Protein 2EAP (pdb70)

Foldseek 3Di:
DDPDADEEAPDDAAALVVQLPWWLQGVLVVCVRNVNPQVSVLSNVVTQGSNNLLVCDPVNLVSHDPVCSVVSPVRSVVNVVRHDPPPPPD

InterPro domains:
  IPR000980 SH2 domain [PF00017] (422-505)
  IPR000980 SH2 domain [PS50001] (422-530)
  IPR000980 SH2 domain [SM00252] (420-511)
  IPR001660 Sterile alpha motif domain [PF07647] (13-75)
  IPR001660 Sterile alpha motif domain [SM00454] (12-78)
  IPR013761 Sterile alpha motif/pointed domain superfamily [G3DSA:1.10.150.50] (6-82)
  IPR013761 Sterile alpha motif/pointed domain superfamily [SSF47769] (9-73)
  IPR036860 SH2 domain superfamily [G3DSA:3.30.505.10] (422-530)
  IPR036860 SH2 domain superfamily [SSF55550] (403-513)
  IPR051751 Immunoreceptor signaling adapters [PTHR14098] (84-530)

CATH classification: 1.10.150.50

Structure (mmCIF, N/CA/C/O backbone):
data_2EAP
#
_entry.id   2EAP
#
_cell.length_a   1.000
_cell.length_b   1.000
_cell.length_c   1.000
_cell.angle_alpha   90.00
_cell.angle_beta   90.00
_cell.angle_gamma   90.00
#
_symmetry.space_group_name_H-M   'P 1'
#
loop_
_atom_site.group_PDB
_atom_site.id
_atom_site.type_symbol
_atom_site.label_atom_id
_atom_site.label_alt_id
_atom_site.label_comp_id
_atom_site.label_asym_id
_atom_site.label_entity_id
_atom_site.label_seq_id
_atom_site.pdbx_PDB_ins_code
_atom_site.Cartn_x
_atom_site.Cartn_y
_atom_site.Cartn_z
_atom_site.occupancy
_atom_site.B_iso_or_equiv
_atom_site.auth_seq_id
_atom_site.auth_comp_id
_atom_site.auth_asym_id
_atom_site.auth_atom_id
_atom_site.pdbx_PDB_model_num
ATOM 1 N N . GLY A 1 1 ? 1.330 0.000 0.000 1.00 0.00 1 GLY A N 1
ATOM 2 C CA . GLY A 1 1 ? 2.071 0.001 -1.247 1.00 0.00 1 GLY A CA 1
ATOM 3 C C . GLY A 1 1 ? 2.163 1.382 -1.867 1.00 0.00 1 GLY A C 1
ATOM 4 O O . GLY A 1 1 ? 1.478 2.309 -1.435 1.00 0.00 1 GLY A O 1
ATOM 8 N N . SER A 1 2 ? 3.012 1.519 -2.880 1.00 0.00 2 SER A N 1
ATOM 9 C CA . SER A 1 2 ? 3.195 2.798 -3.556 1.00 0.00 2 SER A CA 1
ATOM 10 C C . SER A 1 2 ? 3.162 2.622 -5.071 1.00 0.00 2 SER A C 1
ATOM 11 O O . SER A 1 2 ? 2.276 3.143 -5.748 1.00 0.00 2 SER A O 1
ATOM 19 N N . SER A 1 3 ? 4.134 1.882 -5.595 1.00 0.00 3 SER A N 1
ATOM 20 C CA . SER A 1 3 ? 4.220 1.639 -7.031 1.00 0.00 3 SER A CA 1
ATOM 21 C C . SER A 1 3 ? 2.914 1.057 -7.562 1.00 0.00 3 SER A C 1
ATOM 22 O O . SER A 1 3 ? 2.463 0.003 -7.115 1.00 0.00 3 SER A O 1
ATOM 30 N N . GLY A 1 4 ? 2.309 1.752 -8.521 1.00 0.00 4 GLY A N 1
ATOM 31 C CA . GLY A 1 4 ? 1.061 1.290 -9.098 1.00 0.00 4 GLY A CA 1
ATOM 32 C C . GLY A 1 4 ? 1.276 0.377 -10.289 1.00 0.00 4 GLY A C 1
ATOM 33 O O . GLY A 1 4 ? 2.337 0.399 -10.913 1.00 0.00 4 GLY A O 1
ATOM 37 N N . SER A 1 5 ? 0.266 -0.428 -10.606 1.00 0.00 5 SER A N 1
ATOM 38 C CA . SER A 1 5 ? 0.352 -1.356 -11.727 1.00 0.00 5 SER A CA 1
ATOM 39 C C . SER A 1 5 ? -0.777 -1.110 -12.724 1.00 0.00 5 SER A C 1
ATOM 40 O O . SER A 1 5 ? -1.747 -0.416 -12.420 1.00 0.00 5 SER A O 1
ATOM 48 N N . SER A 1 6 ? -0.642 -1.685 -13.915 1.00 0.00 6 SER A N 1
ATOM 49 C CA . SER A 1 6 ? -1.648 -1.525 -14.958 1.00 0.00 6 SER A CA 1
ATOM 50 C C . SER A 1 6 ? -1.902 -2.848 -15.675 1.00 0.00 6 SER A C 1
ATOM 51 O O . SER A 1 6 ? -2.931 -3.490 -15.470 1.00 0.00 6 SER A O 1
ATOM 59 N N . GLY A 1 7 ? -0.954 -3.250 -16.516 1.00 0.00 7 GLY A N 1
ATOM 60 C CA . GLY A 1 7 ? -1.093 -4.494 -17.251 1.00 0.00 7 GLY A CA 1
ATOM 61 C C . GLY A 1 7 ? -1.416 -4.269 -18.715 1.00 0.00 7 GLY A C 1
ATOM 62 O O . GLY A 1 7 ? -2.480 -4.665 -19.190 1.00 0.00 7 GLY A O 1
ATOM 66 N N . MET A 1 8 ? -0.497 -3.631 -19.431 1.00 0.00 8 MET A N 1
ATOM 67 C CA . MET A 1 8 ? -0.690 -3.354 -20.850 1.00 0.00 8 MET A CA 1
ATOM 68 C C . MET A 1 8 ? 0.617 -3.516 -21.619 1.00 0.00 8 MET A C 1
ATOM 69 O O . MET A 1 8 ? 0.855 -2.825 -22.609 1.00 0.00 8 MET A O 1
ATOM 83 N N . ALA A 1 9 ? 1.462 -4.431 -21.155 1.00 0.00 9 ALA A N 1
ATOM 84 C CA . ALA A 1 9 ? 2.745 -4.683 -21.800 1.00 0.00 9 ALA A CA 1
ATOM 85 C C . ALA A 1 9 ? 3.442 -5.890 -21.182 1.00 0.00 9 ALA A C 1
ATOM 86 O O . ALA A 1 9 ? 2.848 -6.627 -20.393 1.00 0.00 9 ALA A O 1
ATOM 93 N N . LEU A 1 10 ? 4.704 -6.088 -21.545 1.00 0.00 10 LEU A N 1
ATOM 94 C CA . LEU A 1 10 ? 5.483 -7.207 -21.027 1.00 0.00 10 LEU A CA 1
ATOM 95 C C . LEU A 1 10 ? 5.767 -7.030 -19.539 1.00 0.00 10 LEU A C 1
ATOM 96 O O . LEU A 1 10 ? 6.803 -6.489 -19.154 1.00 0.00 10 LEU A O 1
ATOM 112 N N . ARG A 1 11 ? 4.840 -7.492 -18.706 1.00 0.00 11 ARG A N 1
ATOM 113 C CA . ARG A 1 11 ? 4.990 -7.385 -17.260 1.00 0.00 11 ARG A CA 1
ATOM 114 C C . ARG A 1 11 ? 4.798 -8.743 -16.591 1.00 0.00 11 ARG A C 1
ATOM 115 O O . ARG A 1 11 ? 5.495 -9.080 -15.635 1.00 0.00 11 ARG A O 1
ATOM 136 N N . ASN A 1 12 ? 3.846 -9.518 -17.101 1.00 0.00 12 ASN A N 1
ATOM 137 C CA . ASN A 1 12 ? 3.560 -10.839 -16.553 1.00 0.00 12 ASN A CA 1
ATOM 138 C C . ASN A 1 12 ? 3.722 -11.917 -17.620 1.00 0.00 12 ASN A C 1
ATOM 139 O O . ASN A 1 12 ? 3.223 -11.780 -18.737 1.00 0.00 12 ASN A O 1
ATOM 150 N N . VAL A 1 13 ? 4.422 -12.991 -17.267 1.00 0.00 13 VAL A N 1
ATOM 151 C CA . VAL A 1 13 ? 4.648 -14.094 -18.193 1.00 0.00 13 VAL A CA 1
ATOM 152 C C . VAL A 1 13 ? 4.395 -15.438 -17.519 1.00 0.00 13 VAL A C 1
ATOM 153 O O . VAL A 1 13 ? 4.856 -15.700 -16.407 1.00 0.00 13 VAL A O 1
ATOM 166 N N . PRO A 1 14 ? 3.646 -16.313 -18.206 1.00 0.00 14 PRO A N 1
ATOM 167 C CA . PRO A 1 14 ? 3.315 -17.646 -17.693 1.00 0.00 14 PRO A CA 1
ATOM 168 C C . PRO A 1 14 ? 4.528 -18.568 -17.652 1.00 0.00 14 PRO A C 1
ATOM 169 O O . PRO A 1 14 ? 5.626 -18.185 -18.056 1.00 0.00 14 PRO A O 1
ATOM 180 N N . PHE A 1 15 ? 4.324 -19.786 -17.160 1.00 0.00 15 PHE A N 1
ATOM 181 C CA . PHE A 1 15 ? 5.402 -20.763 -17.065 1.00 0.00 15 PHE A CA 1
ATOM 182 C C . PHE A 1 15 ? 5.456 -21.636 -18.316 1.00 0.00 15 PHE A C 1
ATOM 183 O O . PHE A 1 15 ? 4.446 -21.836 -18.991 1.00 0.00 15 PHE A O 1
ATOM 200 N N . ARG A 1 16 ? 6.643 -22.152 -18.618 1.00 0.00 16 ARG A N 1
ATOM 201 C CA . ARG A 1 16 ? 6.831 -23.002 -19.788 1.00 0.00 16 ARG A CA 1
ATOM 202 C C . ARG A 1 16 ? 5.961 -24.252 -19.697 1.00 0.00 16 ARG A C 1
ATOM 203 O O . ARG A 1 16 ? 5.140 -24.515 -20.575 1.00 0.00 16 ARG A O 1
ATOM 224 N N . SER A 1 17 ? 6.149 -25.021 -18.629 1.00 0.00 17 SER A N 1
ATOM 225 C CA . SER A 1 17 ? 5.385 -26.246 -18.425 1.00 0.00 17 SER A CA 1
ATOM 226 C C . SER A 1 17 ? 3.889 -25.983 -18.566 1.00 0.00 17 SER A C 1
ATOM 227 O O . SER A 1 17 ? 3.132 -26.858 -18.984 1.00 0.00 17 SER A O 1
ATOM 235 N N . GLU A 1 18 ? 3.471 -24.772 -18.213 1.00 0.00 18 GLU A N 1
ATOM 236 C CA . GLU A 1 18 ? 2.066 -24.394 -18.300 1.00 0.00 18 GLU A CA 1
ATOM 237 C C . GLU A 1 18 ? 1.639 -24.216 -19.754 1.00 0.00 18 GLU A C 1
ATOM 238 O O . GLU A 1 18 ? 0.546 -24.625 -20.146 1.00 0.00 18 GLU A O 1
ATOM 250 N N . VAL A 1 19 ? 2.509 -23.602 -20.549 1.00 0.00 19 VAL A N 1
ATOM 251 C CA . VAL A 1 19 ? 2.223 -23.370 -21.960 1.00 0.00 19 VAL A CA 1
ATOM 252 C C . VAL A 1 19 ? 2.302 -24.667 -22.757 1.00 0.00 19 VAL A C 1
ATOM 253 O O . VAL A 1 19 ? 1.552 -24.867 -23.714 1.00 0.00 19 VAL A O 1
ATOM 266 N N . LEU A 1 20 ? 3.213 -25.546 -22.357 1.00 0.00 20 LEU A N 1
ATOM 267 C CA . LEU A 1 20 ? 3.390 -26.826 -23.034 1.00 0.00 20 LEU A CA 1
ATOM 268 C C . LEU A 1 20 ? 2.115 -27.660 -22.963 1.00 0.00 20 LEU A C 1
ATOM 269 O O . LEU A 1 20 ? 1.911 -28.570 -23.766 1.00 0.00 20 LEU A O 1
ATOM 285 N N . GLY A 1 21 ? 1.258 -27.342 -21.998 1.00 0.00 21 GLY A N 1
ATOM 286 C CA . GLY A 1 21 ? 0.012 -28.069 -21.842 1.00 0.00 21 GLY A CA 1
ATOM 287 C C . GLY A 1 21 ? -1.199 -27.228 -22.194 1.00 0.00 21 GLY A C 1
ATOM 288 O O . GLY A 1 21 ? -2.323 -27.557 -21.815 1.00 0.00 21 GLY A O 1
ATOM 292 N N . TRP A 1 22 ? -0.970 -26.139 -22.919 1.00 0.00 22 TRP A N 1
ATOM 293 C CA . TRP A 1 22 ? -2.052 -25.247 -23.321 1.00 0.00 22 TRP A CA 1
ATOM 294 C C . TRP A 1 22 ? -2.697 -25.723 -24.618 1.00 0.00 22 TRP A C 1
ATOM 295 O O . TRP A 1 22 ? -2.314 -26.755 -25.170 1.00 0.00 22 TRP A O 1
ATOM 316 N N . ASP A 1 23 ? -3.675 -24.965 -25.100 1.00 0.00 23 ASP A N 1
ATOM 317 C CA . ASP A 1 23 ? -4.372 -25.309 -26.334 1.00 0.00 23 ASP A CA 1
ATOM 318 C C . ASP A 1 23 ? -4.500 -24.091 -27.243 1.00 0.00 23 ASP A C 1
ATOM 319 O O . ASP A 1 23 ? -4.332 -22.947 -26.818 1.00 0.00 23 ASP A O 1
ATOM 328 N N . PRO A 1 24 ? -4.802 -24.339 -28.526 1.00 0.00 24 PRO A N 1
ATOM 329 C CA . PRO A 1 24 ? -4.958 -23.275 -29.523 1.00 0.00 24 PRO A CA 1
ATOM 330 C C . PRO A 1 24 ? -6.211 -22.439 -29.287 1.00 0.00 24 PRO A C 1
ATOM 331 O O . PRO A 1 24 ? -6.424 -21.423 -29.948 1.00 0.00 24 PRO A O 1
ATOM 342 N N . ASP A 1 25 ? -7.037 -22.873 -28.341 1.00 0.00 25 ASP A N 1
ATOM 343 C CA . ASP A 1 25 ? -8.269 -22.163 -28.017 1.00 0.00 25 ASP A CA 1
ATOM 344 C C . ASP A 1 25 ? -8.165 -21.491 -26.651 1.00 0.00 25 ASP A C 1
ATOM 345 O O . ASP A 1 25 ? -8.892 -20.542 -26.358 1.00 0.00 25 ASP A O 1
ATOM 354 N N . SER A 1 26 ? -7.258 -21.991 -25.818 1.00 0.00 26 SER A N 1
ATOM 355 C CA . SER A 1 26 ? -7.063 -21.443 -24.481 1.00 0.00 26 SER A CA 1
ATOM 356 C C . SER A 1 26 ? -5.966 -20.383 -24.484 1.00 0.00 26 SER A C 1
ATOM 357 O O . SER A 1 26 ? -6.108 -19.324 -23.869 1.00 0.00 26 SER A O 1
ATOM 365 N N . LEU A 1 27 ? -4.873 -20.674 -25.179 1.00 0.00 27 LEU A N 1
ATOM 366 C CA . LEU A 1 27 ? -3.750 -19.746 -25.263 1.00 0.00 27 LEU A CA 1
ATOM 367 C C . LEU A 1 27 ? -4.221 -18.358 -25.685 1.00 0.00 27 LEU A C 1
ATOM 368 O O . LEU A 1 27 ? -3.634 -17.348 -25.297 1.00 0.00 27 LEU A O 1
ATOM 384 N N . ALA A 1 28 ? -5.285 -18.316 -26.479 1.00 0.00 28 ALA A N 1
ATOM 385 C CA . ALA A 1 28 ? -5.838 -17.052 -26.950 1.00 0.00 28 ALA A CA 1
ATOM 386 C C . ALA A 1 28 ? -6.208 -16.145 -25.781 1.00 0.00 28 ALA A C 1
ATOM 387 O O . ALA A 1 28 ? -6.121 -14.921 -25.881 1.00 0.00 28 ALA A O 1
ATOM 394 N N . ASP A 1 29 ? -6.620 -16.753 -24.674 1.00 0.00 29 ASP A N 1
ATOM 395 C CA . ASP A 1 29 ? -7.003 -16.000 -23.485 1.00 0.00 29 ASP A CA 1
ATOM 396 C C . ASP A 1 29 ? -5.810 -15.239 -22.916 1.00 0.00 29 ASP A C 1
ATOM 397 O O . ASP A 1 29 ? -5.929 -14.076 -22.531 1.00 0.00 29 ASP A O 1
ATOM 406 N N . TYR A 1 30 ? -4.661 -15.904 -22.865 1.00 0.00 30 TYR A N 1
ATOM 407 C CA . TYR A 1 30 ? -3.446 -15.292 -22.340 1.00 0.00 30 TYR A CA 1
ATOM 408 C C . TYR A 1 30 ? -3.179 -13.949 -23.012 1.00 0.00 30 TYR A C 1
ATOM 409 O O . TYR A 1 30 ? -2.855 -12.963 -22.349 1.00 0.00 30 TYR A O 1
ATOM 427 N N . PHE A 1 31 ? -3.317 -13.918 -24.333 1.00 0.00 31 PHE A N 1
ATOM 428 C CA . PHE A 1 31 ? -3.090 -12.696 -25.097 1.00 0.00 31 PHE A CA 1
ATOM 429 C C . PHE A 1 31 ? -4.143 -11.643 -24.764 1.00 0.00 31 PHE A C 1
ATOM 430 O O . PHE A 1 31 ? -3.834 -10.458 -24.637 1.00 0.00 31 PHE A O 1
ATOM 447 N N . LYS A 1 32 ? -5.388 -12.084 -24.623 1.00 0.00 32 LYS A N 1
ATOM 448 C CA . LYS A 1 32 ? -6.488 -11.181 -24.304 1.00 0.00 32 LYS A CA 1
ATOM 449 C C . LYS A 1 32 ? -6.190 -10.388 -23.036 1.00 0.00 32 LYS A C 1
ATOM 450 O O . LYS A 1 32 ? -6.695 -9.280 -22.851 1.00 0.00 32 LYS A O 1
ATOM 469 N N . LYS A 1 33 ? -5.367 -10.961 -22.165 1.00 0.00 33 LYS A N 1
ATOM 470 C CA . LYS A 1 33 ? -4.999 -10.307 -20.915 1.00 0.00 33 LYS A CA 1
ATOM 471 C C . LYS A 1 33 ? -3.863 -9.313 -21.134 1.00 0.00 33 LYS A C 1
ATOM 472 O O . LYS A 1 33 ? -3.713 -8.349 -20.382 1.00 0.00 33 LYS A O 1
ATOM 491 N N . LEU A 1 34 ? -3.065 -9.553 -22.169 1.00 0.00 34 LEU A N 1
ATOM 492 C CA . LEU A 1 34 ? -1.943 -8.678 -22.489 1.00 0.00 34 LEU A CA 1
ATOM 493 C C . LEU A 1 34 ? -2.353 -7.616 -23.504 1.00 0.00 34 LEU A C 1
ATOM 494 O O . LEU A 1 34 ? -1.505 -6.978 -24.127 1.00 0.00 34 LEU A O 1
ATOM 510 N N . ASN A 1 35 ? -3.659 -7.429 -23.663 1.00 0.00 35 ASN A N 1
ATOM 511 C CA . ASN A 1 35 ? -4.182 -6.442 -24.601 1.00 0.00 35 ASN A CA 1
ATOM 512 C C . ASN A 1 35 ? -3.793 -6.794 -26.033 1.00 0.00 35 ASN A C 1
ATOM 513 O O . ASN A 1 35 ? -3.786 -5.934 -26.915 1.00 0.00 35 ASN A O 1
ATOM 524 N N . TYR A 1 36 ? -3.469 -8.062 -26.258 1.00 0.00 36 TYR A N 1
ATOM 525 C CA . TYR A 1 36 ? -3.077 -8.527 -27.583 1.00 0.00 36 TYR A CA 1
ATOM 526 C C . TYR A 1 36 ? -4.234 -9.241 -28.275 1.00 0.00 36 TYR A C 1
ATOM 527 O O . TYR A 1 36 ? -4.185 -10.449 -28.507 1.00 0.00 36 TYR A O 1
ATOM 545 N N . LYS A 1 37 ? -5.275 -8.484 -28.604 1.00 0.00 37 LYS A N 1
ATOM 546 C CA . LYS A 1 37 ? -6.446 -9.040 -29.271 1.00 0.00 37 LYS A CA 1
ATOM 547 C C . LYS A 1 37 ? -6.127 -9.405 -30.717 1.00 0.00 37 LYS A C 1
ATOM 548 O O . LYS A 1 37 ? -6.813 -10.225 -31.327 1.00 0.00 37 LYS A O 1
ATOM 567 N N . ASP A 1 38 ? -5.081 -8.791 -31.259 1.00 0.00 38 ASP A N 1
ATOM 568 C CA . ASP A 1 38 ? -4.668 -9.053 -32.634 1.00 0.00 38 ASP A CA 1
ATOM 569 C C . ASP A 1 38 ? -3.951 -10.395 -32.739 1.00 0.00 38 ASP A C 1
ATOM 570 O O . ASP A 1 38 ? -3.906 -11.004 -33.809 1.00 0.00 38 ASP A O 1
ATOM 579 N N . CYS A 1 39 ? -3.390 -10.850 -31.624 1.00 0.00 39 CYS A N 1
ATOM 580 C CA . CYS A 1 39 ? -2.673 -12.119 -31.592 1.00 0.00 39 CYS A CA 1
ATOM 581 C C . CYS A 1 39 ? -3.618 -13.270 -31.262 1.00 0.00 39 CYS A C 1
ATOM 582 O O . CYS A 1 39 ? -3.626 -14.294 -31.944 1.00 0.00 39 CYS A O 1
ATOM 590 N N . GLU A 1 40 ? -4.413 -13.094 -30.211 1.00 0.00 40 GLU A N 1
ATOM 591 C CA . GLU A 1 40 ? -5.360 -14.119 -29.790 1.00 0.00 40 GLU A CA 1
ATOM 592 C C . GLU A 1 40 ? -6.230 -14.570 -30.960 1.00 0.00 40 GLU A C 1
ATOM 593 O O . GLU A 1 40 ? -6.679 -15.715 -31.010 1.00 0.00 40 GLU A O 1
ATOM 605 N N . LYS A 1 41 ? -6.464 -13.661 -31.900 1.00 0.00 41 LYS A N 1
ATOM 606 C CA . LYS A 1 41 ? -7.278 -13.962 -33.071 1.00 0.00 41 LYS A CA 1
ATOM 607 C C . LYS A 1 41 ? -6.645 -15.073 -33.903 1.00 0.00 41 LYS A C 1
ATOM 608 O O . LYS A 1 41 ? -7.272 -16.099 -34.167 1.00 0.00 41 LYS A O 1
ATOM 627 N N . ALA A 1 42 ? -5.398 -14.862 -34.313 1.00 0.00 42 ALA A N 1
ATOM 628 C CA . ALA A 1 42 ? -4.680 -15.847 -35.112 1.00 0.00 42 ALA A CA 1
ATOM 629 C C . ALA A 1 42 ? -4.442 -17.128 -34.320 1.00 0.00 42 ALA A C 1
ATOM 630 O O . ALA A 1 42 ? -4.377 -18.218 -34.888 1.00 0.00 42 ALA A O 1
ATOM 637 N N . VAL A 1 43 ? -4.311 -16.989 -33.004 1.00 0.00 43 VAL A N 1
ATOM 638 C CA . VAL A 1 43 ? -4.080 -18.136 -32.134 1.00 0.00 43 VAL A CA 1
ATOM 639 C C . VAL A 1 43 ? -5.240 -19.123 -32.205 1.00 0.00 43 VAL A C 1
ATOM 640 O O . VAL A 1 43 ? -5.047 -20.334 -32.099 1.00 0.00 43 VAL A O 1
ATOM 653 N N . LYS A 1 44 ? -6.447 -18.597 -32.387 1.00 0.00 44 LYS A N 1
ATOM 654 C CA . LYS A 1 44 ? -7.640 -19.430 -32.476 1.00 0.00 44 LYS A CA 1
ATOM 655 C C . LYS A 1 44 ? -7.979 -19.742 -33.930 1.00 0.00 44 LYS A C 1
ATOM 656 O O . LYS A 1 44 ? -8.425 -20.843 -34.252 1.00 0.00 44 LYS A O 1
ATOM 675 N N . LYS A 1 45 ? -7.763 -18.766 -34.806 1.00 0.00 45 LYS A N 1
ATOM 676 C CA . LYS A 1 45 ? -8.043 -18.937 -36.226 1.00 0.00 45 LYS A CA 1
ATOM 677 C C . LYS A 1 45 ? -7.099 -19.961 -36.848 1.00 0.00 45 LYS A C 1
ATOM 678 O O . LYS A 1 45 ? -7.538 -20.910 -37.498 1.00 0.00 45 LYS A O 1
ATOM 697 N N . TYR A 1 46 ? -5.802 -19.764 -36.642 1.00 0.00 46 TYR A N 1
ATOM 698 C CA . TYR A 1 46 ? -4.796 -20.671 -37.183 1.00 0.00 46 TYR A CA 1
ATOM 699 C C . TYR A 1 46 ? -4.627 -21.894 -36.287 1.00 0.00 46 TYR A C 1
ATOM 700 O O . TYR A 1 46 ? -3.945 -22.854 -36.649 1.00 0.00 46 TYR A O 1
ATOM 718 N N . HIS A 1 47 ? -5.253 -21.852 -35.115 1.00 0.00 47 HIS A N 1
ATOM 719 C CA . HIS A 1 47 ? -5.175 -22.958 -34.167 1.00 0.00 47 HIS A CA 1
ATOM 720 C C . HIS A 1 47 ? -3.742 -23.154 -33.679 1.00 0.00 47 HIS A C 1
ATOM 721 O O . HIS A 1 47 ? -3.128 -24.191 -33.930 1.00 0.00 47 HIS A O 1
ATOM 735 N N . ILE A 1 48 ? -3.217 -22.151 -32.983 1.00 0.00 48 ILE A N 1
ATOM 736 C CA . ILE A 1 48 ? -1.857 -22.215 -32.461 1.00 0.00 48 ILE A CA 1
ATOM 737 C C . ILE A 1 48 ? -1.858 -22.450 -30.954 1.00 0.00 48 ILE A C 1
ATOM 738 O O . ILE A 1 48 ? -2.152 -21.544 -30.174 1.00 0.00 48 ILE A O 1
ATOM 754 N N . ASP A 1 49 ? -1.525 -23.671 -30.551 1.00 0.00 49 ASP A N 1
ATOM 755 C CA . ASP A 1 49 ? -1.484 -24.026 -29.137 1.00 0.00 49 ASP A CA 1
ATOM 756 C C . ASP A 1 49 ? -0.240 -23.449 -28.468 1.00 0.00 49 ASP A C 1
ATOM 757 O O . ASP A 1 49 ? 0.698 -23.024 -29.141 1.00 0.00 49 ASP A O 1
ATOM 766 N N . GLY A 1 50 ? -0.241 -23.436 -27.139 1.00 0.00 50 GLY A N 1
ATOM 767 C CA . GLY A 1 50 ? 0.891 -22.908 -26.401 1.00 0.00 50 GLY A CA 1
ATOM 768 C C . GLY A 1 50 ? 2.208 -23.504 -26.855 1.00 0.00 50 GLY A C 1
ATOM 769 O O . GLY A 1 50 ? 3.182 -22.784 -27.073 1.00 0.00 50 GLY A O 1
ATOM 773 N N . ALA A 1 51 ? 2.240 -24.826 -26.996 1.00 0.00 51 ALA A N 1
ATOM 774 C CA . ALA A 1 51 ? 3.448 -25.519 -27.428 1.00 0.00 51 ALA A CA 1
ATOM 775 C C . ALA A 1 51 ? 3.971 -24.945 -28.741 1.00 0.00 51 ALA A C 1
ATOM 776 O O . ALA A 1 51 ? 5.171 -24.984 -29.011 1.00 0.00 51 ALA A O 1
ATOM 783 N N . ARG A 1 52 ? 3.062 -24.415 -29.553 1.00 0.00 52 ARG A N 1
ATOM 784 C CA . ARG A 1 52 ? 3.432 -23.835 -30.838 1.00 0.00 52 ARG A CA 1
ATOM 785 C C . ARG A 1 52 ? 3.934 -22.404 -30.665 1.00 0.00 52 ARG A C 1
ATOM 786 O O . ARG A 1 52 ? 4.710 -21.905 -31.480 1.00 0.00 52 ARG A O 1
ATOM 807 N N . PHE A 1 53 ? 3.485 -21.750 -29.599 1.00 0.00 53 PHE A N 1
ATOM 808 C CA . PHE A 1 53 ? 3.886 -20.377 -29.320 1.00 0.00 53 PHE A CA 1
ATOM 809 C C . PHE A 1 53 ? 5.361 -20.309 -28.933 1.00 0.00 53 PHE A C 1
ATOM 810 O O . PHE A 1 53 ? 6.138 -19.564 -29.531 1.00 0.00 53 PHE A O 1
ATOM 827 N N . LEU A 1 54 ? 5.739 -21.091 -27.928 1.00 0.00 54 LEU A N 1
ATOM 828 C CA . LEU A 1 54 ? 7.120 -21.121 -27.459 1.00 0.00 54 LEU A CA 1
ATOM 829 C C . LEU A 1 54 ? 8.074 -21.470 -28.596 1.00 0.00 54 LEU A C 1
ATOM 830 O O . LEU A 1 54 ? 9.229 -21.048 -28.602 1.00 0.00 54 LEU A O 1
ATOM 846 N N . ASN A 1 55 ? 7.580 -22.242 -29.559 1.00 0.00 55 ASN A N 1
ATOM 847 C CA . ASN A 1 55 ? 8.389 -22.647 -30.704 1.00 0.00 55 ASN A CA 1
ATOM 848 C C . ASN A 1 55 ? 8.155 -21.718 -31.891 1.00 0.00 55 ASN A C 1
ATOM 849 O O . ASN A 1 55 ? 8.256 -22.132 -33.047 1.00 0.00 55 ASN A O 1
ATOM 860 N N . LEU A 1 56 ? 7.842 -20.460 -31.598 1.00 0.00 56 LEU A N 1
ATOM 861 C CA . LEU A 1 56 ? 7.594 -19.471 -32.641 1.00 0.00 56 LEU A CA 1
ATOM 862 C C . LEU A 1 56 ? 8.732 -19.453 -33.657 1.00 0.00 56 LEU A C 1
ATOM 863 O O . LEU A 1 56 ? 9.826 -18.966 -33.371 1.00 0.00 56 LEU A O 1
ATOM 879 N N . THR A 1 57 ? 8.466 -19.986 -34.846 1.00 0.00 57 THR A N 1
ATOM 880 C CA . THR A 1 57 ? 9.467 -20.030 -35.904 1.00 0.00 57 THR A CA 1
ATOM 881 C C . THR A 1 57 ? 9.072 -19.134 -37.072 1.00 0.00 57 THR A C 1
ATOM 882 O O . THR A 1 57 ? 7.969 -18.589 -37.103 1.00 0.00 57 THR A O 1
ATOM 893 N N . GLU A 1 58 ? 9.980 -18.986 -38.032 1.00 0.00 58 GLU A N 1
ATOM 894 C CA . GLU A 1 58 ? 9.725 -18.154 -39.202 1.00 0.00 58 GLU A CA 1
ATOM 895 C C . GLU A 1 58 ? 8.461 -18.608 -39.927 1.00 0.00 58 GLU A C 1
ATOM 896 O O . GLU A 1 58 ? 7.824 -17.829 -40.634 1.00 0.00 58 GLU A O 1
ATOM 908 N N . ASN A 1 59 ? 8.105 -19.876 -39.745 1.00 0.00 59 ASN A N 1
ATOM 909 C CA . ASN A 1 59 ? 6.918 -20.435 -40.383 1.00 0.00 59 ASN A CA 1
ATOM 910 C C . ASN A 1 59 ? 5.653 -20.019 -39.638 1.00 0.00 59 ASN A C 1
ATOM 911 O O . ASN A 1 59 ? 4.570 -19.959 -40.219 1.00 0.00 59 ASN A O 1
ATOM 922 N N . ASP A 1 60 ? 5.800 -19.732 -38.349 1.00 0.00 60 ASP A N 1
ATOM 923 C CA . ASP A 1 60 ? 4.670 -19.320 -37.525 1.00 0.00 60 ASP A CA 1
ATOM 924 C C . ASP A 1 60 ? 4.524 -17.801 -37.523 1.00 0.00 60 ASP A C 1
ATOM 925 O O . ASP A 1 60 ? 3.419 -17.274 -37.654 1.00 0.00 60 ASP A O 1
ATOM 934 N N . ILE A 1 61 ? 5.646 -17.105 -37.372 1.00 0.00 61 ILE A N 1
ATOM 935 C CA . ILE A 1 61 ? 5.642 -15.647 -37.354 1.00 0.00 61 ILE A CA 1
ATOM 936 C C . ILE A 1 61 ? 4.947 -15.083 -38.588 1.00 0.00 61 ILE A C 1
ATOM 937 O O . ILE A 1 61 ? 4.262 -14.063 -38.514 1.00 0.00 61 ILE A O 1
ATOM 953 N N . GLN A 1 62 ? 5.127 -15.755 -39.721 1.00 0.00 62 GLN A N 1
ATOM 954 C CA . GLN A 1 62 ? 4.516 -15.320 -40.971 1.00 0.00 62 GLN A CA 1
ATOM 955 C C . GLN A 1 62 ? 2.997 -15.262 -40.843 1.00 0.00 62 GLN A C 1
ATOM 956 O O . GLN A 1 62 ? 2.330 -14.528 -41.572 1.00 0.00 62 GLN A O 1
ATOM 970 N N . LYS A 1 63 ? 2.457 -16.041 -39.913 1.00 0.00 63 LYS A N 1
ATOM 971 C CA . LYS A 1 63 ? 1.017 -16.078 -39.687 1.00 0.00 63 LYS A CA 1
ATOM 972 C C . LYS A 1 63 ? 0.601 -15.042 -38.648 1.00 0.00 63 LYS A C 1
ATOM 973 O O . LYS A 1 63 ? -0.527 -15.058 -38.157 1.00 0.00 63 LYS A O 1
ATOM 992 N N . PHE A 1 64 ? 1.520 -14.140 -38.319 1.00 0.00 64 PHE A N 1
ATOM 993 C CA . PHE A 1 64 ? 1.249 -13.096 -37.338 1.00 0.00 64 PHE A CA 1
ATOM 994 C C . PHE A 1 64 ? 1.470 -11.712 -37.942 1.00 0.00 64 PHE A C 1
ATOM 995 O O . PHE A 1 64 ? 2.149 -11.551 -38.956 1.00 0.00 64 PHE A O 1
ATOM 1012 N N . PRO A 1 65 ? 0.883 -10.688 -37.305 1.00 0.00 65 PRO A N 1
ATOM 1013 C CA . PRO A 1 65 ? 1.001 -9.300 -37.760 1.00 0.00 65 PRO A CA 1
ATOM 1014 C C . PRO A 1 65 ? 2.407 -8.743 -37.566 1.00 0.00 65 PRO A C 1
ATOM 1015 O O . PRO A 1 65 ? 3.125 -9.147 -36.651 1.00 0.00 65 PRO A O 1
ATOM 1026 N N . LYS A 1 66 ? 2.795 -7.812 -38.431 1.00 0.00 66 LYS A N 1
ATOM 1027 C CA . LYS A 1 66 ? 4.115 -7.198 -38.354 1.00 0.00 66 LYS A CA 1
ATOM 1028 C C . LYS A 1 66 ? 4.215 -6.274 -37.144 1.00 0.00 66 LYS A C 1
ATOM 1029 O O . LYS A 1 66 ? 5.284 -5.740 -36.845 1.00 0.00 66 LYS A O 1
ATOM 1048 N N . LEU A 1 67 ? 3.097 -6.091 -36.451 1.00 0.00 67 LEU A N 1
ATOM 1049 C CA . LEU A 1 67 ? 3.059 -5.233 -35.272 1.00 0.00 67 LEU A CA 1
ATOM 1050 C C . LEU A 1 67 ? 3.234 -6.051 -33.997 1.00 0.00 67 LEU A C 1
ATOM 1051 O O . LEU A 1 67 ? 3.543 -5.507 -32.936 1.00 0.00 67 LEU A O 1
ATOM 1067 N N . ARG A 1 68 ? 3.037 -7.361 -34.109 1.00 0.00 68 ARG A N 1
ATOM 1068 C CA . ARG A 1 68 ? 3.175 -8.254 -32.965 1.00 0.00 68 ARG A CA 1
ATOM 1069 C C . ARG A 1 68 ? 4.210 -9.340 -33.244 1.00 0.00 68 ARG A C 1
ATOM 1070 O O . ARG A 1 68 ? 4.553 -10.127 -32.362 1.00 0.00 68 ARG A O 1
ATOM 1091 N N . VAL A 1 69 ? 4.705 -9.375 -34.478 1.00 0.00 69 VAL A N 1
ATOM 1092 C CA . VAL A 1 69 ? 5.701 -10.363 -34.874 1.00 0.00 69 VAL A CA 1
ATOM 1093 C C . VAL A 1 69 ? 6.854 -10.410 -33.878 1.00 0.00 69 VAL A C 1
ATOM 1094 O O . VAL A 1 69 ? 7.173 -11.454 -33.307 1.00 0.00 69 VAL A O 1
ATOM 1107 N N . PRO A 1 70 ? 7.497 -9.253 -33.662 1.00 0.00 70 PRO A N 1
ATOM 1108 C CA . PRO A 1 70 ? 8.625 -9.135 -32.733 1.00 0.00 70 PRO A CA 1
ATOM 1109 C C . PRO A 1 70 ? 8.195 -9.281 -31.277 1.00 0.00 70 PRO A C 1
ATOM 1110 O O . PRO A 1 70 ? 8.970 -9.735 -30.434 1.00 0.00 70 PRO A O 1
ATOM 1121 N N . ILE A 1 71 ? 6.957 -8.895 -30.989 1.00 0.00 71 ILE A N 1
ATOM 1122 C CA . ILE A 1 71 ? 6.424 -8.986 -29.635 1.00 0.00 71 ILE A CA 1
ATOM 1123 C C . ILE A 1 71 ? 6.231 -10.439 -29.216 1.00 0.00 71 ILE A C 1
ATOM 1124 O O . ILE A 1 71 ? 6.538 -10.817 -28.085 1.00 0.00 71 ILE A O 1
ATOM 1140 N N . LEU A 1 72 ? 5.723 -11.252 -30.136 1.00 0.00 72 LEU A N 1
ATOM 1141 C CA . LEU A 1 72 ? 5.491 -12.666 -29.864 1.00 0.00 72 LEU A CA 1
ATOM 1142 C C . LEU A 1 72 ? 6.810 -13.427 -29.773 1.00 0.00 72 LEU A C 1
ATOM 1143 O O . LEU A 1 72 ? 6.970 -14.315 -28.936 1.00 0.00 72 LEU A O 1
ATOM 1159 N N . SER A 1 73 ? 7.754 -13.071 -30.639 1.00 0.00 73 SER A N 1
ATOM 1160 C CA . SER A 1 73 ? 9.059 -13.721 -30.658 1.00 0.00 73 SER A CA 1
ATOM 1161 C C . SER A 1 73 ? 9.819 -13.451 -29.363 1.00 0.00 73 SER A C 1
ATOM 1162 O O . SER A 1 73 ? 10.576 -14.297 -28.886 1.00 0.00 73 SER A O 1
ATOM 1170 N N . LYS A 1 74 ? 9.611 -12.267 -28.798 1.00 0.00 74 LYS A N 1
ATOM 1171 C CA . LYS A 1 74 ? 10.274 -11.883 -27.558 1.00 0.00 74 LYS A CA 1
ATOM 1172 C C . LYS A 1 74 ? 9.544 -12.461 -26.349 1.00 0.00 74 LYS A C 1
ATOM 1173 O O . LYS A 1 74 ? 10.163 -12.789 -25.336 1.00 0.00 74 LYS A O 1
ATOM 1192 N N . LEU A 1 75 ? 8.227 -12.586 -26.464 1.00 0.00 75 LEU A N 1
ATOM 1193 C CA . LEU A 1 75 ? 7.412 -13.126 -25.381 1.00 0.00 75 LEU A CA 1
ATOM 1194 C C . LEU A 1 75 ? 7.567 -14.641 -25.287 1.00 0.00 75 LEU A C 1
ATOM 1195 O O . LEU A 1 75 ? 7.755 -15.190 -24.201 1.00 0.00 75 LEU A O 1
ATOM 1211 N N . SER A 1 76 ? 7.489 -15.311 -26.433 1.00 0.00 76 SER A N 1
ATOM 1212 C CA . SER A 1 76 ? 7.618 -16.762 -26.480 1.00 0.00 76 SER A CA 1
ATOM 1213 C C . SER A 1 76 ? 8.883 -17.219 -25.759 1.00 0.00 76 SER A C 1
ATOM 1214 O O . SER A 1 76 ? 8.903 -18.275 -25.129 1.00 0.00 76 SER A O 1
ATOM 1222 N N . GLN A 1 77 ? 9.936 -16.413 -25.857 1.00 0.00 77 GLN A N 1
ATOM 1223 C CA . GLN A 1 77 ? 11.205 -16.734 -25.214 1.00 0.00 77 GLN A CA 1
ATOM 1224 C C . GLN A 1 77 ? 11.136 -16.476 -23.713 1.00 0.00 77 GLN A C 1
ATOM 1225 O O . GLN A 1 77 ? 11.722 -17.212 -22.920 1.00 0.00 77 GLN A O 1
ATOM 1239 N N . GLU A 1 78 ? 10.416 -15.426 -23.330 1.00 0.00 78 GLU A N 1
ATOM 1240 C CA . GLU A 1 78 ? 10.272 -15.071 -21.923 1.00 0.00 78 GLU A CA 1
ATOM 1241 C C . GLU A 1 78 ? 9.673 -16.228 -21.129 1.00 0.00 78 GLU A C 1
ATOM 1242 O O . GLU A 1 78 ? 10.041 -16.459 -19.977 1.00 0.00 78 GLU A O 1
ATOM 1254 N N . ILE A 1 79 ? 8.748 -16.950 -21.753 1.00 0.00 79 ILE A N 1
ATOM 1255 C CA . ILE A 1 79 ? 8.099 -18.083 -21.105 1.00 0.00 79 ILE A CA 1
ATOM 1256 C C . ILE A 1 79 ? 9.058 -19.259 -20.962 1.00 0.00 79 ILE A C 1
ATOM 1257 O O . ILE A 1 79 ? 9.124 -19.896 -19.912 1.00 0.00 79 ILE A O 1
ATOM 1273 N N . ASN A 1 80 ? 9.802 -19.541 -22.027 1.00 0.00 80 ASN A N 1
ATOM 1274 C CA . ASN A 1 80 ? 10.760 -20.640 -22.021 1.00 0.00 80 ASN A CA 1
ATOM 1275 C C . ASN A 1 80 ? 11.756 -20.488 -20.875 1.00 0.00 80 ASN A C 1
ATOM 1276 O O . ASN A 1 80 ? 12.245 -21.477 -20.328 1.00 0.00 80 ASN A O 1
ATOM 1287 N N . LYS A 1 81 ? 12.050 -19.244 -20.515 1.00 0.00 81 LYS A N 1
ATOM 1288 C CA . LYS A 1 81 ? 12.985 -18.960 -19.433 1.00 0.00 81 LYS A CA 1
ATOM 1289 C C . LYS A 1 81 ? 12.268 -18.934 -18.087 1.00 0.00 81 LYS A C 1
ATOM 1290 O O . LYS A 1 81 ? 12.902 -18.975 -17.034 1.00 0.00 81 LYS A O 1
ATOM 1309 N N . ASN A 1 82 ? 10.941 -18.866 -18.130 1.00 0.00 82 ASN A N 1
ATOM 1310 C CA . ASN A 1 82 ? 10.137 -18.836 -16.913 1.00 0.00 82 ASN A CA 1
ATOM 1311 C C . ASN A 1 82 ? 9.992 -20.235 -16.322 1.00 0.00 82 ASN A C 1
ATOM 1312 O O . ASN A 1 82 ? 9.504 -20.399 -15.204 1.00 0.00 82 ASN A O 1
ATOM 1323 N N . GLU 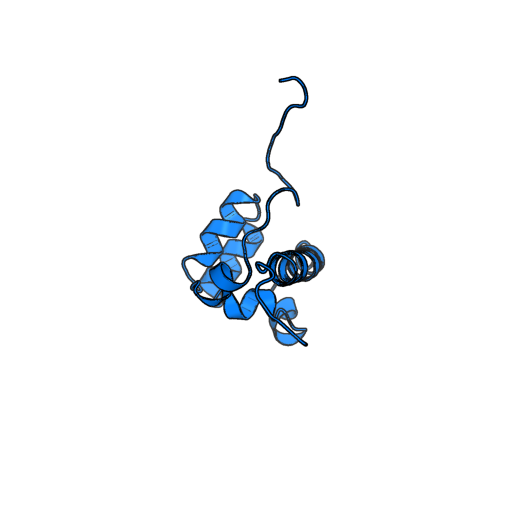A 1 83 ? 10.418 -21.239 -17.081 1.00 0.00 83 GLU A N 1
ATOM 1324 C CA . GLU A 1 83 ? 10.335 -22.624 -16.632 1.00 0.00 83 GLU A CA 1
ATOM 1325 C C . GLU A 1 83 ? 10.955 -22.785 -15.247 1.00 0.00 83 GLU A C 1
ATOM 1326 O O . GLU A 1 83 ? 12.068 -22.325 -14.997 1.00 0.00 83 GLU A O 1
ATOM 1338 N N . GLU A 1 84 ? 10.224 -23.441 -14.351 1.00 0.00 84 GLU A N 1
ATOM 1339 C CA . GLU A 1 84 ? 10.701 -23.661 -12.990 1.00 0.00 84 GLU A CA 1
ATOM 1340 C C . GLU A 1 84 ? 11.940 -24.552 -12.986 1.00 0.00 84 GLU A C 1
ATOM 1341 O O . GLU A 1 84 ? 11.872 -25.730 -13.337 1.00 0.00 84 GLU A O 1
ATOM 1353 N N . ARG A 1 85 ? 13.071 -23.979 -12.587 1.00 0.00 85 ARG A N 1
ATOM 1354 C CA . ARG A 1 85 ? 14.326 -24.720 -12.538 1.00 0.00 85 ARG A CA 1
ATOM 1355 C C . ARG A 1 85 ? 14.210 -25.926 -11.611 1.00 0.00 85 ARG A C 1
ATOM 1356 O O . ARG A 1 85 ? 14.144 -25.780 -10.391 1.00 0.00 85 ARG A O 1
ATOM 1377 N N . ARG A 1 86 ? 14.185 -27.118 -12.200 1.00 0.00 86 ARG A N 1
ATOM 1378 C CA . ARG A 1 86 ? 14.076 -28.349 -11.427 1.00 0.00 86 ARG A CA 1
ATOM 1379 C C . ARG A 1 86 ? 15.382 -29.137 -11.471 1.00 0.00 86 ARG A C 1
ATOM 1380 O O . ARG A 1 86 ? 16.006 -29.381 -10.438 1.00 0.00 86 ARG A O 1
ATOM 1401 N N . SER A 1 87 ? 15.789 -29.531 -12.673 1.00 0.00 87 SER A N 1
ATOM 1402 C CA . SER A 1 87 ? 17.019 -30.295 -12.851 1.00 0.00 87 SER A CA 1
ATOM 1403 C C . SER A 1 87 ? 17.355 -30.446 -14.331 1.00 0.00 87 SER A C 1
ATOM 1404 O O . SER A 1 87 ? 17.611 -31.551 -14.811 1.00 0.00 87 SER A O 1
ATOM 1412 N N . ILE A 1 88 ? 17.352 -29.328 -15.049 1.00 0.00 88 ILE A N 1
ATOM 1413 C CA . ILE A 1 88 ? 17.658 -29.335 -16.474 1.00 0.00 88 ILE A CA 1
ATOM 1414 C C . ILE A 1 88 ? 19.153 -29.163 -16.717 1.00 0.00 88 ILE A C 1
ATOM 1415 O O . ILE A 1 88 ? 19.774 -28.234 -16.200 1.00 0.00 88 ILE A O 1
ATOM 1431 N N . PHE A 1 89 ? 19.727 -30.064 -17.508 1.00 0.00 89 PHE A N 1
ATOM 1432 C CA . PHE A 1 89 ? 21.150 -30.012 -17.820 1.00 0.00 89 PHE A CA 1
ATOM 1433 C C . PHE A 1 89 ? 21.371 -29.708 -19.299 1.00 0.00 89 PHE A C 1
ATOM 1434 O O . PHE A 1 89 ? 22.374 -30.117 -19.886 1.00 0.00 89 PHE A O 1
ATOM 1451 N N . THR A 1 90 ? 20.427 -28.988 -19.897 1.00 0.00 90 THR A N 1
ATOM 1452 C CA . THR A 1 90 ? 20.517 -28.630 -21.307 1.00 0.00 90 THR A CA 1
ATOM 1453 C C . THR A 1 90 ? 19.857 -27.283 -21.575 1.00 0.00 90 THR A C 1
ATOM 1454 O O . THR A 1 90 ? 20.409 -26.440 -22.283 1.00 0.00 90 THR A O 1
ATOM 1465 N N . GLY A 1 1 ? -5.848 7.585 -18.890 1.00 0.00 1 GLY A N 2
ATOM 1466 C CA . GLY A 1 1 ? -6.404 6.430 -19.570 1.00 0.00 1 GLY A CA 2
ATOM 1467 C C . GLY A 1 1 ? -7.560 5.810 -18.810 1.00 0.00 1 GLY A C 2
ATOM 1468 O O . GLY A 1 1 ? -7.835 6.186 -17.671 1.00 0.00 1 GLY A O 2
ATOM 1472 N N . SER A 1 2 ? -8.240 4.859 -19.443 1.00 0.00 2 SER A N 2
ATOM 1473 C CA . SER A 1 2 ? -9.377 4.190 -18.821 1.00 0.00 2 SER A CA 2
ATOM 1474 C C . SER A 1 2 ? -8.957 2.853 -18.218 1.00 0.00 2 SER A C 2
ATOM 1475 O O . SER A 1 2 ? -9.646 1.845 -18.376 1.00 0.00 2 SER A O 2
ATOM 1483 N N . SER A 1 3 ? -7.822 2.853 -17.527 1.00 0.00 3 SER A N 2
ATOM 1484 C CA . SER A 1 3 ? -7.306 1.640 -16.904 1.00 0.00 3 SER A CA 2
ATOM 1485 C C . SER A 1 3 ? -7.017 0.570 -17.953 1.00 0.00 3 SER A C 2
ATOM 1486 O O . SER A 1 3 ? -7.714 -0.441 -18.033 1.00 0.00 3 SER A O 2
ATOM 1494 N N . GLY A 1 4 ? -5.983 0.802 -18.755 1.00 0.00 4 GLY A N 2
ATOM 1495 C CA . GLY A 1 4 ? -5.618 -0.149 -19.789 1.00 0.00 4 GLY A CA 2
ATOM 1496 C C . GLY A 1 4 ? -4.118 -0.256 -19.976 1.00 0.00 4 GLY A C 2
ATOM 1497 O O . GLY A 1 4 ? -3.415 -0.788 -19.117 1.00 0.00 4 GLY A O 2
ATOM 1501 N N . SER A 1 5 ? -3.626 0.250 -21.102 1.00 0.00 5 SER A N 2
ATOM 1502 C CA . SER A 1 5 ? -2.199 0.204 -21.402 1.00 0.00 5 SER A CA 2
ATOM 1503 C C . SER A 1 5 ? -1.812 1.313 -22.375 1.00 0.00 5 SER A C 2
ATOM 1504 O O . SER A 1 5 ? -2.654 2.108 -22.793 1.00 0.00 5 SER A O 2
ATOM 1512 N N . SER A 1 6 ? -0.533 1.360 -22.731 1.00 0.00 6 SER A N 2
ATOM 1513 C CA . SER A 1 6 ? -0.032 2.373 -23.652 1.00 0.00 6 SER A CA 2
ATOM 1514 C C . SER A 1 6 ? 1.342 1.986 -24.191 1.00 0.00 6 SER A C 2
ATOM 1515 O O . SER A 1 6 ? 2.370 2.349 -23.620 1.00 0.00 6 SER A O 2
ATOM 1523 N N . GLY A 1 7 ? 1.351 1.247 -25.296 1.00 0.00 7 GLY A N 2
ATOM 1524 C CA . GLY A 1 7 ? 2.603 0.822 -25.894 1.00 0.00 7 GLY A CA 2
ATOM 1525 C C . GLY A 1 7 ? 2.834 -0.670 -25.758 1.00 0.00 7 GLY A C 2
ATOM 1526 O O . GLY A 1 7 ? 2.329 -1.458 -26.558 1.00 0.00 7 GLY A O 2
ATOM 1530 N N . MET A 1 8 ? 3.600 -1.059 -24.744 1.00 0.00 8 MET A N 2
ATOM 1531 C CA . MET A 1 8 ? 3.896 -2.467 -24.508 1.00 0.00 8 MET A CA 2
ATOM 1532 C C . MET A 1 8 ? 2.930 -3.062 -23.489 1.00 0.00 8 MET A C 2
ATOM 1533 O O . MET A 1 8 ? 2.132 -2.347 -22.885 1.00 0.00 8 MET A O 2
ATOM 1547 N N . ALA A 1 9 ? 3.008 -4.376 -23.303 1.00 0.00 9 ALA A N 2
ATOM 1548 C CA . ALA A 1 9 ? 2.142 -5.067 -22.356 1.00 0.00 9 ALA A CA 2
ATOM 1549 C C . ALA A 1 9 ? 2.828 -6.303 -21.785 1.00 0.00 9 ALA A C 2
ATOM 1550 O O . ALA A 1 9 ? 2.190 -7.333 -21.564 1.00 0.00 9 ALA A O 2
ATOM 1557 N N . LEU A 1 10 ? 4.131 -6.194 -21.547 1.00 0.00 10 LEU A N 2
ATOM 1558 C CA . LEU A 1 10 ? 4.904 -7.304 -21.002 1.00 0.00 10 LEU A CA 2
ATOM 1559 C C . LEU A 1 10 ? 5.214 -7.078 -19.525 1.00 0.00 10 LEU A C 2
ATOM 1560 O O . LEU A 1 10 ? 6.326 -6.693 -19.166 1.00 0.00 10 LEU A O 2
ATOM 1576 N N . ARG A 1 11 ? 4.223 -7.324 -18.674 1.00 0.00 11 ARG A N 2
ATOM 1577 C CA . ARG A 1 11 ? 4.389 -7.148 -17.236 1.00 0.00 11 ARG A CA 2
ATOM 1578 C C . ARG A 1 11 ? 4.391 -8.496 -16.521 1.00 0.00 11 ARG A C 2
ATOM 1579 O O . ARG A 1 11 ? 4.976 -8.639 -15.448 1.00 0.00 11 ARG A O 2
ATOM 1600 N N . ASN A 1 12 ? 3.733 -9.481 -17.123 1.00 0.00 12 ASN A N 2
ATOM 1601 C CA . ASN A 1 12 ? 3.658 -10.817 -16.543 1.00 0.00 12 ASN A CA 2
ATOM 1602 C C . ASN A 1 12 ? 3.821 -11.887 -17.618 1.00 0.00 12 ASN A C 2
ATOM 1603 O O . ASN A 1 12 ? 3.381 -11.713 -18.755 1.00 0.00 12 ASN A O 2
ATOM 1614 N N . VAL A 1 13 ? 4.457 -12.995 -17.251 1.00 0.00 13 VAL A N 2
ATOM 1615 C CA . VAL A 1 13 ? 4.677 -14.095 -18.182 1.00 0.00 13 VAL A CA 2
ATOM 1616 C C . VAL A 1 13 ? 4.424 -15.441 -17.514 1.00 0.00 13 VAL A C 2
ATOM 1617 O O . VAL A 1 13 ? 4.888 -15.709 -16.405 1.00 0.00 13 VAL A O 2
ATOM 1630 N N . PRO A 1 14 ? 3.670 -16.311 -18.202 1.00 0.00 14 PRO A N 2
ATOM 1631 C CA . PRO A 1 14 ? 3.338 -17.646 -17.694 1.00 0.00 14 PRO A CA 2
ATOM 1632 C C . PRO A 1 14 ? 4.550 -18.571 -17.661 1.00 0.00 14 PRO A C 2
ATOM 1633 O O . PRO A 1 14 ? 5.642 -18.195 -18.086 1.00 0.00 14 PRO A O 2
ATOM 1644 N N . PHE A 1 15 ? 4.349 -19.783 -17.155 1.00 0.00 15 PHE A N 2
ATOM 1645 C CA . PHE A 1 15 ? 5.426 -20.763 -17.066 1.00 0.00 15 PHE A CA 2
ATOM 1646 C C . PHE A 1 15 ? 5.473 -21.634 -18.318 1.00 0.00 15 PHE A C 2
ATOM 1647 O O . PHE A 1 15 ? 4.460 -21.830 -18.989 1.00 0.00 15 PHE A O 2
ATOM 1664 N N . ARG A 1 16 ? 6.657 -22.152 -18.627 1.00 0.00 16 ARG A N 2
ATOM 1665 C CA . ARG A 1 16 ? 6.837 -23.001 -19.798 1.00 0.00 16 ARG A CA 2
ATOM 1666 C C . ARG A 1 16 ? 5.967 -24.251 -19.704 1.00 0.00 16 ARG A C 2
ATOM 1667 O O . ARG A 1 16 ? 5.143 -24.513 -20.580 1.00 0.00 16 ARG A O 2
ATOM 1688 N N . SER A 1 17 ? 6.156 -25.018 -18.636 1.00 0.00 17 SER A N 2
ATOM 1689 C CA . SER A 1 17 ? 5.392 -26.243 -18.429 1.00 0.00 17 SER A CA 2
ATOM 1690 C C . SER A 1 17 ? 3.896 -25.979 -18.568 1.00 0.00 17 SER A C 2
ATOM 1691 O O . SER A 1 17 ? 3.137 -26.853 -18.985 1.00 0.00 17 SER A O 2
ATOM 1699 N N . GLU A 1 18 ? 3.479 -24.767 -18.215 1.00 0.00 18 GLU A N 2
ATOM 1700 C CA . GLU A 1 18 ? 2.074 -24.388 -18.300 1.00 0.00 18 GLU A CA 2
ATOM 1701 C C . GLU A 1 18 ? 1.645 -24.210 -19.754 1.00 0.00 18 GLU A C 2
ATOM 1702 O O . GLU A 1 18 ? 0.550 -24.617 -20.144 1.00 0.00 18 GLU A O 2
ATOM 1714 N N . VAL A 1 19 ? 2.515 -23.599 -20.551 1.00 0.00 19 VAL A N 2
ATOM 1715 C CA . VAL A 1 19 ? 2.228 -23.368 -21.962 1.00 0.00 19 VAL A CA 2
ATOM 1716 C C . VAL A 1 19 ? 2.306 -24.665 -22.758 1.00 0.00 19 VAL A C 2
ATOM 1717 O O . VAL A 1 19 ? 1.553 -24.868 -23.711 1.00 0.00 19 VAL A O 2
ATOM 1730 N N . LEU A 1 20 ? 3.223 -25.541 -22.362 1.00 0.00 20 LEU A N 2
ATOM 1731 C CA . LEU A 1 20 ? 3.400 -26.822 -23.039 1.00 0.00 20 LEU A CA 2
ATOM 1732 C C . LEU A 1 20 ? 2.126 -27.657 -22.966 1.00 0.00 20 LEU A C 2
ATOM 1733 O O . LEU A 1 20 ? 1.924 -28.570 -23.765 1.00 0.00 20 LEU A O 2
ATOM 1749 N N . GLY A 1 21 ? 1.268 -27.336 -22.002 1.00 0.00 21 GLY A N 2
ATOM 1750 C CA . GLY A 1 21 ? 0.023 -28.065 -21.844 1.00 0.00 21 GLY A CA 2
ATOM 1751 C C . GLY A 1 21 ? -1.189 -27.226 -22.194 1.00 0.00 21 GLY A C 2
ATOM 1752 O O . GLY A 1 21 ? -2.311 -27.553 -21.808 1.00 0.00 21 GLY A O 2
ATOM 1756 N N . TRP A 1 22 ? -0.963 -26.140 -22.924 1.00 0.00 22 TRP A N 2
ATOM 1757 C CA . TRP A 1 22 ? -2.047 -25.249 -23.324 1.00 0.00 22 TRP A CA 2
ATOM 1758 C C . TRP A 1 22 ? -2.691 -25.724 -24.622 1.00 0.00 22 TRP A C 2
ATOM 1759 O O . TRP A 1 22 ? -2.307 -26.755 -25.175 1.00 0.00 22 TRP A O 2
ATOM 1780 N N . ASP A 1 23 ? -3.672 -24.967 -25.102 1.00 0.00 23 ASP A N 2
ATOM 1781 C CA . ASP A 1 23 ? -4.368 -25.311 -26.336 1.00 0.00 23 ASP A CA 2
ATOM 1782 C C . ASP A 1 23 ? -4.495 -24.093 -27.246 1.00 0.00 23 ASP A C 2
ATOM 1783 O O . ASP A 1 23 ? -4.328 -22.950 -26.821 1.00 0.00 23 ASP A O 2
ATOM 1792 N N . PRO A 1 24 ? -4.798 -24.342 -28.529 1.00 0.00 24 PRO A N 2
ATOM 1793 C CA . PRO A 1 24 ? -4.953 -23.278 -29.526 1.00 0.00 24 PRO A CA 2
ATOM 1794 C C . PRO A 1 24 ? -6.206 -22.442 -29.290 1.00 0.00 24 PRO A C 2
ATOM 1795 O O . PRO A 1 24 ? -6.419 -21.425 -29.951 1.00 0.00 24 PRO A O 2
ATOM 1806 N N . ASP A 1 25 ? -7.033 -22.876 -28.345 1.00 0.00 25 ASP A N 2
ATOM 1807 C CA . ASP A 1 25 ? -8.265 -22.166 -28.021 1.00 0.00 25 ASP A CA 2
ATOM 1808 C C . ASP A 1 25 ? -8.162 -21.495 -26.655 1.00 0.00 25 ASP A C 2
ATOM 1809 O O . ASP A 1 25 ? -8.890 -20.546 -26.362 1.00 0.00 25 ASP A O 2
ATOM 1818 N N . SER A 1 26 ? -7.255 -21.995 -25.822 1.00 0.00 26 SER A N 2
ATOM 1819 C CA . SER A 1 26 ? -7.061 -21.448 -24.485 1.00 0.00 26 SER A CA 2
ATOM 1820 C C . SER A 1 26 ? -5.965 -20.387 -24.486 1.00 0.00 26 SER A C 2
ATOM 1821 O O . SER A 1 26 ? -6.107 -19.329 -23.871 1.00 0.00 26 SER A O 2
ATOM 1829 N N . LEU A 1 27 ? -4.870 -20.677 -25.180 1.00 0.00 27 LEU A N 2
ATOM 1830 C CA . LEU A 1 27 ? -3.748 -19.749 -25.263 1.00 0.00 27 LEU A CA 2
ATOM 1831 C C . LEU A 1 27 ? -4.219 -18.361 -25.684 1.00 0.00 27 LEU A C 2
ATOM 1832 O O . LEU A 1 27 ? -3.633 -17.351 -25.295 1.00 0.00 27 LEU A O 2
ATOM 1848 N N . ALA A 1 28 ? -5.283 -18.318 -26.479 1.00 0.00 28 ALA A N 2
ATOM 1849 C CA . ALA A 1 28 ? -5.836 -17.054 -26.949 1.00 0.00 28 ALA A CA 2
ATOM 1850 C C . ALA A 1 28 ? -6.205 -16.148 -25.779 1.00 0.00 28 ALA A C 2
ATOM 1851 O O . ALA A 1 28 ? -6.112 -14.924 -25.876 1.00 0.00 28 ALA A O 2
ATOM 1858 N N . ASP A 1 29 ? -6.625 -16.756 -24.676 1.00 0.00 29 ASP A N 2
ATOM 1859 C CA . ASP A 1 29 ? -7.009 -16.004 -23.487 1.00 0.00 29 ASP A CA 2
ATOM 1860 C C . ASP A 1 29 ? -5.816 -15.243 -22.917 1.00 0.00 29 ASP A C 2
ATOM 1861 O O . ASP A 1 29 ? -5.936 -14.080 -22.530 1.00 0.00 29 ASP A O 2
ATOM 1870 N N . TYR A 1 30 ? -4.666 -15.906 -22.869 1.00 0.00 30 TYR A N 2
ATOM 1871 C CA . TYR A 1 30 ? -3.452 -15.293 -22.343 1.00 0.00 30 TYR A CA 2
ATOM 1872 C C . TYR A 1 30 ? -3.185 -13.949 -23.014 1.00 0.00 30 TYR A C 2
ATOM 1873 O O . TYR A 1 30 ? -2.864 -12.963 -22.351 1.00 0.00 30 TYR A O 2
ATOM 1891 N N . PHE A 1 31 ? -3.322 -13.918 -24.336 1.00 0.00 31 PHE A N 2
ATOM 1892 C CA . PHE A 1 31 ? -3.097 -12.696 -25.099 1.00 0.00 31 PHE A CA 2
ATOM 1893 C C . PHE A 1 31 ? -4.150 -11.643 -24.764 1.00 0.00 31 PHE A C 2
ATOM 1894 O O . PHE A 1 31 ? -3.841 -10.458 -24.635 1.00 0.00 31 PHE A O 2
ATOM 1911 N N . LYS A 1 32 ? -5.395 -12.084 -24.624 1.00 0.00 32 LYS A N 2
ATOM 1912 C CA . LYS A 1 32 ? -6.495 -11.183 -24.303 1.00 0.00 32 LYS A CA 2
ATOM 1913 C C . LYS A 1 32 ? -6.197 -10.390 -23.035 1.00 0.00 32 LYS A C 2
ATOM 1914 O O . LYS A 1 32 ? -6.703 -9.284 -22.848 1.00 0.00 32 LYS A O 2
ATOM 1933 N N . LYS A 1 33 ? -5.371 -10.963 -22.165 1.00 0.00 33 LYS A N 2
ATOM 1934 C CA . LYS A 1 33 ? -5.002 -10.310 -20.915 1.00 0.00 33 LYS A CA 2
ATOM 1935 C C . LYS A 1 33 ? -3.866 -9.316 -21.135 1.00 0.00 33 LYS A C 2
ATOM 1936 O O . LYS A 1 33 ? -3.717 -8.351 -20.384 1.00 0.00 33 LYS A O 2
ATOM 1955 N N . LEU A 1 34 ? -3.067 -9.557 -22.169 1.00 0.00 34 LEU A N 2
ATOM 1956 C CA . LEU A 1 34 ? -1.944 -8.683 -22.488 1.00 0.00 34 LEU A CA 2
ATOM 1957 C C . LEU A 1 34 ? -2.353 -7.620 -23.503 1.00 0.00 34 LEU A C 2
ATOM 1958 O O . LEU A 1 34 ? -1.505 -6.982 -24.124 1.00 0.00 34 LEU A O 2
ATOM 1974 N N . ASN A 1 35 ? -3.660 -7.434 -23.663 1.00 0.00 35 ASN A N 2
ATOM 1975 C CA . ASN A 1 35 ? -4.182 -6.447 -24.601 1.00 0.00 35 ASN A CA 2
ATOM 1976 C C . ASN A 1 35 ? -3.791 -6.797 -26.034 1.00 0.00 35 ASN A C 2
ATOM 1977 O O . ASN A 1 35 ? -3.785 -5.937 -26.915 1.00 0.00 35 ASN A O 2
ATOM 1988 N N . TYR A 1 36 ? -3.465 -8.065 -26.258 1.00 0.00 36 TYR A N 2
ATOM 1989 C CA . TYR A 1 36 ? -3.070 -8.530 -27.583 1.00 0.00 36 TYR A CA 2
ATOM 1990 C C . TYR A 1 36 ? -4.227 -9.241 -28.277 1.00 0.00 36 TYR A C 2
ATOM 1991 O O . TYR A 1 36 ? -4.178 -10.449 -28.513 1.00 0.00 36 TYR A O 2
ATOM 2009 N N . LYS A 1 37 ? -5.269 -8.484 -28.603 1.00 0.00 37 LYS A N 2
ATOM 2010 C CA . LYS A 1 37 ? -6.440 -9.039 -29.272 1.00 0.00 37 LYS A CA 2
ATOM 2011 C C . LYS A 1 37 ? -6.119 -9.401 -30.719 1.00 0.00 37 LYS A C 2
ATOM 2012 O O . LYS A 1 37 ? -6.804 -10.221 -31.330 1.00 0.00 37 LYS A O 2
ATOM 2031 N N . ASP A 1 38 ? -5.073 -8.785 -31.260 1.00 0.00 38 ASP A N 2
ATOM 2032 C CA . ASP A 1 38 ? -4.660 -9.045 -32.634 1.00 0.00 38 ASP A CA 2
ATOM 2033 C C . ASP A 1 38 ? -3.943 -10.387 -32.742 1.00 0.00 38 ASP A C 2
ATOM 2034 O O . ASP A 1 38 ? -3.888 -10.988 -33.815 1.00 0.00 38 ASP A O 2
ATOM 2043 N N . CYS A 1 39 ? -3.393 -10.849 -31.624 1.00 0.00 39 CYS A N 2
ATOM 2044 C CA . CYS A 1 39 ? -2.677 -12.120 -31.593 1.00 0.00 39 CYS A CA 2
ATOM 2045 C C . CYS A 1 39 ? -3.624 -13.269 -31.264 1.00 0.00 39 CYS A C 2
ATOM 2046 O O . CYS A 1 39 ? -3.632 -14.293 -31.946 1.00 0.00 39 CYS A O 2
ATOM 2054 N N . GLU A 1 40 ? -4.418 -13.092 -30.212 1.00 0.00 40 GLU A N 2
ATOM 2055 C CA . GLU A 1 40 ? -5.366 -14.117 -29.791 1.00 0.00 40 GLU A CA 2
ATOM 2056 C C . GLU A 1 40 ? -6.236 -14.567 -30.961 1.00 0.00 40 GLU A C 2
ATOM 2057 O O . GLU A 1 40 ? -6.686 -15.712 -31.011 1.00 0.00 40 GLU A O 2
ATOM 2069 N N . LYS A 1 41 ? -6.470 -13.658 -31.901 1.00 0.00 41 LYS A N 2
ATOM 2070 C CA . LYS A 1 41 ? -7.285 -13.959 -33.072 1.00 0.00 41 LYS A CA 2
ATOM 2071 C C . LYS A 1 41 ? -6.652 -15.069 -33.905 1.00 0.00 41 LYS A C 2
ATOM 2072 O O . LYS A 1 41 ? -7.281 -16.091 -34.174 1.00 0.00 41 LYS A O 2
ATOM 2091 N N . ALA A 1 42 ? -5.403 -14.861 -34.308 1.00 0.00 42 ALA A N 2
ATOM 2092 C CA . ALA A 1 42 ? -4.683 -15.845 -35.107 1.00 0.00 42 ALA A CA 2
ATOM 2093 C C . ALA A 1 42 ? -4.445 -17.126 -34.315 1.00 0.00 42 ALA A C 2
ATOM 2094 O O . ALA A 1 42 ? -4.383 -18.217 -34.883 1.00 0.00 42 ALA A O 2
ATOM 2101 N N . VAL A 1 43 ? -4.312 -16.987 -32.999 1.00 0.00 43 VAL A N 2
ATOM 2102 C CA . VAL A 1 43 ? -4.081 -18.134 -32.129 1.00 0.00 43 VAL A CA 2
ATOM 2103 C C . VAL A 1 43 ? -5.241 -19.121 -32.201 1.00 0.00 43 VAL A C 2
ATOM 2104 O O . VAL A 1 43 ? -5.048 -20.332 -32.094 1.00 0.00 43 VAL A O 2
ATOM 2117 N N . LYS A 1 44 ? -6.447 -18.595 -32.383 1.00 0.00 44 LYS A N 2
ATOM 2118 C CA . LYS A 1 44 ? -7.640 -19.429 -32.472 1.00 0.00 44 LYS A CA 2
ATOM 2119 C C . LYS A 1 44 ? -7.979 -19.742 -33.926 1.00 0.00 44 LYS A C 2
ATOM 2120 O O . LYS A 1 44 ? -8.420 -20.845 -34.248 1.00 0.00 44 LYS A O 2
ATOM 2139 N N . LYS A 1 45 ? -7.769 -18.764 -34.801 1.00 0.00 45 LYS A N 2
ATOM 2140 C CA . LYS A 1 45 ? -8.049 -18.936 -36.222 1.00 0.00 45 LYS A CA 2
ATOM 2141 C C . LYS A 1 45 ? -7.105 -19.961 -36.842 1.00 0.00 45 LYS A C 2
ATOM 2142 O O . LYS A 1 45 ? -7.545 -20.910 -37.491 1.00 0.00 45 LYS A O 2
ATOM 2161 N N . TYR A 1 46 ? -5.808 -19.764 -36.638 1.00 0.00 46 TYR A N 2
ATOM 2162 C CA . TYR A 1 46 ? -4.802 -20.671 -37.178 1.00 0.00 46 TYR A CA 2
ATOM 2163 C C . TYR A 1 46 ? -4.635 -21.895 -36.282 1.00 0.00 46 TYR A C 2
ATOM 2164 O O . TYR A 1 46 ? -3.954 -22.855 -36.644 1.00 0.00 46 TYR A O 2
ATOM 2182 N N . HIS A 1 47 ? -5.261 -21.853 -35.111 1.00 0.00 47 HIS A N 2
ATOM 2183 C CA . HIS A 1 47 ? -5.184 -22.958 -34.162 1.00 0.00 47 HIS A CA 2
ATOM 2184 C C . HIS A 1 47 ? -3.752 -23.157 -33.675 1.00 0.00 47 HIS A C 2
ATOM 2185 O O . HIS A 1 47 ? -3.140 -24.196 -33.924 1.00 0.00 47 HIS A O 2
ATOM 2199 N N . ILE A 1 48 ? -3.223 -22.154 -32.981 1.00 0.00 48 ILE A N 2
ATOM 2200 C CA . ILE A 1 48 ? -1.863 -22.220 -32.460 1.00 0.00 48 ILE A CA 2
ATOM 2201 C C . ILE A 1 48 ? -1.863 -22.456 -30.954 1.00 0.00 48 ILE A C 2
ATOM 2202 O O . ILE A 1 48 ? -2.157 -21.551 -30.173 1.00 0.00 48 ILE A O 2
ATOM 2218 N N . ASP A 1 49 ? -1.529 -23.678 -30.552 1.00 0.00 49 ASP A N 2
ATOM 2219 C CA . ASP A 1 49 ? -1.487 -24.033 -29.139 1.00 0.00 49 ASP A CA 2
ATOM 2220 C C . ASP A 1 49 ? -0.246 -23.453 -28.469 1.00 0.00 49 ASP A C 2
ATOM 2221 O O . ASP A 1 49 ? 0.693 -23.028 -29.141 1.00 0.00 49 ASP A O 2
ATOM 2230 N N . GLY A 1 50 ? -0.249 -23.437 -27.139 1.00 0.00 50 GLY A N 2
ATOM 2231 C CA . GLY A 1 50 ? 0.882 -22.906 -26.401 1.00 0.00 50 GLY A CA 2
ATOM 2232 C C . GLY A 1 50 ? 2.201 -23.502 -26.852 1.00 0.00 50 GLY A C 2
ATOM 2233 O O . GLY A 1 50 ? 3.175 -22.780 -27.065 1.00 0.00 50 GLY A O 2
ATOM 2237 N N . ALA A 1 51 ? 2.233 -24.823 -26.997 1.00 0.00 51 ALA A N 2
ATOM 2238 C 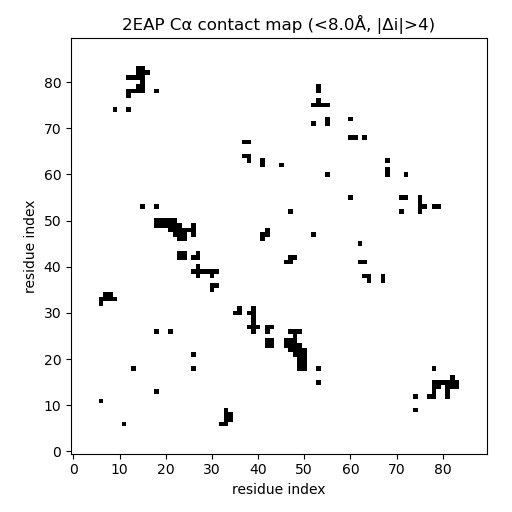CA . ALA A 1 51 ? 3.442 -25.515 -27.425 1.00 0.00 51 ALA A CA 2
ATOM 2239 C C . ALA A 1 51 ? 3.965 -24.944 -28.739 1.00 0.00 51 ALA A C 2
ATOM 2240 O O . ALA A 1 51 ? 5.164 -24.991 -29.014 1.00 0.00 51 ALA A O 2
ATOM 2247 N N . ARG A 1 52 ? 3.058 -24.405 -29.547 1.00 0.00 52 ARG A N 2
ATOM 2248 C CA . ARG A 1 52 ? 3.428 -23.826 -30.833 1.00 0.00 52 ARG A CA 2
ATOM 2249 C C . ARG A 1 52 ? 3.925 -22.394 -30.662 1.00 0.00 52 ARG A C 2
ATOM 2250 O O . ARG A 1 52 ? 4.687 -21.887 -31.486 1.00 0.00 52 ARG A O 2
ATOM 2271 N N . PHE A 1 53 ? 3.487 -21.746 -29.588 1.00 0.00 53 PHE A N 2
ATOM 2272 C CA . PHE A 1 53 ? 3.885 -20.371 -29.309 1.00 0.00 53 PHE A CA 2
ATOM 2273 C C . PHE A 1 53 ? 5.359 -20.300 -28.921 1.00 0.00 53 PHE A C 2
ATOM 2274 O O . PHE A 1 53 ? 6.135 -19.554 -29.520 1.00 0.00 53 PHE A O 2
ATOM 2291 N N . LEU A 1 54 ? 5.738 -21.080 -27.915 1.00 0.00 54 LEU A N 2
ATOM 2292 C CA . LEU A 1 54 ? 7.119 -21.106 -27.445 1.00 0.00 54 LEU A CA 2
ATOM 2293 C C . LEU A 1 54 ? 8.074 -21.459 -28.581 1.00 0.00 54 LEU A C 2
ATOM 2294 O O . LEU A 1 54 ? 9.230 -21.040 -28.585 1.00 0.00 54 LEU A O 2
ATOM 2310 N N . ASN A 1 55 ? 7.580 -22.231 -29.544 1.00 0.00 55 ASN A N 2
ATOM 2311 C CA . ASN A 1 55 ? 8.389 -22.639 -30.687 1.00 0.00 55 ASN A CA 2
ATOM 2312 C C . ASN A 1 55 ? 8.158 -21.712 -31.876 1.00 0.00 55 ASN A C 2
ATOM 2313 O O . ASN A 1 55 ? 8.263 -22.127 -33.031 1.00 0.00 55 ASN A O 2
ATOM 2324 N N . LEU A 1 56 ? 7.842 -20.455 -31.587 1.00 0.00 56 LEU A N 2
ATOM 2325 C CA . LEU A 1 56 ? 7.596 -19.467 -32.632 1.00 0.00 56 LEU A CA 2
ATOM 2326 C C . LEU A 1 56 ? 8.736 -19.450 -33.644 1.00 0.00 56 LEU A C 2
ATOM 2327 O O . LEU A 1 56 ? 9.832 -18.968 -33.354 1.00 0.00 56 LEU A O 2
ATOM 2343 N N . THR A 1 57 ? 8.472 -19.977 -34.836 1.00 0.00 57 THR A N 2
ATOM 2344 C CA . THR A 1 57 ? 9.476 -20.021 -35.892 1.00 0.00 57 THR A CA 2
ATOM 2345 C C . THR A 1 57 ? 9.081 -19.129 -37.063 1.00 0.00 57 THR A C 2
ATOM 2346 O O . THR A 1 57 ? 7.978 -18.585 -37.096 1.00 0.00 57 THR A O 2
ATOM 2357 N N . GLU A 1 58 ? 9.990 -18.983 -38.022 1.00 0.00 58 GLU A N 2
ATOM 2358 C CA . GLU A 1 58 ? 9.735 -18.155 -39.195 1.00 0.00 58 GLU A CA 2
ATOM 2359 C C . GLU A 1 58 ? 8.474 -18.615 -39.922 1.00 0.00 58 GLU A C 2
ATOM 2360 O O . GLU A 1 58 ? 7.840 -17.840 -40.637 1.00 0.00 58 GLU A O 2
ATOM 2372 N N . ASN A 1 59 ? 8.119 -19.882 -39.734 1.00 0.00 59 ASN A N 2
ATOM 2373 C CA . ASN A 1 59 ? 6.935 -20.446 -40.372 1.00 0.00 59 ASN A CA 2
ATOM 2374 C C . ASN A 1 59 ? 5.668 -20.034 -39.630 1.00 0.00 59 ASN A C 2
ATOM 2375 O O . ASN A 1 59 ? 4.583 -19.991 -40.210 1.00 0.00 59 ASN A O 2
ATOM 2386 N N . ASP A 1 60 ? 5.814 -19.733 -38.344 1.00 0.00 60 ASP A N 2
ATOM 2387 C CA . ASP A 1 60 ? 4.681 -19.323 -37.522 1.00 0.00 60 ASP A CA 2
ATOM 2388 C C . ASP A 1 60 ? 4.533 -17.804 -37.521 1.00 0.00 60 ASP A C 2
ATOM 2389 O O . ASP A 1 60 ? 3.427 -17.279 -37.653 1.00 0.00 60 ASP A O 2
ATOM 2398 N N . ILE A 1 61 ? 5.652 -17.105 -37.369 1.00 0.00 61 ILE A N 2
ATOM 2399 C CA . ILE A 1 61 ? 5.646 -15.648 -37.350 1.00 0.00 61 ILE A CA 2
ATOM 2400 C C . ILE A 1 61 ? 4.951 -15.085 -38.585 1.00 0.00 61 ILE A C 2
ATOM 2401 O O . ILE A 1 61 ? 4.266 -14.066 -38.513 1.00 0.00 61 ILE A O 2
ATOM 2417 N N . GLN A 1 62 ? 5.132 -15.758 -39.717 1.00 0.00 62 GLN A N 2
ATOM 2418 C CA . GLN A 1 62 ? 4.521 -15.326 -40.969 1.00 0.00 62 GLN A CA 2
ATOM 2419 C C . GLN A 1 62 ? 3.003 -15.268 -40.842 1.00 0.00 62 GLN A C 2
ATOM 2420 O O . GLN A 1 62 ? 2.335 -14.536 -41.572 1.00 0.00 62 GLN A O 2
ATOM 2434 N N . LYS A 1 63 ? 2.462 -16.046 -39.910 1.00 0.00 63 LYS A N 2
ATOM 2435 C CA . LYS A 1 63 ? 1.022 -16.083 -39.685 1.00 0.00 63 LYS A CA 2
ATOM 2436 C C . LYS A 1 63 ? 0.606 -15.047 -38.646 1.00 0.00 63 LYS A C 2
ATOM 2437 O O . LYS A 1 63 ? -0.522 -15.067 -38.152 1.00 0.00 63 LYS A O 2
ATOM 2456 N N . PHE A 1 64 ? 1.523 -14.142 -38.319 1.00 0.00 64 PHE A N 2
ATOM 2457 C CA . PHE A 1 64 ? 1.251 -13.098 -37.339 1.00 0.00 64 PHE A CA 2
ATOM 2458 C C . PHE A 1 64 ? 1.472 -11.714 -37.943 1.00 0.00 64 PHE A C 2
ATOM 2459 O O . PHE A 1 64 ? 2.150 -11.553 -38.957 1.00 0.00 64 PHE A O 2
ATOM 2476 N N . PRO A 1 65 ? 0.884 -10.690 -37.305 1.00 0.00 65 PRO A N 2
ATOM 2477 C CA . PRO A 1 65 ? 1.002 -9.302 -37.761 1.00 0.00 65 PRO A CA 2
ATOM 2478 C C . PRO A 1 65 ? 2.408 -8.745 -37.566 1.00 0.00 65 PRO A C 2
ATOM 2479 O O . PRO A 1 65 ? 3.126 -9.149 -36.651 1.00 0.00 65 PRO A O 2
ATOM 2490 N N . LYS A 1 66 ? 2.796 -7.815 -38.432 1.00 0.00 66 LYS A N 2
ATOM 2491 C CA . LYS A 1 66 ? 4.116 -7.200 -38.354 1.00 0.00 66 LYS A CA 2
ATOM 2492 C C . LYS A 1 66 ? 4.216 -6.276 -37.144 1.00 0.00 66 LYS A C 2
ATOM 2493 O O . LYS A 1 66 ? 5.284 -5.741 -36.845 1.00 0.00 66 LYS A O 2
ATOM 2512 N N . LEU A 1 67 ? 3.097 -6.093 -36.452 1.00 0.00 67 LEU A N 2
ATOM 2513 C CA . LEU A 1 67 ? 3.059 -5.235 -35.273 1.00 0.00 67 LEU A CA 2
ATOM 2514 C C . LEU A 1 67 ? 3.234 -6.053 -33.997 1.00 0.00 67 LEU A C 2
ATOM 2515 O O . LEU A 1 67 ? 3.542 -5.509 -32.937 1.00 0.00 67 LEU A O 2
ATOM 2531 N N . ARG A 1 68 ? 3.038 -7.363 -34.109 1.00 0.00 68 ARG A N 2
ATOM 2532 C CA . ARG A 1 68 ? 3.175 -8.256 -32.965 1.00 0.00 68 ARG A CA 2
ATOM 2533 C C . ARG A 1 68 ? 4.211 -9.341 -33.245 1.00 0.00 68 ARG A C 2
ATOM 2534 O O . ARG A 1 68 ? 4.554 -10.128 -32.362 1.00 0.00 68 ARG A O 2
ATOM 2555 N N . VAL A 1 69 ? 4.705 -9.377 -34.478 1.00 0.00 69 VAL A N 2
ATOM 2556 C CA . VAL A 1 69 ? 5.702 -10.365 -34.874 1.00 0.00 69 VAL A CA 2
ATOM 2557 C C . VAL A 1 69 ? 6.855 -10.412 -33.878 1.00 0.00 69 VAL A C 2
ATOM 2558 O O . VAL A 1 69 ? 7.172 -11.456 -33.307 1.00 0.00 69 VAL A O 2
ATOM 2571 N N . PRO A 1 70 ? 7.498 -9.255 -33.662 1.00 0.00 70 PRO A N 2
ATOM 2572 C CA . PRO A 1 70 ? 8.625 -9.137 -32.733 1.00 0.00 70 PRO A CA 2
ATOM 2573 C C . PRO A 1 70 ? 8.195 -9.283 -31.277 1.00 0.00 70 PRO A C 2
ATOM 2574 O O . PRO A 1 70 ? 8.970 -9.735 -30.434 1.00 0.00 70 PRO A O 2
ATOM 2585 N N . ILE A 1 71 ? 6.956 -8.898 -30.990 1.00 0.00 71 ILE A N 2
ATOM 2586 C CA . ILE A 1 71 ? 6.424 -8.987 -29.636 1.00 0.00 71 ILE A CA 2
ATOM 2587 C C . ILE A 1 71 ? 6.230 -10.441 -29.217 1.00 0.00 71 ILE A C 2
ATOM 2588 O O . ILE A 1 71 ? 6.536 -10.818 -28.085 1.00 0.00 71 ILE A O 2
ATOM 2604 N N . LEU A 1 72 ? 5.722 -11.253 -30.137 1.00 0.00 72 LEU A N 2
ATOM 2605 C CA . LEU A 1 72 ? 5.489 -12.667 -29.864 1.00 0.00 72 LEU A CA 2
ATOM 2606 C C . LEU A 1 72 ? 6.808 -13.429 -29.773 1.00 0.00 72 LEU A C 2
ATOM 2607 O O . LEU A 1 72 ? 6.965 -14.320 -28.938 1.00 0.00 72 LEU A O 2
ATOM 2623 N N . SER A 1 73 ? 7.753 -13.070 -30.636 1.00 0.00 73 SER A N 2
ATOM 2624 C CA . SER A 1 73 ? 9.058 -13.721 -30.654 1.00 0.00 73 SER A CA 2
ATOM 2625 C C . SER A 1 73 ? 9.818 -13.450 -29.359 1.00 0.00 73 SER A C 2
ATOM 2626 O O . SER A 1 73 ? 10.575 -14.295 -28.882 1.00 0.00 73 SER A O 2
ATOM 2634 N N . LYS A 1 74 ? 9.610 -12.265 -28.795 1.00 0.00 74 LYS A N 2
ATOM 2635 C CA . LYS A 1 74 ? 10.273 -11.881 -27.555 1.00 0.00 74 LYS A CA 2
ATOM 2636 C C . LYS A 1 74 ? 9.544 -12.459 -26.346 1.00 0.00 74 LYS A C 2
ATOM 2637 O O . LYS A 1 74 ? 10.163 -12.786 -25.333 1.00 0.00 74 LYS A O 2
ATOM 2656 N N . LEU A 1 75 ? 8.226 -12.585 -26.461 1.00 0.00 75 LEU A N 2
ATOM 2657 C CA . LEU A 1 75 ? 7.413 -13.126 -25.378 1.00 0.00 75 LEU A CA 2
ATOM 2658 C C . LEU A 1 75 ? 7.564 -14.641 -25.287 1.00 0.00 75 LEU A C 2
ATOM 2659 O O . LEU A 1 75 ? 7.751 -15.192 -24.202 1.00 0.00 75 LEU A O 2
ATOM 2675 N N . SER A 1 76 ? 7.485 -15.308 -26.434 1.00 0.00 76 SER A N 2
ATOM 2676 C CA . SER A 1 76 ? 7.612 -16.760 -26.484 1.00 0.00 76 SER A CA 2
ATOM 2677 C C . SER A 1 76 ? 8.876 -17.220 -25.763 1.00 0.00 76 SER A C 2
ATOM 2678 O O . SER A 1 76 ? 8.892 -18.275 -25.130 1.00 0.00 76 SER A O 2
ATOM 2686 N N . GLN A 1 77 ? 9.932 -16.420 -25.865 1.00 0.00 77 GLN A N 2
ATOM 2687 C CA . GLN A 1 77 ? 11.200 -16.745 -25.224 1.00 0.00 77 GLN A CA 2
ATOM 2688 C C . GLN A 1 77 ? 11.135 -16.482 -23.723 1.00 0.00 77 GLN A C 2
ATOM 2689 O O . GLN A 1 77 ? 11.727 -17.212 -22.929 1.00 0.00 77 GLN A O 2
ATOM 2703 N N . GLU A 1 78 ? 10.411 -15.434 -23.341 1.00 0.00 78 GLU A N 2
ATOM 2704 C CA . GLU A 1 78 ? 10.269 -15.075 -21.935 1.00 0.00 78 GLU A CA 2
ATOM 2705 C C . GLU A 1 78 ? 9.665 -16.227 -21.138 1.00 0.00 78 GLU A C 2
ATOM 2706 O O . GLU A 1 78 ? 10.017 -16.445 -19.978 1.00 0.00 78 GLU A O 2
ATOM 2718 N N . ILE A 1 79 ? 8.753 -16.961 -21.767 1.00 0.00 79 ILE A N 2
ATOM 2719 C CA . ILE A 1 79 ? 8.100 -18.090 -21.117 1.00 0.00 79 ILE A CA 2
ATOM 2720 C C . ILE A 1 79 ? 9.054 -19.271 -20.979 1.00 0.00 79 ILE A C 2
ATOM 2721 O O . ILE A 1 79 ? 9.111 -19.917 -19.933 1.00 0.00 79 ILE A O 2
ATOM 2737 N N . ASN A 1 80 ? 9.803 -19.548 -22.041 1.00 0.00 80 ASN A N 2
ATOM 2738 C CA . ASN A 1 80 ? 10.757 -20.651 -22.038 1.00 0.00 80 ASN A CA 2
ATOM 2739 C C . ASN A 1 80 ? 11.747 -20.511 -20.885 1.00 0.00 80 ASN A C 2
ATOM 2740 O O . ASN A 1 80 ? 12.232 -21.505 -20.344 1.00 0.00 80 ASN A O 2
ATOM 2751 N N . LYS A 1 81 ? 12.043 -19.270 -20.514 1.00 0.00 81 LYS A N 2
ATOM 2752 C CA . LYS A 1 81 ? 12.973 -18.997 -19.426 1.00 0.00 81 LYS A CA 2
ATOM 2753 C C . LYS A 1 81 ? 12.250 -18.980 -18.083 1.00 0.00 81 LYS A C 2
ATOM 2754 O O . LYS A 1 81 ? 12.879 -19.031 -17.027 1.00 0.00 81 LYS A O 2
ATOM 2773 N N . ASN A 1 82 ? 10.923 -18.908 -18.132 1.00 0.00 82 ASN A N 2
ATOM 2774 C CA . ASN A 1 82 ? 10.114 -18.885 -16.918 1.00 0.00 82 ASN A CA 2
ATOM 2775 C C . ASN A 1 82 ? 9.937 -20.292 -16.356 1.00 0.00 82 ASN A C 2
ATOM 2776 O O . ASN A 1 82 ? 9.401 -20.470 -15.263 1.00 0.00 82 ASN A O 2
ATOM 2787 N N . GLU A 1 83 ? 10.392 -21.287 -17.111 1.00 0.00 83 GLU A N 2
ATOM 2788 C CA . GLU A 1 83 ? 10.284 -22.678 -16.687 1.00 0.00 83 GLU A CA 2
ATOM 2789 C C . GLU A 1 83 ? 10.843 -22.863 -15.279 1.00 0.00 83 GLU A C 2
ATOM 2790 O O . GLU A 1 83 ? 11.946 -22.409 -14.975 1.00 0.00 83 GLU A O 2
ATOM 2802 N N . GLU A 1 84 ? 10.074 -23.532 -14.426 1.00 0.00 84 GLU A N 2
ATOM 2803 C CA . GLU A 1 84 ? 10.493 -23.776 -13.051 1.00 0.00 84 GLU A CA 2
ATOM 2804 C C . GLU A 1 84 ? 11.775 -24.602 -13.010 1.00 0.00 84 GLU A C 2
ATOM 2805 O O . GLU A 1 84 ? 11.758 -25.806 -13.266 1.00 0.00 84 GLU A O 2
ATOM 2817 N N . ARG A 1 85 ? 12.885 -23.947 -12.688 1.00 0.00 85 ARG A N 2
ATOM 2818 C CA . ARG A 1 85 ? 14.176 -24.620 -12.615 1.00 0.00 85 ARG A CA 2
ATOM 2819 C C . ARG A 1 85 ? 14.110 -25.823 -11.680 1.00 0.00 85 ARG A C 2
ATOM 2820 O O . ARG A 1 85 ? 13.373 -25.816 -10.694 1.00 0.00 85 ARG A O 2
ATOM 2841 N N . ARG A 1 86 ? 14.885 -26.855 -11.997 1.00 0.00 86 ARG A N 2
ATOM 2842 C CA . ARG A 1 86 ? 14.913 -28.067 -11.186 1.00 0.00 86 ARG A CA 2
ATOM 2843 C C . ARG A 1 86 ? 15.702 -27.841 -9.899 1.00 0.00 86 ARG A C 2
ATOM 2844 O O . ARG A 1 86 ? 15.187 -28.047 -8.800 1.00 0.00 86 ARG A O 2
ATOM 2865 N N . SER A 1 87 ? 16.953 -27.419 -10.044 1.00 0.00 87 SER A N 2
ATOM 2866 C CA . SER A 1 87 ? 17.814 -27.169 -8.894 1.00 0.00 87 SER A CA 2
ATOM 2867 C C . SER A 1 87 ? 18.030 -28.448 -8.090 1.00 0.00 87 SER A C 2
ATOM 2868 O O . SER A 1 87 ? 17.529 -29.513 -8.451 1.00 0.00 87 SER A O 2
ATOM 2876 N N . ILE A 1 88 ? 18.780 -28.333 -6.999 1.00 0.00 88 ILE A N 2
ATOM 2877 C CA . ILE A 1 88 ? 19.062 -29.479 -6.143 1.00 0.00 88 ILE A CA 2
ATOM 2878 C C . ILE A 1 88 ? 19.773 -30.583 -6.919 1.00 0.00 88 ILE A C 2
ATOM 2879 O O . ILE A 1 88 ? 19.198 -31.639 -7.184 1.00 0.00 88 ILE A O 2
ATOM 2895 N N . PHE A 1 89 ? 21.027 -30.332 -7.279 1.00 0.00 89 PHE A N 2
ATOM 2896 C CA . PHE A 1 89 ? 21.818 -31.306 -8.023 1.00 0.00 89 PHE A CA 2
ATOM 2897 C C . PHE A 1 89 ? 21.130 -31.676 -9.334 1.00 0.00 89 PHE A C 2
ATOM 2898 O O . PHE A 1 89 ? 21.266 -32.798 -9.825 1.00 0.00 89 PHE A O 2
ATOM 2915 N N . THR A 1 90 ? 20.391 -30.726 -9.897 1.00 0.00 90 THR A N 2
ATOM 2916 C CA . THR A 1 90 ? 19.680 -30.951 -11.149 1.00 0.00 90 THR A CA 2
ATOM 2917 C C . THR A 1 90 ? 19.182 -29.638 -11.743 1.00 0.00 90 THR A C 2
ATOM 2918 O O . THR A 1 90 ? 19.016 -29.518 -12.957 1.00 0.00 90 THR A O 2
ATOM 2929 N N . GLY A 1 1 ? -13.372 -2.588 -10.395 1.00 0.00 1 GLY A N 3
ATOM 2930 C CA . GLY A 1 1 ? -13.839 -1.686 -9.359 1.00 0.00 1 GLY A CA 3
ATOM 2931 C C . GLY A 1 1 ? -14.213 -0.322 -9.904 1.00 0.00 1 GLY A C 3
ATOM 2932 O O . GLY A 1 1 ? -15.068 -0.209 -10.782 1.00 0.00 1 GLY A O 3
ATOM 2936 N N . SER A 1 2 ? -13.571 0.719 -9.382 1.00 0.00 2 SER A N 3
ATOM 2937 C CA . SER A 1 2 ? -13.844 2.083 -9.818 1.00 0.00 2 SER A CA 3
ATOM 2938 C C . SER A 1 2 ? -13.034 2.428 -11.065 1.00 0.00 2 SER A C 3
ATOM 2939 O O . SER A 1 2 ? -13.594 2.685 -12.130 1.00 0.00 2 SER A O 3
ATOM 2947 N N . SER A 1 3 ? -11.713 2.430 -10.922 1.00 0.00 3 SER A N 3
ATOM 2948 C CA . SER A 1 3 ? -10.825 2.747 -12.034 1.00 0.00 3 SER A CA 3
ATOM 2949 C C . SER A 1 3 ? -10.554 1.508 -12.883 1.00 0.00 3 SER A C 3
ATOM 2950 O O . SER A 1 3 ? -10.409 1.596 -14.101 1.00 0.00 3 SER A O 3
ATOM 2958 N N . GLY A 1 4 ? -10.488 0.353 -12.228 1.00 0.00 4 GLY A N 3
ATOM 2959 C CA . GLY A 1 4 ? -10.235 -0.888 -12.937 1.00 0.00 4 GLY A CA 3
ATOM 2960 C C . GLY A 1 4 ? -8.767 -1.267 -12.937 1.00 0.00 4 GLY A C 3
ATOM 2961 O O . GLY A 1 4 ? -8.036 -0.947 -11.999 1.00 0.00 4 GLY A O 3
ATOM 2965 N N . SER A 1 5 ? -8.334 -1.951 -13.991 1.00 0.00 5 SER A N 3
ATOM 2966 C CA . SER A 1 5 ? -6.944 -2.379 -14.106 1.00 0.00 5 SER A CA 3
ATOM 2967 C C . SER A 1 5 ? -6.373 -2.007 -15.471 1.00 0.00 5 SER A C 3
ATOM 2968 O O . SER A 1 5 ? -7.105 -1.600 -16.373 1.00 0.00 5 SER A O 3
ATOM 2976 N N . SER A 1 6 ? -5.059 -2.150 -15.614 1.00 0.00 6 SER A N 3
ATOM 2977 C CA . SER A 1 6 ? -4.387 -1.825 -16.866 1.00 0.00 6 SER A CA 3
ATOM 2978 C C . SER A 1 6 ? -3.150 -2.698 -17.062 1.00 0.00 6 SER A C 3
ATOM 2979 O O . SER A 1 6 ? -2.716 -3.392 -16.144 1.00 0.00 6 SER A O 3
ATOM 2987 N N . GLY A 1 7 ? -2.588 -2.656 -18.266 1.00 0.00 7 GLY A N 3
ATOM 2988 C CA . GLY A 1 7 ? -1.408 -3.447 -18.561 1.00 0.00 7 GLY A CA 3
ATOM 2989 C C . GLY A 1 7 ? -0.758 -3.052 -19.873 1.00 0.00 7 GLY A C 3
ATOM 2990 O O . GLY A 1 7 ? 0.170 -2.245 -19.895 1.00 0.00 7 GLY A O 3
ATOM 2994 N N . MET A 1 8 ? -1.247 -3.623 -20.969 1.00 0.00 8 MET A N 3
ATOM 2995 C CA . MET A 1 8 ? -0.707 -3.326 -22.290 1.00 0.00 8 MET A CA 3
ATOM 2996 C C . MET A 1 8 ? 0.774 -3.683 -22.366 1.00 0.00 8 MET A C 3
ATOM 2997 O O . MET A 1 8 ? 1.557 -2.988 -23.011 1.00 0.00 8 MET A O 3
ATOM 3011 N N . ALA A 1 9 ? 1.150 -4.771 -21.701 1.00 0.00 9 ALA A N 3
ATOM 3012 C CA . ALA A 1 9 ? 2.537 -5.221 -21.695 1.00 0.00 9 ALA A CA 3
ATOM 3013 C C . ALA A 1 9 ? 2.675 -6.564 -20.986 1.00 0.00 9 ALA A C 3
ATOM 3014 O O . ALA A 1 9 ? 1.696 -7.114 -20.481 1.00 0.00 9 ALA A O 3
ATOM 3021 N N . LEU A 1 10 ? 3.896 -7.086 -20.952 1.00 0.00 10 LEU A N 3
ATOM 3022 C CA . LEU A 1 10 ? 4.162 -8.366 -20.304 1.00 0.00 10 LEU A CA 3
ATOM 3023 C C . LEU A 1 10 ? 4.058 -8.241 -18.788 1.00 0.00 10 LEU A C 3
ATOM 3024 O O . LEU A 1 10 ? 5.065 -8.078 -18.098 1.00 0.00 10 LEU A O 3
ATOM 3040 N N . ARG A 1 11 ? 2.835 -8.322 -18.275 1.00 0.00 11 ARG A N 3
ATOM 3041 C CA . ARG A 1 11 ? 2.600 -8.219 -16.840 1.00 0.00 11 ARG A CA 3
ATOM 3042 C C . ARG A 1 11 ? 3.300 -9.349 -16.092 1.00 0.00 11 ARG A C 3
ATOM 3043 O O . ARG A 1 11 ? 4.321 -9.135 -15.439 1.00 0.00 11 ARG A O 3
ATOM 3064 N N . ASN A 1 12 ? 2.744 -10.552 -16.192 1.00 0.00 12 ASN A N 3
ATOM 3065 C CA . ASN A 1 12 ? 3.315 -11.716 -15.524 1.00 0.00 12 ASN A CA 3
ATOM 3066 C C . ASN A 1 12 ? 3.402 -12.903 -16.478 1.00 0.00 12 ASN A C 3
ATOM 3067 O O . ASN A 1 12 ? 2.471 -13.703 -16.578 1.00 0.00 12 ASN A O 3
ATOM 3078 N N . VAL A 1 13 ? 4.527 -13.012 -17.178 1.00 0.00 13 VAL A N 3
ATOM 3079 C CA . VAL A 1 13 ? 4.736 -14.102 -18.124 1.00 0.00 13 VAL A CA 3
ATOM 3080 C C . VAL A 1 13 ? 4.463 -15.454 -17.474 1.00 0.00 13 VAL A C 3
ATOM 3081 O O . VAL A 1 13 ? 4.920 -15.742 -16.367 1.00 0.00 13 VAL A O 3
ATOM 3094 N N . PRO A 1 14 ? 3.701 -16.305 -18.176 1.00 0.00 14 PRO A N 3
ATOM 3095 C CA . PRO A 1 14 ? 3.350 -17.641 -17.688 1.00 0.00 14 PRO A CA 3
ATOM 3096 C C . PRO A 1 14 ? 4.550 -18.583 -17.663 1.00 0.00 14 PRO A C 3
ATOM 3097 O O . PRO A 1 14 ? 5.642 -18.225 -18.105 1.00 0.00 14 PRO A O 3
ATOM 3108 N N . PHE A 1 15 ? 4.340 -19.787 -17.143 1.00 0.00 15 PHE A N 3
ATOM 3109 C CA . PHE A 1 15 ? 5.405 -20.780 -17.060 1.00 0.00 15 PHE A CA 3
ATOM 3110 C C . PHE A 1 15 ? 5.460 -21.626 -18.329 1.00 0.00 15 PHE A C 3
ATOM 3111 O O . PHE A 1 15 ? 4.437 -21.877 -18.965 1.00 0.00 15 PHE A O 3
ATOM 3128 N N . ARG A 1 16 ? 6.663 -22.061 -18.691 1.00 0.00 16 ARG A N 3
ATOM 3129 C CA . ARG A 1 16 ? 6.853 -22.877 -19.884 1.00 0.00 16 ARG A CA 3
ATOM 3130 C C . ARG A 1 16 ? 5.996 -24.138 -19.823 1.00 0.00 16 ARG A C 3
ATOM 3131 O O . ARG A 1 16 ? 5.182 -24.392 -20.711 1.00 0.00 16 ARG A O 3
ATOM 3152 N N . SER A 1 17 ? 6.185 -24.925 -18.769 1.00 0.00 17 SER A N 3
ATOM 3153 C CA . SER A 1 17 ? 5.432 -26.162 -18.593 1.00 0.00 17 SER A CA 3
ATOM 3154 C C . SER A 1 17 ? 3.935 -25.914 -18.751 1.00 0.00 17 SER A C 3
ATOM 3155 O O . SER A 1 17 ? 3.214 -26.743 -19.306 1.00 0.00 17 SER A O 3
ATOM 3163 N N . GLU A 1 18 ? 3.477 -24.768 -18.258 1.00 0.00 18 GLU A N 3
ATOM 3164 C CA . GLU A 1 18 ? 2.065 -24.411 -18.344 1.00 0.00 18 GLU A CA 3
ATOM 3165 C C . GLU A 1 18 ? 1.639 -24.219 -19.796 1.00 0.00 18 GLU A C 3
ATOM 3166 O O . GLU A 1 18 ? 0.545 -24.621 -20.193 1.00 0.00 18 GLU A O 3
ATOM 3178 N N . VAL A 1 19 ? 2.512 -23.601 -20.586 1.00 0.00 19 VAL A N 3
ATOM 3179 C CA . VAL A 1 19 ? 2.228 -23.356 -21.995 1.00 0.00 19 VAL A CA 3
ATOM 3180 C C . VAL A 1 19 ? 2.295 -24.647 -22.802 1.00 0.00 19 VAL A C 3
ATOM 3181 O O . VAL A 1 19 ? 1.574 -24.815 -23.787 1.00 0.00 19 VAL A O 3
ATOM 3194 N N . LEU A 1 20 ? 3.163 -25.559 -22.379 1.00 0.00 20 LEU A N 3
ATOM 3195 C CA . LEU A 1 20 ? 3.324 -26.838 -23.062 1.00 0.00 20 LEU A CA 3
ATOM 3196 C C . LEU A 1 20 ? 2.040 -27.659 -22.990 1.00 0.00 20 LEU A C 3
ATOM 3197 O O . LEU A 1 20 ? 1.799 -28.526 -23.828 1.00 0.00 20 LEU A O 3
ATOM 3213 N N . GLY A 1 21 ? 1.218 -27.376 -21.984 1.00 0.00 21 GLY A N 3
ATOM 3214 C CA . GLY A 1 21 ? -0.032 -28.095 -21.823 1.00 0.00 21 GLY A CA 3
ATOM 3215 C C . GLY A 1 21 ? -1.238 -27.248 -22.176 1.00 0.00 21 GLY A C 3
ATOM 3216 O O . GLY A 1 21 ? -2.362 -27.564 -21.787 1.00 0.00 21 GLY A O 3
ATOM 3220 N N . TRP A 1 22 ? -1.005 -26.168 -22.913 1.00 0.00 22 TRP A N 3
ATOM 3221 C CA . TRP A 1 22 ? -2.082 -25.271 -23.317 1.00 0.00 22 TRP A CA 3
ATOM 3222 C C . TRP A 1 22 ? -2.726 -25.745 -24.615 1.00 0.00 22 TRP A C 3
ATOM 3223 O O . TRP A 1 22 ? -2.349 -26.780 -25.165 1.00 0.00 22 TRP A O 3
ATOM 3244 N N . ASP A 1 23 ? -3.700 -24.982 -25.100 1.00 0.00 23 ASP A N 3
ATOM 3245 C CA . ASP A 1 23 ? -4.396 -25.324 -26.334 1.00 0.00 23 ASP A CA 3
ATOM 3246 C C . ASP A 1 23 ? -4.522 -24.105 -27.243 1.00 0.00 23 ASP A C 3
ATOM 3247 O O . ASP A 1 23 ? -4.353 -22.962 -26.816 1.00 0.00 23 ASP A O 3
ATOM 3256 N N . PRO A 1 24 ? -4.824 -24.351 -28.526 1.00 0.00 24 PRO A N 3
ATOM 3257 C CA . PRO A 1 24 ? -4.978 -23.286 -29.522 1.00 0.00 24 PRO A CA 3
ATOM 3258 C C . PRO A 1 24 ? -6.230 -22.449 -29.286 1.00 0.00 24 PRO A C 3
ATOM 3259 O O . PRO A 1 24 ? -6.440 -21.430 -29.944 1.00 0.00 24 PRO A O 3
ATOM 3270 N N . ASP A 1 25 ? -7.058 -22.884 -28.343 1.00 0.00 25 ASP A N 3
ATOM 3271 C CA . ASP A 1 25 ? -8.289 -22.173 -28.019 1.00 0.00 25 ASP A CA 3
ATOM 3272 C C . ASP A 1 25 ? -8.186 -21.501 -26.653 1.00 0.00 25 ASP A C 3
ATOM 3273 O O . ASP A 1 25 ? -8.912 -20.552 -26.360 1.00 0.00 25 ASP A O 3
ATOM 3282 N N . SER A 1 26 ? -7.278 -22.002 -25.820 1.00 0.00 26 SER A N 3
ATOM 3283 C CA . SER A 1 26 ? -7.083 -21.454 -24.483 1.00 0.00 26 SER A CA 3
ATOM 3284 C C . SER A 1 26 ? -5.987 -20.393 -24.486 1.00 0.00 26 SER A C 3
ATOM 3285 O O . SER A 1 26 ? -6.128 -19.335 -23.872 1.00 0.00 26 SER A O 3
ATOM 3293 N N . LEU A 1 27 ? -4.893 -20.683 -25.182 1.00 0.00 27 LEU A N 3
ATOM 3294 C CA . LEU A 1 27 ? -3.770 -19.755 -25.266 1.00 0.00 27 LEU A CA 3
ATOM 3295 C C . LEU A 1 27 ? -4.242 -18.367 -25.688 1.00 0.00 27 LEU A C 3
ATOM 3296 O O . LEU A 1 27 ? -3.654 -17.358 -25.303 1.00 0.00 27 LEU A O 3
ATOM 3312 N N . ALA A 1 28 ? -5.308 -18.326 -26.481 1.00 0.00 28 ALA A N 3
ATOM 3313 C CA . ALA A 1 28 ? -5.861 -17.062 -26.952 1.00 0.00 28 ALA A CA 3
ATOM 3314 C C . ALA A 1 28 ? -6.229 -16.155 -25.784 1.00 0.00 28 ALA A C 3
ATOM 3315 O O . ALA A 1 28 ? -6.143 -14.931 -25.884 1.00 0.00 28 ALA A O 3
ATOM 3322 N N . ASP A 1 29 ? -6.641 -16.762 -24.676 1.00 0.00 29 ASP A N 3
ATOM 3323 C CA . ASP A 1 29 ? -7.023 -16.008 -23.488 1.00 0.00 29 ASP A CA 3
ATOM 3324 C C . ASP A 1 29 ? -5.828 -15.251 -22.917 1.00 0.00 29 ASP A C 3
ATOM 3325 O O . ASP A 1 29 ? -5.944 -14.087 -22.532 1.00 0.00 29 ASP A O 3
ATOM 3334 N N . TYR A 1 30 ? -4.681 -15.919 -22.866 1.00 0.00 30 TYR A N 3
ATOM 3335 C CA . TYR A 1 30 ? -3.465 -15.310 -22.339 1.00 0.00 30 TYR A CA 3
ATOM 3336 C C . TYR A 1 30 ? -3.192 -13.968 -23.011 1.00 0.00 30 TYR A C 3
ATOM 3337 O O . TYR A 1 30 ? -2.866 -12.983 -22.349 1.00 0.00 30 TYR A O 3
ATOM 3355 N N . PHE A 1 31 ? -3.329 -13.937 -24.333 1.00 0.00 31 PHE A N 3
ATOM 3356 C CA . PHE A 1 31 ? -3.098 -12.717 -25.097 1.00 0.00 31 PHE A CA 3
ATOM 3357 C C . PHE A 1 31 ? -4.144 -11.658 -24.762 1.00 0.00 31 PHE A C 3
ATOM 3358 O O . PHE A 1 31 ? -3.829 -10.475 -24.636 1.00 0.00 31 PHE A O 3
ATOM 3375 N N . LYS A 1 32 ? -5.391 -12.093 -24.618 1.00 0.00 32 LYS A N 3
ATOM 3376 C CA . LYS A 1 32 ? -6.486 -11.185 -24.296 1.00 0.00 32 LYS A CA 3
ATOM 3377 C C . LYS A 1 32 ? -6.181 -10.392 -23.029 1.00 0.00 32 LYS A C 3
ATOM 3378 O O . LYS A 1 32 ? -6.686 -9.286 -22.839 1.00 0.00 32 LYS A O 3
ATOM 3397 N N . LYS A 1 33 ? -5.351 -10.965 -22.164 1.00 0.00 33 LYS A N 3
ATOM 3398 C CA . LYS A 1 33 ? -4.976 -10.312 -20.915 1.00 0.00 33 LYS A CA 3
ATOM 3399 C C . LYS A 1 33 ? -3.828 -9.332 -21.137 1.00 0.00 33 LYS A C 3
ATOM 3400 O O . LYS A 1 33 ? -3.666 -8.369 -20.387 1.00 0.00 33 LYS A O 3
ATOM 3419 N N . LEU A 1 34 ? -3.034 -9.584 -22.172 1.00 0.00 34 LEU A N 3
ATOM 3420 C CA . LEU A 1 34 ? -1.901 -8.722 -22.494 1.00 0.00 34 LEU A CA 3
ATOM 3421 C C . LEU A 1 34 ? -2.301 -7.652 -23.505 1.00 0.00 34 LEU A C 3
ATOM 3422 O O . LEU A 1 34 ? -1.446 -7.019 -24.124 1.00 0.00 34 LEU A O 3
ATOM 3438 N N . ASN A 1 35 ? -3.605 -7.455 -23.666 1.00 0.00 35 ASN A N 3
ATOM 3439 C CA . ASN A 1 35 ? -4.118 -6.459 -24.600 1.00 0.00 35 ASN A CA 3
ATOM 3440 C C . ASN A 1 35 ? -3.733 -6.810 -26.034 1.00 0.00 35 ASN A C 3
ATOM 3441 O O . ASN A 1 35 ? -3.732 -5.950 -26.915 1.00 0.00 35 ASN A O 3
ATOM 3452 N N . TYR A 1 36 ? -3.406 -8.077 -26.260 1.00 0.00 36 TYR A N 3
ATOM 3453 C CA . TYR A 1 36 ? -3.017 -8.542 -27.586 1.00 0.00 36 TYR A CA 3
ATOM 3454 C C . TYR A 1 36 ? -4.179 -9.246 -28.279 1.00 0.00 36 TYR A C 3
ATOM 3455 O O . TYR A 1 36 ? -4.137 -10.453 -28.517 1.00 0.00 36 TYR A O 3
ATOM 3473 N N . LYS A 1 37 ? -5.217 -8.482 -28.603 1.00 0.00 37 LYS A N 3
ATOM 3474 C CA . LYS A 1 37 ? -6.392 -9.029 -29.271 1.00 0.00 37 LYS A CA 3
ATOM 3475 C C . LYS A 1 37 ? -6.073 -9.397 -30.716 1.00 0.00 37 LYS A C 3
ATOM 3476 O O . LYS A 1 37 ? -6.760 -10.220 -31.323 1.00 0.00 37 LYS A O 3
ATOM 3495 N N . ASP A 1 38 ? -5.028 -8.785 -31.261 1.00 0.00 38 ASP A N 3
ATOM 3496 C CA . ASP A 1 38 ? -4.617 -9.051 -32.635 1.00 0.00 38 ASP A CA 3
ATOM 3497 C C . ASP A 1 38 ? -3.909 -10.398 -32.740 1.00 0.00 38 ASP A C 3
ATOM 3498 O O . ASP A 1 38 ? -3.840 -10.992 -33.816 1.00 0.00 38 ASP A O 3
ATOM 3507 N N . CYS A 1 39 ? -3.384 -10.874 -31.616 1.00 0.00 39 CYS A N 3
ATOM 3508 C CA . CYS A 1 39 ? -2.679 -12.150 -31.581 1.00 0.00 39 CYS A CA 3
ATOM 3509 C C . CYS A 1 39 ? -3.637 -13.291 -31.256 1.00 0.00 39 CYS A C 3
ATOM 3510 O O . CYS A 1 39 ? -3.654 -14.314 -31.941 1.00 0.00 39 CYS A O 3
ATOM 3518 N N . GLU A 1 40 ? -4.431 -13.109 -30.205 1.00 0.00 40 GLU A N 3
ATOM 3519 C CA . GLU A 1 40 ? -5.390 -14.126 -29.788 1.00 0.00 40 GLU A CA 3
ATOM 3520 C C . GLU A 1 40 ? -6.261 -14.566 -30.961 1.00 0.00 40 GLU A C 3
ATOM 3521 O O . GLU A 1 40 ? -6.721 -15.707 -31.014 1.00 0.00 40 GLU A O 3
ATOM 3533 N N . LYS A 1 41 ? -6.484 -13.653 -31.900 1.00 0.00 41 LYS A N 3
ATOM 3534 C CA . LYS A 1 41 ? -7.299 -13.945 -33.073 1.00 0.00 41 LYS A CA 3
ATOM 3535 C C . LYS A 1 41 ? -6.672 -15.056 -33.909 1.00 0.00 41 LYS A C 3
ATOM 3536 O O . LYS A 1 41 ? -7.310 -16.069 -34.191 1.00 0.00 41 LYS A O 3
ATOM 3555 N N . ALA A 1 42 ? -5.417 -14.858 -34.301 1.00 0.00 42 ALA A N 3
ATOM 3556 C CA . ALA A 1 42 ? -4.703 -15.845 -35.101 1.00 0.00 42 ALA A CA 3
ATOM 3557 C C . ALA A 1 42 ? -4.465 -17.126 -34.309 1.00 0.00 42 ALA A C 3
ATOM 3558 O O . ALA A 1 42 ? -4.405 -18.217 -34.877 1.00 0.00 42 ALA A O 3
ATOM 3565 N N . VAL A 1 43 ? -4.329 -16.987 -32.994 1.00 0.00 43 VAL A N 3
ATOM 3566 C CA . VAL A 1 43 ? -4.098 -18.134 -32.124 1.00 0.00 43 VAL A CA 3
ATOM 3567 C C . VAL A 1 43 ? -5.257 -19.121 -32.196 1.00 0.00 43 VAL A C 3
ATOM 3568 O O . VAL A 1 43 ? -5.064 -20.332 -32.087 1.00 0.00 43 VAL A O 3
ATOM 3581 N N . LYS A 1 44 ? -6.464 -18.596 -32.382 1.00 0.00 44 LYS A N 3
ATOM 3582 C CA . LYS A 1 44 ? -7.656 -19.430 -32.472 1.00 0.00 44 LYS A CA 3
ATOM 3583 C C . LYS A 1 44 ? -7.993 -19.744 -33.926 1.00 0.00 44 LYS A C 3
ATOM 3584 O O . LYS A 1 44 ? -8.428 -20.850 -34.249 1.00 0.00 44 LYS A O 3
ATOM 3603 N N . LYS A 1 45 ? -7.787 -18.765 -34.801 1.00 0.00 45 LYS A N 3
ATOM 3604 C CA . LYS A 1 45 ? -8.065 -18.938 -36.222 1.00 0.00 45 LYS A CA 3
ATOM 3605 C C . LYS A 1 45 ? -7.120 -19.962 -36.841 1.00 0.00 45 LYS A C 3
ATOM 3606 O O . LYS A 1 45 ? -7.558 -20.914 -37.488 1.00 0.00 45 LYS A O 3
ATOM 3625 N N . TYR A 1 46 ? -5.823 -19.761 -36.639 1.00 0.00 46 TYR A N 3
ATOM 3626 C CA . TYR A 1 46 ? -4.816 -20.667 -37.178 1.00 0.00 46 TYR A CA 3
ATOM 3627 C C . TYR A 1 46 ? -4.647 -21.890 -36.283 1.00 0.00 46 TYR A C 3
ATOM 3628 O O . TYR A 1 46 ? -3.965 -22.850 -36.644 1.00 0.00 46 TYR A O 3
ATOM 3646 N N . HIS A 1 47 ? -5.275 -21.849 -35.111 1.00 0.00 47 HIS A N 3
ATOM 3647 C CA . HIS A 1 47 ? -5.197 -22.954 -34.163 1.00 0.00 47 HIS A CA 3
ATOM 3648 C C . HIS A 1 47 ? -3.765 -23.152 -33.676 1.00 0.00 47 HIS A C 3
ATOM 3649 O O . HIS A 1 47 ? -3.151 -24.189 -33.929 1.00 0.00 47 HIS A O 3
ATOM 3663 N N . ILE A 1 48 ? -3.239 -22.152 -32.977 1.00 0.00 48 ILE A N 3
ATOM 3664 C CA . ILE A 1 48 ? -1.880 -22.217 -32.455 1.00 0.00 48 ILE A CA 3
ATOM 3665 C C . ILE A 1 48 ? -1.880 -22.455 -30.949 1.00 0.00 48 ILE A C 3
ATOM 3666 O O . ILE A 1 48 ? -2.174 -21.550 -30.167 1.00 0.00 48 ILE A O 3
ATOM 3682 N N . ASP A 1 49 ? -1.547 -23.677 -30.548 1.00 0.00 49 ASP A N 3
ATOM 3683 C CA . ASP A 1 49 ? -1.506 -24.034 -29.135 1.00 0.00 49 ASP A CA 3
ATOM 3684 C C . ASP A 1 49 ? -0.260 -23.462 -28.466 1.00 0.00 49 ASP A C 3
ATOM 3685 O O . ASP A 1 49 ? 0.680 -23.042 -29.139 1.00 0.00 49 ASP A O 3
ATOM 3694 N N . GLY A 1 50 ? -0.262 -23.448 -27.136 1.00 0.00 50 GLY A N 3
ATOM 3695 C CA . GLY A 1 50 ? 0.873 -22.924 -26.399 1.00 0.00 50 GLY A CA 3
ATOM 3696 C C . GLY A 1 50 ? 2.188 -23.525 -26.854 1.00 0.00 50 GLY A C 3
ATOM 3697 O O . GLY A 1 50 ? 3.166 -22.809 -27.063 1.00 0.00 50 GLY A O 3
ATOM 3701 N N . ALA A 1 51 ? 2.212 -24.845 -27.007 1.00 0.00 51 ALA A N 3
ATOM 3702 C CA . ALA A 1 51 ? 3.416 -25.542 -27.441 1.00 0.00 51 ALA A CA 3
ATOM 3703 C C . ALA A 1 51 ? 3.941 -24.968 -28.752 1.00 0.00 51 ALA A C 3
ATOM 3704 O O . ALA A 1 51 ? 5.140 -25.022 -29.029 1.00 0.00 51 ALA A O 3
ATOM 3711 N N . ARG A 1 52 ? 3.037 -24.418 -29.556 1.00 0.00 52 ARG A N 3
ATOM 3712 C CA . ARG A 1 52 ? 3.409 -23.835 -30.839 1.00 0.00 52 ARG A CA 3
ATOM 3713 C C . ARG A 1 52 ? 3.913 -22.406 -30.661 1.00 0.00 52 ARG A C 3
ATOM 3714 O O . ARG A 1 52 ? 4.677 -21.898 -31.483 1.00 0.00 52 ARG A O 3
ATOM 3735 N N . PHE A 1 53 ? 3.479 -21.761 -29.583 1.00 0.00 53 PHE A N 3
ATOM 3736 C CA . PHE A 1 53 ? 3.884 -20.390 -29.298 1.00 0.00 53 PHE A CA 3
ATOM 3737 C C . PHE A 1 53 ? 5.357 -20.328 -28.904 1.00 0.00 53 PHE A C 3
ATOM 3738 O O . PHE A 1 53 ? 6.140 -19.585 -29.497 1.00 0.00 53 PHE A O 3
ATOM 3755 N N . LEU A 1 54 ? 5.728 -21.115 -27.900 1.00 0.00 54 LEU A N 3
ATOM 3756 C CA . LEU A 1 54 ? 7.107 -21.151 -27.425 1.00 0.00 54 LEU A CA 3
ATOM 3757 C C . LEU A 1 54 ? 8.064 -21.503 -28.560 1.00 0.00 54 LEU A C 3
ATOM 3758 O O . LEU A 1 54 ? 9.222 -21.088 -28.559 1.00 0.00 54 LEU A O 3
ATOM 3774 N N . ASN A 1 55 ? 7.571 -22.268 -29.527 1.00 0.00 55 ASN A N 3
ATOM 3775 C CA . ASN A 1 55 ? 8.382 -22.675 -30.669 1.00 0.00 55 ASN A CA 3
ATOM 3776 C C . ASN A 1 55 ? 8.152 -21.747 -31.858 1.00 0.00 55 ASN A C 3
ATOM 3777 O O . ASN A 1 55 ? 8.250 -22.163 -33.013 1.00 0.00 55 ASN A O 3
ATOM 3788 N N . LEU A 1 56 ? 7.846 -20.487 -31.567 1.00 0.00 56 LEU A N 3
ATOM 3789 C CA . LEU A 1 56 ? 7.602 -19.498 -32.611 1.00 0.00 56 LEU A CA 3
ATOM 3790 C C . LEU A 1 56 ? 8.739 -19.489 -33.628 1.00 0.00 56 LEU A C 3
ATOM 3791 O O . LEU A 1 56 ? 9.838 -19.013 -33.343 1.00 0.00 56 LEU A O 3
ATOM 3807 N N . THR A 1 57 ? 8.467 -20.016 -34.818 1.00 0.00 57 THR A N 3
ATOM 3808 C CA . THR A 1 57 ? 9.466 -20.067 -35.878 1.00 0.00 57 THR A CA 3
ATOM 3809 C C . THR A 1 57 ? 9.075 -19.169 -37.046 1.00 0.00 57 THR A C 3
ATOM 3810 O O . THR A 1 57 ? 7.973 -18.622 -37.078 1.00 0.00 57 THR A O 3
ATOM 3821 N N . GLU A 1 58 ? 9.985 -19.021 -38.003 1.00 0.00 58 GLU A N 3
ATOM 3822 C CA . GLU A 1 58 ? 9.734 -18.188 -39.173 1.00 0.00 58 GLU A CA 3
ATOM 3823 C C . GLU A 1 58 ? 8.470 -18.638 -39.901 1.00 0.00 58 GLU A C 3
ATOM 3824 O O . GLU A 1 58 ? 7.833 -17.854 -40.603 1.00 0.00 58 GLU A O 3
ATOM 3836 N N . ASN A 1 59 ? 8.114 -19.906 -39.726 1.00 0.00 59 ASN A N 3
ATOM 3837 C CA . ASN A 1 59 ? 6.928 -20.462 -40.367 1.00 0.00 59 ASN A CA 3
ATOM 3838 C C . ASN A 1 59 ? 5.663 -20.046 -39.622 1.00 0.00 59 ASN A C 3
ATOM 3839 O O . ASN A 1 59 ? 4.578 -19.991 -40.203 1.00 0.00 59 ASN A O 3
ATOM 3850 N N . ASP A 1 60 ? 5.809 -19.754 -38.335 1.00 0.00 60 ASP A N 3
ATOM 3851 C CA . ASP A 1 60 ? 4.679 -19.342 -37.511 1.00 0.00 60 ASP A CA 3
ATOM 3852 C C . ASP A 1 60 ? 4.535 -17.823 -37.508 1.00 0.00 60 ASP A C 3
ATOM 3853 O O . ASP A 1 60 ? 3.431 -17.295 -37.640 1.00 0.00 60 ASP A O 3
ATOM 3862 N N . ILE A 1 61 ? 5.657 -17.127 -37.355 1.00 0.00 61 ILE A N 3
ATOM 3863 C CA . ILE A 1 61 ? 5.655 -15.670 -37.335 1.00 0.00 61 ILE A CA 3
ATOM 3864 C C . ILE A 1 61 ? 4.963 -15.104 -38.570 1.00 0.00 61 ILE A C 3
ATOM 3865 O O . ILE A 1 61 ? 4.284 -14.080 -38.499 1.00 0.00 61 ILE A O 3
ATOM 3881 N N . GLN A 1 62 ? 5.139 -15.779 -39.702 1.00 0.00 62 GLN A N 3
ATOM 3882 C CA . GLN A 1 62 ? 4.530 -15.344 -40.953 1.00 0.00 62 GLN A CA 3
ATOM 3883 C C . GLN A 1 62 ? 3.012 -15.286 -40.829 1.00 0.00 62 GLN A C 3
ATOM 3884 O O . GLN A 1 62 ? 2.346 -14.548 -41.555 1.00 0.00 62 GLN A O 3
ATOM 3898 N N . LYS A 1 63 ? 2.468 -16.071 -39.904 1.00 0.00 63 LYS A N 3
ATOM 3899 C CA . LYS A 1 63 ? 1.028 -16.109 -39.683 1.00 0.00 63 LYS A CA 3
ATOM 3900 C C . LYS A 1 63 ? 0.607 -15.064 -38.654 1.00 0.00 63 LYS A C 3
ATOM 3901 O O . LYS A 1 63 ? -0.531 -15.063 -38.185 1.00 0.00 63 LYS A O 3
ATOM 3920 N N . PHE A 1 64 ? 1.533 -14.175 -38.308 1.00 0.00 64 PHE A N 3
ATOM 3921 C CA . PHE A 1 64 ? 1.257 -13.125 -37.334 1.00 0.00 64 PHE A CA 3
ATOM 3922 C C . PHE A 1 64 ? 1.483 -11.745 -37.945 1.00 0.00 64 PHE A C 3
ATOM 3923 O O . PHE A 1 64 ? 2.169 -11.590 -38.956 1.00 0.00 64 PHE A O 3
ATOM 3940 N N . PRO A 1 65 ? 0.893 -10.717 -37.318 1.00 0.00 65 PRO A N 3
ATOM 3941 C CA . PRO A 1 65 ? 1.014 -9.332 -37.781 1.00 0.00 65 PRO A CA 3
ATOM 3942 C C . PRO A 1 65 ? 2.419 -8.774 -37.580 1.00 0.00 65 PRO A C 3
ATOM 3943 O O . PRO A 1 65 ? 3.133 -9.178 -36.662 1.00 0.00 65 PRO A O 3
ATOM 3954 N N . LYS A 1 66 ? 2.811 -7.844 -38.444 1.00 0.00 66 LYS A N 3
ATOM 3955 C CA . LYS A 1 66 ? 4.131 -7.229 -38.362 1.00 0.00 66 LYS A CA 3
ATOM 3956 C C . LYS A 1 66 ? 4.225 -6.305 -37.152 1.00 0.00 66 LYS A C 3
ATOM 3957 O O . LYS A 1 66 ? 5.292 -5.768 -36.850 1.00 0.00 66 LYS A O 3
ATOM 3976 N N . LEU A 1 67 ? 3.104 -6.124 -36.463 1.00 0.00 67 LEU A N 3
ATOM 3977 C CA . LEU A 1 67 ? 3.061 -5.265 -35.284 1.00 0.00 67 LEU A CA 3
ATOM 3978 C C . LEU A 1 67 ? 3.235 -6.082 -34.008 1.00 0.00 67 LEU A C 3
ATOM 3979 O O . LEU A 1 67 ? 3.546 -5.538 -32.948 1.00 0.00 67 LEU A O 3
ATOM 3995 N N . ARG A 1 68 ? 3.035 -7.392 -34.118 1.00 0.00 68 ARG A N 3
ATOM 3996 C CA . ARG A 1 68 ? 3.171 -8.284 -32.973 1.00 0.00 68 ARG A CA 3
ATOM 3997 C C . ARG A 1 68 ? 4.215 -9.363 -33.246 1.00 0.00 68 ARG A C 3
ATOM 3998 O O . ARG A 1 68 ? 4.564 -10.143 -32.359 1.00 0.00 68 ARG A O 3
ATOM 4019 N N . VAL A 1 69 ? 4.709 -9.403 -34.480 1.00 0.00 69 VAL A N 3
ATOM 4020 C CA . VAL A 1 69 ? 5.713 -10.386 -34.869 1.00 0.00 69 VAL A CA 3
ATOM 4021 C C . VAL A 1 69 ? 6.862 -10.424 -33.869 1.00 0.00 69 VAL A C 3
ATOM 4022 O O . VAL A 1 69 ? 7.181 -11.464 -33.291 1.00 0.00 69 VAL A O 3
ATOM 4035 N N . PRO A 1 70 ? 7.500 -9.264 -33.656 1.00 0.00 70 PRO A N 3
ATOM 4036 C CA . PRO A 1 70 ? 8.625 -9.138 -32.724 1.00 0.00 70 PRO A CA 3
ATOM 4037 C C . PRO A 1 70 ? 8.189 -9.277 -31.269 1.00 0.00 70 PRO A C 3
ATOM 4038 O O . PRO A 1 70 ? 8.965 -9.716 -30.419 1.00 0.00 70 PRO A O 3
ATOM 4049 N N . ILE A 1 71 ? 6.946 -8.903 -30.990 1.00 0.00 71 ILE A N 3
ATOM 4050 C CA . ILE A 1 71 ? 6.408 -8.988 -29.638 1.00 0.00 71 ILE A CA 3
ATOM 4051 C C . ILE A 1 71 ? 6.220 -10.440 -29.212 1.00 0.00 71 ILE A C 3
ATOM 4052 O O . ILE A 1 71 ? 6.525 -10.811 -28.077 1.00 0.00 71 ILE A O 3
ATOM 4068 N N . LEU A 1 72 ? 5.718 -11.260 -30.129 1.00 0.00 72 LEU A N 3
ATOM 4069 C CA . LEU A 1 72 ? 5.491 -12.674 -29.850 1.00 0.00 72 LEU A CA 3
ATOM 4070 C C . LEU A 1 72 ? 6.813 -13.429 -29.754 1.00 0.00 72 LEU A C 3
ATOM 4071 O O . LEU A 1 72 ? 6.973 -14.316 -28.915 1.00 0.00 72 LEU A O 3
ATOM 4087 N N . SER A 1 73 ? 7.758 -13.070 -30.617 1.00 0.00 73 SER A N 3
ATOM 4088 C CA . SER A 1 73 ? 9.066 -13.714 -30.630 1.00 0.00 73 SER A CA 3
ATOM 4089 C C . SER A 1 73 ? 9.822 -13.436 -29.335 1.00 0.00 73 SER A C 3
ATOM 4090 O O . SER A 1 73 ? 10.584 -14.276 -28.854 1.00 0.00 73 SER A O 3
ATOM 4098 N N . LYS A 1 74 ? 9.607 -12.251 -28.774 1.00 0.00 74 LYS A N 3
ATOM 4099 C CA . LYS A 1 74 ? 10.265 -11.860 -27.534 1.00 0.00 74 LYS A CA 3
ATOM 4100 C C . LYS A 1 74 ? 9.542 -12.446 -26.325 1.00 0.00 74 LYS A C 3
ATOM 4101 O O . LYS A 1 74 ? 10.165 -12.772 -25.314 1.00 0.00 74 LYS A O 3
ATOM 4120 N N . LEU A 1 75 ? 8.225 -12.578 -26.437 1.00 0.00 75 LEU A N 3
ATOM 4121 C CA . LEU A 1 75 ? 7.416 -13.126 -25.353 1.00 0.00 75 LEU A CA 3
ATOM 4122 C C . LEU A 1 75 ? 7.579 -14.640 -25.265 1.00 0.00 75 LEU A C 3
ATOM 4123 O O . LEU A 1 75 ? 7.770 -15.192 -24.181 1.00 0.00 75 LEU A O 3
ATOM 4139 N N . SER A 1 76 ? 7.504 -15.306 -26.413 1.00 0.00 76 SER A N 3
ATOM 4140 C CA . SER A 1 76 ? 7.641 -16.757 -26.465 1.00 0.00 76 SER A CA 3
ATOM 4141 C C . SER A 1 76 ? 8.908 -17.209 -25.745 1.00 0.00 76 SER A C 3
ATOM 4142 O O . SER A 1 76 ? 8.935 -18.271 -25.123 1.00 0.00 76 SER A O 3
ATOM 4150 N N . GLN A 1 77 ? 9.954 -16.395 -25.836 1.00 0.00 77 GLN A N 3
ATOM 4151 C CA . GLN A 1 77 ? 11.225 -16.712 -25.194 1.00 0.00 77 GLN A CA 3
ATOM 4152 C C . GLN A 1 77 ? 11.153 -16.461 -23.692 1.00 0.00 77 GLN A C 3
ATOM 4153 O O . GLN A 1 77 ? 11.735 -17.203 -22.901 1.00 0.00 77 GLN A O 3
ATOM 4167 N N . GLU A 1 78 ? 10.437 -15.410 -23.306 1.00 0.00 78 GLU A N 3
ATOM 4168 C CA . GLU A 1 78 ? 10.291 -15.061 -21.897 1.00 0.00 78 GLU A CA 3
ATOM 4169 C C . GLU A 1 78 ? 9.694 -16.223 -21.108 1.00 0.00 78 GLU A C 3
ATOM 4170 O O . GLU A 1 78 ? 10.069 -16.465 -19.960 1.00 0.00 78 GLU A O 3
ATOM 4182 N N . ILE A 1 79 ? 8.764 -16.938 -21.732 1.00 0.00 79 ILE A N 3
ATOM 4183 C CA . ILE A 1 79 ? 8.116 -18.075 -21.089 1.00 0.00 79 ILE A CA 3
ATOM 4184 C C . ILE A 1 79 ? 9.077 -19.251 -20.953 1.00 0.00 79 ILE A C 3
ATOM 4185 O O . ILE A 1 79 ? 9.110 -19.924 -19.924 1.00 0.00 79 ILE A O 3
ATOM 4201 N N . ASN A 1 80 ? 9.860 -19.492 -22.000 1.00 0.00 80 ASN A N 3
ATOM 4202 C CA . ASN A 1 80 ? 10.823 -20.587 -21.998 1.00 0.00 80 ASN A CA 3
ATOM 4203 C C . ASN A 1 80 ? 11.793 -20.456 -20.827 1.00 0.00 80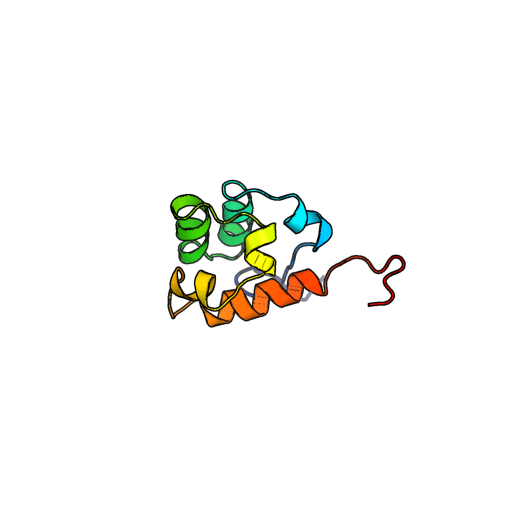 ASN A C 3
ATOM 4204 O O . ASN A 1 80 ? 12.238 -21.454 -20.260 1.00 0.00 80 ASN A O 3
ATOM 4215 N N . LYS A 1 81 ? 12.116 -19.218 -20.470 1.00 0.00 81 LYS A N 3
ATOM 4216 C CA . LYS A 1 81 ? 13.032 -18.954 -19.366 1.00 0.00 81 LYS A CA 3
ATOM 4217 C C . LYS A 1 81 ? 12.272 -18.817 -18.050 1.00 0.00 81 LYS A C 3
ATOM 4218 O O . LYS A 1 81 ? 12.832 -18.391 -17.041 1.00 0.00 81 LYS A O 3
ATOM 4237 N N . ASN A 1 82 ? 10.994 -19.181 -18.069 1.00 0.00 82 ASN A N 3
ATOM 4238 C CA . ASN A 1 82 ? 10.158 -19.099 -16.877 1.00 0.00 82 ASN A CA 3
ATOM 4239 C C . ASN A 1 82 ? 9.949 -20.480 -16.263 1.00 0.00 82 ASN A C 3
ATOM 4240 O O . ASN A 1 82 ? 9.384 -20.608 -15.178 1.00 0.00 82 ASN A O 3
ATOM 4251 N N . GLU A 1 83 ? 10.410 -21.510 -16.966 1.00 0.00 83 GLU A N 3
ATOM 4252 C CA . GLU A 1 83 ? 10.273 -22.881 -16.489 1.00 0.00 83 GLU A CA 3
ATOM 4253 C C . GLU A 1 83 ? 10.795 -23.016 -15.062 1.00 0.00 83 GLU A C 3
ATOM 4254 O O . GLU A 1 83 ? 11.878 -22.529 -14.738 1.00 0.00 83 GLU A O 3
ATOM 4266 N N . GLU A 1 84 ? 10.017 -23.680 -14.213 1.00 0.00 84 GLU A N 3
ATOM 4267 C CA . GLU A 1 84 ? 10.401 -23.877 -12.820 1.00 0.00 84 GLU A CA 3
ATOM 4268 C C . GLU A 1 84 ? 11.612 -24.799 -12.715 1.00 0.00 84 GLU A C 3
ATOM 4269 O O . GLU A 1 84 ? 11.573 -25.946 -13.160 1.00 0.00 84 GLU A O 3
ATOM 4281 N N . ARG A 1 85 ? 12.687 -24.288 -12.124 1.00 0.00 85 ARG A N 3
ATOM 4282 C CA . ARG A 1 85 ? 13.911 -25.064 -11.961 1.00 0.00 85 ARG A CA 3
ATOM 4283 C C . ARG A 1 85 ? 14.363 -25.652 -13.295 1.00 0.00 85 ARG A C 3
ATOM 4284 O O . ARG A 1 85 ? 13.834 -25.302 -14.350 1.00 0.00 85 ARG A O 3
ATOM 4305 N N . ARG A 1 86 ? 15.344 -26.546 -13.239 1.00 0.00 86 ARG A N 3
ATOM 4306 C CA . ARG A 1 86 ? 15.868 -27.181 -14.442 1.00 0.00 86 ARG A CA 3
ATOM 4307 C C . ARG A 1 86 ? 16.454 -26.143 -15.394 1.00 0.00 86 ARG A C 3
ATOM 4308 O O . ARG A 1 86 ? 16.057 -26.057 -16.556 1.00 0.00 86 ARG A O 3
ATOM 4329 N N . SER A 1 87 ? 17.401 -25.355 -14.893 1.00 0.00 87 SER A N 3
ATOM 4330 C CA . SER A 1 87 ? 18.038 -24.319 -15.697 1.00 0.00 87 SER A CA 3
ATOM 4331 C C . SER A 1 87 ? 19.555 -24.480 -15.686 1.00 0.00 87 SER A C 3
ATOM 4332 O O . SER A 1 87 ? 20.084 -25.441 -15.127 1.00 0.00 87 SER A O 3
ATOM 4340 N N . ILE A 1 88 ? 20.249 -23.532 -16.308 1.00 0.00 88 ILE A N 3
ATOM 4341 C CA . ILE A 1 88 ? 21.705 -23.567 -16.369 1.00 0.00 88 ILE A CA 3
ATOM 4342 C C . ILE A 1 88 ? 22.316 -23.472 -14.975 1.00 0.00 88 ILE A C 3
ATOM 4343 O O . ILE A 1 88 ? 21.620 -23.195 -13.998 1.00 0.00 88 ILE A O 3
ATOM 4359 N N . PHE A 1 89 ? 23.622 -23.702 -14.891 1.00 0.00 89 PHE A N 3
ATOM 4360 C CA . PHE A 1 89 ? 24.329 -23.641 -13.617 1.00 0.00 89 PHE A CA 3
ATOM 4361 C C . PHE A 1 89 ? 25.802 -23.306 -13.828 1.00 0.00 89 PHE A C 3
ATOM 4362 O O . PHE A 1 89 ? 26.657 -23.678 -13.023 1.00 0.00 89 PHE A O 3
ATOM 4379 N N . THR A 1 90 ? 26.093 -22.601 -14.916 1.00 0.00 90 THR A N 3
ATOM 4380 C CA . THR A 1 90 ? 27.462 -22.216 -15.235 1.00 0.00 90 THR A CA 3
ATOM 4381 C C . THR A 1 90 ? 28.393 -23.423 -15.206 1.00 0.00 90 THR A C 3
ATOM 4382 O O . THR A 1 90 ? 28.106 -24.456 -15.812 1.00 0.00 90 THR A O 3
ATOM 4393 N N . GLY A 1 1 ? -14.005 -16.972 -10.138 1.00 0.00 1 GLY A N 4
ATOM 4394 C CA . GLY A 1 1 ? -12.953 -15.991 -9.950 1.00 0.00 1 GLY A CA 4
ATOM 4395 C C . GLY A 1 1 ? -13.010 -14.876 -10.975 1.00 0.00 1 GLY A C 4
ATOM 4396 O O . GLY A 1 1 ? -14.053 -14.251 -11.166 1.00 0.00 1 GLY A O 4
ATOM 4400 N N . SER A 1 2 ? -11.885 -14.624 -11.636 1.00 0.00 2 SER A N 4
ATOM 4401 C CA . SER A 1 2 ? -11.810 -13.572 -12.644 1.00 0.00 2 SER A CA 4
ATOM 4402 C C . SER A 1 2 ? -12.196 -12.222 -12.050 1.00 0.00 2 SER A C 4
ATOM 4403 O O . SER A 1 2 ? -13.327 -11.763 -12.207 1.00 0.00 2 SER A O 4
ATOM 4411 N N . SER A 1 3 ? -11.248 -11.590 -11.366 1.00 0.00 3 SER A N 4
ATOM 4412 C CA . SER A 1 3 ? -11.489 -10.293 -10.744 1.00 0.00 3 SER A CA 4
ATOM 4413 C C . SER A 1 3 ? -10.196 -9.488 -10.649 1.00 0.00 3 SER A C 4
ATOM 4414 O O . SER A 1 3 ? -9.134 -10.030 -10.346 1.00 0.00 3 SER A O 4
ATOM 4422 N N . GLY A 1 4 ? -10.296 -8.188 -10.910 1.00 0.00 4 GLY A N 4
ATOM 4423 C CA . GLY A 1 4 ? -9.129 -7.327 -10.849 1.00 0.00 4 GLY A CA 4
ATOM 4424 C C . GLY A 1 4 ? -9.025 -6.406 -12.048 1.00 0.00 4 GLY A C 4
ATOM 4425 O O . GLY A 1 4 ? -9.843 -6.475 -12.966 1.00 0.00 4 GLY A O 4
ATOM 4429 N N . SER A 1 5 ? -8.017 -5.539 -12.041 1.00 0.00 5 SER A N 4
ATOM 4430 C CA . SER A 1 5 ? -7.813 -4.596 -13.134 1.00 0.00 5 SER A CA 4
ATOM 4431 C C . SER A 1 5 ? -6.326 -4.409 -13.420 1.00 0.00 5 SER A C 4
ATOM 4432 O O . SER A 1 5 ? -5.626 -3.706 -12.691 1.00 0.00 5 SER A O 4
ATOM 4440 N N . SER A 1 6 ? -5.850 -5.044 -14.486 1.00 0.00 6 SER A N 4
ATOM 4441 C CA . SER A 1 6 ? -4.445 -4.952 -14.867 1.00 0.00 6 SER A CA 4
ATOM 4442 C C . SER A 1 6 ? -4.207 -5.604 -16.226 1.00 0.00 6 SER A C 4
ATOM 4443 O O . SER A 1 6 ? -4.358 -6.815 -16.381 1.00 0.00 6 SER A O 4
ATOM 4451 N N . GLY A 1 7 ? -3.835 -4.790 -17.209 1.00 0.00 7 GLY A N 4
ATOM 4452 C CA . GLY A 1 7 ? -3.582 -5.304 -18.542 1.00 0.00 7 GLY A CA 4
ATOM 4453 C C . GLY A 1 7 ? -2.778 -4.340 -19.392 1.00 0.00 7 GLY A C 4
ATOM 4454 O O . GLY A 1 7 ? -3.335 -3.619 -20.219 1.00 0.00 7 GLY A O 4
ATOM 4458 N N . MET A 1 8 ? -1.465 -4.325 -19.187 1.00 0.00 8 MET A N 4
ATOM 4459 C CA . MET A 1 8 ? -0.584 -3.442 -19.942 1.00 0.00 8 MET A CA 4
ATOM 4460 C C . MET A 1 8 ? 0.770 -4.101 -20.183 1.00 0.00 8 MET A C 4
ATOM 4461 O O . MET A 1 8 ? 1.557 -4.282 -19.254 1.00 0.00 8 MET A O 4
ATOM 4475 N N . ALA A 1 9 ? 1.035 -4.458 -21.435 1.00 0.00 9 ALA A N 4
ATOM 4476 C CA . ALA A 1 9 ? 2.295 -5.095 -21.798 1.00 0.00 9 ALA A CA 4
ATOM 4477 C C . ALA A 1 9 ? 2.493 -6.397 -21.029 1.00 0.00 9 ALA A C 4
ATOM 4478 O O . ALA A 1 9 ? 1.576 -6.884 -20.365 1.00 0.00 9 ALA A O 4
ATOM 4485 N N . LEU A 1 10 ? 3.693 -6.958 -21.123 1.00 0.00 10 LEU A N 4
ATOM 4486 C CA . LEU A 1 10 ? 4.011 -8.205 -20.436 1.00 0.00 10 LEU A CA 4
ATOM 4487 C C . LEU A 1 10 ? 3.951 -8.024 -18.923 1.00 0.00 10 LEU A C 4
ATOM 4488 O O . LEU A 1 10 ? 4.928 -7.611 -18.298 1.00 0.00 10 LEU A O 4
ATOM 4504 N N . ARG A 1 11 ? 2.799 -8.338 -18.340 1.00 0.00 11 ARG A N 4
ATOM 4505 C CA . ARG A 1 11 ? 2.611 -8.211 -16.900 1.00 0.00 11 ARG A CA 4
ATOM 4506 C C . ARG A 1 11 ? 3.323 -9.338 -16.158 1.00 0.00 11 ARG A C 4
ATOM 4507 O O . ARG A 1 11 ? 4.367 -9.128 -15.543 1.00 0.00 11 ARG A O 4
ATOM 4528 N N . ASN A 1 12 ? 2.748 -10.535 -16.220 1.00 0.00 12 ASN A N 4
ATOM 4529 C CA . ASN A 1 12 ? 3.327 -11.696 -15.553 1.00 0.00 12 ASN A CA 4
ATOM 4530 C C . ASN A 1 12 ? 3.412 -12.885 -16.505 1.00 0.00 12 ASN A C 4
ATOM 4531 O O . ASN A 1 12 ? 2.482 -13.686 -16.600 1.00 0.00 12 ASN A O 4
ATOM 4542 N N . VAL A 1 13 ? 4.534 -12.993 -17.209 1.00 0.00 13 VAL A N 4
ATOM 4543 C CA . VAL A 1 13 ? 4.742 -14.084 -18.154 1.00 0.00 13 VAL A CA 4
ATOM 4544 C C . VAL A 1 13 ? 4.472 -15.435 -17.501 1.00 0.00 13 VAL A C 4
ATOM 4545 O O . VAL A 1 13 ? 4.931 -15.721 -16.395 1.00 0.00 13 VAL A O 4
ATOM 4558 N N . PRO A 1 14 ? 3.708 -16.288 -18.200 1.00 0.00 14 PRO A N 4
ATOM 4559 C CA . PRO A 1 14 ? 3.359 -17.624 -17.708 1.00 0.00 14 PRO A CA 4
ATOM 4560 C C . PRO A 1 14 ? 4.559 -18.565 -17.684 1.00 0.00 14 PRO A C 4
ATOM 4561 O O . PRO A 1 14 ? 5.647 -18.210 -18.139 1.00 0.00 14 PRO A O 4
ATOM 4572 N N . PHE A 1 15 ? 4.354 -19.765 -17.152 1.00 0.00 15 PHE A N 4
ATOM 4573 C CA . PHE A 1 15 ? 5.419 -20.757 -17.069 1.00 0.00 15 PHE A CA 4
ATOM 4574 C C . PHE A 1 15 ? 5.470 -21.608 -18.334 1.00 0.00 15 PHE A C 4
ATOM 4575 O O . PHE A 1 15 ? 4.445 -21.855 -18.970 1.00 0.00 15 PHE A O 4
ATOM 4592 N N . ARG A 1 16 ? 6.670 -22.052 -18.694 1.00 0.00 16 ARG A N 4
ATOM 4593 C CA . ARG A 1 16 ? 6.856 -22.874 -19.883 1.00 0.00 16 ARG A CA 4
ATOM 4594 C C . ARG A 1 16 ? 5.999 -24.135 -19.812 1.00 0.00 16 ARG A C 4
ATOM 4595 O O . ARG A 1 16 ? 5.182 -24.393 -20.696 1.00 0.00 16 ARG A O 4
ATOM 4616 N N . SER A 1 17 ? 6.192 -24.916 -18.754 1.00 0.00 17 SER A N 4
ATOM 4617 C CA . SER A 1 17 ? 5.440 -26.152 -18.570 1.00 0.00 17 SER A CA 4
ATOM 4618 C C . SER A 1 17 ? 3.942 -25.906 -18.727 1.00 0.00 17 SER A C 4
ATOM 4619 O O . SER A 1 17 ? 3.219 -26.741 -19.268 1.00 0.00 17 SER A O 4
ATOM 4627 N N . GLU A 1 18 ? 3.486 -24.753 -18.249 1.00 0.00 18 GLU A N 4
ATOM 4628 C CA . GLU A 1 18 ? 2.074 -24.396 -18.335 1.00 0.00 18 GLU A CA 4
ATOM 4629 C C . GLU A 1 18 ? 1.648 -24.212 -19.788 1.00 0.00 18 GLU A C 4
ATOM 4630 O O . GLU A 1 18 ? 0.555 -24.619 -20.183 1.00 0.00 18 GLU A O 4
ATOM 4642 N N . VAL A 1 19 ? 2.518 -23.594 -20.581 1.00 0.00 19 VAL A N 4
ATOM 4643 C CA . VAL A 1 19 ? 2.233 -23.356 -21.991 1.00 0.00 19 VAL A CA 4
ATOM 4644 C C . VAL A 1 19 ? 2.305 -24.651 -22.793 1.00 0.00 19 VAL A C 4
ATOM 4645 O O . VAL A 1 19 ? 1.580 -24.828 -23.772 1.00 0.00 19 VAL A O 4
ATOM 4658 N N . LEU A 1 20 ? 3.184 -25.553 -22.371 1.00 0.00 20 LEU A N 4
ATOM 4659 C CA . LEU A 1 20 ? 3.351 -26.834 -23.049 1.00 0.00 20 LEU A CA 4
ATOM 4660 C C . LEU A 1 20 ? 2.070 -27.658 -22.979 1.00 0.00 20 LEU A C 4
ATOM 4661 O O . LEU A 1 20 ? 1.839 -28.537 -23.809 1.00 0.00 20 LEU A O 4
ATOM 4677 N N . GLY A 1 21 ? 1.237 -27.366 -21.985 1.00 0.00 21 GLY A N 4
ATOM 4678 C CA . GLY A 1 21 ? -0.012 -28.087 -21.827 1.00 0.00 21 GLY A CA 4
ATOM 4679 C C . GLY A 1 21 ? -1.219 -27.240 -22.177 1.00 0.00 21 GLY A C 4
ATOM 4680 O O . GLY A 1 21 ? -2.342 -27.556 -21.784 1.00 0.00 21 GLY A O 4
ATOM 4684 N N . TRP A 1 22 ? -0.989 -26.162 -22.916 1.00 0.00 22 TRP A N 4
ATOM 4685 C CA . TRP A 1 22 ? -2.067 -25.265 -23.318 1.00 0.00 22 TRP A CA 4
ATOM 4686 C C . TRP A 1 22 ? -2.715 -25.740 -24.614 1.00 0.00 22 TRP A C 4
ATOM 4687 O O . TRP A 1 22 ? -2.338 -26.774 -25.165 1.00 0.00 22 TRP A O 4
ATOM 4708 N N . ASP A 1 23 ? -3.690 -24.978 -25.096 1.00 0.00 23 ASP A N 4
ATOM 4709 C CA . ASP A 1 23 ? -4.390 -25.320 -26.329 1.00 0.00 23 ASP A CA 4
ATOM 4710 C C . ASP A 1 23 ? -4.516 -24.102 -27.238 1.00 0.00 23 ASP A C 4
ATOM 4711 O O . ASP A 1 23 ? -4.346 -22.959 -26.813 1.00 0.00 23 ASP A O 4
ATOM 4720 N N . PRO A 1 24 ? -4.821 -24.349 -28.521 1.00 0.00 24 PRO A N 4
ATOM 4721 C CA . PRO A 1 24 ? -4.976 -23.285 -29.517 1.00 0.00 24 PRO A CA 4
ATOM 4722 C C . PRO A 1 24 ? -6.227 -22.447 -29.280 1.00 0.00 24 PRO A C 4
ATOM 4723 O O . PRO A 1 24 ? -6.438 -21.428 -29.939 1.00 0.00 24 PRO A O 4
ATOM 4734 N N . ASP A 1 25 ? -7.054 -22.880 -28.335 1.00 0.00 25 ASP A N 4
ATOM 4735 C CA . ASP A 1 25 ? -8.284 -22.169 -28.009 1.00 0.00 25 ASP A CA 4
ATOM 4736 C C . ASP A 1 25 ? -8.177 -21.494 -26.645 1.00 0.00 25 ASP A C 4
ATOM 4737 O O . ASP A 1 25 ? -8.902 -20.543 -26.353 1.00 0.00 25 ASP A O 4
ATOM 4746 N N . SER A 1 26 ? -7.268 -21.993 -25.813 1.00 0.00 26 SER A N 4
ATOM 4747 C CA . SER A 1 26 ? -7.070 -21.442 -24.478 1.00 0.00 26 SER A CA 4
ATOM 4748 C C . SER A 1 26 ? -5.973 -20.382 -24.485 1.00 0.00 26 SER A C 4
ATOM 4749 O O . SER A 1 26 ? -6.112 -19.323 -23.871 1.00 0.00 26 SER A O 4
ATOM 4757 N N . LEU A 1 27 ? -4.881 -20.674 -25.184 1.00 0.00 27 LEU A N 4
ATOM 4758 C CA . LEU A 1 27 ? -3.759 -19.747 -25.273 1.00 0.00 27 LEU A CA 4
ATOM 4759 C C . LEU A 1 27 ? -4.230 -18.361 -25.698 1.00 0.00 27 LEU A C 4
ATOM 4760 O O . LEU A 1 27 ? -3.638 -17.350 -25.321 1.00 0.00 27 LEU A O 4
ATOM 4776 N N . ALA A 1 28 ? -5.300 -18.320 -26.485 1.00 0.00 28 ALA A N 4
ATOM 4777 C CA . ALA A 1 28 ? -5.854 -17.058 -26.958 1.00 0.00 28 ALA A CA 4
ATOM 4778 C C . ALA A 1 28 ? -6.223 -16.148 -25.791 1.00 0.00 28 ALA A C 4
ATOM 4779 O O . ALA A 1 28 ? -6.140 -14.924 -25.895 1.00 0.00 28 ALA A O 4
ATOM 4786 N N . ASP A 1 29 ? -6.630 -16.754 -24.681 1.00 0.00 29 ASP A N 4
ATOM 4787 C CA . ASP A 1 29 ? -7.011 -15.998 -23.494 1.00 0.00 29 ASP A CA 4
ATOM 4788 C C . ASP A 1 29 ? -5.816 -15.239 -22.926 1.00 0.00 29 ASP A C 4
ATOM 4789 O O . ASP A 1 29 ? -5.932 -14.073 -22.546 1.00 0.00 29 ASP A O 4
ATOM 4798 N N . TYR A 1 30 ? -4.670 -15.907 -22.869 1.00 0.00 30 TYR A N 4
ATOM 4799 C CA . TYR A 1 30 ? -3.454 -15.296 -22.344 1.00 0.00 30 TYR A CA 4
ATOM 4800 C C . TYR A 1 30 ? -3.182 -13.956 -23.021 1.00 0.00 30 TYR A C 4
ATOM 4801 O O . TYR A 1 30 ? -2.857 -12.969 -22.360 1.00 0.00 30 TYR A O 4
ATOM 4819 N N . PHE A 1 31 ? -3.317 -13.930 -24.342 1.00 0.00 31 PHE A N 4
ATOM 4820 C CA . PHE A 1 31 ? -3.086 -12.712 -25.110 1.00 0.00 31 PHE A CA 4
ATOM 4821 C C . PHE A 1 31 ? -4.134 -11.654 -24.781 1.00 0.00 31 PHE A C 4
ATOM 4822 O O . PHE A 1 31 ? -3.822 -10.468 -24.665 1.00 0.00 31 PHE A O 4
ATOM 4839 N N . LYS A 1 32 ? -5.380 -12.091 -24.631 1.00 0.00 32 LYS A N 4
ATOM 4840 C CA . LYS A 1 32 ? -6.477 -11.184 -24.314 1.00 0.00 32 LYS A CA 4
ATOM 4841 C C . LYS A 1 32 ? -6.177 -10.389 -23.047 1.00 0.00 32 LYS A C 4
ATOM 4842 O O . LYS A 1 32 ? -6.690 -9.286 -22.858 1.00 0.00 32 LYS A O 4
ATOM 4861 N N . LYS A 1 33 ? -5.342 -10.955 -22.183 1.00 0.00 33 LYS A N 4
ATOM 4862 C CA . LYS A 1 33 ? -4.971 -10.299 -20.935 1.00 0.00 33 LYS A CA 4
ATOM 4863 C C . LYS A 1 33 ? -3.828 -9.314 -21.157 1.00 0.00 33 LYS A C 4
ATOM 4864 O O . LYS A 1 33 ? -3.660 -8.360 -20.396 1.00 0.00 33 LYS A O 4
ATOM 4883 N N . LEU A 1 34 ? -3.046 -9.548 -22.205 1.00 0.00 34 LEU A N 4
ATOM 4884 C CA . LEU A 1 34 ? -1.919 -8.680 -22.529 1.00 0.00 34 LEU A CA 4
ATOM 4885 C C . LEU A 1 34 ? -2.324 -7.620 -23.549 1.00 0.00 34 LEU A C 4
ATOM 4886 O O . LEU A 1 34 ? -1.477 -7.044 -24.230 1.00 0.00 34 LEU A O 4
ATOM 4902 N N . ASN A 1 35 ? -3.626 -7.367 -23.647 1.00 0.00 35 ASN A N 4
ATOM 4903 C CA . ASN A 1 35 ? -4.143 -6.375 -24.582 1.00 0.00 35 ASN A CA 4
ATOM 4904 C C . ASN A 1 35 ? -3.740 -6.715 -26.014 1.00 0.00 35 ASN A C 4
ATOM 4905 O O . ASN A 1 35 ? -3.700 -5.843 -26.882 1.00 0.00 35 ASN A O 4
ATOM 4916 N N . TYR A 1 36 ? -3.443 -7.988 -26.252 1.00 0.00 36 TYR A N 4
ATOM 4917 C CA . TYR A 1 36 ? -3.041 -8.443 -27.578 1.00 0.00 36 TYR A CA 4
ATOM 4918 C C . TYR A 1 36 ? -4.180 -9.190 -28.266 1.00 0.00 36 TYR A C 4
ATOM 4919 O O . TYR A 1 36 ? -4.107 -10.400 -28.478 1.00 0.00 36 TYR A O 4
ATOM 4937 N N . LYS A 1 37 ? -5.234 -8.458 -28.613 1.00 0.00 37 LYS A N 4
ATOM 4938 C CA . LYS A 1 37 ? -6.389 -9.047 -29.279 1.00 0.00 37 LYS A CA 4
ATOM 4939 C C . LYS A 1 37 ? -6.059 -9.410 -30.723 1.00 0.00 37 LYS A C 4
ATOM 4940 O O . LYS A 1 37 ? -6.720 -10.254 -31.328 1.00 0.00 37 LYS A O 4
ATOM 4959 N N . ASP A 1 38 ? -5.032 -8.768 -31.269 1.00 0.00 38 ASP A N 4
ATOM 4960 C CA . ASP A 1 38 ? -4.612 -9.025 -32.642 1.00 0.00 38 ASP A CA 4
ATOM 4961 C C . ASP A 1 38 ? -3.890 -10.364 -32.748 1.00 0.00 38 ASP A C 4
ATOM 4962 O O . ASP A 1 38 ? -3.764 -10.928 -33.836 1.00 0.00 38 ASP A O 4
ATOM 4971 N N . CYS A 1 39 ? -3.419 -10.867 -31.613 1.00 0.00 39 CYS A N 4
ATOM 4972 C CA . CYS A 1 39 ? -2.707 -12.140 -31.578 1.00 0.00 39 CYS A CA 4
ATOM 4973 C C . CYS A 1 39 ? -3.660 -13.287 -31.254 1.00 0.00 39 CYS A C 4
ATOM 4974 O O . CYS A 1 39 ? -3.673 -14.308 -31.940 1.00 0.00 39 CYS A O 4
ATOM 4982 N N . GLU A 1 40 ? -4.454 -13.110 -30.202 1.00 0.00 40 GLU A N 4
ATOM 4983 C CA . GLU A 1 40 ? -5.408 -14.131 -29.786 1.00 0.00 40 GLU A CA 4
ATOM 4984 C C . GLU A 1 40 ? -6.275 -14.577 -30.960 1.00 0.00 40 GLU A C 4
ATOM 4985 O O . GLU A 1 40 ? -6.725 -15.722 -31.015 1.00 0.00 40 GLU A O 4
ATOM 4997 N N . LYS A 1 41 ? -6.506 -13.664 -31.897 1.00 0.00 41 LYS A N 4
ATOM 4998 C CA . LYS A 1 41 ? -7.318 -13.961 -33.072 1.00 0.00 41 LYS A CA 4
ATOM 4999 C C . LYS A 1 41 ? -6.681 -15.065 -33.909 1.00 0.00 41 LYS A C 4
ATOM 5000 O O . LYS A 1 41 ? -7.314 -16.079 -34.201 1.00 0.00 41 LYS A O 4
ATOM 5019 N N . ALA A 1 42 ? -5.424 -14.862 -34.290 1.00 0.00 42 ALA A N 4
ATOM 5020 C CA . ALA A 1 42 ? -4.701 -15.843 -35.091 1.00 0.00 42 ALA A CA 4
ATOM 5021 C C . ALA A 1 42 ? -4.463 -17.127 -34.303 1.00 0.00 42 ALA A C 4
ATOM 5022 O O . ALA A 1 42 ? -4.404 -18.216 -34.874 1.00 0.00 42 ALA A O 4
ATOM 5029 N N . VAL A 1 43 ? -4.326 -16.992 -32.987 1.00 0.00 43 VAL A N 4
ATOM 5030 C CA . VAL A 1 43 ? -4.095 -18.141 -32.121 1.00 0.00 43 VAL A CA 4
ATOM 5031 C C . VAL A 1 43 ? -5.255 -19.127 -32.195 1.00 0.00 43 VAL A C 4
ATOM 5032 O O . VAL A 1 43 ? -5.063 -20.339 -32.089 1.00 0.00 43 VAL A O 4
ATOM 5045 N N . LYS A 1 44 ? -6.461 -18.601 -32.378 1.00 0.00 44 LYS A N 4
ATOM 5046 C CA . LYS A 1 44 ? -7.655 -19.433 -32.469 1.00 0.00 44 LYS A CA 4
ATOM 5047 C C . LYS A 1 44 ? -7.991 -19.746 -33.924 1.00 0.00 44 LYS A C 4
ATOM 5048 O O . LYS A 1 44 ? -8.425 -20.851 -34.248 1.00 0.00 44 LYS A O 4
ATOM 5067 N N . LYS A 1 45 ? -7.787 -18.765 -34.797 1.00 0.00 45 LYS A N 4
ATOM 5068 C CA . LYS A 1 45 ? -8.065 -18.936 -36.218 1.00 0.00 45 LYS A CA 4
ATOM 5069 C C . LYS A 1 45 ? -7.120 -19.960 -36.839 1.00 0.00 45 LYS A C 4
ATOM 5070 O O . LYS A 1 45 ? -7.559 -20.909 -37.489 1.00 0.00 45 LYS A O 4
ATOM 5089 N N . TYR A 1 46 ? -5.823 -19.762 -36.633 1.00 0.00 46 TYR A N 4
ATOM 5090 C CA . TYR A 1 46 ? -4.817 -20.668 -37.174 1.00 0.00 46 TYR A CA 4
ATOM 5091 C C . TYR A 1 46 ? -4.650 -21.893 -36.280 1.00 0.00 46 TYR A C 4
ATOM 5092 O O . TYR A 1 46 ? -3.971 -22.854 -36.643 1.00 0.00 46 TYR A O 4
ATOM 5110 N N . HIS A 1 47 ? -5.275 -21.851 -35.107 1.00 0.00 47 HIS A N 4
ATOM 5111 C CA . HIS A 1 47 ? -5.198 -22.958 -34.160 1.00 0.00 47 HIS A CA 4
ATOM 5112 C C . HIS A 1 47 ? -3.765 -23.159 -33.675 1.00 0.00 47 HIS A C 4
ATOM 5113 O O . HIS A 1 47 ? -3.153 -24.196 -33.931 1.00 0.00 47 HIS A O 4
ATOM 5127 N N . ILE A 1 48 ? -3.237 -22.160 -32.976 1.00 0.00 48 ILE A N 4
ATOM 5128 C CA . ILE A 1 48 ? -1.877 -22.229 -32.455 1.00 0.00 48 ILE A CA 4
ATOM 5129 C C . ILE A 1 48 ? -1.876 -22.465 -30.949 1.00 0.00 48 ILE A C 4
ATOM 5130 O O . ILE A 1 48 ? -2.166 -21.559 -30.168 1.00 0.00 48 ILE A O 4
ATOM 5146 N N . ASP A 1 49 ? -1.546 -23.688 -30.548 1.00 0.00 49 ASP A N 4
ATOM 5147 C CA . ASP A 1 49 ? -1.504 -24.044 -29.134 1.00 0.00 49 ASP A CA 4
ATOM 5148 C C . ASP A 1 49 ? -0.258 -23.471 -28.467 1.00 0.00 49 ASP A C 4
ATOM 5149 O O . ASP A 1 49 ? 0.683 -23.053 -29.140 1.00 0.00 49 ASP A O 4
ATOM 5158 N N . GLY A 1 50 ? -0.260 -23.454 -27.137 1.00 0.00 50 GLY A N 4
ATOM 5159 C CA . GLY A 1 50 ? 0.875 -22.929 -26.400 1.00 0.00 50 GLY A CA 4
ATOM 5160 C C . GLY A 1 50 ? 2.190 -23.532 -26.854 1.00 0.00 50 GLY A C 4
ATOM 5161 O O . GLY A 1 50 ? 3.167 -22.816 -27.068 1.00 0.00 50 GLY A O 4
ATOM 5165 N N . ALA A 1 51 ? 2.214 -24.852 -26.999 1.00 0.00 51 ALA A N 4
ATOM 5166 C CA . ALA A 1 51 ? 3.419 -25.551 -27.430 1.00 0.00 51 ALA A CA 4
ATOM 5167 C C . ALA A 1 51 ? 3.944 -24.981 -28.743 1.00 0.00 51 ALA A C 4
ATOM 5168 O O . ALA A 1 51 ? 5.143 -25.033 -29.018 1.00 0.00 51 ALA A O 4
ATOM 5175 N N . ARG A 1 52 ? 3.039 -24.438 -29.551 1.00 0.00 52 ARG A N 4
ATOM 5176 C CA . ARG A 1 52 ? 3.412 -23.859 -30.836 1.00 0.00 52 ARG A CA 4
ATOM 5177 C C . ARG A 1 52 ? 3.919 -22.430 -30.663 1.00 0.00 52 ARG A C 4
ATOM 5178 O O . ARG A 1 52 ? 4.690 -21.930 -31.483 1.00 0.00 52 ARG A O 4
ATOM 5199 N N . PHE A 1 53 ? 3.481 -21.779 -29.591 1.00 0.00 53 PHE A N 4
ATOM 5200 C CA . PHE A 1 53 ? 3.889 -20.407 -29.311 1.00 0.00 53 PHE A CA 4
ATOM 5201 C C . PHE A 1 53 ? 5.361 -20.347 -28.915 1.00 0.00 53 PHE A C 4
ATOM 5202 O O . PHE A 1 53 ? 6.147 -19.610 -29.513 1.00 0.00 53 PHE A O 4
ATOM 5219 N N . LEU A 1 54 ? 5.728 -21.128 -27.905 1.00 0.00 54 LEU A N 4
ATOM 5220 C CA . LEU A 1 54 ? 7.106 -21.164 -27.428 1.00 0.00 54 LEU A CA 4
ATOM 5221 C C . LEU A 1 54 ? 8.065 -21.523 -28.559 1.00 0.00 54 LEU A C 4
ATOM 5222 O O . LEU A 1 54 ? 9.227 -21.121 -28.552 1.00 0.00 54 LEU A O 4
ATOM 5238 N N . ASN A 1 55 ? 7.567 -22.280 -29.531 1.00 0.00 55 ASN A N 4
ATOM 5239 C CA . ASN A 1 55 ? 8.379 -22.692 -30.671 1.00 0.00 55 ASN A CA 4
ATOM 5240 C C . ASN A 1 55 ? 8.152 -21.767 -31.863 1.00 0.00 55 ASN A C 4
ATOM 5241 O O . ASN A 1 55 ? 8.253 -22.187 -33.016 1.00 0.00 55 ASN A O 4
ATOM 5252 N N . LEU A 1 56 ? 7.847 -20.506 -31.576 1.00 0.00 56 LEU A N 4
ATOM 5253 C CA . LEU A 1 56 ? 7.606 -19.520 -32.624 1.00 0.00 56 LEU A CA 4
ATOM 5254 C C . LEU A 1 56 ? 8.745 -19.515 -33.638 1.00 0.00 56 LEU A C 4
ATOM 5255 O O . LEU A 1 56 ? 9.853 -19.064 -33.343 1.00 0.00 56 LEU A O 4
ATOM 5271 N N . THR A 1 57 ? 8.466 -20.017 -34.837 1.00 0.00 57 THR A N 4
ATOM 5272 C CA . THR A 1 57 ? 9.467 -20.069 -35.896 1.00 0.00 57 THR A CA 4
ATOM 5273 C C . THR A 1 57 ? 9.081 -19.166 -37.062 1.00 0.00 57 THR A C 4
ATOM 5274 O O . THR A 1 57 ? 7.983 -18.611 -37.091 1.00 0.00 57 THR A O 4
ATOM 5285 N N . GLU A 1 58 ? 9.991 -19.024 -38.021 1.00 0.00 58 GLU A N 4
ATOM 5286 C CA . GLU A 1 58 ? 9.744 -18.187 -39.189 1.00 0.00 58 GLU A CA 4
ATOM 5287 C C . GLU A 1 58 ? 8.476 -18.628 -39.916 1.00 0.00 58 GLU A C 4
ATOM 5288 O O . GLU A 1 58 ? 7.848 -17.841 -40.622 1.00 0.00 58 GLU A O 4
ATOM 5300 N N . ASN A 1 59 ? 8.108 -19.892 -39.737 1.00 0.00 59 ASN A N 4
ATOM 5301 C CA . ASN A 1 59 ? 6.916 -20.439 -40.377 1.00 0.00 59 ASN A CA 4
ATOM 5302 C C . ASN A 1 59 ? 5.656 -20.017 -39.628 1.00 0.00 59 ASN A C 4
ATOM 5303 O O . ASN A 1 59 ? 4.571 -19.949 -40.207 1.00 0.00 59 ASN A O 4
ATOM 5314 N N . ASP A 1 60 ? 5.806 -19.735 -38.339 1.00 0.00 60 ASP A N 4
ATOM 5315 C CA . ASP A 1 60 ? 4.681 -19.318 -37.511 1.00 0.00 60 ASP A CA 4
ATOM 5316 C C . ASP A 1 60 ? 4.544 -17.798 -37.504 1.00 0.00 60 ASP A C 4
ATOM 5317 O O . ASP A 1 60 ? 3.442 -17.264 -37.629 1.00 0.00 60 ASP A O 4
ATOM 5326 N N . ILE A 1 61 ? 5.671 -17.109 -37.356 1.00 0.00 61 ILE A N 4
ATOM 5327 C CA . ILE A 1 61 ? 5.676 -15.652 -37.333 1.00 0.00 61 ILE A CA 4
ATOM 5328 C C . ILE A 1 61 ? 4.989 -15.080 -38.568 1.00 0.00 61 ILE A C 4
ATOM 5329 O O . ILE A 1 61 ? 4.334 -14.040 -38.500 1.00 0.00 61 ILE A O 4
ATOM 5345 N N . GLN A 1 62 ? 5.143 -15.767 -39.695 1.00 0.00 62 GLN A N 4
ATOM 5346 C CA . GLN A 1 62 ? 4.536 -15.327 -40.946 1.00 0.00 62 GLN A CA 4
ATOM 5347 C C . GLN A 1 62 ? 3.017 -15.273 -40.825 1.00 0.00 62 GLN A C 4
ATOM 5348 O O . GLN A 1 62 ? 2.351 -14.535 -41.551 1.00 0.00 62 GLN A O 4
ATOM 5362 N N . LYS A 1 63 ? 2.474 -16.060 -39.902 1.00 0.00 63 LYS A N 4
ATOM 5363 C CA . LYS A 1 63 ? 1.033 -16.102 -39.683 1.00 0.00 63 LYS A CA 4
ATOM 5364 C C . LYS A 1 63 ? 0.607 -15.054 -38.660 1.00 0.00 63 LYS A C 4
ATOM 5365 O O . LYS A 1 63 ? -0.538 -15.044 -38.206 1.00 0.00 63 LYS A O 4
ATOM 5384 N N . PHE A 1 64 ? 1.534 -14.172 -38.302 1.00 0.00 64 PHE A N 4
ATOM 5385 C CA . PHE A 1 64 ? 1.255 -13.119 -37.332 1.00 0.00 64 PHE A CA 4
ATOM 5386 C C . PHE A 1 64 ? 1.483 -11.741 -37.945 1.00 0.00 64 PHE A C 4
ATOM 5387 O O . PHE A 1 64 ? 2.171 -11.589 -38.955 1.00 0.00 64 PHE A O 4
ATOM 5404 N N . PRO A 1 65 ? 0.892 -10.711 -37.321 1.00 0.00 65 PRO A N 4
ATOM 5405 C CA . PRO A 1 65 ? 1.016 -9.327 -37.787 1.00 0.00 65 PRO A CA 4
ATOM 5406 C C . PRO A 1 65 ? 2.421 -8.770 -37.584 1.00 0.00 65 PRO A C 4
ATOM 5407 O O . PRO A 1 65 ? 3.130 -9.169 -36.660 1.00 0.00 65 PRO A O 4
ATOM 5418 N N . LYS A 1 66 ? 2.818 -7.846 -38.453 1.00 0.00 66 LYS A N 4
ATOM 5419 C CA . LYS A 1 66 ? 4.138 -7.233 -38.369 1.00 0.00 66 LYS A CA 4
ATOM 5420 C C . LYS A 1 66 ? 4.228 -6.300 -37.165 1.00 0.00 66 LYS A C 4
ATOM 5421 O O . LYS A 1 66 ? 5.296 -5.769 -36.857 1.00 0.00 66 LYS A O 4
ATOM 5440 N N . LEU A 1 67 ? 3.103 -6.106 -36.487 1.00 0.00 67 LEU A N 4
ATOM 5441 C CA . LEU A 1 67 ? 3.056 -5.238 -35.315 1.00 0.00 67 LEU A CA 4
ATOM 5442 C C . LEU A 1 67 ? 3.215 -6.047 -34.032 1.00 0.00 67 LEU A C 4
ATOM 5443 O O . LEU A 1 67 ? 3.501 -5.494 -32.970 1.00 0.00 67 LEU A O 4
ATOM 5459 N N . ARG A 1 68 ? 3.029 -7.359 -34.138 1.00 0.00 68 ARG A N 4
ATOM 5460 C CA . ARG A 1 68 ? 3.153 -8.244 -32.986 1.00 0.00 68 ARG A CA 4
ATOM 5461 C C . ARG A 1 68 ? 4.181 -9.339 -33.251 1.00 0.00 68 ARG A C 4
ATOM 5462 O O . ARG A 1 68 ? 4.497 -10.136 -32.367 1.00 0.00 68 ARG A O 4
ATOM 5483 N N . VAL A 1 69 ? 4.701 -9.374 -34.474 1.00 0.00 69 VAL A N 4
ATOM 5484 C CA . VAL A 1 69 ? 5.694 -10.371 -34.855 1.00 0.00 69 VAL A CA 4
ATOM 5485 C C . VAL A 1 69 ? 6.838 -10.419 -33.849 1.00 0.00 69 VAL A C 4
ATOM 5486 O O . VAL A 1 69 ? 7.147 -11.462 -33.272 1.00 0.00 69 VAL A O 4
ATOM 5499 N N . PRO A 1 70 ? 7.484 -9.264 -33.632 1.00 0.00 70 PRO A N 4
ATOM 5500 C CA . PRO A 1 70 ? 8.605 -9.148 -32.694 1.00 0.00 70 PRO A CA 4
ATOM 5501 C C . PRO A 1 70 ? 8.162 -9.286 -31.242 1.00 0.00 70 PRO A C 4
ATOM 5502 O O . PRO A 1 70 ? 8.929 -9.735 -30.389 1.00 0.00 70 PRO A O 4
ATOM 5513 N N . ILE A 1 71 ? 6.921 -8.899 -30.967 1.00 0.00 71 ILE A N 4
ATOM 5514 C CA . ILE A 1 71 ? 6.377 -8.982 -29.617 1.00 0.00 71 ILE A CA 4
ATOM 5515 C C . ILE A 1 71 ? 6.178 -10.433 -29.193 1.00 0.00 71 ILE A C 4
ATOM 5516 O O . ILE A 1 71 ? 6.428 -10.795 -28.043 1.00 0.00 71 ILE A O 4
ATOM 5532 N N . LEU A 1 72 ? 5.728 -11.261 -30.130 1.00 0.00 72 LEU A N 4
ATOM 5533 C CA . LEU A 1 72 ? 5.497 -12.675 -29.854 1.00 0.00 72 LEU A CA 4
ATOM 5534 C C . LEU A 1 72 ? 6.817 -13.433 -29.758 1.00 0.00 72 LEU A C 4
ATOM 5535 O O . LEU A 1 72 ? 6.975 -14.320 -28.919 1.00 0.00 72 LEU A O 4
ATOM 5551 N N . SER A 1 73 ? 7.763 -13.078 -30.622 1.00 0.00 73 SER A N 4
ATOM 5552 C CA . SER A 1 73 ? 9.069 -13.726 -30.635 1.00 0.00 73 SER A CA 4
ATOM 5553 C C . SER A 1 73 ? 9.824 -13.453 -29.338 1.00 0.00 73 SER A C 4
ATOM 5554 O O . SER A 1 73 ? 10.577 -14.299 -28.855 1.00 0.00 73 SER A O 4
ATOM 5562 N N . LYS A 1 74 ? 9.616 -12.266 -28.778 1.00 0.00 74 LYS A N 4
ATOM 5563 C CA . LYS A 1 74 ? 10.275 -11.880 -27.536 1.00 0.00 74 LYS A CA 4
ATOM 5564 C C . LYS A 1 74 ? 9.547 -12.464 -26.330 1.00 0.00 74 LYS A C 4
ATOM 5565 O O . LYS A 1 74 ? 10.166 -12.795 -25.317 1.00 0.00 74 LYS A O 4
ATOM 5584 N N . LEU A 1 75 ? 8.229 -12.591 -26.444 1.00 0.00 75 LEU A N 4
ATOM 5585 C CA . LEU A 1 75 ? 7.416 -13.138 -25.363 1.00 0.00 75 LEU A CA 4
ATOM 5586 C C . LEU A 1 75 ? 7.577 -14.652 -25.272 1.00 0.00 75 LEU A C 4
ATOM 5587 O O . LEU A 1 75 ? 7.778 -15.201 -24.189 1.00 0.00 75 LEU A O 4
ATOM 5603 N N . SER A 1 76 ? 7.490 -15.320 -26.418 1.00 0.00 76 SER A N 4
ATOM 5604 C CA . SER A 1 76 ? 7.625 -16.772 -26.468 1.00 0.00 76 SER A CA 4
ATOM 5605 C C . SER A 1 76 ? 8.896 -17.224 -25.755 1.00 0.00 76 SER A C 4
ATOM 5606 O O . SER A 1 76 ? 8.928 -18.289 -25.140 1.00 0.00 76 SER A O 4
ATOM 5614 N N . GLN A 1 77 ? 9.940 -16.407 -25.845 1.00 0.00 77 GLN A N 4
ATOM 5615 C CA . GLN A 1 77 ? 11.214 -16.723 -25.209 1.00 0.00 77 GLN A CA 4
ATOM 5616 C C . GLN A 1 77 ? 11.145 -16.486 -23.704 1.00 0.00 77 GLN A C 4
ATOM 5617 O O . GLN A 1 77 ? 11.714 -17.245 -22.921 1.00 0.00 77 GLN A O 4
ATOM 5631 N N . GLU A 1 78 ? 10.444 -15.429 -23.308 1.00 0.00 78 GLU A N 4
ATOM 5632 C CA . GLU A 1 78 ? 10.303 -15.092 -21.896 1.00 0.00 78 GLU A CA 4
ATOM 5633 C C . GLU A 1 78 ? 9.712 -16.263 -21.115 1.00 0.00 78 GLU A C 4
ATOM 5634 O O . GLU A 1 78 ? 10.127 -16.543 -19.989 1.00 0.00 78 GLU A O 4
ATOM 5646 N N . ILE A 1 79 ? 8.743 -16.941 -21.719 1.00 0.00 79 ILE A N 4
ATOM 5647 C CA . ILE A 1 79 ? 8.096 -18.080 -21.081 1.00 0.00 79 ILE A CA 4
ATOM 5648 C C . ILE A 1 79 ? 9.059 -19.254 -20.945 1.00 0.00 79 ILE A C 4
ATOM 5649 O O . ILE A 1 79 ? 9.090 -19.929 -19.916 1.00 0.00 79 ILE A O 4
ATOM 5665 N N . ASN A 1 80 ? 9.846 -19.491 -21.989 1.00 0.00 80 ASN A N 4
ATOM 5666 C CA . ASN A 1 80 ? 10.812 -20.584 -21.986 1.00 0.00 80 ASN A CA 4
ATOM 5667 C C . ASN A 1 80 ? 11.775 -20.455 -20.810 1.00 0.00 80 ASN A C 4
ATOM 5668 O O . ASN A 1 80 ? 12.212 -21.454 -20.238 1.00 0.00 80 ASN A O 4
ATOM 5679 N N . LYS A 1 81 ? 12.102 -19.217 -20.453 1.00 0.00 81 LYS A N 4
ATOM 5680 C CA . LYS A 1 81 ? 13.011 -18.955 -19.343 1.00 0.00 81 LYS A CA 4
ATOM 5681 C C . LYS A 1 81 ? 12.244 -18.811 -18.033 1.00 0.00 81 LYS A C 4
ATOM 5682 O O . LYS A 1 81 ? 12.800 -18.386 -17.021 1.00 0.00 81 LYS A O 4
ATOM 5701 N N . ASN A 1 82 ? 10.965 -19.170 -18.059 1.00 0.00 82 ASN A N 4
ATOM 5702 C CA . ASN A 1 82 ? 10.121 -19.081 -16.873 1.00 0.00 82 ASN A CA 4
ATOM 5703 C C . ASN A 1 82 ? 9.882 -20.463 -16.271 1.00 0.00 82 ASN A C 4
ATOM 5704 O O . ASN A 1 82 ? 9.274 -20.590 -15.209 1.00 0.00 82 ASN A O 4
ATOM 5715 N N . GLU A 1 83 ? 10.366 -21.493 -16.957 1.00 0.00 83 GLU A N 4
ATOM 5716 C CA . GLU A 1 83 ? 10.205 -22.865 -16.490 1.00 0.00 83 GLU A CA 4
ATOM 5717 C C . GLU A 1 83 ? 10.674 -23.006 -15.044 1.00 0.00 83 GLU A C 4
ATOM 5718 O O . GLU A 1 83 ? 11.759 -22.550 -14.687 1.00 0.00 83 GLU A O 4
ATOM 5730 N N . GLU A 1 84 ? 9.847 -23.641 -14.219 1.00 0.00 84 GLU A N 4
ATOM 5731 C CA . GLU A 1 84 ? 10.177 -23.841 -12.813 1.00 0.00 84 GLU A CA 4
ATOM 5732 C C . GLU A 1 84 ? 11.438 -24.687 -12.665 1.00 0.00 84 GLU A C 4
ATOM 5733 O O . GLU A 1 84 ? 11.383 -25.916 -12.710 1.00 0.00 84 GLU A O 4
ATOM 5745 N N . ARG A 1 85 ? 12.574 -24.020 -12.488 1.00 0.00 85 ARG A N 4
ATOM 5746 C CA . ARG A 1 85 ? 13.849 -24.710 -12.335 1.00 0.00 85 ARG A CA 4
ATOM 5747 C C . ARG A 1 85 ? 13.799 -25.695 -11.171 1.00 0.00 85 ARG A C 4
ATOM 5748 O O . ARG A 1 85 ? 13.322 -25.364 -10.085 1.00 0.00 85 ARG A O 4
ATOM 5769 N N . ARG A 1 86 ? 14.293 -26.906 -11.405 1.00 0.00 86 ARG A N 4
ATOM 5770 C CA . ARG A 1 86 ? 14.302 -27.939 -10.377 1.00 0.00 86 ARG A CA 4
ATOM 5771 C C . ARG A 1 86 ? 15.726 -28.404 -10.085 1.00 0.00 86 ARG A C 4
ATOM 5772 O O . ARG A 1 86 ? 16.078 -28.677 -8.938 1.00 0.00 86 ARG A O 4
ATOM 5793 N N . SER A 1 87 ? 16.541 -28.490 -11.132 1.00 0.00 87 SER A N 4
ATOM 5794 C CA . SER A 1 87 ? 17.925 -28.925 -10.989 1.00 0.00 87 SER A CA 4
ATOM 5795 C C . SER A 1 87 ? 18.820 -28.236 -12.015 1.00 0.00 87 SER A C 4
ATOM 5796 O O . SER A 1 87 ? 19.581 -28.888 -12.729 1.00 0.00 87 SER A O 4
ATOM 5804 N N . ILE A 1 88 ? 18.722 -26.912 -12.080 1.00 0.00 88 ILE A N 4
ATOM 5805 C CA . ILE A 1 88 ? 19.522 -26.133 -13.017 1.00 0.00 88 ILE A CA 4
ATOM 5806 C C . ILE A 1 88 ? 20.833 -25.685 -12.379 1.00 0.00 88 ILE A C 4
ATOM 5807 O O . ILE A 1 88 ? 20.837 -24.927 -11.409 1.00 0.00 88 ILE A O 4
ATOM 5823 N N . PHE A 1 89 ? 21.946 -26.157 -12.932 1.00 0.00 89 PHE A N 4
ATOM 5824 C CA . PHE A 1 89 ? 23.264 -25.804 -12.418 1.00 0.00 89 PHE A CA 4
ATOM 5825 C C . PHE A 1 89 ? 24.019 -24.928 -13.413 1.00 0.00 89 PHE A C 4
ATOM 5826 O O . PHE A 1 89 ? 24.868 -24.122 -13.030 1.00 0.00 89 PHE A O 4
ATOM 5843 N N . THR A 1 90 ? 23.704 -25.091 -14.694 1.00 0.00 90 THR A N 4
ATOM 5844 C CA . THR A 1 90 ? 24.353 -24.317 -15.745 1.00 0.00 90 THR A CA 4
ATOM 5845 C C . THR A 1 90 ? 23.331 -23.530 -16.559 1.00 0.00 90 THR A C 4
ATOM 5846 O O . THR A 1 90 ? 22.675 -22.626 -16.042 1.00 0.00 90 THR A O 4
ATOM 5857 N N . GLY A 1 1 ? -9.274 -16.461 -9.259 1.00 0.00 1 GLY A N 5
ATOM 5858 C CA . GLY A 1 1 ? -9.186 -15.544 -8.138 1.00 0.00 1 GLY A CA 5
ATOM 5859 C C . GLY A 1 1 ? -9.041 -14.101 -8.580 1.00 0.00 1 GLY A C 5
ATOM 5860 O O . GLY A 1 1 ? -8.389 -13.302 -7.908 1.00 0.00 1 GLY A O 5
ATOM 5864 N N . SER A 1 2 ? -9.649 -13.767 -9.713 1.00 0.00 2 SER A N 5
ATOM 5865 C CA . SER A 1 2 ? -9.581 -12.411 -10.247 1.00 0.00 2 SER A CA 5
ATOM 5866 C C . SER A 1 2 ? -10.787 -12.115 -11.133 1.00 0.00 2 SER A C 5
ATOM 5867 O O . SER A 1 2 ? -11.495 -13.026 -11.562 1.00 0.00 2 SER A O 5
ATOM 5875 N N . SER A 1 3 ? -11.013 -10.833 -11.404 1.00 0.00 3 SER A N 5
ATOM 5876 C CA . SER A 1 3 ? -12.135 -10.414 -12.235 1.00 0.00 3 SER A CA 5
ATOM 5877 C C . SER A 1 3 ? -11.858 -9.059 -12.879 1.00 0.00 3 SER A C 5
ATOM 5878 O O . SER A 1 3 ? -12.194 -8.015 -12.323 1.00 0.00 3 SER A O 5
ATOM 5886 N N . GLY A 1 4 ? -11.242 -9.086 -14.057 1.00 0.00 4 GLY A N 5
ATOM 5887 C CA . GLY A 1 4 ? -10.930 -7.854 -14.758 1.00 0.00 4 GLY A CA 5
ATOM 5888 C C . GLY A 1 4 ? -9.677 -7.971 -15.605 1.00 0.00 4 GLY A C 5
ATOM 5889 O O . GLY A 1 4 ? -9.131 -9.061 -15.770 1.00 0.00 4 GLY A O 5
ATOM 5893 N N . SER A 1 5 ? -9.222 -6.844 -16.143 1.00 0.00 5 SER A N 5
ATOM 5894 C CA . SER A 1 5 ? -8.030 -6.825 -16.982 1.00 0.00 5 SER A CA 5
ATOM 5895 C C . SER A 1 5 ? -7.471 -5.410 -17.101 1.00 0.00 5 SER A C 5
ATOM 5896 O O . SER A 1 5 ? -8.090 -4.536 -17.707 1.00 0.00 5 SER A O 5
ATOM 5904 N N . SER A 1 6 ? -6.297 -5.194 -16.517 1.00 0.00 6 SER A N 5
ATOM 5905 C CA . SER A 1 6 ? -5.655 -3.885 -16.553 1.00 0.00 6 SER A CA 5
ATOM 5906 C C . SER A 1 6 ? -4.170 -4.016 -16.875 1.00 0.00 6 SER A C 5
ATOM 5907 O O . SER A 1 6 ? -3.317 -3.841 -16.007 1.00 0.00 6 SER A O 5
ATOM 5915 N N . GLY A 1 7 ? -3.869 -4.327 -18.133 1.00 0.00 7 GLY A N 5
ATOM 5916 C CA . GLY A 1 7 ? -2.487 -4.478 -18.549 1.00 0.00 7 GLY A CA 5
ATOM 5917 C C . GLY A 1 7 ? -2.276 -4.111 -20.004 1.00 0.00 7 GLY A C 5
ATOM 5918 O O . GLY A 1 7 ? -3.144 -4.351 -20.843 1.00 0.00 7 GLY A O 5
ATOM 5922 N N . MET A 1 8 ? -1.122 -3.525 -20.304 1.00 0.00 8 MET A N 5
ATOM 5923 C CA . MET A 1 8 ? -0.801 -3.123 -21.669 1.00 0.00 8 MET A CA 5
ATOM 5924 C C . MET A 1 8 ? 0.383 -3.921 -22.206 1.00 0.00 8 MET A C 5
ATOM 5925 O O . MET A 1 8 ? 0.374 -4.368 -23.353 1.00 0.00 8 MET A O 5
ATOM 5939 N N . ALA A 1 9 ? 1.401 -4.096 -21.370 1.00 0.00 9 ALA A N 5
ATOM 5940 C CA . ALA A 1 9 ? 2.592 -4.841 -21.761 1.00 0.00 9 ALA A CA 5
ATOM 5941 C C . ALA A 1 9 ? 2.715 -6.136 -20.965 1.00 0.00 9 ALA A C 5
ATOM 5942 O O . ALA A 1 9 ? 1.826 -6.485 -20.186 1.00 0.00 9 ALA A O 5
ATOM 5949 N N . LEU A 1 10 ? 3.820 -6.846 -21.165 1.00 0.00 10 LEU A N 5
ATOM 5950 C CA . LEU A 1 10 ? 4.059 -8.103 -20.466 1.00 0.00 10 LEU A CA 5
ATOM 5951 C C . LEU A 1 10 ? 3.970 -7.912 -18.956 1.00 0.00 10 LEU A C 5
ATOM 5952 O O . LEU A 1 10 ? 4.904 -7.412 -18.328 1.00 0.00 10 LEU A O 5
ATOM 5968 N N . ARG A 1 11 ? 2.844 -8.316 -18.378 1.00 0.00 11 ARG A N 5
ATOM 5969 C CA . ARG A 1 11 ? 2.634 -8.190 -16.941 1.00 0.00 11 ARG A CA 5
ATOM 5970 C C . ARG A 1 11 ? 3.348 -9.309 -16.187 1.00 0.00 11 ARG A C 5
ATOM 5971 O O . ARG A 1 11 ? 4.380 -9.085 -15.557 1.00 0.00 11 ARG A O 5
ATOM 5992 N N . ASN A 1 12 ? 2.789 -10.513 -16.257 1.00 0.00 12 ASN A N 5
ATOM 5993 C CA . ASN A 1 12 ? 3.371 -11.666 -15.581 1.00 0.00 12 ASN A CA 5
ATOM 5994 C C . ASN A 1 12 ? 3.444 -12.867 -16.519 1.00 0.00 12 ASN A C 5
ATOM 5995 O O . ASN A 1 12 ? 2.507 -13.661 -16.602 1.00 0.00 12 ASN A O 5
ATOM 6006 N N . VAL A 1 13 ? 4.565 -12.994 -17.223 1.00 0.00 13 VAL A N 5
ATOM 6007 C CA . VAL A 1 13 ? 4.762 -14.099 -18.154 1.00 0.00 13 VAL A CA 5
ATOM 6008 C C . VAL A 1 13 ? 4.480 -15.439 -17.484 1.00 0.00 13 VAL A C 5
ATOM 6009 O O . VAL A 1 13 ? 4.939 -15.715 -16.375 1.00 0.00 13 VAL A O 5
ATOM 6022 N N . PRO A 1 14 ? 3.707 -16.293 -18.171 1.00 0.00 14 PRO A N 5
ATOM 6023 C CA . PRO A 1 14 ? 3.348 -17.620 -17.661 1.00 0.00 14 PRO A CA 5
ATOM 6024 C C . PRO A 1 14 ? 4.539 -18.571 -17.629 1.00 0.00 14 PRO A C 5
ATOM 6025 O O . PRO A 1 14 ? 5.632 -18.229 -18.082 1.00 0.00 14 PRO A O 5
ATOM 6036 N N . PHE A 1 15 ? 4.322 -19.766 -17.089 1.00 0.00 15 PHE A N 5
ATOM 6037 C CA . PHE A 1 15 ? 5.379 -20.766 -16.997 1.00 0.00 15 PHE A CA 5
ATOM 6038 C C . PHE A 1 15 ? 5.431 -21.621 -18.260 1.00 0.00 15 PHE A C 5
ATOM 6039 O O . PHE A 1 15 ? 4.408 -21.860 -18.903 1.00 0.00 15 PHE A O 5
ATOM 6056 N N . ARG A 1 16 ? 6.629 -22.079 -18.609 1.00 0.00 16 ARG A N 5
ATOM 6057 C CA . ARG A 1 16 ? 6.815 -22.905 -19.795 1.00 0.00 16 ARG A CA 5
ATOM 6058 C C . ARG A 1 16 ? 5.962 -24.168 -19.718 1.00 0.00 16 ARG A C 5
ATOM 6059 O O . ARG A 1 16 ? 5.153 -24.438 -20.605 1.00 0.00 16 ARG A O 5
ATOM 6080 N N . SER A 1 17 ? 6.149 -24.938 -18.650 1.00 0.00 17 SER A N 5
ATOM 6081 C CA . SER A 1 17 ? 5.400 -26.174 -18.459 1.00 0.00 17 SER A CA 5
ATOM 6082 C C . SER A 1 17 ? 3.902 -25.933 -18.624 1.00 0.00 17 SER A C 5
ATOM 6083 O O . SER A 1 17 ? 3.179 -26.785 -19.138 1.00 0.00 17 SER A O 5
ATOM 6091 N N . GLU A 1 18 ? 3.445 -24.764 -18.184 1.00 0.00 18 GLU A N 5
ATOM 6092 C CA . GLU A 1 18 ? 2.034 -24.411 -18.283 1.00 0.00 18 GLU A CA 5
ATOM 6093 C C . GLU A 1 18 ? 1.618 -24.234 -19.740 1.00 0.00 18 GLU A C 5
ATOM 6094 O O . GLU A 1 18 ? 0.536 -24.660 -20.145 1.00 0.00 18 GLU A O 5
ATOM 6106 N N . VAL A 1 19 ? 2.485 -23.601 -20.524 1.00 0.00 19 VAL A N 5
ATOM 6107 C CA . VAL A 1 19 ? 2.209 -23.367 -21.937 1.00 0.00 19 VAL A CA 5
ATOM 6108 C C . VAL A 1 19 ? 2.303 -24.661 -22.737 1.00 0.00 19 VAL A C 5
ATOM 6109 O O . VAL A 1 19 ? 1.551 -24.872 -23.689 1.00 0.00 19 VAL A O 5
ATOM 6122 N N . LEU A 1 20 ? 3.231 -25.527 -22.344 1.00 0.00 20 LEU A N 5
ATOM 6123 C CA . LEU A 1 20 ? 3.425 -26.803 -23.024 1.00 0.00 20 LEU A CA 5
ATOM 6124 C C . LEU A 1 20 ? 2.157 -27.648 -22.966 1.00 0.00 20 LEU A C 5
ATOM 6125 O O . LEU A 1 20 ? 1.970 -28.562 -23.768 1.00 0.00 20 LEU A O 5
ATOM 6141 N N . GLY A 1 21 ? 1.286 -27.335 -22.011 1.00 0.00 21 GLY A N 5
ATOM 6142 C CA . GLY A 1 21 ? 0.046 -28.075 -21.866 1.00 0.00 21 GLY A CA 5
ATOM 6143 C C . GLY A 1 21 ? -1.171 -27.237 -22.206 1.00 0.00 21 GLY A C 5
ATOM 6144 O O . GLY A 1 21 ? -2.290 -27.567 -21.811 1.00 0.00 21 GLY A O 5
ATOM 6148 N N . TRP A 1 22 ? -0.954 -26.151 -22.939 1.00 0.00 22 TRP A N 5
ATOM 6149 C CA . TRP A 1 22 ? -2.043 -25.263 -23.330 1.00 0.00 22 TRP A CA 5
ATOM 6150 C C . TRP A 1 22 ? -2.688 -25.733 -24.629 1.00 0.00 22 TRP A C 5
ATOM 6151 O O . TRP A 1 22 ? -2.298 -26.755 -25.193 1.00 0.00 22 TRP A O 5
ATOM 6172 N N . ASP A 1 23 ? -3.677 -24.981 -25.099 1.00 0.00 23 ASP A N 5
ATOM 6173 C CA . ASP A 1 23 ? -4.376 -25.320 -26.333 1.00 0.00 23 ASP A CA 5
ATOM 6174 C C . ASP A 1 23 ? -4.502 -24.100 -27.240 1.00 0.00 23 ASP A C 5
ATOM 6175 O O . ASP A 1 23 ? -4.332 -22.958 -26.812 1.00 0.00 23 ASP A O 5
ATOM 6184 N N . PRO A 1 24 ? -4.805 -24.344 -28.523 1.00 0.00 24 PRO A N 5
ATOM 6185 C CA . PRO A 1 24 ? -4.959 -23.278 -29.517 1.00 0.00 24 PRO A CA 5
ATOM 6186 C C . PRO A 1 24 ? -6.211 -22.441 -29.279 1.00 0.00 24 PRO A C 5
ATOM 6187 O O . PRO A 1 24 ? -6.422 -21.421 -29.936 1.00 0.00 24 PRO A O 5
ATOM 6198 N N . ASP A 1 25 ? -7.038 -22.877 -28.336 1.00 0.00 25 ASP A N 5
ATOM 6199 C CA . ASP A 1 25 ? -8.270 -22.166 -28.011 1.00 0.00 25 ASP A CA 5
ATOM 6200 C C . ASP A 1 25 ? -8.165 -21.495 -26.645 1.00 0.00 25 ASP A C 5
ATOM 6201 O O . ASP A 1 25 ? -8.890 -20.545 -26.352 1.00 0.00 25 ASP A O 5
ATOM 6210 N N . SER A 1 26 ? -7.258 -21.997 -25.812 1.00 0.00 26 SER A N 5
ATOM 6211 C CA . SER A 1 26 ? -7.061 -21.449 -24.475 1.00 0.00 26 SER A CA 5
ATOM 6212 C C . SER A 1 26 ? -5.964 -20.388 -24.479 1.00 0.00 26 SER A C 5
ATOM 6213 O O . SER A 1 26 ? -6.105 -19.331 -23.863 1.00 0.00 26 SER A O 5
ATOM 6221 N N . LEU A 1 27 ? -4.872 -20.679 -25.177 1.00 0.00 27 LEU A N 5
ATOM 6222 C CA . LEU A 1 27 ? -3.749 -19.751 -25.262 1.00 0.00 27 LEU A CA 5
ATOM 6223 C C . LEU A 1 27 ? -4.221 -18.362 -25.681 1.00 0.00 27 LEU A C 5
ATOM 6224 O O . LEU A 1 27 ? -3.633 -17.353 -25.294 1.00 0.00 27 LEU A O 5
ATOM 6240 N N . ALA A 1 28 ? -5.287 -18.320 -26.473 1.00 0.00 28 ALA A N 5
ATOM 6241 C CA . ALA A 1 28 ? -5.840 -17.055 -26.942 1.00 0.00 28 ALA A CA 5
ATOM 6242 C C . ALA A 1 28 ? -6.209 -16.150 -25.771 1.00 0.00 28 ALA A C 5
ATOM 6243 O O . ALA A 1 28 ? -6.120 -14.926 -25.869 1.00 0.00 28 ALA A O 5
ATOM 6250 N N . ASP A 1 29 ? -6.623 -16.759 -24.666 1.00 0.00 29 ASP A N 5
ATOM 6251 C CA . ASP A 1 29 ? -7.005 -16.007 -23.476 1.00 0.00 29 ASP A CA 5
ATOM 6252 C C . ASP A 1 29 ? -5.811 -15.248 -22.907 1.00 0.00 29 ASP A C 5
ATOM 6253 O O . ASP A 1 29 ? -5.929 -14.085 -22.519 1.00 0.00 29 ASP A O 5
ATOM 6262 N N . TYR A 1 30 ? -4.662 -15.912 -22.859 1.00 0.00 30 TYR A N 5
ATOM 6263 C CA . TYR A 1 30 ? -3.447 -15.301 -22.334 1.00 0.00 30 TYR A CA 5
ATOM 6264 C C . TYR A 1 30 ? -3.178 -13.958 -23.005 1.00 0.00 30 TYR A C 5
ATOM 6265 O O . TYR A 1 30 ? -2.858 -12.972 -22.341 1.00 0.00 30 TYR A O 5
ATOM 6283 N N . PHE A 1 31 ? -3.312 -13.927 -24.327 1.00 0.00 31 PHE A N 5
ATOM 6284 C CA . PHE A 1 31 ? -3.085 -12.705 -25.090 1.00 0.00 31 PHE A CA 5
ATOM 6285 C C . PHE A 1 31 ? -4.137 -11.652 -24.756 1.00 0.00 31 PHE A C 5
ATOM 6286 O O . PHE A 1 31 ? -3.828 -10.467 -24.627 1.00 0.00 31 PHE A O 5
ATOM 6303 N N . LYS A 1 32 ? -5.383 -12.092 -24.618 1.00 0.00 32 LYS A N 5
ATOM 6304 C CA . LYS A 1 32 ? -6.483 -11.189 -24.299 1.00 0.00 32 LYS A CA 5
ATOM 6305 C C . LYS A 1 32 ? -6.187 -10.398 -23.029 1.00 0.00 32 LYS A C 5
ATOM 6306 O O . LYS A 1 32 ? -6.696 -9.293 -22.840 1.00 0.00 32 LYS A O 5
ATOM 6325 N N . LYS A 1 33 ? -5.359 -10.971 -22.161 1.00 0.00 33 LYS A N 5
ATOM 6326 C CA . LYS A 1 33 ? -4.992 -10.319 -20.909 1.00 0.00 33 LYS A CA 5
ATOM 6327 C C . LYS A 1 33 ? -3.854 -9.327 -21.126 1.00 0.00 33 LYS A C 5
ATOM 6328 O O . LYS A 1 33 ? -3.705 -8.363 -20.373 1.00 0.00 33 LYS A O 5
ATOM 6347 N N . LEU A 1 34 ? -3.055 -9.567 -22.159 1.00 0.00 34 LEU A N 5
ATOM 6348 C CA . LEU A 1 34 ? -1.930 -8.693 -22.476 1.00 0.00 34 LEU A CA 5
ATOM 6349 C C . LEU A 1 34 ? -2.338 -7.627 -23.488 1.00 0.00 34 LEU A C 5
ATOM 6350 O O . LEU A 1 34 ? -1.488 -6.989 -24.107 1.00 0.00 34 LEU A O 5
ATOM 6366 N N . ASN A 1 35 ? -3.644 -7.439 -23.648 1.00 0.00 35 ASN A N 5
ATOM 6367 C CA . ASN A 1 35 ? -4.164 -6.448 -24.583 1.00 0.00 35 ASN A CA 5
ATOM 6368 C C . ASN A 1 35 ? -3.773 -6.796 -26.017 1.00 0.00 35 ASN A C 5
ATOM 6369 O O . ASN A 1 35 ? -3.748 -5.930 -26.892 1.00 0.00 35 ASN A O 5
ATOM 6380 N N . TYR A 1 36 ? -3.470 -8.068 -26.249 1.00 0.00 36 TYR A N 5
ATOM 6381 C CA . TYR A 1 36 ? -3.079 -8.530 -27.576 1.00 0.00 36 TYR A CA 5
ATOM 6382 C C . TYR A 1 36 ? -4.237 -9.244 -28.267 1.00 0.00 36 TYR A C 5
ATOM 6383 O O . TYR A 1 36 ? -4.190 -10.453 -28.495 1.00 0.00 36 TYR A O 5
ATOM 6401 N N . LYS A 1 37 ? -5.277 -8.486 -28.600 1.00 0.00 37 LYS A N 5
ATOM 6402 C CA . LYS A 1 37 ? -6.448 -9.043 -29.267 1.00 0.00 37 LYS A CA 5
ATOM 6403 C C . LYS A 1 37 ? -6.128 -9.407 -30.713 1.00 0.00 37 LYS A C 5
ATOM 6404 O O . LYS A 1 37 ? -6.815 -10.227 -31.323 1.00 0.00 37 LYS A O 5
ATOM 6423 N N . ASP A 1 38 ? -5.081 -8.794 -31.255 1.00 0.00 38 ASP A N 5
ATOM 6424 C CA . ASP A 1 38 ? -4.669 -9.056 -32.629 1.00 0.00 38 ASP A CA 5
ATOM 6425 C C . ASP A 1 38 ? -3.950 -10.398 -32.734 1.00 0.00 38 ASP A C 5
ATOM 6426 O O . ASP A 1 38 ? -3.907 -11.008 -33.803 1.00 0.00 38 ASP A O 5
ATOM 6435 N N . CYS A 1 39 ? -3.386 -10.850 -31.620 1.00 0.00 39 CYS A N 5
ATOM 6436 C CA . CYS A 1 39 ? -2.667 -12.119 -31.587 1.00 0.00 39 CYS A CA 5
ATOM 6437 C C . CYS A 1 39 ? -3.611 -13.270 -31.257 1.00 0.00 39 CYS A C 5
ATOM 6438 O O . CYS A 1 39 ? -3.618 -14.294 -31.940 1.00 0.00 39 CYS A O 5
ATOM 6446 N N . GLU A 1 40 ? -4.405 -13.095 -30.206 1.00 0.00 40 GLU A N 5
ATOM 6447 C CA . GLU A 1 40 ? -5.351 -14.122 -29.784 1.00 0.00 40 GLU A CA 5
ATOM 6448 C C . GLU A 1 40 ? -6.221 -14.574 -30.954 1.00 0.00 40 GLU A C 5
ATOM 6449 O O . GLU A 1 40 ? -6.669 -15.719 -31.004 1.00 0.00 40 GLU A O 5
ATOM 6461 N N . LYS A 1 41 ? -6.455 -13.665 -31.895 1.00 0.00 41 LYS A N 5
ATOM 6462 C CA . LYS A 1 41 ? -7.270 -13.968 -33.066 1.00 0.00 41 LYS A CA 5
ATOM 6463 C C . LYS A 1 41 ? -6.635 -15.078 -33.898 1.00 0.00 41 LYS A C 5
ATOM 6464 O O . LYS A 1 41 ? -7.260 -16.107 -34.156 1.00 0.00 41 LYS A O 5
ATOM 6483 N N . ALA A 1 42 ? -5.391 -14.864 -34.312 1.00 0.00 42 ALA A N 5
ATOM 6484 C CA . ALA A 1 42 ? -4.671 -15.848 -35.111 1.00 0.00 42 ALA A CA 5
ATOM 6485 C C . ALA A 1 42 ? -4.435 -17.130 -34.320 1.00 0.00 42 ALA A C 5
ATOM 6486 O O . ALA A 1 42 ? -4.370 -18.219 -34.890 1.00 0.00 42 ALA A O 5
ATOM 6493 N N . VAL A 1 43 ? -4.305 -16.993 -33.004 1.00 0.00 43 VAL A N 5
ATOM 6494 C CA . VAL A 1 43 ? -4.076 -18.140 -32.135 1.00 0.00 43 VAL A CA 5
ATOM 6495 C C . VAL A 1 43 ? -5.236 -19.126 -32.208 1.00 0.00 43 VAL A C 5
ATOM 6496 O O . VAL A 1 43 ? -5.045 -20.337 -32.100 1.00 0.00 43 VAL A O 5
ATOM 6509 N N . LYS A 1 44 ? -6.442 -18.599 -32.392 1.00 0.00 44 LYS A N 5
ATOM 6510 C CA . LYS A 1 44 ? -7.636 -19.431 -32.482 1.00 0.00 44 LYS A CA 5
ATOM 6511 C C . LYS A 1 44 ? -7.972 -19.745 -33.937 1.00 0.00 44 LYS A C 5
ATOM 6512 O O . LYS A 1 44 ? -8.418 -20.846 -34.258 1.00 0.00 44 LYS A O 5
ATOM 6531 N N . LYS A 1 45 ? -7.755 -18.770 -34.813 1.00 0.00 45 LYS A N 5
ATOM 6532 C CA . LYS A 1 45 ? -8.032 -18.942 -36.234 1.00 0.00 45 LYS A CA 5
ATOM 6533 C C . LYS A 1 45 ? -7.086 -19.966 -36.853 1.00 0.00 45 LYS A C 5
ATOM 6534 O O . LYS A 1 45 ? -7.523 -20.916 -37.502 1.00 0.00 45 LYS A O 5
ATOM 6553 N N . TYR A 1 46 ? -5.789 -19.767 -36.646 1.00 0.00 46 TYR A N 5
ATOM 6554 C CA . TYR A 1 46 ? -4.781 -20.672 -37.185 1.00 0.00 46 TYR A CA 5
ATOM 6555 C C . TYR A 1 46 ? -4.611 -21.894 -36.286 1.00 0.00 46 TYR A C 5
ATOM 6556 O O . TYR A 1 46 ? -3.932 -22.855 -36.648 1.00 0.00 46 TYR A O 5
ATOM 6574 N N . HIS A 1 47 ? -5.233 -21.848 -35.113 1.00 0.00 47 HIS A N 5
ATOM 6575 C CA . HIS A 1 47 ? -5.152 -22.951 -34.162 1.00 0.00 47 HIS A CA 5
ATOM 6576 C C . HIS A 1 47 ? -3.719 -23.146 -33.676 1.00 0.00 47 HIS A C 5
ATOM 6577 O O . HIS A 1 47 ? -3.101 -24.179 -33.936 1.00 0.00 47 HIS A O 5
ATOM 6591 N N . ILE A 1 48 ? -3.198 -22.148 -32.971 1.00 0.00 48 ILE A N 5
ATOM 6592 C CA . ILE A 1 48 ? -1.838 -22.211 -32.449 1.00 0.00 48 ILE A CA 5
ATOM 6593 C C . ILE A 1 48 ? -1.838 -22.443 -30.942 1.00 0.00 48 ILE A C 5
ATOM 6594 O O . ILE A 1 48 ? -2.124 -21.533 -30.164 1.00 0.00 48 ILE A O 5
ATOM 6610 N N . ASP A 1 49 ? -1.512 -23.665 -30.537 1.00 0.00 49 ASP A N 5
ATOM 6611 C CA . ASP A 1 49 ? -1.471 -24.017 -29.122 1.00 0.00 49 ASP A CA 5
ATOM 6612 C C . ASP A 1 49 ? -0.227 -23.438 -28.455 1.00 0.00 49 ASP A C 5
ATOM 6613 O O . ASP A 1 49 ? 0.708 -23.008 -29.128 1.00 0.00 49 ASP A O 5
ATOM 6622 N N . GLY A 1 50 ? -0.225 -23.430 -27.125 1.00 0.00 50 GLY A N 5
ATOM 6623 C CA . GLY A 1 50 ? 0.908 -22.901 -26.388 1.00 0.00 50 GLY A CA 5
ATOM 6624 C C . GLY A 1 50 ? 2.225 -23.496 -26.844 1.00 0.00 50 GLY A C 5
ATOM 6625 O O . GLY A 1 50 ? 3.196 -22.774 -27.066 1.00 0.00 50 GLY A O 5
ATOM 6629 N N . ALA A 1 51 ? 2.259 -24.817 -26.983 1.00 0.00 51 ALA A N 5
ATOM 6630 C CA . ALA A 1 51 ? 3.467 -25.509 -27.416 1.00 0.00 51 ALA A CA 5
ATOM 6631 C C . ALA A 1 51 ? 3.985 -24.939 -28.731 1.00 0.00 51 ALA A C 5
ATOM 6632 O O . ALA A 1 51 ? 5.184 -24.979 -29.007 1.00 0.00 51 ALA A O 5
ATOM 6639 N N . ARG A 1 52 ? 3.074 -24.408 -29.541 1.00 0.00 52 ARG A N 5
ATOM 6640 C CA . ARG A 1 52 ? 3.439 -23.831 -30.829 1.00 0.00 52 ARG A CA 5
ATOM 6641 C C . ARG A 1 52 ? 3.938 -22.399 -30.661 1.00 0.00 52 ARG A C 5
ATOM 6642 O O . ARG A 1 52 ? 4.706 -21.897 -31.482 1.00 0.00 52 ARG A O 5
ATOM 6663 N N . PHE A 1 53 ? 3.495 -21.745 -29.592 1.00 0.00 53 PHE A N 5
ATOM 6664 C CA . PHE A 1 53 ? 3.894 -20.370 -29.317 1.00 0.00 53 PHE A CA 5
ATOM 6665 C C . PHE A 1 53 ? 5.369 -20.298 -28.934 1.00 0.00 53 PHE A C 5
ATOM 6666 O O . PHE A 1 53 ? 6.144 -19.555 -29.538 1.00 0.00 53 PHE A O 5
ATOM 6683 N N . LEU A 1 54 ? 5.751 -21.075 -27.927 1.00 0.00 54 LEU A N 5
ATOM 6684 C CA . LEU A 1 54 ? 7.134 -21.101 -27.462 1.00 0.00 54 LEU A CA 5
ATOM 6685 C C . LEU A 1 54 ? 8.085 -21.459 -28.599 1.00 0.00 54 LEU A C 5
ATOM 6686 O O . LEU A 1 54 ? 9.243 -21.044 -28.607 1.00 0.00 54 LEU A O 5
ATOM 6702 N N . ASN A 1 55 ? 7.586 -22.231 -29.559 1.00 0.00 55 ASN A N 5
ATOM 6703 C CA . ASN A 1 55 ? 8.391 -22.644 -30.703 1.00 0.00 55 ASN A CA 5
ATOM 6704 C C . ASN A 1 55 ? 8.161 -21.717 -31.893 1.00 0.00 55 ASN A C 5
ATOM 6705 O O . ASN A 1 55 ? 8.268 -22.132 -33.048 1.00 0.00 55 ASN A O 5
ATOM 6716 N N . LEU A 1 56 ? 7.844 -20.460 -31.604 1.00 0.00 56 LEU A N 5
ATOM 6717 C CA . LEU A 1 56 ? 7.599 -19.473 -32.650 1.00 0.00 56 LEU A CA 5
ATOM 6718 C C . LEU A 1 56 ? 8.740 -19.456 -33.662 1.00 0.00 56 LEU A C 5
ATOM 6719 O O . LEU A 1 56 ? 9.840 -18.987 -33.367 1.00 0.00 56 LEU A O 5
ATOM 6735 N N . THR A 1 57 ? 8.471 -19.970 -34.858 1.00 0.00 57 THR A N 5
ATOM 6736 C CA . THR A 1 57 ? 9.475 -20.014 -35.914 1.00 0.00 57 THR A CA 5
ATOM 6737 C C . THR A 1 57 ? 9.080 -19.121 -37.085 1.00 0.00 57 THR A C 5
ATOM 6738 O O . THR A 1 57 ? 7.982 -18.566 -37.111 1.00 0.00 57 THR A O 5
ATOM 6749 N N . GLU A 1 58 ? 9.983 -18.987 -38.052 1.00 0.00 58 GLU A N 5
ATOM 6750 C CA . GLU A 1 58 ? 9.727 -18.160 -39.225 1.00 0.00 58 GLU A CA 5
ATOM 6751 C C . GLU A 1 58 ? 8.460 -18.614 -39.945 1.00 0.00 58 GLU A C 5
ATOM 6752 O O . GLU A 1 58 ? 7.829 -17.838 -40.661 1.00 0.00 58 GLU A O 5
ATOM 6764 N N . ASN A 1 59 ? 8.095 -19.876 -39.748 1.00 0.00 59 ASN A N 5
ATOM 6765 C CA . ASN A 1 59 ? 6.904 -20.434 -40.379 1.00 0.00 59 ASN A CA 5
ATOM 6766 C C . ASN A 1 59 ? 5.644 -20.016 -39.628 1.00 0.00 59 ASN A C 5
ATOM 6767 O O . ASN A 1 59 ? 4.556 -19.961 -40.202 1.00 0.00 59 ASN A O 5
ATOM 6778 N N . ASP A 1 60 ? 5.799 -19.720 -38.342 1.00 0.00 60 ASP A N 5
ATOM 6779 C CA . ASP A 1 60 ? 4.674 -19.305 -37.512 1.00 0.00 60 ASP A CA 5
ATOM 6780 C C . ASP A 1 60 ? 4.530 -17.786 -37.513 1.00 0.00 60 ASP A C 5
ATOM 6781 O O . ASP A 1 60 ? 3.426 -17.257 -37.645 1.00 0.00 60 ASP A O 5
ATOM 6790 N N . ILE A 1 61 ? 5.653 -17.090 -37.364 1.00 0.00 61 ILE A N 5
ATOM 6791 C CA . ILE A 1 61 ? 5.651 -15.633 -37.347 1.00 0.00 61 ILE A CA 5
ATOM 6792 C C . ILE A 1 61 ? 4.956 -15.070 -38.583 1.00 0.00 61 ILE A C 5
ATOM 6793 O O . ILE A 1 61 ? 4.271 -14.050 -38.511 1.00 0.00 61 ILE A O 5
ATOM 6809 N N . GLN A 1 62 ? 5.137 -15.743 -39.715 1.00 0.00 62 GLN A N 5
ATOM 6810 C CA . GLN A 1 62 ? 4.527 -15.310 -40.966 1.00 0.00 62 GLN A CA 5
ATOM 6811 C C . GLN A 1 62 ? 3.008 -15.252 -40.839 1.00 0.00 62 GLN A C 5
ATOM 6812 O O . GLN A 1 62 ? 2.341 -14.516 -41.567 1.00 0.00 62 GLN A O 5
ATOM 6826 N N . LYS A 1 63 ? 2.467 -16.032 -39.910 1.00 0.00 63 LYS A N 5
ATOM 6827 C CA . LYS A 1 63 ? 1.026 -16.069 -39.685 1.00 0.00 63 LYS A CA 5
ATOM 6828 C C . LYS A 1 63 ? 0.611 -15.033 -38.645 1.00 0.00 63 LYS A C 5
ATOM 6829 O O . LYS A 1 63 ? -0.518 -15.051 -38.154 1.00 0.00 63 LYS A O 5
ATOM 6848 N N . PHE A 1 64 ? 1.529 -14.132 -38.315 1.00 0.00 64 PHE A N 5
ATOM 6849 C CA . PHE A 1 64 ? 1.258 -13.088 -37.334 1.00 0.00 64 PHE A CA 5
ATOM 6850 C C . PHE A 1 64 ? 1.479 -11.704 -37.936 1.00 0.00 64 PHE A C 5
ATOM 6851 O O . PHE A 1 64 ? 2.158 -11.542 -38.951 1.00 0.00 64 PHE A O 5
ATOM 6868 N N . PRO A 1 65 ? 0.892 -10.680 -37.298 1.00 0.00 65 PRO A N 5
ATOM 6869 C CA . PRO A 1 65 ? 1.010 -9.292 -37.753 1.00 0.00 65 PRO A CA 5
ATOM 6870 C C . PRO A 1 65 ? 2.416 -8.735 -37.558 1.00 0.00 65 PRO A C 5
ATOM 6871 O O . PRO A 1 65 ? 3.133 -9.139 -36.642 1.00 0.00 65 PRO A O 5
ATOM 6882 N N . LYS A 1 66 ? 2.804 -7.805 -38.423 1.00 0.00 66 LYS A N 5
ATOM 6883 C CA . LYS A 1 66 ? 4.124 -7.190 -38.345 1.00 0.00 66 LYS A CA 5
ATOM 6884 C C . LYS A 1 66 ? 4.224 -6.267 -37.135 1.00 0.00 66 LYS A C 5
ATOM 6885 O O . LYS A 1 66 ? 5.293 -5.733 -36.835 1.00 0.00 66 LYS A O 5
ATOM 6904 N N . LEU A 1 67 ? 3.105 -6.084 -36.443 1.00 0.00 67 LEU A N 5
ATOM 6905 C CA . LEU A 1 67 ? 3.067 -5.226 -35.263 1.00 0.00 67 LEU A CA 5
ATOM 6906 C C . LEU A 1 67 ? 3.242 -6.045 -33.988 1.00 0.00 67 LEU A C 5
ATOM 6907 O O . LEU A 1 67 ? 3.548 -5.502 -32.927 1.00 0.00 67 LEU A O 5
ATOM 6923 N N . ARG A 1 68 ? 3.048 -7.355 -34.101 1.00 0.00 68 ARG A N 5
ATOM 6924 C CA . ARG A 1 68 ? 3.185 -8.249 -32.958 1.00 0.00 68 ARG A CA 5
ATOM 6925 C C . ARG A 1 68 ? 4.219 -9.335 -33.238 1.00 0.00 68 ARG A C 5
ATOM 6926 O O . ARG A 1 68 ? 4.560 -10.125 -32.357 1.00 0.00 68 ARG A O 5
ATOM 6947 N N . VAL A 1 69 ? 4.714 -9.370 -34.472 1.00 0.00 69 VAL A N 5
ATOM 6948 C CA . VAL A 1 69 ? 5.709 -10.359 -34.869 1.00 0.00 69 VAL A CA 5
ATOM 6949 C C . VAL A 1 69 ? 6.862 -10.408 -33.872 1.00 0.00 69 VAL A C 5
ATOM 6950 O O . VAL A 1 69 ? 7.179 -11.453 -33.303 1.00 0.00 69 VAL A O 5
ATOM 6963 N N . PRO A 1 70 ? 7.506 -9.252 -33.655 1.00 0.00 70 PRO A N 5
ATOM 6964 C CA . PRO A 1 70 ? 8.634 -9.137 -32.725 1.00 0.00 70 PRO A CA 5
ATOM 6965 C C . PRO A 1 70 ? 8.203 -9.284 -31.270 1.00 0.00 70 PRO A C 5
ATOM 6966 O O . PRO A 1 70 ? 8.976 -9.744 -30.428 1.00 0.00 70 PRO A O 5
ATOM 6977 N N . ILE A 1 71 ? 6.967 -8.892 -30.981 1.00 0.00 71 ILE A N 5
ATOM 6978 C CA . ILE A 1 71 ? 6.434 -8.983 -29.628 1.00 0.00 71 ILE A CA 5
ATOM 6979 C C . ILE A 1 71 ? 6.235 -10.436 -29.211 1.00 0.00 71 ILE A C 5
ATOM 6980 O O . ILE A 1 71 ? 6.530 -10.814 -28.076 1.00 0.00 71 ILE A O 5
ATOM 6996 N N . LEU A 1 72 ? 5.736 -11.248 -30.136 1.00 0.00 72 LEU A N 5
ATOM 6997 C CA . LEU A 1 72 ? 5.499 -12.662 -29.867 1.00 0.00 72 LEU A CA 5
ATOM 6998 C C . LEU A 1 72 ? 6.816 -13.428 -29.780 1.00 0.00 72 LEU A C 5
ATOM 6999 O O . LEU A 1 72 ? 6.971 -14.323 -28.950 1.00 0.00 72 LEU A O 5
ATOM 7015 N N . SER A 1 73 ? 7.762 -13.067 -30.641 1.00 0.00 73 SER A N 5
ATOM 7016 C CA . SER A 1 73 ? 9.065 -13.721 -30.663 1.00 0.00 73 SER A CA 5
ATOM 7017 C C . SER A 1 73 ? 9.827 -13.458 -29.367 1.00 0.00 73 SER A C 5
ATOM 7018 O O . SER A 1 73 ? 10.587 -14.304 -28.897 1.00 0.00 73 SER A O 5
ATOM 7026 N N . LYS A 1 74 ? 9.617 -12.277 -28.794 1.00 0.00 74 LYS A N 5
ATOM 7027 C CA . LYS A 1 74 ? 10.281 -11.900 -27.552 1.00 0.00 74 LYS A CA 5
ATOM 7028 C C . LYS A 1 74 ? 9.546 -12.477 -26.346 1.00 0.00 74 LYS A C 5
ATOM 7029 O O . LYS A 1 74 ? 10.162 -12.808 -25.331 1.00 0.00 74 LYS A O 5
ATOM 7048 N N . LEU A 1 75 ? 8.228 -12.595 -26.463 1.00 0.00 75 LEU A N 5
ATOM 7049 C CA . LEU A 1 75 ? 7.410 -13.133 -25.382 1.00 0.00 75 LEU A CA 5
ATOM 7050 C C . LEU A 1 75 ? 7.553 -14.649 -25.294 1.00 0.00 75 LEU A C 5
ATOM 7051 O O . LEU A 1 75 ? 7.745 -15.203 -24.211 1.00 0.00 75 LEU A O 5
ATOM 7067 N N . SER A 1 76 ? 7.460 -15.315 -26.440 1.00 0.00 76 SER A N 5
ATOM 7068 C CA . SER A 1 76 ? 7.577 -16.768 -26.492 1.00 0.00 76 SER A CA 5
ATOM 7069 C C . SER A 1 76 ? 8.841 -17.237 -25.778 1.00 0.00 76 SER A C 5
ATOM 7070 O O . SER A 1 76 ? 8.855 -18.295 -25.151 1.00 0.00 76 SER A O 5
ATOM 7078 N N . GLN A 1 77 ? 9.900 -16.440 -25.879 1.00 0.00 77 GLN A N 5
ATOM 7079 C CA . GLN A 1 77 ? 11.170 -16.773 -25.244 1.00 0.00 77 GLN A CA 5
ATOM 7080 C C . GLN A 1 77 ? 11.110 -16.516 -23.741 1.00 0.00 77 GLN A C 5
ATOM 7081 O O . GLN A 1 77 ? 11.704 -17.252 -22.953 1.00 0.00 77 GLN A O 5
ATOM 7095 N N . GLU A 1 78 ? 10.391 -15.468 -23.353 1.00 0.00 78 GLU A N 5
ATOM 7096 C CA . GLU A 1 78 ? 10.257 -15.114 -21.945 1.00 0.00 78 GLU A CA 5
ATOM 7097 C C . GLU A 1 78 ? 9.644 -16.264 -21.151 1.00 0.00 78 GLU A C 5
ATOM 7098 O O . GLU A 1 78 ? 10.000 -16.493 -19.995 1.00 0.00 78 GLU A O 5
ATOM 7110 N N . ILE A 1 79 ? 8.721 -16.984 -21.780 1.00 0.00 79 ILE A N 5
ATOM 7111 C CA . ILE A 1 79 ? 8.059 -18.110 -21.134 1.00 0.00 79 ILE A CA 5
ATOM 7112 C C . ILE A 1 79 ? 9.001 -19.302 -21.007 1.00 0.00 79 ILE A C 5
ATOM 7113 O O . ILE A 1 79 ? 9.010 -19.994 -19.990 1.00 0.00 79 ILE A O 5
ATOM 7129 N N . ASN A 1 80 ? 9.795 -19.535 -22.047 1.00 0.00 80 ASN A N 5
ATOM 7130 C CA . ASN A 1 80 ? 10.743 -20.644 -22.052 1.00 0.00 80 ASN A CA 5
ATOM 7131 C C . ASN A 1 80 ? 11.696 -20.550 -20.864 1.00 0.00 80 ASN A C 5
ATOM 7132 O O . ASN A 1 80 ? 12.112 -21.566 -20.306 1.00 0.00 80 ASN A O 5
ATOM 7143 N N . LYS A 1 81 ? 12.037 -19.324 -20.481 1.00 0.00 81 LYS A N 5
ATOM 7144 C CA . LYS A 1 81 ? 12.938 -19.096 -19.358 1.00 0.00 81 LYS A CA 5
ATOM 7145 C C . LYS A 1 81 ? 12.159 -18.967 -18.053 1.00 0.00 81 LYS A C 5
ATOM 7146 O O . LYS A 1 81 ? 12.711 -18.570 -17.027 1.00 0.00 81 LYS A O 5
ATOM 7165 N N . ASN A 1 82 ? 10.875 -19.305 -18.099 1.00 0.00 82 ASN A N 5
ATOM 7166 C CA . ASN A 1 82 ? 10.021 -19.228 -16.919 1.00 0.00 82 ASN A CA 5
ATOM 7167 C C . ASN A 1 82 ? 9.658 -20.622 -16.418 1.00 0.00 82 ASN A C 5
ATOM 7168 O O . ASN A 1 82 ? 8.670 -20.798 -15.705 1.00 0.00 82 ASN A O 5
ATOM 7179 N N . GLU A 1 83 ? 10.465 -21.609 -16.794 1.00 0.00 83 GLU A N 5
ATOM 7180 C CA . GLU A 1 83 ? 10.229 -22.988 -16.382 1.00 0.00 83 GLU A CA 5
ATOM 7181 C C . GLU A 1 83 ? 10.684 -23.211 -14.943 1.00 0.00 83 GLU A C 5
ATOM 7182 O O . GLU A 1 83 ? 11.791 -22.829 -14.566 1.00 0.00 83 GLU A O 5
ATOM 7194 N N . GLU A 1 84 ? 9.822 -23.833 -14.145 1.00 0.00 84 GLU A N 5
ATOM 7195 C CA . GLU A 1 84 ? 10.135 -24.106 -12.747 1.00 0.00 84 GLU A CA 5
ATOM 7196 C C . GLU A 1 84 ? 11.368 -24.998 -12.630 1.00 0.00 84 GLU A C 5
ATOM 7197 O O . GLU A 1 84 ? 11.291 -26.210 -12.832 1.00 0.00 84 GLU A O 5
ATOM 7209 N N . ARG A 1 85 ? 12.503 -24.388 -12.304 1.00 0.00 85 ARG A N 5
ATOM 7210 C CA . ARG A 1 85 ? 13.752 -25.126 -12.162 1.00 0.00 85 ARG A CA 5
ATOM 7211 C C . ARG A 1 85 ? 13.877 -25.719 -10.761 1.00 0.00 85 ARG A C 5
ATOM 7212 O O . ARG A 1 85 ? 13.691 -25.023 -9.763 1.00 0.00 85 ARG A O 5
ATOM 7233 N N . ARG A 1 86 ? 14.193 -27.008 -10.696 1.00 0.00 86 ARG A N 5
ATOM 7234 C CA . ARG A 1 86 ? 14.341 -27.695 -9.419 1.00 0.00 86 ARG A CA 5
ATOM 7235 C C . ARG A 1 86 ? 15.782 -27.615 -8.922 1.00 0.00 86 ARG A C 5
ATOM 7236 O O . ARG A 1 86 ? 16.029 -27.345 -7.747 1.00 0.00 86 ARG A O 5
ATOM 7257 N N . SER A 1 87 ? 16.728 -27.852 -9.825 1.00 0.00 87 SER A N 5
ATOM 7258 C CA . SER A 1 87 ? 18.143 -27.811 -9.478 1.00 0.00 87 SER A CA 5
ATOM 7259 C C . SER A 1 87 ? 18.440 -28.730 -8.297 1.00 0.00 87 SER A C 5
ATOM 7260 O O . SER A 1 87 ? 18.511 -28.284 -7.152 1.00 0.00 87 SER A O 5
ATOM 7268 N N . ILE A 1 88 ? 18.613 -30.016 -8.585 1.00 0.00 88 ILE A N 5
ATOM 7269 C CA . ILE A 1 88 ? 18.903 -30.998 -7.548 1.00 0.00 88 ILE A CA 5
ATOM 7270 C C . ILE A 1 88 ? 20.078 -30.554 -6.684 1.00 0.00 88 ILE A C 5
ATOM 7271 O O . ILE A 1 88 ? 20.924 -29.773 -7.120 1.00 0.00 88 ILE A O 5
ATOM 7287 N N . PHE A 1 89 ? 20.126 -31.059 -5.456 1.00 0.00 89 PHE A N 5
ATOM 7288 C CA . PHE A 1 89 ? 21.198 -30.716 -4.529 1.00 0.00 89 PHE A CA 5
ATOM 7289 C C . PHE A 1 89 ? 21.166 -29.229 -4.186 1.00 0.00 89 PHE A C 5
ATOM 7290 O O . PHE A 1 89 ? 22.143 -28.675 -3.682 1.00 0.00 89 PHE A O 5
ATOM 7307 N N . THR A 1 90 ? 20.035 -28.588 -4.465 1.00 0.00 90 THR A N 5
ATOM 7308 C CA . THR A 1 90 ? 19.875 -27.167 -4.189 1.00 0.00 90 THR A CA 5
ATOM 7309 C C . THR A 1 90 ? 20.229 -26.844 -2.742 1.00 0.00 90 THR A C 5
ATOM 7310 O O . THR A 1 90 ? 20.634 -25.725 -2.425 1.00 0.00 90 THR A O 5
ATOM 7321 N N . GLY A 1 1 ? -12.052 0.957 -2.267 1.00 0.00 1 GLY A N 6
ATOM 7322 C CA . GLY A 1 1 ? -11.055 1.899 -2.741 1.00 0.00 1 GLY A CA 6
ATOM 7323 C C . GLY A 1 1 ? -11.598 2.833 -3.804 1.00 0.00 1 GLY A C 6
ATOM 7324 O O . GLY A 1 1 ? -12.566 2.507 -4.491 1.00 0.00 1 GLY A O 6
ATOM 7328 N N . SER A 1 2 ? -10.975 3.999 -3.940 1.00 0.00 2 SER A N 6
ATOM 7329 C CA . SER A 1 2 ? -11.405 4.986 -4.923 1.00 0.00 2 SER A CA 6
ATOM 7330 C C . SER A 1 2 ? -10.546 4.910 -6.181 1.00 0.00 2 SER A C 6
ATOM 7331 O O . SER A 1 2 ? -11.004 5.225 -7.279 1.00 0.00 2 SER A O 6
ATOM 7339 N N . SER A 1 3 ? -9.296 4.489 -6.012 1.00 0.00 3 SER A N 6
ATOM 7340 C CA . SER A 1 3 ? -8.370 4.375 -7.132 1.00 0.00 3 SER A CA 6
ATOM 7341 C C . SER A 1 3 ? -8.166 2.914 -7.522 1.00 0.00 3 SER A C 6
ATOM 7342 O O . SER A 1 3 ? -8.720 2.010 -6.897 1.00 0.00 3 SER A O 6
ATOM 7350 N N . GLY A 1 4 ? -7.367 2.691 -8.561 1.00 0.00 4 GLY A N 6
ATOM 7351 C CA . GLY A 1 4 ? -7.104 1.339 -9.018 1.00 0.00 4 GLY A CA 6
ATOM 7352 C C . GLY A 1 4 ? -6.186 1.302 -10.223 1.00 0.00 4 GLY A C 6
ATOM 7353 O O . GLY A 1 4 ? -5.533 2.295 -10.545 1.00 0.00 4 GLY A O 6
ATOM 7357 N N . SER A 1 5 ? -6.134 0.154 -10.891 1.00 0.00 5 SER A N 6
ATOM 7358 C CA . SER A 1 5 ? -5.285 -0.010 -12.065 1.00 0.00 5 SER A CA 6
ATOM 7359 C C . SER A 1 5 ? -5.632 -1.294 -12.812 1.00 0.00 5 SER A C 6
ATOM 7360 O O . SER A 1 5 ? -5.905 -2.327 -12.200 1.00 0.00 5 SER A O 6
ATOM 7368 N N . SER A 1 6 ? -5.619 -1.221 -14.139 1.00 0.00 6 SER A N 6
ATOM 7369 C CA . SER A 1 6 ? -5.936 -2.376 -14.971 1.00 0.00 6 SER A CA 6
ATOM 7370 C C . SER A 1 6 ? -4.665 -3.100 -15.403 1.00 0.00 6 SER A C 6
ATOM 7371 O O . SER A 1 6 ? -4.497 -4.291 -15.144 1.00 0.00 6 SER A O 6
ATOM 7379 N N . GLY A 1 7 ? -3.771 -2.370 -16.063 1.00 0.00 7 GLY A N 6
ATOM 7380 C CA . GLY A 1 7 ? -2.526 -2.959 -16.521 1.00 0.00 7 GLY A CA 6
ATOM 7381 C C . GLY A 1 7 ? -2.534 -3.248 -18.009 1.00 0.00 7 GLY A C 6
ATOM 7382 O O . GLY A 1 7 ? -3.596 -3.364 -18.620 1.00 0.00 7 GLY A O 6
ATOM 7386 N N . MET A 1 8 ? -1.346 -3.363 -18.595 1.00 0.00 8 MET A N 6
ATOM 7387 C CA . MET A 1 8 ? -1.221 -3.639 -20.021 1.00 0.00 8 MET A CA 6
ATOM 7388 C C . MET A 1 8 ? 0.229 -3.932 -20.393 1.00 0.00 8 MET A C 6
ATOM 7389 O O . MET A 1 8 ? 1.122 -3.859 -19.550 1.00 0.00 8 MET A O 6
ATOM 7403 N N . ALA A 1 9 ? 0.454 -4.266 -21.660 1.00 0.00 9 ALA A N 6
ATOM 7404 C CA . ALA A 1 9 ? 1.796 -4.568 -22.143 1.00 0.00 9 ALA A CA 6
ATOM 7405 C C . ALA A 1 9 ? 2.417 -5.717 -21.356 1.00 0.00 9 ALA A C 6
ATOM 7406 O O . ALA A 1 9 ? 1.759 -6.335 -20.516 1.00 0.00 9 ALA A O 6
ATOM 7413 N N . LEU A 1 10 ? 3.685 -6.000 -21.631 1.00 0.00 10 LEU A N 6
ATOM 7414 C CA . LEU A 1 10 ? 4.395 -7.076 -20.949 1.00 0.00 10 LEU A CA 6
ATOM 7415 C C . LEU A 1 10 ? 4.535 -6.777 -19.459 1.00 0.00 10 LEU A C 6
ATOM 7416 O O . LEU A 1 10 ? 5.463 -6.086 -19.040 1.00 0.00 10 LEU A O 6
ATOM 7432 N N . ARG A 1 11 ? 3.608 -7.304 -18.666 1.00 0.00 11 ARG A N 6
ATOM 7433 C CA . ARG A 1 11 ? 3.629 -7.095 -17.223 1.00 0.00 11 ARG A CA 6
ATOM 7434 C C . ARG A 1 11 ? 3.866 -8.410 -16.486 1.00 0.00 11 ARG A C 6
ATOM 7435 O O . ARG A 1 11 ? 4.400 -8.424 -15.378 1.00 0.00 11 ARG A O 6
ATOM 7456 N N . ASN A 1 12 ? 3.464 -9.512 -17.110 1.00 0.00 12 ASN A N 6
ATOM 7457 C CA . ASN A 1 12 ? 3.632 -10.832 -16.513 1.00 0.00 12 ASN A CA 6
ATOM 7458 C C . ASN A 1 12 ? 3.803 -11.899 -17.590 1.00 0.00 12 ASN A C 6
ATOM 7459 O O . ASN A 1 12 ? 3.370 -11.721 -18.729 1.00 0.00 12 ASN A O 6
ATOM 7470 N N . VAL A 1 13 ? 4.436 -13.008 -17.222 1.00 0.00 13 VAL A N 6
ATOM 7471 C CA . VAL A 1 13 ? 4.663 -14.105 -18.156 1.00 0.00 13 VAL A CA 6
ATOM 7472 C C . VAL A 1 13 ? 4.404 -15.453 -17.493 1.00 0.00 13 VAL A C 6
ATOM 7473 O O . VAL A 1 13 ? 4.860 -15.724 -16.382 1.00 0.00 13 VAL A O 6
ATOM 7486 N N . PRO A 1 14 ? 3.655 -16.321 -18.190 1.00 0.00 14 PRO A N 6
ATOM 7487 C CA . PRO A 1 14 ? 3.319 -17.657 -17.689 1.00 0.00 14 PRO A CA 6
ATOM 7488 C C . PRO A 1 14 ? 4.530 -18.583 -17.650 1.00 0.00 14 PRO A C 6
ATOM 7489 O O . PRO A 1 14 ? 5.621 -18.213 -18.084 1.00 0.00 14 PRO A O 6
ATOM 7500 N N . PHE A 1 15 ? 4.331 -19.788 -17.127 1.00 0.00 15 PHE A N 6
ATOM 7501 C CA . PHE A 1 15 ? 5.407 -20.767 -17.031 1.00 0.00 15 PHE A CA 6
ATOM 7502 C C . PHE A 1 15 ? 5.464 -21.638 -18.283 1.00 0.00 15 PHE A C 6
ATOM 7503 O O . PHE A 1 15 ? 4.455 -21.837 -18.960 1.00 0.00 15 PHE A O 6
ATOM 7520 N N . ARG A 1 16 ? 6.652 -22.153 -18.585 1.00 0.00 16 ARG A N 6
ATOM 7521 C CA . ARG A 1 16 ? 6.842 -23.000 -19.755 1.00 0.00 16 ARG A CA 6
ATOM 7522 C C . ARG A 1 16 ? 5.970 -24.250 -19.669 1.00 0.00 16 ARG A C 6
ATOM 7523 O O . ARG A 1 16 ? 5.150 -24.509 -20.550 1.00 0.00 16 ARG A O 6
ATOM 7544 N N . SER A 1 17 ? 6.154 -25.021 -18.602 1.00 0.00 17 SER A N 6
ATOM 7545 C CA . SER A 1 17 ? 5.388 -26.246 -18.403 1.00 0.00 17 SER A CA 6
ATOM 7546 C C . SER A 1 17 ? 3.893 -25.982 -18.553 1.00 0.00 17 SER A C 6
ATOM 7547 O O . SER A 1 17 ? 3.139 -26.853 -18.986 1.00 0.00 17 SER A O 6
ATOM 7555 N N . GLU A 1 18 ? 3.473 -24.774 -18.193 1.00 0.00 18 GLU A N 6
ATOM 7556 C CA . GLU A 1 18 ? 2.068 -24.395 -18.287 1.00 0.00 18 GLU A CA 6
ATOM 7557 C C . GLU A 1 18 ? 1.648 -24.220 -19.743 1.00 0.00 18 GLU A C 6
ATOM 7558 O O . GLU A 1 18 ? 0.556 -24.628 -20.140 1.00 0.00 18 GLU A O 6
ATOM 7570 N N . VAL A 1 19 ? 2.522 -23.609 -20.536 1.00 0.00 19 VAL A N 6
ATOM 7571 C CA . VAL A 1 19 ? 2.244 -23.379 -21.949 1.00 0.00 19 VAL A CA 6
ATOM 7572 C C . VAL A 1 19 ? 2.313 -24.680 -22.741 1.00 0.00 19 VAL A C 6
ATOM 7573 O O . VAL A 1 19 ? 1.568 -24.875 -23.702 1.00 0.00 19 VAL A O 6
ATOM 7586 N N . LEU A 1 20 ? 3.213 -25.568 -22.332 1.00 0.00 20 LEU A N 6
ATOM 7587 C CA . LEU A 1 20 ? 3.380 -26.852 -23.003 1.00 0.00 20 LEU A CA 6
ATOM 7588 C C . LEU A 1 20 ? 2.098 -27.675 -22.931 1.00 0.00 20 LEU A C 6
ATOM 7589 O O . LEU A 1 20 ? 1.881 -28.577 -23.739 1.00 0.00 20 LEU A O 6
ATOM 7605 N N . GLY A 1 21 ? 1.249 -27.356 -21.958 1.00 0.00 21 GLY A N 6
ATOM 7606 C CA . GLY A 1 21 ? -0.002 -28.074 -21.800 1.00 0.00 21 GLY A CA 6
ATOM 7607 C C . GLY A 1 21 ? -1.207 -27.224 -22.151 1.00 0.00 21 GLY A C 6
ATOM 7608 O O . GLY A 1 21 ? -2.328 -27.526 -21.743 1.00 0.00 21 GLY A O 6
ATOM 7612 N N . TRP A 1 22 ? -0.975 -26.157 -22.907 1.00 0.00 22 TRP A N 6
ATOM 7613 C CA . TRP A 1 22 ? -2.051 -25.258 -23.310 1.00 0.00 22 TRP A CA 6
ATOM 7614 C C . TRP A 1 22 ? -2.699 -25.732 -24.606 1.00 0.00 22 TRP A C 6
ATOM 7615 O O . TRP A 1 22 ? -2.321 -26.766 -25.158 1.00 0.00 22 TRP A O 6
ATOM 7636 N N . ASP A 1 23 ? -3.675 -24.970 -25.088 1.00 0.00 23 ASP A N 6
ATOM 7637 C CA . ASP A 1 23 ? -4.374 -25.312 -26.321 1.00 0.00 23 ASP A CA 6
ATOM 7638 C C . ASP A 1 23 ? -4.497 -24.095 -27.232 1.00 0.00 23 ASP A C 6
ATOM 7639 O O . ASP A 1 23 ? -4.324 -22.952 -26.808 1.00 0.00 23 ASP A O 6
ATOM 7648 N N . PRO A 1 24 ? -4.801 -24.343 -28.514 1.00 0.00 24 PRO A N 6
ATOM 7649 C CA . PRO A 1 24 ? -4.953 -23.280 -29.512 1.00 0.00 24 PRO A CA 6
ATOM 7650 C C . PRO A 1 24 ? -6.202 -22.438 -29.276 1.00 0.00 24 PRO A C 6
ATOM 7651 O O . PRO A 1 24 ? -6.411 -21.421 -29.938 1.00 0.00 24 PRO A O 6
ATOM 7662 N N . ASP A 1 25 ? -7.029 -22.867 -28.330 1.00 0.00 25 ASP A N 6
ATOM 7663 C CA . ASP A 1 25 ? -8.258 -22.151 -28.005 1.00 0.00 25 ASP A CA 6
ATOM 7664 C C . ASP A 1 25 ? -8.152 -21.481 -26.639 1.00 0.00 25 ASP A C 6
ATOM 7665 O O . ASP A 1 25 ? -8.878 -20.532 -26.344 1.00 0.00 25 ASP A O 6
ATOM 7674 N N . SER A 1 26 ? -7.244 -21.984 -25.808 1.00 0.00 26 SER A N 6
ATOM 7675 C CA . SER A 1 26 ? -7.047 -21.437 -24.470 1.00 0.00 26 SER A CA 6
ATOM 7676 C C . SER A 1 26 ? -5.950 -20.377 -24.473 1.00 0.00 26 SER A C 6
ATOM 7677 O O . SER A 1 26 ? -6.095 -19.315 -23.865 1.00 0.00 26 SER A O 6
ATOM 7685 N N . LEU A 1 27 ? -4.853 -20.671 -25.161 1.00 0.00 27 LEU A N 6
ATOM 7686 C CA . LEU A 1 27 ? -3.730 -19.744 -25.245 1.00 0.00 27 LEU A CA 6
ATOM 7687 C C . LEU A 1 27 ? -4.200 -18.357 -25.671 1.00 0.00 27 LEU A C 6
ATOM 7688 O O . LEU A 1 27 ? -3.614 -17.346 -25.285 1.00 0.00 27 LEU A O 6
ATOM 7704 N N . ALA A 1 28 ? -5.263 -18.317 -26.468 1.00 0.00 28 ALA A N 6
ATOM 7705 C CA . ALA A 1 28 ? -5.814 -17.054 -26.943 1.00 0.00 28 ALA A CA 6
ATOM 7706 C C . ALA A 1 28 ? -6.183 -16.143 -25.778 1.00 0.00 28 ALA A C 6
ATOM 7707 O O . ALA A 1 28 ? -6.077 -14.920 -25.875 1.00 0.00 28 ALA A O 6
ATOM 7714 N N . ASP A 1 29 ? -6.618 -16.745 -24.677 1.00 0.00 29 ASP A N 6
ATOM 7715 C CA . ASP A 1 29 ? -7.004 -15.988 -23.492 1.00 0.00 29 ASP A CA 6
ATOM 7716 C C . ASP A 1 29 ? -5.810 -15.230 -22.920 1.00 0.00 29 ASP A C 6
ATOM 7717 O O . ASP A 1 29 ? -5.927 -14.065 -22.537 1.00 0.00 29 ASP A O 6
ATOM 7726 N N . TYR A 1 30 ? -4.663 -15.897 -22.864 1.00 0.00 30 TYR A N 6
ATOM 7727 C CA . TYR A 1 30 ? -3.449 -15.288 -22.336 1.00 0.00 30 TYR A CA 6
ATOM 7728 C C . TYR A 1 30 ? -3.174 -13.947 -23.009 1.00 0.00 30 TYR A C 6
ATOM 7729 O O . TYR A 1 30 ? -2.846 -12.962 -22.348 1.00 0.00 30 TYR A O 6
ATOM 7747 N N . PHE A 1 31 ? -3.312 -13.917 -24.331 1.00 0.00 31 PHE A N 6
ATOM 7748 C CA . PHE A 1 31 ? -3.080 -12.698 -25.096 1.00 0.00 31 PHE A CA 6
ATOM 7749 C C . PHE A 1 31 ? -4.132 -11.642 -24.770 1.00 0.00 31 PHE A C 6
ATOM 7750 O O . PHE A 1 31 ? -3.821 -10.457 -24.642 1.00 0.00 31 PHE A O 6
ATOM 7767 N N . LYS A 1 32 ? -5.379 -12.079 -24.637 1.00 0.00 32 LYS A N 6
ATOM 7768 C CA . LYS A 1 32 ? -6.479 -11.174 -24.325 1.00 0.00 32 LYS A CA 6
ATOM 7769 C C . LYS A 1 32 ? -6.186 -10.379 -23.057 1.00 0.00 32 LYS A C 6
ATOM 7770 O O . LYS A 1 32 ? -6.687 -9.268 -22.878 1.00 0.00 32 LYS A O 6
ATOM 7789 N N . LYS A 1 33 ? -5.371 -10.953 -22.179 1.00 0.00 33 LYS A N 6
ATOM 7790 C CA . LYS A 1 33 ? -5.009 -10.298 -20.928 1.00 0.00 33 LYS A CA 6
ATOM 7791 C C . LYS A 1 33 ? -3.870 -9.306 -21.143 1.00 0.00 33 LYS A C 6
ATOM 7792 O O . LYS A 1 33 ? -3.725 -8.340 -20.394 1.00 0.00 33 LYS A O 6
ATOM 7811 N N . LEU A 1 34 ? -3.066 -9.551 -22.172 1.00 0.00 34 LEU A N 6
ATOM 7812 C CA . LEU A 1 34 ? -1.940 -8.678 -22.487 1.00 0.00 34 LEU A CA 6
ATOM 7813 C C . LEU A 1 34 ? -2.342 -7.618 -23.508 1.00 0.00 34 LEU A C 6
ATOM 7814 O O . LEU A 1 34 ? -1.489 -6.983 -24.127 1.00 0.00 34 LEU A O 6
ATOM 7830 N N . ASN A 1 35 ? -3.647 -7.431 -23.676 1.00 0.00 35 ASN A N 6
ATOM 7831 C CA . ASN A 1 35 ? -4.163 -6.446 -24.620 1.00 0.00 35 ASN A CA 6
ATOM 7832 C C . ASN A 1 35 ? -3.764 -6.802 -26.049 1.00 0.00 35 ASN A C 6
ATOM 7833 O O . ASN A 1 35 ? -3.737 -5.942 -26.930 1.00 0.00 35 ASN A O 6
ATOM 7844 N N . TYR A 1 36 ? -3.455 -8.074 -26.272 1.00 0.00 36 TYR A N 6
ATOM 7845 C CA . TYR A 1 36 ? -3.056 -8.544 -27.593 1.00 0.00 36 TYR A CA 6
ATOM 7846 C C . TYR A 1 36 ? -4.211 -9.258 -28.290 1.00 0.00 36 TYR A C 6
ATOM 7847 O O . TYR A 1 36 ? -4.163 -10.467 -28.517 1.00 0.00 36 TYR A O 6
ATOM 7865 N N . LYS A 1 37 ? -5.248 -8.499 -28.628 1.00 0.00 37 LYS A N 6
ATOM 7866 C CA . LYS A 1 37 ? -6.416 -9.055 -29.300 1.00 0.00 37 LYS A CA 6
ATOM 7867 C C . LYS A 1 37 ? -6.090 -9.420 -30.745 1.00 0.00 37 LYS A C 6
ATOM 7868 O O . LYS A 1 37 ? -6.771 -10.244 -31.356 1.00 0.00 37 LYS A O 6
ATOM 7887 N N . ASP A 1 38 ? -5.044 -8.803 -31.284 1.00 0.00 38 ASP A N 6
ATOM 7888 C CA . ASP A 1 38 ? -4.626 -9.065 -32.656 1.00 0.00 38 ASP A CA 6
ATOM 7889 C C . ASP A 1 38 ? -3.905 -10.405 -32.759 1.00 0.00 38 ASP A C 6
ATOM 7890 O O . ASP A 1 38 ? -3.837 -11.004 -33.833 1.00 0.00 38 ASP A O 6
ATOM 7899 N N . CYS A 1 39 ? -3.368 -10.869 -31.636 1.00 0.00 39 CYS A N 6
ATOM 7900 C CA . CYS A 1 39 ? -2.650 -12.138 -31.599 1.00 0.00 39 CYS A CA 6
ATOM 7901 C C . CYS A 1 39 ? -3.594 -13.288 -31.264 1.00 0.00 39 CYS A C 6
ATOM 7902 O O . CYS A 1 39 ? -3.598 -14.317 -31.939 1.00 0.00 39 CYS A O 6
ATOM 7910 N N . GLU A 1 40 ? -4.393 -13.106 -30.217 1.00 0.00 40 GLU A N 6
ATOM 7911 C CA . GLU A 1 40 ? -5.340 -14.129 -29.792 1.00 0.00 40 GLU A CA 6
ATOM 7912 C C . GLU A 1 40 ? -6.206 -14.589 -30.961 1.00 0.00 40 GLU A C 6
ATOM 7913 O O . GLU A 1 40 ? -6.654 -15.735 -31.004 1.00 0.00 40 GLU A O 6
ATOM 7925 N N . LYS A 1 41 ? -6.437 -13.687 -31.909 1.00 0.00 41 LYS A N 6
ATOM 7926 C CA . LYS A 1 41 ? -7.248 -13.998 -33.080 1.00 0.00 41 LYS A CA 6
ATOM 7927 C C . LYS A 1 41 ? -6.608 -15.108 -33.906 1.00 0.00 41 LYS A C 6
ATOM 7928 O O . LYS A 1 41 ? -7.219 -16.150 -34.142 1.00 0.00 41 LYS A O 6
ATOM 7947 N N . ALA A 1 42 ? -5.373 -14.879 -34.341 1.00 0.00 42 ALA A N 6
ATOM 7948 C CA . ALA A 1 42 ? -4.649 -15.862 -35.138 1.00 0.00 42 ALA A CA 6
ATOM 7949 C C . ALA A 1 42 ? -4.414 -17.145 -34.347 1.00 0.00 42 ALA A C 6
ATOM 7950 O O . ALA A 1 42 ? -4.343 -18.233 -34.917 1.00 0.00 42 ALA A O 6
ATOM 7957 N N . VAL A 1 43 ? -4.294 -17.008 -33.030 1.00 0.00 43 VAL A N 6
ATOM 7958 C CA . VAL A 1 43 ? -4.068 -18.156 -32.160 1.00 0.00 43 VAL A CA 6
ATOM 7959 C C . VAL A 1 43 ? -5.232 -19.138 -32.231 1.00 0.00 43 VAL A C 6
ATOM 7960 O O . VAL A 1 43 ? -5.044 -20.350 -32.128 1.00 0.00 43 VAL A O 6
ATOM 7973 N N . LYS A 1 44 ? -6.437 -18.606 -32.408 1.00 0.00 44 LYS A N 6
ATOM 7974 C CA . LYS A 1 44 ? -7.634 -19.434 -32.495 1.00 0.00 44 LYS A CA 6
ATOM 7975 C C . LYS A 1 44 ? -7.977 -19.744 -33.949 1.00 0.00 44 LYS A C 6
ATOM 7976 O O . LYS A 1 44 ? -8.449 -20.835 -34.268 1.00 0.00 44 LYS A O 6
ATOM 7995 N N . LYS A 1 45 ? -7.736 -18.776 -34.828 1.00 0.00 45 LYS A N 6
ATOM 7996 C CA . LYS A 1 45 ? -8.016 -18.945 -36.248 1.00 0.00 45 LYS A CA 6
ATOM 7997 C C . LYS A 1 45 ? -7.074 -19.971 -36.870 1.00 0.00 45 LYS A C 6
ATOM 7998 O O . LYS A 1 45 ? -7.515 -20.913 -37.530 1.00 0.00 45 LYS A O 6
ATOM 8017 N N . TYR A 1 46 ? -5.777 -19.784 -36.655 1.00 0.00 46 TYR A N 6
ATOM 8018 C CA . TYR A 1 46 ? -4.773 -20.693 -37.195 1.00 0.00 46 TYR A CA 6
ATOM 8019 C C . TYR A 1 46 ? -4.604 -21.914 -36.297 1.00 0.00 46 TYR A C 6
ATOM 8020 O O . TYR A 1 46 ? -3.925 -22.876 -36.658 1.00 0.00 46 TYR A O 6
ATOM 8038 N N . HIS A 1 47 ? -5.228 -21.869 -35.124 1.00 0.00 47 HIS A N 6
ATOM 8039 C CA . HIS A 1 47 ? -5.149 -22.972 -34.173 1.00 0.00 47 HIS A CA 6
ATOM 8040 C C . HIS A 1 47 ? -3.716 -23.167 -33.686 1.00 0.00 47 HIS A C 6
ATOM 8041 O O . HIS A 1 47 ? -3.098 -24.201 -33.944 1.00 0.00 47 HIS A O 6
ATOM 8055 N N . ILE A 1 48 ? -3.194 -22.168 -32.982 1.00 0.00 48 ILE A N 6
ATOM 8056 C CA . ILE A 1 48 ? -1.835 -22.232 -32.459 1.00 0.00 48 ILE A CA 6
ATOM 8057 C C . ILE A 1 48 ? -1.836 -22.455 -30.951 1.00 0.00 48 ILE A C 6
ATOM 8058 O O . ILE A 1 48 ? -2.117 -21.539 -30.177 1.00 0.00 48 ILE A O 6
ATOM 8074 N N . ASP A 1 49 ? -1.519 -23.677 -30.539 1.00 0.00 49 ASP A N 6
ATOM 8075 C CA . ASP A 1 49 ? -1.480 -24.021 -29.122 1.00 0.00 49 ASP A CA 6
ATOM 8076 C C . ASP A 1 49 ? -0.234 -23.444 -28.457 1.00 0.00 49 ASP A C 6
ATOM 8077 O O . ASP A 1 49 ? 0.704 -23.023 -29.132 1.00 0.00 49 ASP A O 6
ATOM 8086 N N . GLY A 1 50 ? -0.232 -23.428 -27.127 1.00 0.00 50 GLY A N 6
ATOM 8087 C CA . GLY A 1 50 ? 0.903 -22.900 -26.393 1.00 0.00 50 GLY A CA 6
ATOM 8088 C C . GLY A 1 50 ? 2.217 -23.505 -26.845 1.00 0.00 50 GLY A C 6
ATOM 8089 O O . GLY A 1 50 ? 3.192 -22.789 -27.071 1.00 0.00 50 GLY A O 6
ATOM 8093 N N . ALA A 1 51 ? 2.245 -24.827 -26.975 1.00 0.00 51 ALA A N 6
ATOM 8094 C CA . ALA A 1 51 ? 3.449 -25.528 -27.403 1.00 0.00 51 ALA A CA 6
ATOM 8095 C C . ALA A 1 51 ? 3.968 -24.971 -28.724 1.00 0.00 51 ALA A C 6
ATOM 8096 O O . ALA A 1 51 ? 5.163 -25.042 -29.012 1.00 0.00 51 ALA A O 6
ATOM 8103 N N . ARG A 1 52 ? 3.063 -24.419 -29.525 1.00 0.00 52 ARG A N 6
ATOM 8104 C CA . ARG A 1 52 ? 3.429 -23.852 -30.817 1.00 0.00 52 ARG A CA 6
ATOM 8105 C C . ARG A 1 52 ? 3.925 -22.417 -30.660 1.00 0.00 52 ARG A C 6
ATOM 8106 O O . ARG A 1 52 ? 4.693 -21.921 -31.484 1.00 0.00 52 ARG A O 6
ATOM 8127 N N . PHE A 1 53 ? 3.480 -21.756 -29.597 1.00 0.00 53 PHE A N 6
ATOM 8128 C CA . PHE A 1 53 ? 3.877 -20.377 -29.333 1.00 0.00 53 PHE A CA 6
ATOM 8129 C C . PHE A 1 53 ? 5.340 -20.305 -28.906 1.00 0.00 53 PHE A C 6
ATOM 8130 O O . PHE A 1 53 ? 6.098 -19.462 -29.386 1.00 0.00 53 PHE A O 6
ATOM 8147 N N . LEU A 1 54 ? 5.730 -21.195 -28.000 1.00 0.00 54 LEU A N 6
ATOM 8148 C CA . LEU A 1 54 ? 7.102 -21.233 -27.506 1.00 0.00 54 LEU A CA 6
ATOM 8149 C C . LEU A 1 54 ? 8.077 -21.564 -28.632 1.00 0.00 54 LEU A C 6
ATOM 8150 O O . LEU A 1 54 ? 9.257 -21.224 -28.564 1.00 0.00 54 LEU A O 6
ATOM 8166 N N . ASN A 1 55 ? 7.573 -22.227 -29.668 1.00 0.00 55 ASN A N 6
ATOM 8167 C CA . ASN A 1 55 ? 8.399 -22.602 -30.810 1.00 0.00 55 ASN A CA 6
ATOM 8168 C C . ASN A 1 55 ? 8.154 -21.665 -31.989 1.00 0.00 55 ASN A C 6
ATOM 8169 O O . ASN A 1 55 ? 8.245 -22.072 -33.148 1.00 0.00 55 ASN A O 6
ATOM 8180 N N . LEU A 1 56 ? 7.844 -20.410 -31.686 1.00 0.00 56 LEU A N 6
ATOM 8181 C CA . LEU A 1 56 ? 7.586 -19.414 -32.721 1.00 0.00 56 LEU A CA 6
ATOM 8182 C C . LEU A 1 56 ? 8.708 -19.400 -33.754 1.00 0.00 56 LEU A C 6
ATOM 8183 O O . LEU A 1 56 ? 9.791 -18.871 -33.504 1.00 0.00 56 LEU A O 6
ATOM 8199 N N . THR A 1 57 ? 8.440 -19.984 -34.919 1.00 0.00 57 THR A N 6
ATOM 8200 C CA . THR A 1 57 ? 9.426 -20.038 -35.991 1.00 0.00 57 THR A CA 6
ATOM 8201 C C . THR A 1 57 ? 9.023 -19.139 -37.154 1.00 0.00 57 THR A C 6
ATOM 8202 O O . THR A 1 57 ? 7.923 -18.587 -37.171 1.00 0.00 57 THR A O 6
ATOM 8213 N N . GLU A 1 58 ? 9.919 -18.998 -38.126 1.00 0.00 58 GLU A N 6
ATOM 8214 C CA . GLU A 1 58 ? 9.655 -18.165 -39.293 1.00 0.00 58 GLU A CA 6
ATOM 8215 C C . GLU A 1 58 ? 8.361 -18.590 -39.983 1.00 0.00 58 GLU A C 6
ATOM 8216 O O . GLU A 1 58 ? 7.712 -17.790 -40.655 1.00 0.00 58 GLU A O 6
ATOM 8228 N N . ASN A 1 59 ? 7.994 -19.856 -39.811 1.00 0.00 59 ASN A N 6
ATOM 8229 C CA . ASN A 1 59 ? 6.780 -20.388 -40.418 1.00 0.00 59 ASN A CA 6
ATOM 8230 C C . ASN A 1 59 ? 5.542 -19.920 -39.658 1.00 0.00 59 ASN A C 6
ATOM 8231 O O . ASN A 1 59 ? 4.465 -19.774 -40.236 1.00 0.00 59 ASN A O 6
ATOM 8242 N N . ASP A 1 60 ? 5.704 -19.687 -38.361 1.00 0.00 60 ASP A N 6
ATOM 8243 C CA . ASP A 1 60 ? 4.601 -19.234 -37.521 1.00 0.00 60 ASP A CA 6
ATOM 8244 C C . ASP A 1 60 ? 4.496 -17.712 -37.537 1.00 0.00 60 ASP A C 6
ATOM 8245 O O . ASP A 1 60 ? 3.402 -17.157 -37.646 1.00 0.00 60 ASP A O 6
ATOM 8254 N N . ILE A 1 61 ? 5.639 -17.044 -37.427 1.00 0.00 61 ILE A N 6
ATOM 8255 C CA . ILE A 1 61 ? 5.675 -15.587 -37.428 1.00 0.00 61 ILE A CA 6
ATOM 8256 C C . ILE A 1 61 ? 4.957 -15.021 -38.649 1.00 0.00 61 ILE A C 6
ATOM 8257 O O . ILE A 1 61 ? 4.267 -14.006 -38.559 1.00 0.00 61 ILE A O 6
ATOM 8273 N N . GLN A 1 62 ? 5.124 -15.686 -39.788 1.00 0.00 62 GLN A N 6
ATOM 8274 C CA . GLN A 1 62 ? 4.491 -15.249 -41.026 1.00 0.00 62 GLN A CA 6
ATOM 8275 C C . GLN A 1 62 ? 2.974 -15.204 -40.876 1.00 0.00 62 GLN A C 6
ATOM 8276 O O . GLN A 1 62 ? 2.290 -14.463 -41.583 1.00 0.00 62 GLN A O 6
ATOM 8290 N N . LYS A 1 63 ? 2.452 -16.002 -39.950 1.00 0.00 63 LYS A N 6
ATOM 8291 C CA . LYS A 1 63 ? 1.016 -16.053 -39.705 1.00 0.00 63 LYS A CA 6
ATOM 8292 C C . LYS A 1 63 ? 0.604 -15.018 -38.663 1.00 0.00 63 LYS A C 6
ATOM 8293 O O . LYS A 1 63 ? -0.530 -15.021 -38.185 1.00 0.00 63 LYS A O 6
ATOM 8312 N N . PHE A 1 64 ? 1.532 -14.132 -38.317 1.00 0.00 64 PHE A N 6
ATOM 8313 C CA . PHE A 1 64 ? 1.265 -13.090 -37.333 1.00 0.00 64 PHE A CA 6
ATOM 8314 C C . PHE A 1 64 ? 1.487 -11.705 -37.933 1.00 0.00 64 PHE A C 6
ATOM 8315 O O . PHE A 1 64 ? 2.167 -11.541 -38.947 1.00 0.00 64 PHE A O 6
ATOM 8332 N N . PRO A 1 65 ? 0.899 -10.682 -37.295 1.00 0.00 65 PRO A N 6
ATOM 8333 C CA . PRO A 1 65 ? 1.017 -9.293 -37.747 1.00 0.00 65 PRO A CA 6
ATOM 8334 C C . PRO A 1 65 ? 2.422 -8.736 -37.549 1.00 0.00 65 PRO A C 6
ATOM 8335 O O . PRO A 1 65 ? 3.136 -9.135 -36.629 1.00 0.00 65 PRO A O 6
ATOM 8346 N N . LYS A 1 66 ? 2.815 -7.811 -38.419 1.00 0.00 66 LYS A N 6
ATOM 8347 C CA . LYS A 1 66 ? 4.135 -7.197 -38.339 1.00 0.00 66 LYS A CA 6
ATOM 8348 C C . LYS A 1 66 ? 4.234 -6.274 -37.129 1.00 0.00 66 LYS A C 6
ATOM 8349 O O . LYS A 1 66 ? 5.303 -5.742 -36.826 1.00 0.00 66 LYS A O 6
ATOM 8368 N N . LEU A 1 67 ? 3.114 -6.088 -36.440 1.00 0.00 67 LEU A N 6
ATOM 8369 C CA . LEU A 1 67 ? 3.074 -5.230 -35.260 1.00 0.00 67 LEU A CA 6
ATOM 8370 C C . LEU A 1 67 ? 3.248 -6.049 -33.985 1.00 0.00 67 LEU A C 6
ATOM 8371 O O . LEU A 1 67 ? 3.550 -5.505 -32.923 1.00 0.00 67 LEU A O 6
ATOM 8387 N N . ARG A 1 68 ? 3.056 -7.359 -34.098 1.00 0.00 68 ARG A N 6
ATOM 8388 C CA . ARG A 1 68 ? 3.193 -8.253 -32.955 1.00 0.00 68 ARG A CA 6
ATOM 8389 C C . ARG A 1 68 ? 4.225 -9.341 -33.235 1.00 0.00 68 ARG A C 6
ATOM 8390 O O . ARG A 1 68 ? 4.565 -10.130 -32.354 1.00 0.00 68 ARG A O 6
ATOM 8411 N N . VAL A 1 69 ? 4.720 -9.376 -34.468 1.00 0.00 69 VAL A N 6
ATOM 8412 C CA . VAL A 1 69 ? 5.714 -10.366 -34.865 1.00 0.00 69 VAL A CA 6
ATOM 8413 C C . VAL A 1 69 ? 6.869 -10.415 -33.871 1.00 0.00 69 VAL A C 6
ATOM 8414 O O . VAL A 1 69 ? 7.186 -11.458 -33.300 1.00 0.00 69 VAL A O 6
ATOM 8427 N N . PRO A 1 70 ? 7.515 -9.258 -33.658 1.00 0.00 70 PRO A N 6
ATOM 8428 C CA . PRO A 1 70 ? 8.645 -9.142 -32.732 1.00 0.00 70 PRO A CA 6
ATOM 8429 C C . PRO A 1 70 ? 8.217 -9.285 -31.275 1.00 0.00 70 PRO A C 6
ATOM 8430 O O . PRO A 1 70 ? 8.994 -9.735 -30.432 1.00 0.00 70 PRO A O 6
ATOM 8441 N N . ILE A 1 71 ? 6.979 -8.900 -30.986 1.00 0.00 71 ILE A N 6
ATOM 8442 C CA . ILE A 1 71 ? 6.449 -8.988 -29.631 1.00 0.00 71 ILE A CA 6
ATOM 8443 C C . ILE A 1 71 ? 6.253 -10.440 -29.211 1.00 0.00 71 ILE A C 6
ATOM 8444 O O . ILE A 1 71 ? 6.593 -10.825 -28.091 1.00 0.00 71 ILE A O 6
ATOM 8460 N N . LEU A 1 72 ? 5.704 -11.243 -30.115 1.00 0.00 72 LEU A N 6
ATOM 8461 C CA . LEU A 1 72 ? 5.464 -12.656 -29.839 1.00 0.00 72 LEU A CA 6
ATOM 8462 C C . LEU A 1 72 ? 6.779 -13.423 -29.746 1.00 0.00 72 LEU A C 6
ATOM 8463 O O . LEU A 1 72 ? 6.940 -14.297 -28.894 1.00 0.00 72 LEU A O 6
ATOM 8479 N N . SER A 1 73 ? 7.717 -13.089 -30.626 1.00 0.00 73 SER A N 6
ATOM 8480 C CA . SER A 1 73 ? 9.018 -13.748 -30.645 1.00 0.00 73 SER A CA 6
ATOM 8481 C C . SER A 1 73 ? 9.782 -13.478 -29.352 1.00 0.00 73 SER A C 6
ATOM 8482 O O . SER A 1 73 ? 10.529 -14.329 -28.868 1.00 0.00 73 SER A O 6
ATOM 8490 N N . LYS A 1 74 ? 9.589 -12.286 -28.797 1.00 0.00 74 LYS A N 6
ATOM 8491 C CA . LYS A 1 74 ? 10.258 -11.901 -27.559 1.00 0.00 74 LYS A CA 6
ATOM 8492 C C . LYS A 1 74 ? 9.536 -12.483 -26.348 1.00 0.00 74 LYS A C 6
ATOM 8493 O O . LYS A 1 74 ? 10.167 -12.867 -25.362 1.00 0.00 74 LYS A O 6
ATOM 8512 N N . LEU A 1 75 ? 8.212 -12.545 -26.427 1.00 0.00 75 LEU A N 6
ATOM 8513 C CA . LEU A 1 75 ? 7.404 -13.082 -25.337 1.00 0.00 75 LEU A CA 6
ATOM 8514 C C . LEU A 1 75 ? 7.554 -14.597 -25.243 1.00 0.00 75 LEU A C 6
ATOM 8515 O O . LEU A 1 75 ? 7.721 -15.147 -24.155 1.00 0.00 75 LEU A O 6
ATOM 8531 N N . SER A 1 76 ? 7.496 -15.265 -26.391 1.00 0.00 76 SER A N 6
ATOM 8532 C CA . SER A 1 76 ? 7.624 -16.716 -26.437 1.00 0.00 76 SER A CA 6
ATOM 8533 C C . SER A 1 76 ? 8.877 -17.176 -25.697 1.00 0.00 76 SER A C 6
ATOM 8534 O O . SER A 1 76 ? 8.874 -18.214 -25.036 1.00 0.00 76 SER A O 6
ATOM 8542 N N . GLN A 1 77 ? 9.945 -16.394 -25.814 1.00 0.00 77 GLN A N 6
ATOM 8543 C CA . GLN A 1 77 ? 11.205 -16.720 -25.157 1.00 0.00 77 GLN A CA 6
ATOM 8544 C C . GLN A 1 77 ? 11.118 -16.466 -23.656 1.00 0.00 77 GLN A C 6
ATOM 8545 O O . GLN A 1 77 ? 11.677 -17.216 -22.856 1.00 0.00 77 GLN A O 6
ATOM 8559 N N . GLU A 1 78 ? 10.414 -15.402 -23.281 1.00 0.00 78 GLU A N 6
ATOM 8560 C CA . GLU A 1 78 ? 10.256 -15.049 -21.875 1.00 0.00 78 GLU A CA 6
ATOM 8561 C C . GLU A 1 78 ? 9.652 -16.208 -21.087 1.00 0.00 78 GLU A C 6
ATOM 8562 O O . GLU A 1 78 ? 9.992 -16.425 -19.923 1.00 0.00 78 GLU A O 6
ATOM 8574 N N . ILE A 1 79 ? 8.755 -16.948 -21.730 1.00 0.00 79 ILE A N 6
ATOM 8575 C CA . ILE A 1 79 ? 8.104 -18.085 -21.090 1.00 0.00 79 ILE A CA 6
ATOM 8576 C C . ILE A 1 79 ? 9.062 -19.264 -20.958 1.00 0.00 79 ILE A C 6
ATOM 8577 O O . ILE A 1 79 ? 9.126 -19.911 -19.913 1.00 0.00 79 ILE A O 6
ATOM 8593 N N . ASN A 1 80 ? 9.807 -19.537 -22.024 1.00 0.00 80 ASN A N 6
ATOM 8594 C CA . ASN A 1 80 ? 10.764 -20.638 -22.027 1.00 0.00 80 ASN A CA 6
ATOM 8595 C C . ASN A 1 80 ? 11.764 -20.492 -20.885 1.00 0.00 80 ASN A C 6
ATOM 8596 O O . ASN A 1 80 ? 12.279 -21.483 -20.365 1.00 0.00 80 ASN A O 6
ATOM 8607 N N . LYS A 1 81 ? 12.035 -19.250 -20.497 1.00 0.00 81 LYS A N 6
ATOM 8608 C CA . LYS A 1 81 ? 12.971 -18.973 -19.415 1.00 0.00 81 LYS A CA 6
ATOM 8609 C C . LYS A 1 81 ? 12.257 -18.959 -18.067 1.00 0.00 81 LYS A C 6
ATOM 8610 O O . LYS A 1 81 ? 12.894 -19.003 -17.016 1.00 0.00 81 LYS A O 6
ATOM 8629 N N . ASN A 1 82 ? 10.930 -18.898 -18.106 1.00 0.00 82 ASN A N 6
ATOM 8630 C CA . ASN A 1 82 ? 10.129 -18.880 -16.888 1.00 0.00 82 ASN A CA 6
ATOM 8631 C C . ASN A 1 82 ? 9.981 -20.285 -16.312 1.00 0.00 82 ASN A C 6
ATOM 8632 O O . ASN A 1 82 ? 9.479 -20.461 -15.203 1.00 0.00 82 ASN A O 6
ATOM 8643 N N . GLU A 1 83 ? 10.423 -21.280 -17.074 1.00 0.00 83 GLU A N 6
ATOM 8644 C CA . GLU A 1 83 ? 10.339 -22.669 -16.639 1.00 0.00 83 GLU A CA 6
ATOM 8645 C C . GLU A 1 83 ? 10.939 -22.841 -15.247 1.00 0.00 83 GLU A C 6
ATOM 8646 O O . GLU A 1 83 ? 12.046 -22.376 -14.976 1.00 0.00 83 GLU A O 6
ATOM 8658 N N . GLU A 1 84 ? 10.200 -23.510 -14.368 1.00 0.00 84 GLU A N 6
ATOM 8659 C CA . GLU A 1 84 ? 10.658 -23.741 -13.003 1.00 0.00 84 GLU A CA 6
ATOM 8660 C C . GLU A 1 84 ? 11.910 -24.614 -12.990 1.00 0.00 84 GLU A C 6
ATOM 8661 O O . GLU A 1 84 ? 11.886 -25.758 -13.445 1.00 0.00 84 GLU A O 6
ATOM 8673 N N . ARG A 1 85 ? 13.001 -24.065 -12.467 1.00 0.00 85 ARG A N 6
ATOM 8674 C CA . ARG A 1 85 ? 14.263 -24.792 -12.396 1.00 0.00 85 ARG A CA 6
ATOM 8675 C C . ARG A 1 85 ? 14.610 -25.138 -10.951 1.00 0.00 85 ARG A C 6
ATOM 8676 O O . ARG A 1 85 ? 15.783 -25.247 -10.593 1.00 0.00 85 ARG A O 6
ATOM 8697 N N . ARG A 1 86 ? 13.583 -25.309 -10.125 1.00 0.00 86 ARG A N 6
ATOM 8698 C CA . ARG A 1 86 ? 13.779 -25.641 -8.719 1.00 0.00 86 ARG A CA 6
ATOM 8699 C C . ARG A 1 86 ? 13.697 -27.149 -8.500 1.00 0.00 86 ARG A C 6
ATOM 8700 O O . ARG A 1 86 ? 12.619 -27.694 -8.262 1.00 0.00 86 ARG A O 6
ATOM 8721 N N . SER A 1 87 ? 14.843 -27.817 -8.583 1.00 0.00 87 SER A N 6
ATOM 8722 C CA . SER A 1 87 ? 14.901 -29.262 -8.398 1.00 0.00 87 SER A CA 6
ATOM 8723 C C . SER A 1 87 ? 14.098 -29.980 -9.479 1.00 0.00 87 SER A C 6
ATOM 8724 O O . SER A 1 87 ? 13.085 -30.620 -9.193 1.00 0.00 87 SER A O 6
ATOM 8732 N N . ILE A 1 88 ? 14.558 -29.870 -10.721 1.00 0.00 88 ILE A N 6
ATOM 8733 C CA . ILE A 1 88 ? 13.884 -30.509 -11.844 1.00 0.00 88 ILE A CA 6
ATOM 8734 C C . ILE A 1 88 ? 14.512 -31.861 -12.165 1.00 0.00 88 ILE A C 6
ATOM 8735 O O . ILE A 1 88 ? 15.471 -32.282 -11.517 1.00 0.00 88 ILE A O 6
ATOM 8751 N N . PHE A 1 89 ? 13.966 -32.537 -13.170 1.00 0.00 89 PHE A N 6
ATOM 8752 C CA . PHE A 1 89 ? 14.473 -33.842 -13.579 1.00 0.00 89 PHE A CA 6
ATOM 8753 C C . PHE A 1 89 ? 14.132 -34.126 -15.038 1.00 0.00 89 PHE A C 6
ATOM 8754 O O . PHE A 1 89 ? 13.968 -35.279 -15.438 1.00 0.00 89 PHE A O 6
ATOM 8771 N N . THR A 1 90 ? 14.025 -33.064 -15.832 1.00 0.00 90 THR A N 6
ATOM 8772 C CA . THR A 1 90 ? 13.702 -33.197 -17.247 1.00 0.00 90 THR A CA 6
ATOM 8773 C C . THR A 1 90 ? 14.750 -32.514 -18.117 1.00 0.00 90 THR A C 6
ATOM 8774 O O . THR A 1 90 ? 14.424 -31.901 -19.135 1.00 0.00 90 THR A O 6
ATOM 8785 N N . GLY A 1 1 ? -17.765 1.780 -13.382 1.00 0.00 1 GLY A N 7
ATOM 8786 C CA . GLY A 1 1 ? -17.120 0.486 -13.252 1.00 0.00 1 GLY A CA 7
ATOM 8787 C C . GLY A 1 1 ? -15.632 0.605 -12.991 1.00 0.00 1 GLY A C 7
ATOM 8788 O O . GLY A 1 1 ? -15.215 0.997 -11.902 1.00 0.00 1 GLY A O 7
ATOM 8792 N N . SER A 1 2 ? -14.828 0.263 -13.993 1.00 0.00 2 SER A N 7
ATOM 8793 C CA . SER A 1 2 ? -13.377 0.327 -13.865 1.00 0.00 2 SER A CA 7
ATOM 8794 C C . SER A 1 2 ? -12.855 1.700 -14.279 1.00 0.00 2 SER A C 7
ATOM 8795 O O . SER A 1 2 ? -13.628 2.584 -14.649 1.00 0.00 2 SER A O 7
ATOM 8803 N N . SER A 1 3 ? -11.539 1.870 -14.214 1.00 0.00 3 SER A N 7
ATOM 8804 C CA . SER A 1 3 ? -10.913 3.136 -14.579 1.00 0.00 3 SER A CA 7
ATOM 8805 C C . SER A 1 3 ? -9.896 2.937 -15.699 1.00 0.00 3 SER A C 7
ATOM 8806 O O . SER A 1 3 ? -9.913 3.650 -16.701 1.00 0.00 3 SER A O 7
ATOM 8814 N N . GLY A 1 4 ? -9.011 1.961 -15.520 1.00 0.00 4 GLY A N 7
ATOM 8815 C CA . GLY A 1 4 ? -7.999 1.684 -16.523 1.00 0.00 4 GLY A CA 7
ATOM 8816 C C . GLY A 1 4 ? -6.863 2.687 -16.492 1.00 0.00 4 GLY A C 7
ATOM 8817 O O . GLY A 1 4 ? -7.070 3.877 -16.729 1.00 0.00 4 GLY A O 7
ATOM 8821 N N . SER A 1 5 ? -5.659 2.207 -16.198 1.00 0.00 5 SER A N 7
ATOM 8822 C CA . SER A 1 5 ? -4.487 3.071 -16.131 1.00 0.00 5 SER A CA 7
ATOM 8823 C C . SER A 1 5 ? -3.438 2.643 -17.153 1.00 0.00 5 SER A C 7
ATOM 8824 O O . SER A 1 5 ? -2.722 1.662 -16.951 1.00 0.00 5 SER A O 7
ATOM 8832 N N . SER A 1 6 ? -3.353 3.388 -18.251 1.00 0.00 6 SER A N 7
ATOM 8833 C CA . SER A 1 6 ? -2.394 3.085 -19.307 1.00 0.00 6 SER A CA 7
ATOM 8834 C C . SER A 1 6 ? -2.655 1.702 -19.897 1.00 0.00 6 SER A C 7
ATOM 8835 O O . SER A 1 6 ? -3.577 1.001 -19.481 1.00 0.00 6 SER A O 7
ATOM 8843 N N . GLY A 1 7 ? -1.834 1.315 -20.868 1.00 0.00 7 GLY A N 7
ATOM 8844 C CA . GLY A 1 7 ? -1.991 0.018 -21.500 1.00 0.00 7 GLY A CA 7
ATOM 8845 C C . GLY A 1 7 ? -1.133 -1.050 -20.851 1.00 0.00 7 GLY A C 7
ATOM 8846 O O . GLY A 1 7 ? -0.221 -0.743 -20.084 1.00 0.00 7 GLY A O 7
ATOM 8850 N N . MET A 1 8 ? -1.427 -2.310 -21.159 1.00 0.00 8 MET A N 7
ATOM 8851 C CA . MET A 1 8 ? -0.675 -3.427 -20.599 1.00 0.00 8 MET A CA 7
ATOM 8852 C C . MET A 1 8 ? 0.450 -3.850 -21.538 1.00 0.00 8 MET A C 7
ATOM 8853 O O . MET A 1 8 ? 0.247 -3.987 -22.744 1.00 0.00 8 MET A O 7
ATOM 8867 N N . ALA A 1 9 ? 1.637 -4.056 -20.977 1.00 0.00 9 ALA A N 7
ATOM 8868 C CA . ALA A 1 9 ? 2.794 -4.465 -21.764 1.00 0.00 9 ALA A CA 7
ATOM 8869 C C . ALA A 1 9 ? 3.505 -5.650 -21.119 1.00 0.00 9 ALA A C 7
ATOM 8870 O O . ALA A 1 9 ? 2.994 -6.257 -20.178 1.00 0.00 9 ALA A O 7
ATOM 8877 N N . LEU A 1 10 ? 4.687 -5.974 -21.632 1.00 0.00 10 LEU A N 7
ATOM 8878 C CA . LEU A 1 10 ? 5.470 -7.087 -21.106 1.00 0.00 10 LEU A CA 7
ATOM 8879 C C . LEU A 1 10 ? 5.760 -6.896 -19.621 1.00 0.00 10 LEU A C 7
ATOM 8880 O O . LEU A 1 10 ? 6.678 -6.166 -19.247 1.00 0.00 10 LEU A O 7
ATOM 8896 N N . ARG A 1 11 ? 4.973 -7.558 -18.780 1.00 0.00 11 ARG A N 7
ATOM 8897 C CA . ARG A 1 11 ? 5.146 -7.462 -17.335 1.00 0.00 11 ARG A CA 7
ATOM 8898 C C . ARG A 1 11 ? 4.921 -8.817 -16.669 1.00 0.00 11 ARG A C 7
ATOM 8899 O O . ARG A 1 11 ? 5.661 -9.206 -15.767 1.00 0.00 11 ARG A O 7
ATOM 8920 N N . ASN A 1 12 ? 3.895 -9.529 -17.121 1.00 0.00 12 ASN A N 7
ATOM 8921 C CA . ASN A 1 12 ? 3.572 -10.840 -16.568 1.00 0.00 12 ASN A CA 7
ATOM 8922 C C . ASN A 1 12 ? 3.717 -11.928 -17.628 1.00 0.00 12 ASN A C 7
ATOM 8923 O O . ASN A 1 12 ? 3.190 -11.807 -18.734 1.00 0.00 12 ASN A O 7
ATOM 8934 N N . VAL A 1 13 ? 4.435 -12.992 -17.281 1.00 0.00 13 VAL A N 7
ATOM 8935 C CA . VAL A 1 13 ? 4.648 -14.103 -18.201 1.00 0.00 13 VAL A CA 7
ATOM 8936 C C . VAL A 1 13 ? 4.388 -15.440 -17.517 1.00 0.00 13 VAL A C 7
ATOM 8937 O O . VAL A 1 13 ? 4.853 -15.699 -16.407 1.00 0.00 13 VAL A O 7
ATOM 8950 N N . PRO A 1 14 ? 3.626 -16.312 -18.194 1.00 0.00 14 PRO A N 7
ATOM 8951 C CA . PRO A 1 14 ? 3.287 -17.639 -17.671 1.00 0.00 14 PRO A CA 7
ATOM 8952 C C . PRO A 1 14 ? 4.493 -18.572 -17.632 1.00 0.00 14 PRO A C 7
ATOM 8953 O O . PRO A 1 14 ? 5.585 -18.210 -18.068 1.00 0.00 14 PRO A O 7
ATOM 8964 N N . PHE A 1 15 ? 4.287 -19.775 -17.106 1.00 0.00 15 PHE A N 7
ATOM 8965 C CA . PHE A 1 15 ? 5.358 -20.760 -17.009 1.00 0.00 15 PHE A CA 7
ATOM 8966 C C . PHE A 1 15 ? 5.421 -21.621 -18.268 1.00 0.00 15 PHE A C 7
ATOM 8967 O O . PHE A 1 15 ? 4.406 -21.851 -18.927 1.00 0.00 15 PHE A O 7
ATOM 8984 N N . ARG A 1 16 ? 6.619 -22.092 -18.596 1.00 0.00 16 ARG A N 7
ATOM 8985 C CA . ARG A 1 16 ? 6.816 -22.925 -19.776 1.00 0.00 16 ARG A CA 7
ATOM 8986 C C . ARG A 1 16 ? 5.963 -24.188 -19.698 1.00 0.00 16 ARG A C 7
ATOM 8987 O O . ARG A 1 16 ? 5.153 -24.458 -20.585 1.00 0.00 16 ARG A O 7
ATOM 9008 N N . SER A 1 17 ? 6.153 -24.959 -18.632 1.00 0.00 17 SER A N 7
ATOM 9009 C CA . SER A 1 17 ? 5.404 -26.196 -18.440 1.00 0.00 17 SER A CA 7
ATOM 9010 C C . SER A 1 17 ? 3.907 -25.956 -18.604 1.00 0.00 17 SER A C 7
ATOM 9011 O O . SER A 1 17 ? 3.179 -26.822 -19.088 1.00 0.00 17 SER A O 7
ATOM 9019 N N . GLU A 1 18 ? 3.455 -24.774 -18.197 1.00 0.00 18 GLU A N 7
ATOM 9020 C CA . GLU A 1 18 ? 2.044 -24.420 -18.298 1.00 0.00 18 GLU A CA 7
ATOM 9021 C C . GLU A 1 18 ? 1.631 -24.243 -19.757 1.00 0.00 18 GLU A C 7
ATOM 9022 O O . GLU A 1 18 ? 0.554 -24.679 -20.165 1.00 0.00 18 GLU A O 7
ATOM 9034 N N . VAL A 1 19 ? 2.494 -23.601 -20.537 1.00 0.00 19 VAL A N 7
ATOM 9035 C CA . VAL A 1 19 ? 2.220 -23.366 -21.950 1.00 0.00 19 VAL A CA 7
ATOM 9036 C C . VAL A 1 19 ? 2.319 -24.660 -22.751 1.00 0.00 19 VAL A C 7
ATOM 9037 O O . VAL A 1 19 ? 1.576 -24.867 -23.711 1.00 0.00 19 VAL A O 7
ATOM 9050 N N . LEU A 1 20 ? 3.241 -25.528 -22.350 1.00 0.00 20 LEU A N 7
ATOM 9051 C CA . LEU A 1 20 ? 3.438 -26.804 -23.030 1.00 0.00 20 LEU A CA 7
ATOM 9052 C C . LEU A 1 20 ? 2.171 -27.650 -22.977 1.00 0.00 20 LEU A C 7
ATOM 9053 O O . LEU A 1 20 ? 1.984 -28.558 -23.786 1.00 0.00 20 LEU A O 7
ATOM 9069 N N . GLY A 1 21 ? 1.301 -27.345 -22.019 1.00 0.00 21 GLY A N 7
ATOM 9070 C CA . GLY A 1 21 ? 0.061 -28.086 -21.879 1.00 0.00 21 GLY A CA 7
ATOM 9071 C C . GLY A 1 21 ? -1.156 -27.249 -22.222 1.00 0.00 21 GLY A C 7
ATOM 9072 O O . GLY A 1 21 ? -2.278 -27.590 -21.845 1.00 0.00 21 GLY A O 7
ATOM 9076 N N . TRP A 1 22 ? -0.935 -26.152 -22.936 1.00 0.00 22 TRP A N 7
ATOM 9077 C CA . TRP A 1 22 ? -2.024 -25.263 -23.328 1.00 0.00 22 TRP A CA 7
ATOM 9078 C C . TRP A 1 22 ? -2.671 -25.734 -24.625 1.00 0.00 22 TRP A C 7
ATOM 9079 O O . TRP A 1 22 ? -2.282 -26.758 -25.188 1.00 0.00 22 TRP A O 7
ATOM 9100 N N . ASP A 1 23 ? -3.660 -24.982 -25.095 1.00 0.00 23 ASP A N 7
ATOM 9101 C CA . ASP A 1 23 ? -4.361 -25.322 -26.328 1.00 0.00 23 ASP A CA 7
ATOM 9102 C C . ASP A 1 23 ? -4.487 -24.103 -27.235 1.00 0.00 23 ASP A C 7
ATOM 9103 O O . ASP A 1 23 ? -4.317 -22.960 -26.809 1.00 0.00 23 ASP A O 7
ATOM 9112 N N . PRO A 1 24 ? -4.792 -24.348 -28.518 1.00 0.00 24 PRO A N 7
ATOM 9113 C CA . PRO A 1 24 ? -4.947 -23.283 -29.513 1.00 0.00 24 PRO A CA 7
ATOM 9114 C C . PRO A 1 24 ? -6.198 -22.445 -29.275 1.00 0.00 24 PRO A C 7
ATOM 9115 O O . PRO A 1 24 ? -6.410 -21.427 -29.933 1.00 0.00 24 PRO A O 7
ATOM 9126 N N . ASP A 1 25 ? -7.024 -22.880 -28.330 1.00 0.00 25 ASP A N 7
ATOM 9127 C CA . ASP A 1 25 ? -8.255 -22.168 -28.003 1.00 0.00 25 ASP A CA 7
ATOM 9128 C C . ASP A 1 25 ? -8.147 -21.495 -26.638 1.00 0.00 25 ASP A C 7
ATOM 9129 O O . ASP A 1 25 ? -8.873 -20.545 -26.345 1.00 0.00 25 ASP A O 7
ATOM 9138 N N . SER A 1 26 ? -7.238 -21.995 -25.807 1.00 0.00 26 SER A N 7
ATOM 9139 C CA . SER A 1 26 ? -7.039 -21.445 -24.472 1.00 0.00 26 SER A CA 7
ATOM 9140 C C . SER A 1 26 ? -5.942 -20.385 -24.478 1.00 0.00 26 SER A C 7
ATOM 9141 O O . SER A 1 26 ? -6.080 -19.327 -23.863 1.00 0.00 26 SER A O 7
ATOM 9149 N N . LEU A 1 27 ? -4.851 -20.677 -25.178 1.00 0.00 27 LEU A N 7
ATOM 9150 C CA . LEU A 1 27 ? -3.728 -19.750 -25.266 1.00 0.00 27 LEU A CA 7
ATOM 9151 C C . LEU A 1 27 ? -4.199 -18.363 -25.690 1.00 0.00 27 LEU A C 7
ATOM 9152 O O . LEU A 1 27 ? -3.607 -17.353 -25.310 1.00 0.00 27 LEU A O 7
ATOM 9168 N N . ALA A 1 28 ? -5.268 -18.321 -26.478 1.00 0.00 28 ALA A N 7
ATOM 9169 C CA . ALA A 1 28 ? -5.821 -17.058 -26.950 1.00 0.00 28 ALA A CA 7
ATOM 9170 C C . ALA A 1 28 ? -6.196 -16.152 -25.781 1.00 0.00 28 ALA A C 7
ATOM 9171 O O . ALA A 1 28 ? -6.110 -14.928 -25.880 1.00 0.00 28 ALA A O 7
ATOM 9178 N N . ASP A 1 29 ? -6.611 -16.761 -24.676 1.00 0.00 29 ASP A N 7
ATOM 9179 C CA . ASP A 1 29 ? -6.998 -16.009 -23.488 1.00 0.00 29 ASP A CA 7
ATOM 9180 C C . ASP A 1 29 ? -5.808 -15.245 -22.917 1.00 0.00 29 ASP A C 7
ATOM 9181 O O . ASP A 1 29 ? -5.931 -14.082 -22.531 1.00 0.00 29 ASP A O 7
ATOM 9190 N N . TYR A 1 30 ? -4.657 -15.906 -22.865 1.00 0.00 30 TYR A N 7
ATOM 9191 C CA . TYR A 1 30 ? -3.445 -15.290 -22.338 1.00 0.00 30 TYR A CA 7
ATOM 9192 C C . TYR A 1 30 ? -3.180 -13.946 -23.009 1.00 0.00 30 TYR A C 7
ATOM 9193 O O . TYR A 1 30 ? -2.863 -12.959 -22.345 1.00 0.00 30 TYR A O 7
ATOM 9211 N N . PHE A 1 31 ? -3.314 -13.916 -24.331 1.00 0.00 31 PHE A N 7
ATOM 9212 C CA . PHE A 1 31 ? -3.089 -12.694 -25.094 1.00 0.00 31 PHE A CA 7
ATOM 9213 C C . PHE A 1 31 ? -4.143 -11.642 -24.759 1.00 0.00 31 PHE A C 7
ATOM 9214 O O . PHE A 1 31 ? -3.836 -10.456 -24.634 1.00 0.00 31 PHE A O 7
ATOM 9231 N N . LYS A 1 32 ? -5.387 -12.085 -24.615 1.00 0.00 32 LYS A N 7
ATOM 9232 C CA . LYS A 1 32 ? -6.488 -11.184 -24.294 1.00 0.00 32 LYS A CA 7
ATOM 9233 C C . LYS A 1 32 ? -6.190 -10.391 -23.025 1.00 0.00 32 LYS A C 7
ATOM 9234 O O . LYS A 1 32 ? -6.705 -9.290 -22.833 1.00 0.00 32 LYS A O 7
ATOM 9253 N N . LYS A 1 33 ? -5.354 -10.958 -22.162 1.00 0.00 33 LYS A N 7
ATOM 9254 C CA . LYS A 1 33 ? -4.984 -10.304 -20.912 1.00 0.00 33 LYS A CA 7
ATOM 9255 C C . LYS A 1 33 ? -3.848 -9.310 -21.134 1.00 0.00 33 LYS A C 7
ATOM 9256 O O . LYS A 1 33 ? -3.696 -8.347 -20.381 1.00 0.00 33 LYS A O 7
ATOM 9275 N N . LEU A 1 34 ? -3.053 -9.549 -22.171 1.00 0.00 34 LEU A N 7
ATOM 9276 C CA . LEU A 1 34 ? -1.931 -8.674 -22.493 1.00 0.00 34 LEU A CA 7
ATOM 9277 C C . LEU A 1 34 ? -2.344 -7.609 -23.504 1.00 0.00 34 LEU A C 7
ATOM 9278 O O . LEU A 1 34 ? -1.498 -6.971 -24.128 1.00 0.00 34 LEU A O 7
ATOM 9294 N N . ASN A 1 35 ? -3.651 -7.421 -23.657 1.00 0.00 35 ASN A N 7
ATOM 9295 C CA . ASN A 1 35 ? -4.176 -6.432 -24.591 1.00 0.00 35 ASN A CA 7
ATOM 9296 C C . ASN A 1 35 ? -3.788 -6.778 -26.026 1.00 0.00 35 ASN A C 7
ATOM 9297 O O . ASN A 1 35 ? -3.772 -5.912 -26.901 1.00 0.00 35 ASN A O 7
ATOM 9308 N N . TYR A 1 36 ? -3.478 -8.048 -26.258 1.00 0.00 36 TYR A N 7
ATOM 9309 C CA . TYR A 1 36 ? -3.088 -8.509 -27.586 1.00 0.00 36 TYR A CA 7
ATOM 9310 C C . TYR A 1 36 ? -4.245 -9.227 -28.274 1.00 0.00 36 TYR A C 7
ATOM 9311 O O . TYR A 1 36 ? -4.193 -10.436 -28.504 1.00 0.00 36 TYR A O 7
ATOM 9329 N N . LYS A 1 37 ? -5.289 -8.474 -28.602 1.00 0.00 37 LYS A N 7
ATOM 9330 C CA . LYS A 1 37 ? -6.460 -9.035 -29.266 1.00 0.00 37 LYS A CA 7
ATOM 9331 C C . LYS A 1 37 ? -6.142 -9.400 -30.713 1.00 0.00 37 LYS A C 7
ATOM 9332 O O . LYS A 1 37 ? -6.823 -10.228 -31.318 1.00 0.00 37 LYS A O 7
ATOM 9351 N N . ASP A 1 38 ? -5.104 -8.778 -31.260 1.00 0.00 38 ASP A N 7
ATOM 9352 C CA . ASP A 1 38 ? -4.694 -9.039 -32.635 1.00 0.00 38 ASP A CA 7
ATOM 9353 C C . ASP A 1 38 ? -3.970 -10.377 -32.742 1.00 0.00 38 ASP A C 7
ATOM 9354 O O . ASP A 1 38 ? -3.918 -10.983 -33.813 1.00 0.00 38 ASP A O 7
ATOM 9363 N N . CYS A 1 39 ? -3.413 -10.833 -31.626 1.00 0.00 39 CYS A N 7
ATOM 9364 C CA . CYS A 1 39 ? -2.690 -12.100 -31.594 1.00 0.00 39 CYS A CA 7
ATOM 9365 C C . CYS A 1 39 ? -3.630 -13.254 -31.264 1.00 0.00 39 CYS A C 7
ATOM 9366 O O . CYS A 1 39 ? -3.635 -14.277 -31.948 1.00 0.00 39 CYS A O 7
ATOM 9374 N N . GLU A 1 40 ? -4.422 -13.083 -30.210 1.00 0.00 40 GLU A N 7
ATOM 9375 C CA . GLU A 1 40 ? -5.365 -14.112 -29.788 1.00 0.00 40 GLU A CA 7
ATOM 9376 C C . GLU A 1 40 ? -6.236 -14.564 -30.957 1.00 0.00 40 GLU A C 7
ATOM 9377 O O . GLU A 1 40 ? -6.681 -15.711 -31.008 1.00 0.00 40 GLU A O 7
ATOM 9389 N N . LYS A 1 41 ? -6.477 -13.653 -31.894 1.00 0.00 41 LYS A N 7
ATOM 9390 C CA . LYS A 1 41 ? -7.294 -13.956 -33.063 1.00 0.00 41 LYS A CA 7
ATOM 9391 C C . LYS A 1 41 ? -6.659 -15.062 -33.899 1.00 0.00 41 LYS A C 7
ATOM 9392 O O . LYS A 1 41 ? -7.292 -16.079 -34.182 1.00 0.00 41 LYS A O 7
ATOM 9411 N N . ALA A 1 42 ? -5.406 -14.857 -34.290 1.00 0.00 42 ALA A N 7
ATOM 9412 C CA . ALA A 1 42 ? -4.685 -15.839 -35.091 1.00 0.00 42 ALA A CA 7
ATOM 9413 C C . ALA A 1 42 ? -4.445 -17.121 -34.301 1.00 0.00 42 ALA A C 7
ATOM 9414 O O . ALA A 1 42 ? -4.386 -18.211 -34.870 1.00 0.00 42 ALA A O 7
ATOM 9421 N N . VAL A 1 43 ? -4.305 -16.984 -32.986 1.00 0.00 43 VAL A N 7
ATOM 9422 C CA . VAL A 1 43 ? -4.072 -18.131 -32.118 1.00 0.00 43 VAL A CA 7
ATOM 9423 C C . VAL A 1 43 ? -5.230 -19.119 -32.189 1.00 0.00 43 VAL A C 7
ATOM 9424 O O . VAL A 1 43 ? -5.036 -20.330 -32.079 1.00 0.00 43 VAL A O 7
ATOM 9437 N N . LYS A 1 44 ? -6.437 -18.595 -32.373 1.00 0.00 44 LYS A N 7
ATOM 9438 C CA . LYS A 1 44 ? -7.629 -19.430 -32.461 1.00 0.00 44 LYS A CA 7
ATOM 9439 C C . LYS A 1 44 ? -7.966 -19.747 -33.915 1.00 0.00 44 LYS A C 7
ATOM 9440 O O . LYS A 1 44 ? -8.393 -20.856 -34.236 1.00 0.00 44 LYS A O 7
ATOM 9459 N N . LYS A 1 45 ? -7.769 -18.768 -34.790 1.00 0.00 45 LYS A N 7
ATOM 9460 C CA . LYS A 1 45 ? -8.048 -18.943 -36.211 1.00 0.00 45 LYS A CA 7
ATOM 9461 C C . LYS A 1 45 ? -7.100 -19.965 -36.830 1.00 0.00 45 LYS A C 7
ATOM 9462 O O . LYS A 1 45 ? -7.536 -20.920 -37.474 1.00 0.00 45 LYS A O 7
ATOM 9481 N N . TYR A 1 46 ? -5.803 -19.759 -36.629 1.00 0.00 46 TYR A N 7
ATOM 9482 C CA . TYR A 1 46 ? -4.794 -20.663 -37.169 1.00 0.00 46 TYR A CA 7
ATOM 9483 C C . TYR A 1 46 ? -4.624 -21.887 -36.274 1.00 0.00 46 TYR A C 7
ATOM 9484 O O . TYR A 1 46 ? -3.946 -22.848 -36.639 1.00 0.00 46 TYR A O 7
ATOM 9502 N N . HIS A 1 47 ? -5.245 -21.844 -35.099 1.00 0.00 47 HIS A N 7
ATOM 9503 C CA . HIS A 1 47 ? -5.165 -22.949 -34.151 1.00 0.00 47 HIS A CA 7
ATOM 9504 C C . HIS A 1 47 ? -3.731 -23.148 -33.669 1.00 0.00 47 HIS A C 7
ATOM 9505 O O . HIS A 1 47 ? -3.117 -24.183 -33.930 1.00 0.00 47 HIS A O 7
ATOM 9519 N N . ILE A 1 48 ? -3.205 -22.151 -32.965 1.00 0.00 48 ILE A N 7
ATOM 9520 C CA . ILE A 1 48 ? -1.845 -22.218 -32.447 1.00 0.00 48 ILE A CA 7
ATOM 9521 C C . ILE A 1 48 ? -1.841 -22.451 -30.940 1.00 0.00 48 ILE A C 7
ATOM 9522 O O . ILE A 1 48 ? -2.129 -21.542 -30.160 1.00 0.00 48 ILE A O 7
ATOM 9538 N N . ASP A 1 49 ? -1.513 -23.673 -30.536 1.00 0.00 49 ASP A N 7
ATOM 9539 C CA . ASP A 1 49 ? -1.469 -24.025 -29.122 1.00 0.00 49 ASP A CA 7
ATOM 9540 C C . ASP A 1 49 ? -0.224 -23.447 -28.456 1.00 0.00 49 ASP A C 7
ATOM 9541 O O . ASP A 1 49 ? 0.711 -23.019 -29.131 1.00 0.00 49 ASP A O 7
ATOM 9550 N N . GLY A 1 50 ? -0.220 -23.438 -27.126 1.00 0.00 50 GLY A N 7
ATOM 9551 C CA . GLY A 1 50 ? 0.914 -22.909 -26.392 1.00 0.00 50 GLY A CA 7
ATOM 9552 C C . GLY A 1 50 ? 2.231 -23.505 -26.849 1.00 0.00 50 GLY A C 7
ATOM 9553 O O . GLY A 1 50 ? 3.202 -22.784 -27.071 1.00 0.00 50 GLY A O 7
ATOM 9557 N N . ALA A 1 51 ? 2.263 -24.826 -26.988 1.00 0.00 51 ALA A N 7
ATOM 9558 C CA . ALA A 1 51 ? 3.470 -25.519 -27.423 1.00 0.00 51 ALA A CA 7
ATOM 9559 C C . ALA A 1 51 ? 3.987 -24.949 -28.739 1.00 0.00 51 ALA A C 7
ATOM 9560 O O . ALA A 1 51 ? 5.186 -24.990 -29.016 1.00 0.00 51 ALA A O 7
ATOM 9567 N N . ARG A 1 52 ? 3.075 -24.418 -29.547 1.00 0.00 52 ARG A N 7
ATOM 9568 C CA . ARG A 1 52 ? 3.439 -23.841 -30.835 1.00 0.00 52 ARG A CA 7
ATOM 9569 C C . ARG A 1 52 ? 3.939 -22.408 -30.668 1.00 0.00 52 ARG A C 7
ATOM 9570 O O . ARG A 1 52 ? 4.703 -21.906 -31.492 1.00 0.00 52 ARG A O 7
ATOM 9591 N N . PHE A 1 53 ? 3.500 -21.756 -29.597 1.00 0.00 53 PHE A N 7
ATOM 9592 C CA . PHE A 1 53 ? 3.901 -20.381 -29.322 1.00 0.00 53 PHE A CA 7
ATOM 9593 C C . PHE A 1 53 ? 5.376 -20.311 -28.937 1.00 0.00 53 PHE A C 7
ATOM 9594 O O . PHE A 1 53 ? 6.153 -19.572 -29.543 1.00 0.00 53 PHE A O 7
ATOM 9611 N N . LEU A 1 54 ? 5.754 -21.084 -27.925 1.00 0.00 54 LEU A N 7
ATOM 9612 C CA . LEU A 1 54 ? 7.135 -21.110 -27.457 1.00 0.00 54 LEU A CA 7
ATOM 9613 C C . LEU A 1 54 ? 8.088 -21.473 -28.591 1.00 0.00 54 LEU A C 7
ATOM 9614 O O . LEU A 1 54 ? 9.247 -21.061 -28.598 1.00 0.00 54 LEU A O 7
ATOM 9630 N N . ASN A 1 55 ? 7.590 -22.246 -29.551 1.00 0.00 55 ASN A N 7
ATOM 9631 C CA . ASN A 1 55 ? 8.396 -22.663 -30.692 1.00 0.00 55 ASN A CA 7
ATOM 9632 C C . ASN A 1 55 ? 8.169 -21.740 -31.885 1.00 0.00 55 ASN A C 7
ATOM 9633 O O . ASN A 1 55 ? 8.278 -22.159 -33.038 1.00 0.00 55 ASN A O 7
ATOM 9644 N N . LEU A 1 56 ? 7.855 -20.481 -31.600 1.00 0.00 56 LEU A N 7
ATOM 9645 C CA . LEU A 1 56 ? 7.613 -19.496 -32.649 1.00 0.00 56 LEU A CA 7
ATOM 9646 C C . LEU A 1 56 ? 8.755 -19.486 -33.660 1.00 0.00 56 LEU A C 7
ATOM 9647 O O . LEU A 1 56 ? 9.862 -19.037 -33.360 1.00 0.00 56 LEU A O 7
ATOM 9663 N N . THR A 1 57 ? 8.479 -19.983 -34.863 1.00 0.00 57 THR A N 7
ATOM 9664 C CA . THR A 1 57 ? 9.482 -20.030 -35.919 1.00 0.00 57 THR A CA 7
ATOM 9665 C C . THR A 1 57 ? 9.092 -19.134 -37.088 1.00 0.00 57 THR A C 7
ATOM 9666 O O . THR A 1 57 ? 7.994 -18.580 -37.117 1.00 0.00 57 THR A O 7
ATOM 9677 N N . GLU A 1 58 ? 9.999 -18.996 -38.051 1.00 0.00 58 GLU A N 7
ATOM 9678 C CA . GLU A 1 58 ? 9.748 -18.166 -39.223 1.00 0.00 58 GLU A CA 7
ATOM 9679 C C . GLU A 1 58 ? 8.483 -18.617 -39.948 1.00 0.00 58 GLU A C 7
ATOM 9680 O O . GLU A 1 58 ? 7.856 -17.839 -40.666 1.00 0.00 58 GLU A O 7
ATOM 9692 N N . ASN A 1 59 ? 8.116 -19.880 -39.756 1.00 0.00 59 ASN A N 7
ATOM 9693 C CA . ASN A 1 59 ? 6.927 -20.436 -40.392 1.00 0.00 59 ASN A CA 7
ATOM 9694 C C . ASN A 1 59 ? 5.665 -20.024 -39.640 1.00 0.00 59 ASN A C 7
ATOM 9695 O O . ASN A 1 59 ? 4.576 -19.981 -40.213 1.00 0.00 59 ASN A O 7
ATOM 9706 N N . ASP A 1 60 ? 5.820 -19.722 -38.356 1.00 0.00 60 ASP A N 7
ATOM 9707 C CA . ASP A 1 60 ? 4.693 -19.312 -37.526 1.00 0.00 60 ASP A CA 7
ATOM 9708 C C . ASP A 1 60 ? 4.548 -17.793 -37.520 1.00 0.00 60 ASP A C 7
ATOM 9709 O O . ASP A 1 60 ? 3.442 -17.265 -37.647 1.00 0.00 60 ASP A O 7
ATOM 9718 N N . ILE A 1 61 ? 5.669 -17.097 -37.370 1.00 0.00 61 ILE A N 7
ATOM 9719 C CA . ILE A 1 61 ? 5.666 -15.640 -37.347 1.00 0.00 61 ILE A CA 7
ATOM 9720 C C . ILE A 1 61 ? 4.971 -15.072 -38.580 1.00 0.00 61 ILE A C 7
ATOM 9721 O O . ILE A 1 61 ? 4.294 -14.047 -38.506 1.00 0.00 61 ILE A O 7
ATOM 9737 N N . GLN A 1 62 ? 5.142 -15.747 -39.713 1.00 0.00 62 GLN A N 7
ATOM 9738 C CA . GLN A 1 62 ? 4.530 -15.310 -40.962 1.00 0.00 62 GLN A CA 7
ATOM 9739 C C . GLN A 1 62 ? 3.011 -15.258 -40.834 1.00 0.00 62 GLN A C 7
ATOM 9740 O O . GLN A 1 62 ? 2.341 -14.525 -41.562 1.00 0.00 62 GLN A O 7
ATOM 9754 N N . LYS A 1 63 ? 2.473 -16.042 -39.906 1.00 0.00 63 LYS A N 7
ATOM 9755 C CA . LYS A 1 63 ? 1.033 -16.086 -39.682 1.00 0.00 63 LYS A CA 7
ATOM 9756 C C . LYS A 1 63 ? 0.611 -15.044 -38.651 1.00 0.00 63 LYS A C 7
ATOM 9757 O O . LYS A 1 63 ? -0.525 -15.050 -38.177 1.00 0.00 63 LYS A O 7
ATOM 9776 N N . PHE A 1 64 ? 1.532 -14.149 -38.309 1.00 0.00 64 PHE A N 7
ATOM 9777 C CA . PHE A 1 64 ? 1.255 -13.101 -37.334 1.00 0.00 64 PHE A CA 7
ATOM 9778 C C . PHE A 1 64 ? 1.480 -11.719 -37.943 1.00 0.00 64 PHE A C 7
ATOM 9779 O O . PHE A 1 64 ? 2.163 -11.563 -38.955 1.00 0.00 64 PHE A O 7
ATOM 9796 N N . PRO A 1 65 ? 0.891 -10.693 -37.312 1.00 0.00 65 PRO A N 7
ATOM 9797 C CA . PRO A 1 65 ? 1.012 -9.306 -37.773 1.00 0.00 65 PRO A CA 7
ATOM 9798 C C . PRO A 1 65 ? 2.417 -8.750 -37.575 1.00 0.00 65 PRO A C 7
ATOM 9799 O O . PRO A 1 65 ? 3.131 -9.151 -36.655 1.00 0.00 65 PRO A O 7
ATOM 9810 N N . LYS A 1 66 ? 2.810 -7.823 -38.442 1.00 0.00 66 LYS A N 7
ATOM 9811 C CA . LYS A 1 66 ? 4.130 -7.209 -38.362 1.00 0.00 66 LYS A CA 7
ATOM 9812 C C . LYS A 1 66 ? 4.226 -6.281 -37.156 1.00 0.00 66 LYS A C 7
ATOM 9813 O O . LYS A 1 66 ? 5.295 -5.749 -36.852 1.00 0.00 66 LYS A O 7
ATOM 9832 N N . LEU A 1 67 ? 3.104 -6.090 -36.471 1.00 0.00 67 LEU A N 7
ATOM 9833 C CA . LEU A 1 67 ? 3.062 -5.227 -35.296 1.00 0.00 67 LEU A CA 7
ATOM 9834 C C . LEU A 1 67 ? 3.230 -6.040 -34.016 1.00 0.00 67 LEU A C 7
ATOM 9835 O O . LEU A 1 67 ? 3.526 -5.491 -32.955 1.00 0.00 67 LEU A O 7
ATOM 9851 N N . ARG A 1 68 ? 3.042 -7.351 -34.125 1.00 0.00 68 ARG A N 7
ATOM 9852 C CA . ARG A 1 68 ? 3.175 -8.240 -32.977 1.00 0.00 68 ARG A CA 7
ATOM 9853 C C . ARG A 1 68 ? 4.205 -9.332 -33.251 1.00 0.00 68 ARG A C 7
ATOM 9854 O O . ARG A 1 68 ? 4.534 -10.125 -32.369 1.00 0.00 68 ARG A O 7
ATOM 9875 N N . VAL A 1 69 ? 4.712 -9.365 -34.479 1.00 0.00 69 VAL A N 7
ATOM 9876 C CA . VAL A 1 69 ? 5.706 -10.358 -34.870 1.00 0.00 69 VAL A CA 7
ATOM 9877 C C . VAL A 1 69 ? 6.856 -10.407 -33.870 1.00 0.00 69 VAL A C 7
ATOM 9878 O O . VAL A 1 69 ? 7.169 -11.451 -33.297 1.00 0.00 69 VAL A O 7
ATOM 9891 N N . PRO A 1 70 ? 7.501 -9.251 -33.653 1.00 0.00 70 PRO A N 7
ATOM 9892 C CA . PRO A 1 70 ? 8.626 -9.136 -32.721 1.00 0.00 70 PRO A CA 7
ATOM 9893 C C . PRO A 1 70 ? 8.191 -9.279 -31.266 1.00 0.00 70 PRO A C 7
ATOM 9894 O O . PRO A 1 70 ? 8.963 -9.730 -30.420 1.00 0.00 70 PRO A O 7
ATOM 9905 N N . ILE A 1 71 ? 6.951 -8.894 -30.984 1.00 0.00 71 ILE A N 7
ATOM 9906 C CA . ILE A 1 71 ? 6.414 -8.982 -29.632 1.00 0.00 71 ILE A CA 7
ATOM 9907 C C . ILE A 1 71 ? 6.214 -10.435 -29.213 1.00 0.00 71 ILE A C 7
ATOM 9908 O O . ILE A 1 71 ? 6.481 -10.806 -28.069 1.00 0.00 71 ILE A O 7
ATOM 9924 N N . LEU A 1 72 ? 5.743 -11.254 -30.147 1.00 0.00 72 LEU A N 7
ATOM 9925 C CA . LEU A 1 72 ? 5.508 -12.668 -29.877 1.00 0.00 72 LEU A CA 7
ATOM 9926 C C . LEU A 1 72 ? 6.825 -13.432 -29.788 1.00 0.00 72 LEU A C 7
ATOM 9927 O O . LEU A 1 72 ? 6.980 -14.329 -28.960 1.00 0.00 72 LEU A O 7
ATOM 9943 N N . SER A 1 73 ? 7.772 -13.068 -30.647 1.00 0.00 73 SER A N 7
ATOM 9944 C CA . SER A 1 73 ? 9.076 -13.721 -30.667 1.00 0.00 73 SER A CA 7
ATOM 9945 C C . SER A 1 73 ? 9.835 -13.459 -29.370 1.00 0.00 73 SER A C 7
ATOM 9946 O O . SER A 1 73 ? 10.593 -14.307 -28.898 1.00 0.00 73 SER A O 7
ATOM 9954 N N . LYS A 1 74 ? 9.625 -12.279 -28.797 1.00 0.00 74 LYS A N 7
ATOM 9955 C CA . LYS A 1 74 ? 10.286 -11.903 -27.553 1.00 0.00 74 LYS A CA 7
ATOM 9956 C C . LYS A 1 74 ? 9.548 -12.479 -26.349 1.00 0.00 74 LYS A C 7
ATOM 9957 O O . LYS A 1 74 ? 10.159 -12.808 -25.332 1.00 0.00 74 LYS A O 7
ATOM 9976 N N . LEU A 1 75 ? 8.230 -12.598 -26.470 1.00 0.00 75 LEU A N 7
ATOM 9977 C CA . LEU A 1 75 ? 7.408 -13.135 -25.392 1.00 0.00 75 LEU A CA 7
ATOM 9978 C C . LEU A 1 75 ? 7.551 -14.651 -25.302 1.00 0.00 75 LEU A C 7
ATOM 9979 O O . LEU A 1 75 ? 7.742 -15.203 -24.218 1.00 0.00 75 LEU A O 7
ATOM 9995 N N . SER A 1 76 ? 7.459 -15.319 -26.448 1.00 0.00 76 SER A N 7
ATOM 9996 C CA . SER A 1 76 ? 7.577 -16.771 -26.498 1.00 0.00 76 SER A CA 7
ATOM 9997 C C . SER A 1 76 ? 8.837 -17.239 -25.778 1.00 0.00 76 SER A C 7
ATOM 9998 O O . SER A 1 76 ? 8.846 -18.293 -25.142 1.00 0.00 76 SER A O 7
ATOM 10006 N N . GLN A 1 77 ? 9.900 -16.448 -25.882 1.00 0.00 77 GLN A N 7
ATOM 10007 C CA . GLN A 1 77 ? 11.167 -16.781 -25.242 1.00 0.00 77 GLN A CA 7
ATOM 10008 C C . GLN A 1 77 ? 11.103 -16.519 -23.741 1.00 0.00 77 GLN A C 7
ATOM 10009 O O . GLN A 1 77 ? 11.699 -17.249 -22.949 1.00 0.00 77 GLN A O 7
ATOM 10023 N N . GLU A 1 78 ? 10.378 -15.473 -23.358 1.00 0.00 78 GLU A N 7
ATOM 10024 C CA . GLU A 1 78 ? 10.239 -15.115 -21.951 1.00 0.00 78 GLU A CA 7
ATOM 10025 C C . GLU A 1 78 ? 9.625 -16.264 -21.155 1.00 0.00 78 GLU A C 7
ATOM 10026 O O . GLU A 1 78 ? 9.983 -16.493 -20.000 1.00 0.00 78 GLU A O 7
ATOM 10038 N N . ILE A 1 79 ? 8.700 -16.982 -21.783 1.00 0.00 79 ILE A N 7
ATOM 10039 C CA . ILE A 1 79 ? 8.037 -18.107 -21.134 1.00 0.00 79 ILE A CA 7
ATOM 10040 C C . ILE A 1 79 ? 8.982 -19.294 -20.992 1.00 0.00 79 ILE A C 7
ATOM 10041 O O . ILE A 1 79 ? 8.987 -19.978 -19.969 1.00 0.00 79 ILE A O 7
ATOM 10057 N N . ASN A 1 80 ? 9.784 -19.533 -22.025 1.00 0.00 80 ASN A N 7
ATOM 10058 C CA . ASN A 1 80 ? 10.736 -20.638 -22.014 1.00 0.00 80 ASN A CA 7
ATOM 10059 C C . ASN A 1 80 ? 11.680 -20.532 -20.820 1.00 0.00 80 ASN A C 7
ATOM 10060 O O . ASN A 1 80 ? 12.095 -21.541 -20.251 1.00 0.00 80 ASN A O 7
ATOM 10071 N N . LYS A 1 81 ? 12.014 -19.302 -20.445 1.00 0.00 81 LYS A N 7
ATOM 10072 C CA . LYS A 1 81 ? 12.907 -19.061 -19.318 1.00 0.00 81 LYS A CA 7
ATOM 10073 C C . LYS A 1 81 ? 12.119 -18.921 -18.020 1.00 0.00 81 LYS A C 7
ATOM 10074 O O . LYS A 1 81 ? 12.662 -18.513 -16.994 1.00 0.00 81 LYS A O 7
ATOM 10093 N N . ASN A 1 82 ? 10.835 -19.262 -18.072 1.00 0.00 82 ASN A N 7
ATOM 10094 C CA . ASN A 1 82 ? 9.973 -19.174 -16.899 1.00 0.00 82 ASN A CA 7
ATOM 10095 C C . ASN A 1 82 ? 9.615 -20.564 -16.382 1.00 0.00 82 ASN A C 7
ATOM 10096 O O . ASN A 1 82 ? 8.626 -20.737 -15.671 1.00 0.00 82 ASN A O 7
ATOM 10107 N N . GLU A 1 83 ? 10.428 -21.552 -16.745 1.00 0.00 83 GLU A N 7
ATOM 10108 C CA . GLU A 1 83 ? 10.197 -22.927 -16.317 1.00 0.00 83 GLU A CA 7
ATOM 10109 C C . GLU A 1 83 ? 10.647 -23.131 -14.873 1.00 0.00 83 GLU A C 7
ATOM 10110 O O . GLU A 1 83 ? 11.738 -22.712 -14.489 1.00 0.00 83 GLU A O 7
ATOM 10122 N N . GLU A 1 84 ? 9.798 -23.776 -14.080 1.00 0.00 84 GLU A N 7
ATOM 10123 C CA . GLU A 1 84 ? 10.108 -24.034 -12.679 1.00 0.00 84 GLU A CA 7
ATOM 10124 C C . GLU A 1 84 ? 11.345 -24.918 -12.549 1.00 0.00 84 GLU A C 7
ATOM 10125 O O . GLU A 1 84 ? 11.306 -26.108 -12.863 1.00 0.00 84 GLU A O 7
ATOM 10137 N N . ARG A 1 85 ? 12.441 -24.328 -12.085 1.00 0.00 85 ARG A N 7
ATOM 10138 C CA . ARG A 1 85 ? 13.690 -25.060 -11.916 1.00 0.00 85 ARG A CA 7
ATOM 10139 C C . ARG A 1 85 ? 13.867 -25.506 -10.467 1.00 0.00 85 ARG A C 7
ATOM 10140 O O . ARG A 1 85 ? 14.990 -25.648 -9.984 1.00 0.00 85 ARG A O 7
ATOM 10161 N N . ARG A 1 86 ? 12.750 -25.723 -9.780 1.00 0.00 86 ARG A N 7
ATOM 10162 C CA . ARG A 1 86 ? 12.782 -26.151 -8.387 1.00 0.00 86 ARG A CA 7
ATOM 10163 C C . ARG A 1 86 ? 12.502 -27.646 -8.270 1.00 0.00 86 ARG A C 7
ATOM 10164 O O . ARG A 1 86 ? 12.991 -28.310 -7.356 1.00 0.00 86 ARG A O 7
ATOM 10185 N N . SER A 1 87 ? 11.711 -28.169 -9.202 1.00 0.00 87 SER A N 7
ATOM 10186 C CA . SER A 1 87 ? 11.362 -29.585 -9.201 1.00 0.00 87 SER A CA 7
ATOM 10187 C C . SER A 1 87 ? 11.829 -30.260 -10.487 1.00 0.00 87 SER A C 7
ATOM 10188 O O . SER A 1 87 ? 11.447 -29.858 -11.586 1.00 0.00 87 SER A O 7
ATOM 10196 N N . ILE A 1 88 ? 12.659 -31.288 -10.340 1.00 0.00 88 ILE A N 7
ATOM 10197 C CA . ILE A 1 88 ? 13.178 -32.020 -11.489 1.00 0.00 88 ILE A CA 7
ATOM 10198 C C . ILE A 1 88 ? 12.200 -33.100 -11.940 1.00 0.00 88 ILE A C 7
ATOM 10199 O O . ILE A 1 88 ? 11.570 -33.765 -11.117 1.00 0.00 88 ILE A O 7
ATOM 10215 N N . PHE A 1 89 ? 12.080 -33.271 -13.252 1.00 0.00 89 PHE A N 7
ATOM 10216 C CA . PHE A 1 89 ? 11.180 -34.272 -13.813 1.00 0.00 89 PHE A CA 7
ATOM 10217 C C . PHE A 1 89 ? 11.596 -34.642 -15.234 1.00 0.00 89 PHE A C 7
ATOM 10218 O O . PHE A 1 89 ? 10.759 -34.985 -16.070 1.00 0.00 89 PHE A O 7
ATOM 10235 N N . THR A 1 90 ? 12.896 -34.568 -15.502 1.00 0.00 90 THR A N 7
ATOM 10236 C CA . THR A 1 90 ? 13.424 -34.893 -16.821 1.00 0.00 90 THR A CA 7
ATOM 10237 C C . THR A 1 90 ? 12.859 -33.958 -17.885 1.00 0.00 90 THR A C 7
ATOM 10238 O O . THR A 1 90 ? 12.050 -33.079 -17.587 1.00 0.00 90 THR A O 7
ATOM 10249 N N . GLY A 1 1 ? -5.526 -9.668 -2.673 1.00 0.00 1 GLY A N 8
ATOM 10250 C CA . GLY A 1 1 ? -5.301 -10.274 -3.973 1.00 0.00 1 GLY A CA 8
ATOM 10251 C C . GLY A 1 1 ? -4.107 -9.678 -4.692 1.00 0.00 1 GLY A C 8
ATOM 10252 O O . GLY A 1 1 ? -3.091 -9.368 -4.069 1.00 0.00 1 GLY A O 8
ATOM 10256 N N . SER A 1 2 ? -4.228 -9.518 -6.006 1.00 0.00 2 SER A N 8
ATOM 10257 C CA . SER A 1 2 ? -3.147 -8.961 -6.810 1.00 0.00 2 SER A CA 8
ATOM 10258 C C . SER A 1 2 ? -3.700 -8.086 -7.932 1.00 0.00 2 SER A C 8
ATOM 10259 O O . SER A 1 2 ? -4.123 -8.588 -8.973 1.00 0.00 2 SER A O 8
ATOM 10267 N N . SER A 1 3 ? -3.693 -6.776 -7.710 1.00 0.00 3 SER A N 8
ATOM 10268 C CA . SER A 1 3 ? -4.198 -5.831 -8.699 1.00 0.00 3 SER A CA 8
ATOM 10269 C C . SER A 1 3 ? -3.594 -4.446 -8.484 1.00 0.00 3 SER A C 8
ATOM 10270 O O . SER A 1 3 ? -2.980 -4.177 -7.453 1.00 0.00 3 SER A O 8
ATOM 10278 N N . GLY A 1 4 ? -3.775 -3.569 -9.467 1.00 0.00 4 GLY A N 8
ATOM 10279 C CA . GLY A 1 4 ? -3.243 -2.223 -9.367 1.00 0.00 4 GLY A CA 8
ATOM 10280 C C . GLY A 1 4 ? -3.059 -1.570 -10.723 1.00 0.00 4 GLY A C 8
ATOM 10281 O O . GLY A 1 4 ? -3.785 -1.874 -11.670 1.00 0.00 4 GLY A O 8
ATOM 10285 N N . SER A 1 5 ? -2.086 -0.670 -10.818 1.00 0.00 5 SER A N 8
ATOM 10286 C CA . SER A 1 5 ? -1.812 0.032 -12.066 1.00 0.00 5 SER A CA 8
ATOM 10287 C C . SER A 1 5 ? -0.388 0.578 -12.081 1.00 0.00 5 SER A C 8
ATOM 10288 O O . SER A 1 5 ? -0.162 1.746 -12.399 1.00 0.00 5 SER A O 8
ATOM 10296 N N . SER A 1 6 ? 0.571 -0.276 -11.736 1.00 0.00 6 SER A N 8
ATOM 10297 C CA . SER A 1 6 ? 1.974 0.121 -11.705 1.00 0.00 6 SER A CA 8
ATOM 10298 C C . SER A 1 6 ? 2.812 -0.776 -12.611 1.00 0.00 6 SER A C 8
ATOM 10299 O O . SER A 1 6 ? 3.103 -1.922 -12.270 1.00 0.00 6 SER A O 8
ATOM 10307 N N . GLY A 1 7 ? 3.197 -0.245 -13.767 1.00 0.00 7 GLY A N 8
ATOM 10308 C CA . GLY A 1 7 ? 3.998 -1.011 -14.705 1.00 0.00 7 GLY A CA 8
ATOM 10309 C C . GLY A 1 7 ? 3.201 -1.467 -15.911 1.00 0.00 7 GLY A C 8
ATOM 10310 O O . GLY A 1 7 ? 3.120 -0.759 -16.914 1.00 0.00 7 GLY A O 8
ATOM 10314 N N . MET A 1 8 ? 2.611 -2.654 -15.813 1.00 0.00 8 MET A N 8
ATOM 10315 C CA . MET A 1 8 ? 1.816 -3.204 -16.906 1.00 0.00 8 MET A CA 8
ATOM 10316 C C . MET A 1 8 ? 2.663 -3.371 -18.163 1.00 0.00 8 MET A C 8
ATOM 10317 O O . MET A 1 8 ? 3.867 -3.118 -18.150 1.00 0.00 8 MET A O 8
ATOM 10331 N N . ALA A 1 9 ? 2.025 -3.798 -19.248 1.00 0.00 9 ALA A N 8
ATOM 10332 C CA . ALA A 1 9 ? 2.720 -3.996 -20.514 1.00 0.00 9 ALA A CA 8
ATOM 10333 C C . ALA A 1 9 ? 3.813 -5.050 -20.381 1.00 0.00 9 ALA A C 8
ATOM 10334 O O . ALA A 1 9 ? 4.914 -4.762 -19.909 1.00 0.00 9 ALA A O 8
ATOM 10341 N N . LEU A 1 10 ? 3.504 -6.273 -20.799 1.00 0.00 10 LEU A N 8
ATOM 10342 C CA . LEU A 1 10 ? 4.461 -7.371 -20.726 1.00 0.00 10 LEU A CA 8
ATOM 10343 C C . LEU A 1 10 ? 5.053 -7.485 -19.325 1.00 0.00 10 LEU A C 8
ATOM 10344 O O . LEU A 1 10 ? 6.200 -7.902 -19.157 1.00 0.00 10 LEU A O 8
ATOM 10360 N N . ARG A 1 11 ? 4.264 -7.113 -18.322 1.00 0.00 11 ARG A N 8
ATOM 10361 C CA . ARG A 1 11 ? 4.711 -7.175 -16.936 1.00 0.00 11 ARG A CA 8
ATOM 10362 C C . ARG A 1 11 ? 4.260 -8.475 -16.276 1.00 0.00 11 ARG A C 8
ATOM 10363 O O . ARG A 1 11 ? 4.105 -8.543 -15.058 1.00 0.00 11 ARG A O 8
ATOM 10384 N N . ASN A 1 12 ? 4.050 -9.504 -17.091 1.00 0.00 12 ASN A N 8
ATOM 10385 C CA . ASN A 1 12 ? 3.616 -10.802 -16.587 1.00 0.00 12 ASN A CA 8
ATOM 10386 C C . ASN A 1 12 ? 3.778 -11.881 -17.653 1.00 0.00 12 ASN A C 8
ATOM 10387 O O . ASN A 1 12 ? 3.312 -11.729 -18.782 1.00 0.00 12 ASN A O 8
ATOM 10398 N N . VAL A 1 13 ? 4.442 -12.973 -17.285 1.00 0.00 13 VAL A N 8
ATOM 10399 C CA . VAL A 1 13 ? 4.665 -14.079 -18.208 1.00 0.00 13 VAL A CA 8
ATOM 10400 C C . VAL A 1 13 ? 4.411 -15.420 -17.530 1.00 0.00 13 VAL A C 8
ATOM 10401 O O . VAL A 1 13 ? 4.873 -15.680 -16.419 1.00 0.00 13 VAL A O 8
ATOM 10414 N N . PRO A 1 14 ? 3.658 -16.296 -18.213 1.00 0.00 14 PRO A N 8
ATOM 10415 C CA . PRO A 1 14 ? 3.326 -17.627 -17.695 1.00 0.00 14 PRO A CA 8
ATOM 10416 C C . PRO A 1 14 ? 4.538 -18.551 -17.654 1.00 0.00 14 PRO A C 8
ATOM 10417 O O . PRO A 1 14 ? 5.637 -18.169 -18.056 1.00 0.00 14 PRO A O 8
ATOM 10428 N N . PHE A 1 15 ? 4.330 -19.770 -17.166 1.00 0.00 15 PHE A N 8
ATOM 10429 C CA . PHE A 1 15 ? 5.406 -20.749 -17.071 1.00 0.00 15 PHE A CA 8
ATOM 10430 C C . PHE A 1 15 ? 5.456 -21.624 -18.320 1.00 0.00 15 PHE A C 8
ATOM 10431 O O . PHE A 1 15 ? 4.443 -21.830 -18.988 1.00 0.00 15 PHE A O 8
ATOM 10448 N N . ARG A 1 16 ? 6.644 -22.135 -18.630 1.00 0.00 16 ARG A N 8
ATOM 10449 C CA . ARG A 1 16 ? 6.828 -22.986 -19.800 1.00 0.00 16 ARG A CA 8
ATOM 10450 C C . ARG A 1 16 ? 5.959 -24.237 -19.704 1.00 0.00 16 ARG A C 8
ATOM 10451 O O . ARG A 1 16 ? 5.134 -24.500 -20.578 1.00 0.00 16 ARG A O 8
ATOM 10472 N N . SER A 1 17 ? 6.152 -25.005 -18.636 1.00 0.00 17 SER A N 8
ATOM 10473 C CA . SER A 1 17 ? 5.390 -26.230 -18.428 1.00 0.00 17 SER A CA 8
ATOM 10474 C C . SER A 1 17 ? 3.893 -25.969 -18.568 1.00 0.00 17 SER A C 8
ATOM 10475 O O . SER A 1 17 ? 3.137 -26.844 -18.989 1.00 0.00 17 SER A O 8
ATOM 10483 N N . GLU A 1 18 ? 3.474 -24.759 -18.210 1.00 0.00 18 GLU A N 8
ATOM 10484 C CA . GLU A 1 18 ? 2.068 -24.383 -18.295 1.00 0.00 18 GLU A CA 8
ATOM 10485 C C . GLU A 1 18 ? 1.638 -24.207 -19.748 1.00 0.00 18 GLU A C 8
ATOM 10486 O O . GLU A 1 18 ? 0.544 -24.615 -20.138 1.00 0.00 18 GLU A O 8
ATOM 10498 N N . VAL A 1 19 ? 2.507 -23.594 -20.546 1.00 0.00 19 VAL A N 8
ATOM 10499 C CA . VAL A 1 19 ? 2.219 -23.362 -21.956 1.00 0.00 19 VAL A CA 8
ATOM 10500 C C . VAL A 1 19 ? 2.301 -24.659 -22.754 1.00 0.00 19 VAL A C 8
ATOM 10501 O O . VAL A 1 19 ? 1.551 -24.861 -23.710 1.00 0.00 19 VAL A O 8
ATOM 10514 N N . LEU A 1 20 ? 3.215 -25.536 -22.354 1.00 0.00 20 LEU A N 8
ATOM 10515 C CA . LEU A 1 20 ? 3.395 -26.816 -23.031 1.00 0.00 20 LEU A CA 8
ATOM 10516 C C . LEU A 1 20 ? 2.122 -27.652 -22.962 1.00 0.00 20 LEU A C 8
ATOM 10517 O O . LEU A 1 20 ? 1.919 -28.560 -23.767 1.00 0.00 20 LEU A O 8
ATOM 10533 N N . GLY A 1 21 ? 1.264 -27.337 -21.996 1.00 0.00 21 GLY A N 8
ATOM 10534 C CA . GLY A 1 21 ? 0.019 -28.067 -21.842 1.00 0.00 21 GLY A CA 8
ATOM 10535 C C . GLY A 1 21 ? -1.193 -27.227 -22.191 1.00 0.00 21 GLY A C 8
ATOM 10536 O O . GLY A 1 21 ? -2.314 -27.550 -21.797 1.00 0.00 21 GLY A O 8
ATOM 10540 N N . TRP A 1 22 ? -0.969 -26.146 -22.928 1.00 0.00 22 TRP A N 8
ATOM 10541 C CA . TRP A 1 22 ? -2.053 -25.255 -23.328 1.00 0.00 22 TRP A CA 8
ATOM 10542 C C . TRP A 1 22 ? -2.697 -25.729 -24.626 1.00 0.00 22 TRP A C 8
ATOM 10543 O O . TRP A 1 22 ? -2.311 -26.759 -25.181 1.00 0.00 22 TRP A O 8
ATOM 10564 N N . ASP A 1 23 ? -3.678 -24.973 -25.105 1.00 0.00 23 ASP A N 8
ATOM 10565 C CA . ASP A 1 23 ? -4.375 -25.316 -26.339 1.00 0.00 23 ASP A CA 8
ATOM 10566 C C . ASP A 1 23 ? -4.500 -24.098 -27.249 1.00 0.00 23 ASP A C 8
ATOM 10567 O O . ASP A 1 23 ? -4.332 -22.955 -26.824 1.00 0.00 23 ASP A O 8
ATOM 10576 N N . PRO A 1 24 ? -4.802 -24.346 -28.532 1.00 0.00 24 PRO A N 8
ATOM 10577 C CA . PRO A 1 24 ? -4.957 -23.282 -29.529 1.00 0.00 24 PRO A CA 8
ATOM 10578 C C . PRO A 1 24 ? -6.209 -22.445 -29.294 1.00 0.00 24 PRO A C 8
ATOM 10579 O O . PRO A 1 24 ? -6.421 -21.429 -29.956 1.00 0.00 24 PRO A O 8
ATOM 10590 N N . ASP A 1 25 ? -7.036 -22.878 -28.348 1.00 0.00 25 ASP A N 8
ATOM 10591 C CA . ASP A 1 25 ? -8.267 -22.167 -28.025 1.00 0.00 25 ASP A CA 8
ATOM 10592 C C . ASP A 1 25 ? -8.165 -21.497 -26.658 1.00 0.00 25 ASP A C 8
ATOM 10593 O O . ASP A 1 25 ? -8.891 -20.547 -26.366 1.00 0.00 25 ASP A O 8
ATOM 10602 N N . SER A 1 26 ? -7.259 -21.998 -25.825 1.00 0.00 26 SER A N 8
ATOM 10603 C CA . SER A 1 26 ? -7.065 -21.451 -24.487 1.00 0.00 26 SER A CA 8
ATOM 10604 C C . SER A 1 26 ? -5.967 -20.392 -24.488 1.00 0.00 26 SER A C 8
ATOM 10605 O O . SER A 1 26 ? -6.107 -19.335 -23.871 1.00 0.00 26 SER A O 8
ATOM 10613 N N . LEU A 1 27 ? -4.874 -20.682 -25.184 1.00 0.00 27 LEU A N 8
ATOM 10614 C CA . LEU A 1 27 ? -3.750 -19.755 -25.267 1.00 0.00 27 LEU A CA 8
ATOM 10615 C C . LEU A 1 27 ? -4.220 -18.365 -25.684 1.00 0.00 27 LEU A C 8
ATOM 10616 O O . LEU A 1 27 ? -3.635 -17.357 -25.289 1.00 0.00 27 LEU A O 8
ATOM 10632 N N . ALA A 1 28 ? -5.281 -18.320 -26.482 1.00 0.00 28 ALA A N 8
ATOM 10633 C CA . ALA A 1 28 ? -5.833 -17.054 -26.949 1.00 0.00 28 ALA A CA 8
ATOM 10634 C C . ALA A 1 28 ? -6.200 -16.150 -25.777 1.00 0.00 28 ALA A C 8
ATOM 10635 O O . ALA A 1 28 ? -6.108 -14.926 -25.872 1.00 0.00 28 ALA A O 8
ATOM 10642 N N . ASP A 1 29 ? -6.618 -16.760 -24.674 1.00 0.00 29 ASP A N 8
ATOM 10643 C CA . ASP A 1 29 ? -6.999 -16.010 -23.483 1.00 0.00 29 ASP A CA 8
ATOM 10644 C C . ASP A 1 29 ? -5.806 -15.248 -22.915 1.00 0.00 29 ASP A C 8
ATOM 10645 O O . ASP A 1 29 ? -5.926 -14.086 -22.525 1.00 0.00 29 ASP A O 8
ATOM 10654 N N . TYR A 1 30 ? -4.655 -15.910 -22.871 1.00 0.00 30 TYR A N 8
ATOM 10655 C CA . TYR A 1 30 ? -3.440 -15.296 -22.348 1.00 0.00 30 TYR A CA 8
ATOM 10656 C C . TYR A 1 30 ? -3.177 -13.951 -23.018 1.00 0.00 30 TYR A C 8
ATOM 10657 O O . TYR A 1 30 ? -2.857 -12.965 -22.354 1.00 0.00 30 TYR A O 8
ATOM 10675 N N . PHE A 1 31 ? -3.315 -13.919 -24.339 1.00 0.00 31 PHE A N 8
ATOM 10676 C CA . PHE A 1 31 ? -3.093 -12.695 -25.102 1.00 0.00 31 PHE A CA 8
ATOM 10677 C C . PHE A 1 31 ? -4.147 -11.645 -24.764 1.00 0.00 31 PHE A C 8
ATOM 10678 O O . PHE A 1 31 ? -3.839 -10.460 -24.634 1.00 0.00 31 PHE A O 8
ATOM 10695 N N . LYS A 1 32 ? -5.391 -12.088 -24.624 1.00 0.00 32 LYS A N 8
ATOM 10696 C CA . LYS A 1 32 ? -6.492 -11.189 -24.301 1.00 0.00 32 LYS A CA 8
ATOM 10697 C C . LYS A 1 32 ? -6.194 -10.396 -23.032 1.00 0.00 32 LYS A C 8
ATOM 10698 O O . LYS A 1 32 ? -6.700 -9.290 -22.845 1.00 0.00 32 LYS A O 8
ATOM 10717 N N . LYS A 1 33 ? -5.367 -10.968 -22.164 1.00 0.00 33 LYS A N 8
ATOM 10718 C CA . LYS A 1 33 ? -4.998 -10.315 -20.914 1.00 0.00 33 LYS A CA 8
ATOM 10719 C C . LYS A 1 33 ? -3.864 -9.319 -21.135 1.00 0.00 33 LYS A C 8
ATOM 10720 O O . LYS A 1 33 ? -3.717 -8.353 -20.384 1.00 0.00 33 LYS A O 8
ATOM 10739 N N . LEU A 1 34 ? -3.065 -9.558 -22.169 1.00 0.00 34 LEU A N 8
ATOM 10740 C CA . LEU A 1 34 ? -1.945 -8.681 -22.490 1.00 0.00 34 LEU A CA 8
ATOM 10741 C C . LEU A 1 34 ? -2.357 -7.619 -23.504 1.00 0.00 34 LEU A C 8
ATOM 10742 O O . LEU A 1 34 ? -1.511 -6.980 -24.127 1.00 0.00 34 LEU A O 8
ATOM 10758 N N . ASN A 1 35 ? -3.664 -7.436 -23.663 1.00 0.00 35 ASN A N 8
ATOM 10759 C CA . ASN A 1 35 ? -4.190 -6.451 -24.600 1.00 0.00 35 ASN A CA 8
ATOM 10760 C C . ASN A 1 35 ? -3.799 -6.800 -26.033 1.00 0.00 35 ASN A C 8
ATOM 10761 O O . ASN A 1 35 ? -3.800 -5.941 -26.915 1.00 0.00 35 ASN A O 8
ATOM 10772 N N . TYR A 1 36 ? -3.467 -8.067 -26.257 1.00 0.00 36 TYR A N 8
ATOM 10773 C CA . TYR A 1 36 ? -3.072 -8.530 -27.582 1.00 0.00 36 TYR A CA 8
ATOM 10774 C C . TYR A 1 36 ? -4.229 -9.243 -28.277 1.00 0.00 36 TYR A C 8
ATOM 10775 O O . TYR A 1 36 ? -4.176 -10.449 -28.518 1.00 0.00 36 TYR A O 8
ATOM 10793 N N . LYS A 1 37 ? -5.274 -8.487 -28.597 1.00 0.00 37 LYS A N 8
ATOM 10794 C CA . LYS A 1 37 ? -6.444 -9.042 -29.265 1.00 0.00 37 LYS A CA 8
ATOM 10795 C C . LYS A 1 37 ? -6.124 -9.404 -30.712 1.00 0.00 37 LYS A C 8
ATOM 10796 O O . LYS A 1 37 ? -6.811 -10.222 -31.324 1.00 0.00 37 LYS A O 8
ATOM 10815 N N . ASP A 1 38 ? -5.077 -8.790 -31.252 1.00 0.00 38 ASP A N 8
ATOM 10816 C CA . ASP A 1 38 ? -4.664 -9.050 -32.627 1.00 0.00 38 ASP A CA 8
ATOM 10817 C C . ASP A 1 38 ? -3.946 -10.392 -32.735 1.00 0.00 38 ASP A C 8
ATOM 10818 O O . ASP A 1 38 ? -3.897 -10.996 -33.807 1.00 0.00 38 ASP A O 8
ATOM 10827 N N . CYS A 1 39 ? -3.391 -10.851 -31.619 1.00 0.00 39 CYS A N 8
ATOM 10828 C CA . CYS A 1 39 ? -2.674 -12.121 -31.588 1.00 0.00 39 CYS A CA 8
ATOM 10829 C C . CYS A 1 39 ? -3.620 -13.271 -31.259 1.00 0.00 39 CYS A C 8
ATOM 10830 O O . CYS A 1 39 ? -3.627 -14.296 -31.941 1.00 0.00 39 CYS A O 8
ATOM 10838 N N . GLU A 1 40 ? -4.416 -13.095 -30.209 1.00 0.00 40 GLU A N 8
ATOM 10839 C CA . GLU A 1 40 ? -5.364 -14.120 -29.788 1.00 0.00 40 GLU A CA 8
ATOM 10840 C C . GLU A 1 40 ? -6.232 -14.571 -30.959 1.00 0.00 40 GLU A C 8
ATOM 10841 O O . GLU A 1 40 ? -6.680 -15.716 -31.009 1.00 0.00 40 GLU A O 8
ATOM 10853 N N . LYS A 1 41 ? -6.467 -13.661 -31.899 1.00 0.00 41 LYS A N 8
ATOM 10854 C CA . LYS A 1 41 ? -7.281 -13.963 -33.070 1.00 0.00 41 LYS A CA 8
ATOM 10855 C C . LYS A 1 41 ? -6.646 -15.072 -33.902 1.00 0.00 41 LYS A C 8
ATOM 10856 O O . LYS A 1 41 ? -7.273 -16.097 -34.171 1.00 0.00 41 LYS A O 8
ATOM 10875 N N . ALA A 1 42 ? -5.398 -14.862 -34.307 1.00 0.00 42 ALA A N 8
ATOM 10876 C CA . ALA A 1 42 ? -4.677 -15.845 -35.106 1.00 0.00 42 ALA A CA 8
ATOM 10877 C C . ALA A 1 42 ? -4.439 -17.127 -34.314 1.00 0.00 42 ALA A C 8
ATOM 10878 O O . ALA A 1 42 ? -4.376 -18.217 -34.883 1.00 0.00 42 ALA A O 8
ATOM 10885 N N . VAL A 1 43 ? -4.308 -16.989 -32.999 1.00 0.00 43 VAL A N 8
ATOM 10886 C CA . VAL A 1 43 ? -4.077 -18.137 -32.129 1.00 0.00 43 VAL A CA 8
ATOM 10887 C C . VAL A 1 43 ? -5.237 -19.123 -32.202 1.00 0.00 43 VAL A C 8
ATOM 10888 O O . VAL A 1 43 ? -5.044 -20.335 -32.097 1.00 0.00 43 VAL A O 8
ATOM 10901 N N . LYS A 1 44 ? -6.444 -18.597 -32.383 1.00 0.00 44 LYS A N 8
ATOM 10902 C CA . LYS A 1 44 ? -7.637 -19.430 -32.472 1.00 0.00 44 LYS A CA 8
ATOM 10903 C C . LYS A 1 44 ? -7.976 -19.741 -33.927 1.00 0.00 44 LYS A C 8
ATOM 10904 O O . LYS A 1 44 ? -8.422 -20.842 -34.250 1.00 0.00 44 LYS A O 8
ATOM 10923 N N . LYS A 1 45 ? -7.761 -18.764 -34.801 1.00 0.00 45 LYS A N 8
ATOM 10924 C CA . LYS A 1 45 ? -8.042 -18.932 -36.222 1.00 0.00 45 LYS A CA 8
ATOM 10925 C C . LYS A 1 45 ? -7.099 -19.957 -36.844 1.00 0.00 45 LYS A C 8
ATOM 10926 O O . LYS A 1 45 ? -7.539 -20.905 -37.496 1.00 0.00 45 LYS A O 8
ATOM 10945 N N . TYR A 1 46 ? -5.801 -19.762 -36.638 1.00 0.00 46 TYR A N 8
ATOM 10946 C CA . TYR A 1 46 ? -4.796 -20.669 -37.180 1.00 0.00 46 TYR A CA 8
ATOM 10947 C C . TYR A 1 46 ? -4.629 -21.894 -36.286 1.00 0.00 46 TYR A C 8
ATOM 10948 O O . TYR A 1 46 ? -3.948 -22.854 -36.648 1.00 0.00 46 TYR A O 8
ATOM 10966 N N . HIS A 1 47 ? -5.255 -21.853 -35.114 1.00 0.00 47 HIS A N 8
ATOM 10967 C CA . HIS A 1 47 ? -5.178 -22.959 -34.166 1.00 0.00 47 HIS A CA 8
ATOM 10968 C C . HIS A 1 47 ? -3.745 -23.157 -33.679 1.00 0.00 47 HIS A C 8
ATOM 10969 O O . HIS A 1 47 ? -3.133 -24.196 -33.930 1.00 0.00 47 HIS A O 8
ATOM 10983 N N . ILE A 1 48 ? -3.218 -22.156 -32.984 1.00 0.00 48 ILE A N 8
ATOM 10984 C CA . ILE A 1 48 ? -1.858 -22.221 -32.463 1.00 0.00 48 ILE A CA 8
ATOM 10985 C C . ILE A 1 48 ? -1.858 -22.456 -30.956 1.00 0.00 48 ILE A C 8
ATOM 10986 O O . ILE A 1 48 ? -2.151 -21.550 -30.176 1.00 0.00 48 ILE A O 8
ATOM 11002 N N . ASP A 1 49 ? -1.527 -23.678 -30.554 1.00 0.00 49 ASP A N 8
ATOM 11003 C CA . ASP A 1 49 ? -1.486 -24.033 -29.140 1.00 0.00 49 ASP A CA 8
ATOM 11004 C C . ASP A 1 49 ? -0.244 -23.452 -28.470 1.00 0.00 49 ASP A C 8
ATOM 11005 O O . ASP A 1 49 ? 0.694 -23.025 -29.141 1.00 0.00 49 ASP A O 8
ATOM 11014 N N . GLY A 1 50 ? -0.246 -23.439 -27.140 1.00 0.00 50 GLY A N 8
ATOM 11015 C CA . GLY A 1 50 ? 0.884 -22.908 -26.401 1.00 0.00 50 GLY A CA 8
ATOM 11016 C C . GLY A 1 50 ? 2.203 -23.503 -26.853 1.00 0.00 50 GLY A C 8
ATOM 11017 O O . GLY A 1 50 ? 3.176 -22.781 -27.067 1.00 0.00 50 GLY A O 8
ATOM 11021 N N . ALA A 1 51 ? 2.236 -24.824 -26.996 1.00 0.00 51 ALA A N 8
ATOM 11022 C CA . ALA A 1 51 ? 3.446 -25.515 -27.425 1.00 0.00 51 ALA A CA 8
ATOM 11023 C C . ALA A 1 51 ? 3.968 -24.944 -28.739 1.00 0.00 51 ALA A C 8
ATOM 11024 O O . ALA A 1 51 ? 5.167 -24.989 -29.013 1.00 0.00 51 ALA A O 8
ATOM 11031 N N . ARG A 1 52 ? 3.060 -24.409 -29.549 1.00 0.00 52 ARG A N 8
ATOM 11032 C CA . ARG A 1 52 ? 3.429 -23.831 -30.835 1.00 0.00 52 ARG A CA 8
ATOM 11033 C C . ARG A 1 52 ? 3.925 -22.398 -30.665 1.00 0.00 52 ARG A C 8
ATOM 11034 O O . ARG A 1 52 ? 4.688 -21.893 -31.489 1.00 0.00 52 ARG A O 8
ATOM 11055 N N . PHE A 1 53 ? 3.487 -21.749 -29.592 1.00 0.00 53 PHE A N 8
ATOM 11056 C CA . PHE A 1 53 ? 3.885 -20.374 -29.314 1.00 0.00 53 PHE A CA 8
ATOM 11057 C C . PHE A 1 53 ? 5.359 -20.302 -28.928 1.00 0.00 53 PHE A C 8
ATOM 11058 O O . PHE A 1 53 ? 6.135 -19.557 -29.528 1.00 0.00 53 PHE A O 8
ATOM 11075 N N . LEU A 1 54 ? 5.740 -21.082 -27.921 1.00 0.00 54 LEU A N 8
ATOM 11076 C CA . LEU A 1 54 ? 7.121 -21.108 -27.453 1.00 0.00 54 LEU A CA 8
ATOM 11077 C C . LEU A 1 54 ? 8.075 -21.460 -28.590 1.00 0.00 54 LEU A C 8
ATOM 11078 O O . LEU A 1 54 ? 9.232 -21.042 -28.594 1.00 0.00 54 LEU A O 8
ATOM 11094 N N . ASN A 1 55 ? 7.580 -22.230 -29.554 1.00 0.00 55 ASN A N 8
ATOM 11095 C CA . ASN A 1 55 ? 8.388 -22.637 -30.697 1.00 0.00 55 ASN A CA 8
ATOM 11096 C C . ASN A 1 55 ? 8.156 -21.709 -31.886 1.00 0.00 55 ASN A C 8
ATOM 11097 O O . ASN A 1 55 ? 8.263 -22.122 -33.041 1.00 0.00 55 ASN A O 8
ATOM 11108 N N . LEU A 1 56 ? 7.838 -20.452 -31.595 1.00 0.00 56 LEU A N 8
ATOM 11109 C CA . LEU A 1 56 ? 7.591 -19.464 -32.639 1.00 0.00 56 LEU A CA 8
ATOM 11110 C C . LEU A 1 56 ? 8.732 -19.444 -33.651 1.00 0.00 56 LEU A C 8
ATOM 11111 O O . LEU A 1 56 ? 9.826 -18.960 -33.360 1.00 0.00 56 LEU A O 8
ATOM 11127 N N . THR A 1 57 ? 8.469 -19.972 -34.842 1.00 0.00 57 THR A N 8
ATOM 11128 C CA . THR A 1 57 ? 9.473 -20.013 -35.898 1.00 0.00 57 THR A CA 8
ATOM 11129 C C . THR A 1 57 ? 9.078 -19.120 -37.068 1.00 0.00 57 THR A C 8
ATOM 11130 O O . THR A 1 57 ? 7.975 -18.576 -37.100 1.00 0.00 57 THR A O 8
ATOM 11141 N N . GLU A 1 58 ? 9.986 -18.974 -38.028 1.00 0.00 58 GLU A N 8
ATOM 11142 C CA . GLU A 1 58 ? 9.730 -18.146 -39.201 1.00 0.00 58 GLU A CA 8
ATOM 11143 C C . GLU A 1 58 ? 8.470 -18.606 -39.928 1.00 0.00 58 GLU A C 8
ATOM 11144 O O . GLU A 1 58 ? 7.835 -17.831 -40.642 1.00 0.00 58 GLU A O 8
ATOM 11156 N N . ASN A 1 59 ? 8.116 -19.873 -39.741 1.00 0.00 59 ASN A N 8
ATOM 11157 C CA . ASN A 1 59 ? 6.933 -20.438 -40.380 1.00 0.00 59 ASN A CA 8
ATOM 11158 C C . ASN A 1 59 ? 5.665 -20.028 -39.637 1.00 0.00 59 ASN A C 8
ATOM 11159 O O . ASN A 1 59 ? 4.579 -19.988 -40.216 1.00 0.00 59 ASN A O 8
ATOM 11170 N N . ASP A 1 60 ? 5.811 -19.724 -38.352 1.00 0.00 60 ASP A N 8
ATOM 11171 C CA . ASP A 1 60 ? 4.678 -19.315 -37.530 1.00 0.00 60 ASP A CA 8
ATOM 11172 C C . ASP A 1 60 ? 4.529 -17.797 -37.526 1.00 0.00 60 ASP A C 8
ATOM 11173 O O . ASP A 1 60 ? 3.423 -17.272 -37.658 1.00 0.00 60 ASP A O 8
ATOM 11182 N N . ILE A 1 61 ? 5.649 -17.098 -37.374 1.00 0.00 61 ILE A N 8
ATOM 11183 C CA . ILE A 1 61 ? 5.643 -15.641 -37.353 1.00 0.00 61 ILE A CA 8
ATOM 11184 C C . ILE A 1 61 ? 4.948 -15.077 -38.588 1.00 0.00 61 ILE A C 8
ATOM 11185 O O . ILE A 1 61 ? 4.263 -14.057 -38.515 1.00 0.00 61 ILE A O 8
ATOM 11201 N N . GLN A 1 62 ? 5.129 -15.748 -39.720 1.00 0.00 62 GLN A N 8
ATOM 11202 C CA . GLN A 1 62 ? 4.519 -15.314 -40.971 1.00 0.00 62 GLN A CA 8
ATOM 11203 C C . GLN A 1 62 ? 3.000 -15.257 -40.845 1.00 0.00 62 GLN A C 8
ATOM 11204 O O . GLN A 1 62 ? 2.332 -14.524 -41.576 1.00 0.00 62 GLN A O 8
ATOM 11218 N N . LYS A 1 63 ? 2.459 -16.034 -39.913 1.00 0.00 63 LYS A N 8
ATOM 11219 C CA . LYS A 1 63 ? 1.019 -16.071 -39.688 1.00 0.00 63 LYS A CA 8
ATOM 11220 C C . LYS A 1 63 ? 0.603 -15.036 -38.647 1.00 0.00 63 LYS A C 8
ATOM 11221 O O . LYS A 1 63 ? -0.524 -15.057 -38.153 1.00 0.00 63 LYS A O 8
ATOM 11240 N N . PHE A 1 64 ? 1.520 -14.132 -38.320 1.00 0.00 64 PHE A N 8
ATOM 11241 C CA . PHE A 1 64 ? 1.248 -13.089 -37.338 1.00 0.00 64 PHE A CA 8
ATOM 11242 C C . PHE A 1 64 ? 1.469 -11.704 -37.940 1.00 0.00 64 PHE A C 8
ATOM 11243 O O . PHE A 1 64 ? 2.147 -11.541 -38.955 1.00 0.00 64 PHE A O 8
ATOM 11260 N N . PRO A 1 65 ? 0.882 -10.681 -37.301 1.00 0.00 65 PRO A N 8
ATOM 11261 C CA . PRO A 1 65 ? 0.999 -9.292 -37.755 1.00 0.00 65 PRO A CA 8
ATOM 11262 C C . PRO A 1 65 ? 2.405 -8.735 -37.560 1.00 0.00 65 PRO A C 8
ATOM 11263 O O . PRO A 1 65 ? 3.123 -9.139 -36.645 1.00 0.00 65 PRO A O 8
ATOM 11274 N N . LYS A 1 66 ? 2.793 -7.805 -38.426 1.00 0.00 66 LYS A N 8
ATOM 11275 C CA . LYS A 1 66 ? 4.113 -7.190 -38.348 1.00 0.00 66 LYS A CA 8
ATOM 11276 C C . LYS A 1 66 ? 4.213 -6.268 -37.137 1.00 0.00 66 LYS A C 8
ATOM 11277 O O . LYS A 1 66 ? 5.282 -5.734 -36.838 1.00 0.00 66 LYS A O 8
ATOM 11296 N N . LEU A 1 67 ? 3.095 -6.086 -36.444 1.00 0.00 67 LEU A N 8
ATOM 11297 C CA . LEU A 1 67 ? 3.057 -5.229 -35.264 1.00 0.00 67 LEU A CA 8
ATOM 11298 C C . LEU A 1 67 ? 3.234 -6.049 -33.990 1.00 0.00 67 LEU A C 8
ATOM 11299 O O . LEU A 1 67 ? 3.543 -5.506 -32.929 1.00 0.00 67 LEU A O 8
ATOM 11315 N N . ARG A 1 68 ? 3.036 -7.358 -34.103 1.00 0.00 68 ARG A N 8
ATOM 11316 C CA . ARG A 1 68 ? 3.174 -8.253 -32.960 1.00 0.00 68 ARG A CA 8
ATOM 11317 C C . ARG A 1 68 ? 4.210 -9.338 -33.241 1.00 0.00 68 ARG A C 8
ATOM 11318 O O . ARG A 1 68 ? 4.553 -10.127 -32.360 1.00 0.00 68 ARG A O 8
ATOM 11339 N N . VAL A 1 69 ? 4.704 -9.372 -34.475 1.00 0.00 69 VAL A N 8
ATOM 11340 C CA . VAL A 1 69 ? 5.700 -10.360 -34.872 1.00 0.00 69 VAL A CA 8
ATOM 11341 C C . VAL A 1 69 ? 6.854 -10.408 -33.877 1.00 0.00 69 VAL A C 8
ATOM 11342 O O . VAL A 1 69 ? 7.172 -11.452 -33.307 1.00 0.00 69 VAL A O 8
ATOM 11355 N N . PRO A 1 70 ? 7.497 -9.251 -33.660 1.00 0.00 70 PRO A N 8
ATOM 11356 C CA . PRO A 1 70 ? 8.625 -9.134 -32.732 1.00 0.00 70 PRO A CA 8
ATOM 11357 C C . PRO A 1 70 ? 8.196 -9.281 -31.276 1.00 0.00 70 PRO A C 8
ATOM 11358 O O . PRO A 1 70 ? 8.972 -9.731 -30.433 1.00 0.00 70 PRO A O 8
ATOM 11369 N N . ILE A 1 71 ? 6.956 -8.900 -30.988 1.00 0.00 71 ILE A N 8
ATOM 11370 C CA . ILE A 1 71 ? 6.424 -8.992 -29.634 1.00 0.00 71 ILE A CA 8
ATOM 11371 C C . ILE A 1 71 ? 6.231 -10.445 -29.217 1.00 0.00 71 ILE A C 8
ATOM 11372 O O . ILE A 1 71 ? 6.534 -10.823 -28.084 1.00 0.00 71 ILE A O 8
ATOM 11388 N N . LEU A 1 72 ? 5.726 -11.258 -30.139 1.00 0.00 72 LEU A N 8
ATOM 11389 C CA . LEU A 1 72 ? 5.494 -12.672 -29.867 1.00 0.00 72 LEU A CA 8
ATOM 11390 C C . LEU A 1 72 ? 6.812 -13.434 -29.782 1.00 0.00 72 LEU A C 8
ATOM 11391 O O . LEU A 1 72 ? 6.973 -14.325 -28.948 1.00 0.00 72 LEU A O 8
ATOM 11407 N N . SER A 1 73 ? 7.754 -13.075 -30.649 1.00 0.00 73 SER A N 8
ATOM 11408 C CA . SER A 1 73 ? 9.059 -13.726 -30.672 1.00 0.00 73 SER A CA 8
ATOM 11409 C C . SER A 1 73 ? 9.822 -13.461 -29.377 1.00 0.00 73 SER A C 8
ATOM 11410 O O . SER A 1 73 ? 10.579 -14.309 -28.904 1.00 0.00 73 SER A O 8
ATOM 11418 N N . LYS A 1 74 ? 9.616 -12.278 -28.809 1.00 0.00 74 LYS A N 8
ATOM 11419 C CA . LYS A 1 74 ? 10.282 -11.899 -27.568 1.00 0.00 74 LYS A CA 8
ATOM 11420 C C . LYS A 1 74 ? 9.550 -12.476 -26.360 1.00 0.00 74 LYS A C 8
ATOM 11421 O O . LYS A 1 74 ? 10.168 -12.813 -25.350 1.00 0.00 74 LYS A O 8
ATOM 11440 N N . LEU A 1 75 ? 8.231 -12.587 -26.471 1.00 0.00 75 LEU A N 8
ATOM 11441 C CA . LEU A 1 75 ? 7.414 -13.124 -25.388 1.00 0.00 75 LEU A CA 8
ATOM 11442 C C . LEU A 1 75 ? 7.564 -14.639 -25.293 1.00 0.00 75 LEU A C 8
ATOM 11443 O O . LEU A 1 75 ? 7.756 -15.187 -24.208 1.00 0.00 75 LEU A O 8
ATOM 11459 N N . SER A 1 76 ? 7.478 -15.310 -26.437 1.00 0.00 76 SER A N 8
ATOM 11460 C CA . SER A 1 76 ? 7.602 -16.762 -26.483 1.00 0.00 76 SER A CA 8
ATOM 11461 C C . SER A 1 76 ? 8.868 -17.222 -25.766 1.00 0.00 76 SER A C 8
ATOM 11462 O O . SER A 1 76 ? 8.888 -18.281 -25.138 1.00 0.00 76 SER A O 8
ATOM 11470 N N . GLN A 1 77 ? 9.921 -16.418 -25.864 1.00 0.00 77 GLN A N 8
ATOM 11471 C CA . GLN A 1 77 ? 11.191 -16.742 -25.226 1.00 0.00 77 GLN A CA 8
ATOM 11472 C C . GLN A 1 77 ? 11.121 -16.501 -23.721 1.00 0.00 77 GLN A C 8
ATOM 11473 O O . GLN A 1 77 ? 11.684 -17.263 -22.935 1.00 0.00 77 GLN A O 8
ATOM 11487 N N . GLU A 1 78 ? 10.427 -15.438 -23.329 1.00 0.00 78 GLU A N 8
ATOM 11488 C CA . GLU A 1 78 ? 10.285 -15.097 -21.918 1.00 0.00 78 GLU A CA 8
ATOM 11489 C C . GLU A 1 78 ? 9.690 -16.263 -21.134 1.00 0.00 78 GLU A C 8
ATOM 11490 O O . GLU A 1 78 ? 10.092 -16.533 -20.002 1.00 0.00 78 GLU A O 8
ATOM 11502 N N . ILE A 1 79 ? 8.729 -16.948 -21.744 1.00 0.00 79 ILE A N 8
ATOM 11503 C CA . ILE A 1 79 ? 8.078 -18.085 -21.104 1.00 0.00 79 ILE A CA 8
ATOM 11504 C C . ILE A 1 79 ? 9.038 -19.261 -20.965 1.00 0.00 79 ILE A C 8
ATOM 11505 O O . ILE A 1 79 ? 9.098 -19.907 -19.919 1.00 0.00 79 ILE A O 8
ATOM 11521 N N . ASN A 1 80 ? 9.789 -19.534 -22.027 1.00 0.00 80 ASN A N 8
ATOM 11522 C CA . ASN A 1 80 ? 10.748 -20.633 -22.023 1.00 0.00 80 ASN A CA 8
ATOM 11523 C C . ASN A 1 80 ? 11.735 -20.490 -20.869 1.00 0.00 80 ASN A C 8
ATOM 11524 O O . ASN A 1 80 ? 12.220 -21.482 -20.325 1.00 0.00 80 ASN A O 8
ATOM 11535 N N . LYS A 1 81 ? 12.027 -19.247 -20.498 1.00 0.00 81 LYS A N 8
ATOM 11536 C CA . LYS A 1 81 ? 12.955 -18.972 -19.407 1.00 0.00 81 LYS A CA 8
ATOM 11537 C C . LYS A 1 81 ? 12.228 -18.957 -18.066 1.00 0.00 81 LYS A C 8
ATOM 11538 O O . LYS A 1 81 ? 12.855 -19.008 -17.009 1.00 0.00 81 LYS A O 8
ATOM 11557 N N . ASN A 1 82 ? 10.902 -18.889 -18.118 1.00 0.00 82 ASN A N 8
ATOM 11558 C CA . ASN A 1 82 ? 10.090 -18.868 -16.907 1.00 0.00 82 ASN A CA 8
ATOM 11559 C C . ASN A 1 82 ? 9.912 -20.276 -16.347 1.00 0.00 82 ASN A C 8
ATOM 11560 O O . ASN A 1 82 ? 9.372 -20.457 -15.256 1.00 0.00 82 ASN A O 8
ATOM 11571 N N . GLU A 1 83 ? 10.372 -21.270 -17.101 1.00 0.00 83 GLU A N 8
ATOM 11572 C CA . GLU A 1 83 ? 10.264 -22.661 -16.679 1.00 0.00 83 GLU A CA 8
ATOM 11573 C C . GLU A 1 83 ? 10.819 -22.848 -15.270 1.00 0.00 83 GLU A C 8
ATOM 11574 O O . GLU A 1 83 ? 11.919 -22.392 -14.961 1.00 0.00 83 GLU A O 8
ATOM 11586 N N . GLU A 1 84 ? 10.049 -23.521 -14.421 1.00 0.00 84 GLU A N 8
ATOM 11587 C CA . GLU A 1 84 ? 10.462 -23.766 -13.045 1.00 0.00 84 GLU A CA 8
ATOM 11588 C C . GLU A 1 84 ? 11.713 -24.639 -13.000 1.00 0.00 84 GLU A C 8
ATOM 11589 O O . GLU A 1 84 ? 11.672 -25.819 -13.349 1.00 0.00 84 GLU A O 8
ATOM 11601 N N . ARG A 1 85 ? 12.824 -24.050 -12.569 1.00 0.00 85 ARG A N 8
ATOM 11602 C CA . ARG A 1 85 ? 14.087 -24.773 -12.480 1.00 0.00 85 ARG A CA 8
ATOM 11603 C C . ARG A 1 85 ? 13.921 -26.060 -11.677 1.00 0.00 85 ARG A C 8
ATOM 11604 O O . ARG A 1 85 ? 14.517 -27.087 -12.001 1.00 0.00 85 ARG A O 8
ATOM 11625 N N . ARG A 1 86 ? 13.109 -25.995 -10.627 1.00 0.00 86 ARG A N 8
ATOM 11626 C CA . ARG A 1 86 ? 12.867 -27.154 -9.776 1.00 0.00 86 ARG A CA 8
ATOM 11627 C C . ARG A 1 86 ? 11.760 -26.866 -8.766 1.00 0.00 86 ARG A C 8
ATOM 11628 O O . ARG A 1 86 ? 11.646 -25.751 -8.256 1.00 0.00 86 ARG A O 8
ATOM 11649 N N . SER A 1 87 ? 10.945 -27.877 -8.484 1.00 0.00 87 SER A N 8
ATOM 11650 C CA . SER A 1 87 ? 9.844 -27.731 -7.539 1.00 0.00 87 SER A CA 8
ATOM 11651 C C . SER A 1 87 ? 9.460 -29.080 -6.940 1.00 0.00 87 SER A C 8
ATOM 11652 O O . SER A 1 87 ? 9.696 -30.129 -7.541 1.00 0.00 87 SER A O 8
ATOM 11660 N N . ILE A 1 88 ? 8.866 -29.045 -5.752 1.00 0.00 88 ILE A N 8
ATOM 11661 C CA . ILE A 1 88 ? 8.447 -30.265 -5.071 1.00 0.00 88 ILE A CA 8
ATOM 11662 C C . ILE A 1 88 ? 7.211 -30.866 -5.731 1.00 0.00 88 ILE A C 8
ATOM 11663 O O . ILE A 1 88 ? 6.279 -30.149 -6.096 1.00 0.00 88 ILE A O 8
ATOM 11679 N N . PHE A 1 89 ? 7.208 -32.186 -5.878 1.00 0.00 89 PHE A N 8
ATOM 11680 C CA . PHE A 1 89 ? 6.085 -32.885 -6.493 1.00 0.00 89 PHE A CA 8
ATOM 11681 C C . PHE A 1 89 ? 5.214 -33.552 -5.433 1.00 0.00 89 PHE A C 8
ATOM 11682 O O . PHE A 1 89 ? 3.986 -33.479 -5.485 1.00 0.00 89 PHE A O 8
ATOM 11699 N N . THR A 1 90 ? 5.858 -34.205 -4.470 1.00 0.00 90 THR A N 8
ATOM 11700 C CA . THR A 1 90 ? 5.144 -34.887 -3.399 1.00 0.00 90 THR A CA 8
ATOM 11701 C C . THR A 1 90 ? 5.580 -34.371 -2.032 1.00 0.00 90 THR A C 8
ATOM 11702 O O . THR A 1 90 ? 4.786 -34.325 -1.092 1.00 0.00 90 THR A O 8
ATOM 11713 N N . GLY A 1 1 ? 0.854 -4.184 -4.666 1.00 0.00 1 GLY A N 9
ATOM 11714 C CA . GLY A 1 1 ? 0.348 -3.153 -5.553 1.00 0.00 1 GLY A CA 9
ATOM 11715 C C . GLY A 1 1 ? -1.145 -3.270 -5.786 1.00 0.00 1 GLY A C 9
ATOM 11716 O O . GLY A 1 1 ? -1.598 -4.148 -6.522 1.00 0.00 1 GLY A O 9
ATOM 11720 N N . SER A 1 2 ? -1.912 -2.386 -5.158 1.00 0.00 2 SER A N 9
ATOM 11721 C CA . SER A 1 2 ? -3.364 -2.398 -5.296 1.00 0.00 2 SER A CA 9
ATOM 11722 C C . SER A 1 2 ? -3.774 -2.099 -6.735 1.00 0.00 2 SER A C 9
ATOM 11723 O O . SER A 1 2 ? -3.143 -1.293 -7.418 1.00 0.00 2 SER A O 9
ATOM 11731 N N . SER A 1 3 ? -4.837 -2.756 -7.189 1.00 0.00 3 SER A N 9
ATOM 11732 C CA . SER A 1 3 ? -5.331 -2.564 -8.548 1.00 0.00 3 SER A CA 9
ATOM 11733 C C . SER A 1 3 ? -4.276 -2.971 -9.571 1.00 0.00 3 SER A C 9
ATOM 11734 O O . SER A 1 3 ? -4.229 -2.436 -10.678 1.00 0.00 3 SER A O 9
ATOM 11742 N N . GLY A 1 4 ? -3.429 -3.924 -9.193 1.00 0.00 4 GLY A N 9
ATOM 11743 C CA . GLY A 1 4 ? -2.385 -4.387 -10.088 1.00 0.00 4 GLY A CA 9
ATOM 11744 C C . GLY A 1 4 ? -2.903 -5.361 -11.128 1.00 0.00 4 GLY A C 9
ATOM 11745 O O . GLY A 1 4 ? -4.108 -5.594 -11.224 1.00 0.00 4 GLY A O 9
ATOM 11749 N N . SER A 1 5 ? -1.991 -5.930 -11.910 1.00 0.00 5 SER A N 9
ATOM 11750 C CA . SER A 1 5 ? -2.363 -6.879 -12.952 1.00 0.00 5 SER A CA 9
ATOM 11751 C C . SER A 1 5 ? -3.345 -6.250 -13.935 1.00 0.00 5 SER A C 9
ATOM 11752 O O . SER A 1 5 ? -3.713 -5.083 -13.801 1.00 0.00 5 SER A O 9
ATOM 11760 N N . SER A 1 6 ? -3.766 -7.032 -14.924 1.00 0.00 6 SER A N 9
ATOM 11761 C CA . SER A 1 6 ? -4.702 -6.551 -15.934 1.00 0.00 6 SER A CA 9
ATOM 11762 C C . SER A 1 6 ? -4.120 -5.362 -16.692 1.00 0.00 6 SER A C 9
ATOM 11763 O O . SER A 1 6 ? -4.835 -4.424 -17.042 1.00 0.00 6 SER A O 9
ATOM 11771 N N . GLY A 1 7 ? -2.815 -5.409 -16.942 1.00 0.00 7 GLY A N 9
ATOM 11772 C CA . GLY A 1 7 ? -2.158 -4.330 -17.657 1.00 0.00 7 GLY A CA 9
ATOM 11773 C C . GLY A 1 7 ? -2.415 -4.382 -19.150 1.00 0.00 7 GLY A C 9
ATOM 11774 O O . GLY A 1 7 ? -3.172 -5.228 -19.626 1.00 0.00 7 GLY A O 9
ATOM 11778 N N . MET A 1 8 ? -1.786 -3.475 -19.889 1.00 0.00 8 MET A N 9
ATOM 11779 C CA . MET A 1 8 ? -1.952 -3.421 -21.337 1.00 0.00 8 MET A CA 9
ATOM 11780 C C . MET A 1 8 ? -0.616 -3.624 -22.045 1.00 0.00 8 MET A C 9
ATOM 11781 O O . MET A 1 8 ? -0.374 -3.054 -23.109 1.00 0.00 8 MET A O 9
ATOM 11795 N N . ALA A 1 9 ? 0.248 -4.438 -21.448 1.00 0.00 9 ALA A N 9
ATOM 11796 C CA . ALA A 1 9 ? 1.558 -4.717 -22.023 1.00 0.00 9 ALA A CA 9
ATOM 11797 C C . ALA A 1 9 ? 2.255 -5.849 -21.277 1.00 0.00 9 ALA A C 9
ATOM 11798 O O . ALA A 1 9 ? 1.649 -6.523 -20.443 1.00 0.00 9 ALA A O 9
ATOM 11805 N N . LEU A 1 10 ? 3.532 -6.054 -21.581 1.00 0.00 10 LEU A N 9
ATOM 11806 C CA . LEU A 1 10 ? 4.313 -7.106 -20.940 1.00 0.00 10 LEU A CA 9
ATOM 11807 C C . LEU A 1 10 ? 4.503 -6.814 -19.455 1.00 0.00 10 LEU A C 9
ATOM 11808 O O . LEU A 1 10 ? 5.470 -6.163 -19.059 1.00 0.00 10 LEU A O 9
ATOM 11824 N N . ARG A 1 11 ? 3.575 -7.301 -18.637 1.00 0.00 11 ARG A N 9
ATOM 11825 C CA . ARG A 1 11 ? 3.641 -7.093 -17.196 1.00 0.00 11 ARG A CA 9
ATOM 11826 C C . ARG A 1 11 ? 3.877 -8.412 -16.467 1.00 0.00 11 ARG A C 9
ATOM 11827 O O . ARG A 1 11 ? 4.424 -8.435 -15.365 1.00 0.00 11 ARG A O 9
ATOM 11848 N N . ASN A 1 12 ? 3.459 -9.510 -17.090 1.00 0.00 12 ASN A N 9
ATOM 11849 C CA . ASN A 1 12 ? 3.624 -10.833 -16.499 1.00 0.00 12 ASN A CA 9
ATOM 11850 C C . ASN A 1 12 ? 3.798 -11.894 -17.582 1.00 0.00 12 ASN A C 9
ATOM 11851 O O . ASN A 1 12 ? 3.359 -11.715 -18.718 1.00 0.00 12 ASN A O 9
ATOM 11862 N N . VAL A 1 13 ? 4.441 -13.000 -17.221 1.00 0.00 13 VAL A N 9
ATOM 11863 C CA . VAL A 1 13 ? 4.672 -14.091 -18.161 1.00 0.00 13 VAL A CA 9
ATOM 11864 C C . VAL A 1 13 ? 4.430 -15.444 -17.502 1.00 0.00 13 VAL A C 9
ATOM 11865 O O . VAL A 1 13 ? 4.896 -15.716 -16.395 1.00 0.00 13 VAL A O 9
ATOM 11878 N N . PRO A 1 14 ? 3.683 -16.315 -18.196 1.00 0.00 14 PRO A N 9
ATOM 11879 C CA . PRO A 1 14 ? 3.363 -17.656 -17.698 1.00 0.00 14 PRO A CA 9
ATOM 11880 C C . PRO A 1 14 ? 4.582 -18.572 -17.672 1.00 0.00 14 PRO A C 9
ATOM 11881 O O . PRO A 1 14 ? 5.673 -18.181 -18.087 1.00 0.00 14 PRO A O 9
ATOM 11892 N N . PHE A 1 15 ? 4.389 -19.792 -17.182 1.00 0.00 15 PHE A N 9
ATOM 11893 C CA . PHE A 1 15 ? 5.474 -20.763 -17.101 1.00 0.00 15 PHE A CA 9
ATOM 11894 C C . PHE A 1 15 ? 5.519 -21.634 -18.354 1.00 0.00 15 PHE A C 9
ATOM 11895 O O . PHE A 1 15 ? 4.506 -21.827 -19.025 1.00 0.00 15 PHE A O 9
ATOM 11912 N N . ARG A 1 16 ? 6.702 -22.155 -18.662 1.00 0.00 16 ARG A N 9
ATOM 11913 C CA . ARG A 1 16 ? 6.881 -23.004 -19.834 1.00 0.00 16 ARG A CA 9
ATOM 11914 C C . ARG A 1 16 ? 6.000 -24.247 -19.745 1.00 0.00 16 ARG A C 9
ATOM 11915 O O . ARG A 1 16 ? 5.168 -24.494 -20.617 1.00 0.00 16 ARG A O 9
ATOM 11936 N N . SER A 1 17 ? 6.191 -25.026 -18.685 1.00 0.00 17 SER A N 9
ATOM 11937 C CA . SER A 1 17 ? 5.418 -26.245 -18.484 1.00 0.00 17 SER A CA 9
ATOM 11938 C C . SER A 1 17 ? 3.923 -25.969 -18.613 1.00 0.00 17 SER A C 9
ATOM 11939 O O . SER A 1 17 ? 3.156 -26.832 -19.038 1.00 0.00 17 SER A O 9
ATOM 11947 N N . GLU A 1 18 ? 3.517 -24.757 -18.244 1.00 0.00 18 GLU A N 9
ATOM 11948 C CA . GLU A 1 18 ? 2.115 -24.367 -18.318 1.00 0.00 18 GLU A CA 9
ATOM 11949 C C . GLU A 1 18 ? 1.678 -24.178 -19.769 1.00 0.00 18 GLU A C 9
ATOM 11950 O O . GLU A 1 18 ? 0.572 -24.562 -20.151 1.00 0.00 18 GLU A O 9
ATOM 11962 N N . VAL A 1 19 ? 2.555 -23.584 -20.572 1.00 0.00 19 VAL A N 9
ATOM 11963 C CA . VAL A 1 19 ? 2.262 -23.345 -21.980 1.00 0.00 19 VAL A CA 9
ATOM 11964 C C . VAL A 1 19 ? 2.317 -24.641 -22.781 1.00 0.00 19 VAL A C 9
ATOM 11965 O O . VAL A 1 19 ? 1.593 -24.809 -23.763 1.00 0.00 19 VAL A O 9
ATOM 11978 N N . LEU A 1 20 ? 3.181 -25.557 -22.355 1.00 0.00 20 LEU A N 9
ATOM 11979 C CA . LEU A 1 20 ? 3.331 -26.840 -23.032 1.00 0.00 20 LEU A CA 9
ATOM 11980 C C . LEU A 1 20 ? 2.039 -27.648 -22.961 1.00 0.00 20 LEU A C 9
ATOM 11981 O O . LEU A 1 20 ? 1.787 -28.511 -23.800 1.00 0.00 20 LEU A O 9
ATOM 11997 N N . GLY A 1 21 ? 1.222 -27.360 -21.952 1.00 0.00 21 GLY A N 9
ATOM 11998 C CA . GLY A 1 21 ? -0.035 -28.067 -21.790 1.00 0.00 21 GLY A CA 9
ATOM 11999 C C . GLY A 1 21 ? -1.233 -27.206 -22.137 1.00 0.00 21 GLY A C 9
ATOM 12000 O O . GLY A 1 21 ? -2.348 -27.470 -21.686 1.00 0.00 21 GLY A O 9
ATOM 12004 N N . TRP A 1 22 ? -1.004 -26.172 -22.939 1.00 0.00 22 TRP A N 9
ATOM 12005 C CA . TRP A 1 22 ? -2.074 -25.268 -23.345 1.00 0.00 22 TRP A CA 9
ATOM 12006 C C . TRP A 1 22 ? -2.723 -25.738 -24.642 1.00 0.00 22 TRP A C 9
ATOM 12007 O O . TRP A 1 22 ? -2.348 -26.774 -25.193 1.00 0.00 22 TRP A O 9
ATOM 12028 N N . ASP A 1 23 ? -3.695 -24.973 -25.124 1.00 0.00 23 ASP A N 9
ATOM 12029 C CA . ASP A 1 23 ? -4.395 -25.312 -26.358 1.00 0.00 23 ASP A CA 9
ATOM 12030 C C . ASP A 1 23 ? -4.518 -24.092 -27.265 1.00 0.00 23 ASP A C 9
ATOM 12031 O O . ASP A 1 23 ? -4.344 -22.950 -26.839 1.00 0.00 23 ASP A O 9
ATOM 12040 N N . PRO A 1 24 ? -4.826 -24.337 -28.548 1.00 0.00 24 PRO A N 9
ATOM 12041 C CA . PRO A 1 24 ? -4.979 -23.271 -29.542 1.00 0.00 24 PRO A CA 9
ATOM 12042 C C . PRO A 1 24 ? -6.227 -22.429 -29.302 1.00 0.00 24 PRO A C 9
ATOM 12043 O O . PRO A 1 24 ? -6.437 -21.410 -29.961 1.00 0.00 24 PRO A O 9
ATOM 12054 N N . ASP A 1 25 ? -7.052 -22.860 -28.354 1.00 0.00 25 ASP A N 9
ATOM 12055 C CA . ASP A 1 25 ? -8.280 -22.144 -28.026 1.00 0.00 25 ASP A CA 9
ATOM 12056 C C . ASP A 1 25 ? -8.172 -21.481 -26.656 1.00 0.00 25 ASP A C 9
ATOM 12057 O O . ASP A 1 25 ? -8.898 -20.533 -26.355 1.00 0.00 25 ASP A O 9
ATOM 12066 N N . SER A 1 26 ? -7.263 -21.987 -25.829 1.00 0.00 26 SER A N 9
ATOM 12067 C CA . SER A 1 26 ? -7.064 -21.447 -24.489 1.00 0.00 26 SER A CA 9
ATOM 12068 C C . SER A 1 26 ? -5.968 -20.385 -24.488 1.00 0.00 26 SER A C 9
ATOM 12069 O O . SER A 1 26 ? -6.115 -19.325 -23.879 1.00 0.00 26 SER A O 9
ATOM 12077 N N . LEU A 1 27 ? -4.870 -20.678 -25.175 1.00 0.00 27 LEU A N 9
ATOM 12078 C CA . LEU A 1 27 ? -3.747 -19.749 -25.255 1.00 0.00 27 LEU A CA 9
ATOM 12079 C C . LEU A 1 27 ? -4.217 -18.362 -25.681 1.00 0.00 27 LEU A C 9
ATOM 12080 O O . LEU A 1 27 ? -3.631 -17.352 -25.295 1.00 0.00 27 LEU A O 9
ATOM 12096 N N . ALA A 1 28 ? -5.281 -18.322 -26.477 1.00 0.00 28 ALA A N 9
ATOM 12097 C CA . ALA A 1 28 ? -5.832 -17.059 -26.952 1.00 0.00 28 ALA A CA 9
ATOM 12098 C C . ALA A 1 28 ? -6.203 -16.149 -25.786 1.00 0.00 28 ALA A C 9
ATOM 12099 O O . ALA A 1 28 ? -6.098 -14.927 -25.882 1.00 0.00 28 ALA A O 9
ATOM 12106 N N . ASP A 1 29 ? -6.639 -16.754 -24.686 1.00 0.00 29 ASP A N 9
ATOM 12107 C CA . ASP A 1 29 ? -7.025 -15.997 -23.500 1.00 0.00 29 ASP A CA 9
ATOM 12108 C C . ASP A 1 29 ? -5.832 -15.243 -22.924 1.00 0.00 29 ASP A C 9
ATOM 12109 O O . ASP A 1 29 ? -5.948 -14.079 -22.537 1.00 0.00 29 ASP A O 9
ATOM 12118 N N . TYR A 1 30 ? -4.686 -15.912 -22.868 1.00 0.00 30 TYR A N 9
ATOM 12119 C CA . TYR A 1 30 ? -3.471 -15.306 -22.335 1.00 0.00 30 TYR A CA 9
ATOM 12120 C C . TYR A 1 30 ? -3.194 -13.964 -23.005 1.00 0.00 30 TYR A C 9
ATOM 12121 O O . TYR A 1 30 ? -2.861 -12.982 -22.340 1.00 0.00 30 TYR A O 9
ATOM 12139 N N . PHE A 1 31 ? -3.334 -13.928 -24.326 1.00 0.00 31 PHE A N 9
ATOM 12140 C CA . PHE A 1 31 ? -3.099 -12.707 -25.087 1.00 0.00 31 PHE A CA 9
ATOM 12141 C C . PHE A 1 31 ? -4.148 -11.650 -24.757 1.00 0.00 31 PHE A C 9
ATOM 12142 O O . PHE A 1 31 ? -3.835 -10.466 -24.628 1.00 0.00 31 PHE A O 9
ATOM 12159 N N . LYS A 1 32 ? -5.397 -12.085 -24.623 1.00 0.00 32 LYS A N 9
ATOM 12160 C CA . LYS A 1 32 ? -6.494 -11.178 -24.308 1.00 0.00 32 LYS A CA 9
ATOM 12161 C C . LYS A 1 32 ? -6.196 -10.384 -23.040 1.00 0.00 32 LYS A C 9
ATOM 12162 O O . LYS A 1 32 ? -6.689 -9.270 -22.862 1.00 0.00 32 LYS A O 9
ATOM 12181 N N . LYS A 1 33 ? -5.386 -10.964 -22.161 1.00 0.00 33 LYS A N 9
ATOM 12182 C CA . LYS A 1 33 ? -5.019 -10.310 -20.910 1.00 0.00 33 LYS A CA 9
ATOM 12183 C C . LYS A 1 33 ? -3.879 -9.321 -21.128 1.00 0.00 33 LYS A C 9
ATOM 12184 O O . LYS A 1 33 ? -3.732 -8.352 -20.380 1.00 0.00 33 LYS A O 9
ATOM 12203 N N . LEU A 1 34 ? -3.074 -9.569 -22.155 1.00 0.00 34 LEU A N 9
ATOM 12204 C CA . LEU A 1 34 ? -1.947 -8.699 -22.472 1.00 0.00 34 LEU A CA 9
ATOM 12205 C C . LEU A 1 34 ? -2.347 -7.638 -23.492 1.00 0.00 34 LEU A C 9
ATOM 12206 O O . LEU A 1 34 ? -1.494 -7.001 -24.108 1.00 0.00 34 LEU A O 9
ATOM 12222 N N . ASN A 1 35 ? -3.652 -7.454 -23.665 1.00 0.00 35 ASN A N 9
ATOM 12223 C CA . ASN A 1 35 ? -4.167 -6.469 -24.610 1.00 0.00 35 ASN A CA 9
ATOM 12224 C C . ASN A 1 35 ? -3.764 -6.823 -26.038 1.00 0.00 35 ASN A C 9
ATOM 12225 O O . ASN A 1 35 ? -3.760 -5.968 -26.924 1.00 0.00 35 ASN A O 9
ATOM 12236 N N . TYR A 1 36 ? -3.426 -8.090 -26.255 1.00 0.00 36 TYR A N 9
ATOM 12237 C CA . TYR A 1 36 ? -3.020 -8.558 -27.575 1.00 0.00 36 TYR A CA 9
ATOM 12238 C C . TYR A 1 36 ? -4.174 -9.264 -28.281 1.00 0.00 36 TYR A C 9
ATOM 12239 O O . TYR A 1 36 ? -4.126 -10.470 -28.521 1.00 0.00 36 TYR A O 9
ATOM 12257 N N . LYS A 1 37 ? -5.211 -8.502 -28.613 1.00 0.00 37 LYS A N 9
ATOM 12258 C CA . LYS A 1 37 ? -6.377 -9.051 -29.293 1.00 0.00 37 LYS A CA 9
ATOM 12259 C C . LYS A 1 37 ? -6.046 -9.409 -30.739 1.00 0.00 37 LYS A C 9
ATOM 12260 O O . LYS A 1 37 ? -6.719 -10.236 -31.354 1.00 0.00 37 LYS A O 9
ATOM 12279 N N . ASP A 1 38 ? -5.004 -8.782 -31.274 1.00 0.00 38 ASP A N 9
ATOM 12280 C CA . ASP A 1 38 ? -4.582 -9.036 -32.647 1.00 0.00 38 ASP A CA 9
ATOM 12281 C C . ASP A 1 38 ? -3.864 -10.377 -32.755 1.00 0.00 38 ASP A C 9
ATOM 12282 O O . ASP A 1 38 ? -3.767 -10.955 -33.838 1.00 0.00 38 ASP A O 9
ATOM 12291 N N . CYS A 1 39 ? -3.362 -10.867 -31.627 1.00 0.00 39 CYS A N 9
ATOM 12292 C CA . CYS A 1 39 ? -2.651 -12.140 -31.595 1.00 0.00 39 CYS A CA 9
ATOM 12293 C C . CYS A 1 39 ? -3.602 -13.285 -31.263 1.00 0.00 39 CYS A C 9
ATOM 12294 O O . CYS A 1 39 ? -3.611 -14.312 -31.941 1.00 0.00 39 CYS A O 9
ATOM 12302 N N . GLU A 1 40 ? -4.400 -13.102 -30.216 1.00 0.00 40 GLU A N 9
ATOM 12303 C CA . GLU A 1 40 ? -5.352 -14.122 -29.794 1.00 0.00 40 GLU A CA 9
ATOM 12304 C C . GLU A 1 40 ? -6.220 -14.574 -30.965 1.00 0.00 40 GLU A C 9
ATOM 12305 O O . GLU A 1 40 ? -6.675 -15.717 -31.011 1.00 0.00 40 GLU A O 9
ATOM 12317 N N . LYS A 1 41 ? -6.447 -13.668 -31.910 1.00 0.00 41 LYS A N 9
ATOM 12318 C CA . LYS A 1 41 ? -7.259 -13.971 -33.082 1.00 0.00 41 LYS A CA 9
ATOM 12319 C C . LYS A 1 41 ? -6.626 -15.086 -33.909 1.00 0.00 41 LYS A C 9
ATOM 12320 O O . LYS A 1 41 ? -7.250 -16.117 -34.158 1.00 0.00 41 LYS A O 9
ATOM 12339 N N . ALA A 1 42 ? -5.384 -14.873 -34.330 1.00 0.00 42 ALA A N 9
ATOM 12340 C CA . ALA A 1 42 ? -4.666 -15.861 -35.125 1.00 0.00 42 ALA A CA 9
ATOM 12341 C C . ALA A 1 42 ? -4.447 -17.147 -34.334 1.00 0.00 42 ALA A C 9
ATOM 12342 O O . ALA A 1 42 ? -4.399 -18.237 -34.904 1.00 0.00 42 ALA A O 9
ATOM 12349 N N . VAL A 1 43 ? -4.314 -17.012 -33.019 1.00 0.00 43 VAL A N 9
ATOM 12350 C CA . VAL A 1 43 ? -4.101 -18.164 -32.150 1.00 0.00 43 VAL A CA 9
ATOM 12351 C C . VAL A 1 43 ? -5.265 -19.143 -32.239 1.00 0.00 43 VAL A C 9
ATOM 12352 O O . VAL A 1 43 ? -5.083 -20.355 -32.120 1.00 0.00 43 VAL A O 9
ATOM 12365 N N . LYS A 1 44 ? -6.464 -18.611 -32.451 1.00 0.00 44 LYS A N 9
ATOM 12366 C CA . LYS A 1 44 ? -7.660 -19.437 -32.559 1.00 0.00 44 LYS A CA 9
ATOM 12367 C C . LYS A 1 44 ? -7.968 -19.762 -34.017 1.00 0.00 44 LYS A C 9
ATOM 12368 O O . LYS A 1 44 ? -8.358 -20.882 -34.346 1.00 0.00 44 LYS A O 9
ATOM 12387 N N . LYS A 1 45 ? -7.788 -18.775 -34.889 1.00 0.00 45 LYS A N 9
ATOM 12388 C CA . LYS A 1 45 ? -8.043 -18.955 -36.313 1.00 0.00 45 LYS A CA 9
ATOM 12389 C C . LYS A 1 45 ? -7.086 -19.981 -36.912 1.00 0.00 45 LYS A C 9
ATOM 12390 O O . LYS A 1 45 ? -7.512 -20.944 -37.549 1.00 0.00 45 LYS A O 9
ATOM 12409 N N . TYR A 1 46 ? -5.792 -19.769 -36.701 1.00 0.00 46 TYR A N 9
ATOM 12410 C CA . TYR A 1 46 ? -4.774 -20.674 -37.221 1.00 0.00 46 TYR A CA 9
ATOM 12411 C C . TYR A 1 46 ? -4.612 -21.890 -36.313 1.00 0.00 46 TYR A C 9
ATOM 12412 O O . TYR A 1 46 ? -3.941 -22.859 -36.668 1.00 0.00 46 TYR A O 9
ATOM 12430 N N . HIS A 1 47 ? -5.233 -21.831 -35.139 1.00 0.00 47 HIS A N 9
ATOM 12431 C CA . HIS A 1 47 ? -5.160 -22.927 -34.180 1.00 0.00 47 HIS A CA 9
ATOM 12432 C C . HIS A 1 47 ? -3.728 -23.129 -33.694 1.00 0.00 47 HIS A C 9
ATOM 12433 O O . HIS A 1 47 ? -3.111 -24.160 -33.965 1.00 0.00 47 HIS A O 9
ATOM 12447 N N . ILE A 1 48 ? -3.206 -22.139 -32.978 1.00 0.00 48 ILE A N 9
ATOM 12448 C CA . ILE A 1 48 ? -1.847 -22.210 -32.455 1.00 0.00 48 ILE A CA 9
ATOM 12449 C C . ILE A 1 48 ? -1.849 -22.438 -30.947 1.00 0.00 48 ILE A C 9
ATOM 12450 O O . ILE A 1 48 ? -2.127 -21.523 -30.172 1.00 0.00 48 ILE A O 9
ATOM 12466 N N . ASP A 1 49 ? -1.535 -23.662 -30.539 1.00 0.00 49 ASP A N 9
ATOM 12467 C CA . ASP A 1 49 ? -1.498 -24.010 -29.124 1.00 0.00 49 ASP A CA 9
ATOM 12468 C C . ASP A 1 49 ? -0.251 -23.438 -28.456 1.00 0.00 49 ASP A C 9
ATOM 12469 O O . ASP A 1 49 ? 0.688 -23.015 -29.130 1.00 0.00 49 ASP A O 9
ATOM 12478 N N . GLY A 1 50 ? -0.250 -23.428 -27.126 1.00 0.00 50 GLY A N 9
ATOM 12479 C CA . GLY A 1 50 ? 0.886 -22.904 -26.390 1.00 0.00 50 GLY A CA 9
ATOM 12480 C C . GLY A 1 50 ? 2.200 -23.511 -26.842 1.00 0.00 50 GLY A C 9
ATOM 12481 O O . GLY A 1 50 ? 3.178 -22.797 -27.061 1.00 0.00 50 GLY A O 9
ATOM 12485 N N . ALA A 1 51 ? 2.223 -24.832 -26.982 1.00 0.00 51 ALA A N 9
ATOM 12486 C CA . ALA A 1 51 ? 3.426 -25.534 -27.411 1.00 0.00 51 ALA A CA 9
ATOM 12487 C C . ALA A 1 51 ? 3.946 -24.975 -28.731 1.00 0.00 51 ALA A C 9
ATOM 12488 O O . ALA A 1 51 ? 5.140 -25.052 -29.021 1.00 0.00 51 ALA A O 9
ATOM 12495 N N . ARG A 1 52 ? 3.043 -24.413 -29.527 1.00 0.00 52 ARG A N 9
ATOM 12496 C CA . ARG A 1 52 ? 3.411 -23.842 -30.818 1.00 0.00 52 ARG A CA 9
ATOM 12497 C C . ARG A 1 52 ? 3.907 -22.408 -30.657 1.00 0.00 52 ARG A C 9
ATOM 12498 O O . ARG A 1 52 ? 4.662 -21.904 -31.489 1.00 0.00 52 ARG A O 9
ATOM 12519 N N . PHE A 1 53 ? 3.478 -21.757 -29.581 1.00 0.00 53 PHE A N 9
ATOM 12520 C CA . PHE A 1 53 ? 3.877 -20.380 -29.311 1.00 0.00 53 PHE A CA 9
ATOM 12521 C C . PHE A 1 53 ? 5.339 -20.312 -28.880 1.00 0.00 53 PHE A C 9
ATOM 12522 O O . PHE A 1 53 ? 6.105 -19.481 -29.370 1.00 0.00 53 PHE A O 9
ATOM 12539 N N . LEU A 1 54 ? 5.719 -21.191 -27.960 1.00 0.00 54 LEU A N 9
ATOM 12540 C CA . LEU A 1 54 ? 7.089 -21.232 -27.460 1.00 0.00 54 LEU A CA 9
ATOM 12541 C C . LEU A 1 54 ? 8.068 -21.566 -28.582 1.00 0.00 54 LEU A C 9
ATOM 12542 O O . LEU A 1 54 ? 9.249 -21.233 -28.507 1.00 0.00 54 LEU A O 9
ATOM 12558 N N . ASN A 1 55 ? 7.566 -22.224 -29.622 1.00 0.00 55 ASN A N 9
ATOM 12559 C CA . ASN A 1 55 ? 8.395 -22.601 -30.760 1.00 0.00 55 ASN A CA 9
ATOM 12560 C C . ASN A 1 55 ? 8.148 -21.673 -31.945 1.00 0.00 55 ASN A C 9
ATOM 12561 O O . ASN A 1 55 ? 8.233 -22.088 -33.102 1.00 0.00 55 ASN A O 9
ATOM 12572 N N . LEU A 1 56 ? 7.842 -20.414 -31.650 1.00 0.00 56 LEU A N 9
ATOM 12573 C CA . LEU A 1 56 ? 7.583 -19.425 -32.690 1.00 0.00 56 LEU A CA 9
ATOM 12574 C C . LEU A 1 56 ? 8.702 -19.420 -33.727 1.00 0.00 56 LEU A C 9
ATOM 12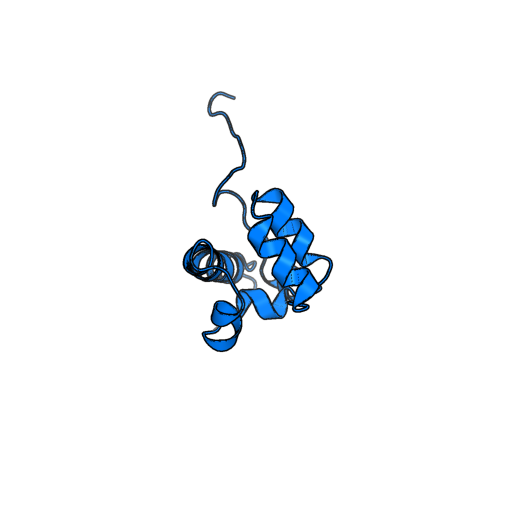575 O O . LEU A 1 56 ? 9.787 -18.892 -33.483 1.00 0.00 56 LEU A O 9
ATOM 12591 N N . THR A 1 57 ? 8.429 -20.009 -34.887 1.00 0.00 57 THR A N 9
ATOM 12592 C CA . THR A 1 57 ? 9.412 -20.072 -35.962 1.00 0.00 57 THR A CA 9
ATOM 12593 C C . THR A 1 57 ? 9.009 -19.175 -37.127 1.00 0.00 57 THR A C 9
ATOM 12594 O O . THR A 1 57 ? 7.912 -18.619 -37.144 1.00 0.00 57 THR A O 9
ATOM 12605 N N . GLU A 1 58 ? 9.905 -19.040 -38.101 1.00 0.00 58 GLU A N 9
ATOM 12606 C CA . GLU A 1 58 ? 9.641 -18.210 -39.270 1.00 0.00 58 GLU A CA 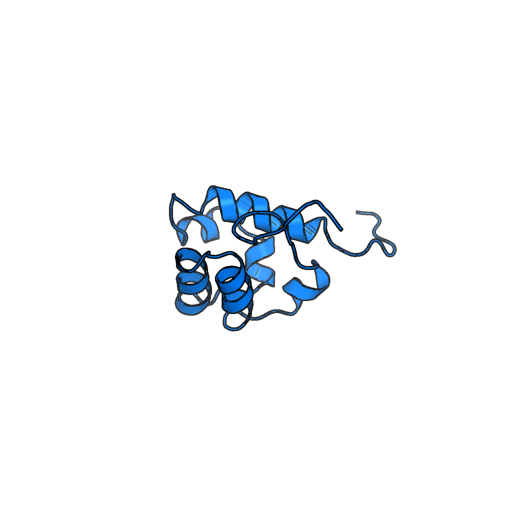9
ATOM 12607 C C . GLU A 1 58 ? 8.353 -18.642 -39.965 1.00 0.00 58 GLU A C 9
ATOM 12608 O O . GLU A 1 58 ? 7.709 -17.849 -40.650 1.00 0.00 58 GLU A O 9
ATOM 12620 N N . ASN A 1 59 ? 7.986 -19.907 -39.784 1.00 0.00 59 ASN A N 9
ATOM 12621 C CA . ASN A 1 59 ? 6.776 -20.446 -40.394 1.00 0.00 59 ASN A CA 9
ATOM 12622 C C . ASN A 1 59 ? 5.533 -19.981 -39.641 1.00 0.00 59 ASN A C 9
ATOM 12623 O O . ASN A 1 59 ? 4.450 -19.873 -40.216 1.00 0.00 59 ASN A O 9
ATOM 12634 N N . ASP A 1 60 ? 5.698 -19.706 -38.352 1.00 0.00 60 ASP A N 9
ATOM 12635 C CA . ASP A 1 60 ? 4.590 -19.251 -37.519 1.00 0.00 60 ASP A CA 9
ATOM 12636 C C . ASP A 1 60 ? 4.489 -17.729 -37.534 1.00 0.00 60 ASP A C 9
ATOM 12637 O O . ASP A 1 60 ? 3.397 -17.171 -37.643 1.00 0.00 60 ASP A O 9
ATOM 12646 N N . ILE A 1 61 ? 5.634 -17.064 -37.421 1.00 0.00 61 ILE A N 9
ATOM 12647 C CA . ILE A 1 61 ? 5.674 -15.607 -37.421 1.00 0.00 61 ILE A CA 9
ATOM 12648 C C . ILE A 1 61 ? 4.959 -15.038 -38.642 1.00 0.00 61 ILE A C 9
ATOM 12649 O O . ILE A 1 61 ? 4.271 -14.022 -38.551 1.00 0.00 61 ILE A O 9
ATOM 12665 N N . GLN A 1 62 ? 5.125 -15.701 -39.781 1.00 0.00 62 GLN A N 9
ATOM 12666 C CA . GLN A 1 62 ? 4.494 -15.262 -41.020 1.00 0.00 62 GLN A CA 9
ATOM 12667 C C . GLN A 1 62 ? 2.977 -15.215 -40.871 1.00 0.00 62 GLN A C 9
ATOM 12668 O O . GLN A 1 62 ? 2.296 -14.468 -41.574 1.00 0.00 62 GLN A O 9
ATOM 12682 N N . LYS A 1 63 ? 2.453 -16.018 -39.951 1.00 0.00 63 LYS A N 9
ATOM 12683 C CA . LYS A 1 63 ? 1.016 -16.069 -39.709 1.00 0.00 63 LYS A CA 9
ATOM 12684 C C . LYS A 1 63 ? 0.603 -15.030 -38.671 1.00 0.00 63 LYS A C 9
ATOM 12685 O O . LYS A 1 63 ? -0.538 -15.020 -38.209 1.00 0.00 63 LYS A O 9
ATOM 12704 N N . PHE A 1 64 ? 1.536 -14.155 -38.312 1.00 0.00 64 PHE A N 9
ATOM 12705 C CA . PHE A 1 64 ? 1.268 -13.111 -37.330 1.00 0.00 64 PHE A CA 9
ATOM 12706 C C . PHE A 1 64 ? 1.490 -11.727 -37.933 1.00 0.00 64 PHE A C 9
ATOM 12707 O O . PHE A 1 64 ? 2.171 -11.566 -38.946 1.00 0.00 64 PHE A O 9
ATOM 12724 N N . PRO A 1 65 ? 0.901 -10.704 -37.296 1.00 0.00 65 PRO A N 9
ATOM 12725 C CA . PRO A 1 65 ? 1.019 -9.316 -37.752 1.00 0.00 65 PRO A CA 9
ATOM 12726 C C . PRO A 1 65 ? 2.424 -8.758 -37.553 1.00 0.00 65 PRO A C 9
ATOM 12727 O O . PRO A 1 65 ? 3.137 -9.156 -36.632 1.00 0.00 65 PRO A O 9
ATOM 12738 N N . LYS A 1 66 ? 2.817 -7.834 -38.423 1.00 0.00 66 LYS A N 9
ATOM 12739 C CA . LYS A 1 66 ? 4.136 -7.219 -38.344 1.00 0.00 66 LYS A CA 9
ATOM 12740 C C . LYS A 1 66 ? 4.233 -6.293 -37.135 1.00 0.00 66 LYS A C 9
ATOM 12741 O O . LYS A 1 66 ? 5.302 -5.760 -36.833 1.00 0.00 66 LYS A O 9
ATOM 12760 N N . LEU A 1 67 ? 3.112 -6.107 -36.447 1.00 0.00 67 LEU A N 9
ATOM 12761 C CA . LEU A 1 67 ? 3.071 -5.246 -35.270 1.00 0.00 67 LEU A CA 9
ATOM 12762 C C . LEU A 1 67 ? 3.244 -6.062 -33.993 1.00 0.00 67 LEU A C 9
ATOM 12763 O O . LEU A 1 67 ? 3.545 -5.515 -32.932 1.00 0.00 67 LEU A O 9
ATOM 12779 N N . ARG A 1 68 ? 3.053 -7.373 -34.103 1.00 0.00 68 ARG A N 9
ATOM 12780 C CA . ARG A 1 68 ? 3.189 -8.264 -32.958 1.00 0.00 68 ARG A CA 9
ATOM 12781 C C . ARG A 1 68 ? 4.224 -9.351 -33.234 1.00 0.00 68 ARG A C 9
ATOM 12782 O O . ARG A 1 68 ? 4.565 -10.137 -32.350 1.00 0.00 68 ARG A O 9
ATOM 12803 N N . VAL A 1 69 ? 4.720 -9.389 -34.467 1.00 0.00 69 VAL A N 9
ATOM 12804 C CA . VAL A 1 69 ? 5.715 -10.379 -34.860 1.00 0.00 69 VAL A CA 9
ATOM 12805 C C . VAL A 1 69 ? 6.869 -10.423 -33.865 1.00 0.00 69 VAL A C 9
ATOM 12806 O O . VAL A 1 69 ? 7.188 -11.464 -33.291 1.00 0.00 69 VAL A O 9
ATOM 12819 N N . PRO A 1 70 ? 7.512 -9.265 -33.653 1.00 0.00 70 PRO A N 9
ATOM 12820 C CA . PRO A 1 70 ? 8.641 -9.144 -32.726 1.00 0.00 70 PRO A CA 9
ATOM 12821 C C . PRO A 1 70 ? 8.212 -9.286 -31.269 1.00 0.00 70 PRO A C 9
ATOM 12822 O O . PRO A 1 70 ? 8.989 -9.733 -30.425 1.00 0.00 70 PRO A O 9
ATOM 12833 N N . ILE A 1 71 ? 6.973 -8.903 -30.982 1.00 0.00 71 ILE A N 9
ATOM 12834 C CA . ILE A 1 71 ? 6.442 -8.989 -29.628 1.00 0.00 71 ILE A CA 9
ATOM 12835 C C . ILE A 1 71 ? 6.249 -10.442 -29.204 1.00 0.00 71 ILE A C 9
ATOM 12836 O O . ILE A 1 71 ? 6.596 -10.825 -28.086 1.00 0.00 71 ILE A O 9
ATOM 12852 N N . LEU A 1 72 ? 5.696 -11.246 -30.105 1.00 0.00 72 LEU A N 9
ATOM 12853 C CA . LEU A 1 72 ? 5.459 -12.659 -29.827 1.00 0.00 72 LEU A CA 9
ATOM 12854 C C . LEU A 1 72 ? 6.776 -13.423 -29.728 1.00 0.00 72 LEU A C 9
ATOM 12855 O O . LEU A 1 72 ? 6.938 -14.291 -28.871 1.00 0.00 72 LEU A O 9
ATOM 12871 N N . SER A 1 73 ? 7.714 -13.091 -30.610 1.00 0.00 73 SER A N 9
ATOM 12872 C CA . SER A 1 73 ? 9.016 -13.747 -30.623 1.00 0.00 73 SER A CA 9
ATOM 12873 C C . SER A 1 73 ? 9.778 -13.469 -29.331 1.00 0.00 73 SER A C 9
ATOM 12874 O O . SER A 1 73 ? 10.526 -14.316 -28.842 1.00 0.00 73 SER A O 9
ATOM 12882 N N . LYS A 1 74 ? 9.582 -12.275 -28.782 1.00 0.00 74 LYS A N 9
ATOM 12883 C CA . LYS A 1 74 ? 10.249 -11.882 -27.546 1.00 0.00 74 LYS A CA 9
ATOM 12884 C C . LYS A 1 74 ? 9.535 -12.471 -26.333 1.00 0.00 74 LYS A C 9
ATOM 12885 O O . LYS A 1 74 ? 10.171 -12.840 -25.345 1.00 0.00 74 LYS A O 9
ATOM 12904 N N . LEU A 1 75 ? 8.212 -12.556 -26.414 1.00 0.00 75 LEU A N 9
ATOM 12905 C CA . LEU A 1 75 ? 7.412 -13.101 -25.323 1.00 0.00 75 LEU A CA 9
ATOM 12906 C C . LEU A 1 75 ? 7.575 -14.615 -25.232 1.00 0.00 75 LEU A C 9
ATOM 12907 O O . LEU A 1 75 ? 7.745 -15.166 -24.145 1.00 0.00 75 LEU A O 9
ATOM 12923 N N . SER A 1 76 ? 7.523 -15.281 -26.381 1.00 0.00 76 SER A N 9
ATOM 12924 C CA . SER A 1 76 ? 7.664 -16.731 -26.431 1.00 0.00 76 SER A CA 9
ATOM 12925 C C . SER A 1 76 ? 8.920 -17.181 -25.691 1.00 0.00 76 SER A C 9
ATOM 12926 O O . SER A 1 76 ? 8.926 -18.222 -25.034 1.00 0.00 76 SER A O 9
ATOM 12934 N N . GLN A 1 77 ? 9.981 -16.389 -25.802 1.00 0.00 77 GLN A N 9
ATOM 12935 C CA . GLN A 1 77 ? 11.243 -16.705 -25.145 1.00 0.00 77 GLN A CA 9
ATOM 12936 C C . GLN A 1 77 ? 11.158 -16.437 -23.646 1.00 0.00 77 GLN A C 9
ATOM 12937 O O . GLN A 1 77 ? 11.733 -17.169 -22.841 1.00 0.00 77 GLN A O 9
ATOM 12951 N N . GLU A 1 78 ? 10.437 -15.381 -23.279 1.00 0.00 78 GLU A N 9
ATOM 12952 C CA . GLU A 1 78 ? 10.279 -15.016 -21.876 1.00 0.00 78 GLU A CA 9
ATOM 12953 C C . GLU A 1 78 ? 9.677 -16.169 -21.078 1.00 0.00 78 GLU A C 9
ATOM 12954 O O . GLU A 1 78 ? 10.009 -16.369 -19.909 1.00 0.00 78 GLU A O 9
ATOM 12966 N N . ILE A 1 79 ? 8.791 -16.925 -21.718 1.00 0.00 79 ILE A N 9
ATOM 12967 C CA . ILE A 1 79 ? 8.143 -18.058 -21.069 1.00 0.00 79 ILE A CA 9
ATOM 12968 C C . ILE A 1 79 ? 9.107 -19.229 -20.918 1.00 0.00 79 ILE A C 9
ATOM 12969 O O . ILE A 1 79 ? 9.162 -19.869 -19.869 1.00 0.00 79 ILE A O 9
ATOM 12985 N N . ASN A 1 80 ? 9.867 -19.503 -21.973 1.00 0.00 80 ASN A N 9
ATOM 12986 C CA . ASN A 1 80 ? 10.831 -20.597 -21.957 1.00 0.00 80 ASN A CA 9
ATOM 12987 C C . ASN A 1 80 ? 11.794 -20.457 -20.783 1.00 0.00 80 ASN A C 9
ATOM 12988 O O . ASN A 1 80 ? 12.207 -21.450 -20.182 1.00 0.00 80 ASN A O 9
ATOM 12999 N N . LYS A 1 81 ? 12.149 -19.218 -20.460 1.00 0.00 81 LYS A N 9
ATOM 13000 C CA . LYS A 1 81 ? 13.062 -18.946 -19.356 1.00 0.00 81 LYS A CA 9
ATOM 13001 C C . LYS A 1 81 ? 12.317 -18.936 -18.024 1.00 0.00 81 LYS A C 9
ATOM 13002 O O . LYS A 1 81 ? 12.930 -19.006 -16.960 1.00 0.00 81 LYS A O 9
ATOM 13021 N N . ASN A 1 82 ? 10.993 -18.848 -18.093 1.00 0.00 82 ASN A N 9
ATOM 13022 C CA . ASN A 1 82 ? 10.165 -18.829 -16.892 1.00 0.00 82 ASN A CA 9
ATOM 13023 C C . ASN A 1 82 ? 9.984 -20.238 -16.334 1.00 0.00 82 ASN A C 9
ATOM 13024 O O . ASN A 1 82 ? 9.452 -20.418 -15.240 1.00 0.00 82 ASN A O 9
ATOM 13035 N N . GLU A 1 83 ? 10.431 -21.232 -17.095 1.00 0.00 83 GLU A N 9
ATOM 13036 C CA . GLU A 1 83 ? 10.318 -22.624 -16.676 1.00 0.00 83 GLU A CA 9
ATOM 13037 C C . GLU A 1 83 ? 10.883 -22.817 -15.272 1.00 0.00 83 GLU A C 9
ATOM 13038 O O . GLU A 1 83 ? 11.992 -22.376 -14.973 1.00 0.00 83 GLU A O 9
ATOM 13050 N N . GLU A 1 84 ? 10.112 -23.480 -14.416 1.00 0.00 84 GLU A N 9
ATOM 13051 C CA . GLU A 1 84 ? 10.535 -23.730 -13.043 1.00 0.00 84 GLU A CA 9
ATOM 13052 C C . GLU A 1 84 ? 11.820 -24.553 -13.012 1.00 0.00 84 GLU A C 9
ATOM 13053 O O . GLU A 1 84 ? 11.801 -25.762 -13.243 1.00 0.00 84 GLU A O 9
ATOM 13065 N N . ARG A 1 85 ? 12.934 -23.888 -12.725 1.00 0.00 85 ARG A N 9
ATOM 13066 C CA . ARG A 1 85 ? 14.229 -24.556 -12.665 1.00 0.00 85 ARG A CA 9
ATOM 13067 C C . ARG A 1 85 ? 14.288 -25.521 -11.484 1.00 0.00 85 ARG A C 9
ATOM 13068 O O . ARG A 1 85 ? 13.736 -25.247 -10.418 1.00 0.00 85 ARG A O 9
ATOM 13089 N N . ARG A 1 86 ? 14.961 -26.650 -11.682 1.00 0.00 86 ARG A N 9
ATOM 13090 C CA . ARG A 1 86 ? 15.091 -27.655 -10.634 1.00 0.00 86 ARG A CA 9
ATOM 13091 C C . ARG A 1 86 ? 15.758 -27.065 -9.394 1.00 0.00 86 ARG A C 9
ATOM 13092 O O . ARG A 1 86 ? 15.488 -27.490 -8.271 1.00 0.00 86 ARG A O 9
ATOM 13113 N N . SER A 1 87 ? 16.630 -26.085 -9.607 1.00 0.00 87 SER A N 9
ATOM 13114 C CA . SER A 1 87 ? 17.339 -25.440 -8.508 1.00 0.00 87 SER A CA 9
ATOM 13115 C C . SER A 1 87 ? 16.446 -24.417 -7.812 1.00 0.00 87 SER A C 9
ATOM 13116 O O . SER A 1 87 ? 15.529 -23.863 -8.419 1.00 0.00 87 SER A O 9
ATOM 13124 N N . ILE A 1 88 ? 16.721 -24.172 -6.536 1.00 0.00 88 ILE A N 9
ATOM 13125 C CA . ILE A 1 88 ? 15.945 -23.216 -5.757 1.00 0.00 88 ILE A CA 9
ATOM 13126 C C . ILE A 1 88 ? 16.706 -21.907 -5.576 1.00 0.00 88 ILE A C 9
ATOM 13127 O O . ILE A 1 88 ? 17.906 -21.832 -5.843 1.00 0.00 88 ILE A O 9
ATOM 13143 N N . PHE A 1 89 ? 16.001 -20.877 -5.120 1.00 0.00 89 PHE A N 9
ATOM 13144 C CA . PHE A 1 89 ? 16.611 -19.570 -4.902 1.00 0.00 89 PHE A CA 9
ATOM 13145 C C . PHE A 1 89 ? 17.101 -19.432 -3.464 1.00 0.00 89 PHE A C 9
ATOM 13146 O O . PHE A 1 89 ? 18.303 -19.468 -3.199 1.00 0.00 89 PHE A O 9
ATOM 13163 N N . THR A 1 90 ? 16.162 -19.272 -2.537 1.00 0.00 90 THR A N 9
ATOM 13164 C CA . THR A 1 90 ? 16.496 -19.126 -1.126 1.00 0.00 90 THR A CA 9
ATOM 13165 C C . THR A 1 90 ? 16.788 -20.479 -0.488 1.00 0.00 90 THR A C 9
ATOM 13166 O O . THR A 1 90 ? 17.527 -20.568 0.493 1.00 0.00 90 THR A O 9
ATOM 13177 N N . GLY A 1 1 ? -4.065 -12.582 -3.193 1.00 0.00 1 GLY A N 10
ATOM 13178 C CA . GLY A 1 1 ? -4.367 -12.483 -4.609 1.00 0.00 1 GLY A CA 10
ATOM 13179 C C . GLY A 1 1 ? -5.646 -13.208 -4.980 1.00 0.00 1 GLY A C 10
ATOM 13180 O O . GLY A 1 1 ? -6.653 -13.104 -4.279 1.00 0.00 1 GLY A O 10
ATOM 13184 N N . SER A 1 2 ? -5.608 -13.943 -6.087 1.00 0.00 2 SER A N 10
ATOM 13185 C CA . SER A 1 2 ? -6.775 -14.683 -6.554 1.00 0.00 2 SER A CA 10
ATOM 13186 C C . SER A 1 2 ? -7.942 -13.740 -6.829 1.00 0.00 2 SER A C 10
ATOM 13187 O O . SER A 1 2 ? -9.100 -14.079 -6.585 1.00 0.00 2 SER A O 10
ATOM 13195 N N . SER A 1 3 ? -7.628 -12.553 -7.338 1.00 0.00 3 SER A N 10
ATOM 13196 C CA . SER A 1 3 ? -8.649 -11.557 -7.643 1.00 0.00 3 SER A CA 10
ATOM 13197 C C . SER A 1 3 ? -8.026 -10.313 -8.268 1.00 0.00 3 SER A C 10
ATOM 13198 O O . SER A 1 3 ? -7.442 -9.482 -7.573 1.00 0.00 3 SER A O 10
ATOM 13206 N N . GLY A 1 4 ? -8.154 -10.192 -9.586 1.00 0.00 4 GLY A N 10
ATOM 13207 C CA . GLY A 1 4 ? -7.598 -9.048 -10.283 1.00 0.00 4 GLY A CA 10
ATOM 13208 C C . GLY A 1 4 ? -6.937 -9.431 -11.592 1.00 0.00 4 GLY A C 10
ATOM 13209 O O . GLY A 1 4 ? -6.353 -10.508 -11.708 1.00 0.00 4 GLY A O 10
ATOM 13213 N N . SER A 1 5 ? -7.031 -8.549 -12.582 1.00 0.00 5 SER A N 10
ATOM 13214 C CA . SER A 1 5 ? -6.442 -8.803 -13.891 1.00 0.00 5 SER A CA 10
ATOM 13215 C C . SER A 1 5 ? -6.328 -7.512 -14.696 1.00 0.00 5 SER A C 10
ATOM 13216 O O . SER A 1 5 ? -7.126 -7.257 -15.597 1.00 0.00 5 SER A O 10
ATOM 13224 N N . SER A 1 6 ? -5.329 -6.700 -14.362 1.00 0.00 6 SER A N 10
ATOM 13225 C CA . SER A 1 6 ? -5.111 -5.433 -15.050 1.00 0.00 6 SER A CA 10
ATOM 13226 C C . SER A 1 6 ? -4.276 -5.636 -16.310 1.00 0.00 6 SER A C 10
ATOM 13227 O O . SER A 1 6 ? -3.077 -5.900 -16.238 1.00 0.00 6 SER A O 10
ATOM 13235 N N . GLY A 1 7 ? -4.920 -5.509 -17.467 1.00 0.00 7 GLY A N 10
ATOM 13236 C CA . GLY A 1 7 ? -4.223 -5.681 -18.727 1.00 0.00 7 GLY A CA 10
ATOM 13237 C C . GLY A 1 7 ? -3.875 -4.360 -19.383 1.00 0.00 7 GLY A C 10
ATOM 13238 O O . GLY A 1 7 ? -4.738 -3.499 -19.554 1.00 0.00 7 GLY A O 10
ATOM 13242 N N . MET A 1 8 ? -2.608 -4.198 -19.750 1.00 0.00 8 MET A N 10
ATOM 13243 C CA . MET A 1 8 ? -2.149 -2.970 -20.390 1.00 0.00 8 MET A CA 10
ATOM 13244 C C . MET A 1 8 ? -0.947 -3.243 -21.288 1.00 0.00 8 MET A C 10
ATOM 13245 O O . MET A 1 8 ? -0.947 -2.886 -22.466 1.00 0.00 8 MET A O 10
ATOM 13259 N N . ALA A 1 9 ? 0.076 -3.877 -20.724 1.00 0.00 9 ALA A N 10
ATOM 13260 C CA . ALA A 1 9 ? 1.283 -4.198 -21.475 1.00 0.00 9 ALA A CA 10
ATOM 13261 C C . ALA A 1 9 ? 1.968 -5.437 -20.909 1.00 0.00 9 ALA A C 10
ATOM 13262 O O . ALA A 1 9 ? 1.415 -6.128 -20.053 1.00 0.00 9 ALA A O 10
ATOM 13269 N N . LEU A 1 10 ? 3.174 -5.714 -21.393 1.00 0.00 10 LEU A N 10
ATOM 13270 C CA . LEU A 1 10 ? 3.935 -6.871 -20.936 1.00 0.00 10 LEU A CA 10
ATOM 13271 C C . LEU A 1 10 ? 4.414 -6.676 -19.501 1.00 0.00 10 LEU A C 10
ATOM 13272 O O . LEU A 1 10 ? 5.481 -6.109 -19.265 1.00 0.00 10 LEU A O 10
ATOM 13288 N N . ARG A 1 11 ? 3.620 -7.150 -18.547 1.00 0.00 11 ARG A N 10
ATOM 13289 C CA . ARG A 1 11 ? 3.964 -7.028 -17.136 1.00 0.00 11 ARG A CA 10
ATOM 13290 C C . ARG A 1 11 ? 3.768 -8.357 -16.412 1.00 0.00 11 ARG A C 10
ATOM 13291 O O . ARG A 1 11 ? 3.546 -8.389 -15.202 1.00 0.00 11 ARG A O 10
ATOM 13312 N N . ASN A 1 12 ? 3.852 -9.451 -17.161 1.00 0.00 12 ASN A N 10
ATOM 13313 C CA . ASN A 1 12 ? 3.683 -10.783 -16.591 1.00 0.00 12 ASN A CA 10
ATOM 13314 C C . ASN A 1 12 ? 3.845 -11.858 -17.662 1.00 0.00 12 ASN A C 10
ATOM 13315 O O . ASN A 1 12 ? 3.412 -11.685 -18.801 1.00 0.00 12 ASN A O 10
ATOM 13326 N N . VAL A 1 13 ? 4.472 -12.969 -17.288 1.00 0.00 13 VAL A N 10
ATOM 13327 C CA . VAL A 1 13 ? 4.690 -14.073 -18.215 1.00 0.00 13 VAL A CA 10
ATOM 13328 C C . VAL A 1 13 ? 4.436 -15.416 -17.539 1.00 0.00 13 VAL A C 10
ATOM 13329 O O . VAL A 1 13 ? 4.902 -15.679 -16.431 1.00 0.00 13 VAL A O 10
ATOM 13342 N N . PRO A 1 14 ? 3.680 -16.288 -18.222 1.00 0.00 14 PRO A N 10
ATOM 13343 C CA . PRO A 1 14 ? 3.347 -17.620 -17.707 1.00 0.00 14 PRO A CA 10
ATOM 13344 C C . PRO A 1 14 ? 4.558 -18.547 -17.673 1.00 0.00 14 PRO A C 10
ATOM 13345 O O . PRO A 1 14 ? 5.653 -18.169 -18.088 1.00 0.00 14 PRO A O 10
ATOM 13356 N N . PHE A 1 15 ? 4.353 -19.762 -17.176 1.00 0.00 15 PHE A N 10
ATOM 13357 C CA . PHE A 1 15 ? 5.428 -20.743 -17.087 1.00 0.00 15 PHE A CA 10
ATOM 13358 C C . PHE A 1 15 ? 5.470 -21.618 -18.336 1.00 0.00 15 PHE A C 10
ATOM 13359 O O . PHE A 1 15 ? 4.455 -21.814 -19.005 1.00 0.00 15 PHE A O 10
ATOM 13376 N N . ARG A 1 16 ? 6.653 -22.140 -18.646 1.00 0.00 16 ARG A N 10
ATOM 13377 C CA . ARG A 1 16 ? 6.829 -22.992 -19.815 1.00 0.00 16 ARG A CA 10
ATOM 13378 C C . ARG A 1 16 ? 5.956 -24.240 -19.715 1.00 0.00 16 ARG A C 10
ATOM 13379 O O . ARG A 1 16 ? 5.127 -24.501 -20.587 1.00 0.00 16 ARG A O 10
ATOM 13400 N N . SER A 1 17 ? 6.149 -25.007 -18.647 1.00 0.00 17 SER A N 10
ATOM 13401 C CA . SER A 1 17 ? 5.383 -26.229 -18.435 1.00 0.00 17 SER A CA 10
ATOM 13402 C C . SER A 1 17 ? 3.887 -25.963 -18.570 1.00 0.00 17 SER A C 10
ATOM 13403 O O . SER A 1 17 ? 3.125 -26.836 -18.983 1.00 0.00 17 SER A O 10
ATOM 13411 N N . GLU A 1 18 ? 3.474 -24.749 -18.217 1.00 0.00 18 GLU A N 10
ATOM 13412 C CA . GLU A 1 18 ? 2.069 -24.368 -18.297 1.00 0.00 18 GLU A CA 10
ATOM 13413 C C . GLU A 1 18 ? 1.634 -24.195 -19.750 1.00 0.00 18 GLU A C 10
ATOM 13414 O O . GLU A 1 18 ? 0.538 -24.601 -20.134 1.00 0.00 18 GLU A O 10
ATOM 13426 N N . VAL A 1 19 ? 2.503 -23.588 -20.553 1.00 0.00 19 VAL A N 10
ATOM 13427 C CA . VAL A 1 19 ? 2.210 -23.362 -21.963 1.00 0.00 19 VAL A CA 10
ATOM 13428 C C . VAL A 1 19 ? 2.292 -24.661 -22.757 1.00 0.00 19 VAL A C 10
ATOM 13429 O O . VAL A 1 19 ? 1.542 -24.866 -23.713 1.00 0.00 19 VAL A O 10
ATOM 13442 N N . LEU A 1 20 ? 3.207 -25.536 -22.356 1.00 0.00 20 LEU A N 10
ATOM 13443 C CA . LEU A 1 20 ? 3.388 -26.817 -23.030 1.00 0.00 20 LEU A CA 10
ATOM 13444 C C . LEU A 1 20 ? 2.114 -27.654 -22.959 1.00 0.00 20 LEU A C 10
ATOM 13445 O O . LEU A 1 20 ? 1.914 -28.567 -23.759 1.00 0.00 20 LEU A O 10
ATOM 13461 N N . GLY A 1 21 ? 1.254 -27.333 -21.997 1.00 0.00 21 GLY A N 10
ATOM 13462 C CA . GLY A 1 21 ? 0.010 -28.064 -21.841 1.00 0.00 21 GLY A CA 10
ATOM 13463 C C . GLY A 1 21 ? -1.202 -27.225 -22.194 1.00 0.00 21 GLY A C 10
ATOM 13464 O O . GLY A 1 21 ? -2.327 -27.559 -21.820 1.00 0.00 21 GLY A O 10
ATOM 13468 N N . TRP A 1 22 ? -0.975 -26.133 -22.915 1.00 0.00 22 TRP A N 10
ATOM 13469 C CA . TRP A 1 22 ? -2.058 -25.243 -23.317 1.00 0.00 22 TRP A CA 10
ATOM 13470 C C . TRP A 1 22 ? -2.703 -25.721 -24.613 1.00 0.00 22 TRP A C 10
ATOM 13471 O O . TRP A 1 22 ? -2.321 -26.754 -25.163 1.00 0.00 22 TRP A O 10
ATOM 13492 N N . ASP A 1 23 ? -3.681 -24.963 -25.097 1.00 0.00 23 ASP A N 10
ATOM 13493 C CA . ASP A 1 23 ? -4.378 -25.309 -26.330 1.00 0.00 23 ASP A CA 10
ATOM 13494 C C . ASP A 1 23 ? -4.505 -24.093 -27.242 1.00 0.00 23 ASP A C 10
ATOM 13495 O O . ASP A 1 23 ? -4.337 -22.949 -26.819 1.00 0.00 23 ASP A O 10
ATOM 13504 N N . PRO A 1 24 ? -4.808 -24.344 -28.524 1.00 0.00 24 PRO A N 10
ATOM 13505 C CA . PRO A 1 24 ? -4.963 -23.282 -29.523 1.00 0.00 24 PRO A CA 10
ATOM 13506 C C . PRO A 1 24 ? -6.216 -22.445 -29.289 1.00 0.00 24 PRO A C 10
ATOM 13507 O O . PRO A 1 24 ? -6.429 -21.430 -29.953 1.00 0.00 24 PRO A O 10
ATOM 13518 N N . ASP A 1 25 ? -7.041 -22.876 -28.342 1.00 0.00 25 ASP A N 10
ATOM 13519 C CA . ASP A 1 25 ? -8.273 -22.165 -28.019 1.00 0.00 25 ASP A CA 10
ATOM 13520 C C . ASP A 1 25 ? -8.169 -21.491 -26.655 1.00 0.00 25 ASP A C 10
ATOM 13521 O O . ASP A 1 25 ? -8.895 -20.540 -26.365 1.00 0.00 25 ASP A O 10
ATOM 13530 N N . SER A 1 26 ? -7.264 -21.991 -25.820 1.00 0.00 26 SER A N 10
ATOM 13531 C CA . SER A 1 26 ? -7.069 -21.440 -24.484 1.00 0.00 26 SER A CA 10
ATOM 13532 C C . SER A 1 26 ? -5.970 -20.382 -24.488 1.00 0.00 26 SER A C 10
ATOM 13533 O O . SER A 1 26 ? -6.110 -19.322 -23.876 1.00 0.00 26 SER A O 10
ATOM 13541 N N . LEU A 1 27 ? -4.875 -20.678 -25.180 1.00 0.00 27 LEU A N 10
ATOM 13542 C CA . LEU A 1 27 ? -3.750 -19.752 -25.265 1.00 0.00 27 LEU A CA 10
ATOM 13543 C C . LEU A 1 27 ? -4.217 -18.365 -25.692 1.00 0.00 27 LEU A C 10
ATOM 13544 O O . LEU A 1 27 ? -3.625 -17.355 -25.311 1.00 0.00 27 LEU A O 10
ATOM 13560 N N . ALA A 1 28 ? -5.285 -18.322 -26.482 1.00 0.00 28 ALA A N 10
ATOM 13561 C CA . ALA A 1 28 ? -5.834 -17.058 -26.957 1.00 0.00 28 ALA A CA 10
ATOM 13562 C C . ALA A 1 28 ? -6.205 -16.149 -25.791 1.00 0.00 28 ALA A C 10
ATOM 13563 O O . ALA A 1 28 ? -6.109 -14.925 -25.890 1.00 0.00 28 ALA A O 10
ATOM 13570 N N . ASP A 1 29 ? -6.630 -16.753 -24.687 1.00 0.00 29 ASP A N 10
ATOM 13571 C CA . ASP A 1 29 ? -7.016 -15.997 -23.501 1.00 0.00 29 ASP A CA 10
ATOM 13572 C C . ASP A 1 29 ? -5.823 -15.236 -22.930 1.00 0.00 29 ASP A C 10
ATOM 13573 O O . ASP A 1 29 ? -5.942 -14.072 -22.548 1.00 0.00 29 ASP A O 10
ATOM 13582 N N . TYR A 1 30 ? -4.675 -15.902 -22.875 1.00 0.00 30 TYR A N 10
ATOM 13583 C CA . TYR A 1 30 ? -3.461 -15.290 -22.348 1.00 0.00 30 TYR A CA 10
ATOM 13584 C C . TYR A 1 30 ? -3.191 -13.948 -23.022 1.00 0.00 30 TYR A C 10
ATOM 13585 O O . TYR A 1 30 ? -2.867 -12.962 -22.361 1.00 0.00 30 TYR A O 10
ATOM 13603 N N . PHE A 1 31 ? -3.326 -13.920 -24.344 1.00 0.00 31 PHE A N 10
ATOM 13604 C CA . PHE A 1 31 ? -3.097 -12.700 -25.110 1.00 0.00 31 PHE A CA 10
ATOM 13605 C C . PHE A 1 31 ? -4.147 -11.644 -24.779 1.00 0.00 31 PHE A C 10
ATOM 13606 O O . PHE A 1 31 ? -3.837 -10.458 -24.662 1.00 0.00 31 PHE A O 10
ATOM 13623 N N . LYS A 1 32 ? -5.392 -12.083 -24.629 1.00 0.00 32 LYS A N 10
ATOM 13624 C CA . LYS A 1 32 ? -6.490 -11.178 -24.311 1.00 0.00 32 LYS A CA 10
ATOM 13625 C C . LYS A 1 32 ? -6.190 -10.383 -23.044 1.00 0.00 32 LYS A C 10
ATOM 13626 O O . LYS A 1 32 ? -6.704 -9.280 -22.854 1.00 0.00 32 LYS A O 10
ATOM 13645 N N . LYS A 1 33 ? -5.354 -10.948 -22.180 1.00 0.00 33 LYS A N 10
ATOM 13646 C CA . LYS A 1 33 ? -4.982 -10.292 -20.933 1.00 0.00 33 LYS A CA 10
ATOM 13647 C C . LYS A 1 33 ? -3.842 -9.303 -21.157 1.00 0.00 33 LYS A C 10
ATOM 13648 O O . LYS A 1 33 ? -3.678 -8.347 -20.398 1.00 0.00 33 LYS A O 10
ATOM 13667 N N . LEU A 1 34 ? -3.058 -9.538 -22.203 1.00 0.00 34 LEU A N 10
ATOM 13668 C CA . LEU A 1 34 ? -1.934 -8.668 -22.528 1.00 0.00 34 LEU A CA 10
ATOM 13669 C C . LEU A 1 34 ? -2.342 -7.608 -23.546 1.00 0.00 34 LEU A C 10
ATOM 13670 O O . LEU A 1 34 ? -1.495 -7.013 -24.210 1.00 0.00 34 LEU A O 10
ATOM 13686 N N . ASN A 1 35 ? -3.646 -7.377 -23.661 1.00 0.00 35 ASN A N 10
ATOM 13687 C CA . ASN A 1 35 ? -4.167 -6.388 -24.598 1.00 0.00 35 ASN A CA 10
ATOM 13688 C C . ASN A 1 35 ? -3.769 -6.732 -26.030 1.00 0.00 35 ASN A C 10
ATOM 13689 O O . ASN A 1 35 ? -3.762 -5.868 -26.908 1.00 0.00 35 ASN A O 10
ATOM 13700 N N . TYR A 1 36 ? -3.438 -7.998 -26.258 1.00 0.00 36 TYR A N 10
ATOM 13701 C CA . TYR A 1 36 ? -3.037 -8.456 -27.583 1.00 0.00 36 TYR A CA 10
ATOM 13702 C C . TYR A 1 36 ? -4.179 -9.197 -28.272 1.00 0.00 36 TYR A C 10
ATOM 13703 O O . TYR A 1 36 ? -4.106 -10.406 -28.496 1.00 0.00 36 TYR A O 10
ATOM 13721 N N . LYS A 1 37 ? -5.235 -8.464 -28.606 1.00 0.00 37 LYS A N 10
ATOM 13722 C CA . LYS A 1 37 ? -6.394 -9.048 -29.271 1.00 0.00 37 LYS A CA 10
ATOM 13723 C C . LYS A 1 37 ? -6.066 -9.411 -30.716 1.00 0.00 37 LYS A C 10
ATOM 13724 O O . LYS A 1 37 ? -6.737 -10.244 -31.325 1.00 0.00 37 LYS A O 10
ATOM 13743 N N . ASP A 1 38 ? -5.030 -8.781 -31.259 1.00 0.00 38 ASP A N 10
ATOM 13744 C CA . ASP A 1 38 ? -4.611 -9.039 -32.632 1.00 0.00 38 ASP A CA 10
ATOM 13745 C C . ASP A 1 38 ? -3.892 -10.380 -32.737 1.00 0.00 38 ASP A C 10
ATOM 13746 O O . ASP A 1 38 ? -3.776 -10.950 -33.823 1.00 0.00 38 ASP A O 10
ATOM 13755 N N . CYS A 1 39 ? -3.410 -10.878 -31.604 1.00 0.00 39 CYS A N 10
ATOM 13756 C CA . CYS A 1 39 ? -2.699 -12.151 -31.569 1.00 0.00 39 CYS A CA 10
ATOM 13757 C C . CYS A 1 39 ? -3.651 -13.296 -31.242 1.00 0.00 39 CYS A C 10
ATOM 13758 O O . CYS A 1 39 ? -3.662 -14.321 -31.924 1.00 0.00 39 CYS A O 10
ATOM 13766 N N . GLU A 1 40 ? -4.448 -13.115 -30.194 1.00 0.00 40 GLU A N 10
ATOM 13767 C CA . GLU A 1 40 ? -5.403 -14.136 -29.775 1.00 0.00 40 GLU A CA 10
ATOM 13768 C C . GLU A 1 40 ? -6.267 -14.586 -30.949 1.00 0.00 40 GLU A C 10
ATOM 13769 O O . GLU A 1 40 ? -6.716 -15.732 -31.001 1.00 0.00 40 GLU A O 10
ATOM 13781 N N . LYS A 1 41 ? -6.498 -13.677 -31.890 1.00 0.00 41 LYS A N 10
ATOM 13782 C CA . LYS A 1 41 ? -7.307 -13.978 -33.064 1.00 0.00 41 LYS A CA 10
ATOM 13783 C C . LYS A 1 41 ? -6.664 -15.081 -33.900 1.00 0.00 41 LYS A C 10
ATOM 13784 O O . LYS A 1 41 ? -7.287 -16.105 -34.177 1.00 0.00 41 LYS A O 10
ATOM 13803 N N . ALA A 1 42 ? -5.415 -14.864 -34.297 1.00 0.00 42 ALA A N 10
ATOM 13804 C CA . ALA A 1 42 ? -4.687 -15.841 -35.097 1.00 0.00 42 ALA A CA 10
ATOM 13805 C C . ALA A 1 42 ? -4.447 -17.125 -34.311 1.00 0.00 42 ALA A C 10
ATOM 13806 O O . ALA A 1 42 ? -4.387 -18.214 -34.883 1.00 0.00 42 ALA A O 10
ATOM 13813 N N . VAL A 1 43 ? -4.311 -16.992 -32.995 1.00 0.00 43 VAL A N 10
ATOM 13814 C CA . VAL A 1 43 ? -4.078 -18.142 -32.130 1.00 0.00 43 VAL A CA 10
ATOM 13815 C C . VAL A 1 43 ? -5.239 -19.128 -32.203 1.00 0.00 43 VAL A C 10
ATOM 13816 O O . VAL A 1 43 ? -5.046 -20.340 -32.098 1.00 0.00 43 VAL A O 10
ATOM 13829 N N . LYS A 1 44 ? -6.445 -18.601 -32.383 1.00 0.00 44 LYS A N 10
ATOM 13830 C CA . LYS A 1 44 ? -7.639 -19.434 -32.472 1.00 0.00 44 LYS A CA 10
ATOM 13831 C C . LYS A 1 44 ? -7.978 -19.745 -33.926 1.00 0.00 44 LYS A C 10
ATOM 13832 O O . LYS A 1 44 ? -8.416 -20.849 -34.250 1.00 0.00 44 LYS A O 10
ATOM 13851 N N . LYS A 1 45 ? -7.772 -18.765 -34.800 1.00 0.00 45 LYS A N 10
ATOM 13852 C CA . LYS A 1 45 ? -8.053 -18.935 -36.221 1.00 0.00 45 LYS A CA 10
ATOM 13853 C C . LYS A 1 45 ? -7.109 -19.958 -36.844 1.00 0.00 45 LYS A C 10
ATOM 13854 O O . LYS A 1 45 ? -7.548 -20.906 -37.496 1.00 0.00 45 LYS A O 10
ATOM 13873 N N . TYR A 1 46 ? -5.811 -19.762 -36.638 1.00 0.00 46 TYR A N 10
ATOM 13874 C CA . TYR A 1 46 ? -4.806 -20.668 -37.180 1.00 0.00 46 TYR A CA 10
ATOM 13875 C C . TYR A 1 46 ? -4.639 -21.894 -36.288 1.00 0.00 46 TYR A C 10
ATOM 13876 O O . TYR A 1 46 ? -3.962 -22.855 -36.654 1.00 0.00 46 TYR A O 10
ATOM 13894 N N . HIS A 1 47 ? -5.262 -21.853 -35.115 1.00 0.00 47 HIS A N 10
ATOM 13895 C CA . HIS A 1 47 ? -5.185 -22.961 -34.169 1.00 0.00 47 HIS A CA 10
ATOM 13896 C C . HIS A 1 47 ? -3.753 -23.163 -33.685 1.00 0.00 47 HIS A C 10
ATOM 13897 O O . HIS A 1 47 ? -3.142 -24.202 -33.940 1.00 0.00 47 HIS A O 10
ATOM 13911 N N . ILE A 1 48 ? -3.223 -22.164 -32.987 1.00 0.00 48 ILE A N 10
ATOM 13912 C CA . ILE A 1 48 ? -1.863 -22.234 -32.467 1.00 0.00 48 ILE A CA 10
ATOM 13913 C C . ILE A 1 48 ? -1.861 -22.474 -30.961 1.00 0.00 48 ILE A C 10
ATOM 13914 O O . ILE A 1 48 ? -2.153 -21.570 -30.178 1.00 0.00 48 ILE A O 10
ATOM 13930 N N . ASP A 1 49 ? -1.529 -23.697 -30.563 1.00 0.00 49 ASP A N 10
ATOM 13931 C CA . ASP A 1 49 ? -1.486 -24.056 -29.150 1.00 0.00 49 ASP A CA 10
ATOM 13932 C C . ASP A 1 49 ? -0.246 -23.473 -28.479 1.00 0.00 49 ASP A C 10
ATOM 13933 O O . ASP A 1 49 ? 0.694 -23.049 -29.150 1.00 0.00 49 ASP A O 10
ATOM 13942 N N . GLY A 1 50 ? -0.252 -23.455 -27.150 1.00 0.00 50 GLY A N 10
ATOM 13943 C CA . GLY A 1 50 ? 0.876 -22.921 -26.410 1.00 0.00 50 GLY A CA 10
ATOM 13944 C C . GLY A 1 50 ? 2.197 -23.515 -26.858 1.00 0.00 50 GLY A C 10
ATOM 13945 O O . GLY A 1 50 ? 3.170 -22.793 -27.071 1.00 0.00 50 GLY A O 10
ATOM 13949 N N . ALA A 1 51 ? 2.232 -24.836 -26.999 1.00 0.00 51 ALA A N 10
ATOM 13950 C CA . ALA A 1 51 ? 3.442 -25.527 -27.424 1.00 0.00 51 ALA A CA 10
ATOM 13951 C C . ALA A 1 51 ? 3.966 -24.959 -28.739 1.00 0.00 51 ALA A C 10
ATOM 13952 O O . ALA A 1 51 ? 5.165 -25.006 -29.013 1.00 0.00 51 ALA A O 10
ATOM 13959 N N . ARG A 1 52 ? 3.059 -24.422 -29.549 1.00 0.00 52 ARG A N 10
ATOM 13960 C CA . ARG A 1 52 ? 3.430 -23.845 -30.835 1.00 0.00 52 ARG A CA 10
ATOM 13961 C C . ARG A 1 52 ? 3.928 -22.413 -30.666 1.00 0.00 52 ARG A C 10
ATOM 13962 O O . ARG A 1 52 ? 4.694 -21.909 -31.488 1.00 0.00 52 ARG A O 10
ATOM 13983 N N . PHE A 1 53 ? 3.487 -21.761 -29.595 1.00 0.00 53 PHE A N 10
ATOM 13984 C CA . PHE A 1 53 ? 3.885 -20.386 -29.319 1.00 0.00 53 PHE A CA 10
ATOM 13985 C C . PHE A 1 53 ? 5.358 -20.315 -28.925 1.00 0.00 53 PHE A C 10
ATOM 13986 O O . PHE A 1 53 ? 6.138 -19.575 -29.526 1.00 0.00 53 PHE A O 10
ATOM 14003 N N . LEU A 1 54 ? 5.731 -21.090 -27.912 1.00 0.00 54 LEU A N 10
ATOM 14004 C CA . LEU A 1 54 ? 7.110 -21.116 -27.437 1.00 0.00 54 LEU A CA 10
ATOM 14005 C C . LEU A 1 54 ? 8.069 -21.475 -28.567 1.00 0.00 54 LEU A C 10
ATOM 14006 O O . LEU A 1 54 ? 9.225 -21.055 -28.569 1.00 0.00 54 LEU A O 10
ATOM 14022 N N . ASN A 1 55 ? 7.579 -22.253 -29.527 1.00 0.00 55 ASN A N 10
ATOM 14023 C CA . ASN A 1 55 ? 8.393 -22.667 -30.664 1.00 0.00 55 ASN A CA 10
ATOM 14024 C C . ASN A 1 55 ? 8.165 -21.748 -31.860 1.00 0.00 55 ASN A C 10
ATOM 14025 O O . ASN A 1 55 ? 8.272 -22.171 -33.012 1.00 0.00 55 ASN A O 10
ATOM 14036 N N . LEU A 1 56 ? 7.850 -20.488 -31.579 1.00 0.00 56 LEU A N 10
ATOM 14037 C CA . LEU A 1 56 ? 7.607 -19.507 -32.631 1.00 0.00 56 LEU A CA 10
ATOM 14038 C C . LEU A 1 56 ? 8.748 -19.501 -33.644 1.00 0.00 56 LEU A C 10
ATOM 14039 O O . LEU A 1 56 ? 9.857 -19.058 -33.343 1.00 0.00 56 LEU A O 10
ATOM 14055 N N . THR A 1 57 ? 8.468 -19.993 -34.846 1.00 0.00 57 THR A N 10
ATOM 14056 C CA . THR A 1 57 ? 9.469 -20.043 -35.904 1.00 0.00 57 THR A CA 10
ATOM 14057 C C . THR A 1 57 ? 9.082 -19.142 -37.071 1.00 0.00 57 THR A C 10
ATOM 14058 O O . THR A 1 57 ? 7.984 -18.589 -37.101 1.00 0.00 57 THR A O 10
ATOM 14069 N N . GLU A 1 58 ? 9.992 -19.000 -38.030 1.00 0.00 58 GLU A N 10
ATOM 14070 C CA . GLU A 1 58 ? 9.744 -18.165 -39.199 1.00 0.00 58 GLU A CA 10
ATOM 14071 C C . GLU A 1 58 ? 8.478 -18.609 -39.926 1.00 0.00 58 GLU A C 10
ATOM 14072 O O . GLU A 1 58 ? 7.849 -17.824 -40.635 1.00 0.00 58 GLU A O 10
ATOM 14084 N N . ASN A 1 59 ? 8.111 -19.873 -39.744 1.00 0.00 59 ASN A N 10
ATOM 14085 C CA . ASN A 1 59 ? 6.921 -20.423 -40.383 1.00 0.00 59 ASN A CA 10
ATOM 14086 C C . ASN A 1 59 ? 5.659 -20.005 -39.634 1.00 0.00 59 ASN A C 10
ATOM 14087 O O . ASN A 1 59 ? 4.574 -19.940 -40.213 1.00 0.00 59 ASN A O 10
ATOM 14098 N N . ASP A 1 60 ? 5.809 -19.723 -38.345 1.00 0.00 60 ASP A N 10
ATOM 14099 C CA . ASP A 1 60 ? 4.683 -19.309 -37.516 1.00 0.00 60 ASP A CA 10
ATOM 14100 C C . ASP A 1 60 ? 4.542 -17.790 -37.510 1.00 0.00 60 ASP A C 10
ATOM 14101 O O . ASP A 1 60 ? 3.438 -17.259 -37.636 1.00 0.00 60 ASP A O 10
ATOM 14110 N N . ILE A 1 61 ? 5.666 -17.097 -37.361 1.00 0.00 61 ILE A N 10
ATOM 14111 C CA . ILE A 1 61 ? 5.667 -15.640 -37.338 1.00 0.00 61 ILE A CA 10
ATOM 14112 C C . ILE A 1 61 ? 4.976 -15.070 -38.572 1.00 0.00 61 ILE A C 10
ATOM 14113 O O . ILE A 1 61 ? 4.309 -14.039 -38.500 1.00 0.00 61 ILE A O 10
ATOM 14129 N N . GLN A 1 62 ? 5.140 -15.750 -39.702 1.00 0.00 62 GLN A N 10
ATOM 14130 C CA . GLN A 1 62 ? 4.531 -15.312 -40.952 1.00 0.00 62 GLN A CA 10
ATOM 14131 C C . GLN A 1 62 ? 3.012 -15.260 -40.829 1.00 0.00 62 GLN A C 10
ATOM 14132 O O . GLN A 1 62 ? 2.343 -14.527 -41.558 1.00 0.00 62 GLN A O 10
ATOM 14146 N N . LYS A 1 63 ? 2.471 -16.043 -39.901 1.00 0.00 63 LYS A N 10
ATOM 14147 C CA . LYS A 1 63 ? 1.031 -16.086 -39.680 1.00 0.00 63 LYS A CA 10
ATOM 14148 C C . LYS A 1 63 ? 0.606 -15.040 -38.654 1.00 0.00 63 LYS A C 10
ATOM 14149 O O . LYS A 1 63 ? -0.534 -15.039 -38.190 1.00 0.00 63 LYS A O 10
ATOM 14168 N N . PHE A 1 64 ? 1.529 -14.150 -38.306 1.00 0.00 64 PHE A N 10
ATOM 14169 C CA . PHE A 1 64 ? 1.250 -13.099 -37.336 1.00 0.00 64 PHE A CA 10
ATOM 14170 C C . PHE A 1 64 ? 1.478 -11.719 -37.947 1.00 0.00 64 PHE A C 10
ATOM 14171 O O . PHE A 1 64 ? 2.165 -11.566 -38.957 1.00 0.00 64 PHE A O 10
ATOM 14188 N N . PRO A 1 65 ? 0.888 -10.690 -37.322 1.00 0.00 65 PRO A N 10
ATOM 14189 C CA . PRO A 1 65 ? 1.012 -9.305 -37.786 1.00 0.00 65 PRO A CA 10
ATOM 14190 C C . PRO A 1 65 ? 2.417 -8.750 -37.584 1.00 0.00 65 PRO A C 10
ATOM 14191 O O . PRO A 1 65 ? 3.127 -9.149 -36.661 1.00 0.00 65 PRO A O 10
ATOM 14202 N N . LYS A 1 66 ? 2.814 -7.825 -38.452 1.00 0.00 66 LYS A N 10
ATOM 14203 C CA . LYS A 1 66 ? 4.134 -7.212 -38.368 1.00 0.00 66 LYS A CA 10
ATOM 14204 C C . LYS A 1 66 ? 4.226 -6.281 -37.164 1.00 0.00 66 LYS A C 10
ATOM 14205 O O . LYS A 1 66 ? 5.295 -5.751 -36.856 1.00 0.00 66 LYS A O 10
ATOM 14224 N N . LEU A 1 67 ? 3.101 -6.088 -36.484 1.00 0.00 67 LEU A N 10
ATOM 14225 C CA . LEU A 1 67 ? 3.056 -5.221 -35.311 1.00 0.00 67 LEU A CA 10
ATOM 14226 C C . LEU A 1 67 ? 3.216 -6.032 -34.029 1.00 0.00 67 LEU A C 10
ATOM 14227 O O . LEU A 1 67 ? 3.506 -5.481 -32.967 1.00 0.00 67 LEU A O 10
ATOM 14243 N N . ARG A 1 68 ? 3.029 -7.343 -34.137 1.00 0.00 68 ARG A N 10
ATOM 14244 C CA . ARG A 1 68 ? 3.154 -8.230 -32.986 1.00 0.00 68 ARG A CA 10
ATOM 14245 C C . ARG A 1 68 ? 4.183 -9.325 -33.253 1.00 0.00 68 ARG A C 10
ATOM 14246 O O . ARG A 1 68 ? 4.501 -10.121 -32.370 1.00 0.00 68 ARG A O 10
ATOM 14267 N N . VAL A 1 69 ? 4.700 -9.359 -34.478 1.00 0.00 69 VAL A N 10
ATOM 14268 C CA . VAL A 1 69 ? 5.693 -10.355 -34.861 1.00 0.00 69 VAL A CA 10
ATOM 14269 C C . VAL A 1 69 ? 6.838 -10.404 -33.857 1.00 0.00 69 VAL A C 10
ATOM 14270 O O . VAL A 1 69 ? 7.148 -11.447 -33.281 1.00 0.00 69 VAL A O 10
ATOM 14283 N N . PRO A 1 70 ? 7.484 -9.248 -33.639 1.00 0.00 70 PRO A N 10
ATOM 14284 C CA . PRO A 1 70 ? 8.606 -9.133 -32.702 1.00 0.00 70 PRO A CA 10
ATOM 14285 C C . PRO A 1 70 ? 8.165 -9.273 -31.249 1.00 0.00 70 PRO A C 10
ATOM 14286 O O . PRO A 1 70 ? 8.934 -9.720 -30.398 1.00 0.00 70 PRO A O 10
ATOM 14297 N N . ILE A 1 71 ? 6.923 -8.889 -30.973 1.00 0.00 71 ILE A N 10
ATOM 14298 C CA . ILE A 1 71 ? 6.380 -8.974 -29.623 1.00 0.00 71 ILE A CA 10
ATOM 14299 C C . ILE A 1 71 ? 6.181 -10.426 -29.201 1.00 0.00 71 ILE A C 10
ATOM 14300 O O . ILE A 1 71 ? 6.434 -10.790 -28.052 1.00 0.00 71 ILE A O 10
ATOM 14316 N N . LEU A 1 72 ? 5.728 -11.252 -30.138 1.00 0.00 72 LEU A N 10
ATOM 14317 C CA . LEU A 1 72 ? 5.497 -12.666 -29.865 1.00 0.00 72 LEU A CA 10
ATOM 14318 C C . LEU A 1 72 ? 6.817 -13.426 -29.773 1.00 0.00 72 LEU A C 10
ATOM 14319 O O . LEU A 1 72 ? 6.976 -14.315 -28.937 1.00 0.00 72 LEU A O 10
ATOM 14335 N N . SER A 1 73 ? 7.761 -13.068 -30.638 1.00 0.00 73 SER A N 10
ATOM 14336 C CA . SER A 1 73 ? 9.066 -13.717 -30.657 1.00 0.00 73 SER A CA 10
ATOM 14337 C C . SER A 1 73 ? 9.826 -13.446 -29.362 1.00 0.00 73 SER A C 10
ATOM 14338 O O . SER A 1 73 ? 10.588 -14.288 -28.886 1.00 0.00 73 SER A O 10
ATOM 14346 N N . LYS A 1 74 ? 9.614 -12.263 -28.795 1.00 0.00 74 LYS A N 10
ATOM 14347 C CA . LYS A 1 74 ? 10.276 -11.878 -27.555 1.00 0.00 74 LYS A CA 10
ATOM 14348 C C . LYS A 1 74 ? 9.549 -12.460 -26.347 1.00 0.00 74 LYS A C 10
ATOM 14349 O O . LYS A 1 74 ? 10.168 -12.781 -25.332 1.00 0.00 74 LYS A O 10
ATOM 14368 N N . LEU A 1 75 ? 8.232 -12.595 -26.463 1.00 0.00 75 LEU A N 10
ATOM 14369 C CA . LEU A 1 75 ? 7.420 -13.140 -25.380 1.00 0.00 75 LEU A CA 10
ATOM 14370 C C . LEU A 1 75 ? 7.577 -14.655 -25.292 1.00 0.00 75 LEU A C 10
ATOM 14371 O O . LEU A 1 75 ? 7.773 -15.207 -24.209 1.00 0.00 75 LEU A O 10
ATOM 14387 N N . SER A 1 76 ? 7.491 -15.321 -26.439 1.00 0.00 76 SER A N 10
ATOM 14388 C CA . SER A 1 76 ? 7.622 -16.773 -26.491 1.00 0.00 76 SER A CA 10
ATOM 14389 C C . SER A 1 76 ? 8.890 -17.230 -25.777 1.00 0.00 76 SER A C 10
ATOM 14390 O O . SER A 1 76 ? 8.914 -18.290 -25.151 1.00 0.00 76 SER A O 10
ATOM 14398 N N . GLN A 1 77 ? 9.941 -16.423 -25.876 1.00 0.00 77 GLN A N 10
ATOM 14399 C CA . GLN A 1 77 ? 11.213 -16.745 -25.240 1.00 0.00 77 GLN A CA 10
ATOM 14400 C C . GLN A 1 77 ? 11.155 -16.478 -23.739 1.00 0.00 77 GLN A C 10
ATOM 14401 O O . GLN A 1 77 ? 11.760 -17.199 -22.947 1.00 0.00 77 GLN A O 10
ATOM 14415 N N . GLU A 1 78 ? 10.421 -15.438 -23.356 1.00 0.00 78 GLU A N 10
ATOM 14416 C CA . GLU A 1 78 ? 10.286 -15.076 -21.950 1.00 0.00 78 GLU A CA 10
ATOM 14417 C C . GLU A 1 78 ? 9.683 -16.226 -21.148 1.00 0.00 78 GLU A C 10
ATOM 14418 O O . GLU A 1 78 ? 10.044 -16.446 -19.992 1.00 0.00 78 GLU A O 10
ATOM 14430 N N . ILE A 1 79 ? 8.763 -16.955 -21.771 1.00 0.00 79 ILE A N 10
ATOM 14431 C CA . ILE A 1 79 ? 8.111 -18.082 -21.116 1.00 0.00 79 ILE A CA 10
ATOM 14432 C C . ILE A 1 79 ? 9.067 -19.261 -20.970 1.00 0.00 79 ILE A C 10
ATOM 14433 O O . ILE A 1 79 ? 9.120 -19.904 -19.923 1.00 0.00 79 ILE A O 10
ATOM 14449 N N . ASN A 1 80 ? 9.821 -19.538 -22.029 1.00 0.00 80 ASN A N 10
ATOM 14450 C CA . ASN A 1 80 ? 10.777 -20.640 -22.019 1.00 0.00 80 ASN A CA 10
ATOM 14451 C C . ASN A 1 80 ? 11.762 -20.495 -20.863 1.00 0.00 80 ASN A C 10
ATOM 14452 O O . ASN A 1 80 ? 12.251 -21.487 -20.321 1.00 0.00 80 ASN A O 10
ATOM 14463 N N . LYS A 1 81 ? 12.050 -19.253 -20.490 1.00 0.00 81 LYS A N 10
ATOM 14464 C CA . LYS A 1 81 ? 12.975 -18.976 -19.398 1.00 0.00 81 LYS A CA 10
ATOM 14465 C C . LYS A 1 81 ? 12.247 -18.966 -18.057 1.00 0.00 81 LYS A C 10
ATOM 14466 O O . LYS A 1 81 ? 12.873 -19.021 -17.000 1.00 0.00 81 LYS A O 10
ATOM 14485 N N . ASN A 1 82 ? 10.921 -18.898 -18.110 1.00 0.00 82 ASN A N 10
ATOM 14486 C CA . ASN A 1 82 ? 10.108 -18.883 -16.899 1.00 0.00 82 ASN A CA 10
ATOM 14487 C C . ASN A 1 82 ? 9.920 -20.295 -16.352 1.00 0.00 82 ASN A C 10
ATOM 14488 O O . ASN A 1 82 ? 9.368 -20.483 -15.268 1.00 0.00 82 ASN A O 10
ATOM 14499 N N . GLU A 1 83 ? 10.385 -21.284 -17.109 1.00 0.00 83 GLU A N 10
ATOM 14500 C CA . GLU A 1 83 ? 10.268 -22.678 -16.700 1.00 0.00 83 GLU A CA 10
ATOM 14501 C C . GLU A 1 83 ? 10.810 -22.878 -15.287 1.00 0.00 83 GLU A C 10
ATOM 14502 O O . GLU A 1 83 ? 11.736 -22.187 -14.864 1.00 0.00 83 GLU A O 10
ATOM 14514 N N . GLU A 1 84 ? 10.226 -23.827 -14.564 1.00 0.00 84 GLU A N 10
ATOM 14515 C CA . GLU A 1 84 ? 10.649 -24.117 -13.199 1.00 0.00 84 GLU A CA 10
ATOM 14516 C C . GLU A 1 84 ? 11.696 -25.226 -13.177 1.00 0.00 84 GLU A C 10
ATOM 14517 O O . GLU A 1 84 ? 11.503 -26.289 -13.769 1.00 0.00 84 GLU A O 10
ATOM 14529 N N . ARG A 1 85 ? 12.806 -24.971 -12.492 1.00 0.00 85 ARG A N 10
ATOM 14530 C CA . ARG A 1 85 ? 13.885 -25.947 -12.395 1.00 0.00 85 ARG A CA 10
ATOM 14531 C C . ARG A 1 85 ? 14.485 -26.233 -13.769 1.00 0.00 85 ARG A C 10
ATOM 14532 O O . ARG A 1 85 ? 14.182 -25.546 -14.745 1.00 0.00 85 ARG A O 10
ATOM 14553 N N . ARG A 1 86 ? 15.337 -27.251 -13.837 1.00 0.00 86 ARG A N 10
ATOM 14554 C CA . ARG A 1 86 ? 15.980 -27.627 -15.090 1.00 0.00 86 ARG A CA 10
ATOM 14555 C C . ARG A 1 86 ? 16.868 -26.498 -15.605 1.00 0.00 86 ARG A C 10
ATOM 14556 O O . ARG A 1 86 ? 16.778 -25.362 -15.140 1.00 0.00 86 ARG A O 10
ATOM 14577 N N . SER A 1 87 ? 17.726 -26.820 -16.568 1.00 0.00 87 SER A N 10
ATOM 14578 C CA . SER A 1 87 ? 18.634 -25.834 -17.143 1.00 0.00 87 SER A CA 10
ATOM 14579 C C . SER A 1 87 ? 19.604 -25.308 -16.089 1.00 0.00 87 SER A C 10
ATOM 14580 O O . SER A 1 87 ? 19.332 -24.309 -15.423 1.00 0.00 87 SER A O 10
ATOM 14588 N N . ILE A 1 88 ? 20.736 -25.989 -15.945 1.00 0.00 88 ILE A N 10
ATOM 14589 C CA . ILE A 1 88 ? 21.747 -25.591 -14.973 1.00 0.00 88 ILE A CA 10
ATOM 14590 C C . ILE A 1 88 ? 22.110 -24.118 -15.129 1.00 0.00 88 ILE A C 10
ATOM 14591 O O . ILE A 1 88 ? 22.011 -23.555 -16.220 1.00 0.00 88 ILE A O 10
ATOM 14607 N N . PHE A 1 89 ? 22.531 -23.498 -14.032 1.00 0.00 89 PHE A N 10
ATOM 14608 C CA . PHE A 1 89 ? 22.909 -22.090 -14.046 1.00 0.00 89 PHE A CA 10
ATOM 14609 C C . PHE A 1 89 ? 23.938 -21.792 -12.959 1.00 0.00 89 PHE A C 10
ATOM 14610 O O . PHE A 1 89 ? 24.021 -20.671 -12.456 1.00 0.00 89 PHE A O 10
ATOM 14627 N N . THR A 1 90 ? 24.721 -22.805 -12.601 1.00 0.00 90 THR A N 10
ATOM 14628 C CA . THR A 1 90 ? 25.744 -22.654 -11.573 1.00 0.00 90 THR A CA 10
ATOM 14629 C C . THR A 1 90 ? 27.069 -23.257 -12.023 1.00 0.00 90 THR A C 10
ATOM 14630 O O . THR A 1 90 ? 28.122 -22.631 -11.898 1.00 0.00 90 THR A O 10
ATOM 14641 N N . GLY A 1 1 ? -0.715 5.932 -21.434 1.00 0.00 1 GLY A N 11
ATOM 14642 C CA . GLY A 1 1 ? -1.051 4.630 -20.888 1.00 0.00 1 GLY A CA 11
ATOM 14643 C C . GLY A 1 1 ? -0.315 4.336 -19.595 1.00 0.00 1 GLY A C 11
ATOM 14644 O O . GLY A 1 1 ? -0.876 4.474 -18.508 1.00 0.00 1 GLY A O 11
ATOM 14648 N N . SER A 1 2 ? 0.944 3.927 -19.713 1.00 0.00 2 SER A N 11
ATOM 14649 C CA . SER A 1 2 ? 1.756 3.607 -18.545 1.00 0.00 2 SER A CA 11
ATOM 14650 C C . SER A 1 2 ? 2.282 4.878 -17.884 1.00 0.00 2 SER A C 11
ATOM 14651 O O . SER A 1 2 ? 2.229 5.961 -18.467 1.00 0.00 2 SER A O 11
ATOM 14659 N N . SER A 1 3 ? 2.787 4.737 -16.663 1.00 0.00 3 SER A N 11
ATOM 14660 C CA . SER A 1 3 ? 3.319 5.873 -15.919 1.00 0.00 3 SER A CA 11
ATOM 14661 C C . SER A 1 3 ? 2.240 6.928 -15.695 1.00 0.00 3 SER A C 11
ATOM 14662 O O . SER A 1 3 ? 2.024 7.801 -16.534 1.00 0.00 3 SER A O 11
ATOM 14670 N N . GLY A 1 4 ? 1.563 6.840 -14.553 1.00 0.00 4 GLY A N 11
ATOM 14671 C CA . GLY A 1 4 ? 0.514 7.791 -14.237 1.00 0.00 4 GLY A CA 11
ATOM 14672 C C . GLY A 1 4 ? -0.350 7.338 -13.077 1.00 0.00 4 GLY A C 11
ATOM 14673 O O . GLY A 1 4 ? -0.164 7.784 -11.945 1.00 0.00 4 GLY A O 11
ATOM 14677 N N . SER A 1 5 ? -1.298 6.450 -13.359 1.00 0.00 5 SER A N 11
ATOM 14678 C CA . SER A 1 5 ? -2.198 5.940 -12.331 1.00 0.00 5 SER A CA 11
ATOM 14679 C C . SER A 1 5 ? -2.197 4.415 -12.316 1.00 0.00 5 SER A C 11
ATOM 14680 O O . SER A 1 5 ? -1.842 3.793 -11.315 1.00 0.00 5 SER A O 11
ATOM 14688 N N . SER A 1 6 ? -2.598 3.818 -13.434 1.00 0.00 6 SER A N 11
ATOM 14689 C CA . SER A 1 6 ? -2.648 2.366 -13.550 1.00 0.00 6 SER A CA 11
ATOM 14690 C C . SER A 1 6 ? -2.271 1.920 -14.960 1.00 0.00 6 SER A C 11
ATOM 14691 O O . SER A 1 6 ? -2.906 2.313 -15.938 1.00 0.00 6 SER A O 11
ATOM 14699 N N . GLY A 1 7 ? -1.233 1.095 -15.055 1.00 0.00 7 GLY A N 11
ATOM 14700 C CA . GLY A 1 7 ? -0.788 0.609 -16.349 1.00 0.00 7 GLY A CA 11
ATOM 14701 C C . GLY A 1 7 ? -0.113 -0.745 -16.258 1.00 0.00 7 GLY A C 11
ATOM 14702 O O . GLY A 1 7 ? 0.275 -1.181 -15.174 1.00 0.00 7 GLY A O 11
ATOM 14706 N N . MET A 1 8 ? 0.028 -1.412 -17.399 1.00 0.00 8 MET A N 11
ATOM 14707 C CA . MET A 1 8 ? 0.661 -2.725 -17.443 1.00 0.00 8 MET A CA 11
ATOM 14708 C C . MET A 1 8 ? 1.046 -3.095 -18.872 1.00 0.00 8 MET A C 11
ATOM 14709 O O . MET A 1 8 ? 0.257 -2.928 -19.801 1.00 0.00 8 MET A O 11
ATOM 14723 N N . ALA A 1 9 ? 2.265 -3.597 -19.040 1.00 0.00 9 ALA A N 11
ATOM 14724 C CA . ALA A 1 9 ? 2.754 -3.992 -20.355 1.00 0.00 9 ALA A CA 11
ATOM 14725 C C . ALA A 1 9 ? 3.853 -5.043 -20.239 1.00 0.00 9 ALA A C 11
ATOM 14726 O O . ALA A 1 9 ? 4.956 -4.754 -19.773 1.00 0.00 9 ALA A O 11
ATOM 14733 N N . LEU A 1 10 ? 3.546 -6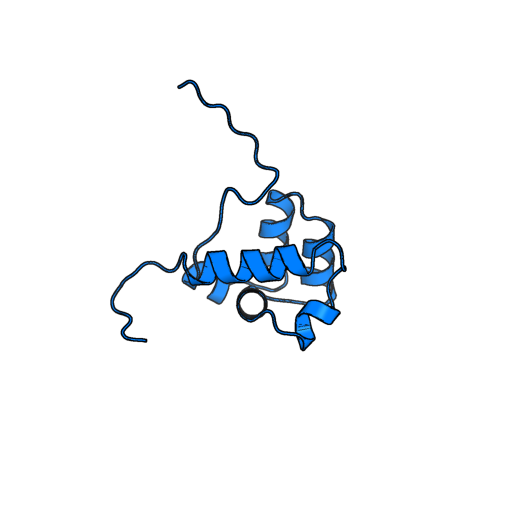.263 -20.666 1.00 0.00 10 LEU A N 11
ATOM 14734 C CA . LEU A 1 10 ? 4.508 -7.358 -20.609 1.00 0.00 10 LEU A CA 11
ATOM 14735 C C . LEU A 1 10 ? 5.110 -7.482 -19.214 1.00 0.00 10 LEU A C 11
ATOM 14736 O O . LEU A 1 10 ? 6.258 -7.900 -19.057 1.00 0.00 10 LEU A O 11
ATOM 14752 N N . ARG A 1 11 ? 4.328 -7.119 -18.203 1.00 0.00 11 ARG A N 11
ATOM 14753 C CA . ARG A 1 11 ? 4.783 -7.191 -16.820 1.00 0.00 11 ARG A CA 11
ATOM 14754 C C . ARG A 1 11 ? 4.333 -8.495 -16.166 1.00 0.00 11 ARG A C 11
ATOM 14755 O O . ARG A 1 11 ? 4.179 -8.569 -14.948 1.00 0.00 11 ARG A O 11
ATOM 14776 N N . ASN A 1 12 ? 4.122 -9.520 -16.985 1.00 0.00 12 ASN A N 11
ATOM 14777 C CA . ASN A 1 12 ? 3.688 -10.820 -16.487 1.00 0.00 12 ASN A CA 11
ATOM 14778 C C . ASN A 1 12 ? 3.843 -11.893 -17.561 1.00 0.00 12 ASN A C 11
ATOM 14779 O O . ASN A 1 12 ? 3.410 -11.715 -18.699 1.00 0.00 12 ASN A O 11
ATOM 14790 N N . VAL A 1 13 ? 4.462 -13.009 -17.189 1.00 0.00 13 VAL A N 11
ATOM 14791 C CA . VAL A 1 13 ? 4.673 -14.112 -18.118 1.00 0.00 13 VAL A CA 11
ATOM 14792 C C . VAL A 1 13 ? 4.410 -15.455 -17.446 1.00 0.00 13 VAL A C 11
ATOM 14793 O O . VAL A 1 13 ? 4.875 -15.724 -16.338 1.00 0.00 13 VAL A O 11
ATOM 14806 N N . PRO A 1 14 ? 3.647 -16.320 -18.131 1.00 0.00 14 PRO A N 11
ATOM 14807 C CA . PRO A 1 14 ? 3.306 -17.651 -17.619 1.00 0.00 14 PRO A CA 11
ATOM 14808 C C . PRO A 1 14 ? 4.510 -18.586 -17.588 1.00 0.00 14 PRO A C 11
ATOM 14809 O O . PRO A 1 14 ? 5.600 -18.225 -18.031 1.00 0.00 14 PRO A O 11
ATOM 14820 N N . PHE A 1 15 ? 4.305 -19.789 -17.062 1.00 0.00 15 PHE A N 11
ATOM 14821 C CA . PHE A 1 15 ? 5.374 -20.776 -16.972 1.00 0.00 15 PHE A CA 11
ATOM 14822 C C . PHE A 1 15 ? 5.436 -21.627 -18.237 1.00 0.00 15 PHE A C 11
ATOM 14823 O O . PHE A 1 15 ? 4.423 -21.845 -18.902 1.00 0.00 15 PHE A O 11
ATOM 14840 N N . ARG A 1 16 ? 6.633 -22.105 -18.564 1.00 0.00 16 ARG A N 11
ATOM 14841 C CA . ARG A 1 16 ? 6.829 -22.930 -19.750 1.00 0.00 16 ARG A CA 11
ATOM 14842 C C . ARG A 1 16 ? 5.971 -24.190 -19.683 1.00 0.00 16 ARG A C 11
ATOM 14843 O O . ARG A 1 16 ? 5.164 -24.452 -20.574 1.00 0.00 16 ARG A O 11
ATOM 14864 N N . SER A 1 17 ? 6.153 -24.968 -18.620 1.00 0.00 17 SER A N 11
ATOM 14865 C CA . SER A 1 17 ? 5.400 -26.203 -18.438 1.00 0.00 17 SER A CA 11
ATOM 14866 C C . SER A 1 17 ? 3.904 -25.956 -18.604 1.00 0.00 17 SER A C 11
ATOM 14867 O O . SER A 1 17 ? 3.173 -26.816 -19.094 1.00 0.00 17 SER A O 11
ATOM 14875 N N . GLU A 1 18 ? 3.456 -24.774 -18.192 1.00 0.00 18 GLU A N 11
ATOM 14876 C CA . GLU A 1 18 ? 2.047 -24.413 -18.294 1.00 0.00 18 GLU A CA 11
ATOM 14877 C C . GLU A 1 18 ? 1.636 -24.230 -19.753 1.00 0.00 18 GLU A C 11
ATOM 14878 O O . GLU A 1 18 ? 0.559 -24.660 -20.165 1.00 0.00 18 GLU A O 11
ATOM 14890 N N . VAL A 1 19 ? 2.504 -23.589 -20.529 1.00 0.00 19 VAL A N 11
ATOM 14891 C CA . VAL A 1 19 ? 2.233 -23.348 -21.942 1.00 0.00 19 VAL A CA 11
ATOM 14892 C C . VAL A 1 19 ? 2.328 -24.639 -22.747 1.00 0.00 19 VAL A C 11
ATOM 14893 O O . VAL A 1 19 ? 1.615 -24.821 -23.735 1.00 0.00 19 VAL A O 11
ATOM 14906 N N . LEU A 1 20 ? 3.211 -25.534 -22.318 1.00 0.00 20 LEU A N 11
ATOM 14907 C CA . LEU A 1 20 ? 3.399 -26.811 -22.998 1.00 0.00 20 LEU A CA 11
ATOM 14908 C C . LEU A 1 20 ? 2.122 -27.643 -22.956 1.00 0.00 20 LEU A C 11
ATOM 14909 O O . LEU A 1 20 ? 1.909 -28.515 -23.798 1.00 0.00 20 LEU A O 11
ATOM 14925 N N . GLY A 1 21 ? 1.273 -27.367 -21.971 1.00 0.00 21 GLY A N 11
ATOM 14926 C CA . GLY A 1 21 ? 0.026 -28.098 -21.839 1.00 0.00 21 GLY A CA 11
ATOM 14927 C C . GLY A 1 21 ? -1.182 -27.250 -22.184 1.00 0.00 21 GLY A C 11
ATOM 14928 O O . GLY A 1 21 ? -2.303 -27.564 -21.785 1.00 0.00 21 GLY A O 11
ATOM 14932 N N . TRP A 1 22 ? -0.954 -26.172 -22.925 1.00 0.00 22 TRP A N 11
ATOM 14933 C CA . TRP A 1 22 ? -2.034 -25.275 -23.322 1.00 0.00 22 TRP A CA 11
ATOM 14934 C C . TRP A 1 22 ? -2.683 -25.745 -24.619 1.00 0.00 22 TRP A C 11
ATOM 14935 O O . TRP A 1 22 ? -2.298 -26.771 -25.180 1.00 0.00 22 TRP A O 11
ATOM 14956 N N . ASP A 1 23 ? -3.668 -24.989 -25.090 1.00 0.00 23 ASP A N 11
ATOM 14957 C CA . ASP A 1 23 ? -4.370 -25.328 -26.323 1.00 0.00 23 ASP A CA 11
ATOM 14958 C C . ASP A 1 23 ? -4.488 -24.110 -27.234 1.00 0.00 23 ASP A C 11
ATOM 14959 O O . ASP A 1 23 ? -4.313 -22.968 -26.809 1.00 0.00 23 ASP A O 11
ATOM 14968 N N . PRO A 1 24 ? -4.793 -24.357 -28.516 1.00 0.00 24 PRO A N 11
ATOM 14969 C CA . PRO A 1 24 ? -4.941 -23.293 -29.514 1.00 0.00 24 PRO A CA 11
ATOM 14970 C C . PRO A 1 24 ? -6.188 -22.448 -29.279 1.00 0.00 24 PRO A C 11
ATOM 14971 O O . PRO A 1 24 ? -6.393 -21.429 -29.939 1.00 0.00 24 PRO A O 11
ATOM 14982 N N . ASP A 1 25 ? -7.018 -22.877 -28.335 1.00 0.00 25 ASP A N 11
ATOM 14983 C CA . ASP A 1 25 ? -8.245 -22.158 -28.011 1.00 0.00 25 ASP A CA 11
ATOM 14984 C C . ASP A 1 25 ? -8.138 -21.486 -26.646 1.00 0.00 25 ASP A C 11
ATOM 14985 O O . ASP A 1 25 ? -8.864 -20.536 -26.352 1.00 0.00 25 ASP A O 11
ATOM 14994 N N . SER A 1 26 ? -7.228 -21.986 -25.816 1.00 0.00 26 SER A N 11
ATOM 14995 C CA . SER A 1 26 ? -7.029 -21.437 -24.480 1.00 0.00 26 SER A CA 11
ATOM 14996 C C . SER A 1 26 ? -5.933 -20.375 -24.487 1.00 0.00 26 SER A C 11
ATOM 14997 O O . SER A 1 26 ? -6.074 -19.317 -23.872 1.00 0.00 26 SER A O 11
ATOM 15005 N N . LEU A 1 27 ? -4.841 -20.665 -25.186 1.00 0.00 27 LEU A N 11
ATOM 15006 C CA . LEU A 1 27 ? -3.720 -19.736 -25.274 1.00 0.00 27 LEU A CA 11
ATOM 15007 C C . LEU A 1 27 ? -4.193 -18.350 -25.700 1.00 0.00 27 LEU A C 11
ATOM 15008 O O . LEU A 1 27 ? -3.610 -17.338 -25.313 1.00 0.00 27 LEU A O 11
ATOM 15024 N N . ALA A 1 28 ? -5.256 -18.312 -26.497 1.00 0.00 28 ALA A N 11
ATOM 15025 C CA . ALA A 1 28 ? -5.810 -17.051 -26.972 1.00 0.00 28 ALA A CA 11
ATOM 15026 C C . ALA A 1 28 ? -6.200 -16.149 -25.806 1.00 0.00 28 ALA A C 11
ATOM 15027 O O . ALA A 1 28 ? -6.125 -14.924 -25.904 1.00 0.00 28 ALA A O 11
ATOM 15034 N N . ASP A 1 29 ? -6.618 -16.763 -24.704 1.00 0.00 29 ASP A N 11
ATOM 15035 C CA . ASP A 1 29 ? -7.020 -16.015 -23.519 1.00 0.00 29 ASP A CA 11
ATOM 15036 C C . ASP A 1 29 ? -5.839 -15.248 -22.933 1.00 0.00 29 ASP A C 11
ATOM 15037 O O . ASP A 1 29 ? -5.969 -14.086 -22.549 1.00 0.00 29 ASP A O 11
ATOM 15046 N N . TYR A 1 30 ? -4.687 -15.907 -22.866 1.00 0.00 30 TYR A N 11
ATOM 15047 C CA . TYR A 1 30 ? -3.483 -15.289 -22.324 1.00 0.00 30 TYR A CA 11
ATOM 15048 C C . TYR A 1 30 ? -3.212 -13.945 -22.992 1.00 0.00 30 TYR A C 11
ATOM 15049 O O . TYR A 1 30 ? -2.907 -12.957 -22.325 1.00 0.00 30 TYR A O 11
ATOM 15067 N N . PHE A 1 31 ? -3.328 -13.916 -24.316 1.00 0.00 31 PHE A N 11
ATOM 15068 C CA . PHE A 1 31 ? -3.096 -12.694 -25.077 1.00 0.00 31 PHE A CA 11
ATOM 15069 C C . PHE A 1 31 ? -4.150 -11.641 -24.749 1.00 0.00 31 PHE A C 11
ATOM 15070 O O . PHE A 1 31 ? -3.842 -10.455 -24.624 1.00 0.00 31 PHE A O 11
ATOM 15087 N N . LYS A 1 32 ? -5.395 -12.082 -24.611 1.00 0.00 32 LYS A N 11
ATOM 15088 C CA . LYS A 1 32 ? -6.497 -11.179 -24.297 1.00 0.00 32 LYS A CA 11
ATOM 15089 C C . LYS A 1 32 ? -6.203 -10.382 -23.030 1.00 0.00 32 LYS A C 11
ATOM 15090 O O . LYS A 1 32 ? -6.717 -9.279 -22.845 1.00 0.00 32 LYS A O 11
ATOM 15109 N N . LYS A 1 33 ? -5.372 -10.947 -22.161 1.00 0.00 33 LYS A N 11
ATOM 15110 C CA . LYS A 1 33 ? -5.006 -10.288 -20.913 1.00 0.00 33 LYS A CA 11
ATOM 15111 C C . LYS A 1 33 ? -3.868 -9.298 -21.133 1.00 0.00 33 LYS A C 11
ATOM 15112 O O . LYS A 1 33 ? -3.722 -8.328 -20.387 1.00 0.00 33 LYS A O 11
ATOM 15131 N N . LEU A 1 34 ? -3.064 -9.547 -22.160 1.00 0.00 34 LEU A N 11
ATOM 15132 C CA . LEU A 1 34 ? -1.938 -8.675 -22.480 1.00 0.00 34 LEU A CA 11
ATOM 15133 C C . LEU A 1 34 ? -2.342 -7.617 -23.501 1.00 0.00 34 LEU A C 11
ATOM 15134 O O . LEU A 1 34 ? -1.490 -6.985 -24.124 1.00 0.00 34 LEU A O 11
ATOM 15150 N N . ASN A 1 35 ? -3.647 -7.428 -23.665 1.00 0.00 35 ASN A N 11
ATOM 15151 C CA . ASN A 1 35 ? -4.164 -6.444 -24.610 1.00 0.00 35 ASN A CA 11
ATOM 15152 C C . ASN A 1 35 ? -3.772 -6.804 -26.040 1.00 0.00 35 ASN A C 11
ATOM 15153 O O . ASN A 1 35 ? -3.763 -5.950 -26.926 1.00 0.00 35 ASN A O 11
ATOM 15164 N N . TYR A 1 36 ? -3.448 -8.074 -26.256 1.00 0.00 36 TYR A N 11
ATOM 15165 C CA . TYR A 1 36 ? -3.053 -8.547 -27.578 1.00 0.00 36 TYR A CA 11
ATOM 15166 C C . TYR A 1 36 ? -4.212 -9.258 -28.271 1.00 0.00 36 TYR A C 11
ATOM 15167 O O . TYR A 1 36 ? -4.167 -10.467 -28.500 1.00 0.00 36 TYR A O 11
ATOM 15185 N N . LYS A 1 37 ? -5.250 -8.497 -28.603 1.00 0.00 37 LYS A N 11
ATOM 15186 C CA . LYS A 1 37 ? -6.421 -9.050 -29.272 1.00 0.00 37 LYS A CA 11
ATOM 15187 C C . LYS A 1 37 ? -6.101 -9.416 -30.717 1.00 0.00 37 LYS A C 11
ATOM 15188 O O . LYS A 1 37 ? -6.790 -10.233 -31.328 1.00 0.00 37 LYS A O 11
ATOM 15207 N N . ASP A 1 38 ? -5.050 -8.808 -31.257 1.00 0.00 38 ASP A N 11
ATOM 15208 C CA . ASP A 1 38 ? -4.637 -9.072 -32.631 1.00 0.00 38 ASP A CA 11
ATOM 15209 C C . ASP A 1 38 ? -3.920 -10.414 -32.734 1.00 0.00 38 ASP A C 11
ATOM 15210 O O . ASP A 1 38 ? -3.873 -11.023 -33.804 1.00 0.00 38 ASP A O 11
ATOM 15219 N N . CYS A 1 39 ? -3.364 -10.870 -31.617 1.00 0.00 39 CYS A N 11
ATOM 15220 C CA . CYS A 1 39 ? -2.648 -12.140 -31.583 1.00 0.00 39 CYS A CA 11
ATOM 15221 C C . CYS A 1 39 ? -3.594 -13.289 -31.249 1.00 0.00 39 CYS A C 11
ATOM 15222 O O . CYS A 1 39 ? -3.600 -14.317 -31.925 1.00 0.00 39 CYS A O 11
ATOM 15230 N N . GLU A 1 40 ? -4.390 -13.106 -30.200 1.00 0.00 40 GLU A N 11
ATOM 15231 C CA . GLU A 1 40 ? -5.338 -14.129 -29.775 1.00 0.00 40 GLU A CA 11
ATOM 15232 C C . GLU A 1 40 ? -6.205 -14.588 -30.945 1.00 0.00 40 GLU A C 11
ATOM 15233 O O . GLU A 1 40 ? -6.649 -15.736 -30.991 1.00 0.00 40 GLU A O 11
ATOM 15245 N N . LYS A 1 41 ? -6.441 -13.683 -31.888 1.00 0.00 41 LYS A N 11
ATOM 15246 C CA . LYS A 1 41 ? -7.253 -13.993 -33.059 1.00 0.00 41 LYS A CA 11
ATOM 15247 C C . LYS A 1 41 ? -6.611 -15.100 -33.889 1.00 0.00 41 LYS A C 11
ATOM 15248 O O . LYS A 1 41 ? -7.227 -16.134 -34.144 1.00 0.00 41 LYS A O 11
ATOM 15267 N N . ALA A 1 42 ? -5.369 -14.876 -34.307 1.00 0.00 42 ALA A N 11
ATOM 15268 C CA . ALA A 1 42 ? -4.643 -15.856 -35.104 1.00 0.00 42 ALA A CA 11
ATOM 15269 C C . ALA A 1 42 ? -4.407 -17.140 -34.316 1.00 0.00 42 ALA A C 11
ATOM 15270 O O . ALA A 1 42 ? -4.343 -18.228 -34.887 1.00 0.00 42 ALA A O 11
ATOM 15277 N N . VAL A 1 43 ? -4.278 -17.005 -33.000 1.00 0.00 43 VAL A N 11
ATOM 15278 C CA . VAL A 1 43 ? -4.050 -18.155 -32.133 1.00 0.00 43 VAL A CA 11
ATOM 15279 C C . VAL A 1 43 ? -5.211 -19.140 -32.209 1.00 0.00 43 VAL A C 11
ATOM 15280 O O . VAL A 1 43 ? -5.020 -20.351 -32.101 1.00 0.00 43 VAL A O 11
ATOM 15293 N N . LYS A 1 44 ? -6.416 -18.612 -32.396 1.00 0.00 44 LYS A N 11
ATOM 15294 C CA . LYS A 1 44 ? -7.610 -19.444 -32.489 1.00 0.00 44 LYS A CA 11
ATOM 15295 C C . LYS A 1 44 ? -7.942 -19.759 -33.944 1.00 0.00 44 LYS A C 11
ATOM 15296 O O . LYS A 1 44 ? -8.376 -20.864 -34.267 1.00 0.00 44 LYS A O 11
ATOM 15315 N N . LYS A 1 45 ? -7.732 -18.781 -34.819 1.00 0.00 45 LYS A N 11
ATOM 15316 C CA . LYS A 1 45 ? -8.006 -18.954 -36.240 1.00 0.00 45 LYS A CA 11
ATOM 15317 C C . LYS A 1 45 ? -7.057 -19.977 -36.857 1.00 0.00 45 LYS A C 11
ATOM 15318 O O . LYS A 1 45 ? -7.491 -20.930 -37.505 1.00 0.00 45 LYS A O 11
ATOM 15337 N N . TYR A 1 46 ? -5.761 -19.774 -36.649 1.00 0.00 46 TYR A N 11
ATOM 15338 C CA . TYR A 1 46 ? -4.751 -20.679 -37.185 1.00 0.00 46 TYR A CA 11
ATOM 15339 C C . TYR A 1 46 ? -4.582 -21.901 -36.288 1.00 0.00 46 TYR A C 11
ATOM 15340 O O . TYR A 1 46 ? -3.908 -22.865 -36.652 1.00 0.00 46 TYR A O 11
ATOM 15358 N N . HIS A 1 47 ? -5.200 -21.853 -35.112 1.00 0.00 47 HIS A N 11
ATOM 15359 C CA . HIS A 1 47 ? -5.120 -22.956 -34.161 1.00 0.00 47 HIS A CA 11
ATOM 15360 C C . HIS A 1 47 ? -3.686 -23.155 -33.678 1.00 0.00 47 HIS A C 11
ATOM 15361 O O . HIS A 1 47 ? -3.067 -24.184 -33.950 1.00 0.00 47 HIS A O 11
ATOM 15375 N N . ILE A 1 48 ? -3.165 -22.164 -32.963 1.00 0.00 48 ILE A N 11
ATOM 15376 C CA . ILE A 1 48 ? -1.804 -22.231 -32.444 1.00 0.00 48 ILE A CA 11
ATOM 15377 C C . ILE A 1 48 ? -1.803 -22.448 -30.934 1.00 0.00 48 ILE A C 11
ATOM 15378 O O . ILE A 1 48 ? -2.071 -21.527 -30.164 1.00 0.00 48 ILE A O 11
ATOM 15394 N N . ASP A 1 49 ? -1.497 -23.673 -30.519 1.00 0.00 49 ASP A N 11
ATOM 15395 C CA . ASP A 1 49 ? -1.457 -24.012 -29.101 1.00 0.00 49 ASP A CA 11
ATOM 15396 C C . ASP A 1 49 ? -0.211 -23.432 -28.439 1.00 0.00 49 ASP A C 11
ATOM 15397 O O . ASP A 1 49 ? 0.727 -23.013 -29.117 1.00 0.00 49 ASP A O 11
ATOM 15406 N N . GLY A 1 50 ? -0.208 -23.411 -27.110 1.00 0.00 50 GLY A N 11
ATOM 15407 C CA . GLY A 1 50 ? 0.927 -22.881 -26.378 1.00 0.00 50 GLY A CA 11
ATOM 15408 C C . GLY A 1 50 ? 2.241 -23.488 -26.827 1.00 0.00 50 GLY A C 11
ATOM 15409 O O . GLY A 1 50 ? 3.216 -22.773 -27.059 1.00 0.00 50 GLY A O 11
ATOM 15413 N N . ALA A 1 51 ? 2.269 -24.811 -26.948 1.00 0.00 51 ALA A N 11
ATOM 15414 C CA . ALA A 1 51 ? 3.474 -25.514 -27.373 1.00 0.00 51 ALA A CA 11
ATOM 15415 C C . ALA A 1 51 ? 3.991 -24.966 -28.698 1.00 0.00 51 ALA A C 11
ATOM 15416 O O . ALA A 1 51 ? 5.187 -25.029 -28.983 1.00 0.00 51 ALA A O 11
ATOM 15423 N N . ARG A 1 52 ? 3.083 -24.428 -29.506 1.00 0.00 52 ARG A N 11
ATOM 15424 C CA . ARG A 1 52 ? 3.448 -23.871 -30.803 1.00 0.00 52 ARG A CA 11
ATOM 15425 C C . ARG A 1 52 ? 3.942 -22.435 -30.658 1.00 0.00 52 ARG A C 11
ATOM 15426 O O . ARG A 1 52 ? 4.706 -21.943 -31.488 1.00 0.00 52 ARG A O 11
ATOM 15447 N N . PHE A 1 53 ? 3.500 -21.767 -29.597 1.00 0.00 53 PHE A N 11
ATOM 15448 C CA . PHE A 1 53 ? 3.896 -20.386 -29.344 1.00 0.00 53 PHE A CA 11
ATOM 15449 C C . PHE A 1 53 ? 5.364 -20.309 -28.931 1.00 0.00 53 PHE A C 11
ATOM 15450 O O . PHE A 1 53 ? 6.115 -19.466 -29.424 1.00 0.00 53 PHE A O 11
ATOM 15467 N N . LEU A 1 54 ? 5.764 -21.193 -28.025 1.00 0.00 54 LEU A N 11
ATOM 15468 C CA . LEU A 1 54 ? 7.141 -21.225 -27.544 1.00 0.00 54 LEU A CA 11
ATOM 15469 C C . LEU A 1 54 ? 8.106 -21.558 -28.678 1.00 0.00 54 LEU A C 11
ATOM 15470 O O . LEU A 1 54 ? 9.285 -21.210 -28.625 1.00 0.00 54 LEU A O 11
ATOM 15486 N N . ASN A 1 55 ? 7.596 -22.232 -29.703 1.00 0.00 55 ASN A N 11
ATOM 15487 C CA . ASN A 1 55 ? 8.412 -22.611 -30.851 1.00 0.00 55 ASN A CA 11
ATOM 15488 C C . ASN A 1 55 ? 8.167 -21.669 -32.026 1.00 0.00 55 ASN A C 11
ATOM 15489 O O . ASN A 1 55 ? 8.264 -22.070 -33.187 1.00 0.00 55 ASN A O 11
ATOM 15500 N N . LEU A 1 56 ? 7.850 -20.417 -31.718 1.00 0.00 56 LEU A N 11
ATOM 15501 C CA . LEU A 1 56 ? 7.592 -19.417 -32.748 1.00 0.00 56 LEU A CA 11
ATOM 15502 C C . LEU A 1 56 ? 8.718 -19.393 -33.778 1.00 0.00 56 LEU A C 11
ATOM 15503 O O . LEU A 1 56 ? 9.798 -18.860 -33.521 1.00 0.00 56 LEU A O 11
ATOM 15519 N N . THR A 1 57 ? 8.457 -19.971 -34.946 1.00 0.00 57 THR A N 11
ATOM 15520 C CA . THR A 1 57 ? 9.447 -20.015 -36.015 1.00 0.00 57 THR A CA 11
ATOM 15521 C C . THR A 1 57 ? 9.039 -19.119 -37.179 1.00 0.00 57 THR A C 11
ATOM 15522 O O . THR A 1 57 ? 7.943 -18.561 -37.189 1.00 0.00 57 THR A O 11
ATOM 15533 N N . GLU A 1 58 ? 9.930 -18.986 -38.157 1.00 0.00 58 GLU A N 11
ATOM 15534 C CA . GLU A 1 58 ? 9.661 -18.156 -39.325 1.00 0.00 58 GLU A CA 11
ATOM 15535 C C . GLU A 1 58 ? 8.369 -18.587 -40.013 1.00 0.00 58 GLU A C 11
ATOM 15536 O O . GLU A 1 58 ? 7.722 -17.793 -40.694 1.00 0.00 58 GLU A O 11
ATOM 15548 N N . ASN A 1 59 ? 7.999 -19.850 -39.828 1.00 0.00 59 ASN A N 11
ATOM 15549 C CA . ASN A 1 59 ? 6.785 -20.387 -40.431 1.00 0.00 59 ASN A CA 11
ATOM 15550 C C . ASN A 1 59 ? 5.548 -19.929 -39.663 1.00 0.00 59 ASN A C 11
ATOM 15551 O O . ASN A 1 59 ? 4.460 -19.817 -40.229 1.00 0.00 59 ASN A O 11
ATOM 15562 N N . ASP A 1 60 ? 5.723 -19.666 -38.373 1.00 0.00 60 ASP A N 11
ATOM 15563 C CA . ASP A 1 60 ? 4.622 -19.219 -37.528 1.00 0.00 60 ASP A CA 11
ATOM 15564 C C . ASP A 1 60 ? 4.512 -17.697 -37.540 1.00 0.00 60 ASP A C 11
ATOM 15565 O O . ASP A 1 60 ? 3.416 -17.146 -37.645 1.00 0.00 60 ASP A O 11
ATOM 15574 N N . ILE A 1 61 ? 5.653 -17.026 -37.430 1.00 0.00 61 ILE A N 11
ATOM 15575 C CA . ILE A 1 61 ? 5.684 -15.568 -37.428 1.00 0.00 61 ILE A CA 11
ATOM 15576 C C . ILE A 1 61 ? 4.963 -15.002 -38.646 1.00 0.00 61 ILE A C 11
ATOM 15577 O O . ILE A 1 61 ? 4.272 -13.988 -38.554 1.00 0.00 61 ILE A O 11
ATOM 15593 N N . GLN A 1 62 ? 5.128 -15.665 -39.786 1.00 0.00 62 GLN A N 11
ATOM 15594 C CA . GLN A 1 62 ? 4.492 -15.227 -41.023 1.00 0.00 62 GLN A CA 11
ATOM 15595 C C . GLN A 1 62 ? 2.975 -15.185 -40.869 1.00 0.00 62 GLN A C 11
ATOM 15596 O O . GLN A 1 62 ? 2.289 -14.446 -41.575 1.00 0.00 62 GLN A O 11
ATOM 15610 N N . LYS A 1 63 ? 2.457 -15.982 -39.941 1.00 0.00 63 LYS A N 11
ATOM 15611 C CA . LYS A 1 63 ? 1.021 -16.036 -39.693 1.00 0.00 63 LYS A CA 11
ATOM 15612 C C . LYS A 1 63 ? 0.611 -15.004 -38.647 1.00 0.00 63 LYS A C 11
ATOM 15613 O O . LYS A 1 63 ? -0.521 -15.014 -38.162 1.00 0.00 63 LYS A O 11
ATOM 15632 N N . PHE A 1 64 ? 1.536 -14.114 -38.306 1.00 0.00 64 PHE A N 11
ATOM 15633 C CA . PHE A 1 64 ? 1.270 -13.075 -37.318 1.00 0.00 64 PHE A CA 11
ATOM 15634 C C . PHE A 1 64 ? 1.489 -11.688 -37.916 1.00 0.00 64 PHE A C 11
ATOM 15635 O O . PHE A 1 64 ? 2.166 -11.521 -38.930 1.00 0.00 64 PHE A O 11
ATOM 15652 N N . PRO A 1 65 ? 0.901 -10.668 -37.272 1.00 0.00 65 PRO A N 11
ATOM 15653 C CA . PRO A 1 65 ? 1.016 -9.277 -37.721 1.00 0.00 65 PRO A CA 11
ATOM 15654 C C . PRO A 1 65 ? 2.422 -8.719 -37.526 1.00 0.00 65 PRO A C 11
ATOM 15655 O O . PRO A 1 65 ? 3.138 -9.120 -36.608 1.00 0.00 65 PRO A O 11
ATOM 15666 N N . LYS A 1 66 ? 2.811 -7.791 -38.393 1.00 0.00 66 LYS A N 11
ATOM 15667 C CA . LYS A 1 66 ? 4.131 -7.176 -38.315 1.00 0.00 66 LYS A CA 11
ATOM 15668 C C . LYS A 1 66 ? 4.231 -6.256 -37.103 1.00 0.00 66 LYS A C 11
ATOM 15669 O O . LYS A 1 66 ? 5.301 -5.725 -36.801 1.00 0.00 66 LYS A O 11
ATOM 15688 N N . LEU A 1 67 ? 3.113 -6.073 -36.410 1.00 0.00 67 LEU A N 11
ATOM 15689 C CA . LEU A 1 67 ? 3.075 -5.219 -35.229 1.00 0.00 67 LEU A CA 11
ATOM 15690 C C . LEU A 1 67 ? 3.252 -6.041 -33.956 1.00 0.00 67 LEU A C 11
ATOM 15691 O O . LEU A 1 67 ? 3.553 -5.499 -32.892 1.00 0.00 67 LEU A O 11
ATOM 15707 N N . ARG A 1 68 ? 3.064 -7.351 -34.073 1.00 0.00 68 ARG A N 11
ATOM 15708 C CA . ARG A 1 68 ? 3.203 -8.248 -32.933 1.00 0.00 68 ARG A CA 11
ATOM 15709 C C . ARG A 1 68 ? 4.235 -9.335 -33.219 1.00 0.00 68 ARG A C 11
ATOM 15710 O O . ARG A 1 68 ? 4.576 -10.128 -32.341 1.00 0.00 68 ARG A O 11
ATOM 15731 N N . VAL A 1 69 ? 4.727 -9.367 -34.453 1.00 0.00 69 VAL A N 11
ATOM 15732 C CA . VAL A 1 69 ? 5.720 -10.356 -34.855 1.00 0.00 69 VAL A CA 11
ATOM 15733 C C . VAL A 1 69 ? 6.877 -10.408 -33.864 1.00 0.00 69 VAL A C 11
ATOM 15734 O O . VAL A 1 69 ? 7.195 -11.453 -33.297 1.00 0.00 69 VAL A O 11
ATOM 15747 N N . PRO A 1 70 ? 7.524 -9.253 -33.649 1.00 0.00 70 PRO A N 11
ATOM 15748 C CA . PRO A 1 70 ? 8.656 -9.140 -32.724 1.00 0.00 70 PRO A CA 11
ATOM 15749 C C . PRO A 1 70 ? 8.232 -9.287 -31.267 1.00 0.00 70 PRO A C 11
ATOM 15750 O O . PRO A 1 70 ? 9.011 -9.736 -30.426 1.00 0.00 70 PRO A O 11
ATOM 15761 N N . ILE A 1 71 ? 6.992 -8.907 -30.976 1.00 0.00 71 ILE A N 11
ATOM 15762 C CA . ILE A 1 71 ? 6.465 -8.999 -29.620 1.00 0.00 71 ILE A CA 11
ATOM 15763 C C . ILE A 1 71 ? 6.265 -10.453 -29.205 1.00 0.00 71 ILE A C 11
ATOM 15764 O O . ILE A 1 71 ? 6.588 -10.840 -28.081 1.00 0.00 71 ILE A O 11
ATOM 15780 N N . LEU A 1 72 ? 5.732 -11.255 -30.120 1.00 0.00 72 LEU A N 11
ATOM 15781 C CA . LEU A 1 72 ? 5.490 -12.669 -29.851 1.00 0.00 72 LEU A CA 11
ATOM 15782 C C . LEU A 1 72 ? 6.803 -13.441 -29.777 1.00 0.00 72 LEU A C 11
ATOM 15783 O O . LEU A 1 72 ? 6.974 -14.315 -28.926 1.00 0.00 72 LEU A O 11
ATOM 15799 N N . SER A 1 73 ? 7.730 -13.111 -30.671 1.00 0.00 73 SER A N 11
ATOM 15800 C CA . SER A 1 73 ? 9.027 -13.775 -30.708 1.00 0.00 73 SER A CA 11
ATOM 15801 C C . SER A 1 73 ? 9.809 -13.511 -29.425 1.00 0.00 73 SER A C 11
ATOM 15802 O O . SER A 1 73 ? 10.591 -14.350 -28.976 1.00 0.00 73 SER A O 11
ATOM 15810 N N . LYS A 1 74 ? 9.593 -12.338 -28.839 1.00 0.00 74 LYS A N 11
ATOM 15811 C CA . LYS A 1 74 ? 10.275 -11.961 -27.607 1.00 0.00 74 LYS A CA 11
ATOM 15812 C C . LYS A 1 74 ? 9.548 -12.522 -26.389 1.00 0.00 74 LYS A C 11
ATOM 15813 O O . LYS A 1 74 ? 10.176 -12.911 -25.403 1.00 0.00 74 LYS A O 11
ATOM 15832 N N . LEU A 1 75 ? 8.223 -12.564 -26.464 1.00 0.00 75 LEU A N 11
ATOM 15833 C CA . LEU A 1 75 ? 7.410 -13.081 -25.368 1.00 0.00 75 LEU A CA 11
ATOM 15834 C C . LEU A 1 75 ? 7.537 -14.597 -25.263 1.00 0.00 75 LEU A C 11
ATOM 15835 O O . LEU A 1 75 ? 7.706 -15.142 -24.172 1.00 0.00 75 LEU A O 11
ATOM 15851 N N . SER A 1 76 ? 7.457 -15.273 -26.405 1.00 0.00 76 SER A N 11
ATOM 15852 C CA . SER A 1 76 ? 7.561 -16.727 -26.442 1.00 0.00 76 SER A CA 11
ATOM 15853 C C . SER A 1 76 ? 8.811 -17.200 -25.705 1.00 0.00 76 SER A C 11
ATOM 15854 O O . SER A 1 76 ? 8.794 -18.231 -25.033 1.00 0.00 76 SER A O 11
ATOM 15862 N N . GLN A 1 77 ? 9.892 -16.440 -25.839 1.00 0.00 77 GLN A N 11
ATOM 15863 C CA . GLN A 1 77 ? 11.151 -16.782 -25.187 1.00 0.00 77 GLN A CA 11
ATOM 15864 C C . GLN A 1 77 ? 11.072 -16.532 -23.684 1.00 0.00 77 GLN A C 11
ATOM 15865 O O . GLN A 1 77 ? 11.607 -17.303 -22.889 1.00 0.00 77 GLN A O 11
ATOM 15879 N N . GLU A 1 78 ? 10.400 -15.449 -23.304 1.00 0.00 78 GLU A N 11
ATOM 15880 C CA . GLU A 1 78 ? 10.253 -15.098 -21.897 1.00 0.00 78 GLU A CA 11
ATOM 15881 C C . GLU A 1 78 ? 9.645 -16.254 -21.108 1.00 0.00 78 GLU A C 11
ATOM 15882 O O . GLU A 1 78 ? 10.025 -16.507 -19.964 1.00 0.00 78 GLU A O 11
ATOM 15894 N N . ILE A 1 79 ? 8.699 -16.952 -21.728 1.00 0.00 79 ILE A N 11
ATOM 15895 C CA . ILE A 1 79 ? 8.039 -18.081 -21.085 1.00 0.00 79 ILE A CA 11
ATOM 15896 C C . ILE A 1 79 ? 8.988 -19.266 -20.943 1.00 0.00 79 ILE A C 11
ATOM 15897 O O . ILE A 1 79 ? 8.992 -19.953 -19.923 1.00 0.00 79 ILE A O 11
ATOM 15913 N N . ASN A 1 80 ? 9.794 -19.497 -21.975 1.00 0.00 80 ASN A N 11
ATOM 15914 C CA . ASN A 1 80 ? 10.751 -20.599 -21.965 1.00 0.00 80 ASN A CA 11
ATOM 15915 C C . ASN A 1 80 ? 11.692 -20.492 -20.769 1.00 0.00 80 ASN A C 11
ATOM 15916 O O . ASN A 1 80 ? 12.115 -21.501 -20.206 1.00 0.00 80 ASN A O 11
ATOM 15927 N N . LYS A 1 81 ? 12.015 -19.261 -20.386 1.00 0.00 81 LYS A N 11
ATOM 15928 C CA . LYS A 1 81 ? 12.905 -19.020 -19.256 1.00 0.00 81 LYS A CA 11
ATOM 15929 C C . LYS A 1 81 ? 12.114 -18.898 -17.958 1.00 0.00 81 LYS A C 11
ATOM 15930 O O . LYS A 1 81 ? 12.652 -18.493 -16.928 1.00 0.00 81 LYS A O 11
ATOM 15949 N N . ASN A 1 82 ? 10.834 -19.253 -18.014 1.00 0.00 82 ASN A N 11
ATOM 15950 C CA . ASN A 1 82 ? 9.970 -19.184 -16.842 1.00 0.00 82 ASN A CA 11
ATOM 15951 C C . ASN A 1 82 ? 9.615 -20.582 -16.344 1.00 0.00 82 ASN A C 11
ATOM 15952 O O . ASN A 1 82 ? 8.626 -20.766 -15.635 1.00 0.00 82 ASN A O 11
ATOM 15963 N N . GLU A 1 83 ? 10.429 -21.563 -16.722 1.00 0.00 83 GLU A N 11
ATOM 15964 C CA . GLU A 1 83 ? 10.200 -22.944 -16.314 1.00 0.00 83 GLU A CA 11
ATOM 15965 C C . GLU A 1 83 ? 10.653 -23.168 -14.874 1.00 0.00 83 GLU A C 11
ATOM 15966 O O . GLU A 1 83 ? 11.745 -22.755 -14.485 1.00 0.00 83 GLU A O 11
ATOM 15978 N N . GLU A 1 84 ? 9.805 -23.825 -14.089 1.00 0.00 84 GLU A N 11
ATOM 15979 C CA . GLU A 1 84 ? 10.117 -24.102 -12.691 1.00 0.00 84 GLU A CA 11
ATOM 15980 C C . GLU A 1 84 ? 11.354 -24.988 -12.576 1.00 0.00 84 GLU A C 11
ATOM 15981 O O . GLU A 1 84 ? 11.358 -26.130 -13.037 1.00 0.00 84 GLU A O 11
ATOM 15993 N N . ARG A 1 85 ? 12.402 -24.453 -11.959 1.00 0.00 85 ARG A N 11
ATOM 15994 C CA . ARG A 1 85 ? 13.646 -25.194 -11.784 1.00 0.00 85 ARG A CA 11
ATOM 15995 C C . ARG A 1 85 ? 13.386 -26.548 -11.130 1.00 0.00 85 ARG A C 11
ATOM 15996 O O . ARG A 1 85 ? 12.294 -26.802 -10.621 1.00 0.00 85 ARG A O 11
ATOM 16017 N N . ARG A 1 86 ? 14.395 -27.412 -11.147 1.00 0.00 86 ARG A N 11
ATOM 16018 C CA . ARG A 1 86 ? 14.275 -28.739 -10.557 1.00 0.00 86 ARG A CA 11
ATOM 16019 C C . ARG A 1 86 ? 13.195 -29.553 -11.264 1.00 0.00 86 ARG A C 11
ATOM 16020 O O . ARG A 1 86 ? 12.332 -30.149 -10.621 1.00 0.00 86 ARG A O 11
ATOM 16041 N N . SER A 1 87 ? 13.249 -29.571 -12.592 1.00 0.00 87 SER A N 11
ATOM 16042 C CA . SER A 1 87 ? 12.273 -30.307 -13.387 1.00 0.00 87 SER A CA 11
ATOM 16043 C C . SER A 1 87 ? 12.839 -30.647 -14.763 1.00 0.00 87 SER A C 11
ATOM 16044 O O . SER A 1 87 ? 12.350 -30.162 -15.784 1.00 0.00 87 SER A O 11
ATOM 16052 N N . ILE A 1 88 ? 13.871 -31.484 -14.781 1.00 0.00 88 ILE A N 11
ATOM 16053 C CA . ILE A 1 88 ? 14.502 -31.890 -16.030 1.00 0.00 88 ILE A CA 11
ATOM 16054 C C . ILE A 1 88 ? 15.170 -30.705 -16.719 1.00 0.00 88 ILE A C 11
ATOM 16055 O O . ILE A 1 88 ? 14.746 -29.561 -16.560 1.00 0.00 88 ILE A O 11
ATOM 16071 N N . PHE A 1 89 ? 16.217 -30.988 -17.487 1.00 0.00 89 PHE A N 11
ATOM 16072 C CA . PHE A 1 89 ? 16.944 -29.945 -18.202 1.00 0.00 89 PHE A CA 11
ATOM 16073 C C . PHE A 1 89 ? 17.874 -30.551 -19.250 1.00 0.00 89 PHE A C 11
ATOM 16074 O O . PHE A 1 89 ? 18.922 -29.989 -19.567 1.00 0.00 89 PHE A O 11
ATOM 16091 N N . THR A 1 90 ? 17.481 -31.704 -19.785 1.00 0.00 90 THR A N 11
ATOM 16092 C CA . THR A 1 90 ? 18.279 -32.388 -20.795 1.00 0.00 90 THR A CA 11
ATOM 16093 C C . THR A 1 90 ? 19.689 -32.665 -20.287 1.00 0.00 90 THR A C 11
ATOM 16094 O O . THR A 1 90 ? 19.961 -32.560 -19.091 1.00 0.00 90 THR A O 11
ATOM 16105 N N . GLY A 1 1 ? -6.756 -5.506 -1.227 1.00 0.00 1 GLY A N 12
ATOM 16106 C CA . GLY A 1 1 ? -7.193 -4.217 -0.725 1.00 0.00 1 GLY A CA 12
ATOM 16107 C C . GLY A 1 1 ? -6.594 -3.060 -1.500 1.00 0.00 1 GLY A C 12
ATOM 16108 O O . GLY A 1 1 ? -7.316 -2.271 -2.109 1.00 0.00 1 GLY A O 12
ATOM 16112 N N . SER A 1 2 ? -5.269 -2.957 -1.476 1.00 0.00 2 SER A N 12
ATOM 16113 C CA . SER A 1 2 ? -4.572 -1.884 -2.177 1.00 0.00 2 SER A CA 12
ATOM 16114 C C . SER A 1 2 ? -4.477 -2.184 -3.670 1.00 0.00 2 SER A C 12
ATOM 16115 O O . SER A 1 2 ? -4.104 -3.286 -4.071 1.00 0.00 2 SER A O 12
ATOM 16123 N N . SER A 1 3 ? -4.817 -1.193 -4.489 1.00 0.00 3 SER A N 12
ATOM 16124 C CA . SER A 1 3 ? -4.775 -1.351 -5.938 1.00 0.00 3 SER A CA 12
ATOM 16125 C C . SER A 1 3 ? -4.727 0.008 -6.630 1.00 0.00 3 SER A C 12
ATOM 16126 O O . SER A 1 3 ? -5.162 1.016 -6.075 1.00 0.00 3 SER A O 12
ATOM 16134 N N . GLY A 1 4 ? -4.195 0.026 -7.849 1.00 0.00 4 GLY A N 12
ATOM 16135 C CA . GLY A 1 4 ? -4.100 1.265 -8.598 1.00 0.00 4 GLY A CA 12
ATOM 16136 C C . GLY A 1 4 ? -2.880 1.306 -9.497 1.00 0.00 4 GLY A C 12
ATOM 16137 O O . GLY A 1 4 ? -1.921 2.027 -9.220 1.00 0.00 4 GLY A O 12
ATOM 16141 N N . SER A 1 5 ? -2.915 0.530 -10.576 1.00 0.00 5 SER A N 12
ATOM 16142 C CA . SER A 1 5 ? -1.801 0.477 -11.515 1.00 0.00 5 SER A CA 12
ATOM 16143 C C . SER A 1 5 ? -2.279 0.052 -12.900 1.00 0.00 5 SER A C 12
ATOM 16144 O O . SER A 1 5 ? -3.017 -0.923 -13.043 1.00 0.00 5 SER A O 12
ATOM 16152 N N . SER A 1 6 ? -1.852 0.791 -13.919 1.00 0.00 6 SER A N 12
ATOM 16153 C CA . SER A 1 6 ? -2.238 0.494 -15.294 1.00 0.00 6 SER A CA 12
ATOM 16154 C C . SER A 1 6 ? -1.012 0.417 -16.198 1.00 0.00 6 SER A C 12
ATOM 16155 O O . SER A 1 6 ? 0.122 0.538 -15.737 1.00 0.00 6 SER A O 12
ATOM 16163 N N . GLY A 1 7 ? -1.249 0.212 -17.490 1.00 0.00 7 GLY A N 12
ATOM 16164 C CA . GLY A 1 7 ? -0.155 0.121 -18.440 1.00 0.00 7 GLY A CA 12
ATOM 16165 C C . GLY A 1 7 ? 0.806 -1.004 -18.111 1.00 0.00 7 GLY A C 12
ATOM 16166 O O . GLY A 1 7 ? 1.770 -0.809 -17.371 1.00 0.00 7 GLY A O 12
ATOM 16170 N N . MET A 1 8 ? 0.542 -2.185 -18.661 1.00 0.00 8 MET A N 12
ATOM 16171 C CA . MET A 1 8 ? 1.391 -3.346 -18.421 1.00 0.00 8 MET A CA 12
ATOM 16172 C C . MET A 1 8 ? 1.897 -3.931 -19.736 1.00 0.00 8 MET A C 12
ATOM 16173 O O . MET A 1 8 ? 1.113 -4.405 -20.557 1.00 0.00 8 MET A O 12
ATOM 16187 N N . ALA A 1 9 ? 3.211 -3.892 -19.929 1.00 0.00 9 ALA A N 12
ATOM 16188 C CA . ALA A 1 9 ? 3.821 -4.420 -21.144 1.00 0.00 9 ALA A CA 12
ATOM 16189 C C . ALA A 1 9 ? 4.852 -5.495 -20.818 1.00 0.00 9 ALA A C 12
ATOM 16190 O O . ALA A 1 9 ? 5.911 -5.205 -20.260 1.00 0.00 9 ALA A O 12
ATOM 16197 N N . LEU A 1 10 ? 4.536 -6.737 -21.168 1.00 0.00 10 LEU A N 12
ATOM 16198 C CA . LEU A 1 10 ? 5.435 -7.856 -20.913 1.00 0.00 10 LEU A CA 12
ATOM 16199 C C . LEU A 1 10 ? 5.878 -7.876 -19.453 1.00 0.00 10 LEU A C 12
ATOM 16200 O O . LEU A 1 10 ? 6.981 -8.322 -19.135 1.00 0.00 10 LEU A O 12
ATOM 16216 N N . ARG A 1 11 ? 5.011 -7.393 -18.570 1.00 0.00 11 ARG A N 12
ATOM 16217 C CA . ARG A 1 11 ? 5.313 -7.356 -17.144 1.00 0.00 11 ARG A CA 12
ATOM 16218 C C . ARG A 1 11 ? 5.019 -8.704 -16.491 1.00 0.00 11 ARG A C 12
ATOM 16219 O O . ARG A 1 11 ? 5.614 -9.054 -15.473 1.00 0.00 11 ARG A O 12
ATOM 16240 N N . ASN A 1 12 ? 4.098 -9.455 -17.086 1.00 0.00 12 ASN A N 12
ATOM 16241 C CA . ASN A 1 12 ? 3.724 -10.764 -16.562 1.00 0.00 12 ASN A CA 12
ATOM 16242 C C . ASN A 1 12 ? 3.885 -11.843 -17.628 1.00 0.00 12 ASN A C 12
ATOM 16243 O O . ASN A 1 12 ? 3.472 -11.665 -18.774 1.00 0.00 12 ASN A O 12
ATOM 16254 N N . VAL A 1 13 ? 4.486 -12.964 -17.242 1.00 0.00 13 VAL A N 12
ATOM 16255 C CA . VAL A 1 13 ? 4.700 -14.073 -18.164 1.00 0.00 13 VAL A CA 12
ATOM 16256 C C . VAL A 1 13 ? 4.426 -15.411 -17.486 1.00 0.00 13 VAL A C 12
ATOM 16257 O O . VAL A 1 13 ? 4.881 -15.676 -16.373 1.00 0.00 13 VAL A O 12
ATOM 16270 N N . PRO A 1 14 ? 3.665 -16.277 -18.172 1.00 0.00 14 PRO A N 12
ATOM 16271 C CA . PRO A 1 14 ? 3.314 -17.603 -17.656 1.00 0.00 14 PRO A CA 12
ATOM 16272 C C . PRO A 1 14 ? 4.513 -18.544 -17.610 1.00 0.00 14 PRO A C 12
ATOM 16273 O O . PRO A 1 14 ? 5.611 -18.186 -18.036 1.00 0.00 14 PRO A O 12
ATOM 16284 N N . PHE A 1 15 ? 4.296 -19.747 -17.090 1.00 0.00 15 PHE A N 12
ATOM 16285 C CA . PHE A 1 15 ? 5.360 -20.739 -16.988 1.00 0.00 15 PHE A CA 12
ATOM 16286 C C . PHE A 1 15 ? 5.421 -21.602 -18.245 1.00 0.00 15 PHE A C 12
ATOM 16287 O O . PHE A 1 15 ? 4.407 -21.830 -18.905 1.00 0.00 15 PHE A O 12
ATOM 16304 N N . ARG A 1 16 ? 6.618 -22.080 -18.570 1.00 0.00 16 ARG A N 12
ATOM 16305 C CA . ARG A 1 16 ? 6.813 -22.916 -19.749 1.00 0.00 16 ARG A CA 12
ATOM 16306 C C . ARG A 1 16 ? 5.962 -24.180 -19.664 1.00 0.00 16 ARG A C 12
ATOM 16307 O O . ARG A 1 16 ? 5.152 -24.456 -20.550 1.00 0.00 16 ARG A O 12
ATOM 16328 N N . SER A 1 17 ? 6.153 -24.945 -18.594 1.00 0.00 17 SER A N 12
ATOM 16329 C CA . SER A 1 17 ? 5.407 -26.182 -18.397 1.00 0.00 17 SER A CA 12
ATOM 16330 C C . SER A 1 17 ? 3.908 -25.945 -18.558 1.00 0.00 17 SER A C 12
ATOM 16331 O O . SER A 1 17 ? 3.178 -26.820 -19.022 1.00 0.00 17 SER A O 12
ATOM 16339 N N . GLU A 1 18 ? 3.459 -24.755 -18.172 1.00 0.00 18 GLU A N 12
ATOM 16340 C CA . GLU A 1 18 ? 2.048 -24.402 -18.273 1.00 0.00 18 GLU A CA 12
ATOM 16341 C C . GLU A 1 18 ? 1.633 -24.229 -19.732 1.00 0.00 18 GLU A C 12
ATOM 16342 O O . GLU A 1 18 ? 0.555 -24.662 -20.138 1.00 0.00 18 GLU A O 12
ATOM 16354 N N . VAL A 1 19 ? 2.498 -23.591 -20.514 1.00 0.00 19 VAL A N 12
ATOM 16355 C CA . VAL A 1 19 ? 2.224 -23.360 -21.928 1.00 0.00 19 VAL A CA 12
ATOM 16356 C C . VAL A 1 19 ? 2.326 -24.655 -22.726 1.00 0.00 19 VAL A C 12
ATOM 16357 O O . VAL A 1 19 ? 1.590 -24.861 -23.692 1.00 0.00 19 VAL A O 12
ATOM 16370 N N . LEU A 1 20 ? 3.243 -25.525 -22.317 1.00 0.00 20 LEU A N 12
ATOM 16371 C CA . LEU A 1 20 ? 3.442 -26.802 -22.994 1.00 0.00 20 LEU A CA 12
ATOM 16372 C C . LEU A 1 20 ? 2.172 -27.646 -22.949 1.00 0.00 20 LEU A C 12
ATOM 16373 O O . LEU A 1 20 ? 1.984 -28.547 -23.766 1.00 0.00 20 LEU A O 12
ATOM 16389 N N . GLY A 1 21 ? 1.301 -27.345 -21.990 1.00 0.00 21 GLY A N 12
ATOM 16390 C CA . GLY A 1 21 ? 0.059 -28.084 -21.859 1.00 0.00 21 GLY A CA 12
ATOM 16391 C C . GLY A 1 21 ? -1.155 -27.242 -22.198 1.00 0.00 21 GLY A C 12
ATOM 16392 O O . GLY A 1 21 ? -2.273 -27.560 -21.791 1.00 0.00 21 GLY A O 12
ATOM 16396 N N . TRP A 1 22 ? -0.936 -26.164 -22.942 1.00 0.00 22 TRP A N 12
ATOM 16397 C CA . TRP A 1 22 ? -2.022 -25.272 -23.334 1.00 0.00 22 TRP A CA 12
ATOM 16398 C C . TRP A 1 22 ? -2.669 -25.740 -24.632 1.00 0.00 22 TRP A C 12
ATOM 16399 O O . TRP A 1 22 ? -2.280 -26.763 -25.197 1.00 0.00 22 TRP A O 12
ATOM 16420 N N . ASP A 1 23 ? -3.658 -24.987 -25.100 1.00 0.00 23 ASP A N 12
ATOM 16421 C CA . ASP A 1 23 ? -4.358 -25.325 -26.334 1.00 0.00 23 ASP A CA 12
ATOM 16422 C C . ASP A 1 23 ? -4.483 -24.104 -27.240 1.00 0.00 23 ASP A C 12
ATOM 16423 O O . ASP A 1 23 ? -4.313 -22.962 -26.811 1.00 0.00 23 ASP A O 12
ATOM 16432 N N . PRO A 1 24 ? -4.787 -24.347 -28.524 1.00 0.00 24 PRO A N 12
ATOM 16433 C CA . PRO A 1 24 ? -4.941 -23.280 -29.517 1.00 0.00 24 PRO A CA 12
ATOM 16434 C C . PRO A 1 24 ? -6.192 -22.442 -29.278 1.00 0.00 24 PRO A C 12
ATOM 16435 O O . PRO A 1 24 ? -6.401 -21.421 -29.933 1.00 0.00 24 PRO A O 12
ATOM 16446 N N . ASP A 1 25 ? -7.020 -22.879 -28.336 1.00 0.00 25 ASP A N 12
ATOM 16447 C CA . ASP A 1 25 ? -8.251 -22.168 -28.009 1.00 0.00 25 ASP A CA 12
ATOM 16448 C C . ASP A 1 25 ? -8.145 -21.500 -26.642 1.00 0.00 25 ASP A C 12
ATOM 16449 O O . ASP A 1 25 ? -8.874 -20.552 -26.345 1.00 0.00 25 ASP A O 12
ATOM 16458 N N . SER A 1 26 ? -7.235 -22.000 -25.813 1.00 0.00 26 SER A N 12
ATOM 16459 C CA . SER A 1 26 ? -7.038 -21.455 -24.475 1.00 0.00 26 SER A CA 12
ATOM 16460 C C . SER A 1 26 ? -5.945 -20.391 -24.477 1.00 0.00 26 SER A C 12
ATOM 16461 O O . SER A 1 26 ? -6.089 -19.335 -23.860 1.00 0.00 26 SER A O 12
ATOM 16469 N N . LEU A 1 27 ? -4.852 -20.677 -25.176 1.00 0.00 27 LEU A N 12
ATOM 16470 C CA . LEU A 1 27 ? -3.732 -19.745 -25.260 1.00 0.00 27 LEU A CA 12
ATOM 16471 C C . LEU A 1 27 ? -4.209 -18.358 -25.678 1.00 0.00 27 LEU A C 12
ATOM 16472 O O . LEU A 1 27 ? -3.625 -17.347 -25.289 1.00 0.00 27 LEU A O 12
ATOM 16488 N N . ALA A 1 28 ? -5.274 -18.318 -26.472 1.00 0.00 28 ALA A N 12
ATOM 16489 C CA . ALA A 1 28 ? -5.831 -17.055 -26.940 1.00 0.00 28 ALA A CA 12
ATOM 16490 C C . ALA A 1 28 ? -6.202 -16.152 -25.768 1.00 0.00 28 ALA A C 12
ATOM 16491 O O . ALA A 1 28 ? -6.117 -14.927 -25.865 1.00 0.00 28 ALA A O 12
ATOM 16498 N N . ASP A 1 29 ? -6.615 -16.763 -24.664 1.00 0.00 29 ASP A N 12
ATOM 16499 C CA . ASP A 1 29 ? -6.999 -16.014 -23.473 1.00 0.00 29 ASP A CA 12
ATOM 16500 C C . ASP A 1 29 ? -5.808 -15.249 -22.904 1.00 0.00 29 ASP A C 12
ATOM 16501 O O . ASP A 1 29 ? -5.931 -14.086 -22.519 1.00 0.00 29 ASP A O 12
ATOM 16510 N N . TYR A 1 30 ? -4.657 -15.910 -22.854 1.00 0.00 30 TYR A N 12
ATOM 16511 C CA . TYR A 1 30 ? -3.444 -15.294 -22.329 1.00 0.00 30 TYR A CA 12
ATOM 16512 C C . TYR A 1 30 ? -3.181 -13.949 -23.001 1.00 0.00 30 TYR A C 12
ATOM 16513 O O . TYR A 1 30 ? -2.862 -12.962 -22.338 1.00 0.00 30 TYR A O 12
ATOM 16531 N N . PHE A 1 31 ? -3.318 -13.920 -24.323 1.00 0.00 31 PHE A N 12
ATOM 16532 C CA . PHE A 1 31 ? -3.095 -12.698 -25.087 1.00 0.00 31 PHE A CA 12
ATOM 16533 C C . PHE A 1 31 ? -4.154 -11.649 -24.757 1.00 0.00 31 PHE A C 12
ATOM 16534 O O . PHE A 1 31 ? -3.851 -10.463 -24.628 1.00 0.00 31 PHE A O 12
ATOM 16551 N N . LYS A 1 32 ? -5.398 -12.096 -24.622 1.00 0.00 32 LYS A N 12
ATOM 16552 C CA . LYS A 1 32 ? -6.503 -11.199 -24.306 1.00 0.00 32 LYS A CA 12
ATOM 16553 C C . LYS A 1 32 ? -6.213 -10.403 -23.038 1.00 0.00 32 LYS A C 12
ATOM 16554 O O . LYS A 1 32 ? -6.726 -9.299 -22.853 1.00 0.00 32 LYS A O 12
ATOM 16573 N N . LYS A 1 33 ? -5.386 -10.970 -22.166 1.00 0.00 33 LYS A N 12
ATOM 16574 C CA . LYS A 1 33 ? -5.025 -10.313 -20.915 1.00 0.00 33 LYS A CA 12
ATOM 16575 C C . LYS A 1 33 ? -3.891 -9.316 -21.132 1.00 0.00 33 LYS A C 12
ATOM 16576 O O . LYS A 1 33 ? -3.750 -8.348 -20.383 1.00 0.00 33 LYS A O 12
ATOM 16595 N N . LEU A 1 34 ? -3.086 -9.557 -22.161 1.00 0.00 34 LEU A N 12
ATOM 16596 C CA . LEU A 1 34 ? -1.965 -8.679 -22.478 1.00 0.00 34 LEU A CA 12
ATOM 16597 C C . LEU A 1 34 ? -2.374 -7.622 -23.499 1.00 0.00 34 LEU A C 12
ATOM 16598 O O . LEU A 1 34 ? -1.525 -6.984 -24.120 1.00 0.00 34 LEU A O 12
ATOM 16614 N N . ASN A 1 35 ? -3.680 -7.441 -23.666 1.00 0.00 35 ASN A N 12
ATOM 16615 C CA . ASN A 1 35 ? -4.201 -6.460 -24.611 1.00 0.00 35 ASN A CA 12
ATOM 16616 C C . ASN A 1 35 ? -3.802 -6.814 -26.040 1.00 0.00 35 ASN A C 12
ATOM 16617 O O . ASN A 1 35 ? -3.805 -5.960 -26.927 1.00 0.00 35 ASN A O 12
ATOM 16628 N N . TYR A 1 36 ? -3.458 -8.079 -26.255 1.00 0.00 36 TYR A N 12
ATOM 16629 C CA . TYR A 1 36 ? -3.055 -8.548 -27.576 1.00 0.00 36 TYR A CA 12
ATOM 16630 C C . TYR A 1 36 ? -4.207 -9.260 -28.277 1.00 0.00 36 TYR A C 12
ATOM 16631 O O . TYR A 1 36 ? -4.151 -10.465 -28.523 1.00 0.00 36 TYR A O 12
ATOM 16649 N N . LYS A 1 37 ? -5.253 -8.505 -28.598 1.00 0.00 37 LYS A N 12
ATOM 16650 C CA . LYS A 1 37 ? -6.420 -9.061 -29.273 1.00 0.00 37 LYS A CA 12
ATOM 16651 C C . LYS A 1 37 ? -6.092 -9.419 -30.719 1.00 0.00 37 LYS A C 12
ATOM 16652 O O . LYS A 1 37 ? -6.774 -10.239 -31.335 1.00 0.00 37 LYS A O 12
ATOM 16671 N N . ASP A 1 38 ? -5.046 -8.801 -31.254 1.00 0.00 38 ASP A N 12
ATOM 16672 C CA . ASP A 1 38 ? -4.627 -9.056 -32.628 1.00 0.00 38 ASP A CA 12
ATOM 16673 C C . ASP A 1 38 ? -3.906 -10.396 -32.735 1.00 0.00 38 ASP A C 12
ATOM 16674 O O . ASP A 1 38 ? -3.841 -10.993 -33.811 1.00 0.00 38 ASP A O 12
ATOM 16683 N N . CYS A 1 39 ? -3.365 -10.863 -31.615 1.00 0.00 39 CYS A N 12
ATOM 16684 C CA . CYS A 1 39 ? -2.647 -12.132 -31.584 1.00 0.00 39 CYS A CA 12
ATOM 16685 C C . CYS A 1 39 ? -3.592 -13.284 -31.256 1.00 0.00 39 CYS A C 12
ATOM 16686 O O . CYS A 1 39 ? -3.595 -14.309 -31.936 1.00 0.00 39 CYS A O 12
ATOM 16694 N N . GLU A 1 40 ? -4.392 -13.106 -30.209 1.00 0.00 40 GLU A N 12
ATOM 16695 C CA . GLU A 1 40 ? -5.339 -14.132 -29.789 1.00 0.00 40 GLU A CA 12
ATOM 16696 C C . GLU A 1 40 ? -6.203 -14.588 -30.962 1.00 0.00 40 GLU A C 12
ATOM 16697 O O . GLU A 1 40 ? -6.647 -15.735 -31.013 1.00 0.00 40 GLU A O 12
ATOM 16709 N N . LYS A 1 41 ? -6.437 -13.680 -31.904 1.00 0.00 41 LYS A N 12
ATOM 16710 C CA . LYS A 1 41 ? -7.247 -13.986 -33.077 1.00 0.00 41 LYS A CA 12
ATOM 16711 C C . LYS A 1 41 ? -6.606 -15.095 -33.906 1.00 0.00 41 LYS A C 12
ATOM 16712 O O . LYS A 1 41 ? -7.222 -16.131 -34.155 1.00 0.00 41 LYS A O 12
ATOM 16731 N N . ALA A 1 42 ? -5.366 -14.871 -34.329 1.00 0.00 42 ALA A N 12
ATOM 16732 C CA . ALA A 1 42 ? -4.642 -15.852 -35.126 1.00 0.00 42 ALA A CA 12
ATOM 16733 C C . ALA A 1 42 ? -4.408 -17.136 -34.336 1.00 0.00 42 ALA A C 12
ATOM 16734 O O . ALA A 1 42 ? -4.338 -18.224 -34.907 1.00 0.00 42 ALA A O 12
ATOM 16741 N N . VAL A 1 43 ? -4.286 -17.001 -33.019 1.00 0.00 43 VAL A N 12
ATOM 16742 C CA . VAL A 1 43 ? -4.060 -18.150 -32.151 1.00 0.00 43 VAL A CA 12
ATOM 16743 C C . VAL A 1 43 ? -5.222 -19.134 -32.227 1.00 0.00 43 VAL A C 12
ATOM 16744 O O . VAL A 1 43 ? -5.033 -20.346 -32.121 1.00 0.00 43 VAL A O 12
ATOM 16757 N N . LYS A 1 44 ? -6.427 -18.604 -32.413 1.00 0.00 44 LYS A N 12
ATOM 16758 C CA . LYS A 1 44 ? -7.622 -19.435 -32.506 1.00 0.00 44 LYS A CA 12
ATOM 16759 C C . LYS A 1 44 ? -7.954 -19.749 -33.961 1.00 0.00 44 LYS A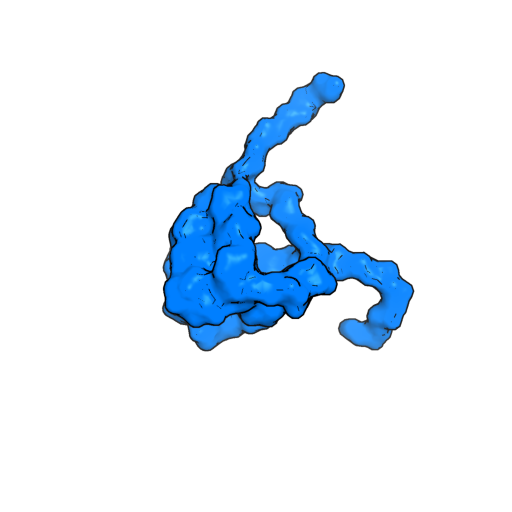 C 12
ATOM 16760 O O . LYS A 1 44 ? -8.400 -20.850 -34.283 1.00 0.00 44 LYS A O 12
ATOM 16779 N N . LYS A 1 45 ? -7.732 -18.775 -34.838 1.00 0.00 45 LYS A N 12
ATOM 16780 C CA . LYS A 1 45 ? -8.005 -18.948 -36.260 1.00 0.00 45 LYS A CA 12
ATOM 16781 C C . LYS A 1 45 ? -7.056 -19.973 -36.875 1.00 0.00 45 LYS A C 12
ATOM 16782 O O . LYS A 1 45 ? -7.491 -20.920 -37.530 1.00 0.00 45 LYS A O 12
ATOM 16801 N N . TYR A 1 46 ? -5.760 -19.777 -36.658 1.00 0.00 46 TYR A N 12
ATOM 16802 C CA . TYR A 1 46 ? -4.751 -20.683 -37.192 1.00 0.00 46 TYR A CA 12
ATOM 16803 C C . TYR A 1 46 ? -4.584 -21.904 -36.293 1.00 0.00 46 TYR A C 12
ATOM 16804 O O . TYR A 1 46 ? -3.907 -22.868 -36.653 1.00 0.00 46 TYR A O 12
ATOM 16822 N N . HIS A 1 47 ? -5.207 -21.856 -35.120 1.00 0.00 47 HIS A N 12
ATOM 16823 C CA . HIS A 1 47 ? -5.130 -22.958 -34.167 1.00 0.00 47 HIS A CA 12
ATOM 16824 C C . HIS A 1 47 ? -3.698 -23.155 -33.680 1.00 0.00 47 HIS A C 12
ATOM 16825 O O . HIS A 1 47 ? -3.081 -24.189 -33.939 1.00 0.00 47 HIS A O 12
ATOM 16839 N N . ILE A 1 48 ? -3.176 -22.158 -32.974 1.00 0.00 48 ILE A N 12
ATOM 16840 C CA . ILE A 1 48 ? -1.817 -22.224 -32.450 1.00 0.00 48 ILE A CA 12
ATOM 16841 C C . ILE A 1 48 ? -1.819 -22.447 -30.942 1.00 0.00 48 ILE A C 12
ATOM 16842 O O . ILE A 1 48 ? -2.101 -21.531 -30.169 1.00 0.00 48 ILE A O 12
ATOM 16858 N N . ASP A 1 49 ? -1.502 -23.670 -30.530 1.00 0.00 49 ASP A N 12
ATOM 16859 C CA . ASP A 1 49 ? -1.464 -24.014 -29.113 1.00 0.00 49 ASP A CA 12
ATOM 16860 C C . ASP A 1 49 ? -0.222 -23.431 -28.446 1.00 0.00 49 ASP A C 12
ATOM 16861 O O . ASP A 1 49 ? 0.716 -23.006 -29.119 1.00 0.00 49 ASP A O 12
ATOM 16870 N N . GLY A 1 50 ? -0.224 -23.414 -27.116 1.00 0.00 50 GLY A N 12
ATOM 16871 C CA . GLY A 1 50 ? 0.907 -22.880 -26.380 1.00 0.00 50 GLY A CA 12
ATOM 16872 C C . GLY A 1 50 ? 2.225 -23.479 -26.827 1.00 0.00 50 GLY A C 12
ATOM 16873 O O . GLY A 1 50 ? 3.195 -22.758 -27.062 1.00 0.00 50 GLY A O 12
ATOM 16877 N N . ALA A 1 51 ? 2.263 -24.803 -26.945 1.00 0.00 51 ALA A N 12
ATOM 16878 C CA . ALA A 1 51 ? 3.472 -25.498 -27.368 1.00 0.00 51 ALA A CA 12
ATOM 16879 C C . ALA A 1 51 ? 3.994 -24.939 -28.687 1.00 0.00 51 ALA A C 12
ATOM 16880 O O . ALA A 1 51 ? 5.194 -24.978 -28.957 1.00 0.00 51 ALA A O 12
ATOM 16887 N N . ARG A 1 52 ? 3.085 -24.419 -29.505 1.00 0.00 52 ARG A N 12
ATOM 16888 C CA . ARG A 1 52 ? 3.454 -23.854 -30.798 1.00 0.00 52 ARG A CA 12
ATOM 16889 C C . ARG A 1 52 ? 3.951 -22.419 -30.641 1.00 0.00 52 ARG A C 12
ATOM 16890 O O . ARG A 1 52 ? 4.739 -21.933 -31.452 1.00 0.00 52 ARG A O 12
ATOM 16911 N N . PHE A 1 53 ? 3.484 -21.748 -29.594 1.00 0.00 53 PHE A N 12
ATOM 16912 C CA . PHE A 1 53 ? 3.879 -20.369 -29.332 1.00 0.00 53 PHE A CA 12
ATOM 16913 C C . PHE A 1 53 ? 5.349 -20.291 -28.931 1.00 0.00 53 PHE A C 12
ATOM 16914 O O . PHE A 1 53 ? 6.096 -19.446 -29.426 1.00 0.00 53 PHE A O 12
ATOM 16931 N N . LEU A 1 54 ? 5.758 -21.178 -28.031 1.00 0.00 54 LEU A N 12
ATOM 16932 C CA . LEU A 1 54 ? 7.139 -21.212 -27.561 1.00 0.00 54 LEU A CA 12
ATOM 16933 C C . LEU A 1 54 ? 8.093 -21.555 -28.700 1.00 0.00 54 LEU A C 12
ATOM 16934 O O . LEU A 1 54 ? 9.273 -21.207 -28.660 1.00 0.00 54 LEU A O 12
ATOM 16950 N N . ASN A 1 55 ? 7.574 -22.237 -29.715 1.00 0.00 55 ASN A N 12
ATOM 16951 C CA . ASN A 1 55 ? 8.380 -22.626 -30.867 1.00 0.00 55 ASN A CA 12
ATOM 16952 C C . ASN A 1 55 ? 8.144 -21.679 -32.040 1.00 0.00 55 ASN A C 12
ATOM 16953 O O . ASN A 1 55 ? 8.245 -22.076 -33.202 1.00 0.00 55 ASN A O 12
ATOM 16964 N N . LEU A 1 56 ? 7.830 -20.426 -31.729 1.00 0.00 56 LEU A N 12
ATOM 16965 C CA . LEU A 1 56 ? 7.581 -19.422 -32.757 1.00 0.00 56 LEU A CA 12
ATOM 16966 C C . LEU A 1 56 ? 8.711 -19.399 -33.781 1.00 0.00 56 LEU A C 12
ATOM 16967 O O . LEU A 1 56 ? 9.792 -18.873 -33.518 1.00 0.00 56 LEU A O 12
ATOM 16983 N N . THR A 1 57 ? 8.452 -19.971 -34.953 1.00 0.00 57 THR A N 12
ATOM 16984 C CA . THR A 1 57 ? 9.446 -20.016 -36.018 1.00 0.00 57 THR A CA 12
ATOM 16985 C C . THR A 1 57 ? 9.044 -19.120 -37.183 1.00 0.00 57 THR A C 12
ATOM 16986 O O . THR A 1 57 ? 7.950 -18.556 -37.195 1.00 0.00 57 THR A O 12
ATOM 16997 N N . GLU A 1 58 ? 9.934 -18.994 -38.162 1.00 0.00 58 GLU A N 12
ATOM 16998 C CA . GLU A 1 58 ? 9.670 -18.166 -39.333 1.00 0.00 58 GLU A CA 12
ATOM 16999 C C . GLU A 1 58 ? 8.379 -18.595 -40.023 1.00 0.00 58 GLU A C 12
ATOM 17000 O O . GLU A 1 58 ? 7.739 -17.803 -40.713 1.00 0.00 58 GLU A O 12
ATOM 17012 N N . ASN A 1 59 ? 8.003 -19.856 -39.832 1.00 0.00 59 ASN A N 12
ATOM 17013 C CA . ASN A 1 59 ? 6.790 -20.392 -40.437 1.00 0.00 59 ASN A CA 12
ATOM 17014 C C . ASN A 1 59 ? 5.552 -19.940 -39.667 1.00 0.00 59 ASN A C 12
ATOM 17015 O O . ASN A 1 59 ? 4.461 -19.842 -40.228 1.00 0.00 59 ASN A O 12
ATOM 17026 N N . ASP A 1 60 ? 5.732 -19.665 -38.380 1.00 0.00 60 ASP A N 12
ATOM 17027 C CA . ASP A 1 60 ? 4.631 -19.221 -37.532 1.00 0.00 60 ASP A CA 12
ATOM 17028 C C . ASP A 1 60 ? 4.516 -17.700 -37.542 1.00 0.00 60 ASP A C 12
ATOM 17029 O O . ASP A 1 60 ? 3.419 -17.151 -37.647 1.00 0.00 60 ASP A O 12
ATOM 17038 N N . ILE A 1 61 ? 5.656 -17.025 -37.430 1.00 0.00 61 ILE A N 12
ATOM 17039 C CA . ILE A 1 61 ? 5.683 -15.568 -37.426 1.00 0.00 61 ILE A CA 12
ATOM 17040 C C . ILE A 1 61 ? 4.962 -15.002 -38.645 1.00 0.00 61 ILE A C 12
ATOM 17041 O O . ILE A 1 61 ? 4.269 -13.989 -38.553 1.00 0.00 61 ILE A O 12
ATOM 17057 N N . GLN A 1 62 ? 5.130 -15.664 -39.785 1.00 0.00 62 GLN A N 12
ATOM 17058 C CA . GLN A 1 62 ? 4.494 -15.226 -41.023 1.00 0.00 62 GLN A CA 12
ATOM 17059 C C . GLN A 1 62 ? 2.977 -15.185 -40.870 1.00 0.00 62 GLN A C 12
ATOM 17060 O O . GLN A 1 62 ? 2.290 -14.451 -41.581 1.00 0.00 62 GLN A O 12
ATOM 17074 N N . LYS A 1 63 ? 2.459 -15.979 -39.939 1.00 0.00 63 LYS A N 12
ATOM 17075 C CA . LYS A 1 63 ? 1.024 -16.034 -39.691 1.00 0.00 63 LYS A CA 12
ATOM 17076 C C . LYS A 1 63 ? 0.612 -15.004 -38.644 1.00 0.00 63 LYS A C 12
ATOM 17077 O O . LYS A 1 63 ? -0.515 -15.021 -38.151 1.00 0.00 63 LYS A O 12
ATOM 17096 N N . PHE A 1 64 ? 1.534 -14.106 -38.310 1.00 0.00 64 PHE A N 12
ATOM 17097 C CA . PHE A 1 64 ? 1.267 -13.068 -37.322 1.00 0.00 64 PHE A CA 12
ATOM 17098 C C . PHE A 1 64 ? 1.486 -11.680 -37.917 1.00 0.00 64 PHE A C 12
ATOM 17099 O O . PHE A 1 64 ? 2.164 -11.512 -38.931 1.00 0.00 64 PHE A O 12
ATOM 17116 N N . PRO A 1 65 ? 0.899 -10.661 -37.273 1.00 0.00 65 PRO A N 12
ATOM 17117 C CA . PRO A 1 65 ? 1.015 -9.270 -37.721 1.00 0.00 65 PRO A CA 12
ATOM 17118 C C . PRO A 1 65 ? 2.421 -8.713 -37.523 1.00 0.00 65 PRO A C 12
ATOM 17119 O O . PRO A 1 65 ? 3.136 -9.114 -36.605 1.00 0.00 65 PRO A O 12
ATOM 17130 N N . LYS A 1 66 ? 2.812 -7.785 -38.390 1.00 0.00 66 LYS A N 12
ATOM 17131 C CA . LYS A 1 66 ? 4.132 -7.171 -38.311 1.00 0.00 66 LYS A CA 12
ATOM 17132 C C . LYS A 1 66 ? 4.232 -6.252 -37.097 1.00 0.00 66 LYS A C 12
ATOM 17133 O O . LYS A 1 66 ? 5.302 -5.722 -36.794 1.00 0.00 66 LYS A O 12
ATOM 17152 N N . LEU A 1 67 ? 3.113 -6.069 -36.405 1.00 0.00 67 LEU A N 12
ATOM 17153 C CA . LEU A 1 67 ? 3.076 -5.216 -35.223 1.00 0.00 67 LEU A CA 12
ATOM 17154 C C . LEU A 1 67 ? 3.251 -6.039 -33.951 1.00 0.00 67 LEU A C 12
ATOM 17155 O O . LEU A 1 67 ? 3.553 -5.499 -32.887 1.00 0.00 67 LEU A O 12
ATOM 17171 N N . ARG A 1 68 ? 3.062 -7.349 -34.070 1.00 0.00 68 ARG A N 12
ATOM 17172 C CA . ARG A 1 68 ? 3.200 -8.247 -32.929 1.00 0.00 68 ARG A CA 12
ATOM 17173 C C . ARG A 1 68 ? 4.231 -9.335 -33.216 1.00 0.00 68 ARG A C 12
ATOM 17174 O O . ARG A 1 68 ? 4.572 -10.129 -32.339 1.00 0.00 68 ARG A O 12
ATOM 17195 N N . VAL A 1 69 ? 4.724 -9.365 -34.450 1.00 0.00 69 VAL A N 12
ATOM 17196 C CA . VAL A 1 69 ? 5.717 -10.355 -34.853 1.00 0.00 69 VAL A CA 12
ATOM 17197 C C . VAL A 1 69 ? 6.873 -10.409 -33.861 1.00 0.00 69 VAL A C 12
ATOM 17198 O O . VAL A 1 69 ? 7.189 -11.455 -33.295 1.00 0.00 69 VAL A O 12
ATOM 17211 N N . PRO A 1 70 ? 7.520 -9.254 -33.644 1.00 0.00 70 PRO A N 12
ATOM 17212 C CA . PRO A 1 70 ? 8.652 -9.143 -32.718 1.00 0.00 70 PRO A CA 12
ATOM 17213 C C . PRO A 1 70 ? 8.226 -9.293 -31.262 1.00 0.00 70 PRO A C 12
ATOM 17214 O O . PRO A 1 70 ? 9.003 -9.747 -30.422 1.00 0.00 70 PRO A O 12
ATOM 17225 N N . ILE A 1 71 ? 6.989 -8.907 -30.969 1.00 0.00 71 ILE A N 12
ATOM 17226 C CA . ILE A 1 71 ? 6.460 -9.000 -29.614 1.00 0.00 71 ILE A CA 12
ATOM 17227 C C . ILE A 1 71 ? 6.260 -10.455 -29.201 1.00 0.00 71 ILE A C 12
ATOM 17228 O O . ILE A 1 71 ? 6.587 -10.843 -28.079 1.00 0.00 71 ILE A O 12
ATOM 17244 N N . LEU A 1 72 ? 5.722 -11.255 -30.115 1.00 0.00 72 LEU A N 12
ATOM 17245 C CA . LEU A 1 72 ? 5.480 -12.668 -29.847 1.00 0.00 72 LEU A CA 12
ATOM 17246 C C . LEU A 1 72 ? 6.793 -13.440 -29.767 1.00 0.00 72 LEU A C 12
ATOM 17247 O O . LEU A 1 72 ? 6.961 -14.312 -28.914 1.00 0.00 72 LEU A O 12
ATOM 17263 N N . SER A 1 73 ? 7.721 -13.112 -30.660 1.00 0.00 73 SER A N 12
ATOM 17264 C CA . SER A 1 73 ? 9.019 -13.776 -30.691 1.00 0.00 73 SER A CA 12
ATOM 17265 C C . SER A 1 73 ? 9.796 -13.514 -29.405 1.00 0.00 73 SER A C 12
ATOM 17266 O O . SER A 1 73 ? 10.563 -14.359 -28.944 1.00 0.00 73 SER A O 12
ATOM 17274 N N . LYS A 1 74 ? 9.591 -12.334 -28.828 1.00 0.00 74 LYS A N 12
ATOM 17275 C CA . LYS A 1 74 ? 10.269 -11.957 -27.593 1.00 0.00 74 LYS A CA 12
ATOM 17276 C C . LYS A 1 74 ? 9.546 -12.531 -26.379 1.00 0.00 74 LYS A C 12
ATOM 17277 O O . LYS A 1 74 ? 10.178 -12.935 -25.401 1.00 0.00 74 LYS A O 12
ATOM 17296 N N . LEU A 1 75 ? 8.220 -12.566 -26.447 1.00 0.00 75 LEU A N 12
ATOM 17297 C CA . LEU A 1 75 ? 7.411 -13.092 -25.353 1.00 0.00 75 LEU A CA 12
ATOM 17298 C C . LEU A 1 75 ? 7.546 -14.608 -25.256 1.00 0.00 75 LEU A C 12
ATOM 17299 O O . LEU A 1 75 ? 7.714 -15.158 -24.168 1.00 0.00 75 LEU A O 12
ATOM 17315 N N . SER A 1 76 ? 7.475 -15.278 -26.402 1.00 0.00 76 SER A N 12
ATOM 17316 C CA . SER A 1 76 ? 7.588 -16.731 -26.446 1.00 0.00 76 SER A CA 12
ATOM 17317 C C . SER A 1 76 ? 8.838 -17.201 -25.709 1.00 0.00 76 SER A C 12
ATOM 17318 O O . SER A 1 76 ? 8.822 -18.230 -25.033 1.00 0.00 76 SER A O 12
ATOM 17326 N N . GLN A 1 77 ? 9.919 -16.440 -25.846 1.00 0.00 77 GLN A N 12
ATOM 17327 C CA . GLN A 1 77 ? 11.179 -16.779 -25.193 1.00 0.00 77 GLN A CA 12
ATOM 17328 C C . GLN A 1 77 ? 11.099 -16.527 -23.691 1.00 0.00 77 GLN A C 12
ATOM 17329 O O . GLN A 1 77 ? 11.653 -17.284 -22.895 1.00 0.00 77 GLN A O 12
ATOM 17343 N N . GLU A 1 78 ? 10.406 -15.457 -23.312 1.00 0.00 78 GLU A N 12
ATOM 17344 C CA . GLU A 1 78 ? 10.256 -15.105 -21.905 1.00 0.00 78 GLU A CA 12
ATOM 17345 C C . GLU A 1 78 ? 9.638 -16.257 -21.119 1.00 0.00 78 GLU A C 12
ATOM 17346 O O . GLU A 1 78 ? 9.998 -16.500 -19.967 1.00 0.00 78 GLU A O 12
ATOM 17358 N N . ILE A 1 79 ? 8.705 -16.962 -21.749 1.00 0.00 79 ILE A N 12
ATOM 17359 C CA . ILE A 1 79 ? 8.036 -18.089 -21.110 1.00 0.00 79 ILE A CA 12
ATOM 17360 C C . ILE A 1 79 ? 8.977 -19.281 -20.973 1.00 0.00 79 ILE A C 12
ATOM 17361 O O . ILE A 1 79 ? 8.985 -19.965 -19.951 1.00 0.00 79 ILE A O 12
ATOM 17377 N N . ASN A 1 80 ? 9.771 -19.523 -22.012 1.00 0.00 80 ASN A N 12
ATOM 17378 C CA . ASN A 1 80 ? 10.718 -20.632 -22.007 1.00 0.00 80 ASN A CA 12
ATOM 17379 C C . ASN A 1 80 ? 11.671 -20.529 -20.821 1.00 0.00 80 ASN A C 12
ATOM 17380 O O . ASN A 1 80 ? 12.093 -21.540 -20.259 1.00 0.00 80 ASN A O 12
ATOM 17391 N N . LYS A 1 81 ? 12.006 -19.300 -20.443 1.00 0.00 81 LYS A N 12
ATOM 17392 C CA . LYS A 1 81 ? 12.908 -19.063 -19.322 1.00 0.00 81 LYS A CA 12
ATOM 17393 C C . LYS A 1 81 ? 12.130 -18.928 -18.017 1.00 0.00 81 LYS A C 12
ATOM 17394 O O . LYS A 1 81 ? 12.681 -18.524 -16.994 1.00 0.00 81 LYS A O 12
ATOM 17413 N N . ASN A 1 82 ? 10.847 -19.272 -18.060 1.00 0.00 82 ASN A N 12
ATOM 17414 C CA . ASN A 1 82 ? 9.993 -19.190 -16.880 1.00 0.00 82 ASN A CA 12
ATOM 17415 C C . ASN A 1 82 ? 9.637 -20.583 -16.369 1.00 0.00 82 ASN A C 12
ATOM 17416 O O . ASN A 1 82 ? 8.653 -20.758 -15.652 1.00 0.00 82 ASN A O 12
ATOM 17427 N N . GLU A 1 83 ? 10.445 -21.570 -16.744 1.00 0.00 83 GLU A N 12
ATOM 17428 C CA . GLU A 1 83 ? 10.214 -22.947 -16.324 1.00 0.00 83 GLU A CA 12
ATOM 17429 C C . GLU A 1 83 ? 10.670 -23.159 -14.883 1.00 0.00 83 GLU A C 12
ATOM 17430 O O . GLU A 1 83 ? 11.770 -22.757 -14.505 1.00 0.00 83 GLU A O 12
ATOM 17442 N N . GLU A 1 84 ? 9.817 -23.794 -14.085 1.00 0.00 84 GLU A N 12
ATOM 17443 C CA . GLU A 1 84 ? 10.132 -24.058 -12.687 1.00 0.00 84 GLU A CA 12
ATOM 17444 C C . GLU A 1 84 ? 11.333 -24.992 -12.567 1.00 0.00 84 GLU A C 12
ATOM 17445 O O . GLU A 1 84 ? 11.243 -26.180 -12.876 1.00 0.00 84 GLU A O 12
ATOM 17457 N N . ARG A 1 85 ? 12.458 -24.444 -12.117 1.00 0.00 85 ARG A N 12
ATOM 17458 C CA . ARG A 1 85 ? 13.678 -25.227 -11.958 1.00 0.00 85 ARG A CA 12
ATOM 17459 C C . ARG A 1 85 ? 13.804 -25.753 -10.531 1.00 0.00 85 ARG A C 12
ATOM 17460 O O . ARG A 1 85 ? 13.235 -25.187 -9.597 1.00 0.00 85 ARG A O 12
ATOM 17481 N N . ARG A 1 86 ? 14.552 -26.840 -10.371 1.00 0.00 86 ARG A N 12
ATOM 17482 C CA . ARG A 1 86 ? 14.752 -27.443 -9.059 1.00 0.00 86 ARG A CA 12
ATOM 17483 C C . ARG A 1 86 ? 15.437 -26.466 -8.109 1.00 0.00 86 ARG A C 12
ATOM 17484 O O . ARG A 1 86 ? 16.309 -25.697 -8.515 1.00 0.00 86 ARG A O 12
ATOM 17505 N N . SER A 1 87 ? 15.037 -26.501 -6.842 1.00 0.00 87 SER A N 12
ATOM 17506 C CA . SER A 1 87 ? 15.610 -25.615 -5.834 1.00 0.00 87 SER A CA 12
ATOM 17507 C C . SER A 1 87 ? 15.417 -24.153 -6.224 1.00 0.00 87 SER A C 12
ATOM 17508 O O . SER A 1 87 ? 14.704 -23.843 -7.179 1.00 0.00 87 SER A O 12
ATOM 17516 N N . ILE A 1 88 ? 16.056 -23.259 -5.477 1.00 0.00 88 ILE A N 12
ATOM 17517 C CA . ILE A 1 88 ? 15.956 -21.830 -5.744 1.00 0.00 88 ILE A CA 12
ATOM 17518 C C . ILE A 1 88 ? 16.886 -21.416 -6.879 1.00 0.00 88 ILE A C 12
ATOM 17519 O O . ILE A 1 88 ? 17.557 -22.253 -7.483 1.00 0.00 88 ILE A O 12
ATOM 17535 N N . PHE A 1 89 ? 16.924 -20.118 -7.162 1.00 0.00 89 PHE A N 12
ATOM 17536 C CA . PHE A 1 89 ? 17.774 -19.591 -8.224 1.00 0.00 89 PHE A CA 12
ATOM 17537 C C . PHE A 1 89 ? 19.225 -19.496 -7.762 1.00 0.00 89 PHE A C 12
ATOM 17538 O O . PHE A 1 89 ? 19.721 -18.412 -7.452 1.00 0.00 89 PHE A O 12
ATOM 17555 N N . THR A 1 90 ? 19.903 -20.639 -7.718 1.00 0.00 90 THR A N 12
ATOM 17556 C CA . THR A 1 90 ? 21.296 -20.686 -7.292 1.00 0.00 90 THR A CA 12
ATOM 17557 C C . THR A 1 90 ? 22.234 -20.773 -8.491 1.00 0.00 90 THR A C 12
ATOM 17558 O O . THR A 1 90 ? 22.249 -21.772 -9.209 1.00 0.00 90 THR A O 12
ATOM 17569 N N . GLY A 1 1 ? -7.278 11.233 -3.905 1.00 0.00 1 GLY A N 13
ATOM 17570 C CA . GLY A 1 1 ? -6.247 10.243 -4.153 1.00 0.00 1 GLY A CA 13
ATOM 17571 C C . GLY A 1 1 ? -6.818 8.857 -4.383 1.00 0.00 1 GLY A C 13
ATOM 17572 O O . GLY A 1 1 ? -7.676 8.399 -3.629 1.00 0.00 1 GLY A O 13
ATOM 17576 N N . SER A 1 2 ? -6.341 8.188 -5.428 1.00 0.00 2 SER A N 13
ATOM 17577 C CA . SER A 1 2 ? -6.814 6.849 -5.758 1.00 0.00 2 SER A CA 13
ATOM 17578 C C . SER A 1 2 ? -5.747 5.804 -5.444 1.00 0.00 2 SER A C 13
ATOM 17579 O O . SER A 1 2 ? -4.682 6.126 -4.918 1.00 0.00 2 SER A O 13
ATOM 17587 N N . SER A 1 3 ? -6.042 4.550 -5.772 1.00 0.00 3 SER A N 13
ATOM 17588 C CA . SER A 1 3 ? -5.111 3.456 -5.523 1.00 0.00 3 SER A CA 13
ATOM 17589 C C . SER A 1 3 ? -5.053 2.509 -6.717 1.00 0.00 3 SER A C 13
ATOM 17590 O O . SER A 1 3 ? -5.981 2.450 -7.523 1.00 0.00 3 SER A O 13
ATOM 17598 N N . GLY A 1 4 ? -3.954 1.767 -6.825 1.00 0.00 4 GLY A N 13
ATOM 17599 C CA . GLY A 1 4 ? -3.794 0.833 -7.923 1.00 0.00 4 GLY A CA 13
ATOM 17600 C C . GLY A 1 4 ? -2.887 1.369 -9.013 1.00 0.00 4 GLY A C 13
ATOM 17601 O O . GLY A 1 4 ? -3.045 2.506 -9.457 1.00 0.00 4 GLY A O 13
ATOM 17605 N N . SER A 1 5 ? -1.934 0.550 -9.445 1.00 0.00 5 SER A N 13
ATOM 17606 C CA . SER A 1 5 ? -0.994 0.950 -10.485 1.00 0.00 5 SER A CA 13
ATOM 17607 C C . SER A 1 5 ? -1.563 0.660 -11.871 1.00 0.00 5 SER A C 13
ATOM 17608 O O . SER A 1 5 ? -2.208 -0.365 -12.087 1.00 0.00 5 SER A O 13
ATOM 17616 N N . SER A 1 6 ? -1.318 1.572 -12.807 1.00 0.00 6 SER A N 13
ATOM 17617 C CA . SER A 1 6 ? -1.809 1.417 -14.172 1.00 0.00 6 SER A CA 13
ATOM 17618 C C . SER A 1 6 ? -0.650 1.250 -15.150 1.00 0.00 6 SER A C 13
ATOM 17619 O O . SER A 1 6 ? 0.451 1.748 -14.916 1.00 0.00 6 SER A O 13
ATOM 17627 N N . GLY A 1 7 ? -0.906 0.545 -16.247 1.00 0.00 7 GLY A N 13
ATOM 17628 C CA . GLY A 1 7 ? 0.124 0.324 -17.245 1.00 0.00 7 GLY A CA 13
ATOM 17629 C C . GLY A 1 7 ? 0.836 -1.001 -17.059 1.00 0.00 7 GLY A C 13
ATOM 17630 O O . GLY A 1 7 ? 1.533 -1.205 -16.066 1.00 0.00 7 GLY A O 13
ATOM 17634 N N . MET A 1 8 ? 0.659 -1.905 -18.017 1.00 0.00 8 MET A N 13
ATOM 17635 C CA . MET A 1 8 ? 1.290 -3.219 -17.954 1.00 0.00 8 MET A CA 13
ATOM 17636 C C . MET A 1 8 ? 1.785 -3.651 -19.331 1.00 0.00 8 MET A C 13
ATOM 17637 O O . MET A 1 8 ? 1.006 -3.742 -20.280 1.00 0.00 8 MET A O 13
ATOM 17651 N N . ALA A 1 9 ? 3.083 -3.916 -19.432 1.00 0.00 9 ALA A N 13
ATOM 17652 C CA . ALA A 1 9 ? 3.680 -4.340 -20.692 1.00 0.00 9 ALA A CA 13
ATOM 17653 C C . ALA A 1 9 ? 4.727 -5.425 -20.466 1.00 0.00 9 ALA A C 13
ATOM 17654 O O . ALA A 1 9 ? 5.803 -5.162 -19.928 1.00 0.00 9 ALA A O 13
ATOM 17661 N N . LEU A 1 10 ? 4.405 -6.646 -20.878 1.00 0.00 10 LEU A N 13
ATOM 17662 C CA . LEU A 1 10 ? 5.318 -7.773 -20.720 1.00 0.00 10 LEU A CA 13
ATOM 17663 C C . LEU A 1 10 ? 5.810 -7.877 -19.280 1.00 0.00 10 LEU A C 13
ATOM 17664 O O . LEU A 1 10 ? 6.925 -8.333 -19.026 1.00 0.00 10 LEU A O 13
ATOM 17680 N N . ARG A 1 11 ? 4.970 -7.453 -18.341 1.00 0.00 11 ARG A N 13
ATOM 17681 C CA . ARG A 1 11 ? 5.319 -7.499 -16.926 1.00 0.00 11 ARG A CA 13
ATOM 17682 C C . ARG A 1 11 ? 4.984 -8.862 -16.328 1.00 0.00 11 ARG A C 13
ATOM 17683 O O . ARG A 1 11 ? 5.595 -9.289 -15.349 1.00 0.00 11 ARG A O 13
ATOM 17704 N N . ASN A 1 12 ? 4.008 -9.541 -16.924 1.00 0.00 12 ASN A N 13
ATOM 17705 C CA . ASN A 1 12 ? 3.591 -10.855 -16.449 1.00 0.00 12 ASN A CA 13
ATOM 17706 C C . ASN A 1 12 ? 3.777 -11.910 -17.536 1.00 0.00 12 ASN A C 13
ATOM 17707 O O . ASN A 1 12 ? 3.358 -11.721 -18.678 1.00 0.00 12 ASN A O 13
ATOM 17718 N N . VAL A 1 13 ? 4.406 -13.022 -17.171 1.00 0.00 13 VAL A N 13
ATOM 17719 C CA . VAL A 1 13 ? 4.646 -14.109 -18.113 1.00 0.00 13 VAL A CA 13
ATOM 17720 C C . VAL A 1 13 ? 4.392 -15.465 -17.465 1.00 0.00 13 VAL A C 13
ATOM 17721 O O . VAL A 1 13 ? 4.843 -15.744 -16.354 1.00 0.00 13 VAL A O 13
ATOM 17734 N N . PRO A 1 14 ? 3.653 -16.330 -18.174 1.00 0.00 14 PRO A N 13
ATOM 17735 C CA . PRO A 1 14 ? 3.322 -17.673 -17.687 1.00 0.00 14 PRO A CA 13
ATOM 17736 C C . PRO A 1 14 ? 4.539 -18.592 -17.650 1.00 0.00 14 PRO A C 13
ATOM 17737 O O . PRO A 1 14 ? 5.635 -18.203 -18.052 1.00 0.00 14 PRO A O 13
ATOM 17748 N N . PHE A 1 15 ? 4.337 -19.813 -17.166 1.00 0.00 15 PHE A N 13
ATOM 17749 C CA . PHE A 1 15 ? 5.419 -20.787 -17.076 1.00 0.00 15 PHE A CA 13
ATOM 17750 C C . PHE A 1 15 ? 5.475 -21.655 -18.330 1.00 0.00 15 PHE A C 13
ATOM 17751 O O . PHE A 1 15 ? 4.466 -21.853 -19.007 1.00 0.00 15 PHE A O 13
ATOM 17768 N N . ARG A 1 16 ? 6.662 -22.168 -18.634 1.00 0.00 16 ARG A N 13
ATOM 17769 C CA . ARG A 1 16 ? 6.852 -23.013 -19.807 1.00 0.00 16 ARG A CA 13
ATOM 17770 C C . ARG A 1 16 ? 5.977 -24.261 -19.726 1.00 0.00 16 ARG A C 13
ATOM 17771 O O . ARG A 1 16 ? 5.153 -24.511 -20.605 1.00 0.00 16 ARG A O 13
ATOM 17792 N N . SER A 1 17 ? 6.164 -25.040 -18.665 1.00 0.00 17 SER A N 13
ATOM 17793 C CA . SER A 1 17 ? 5.395 -26.264 -18.471 1.00 0.00 17 SER A CA 13
ATOM 17794 C C . SER A 1 17 ? 3.900 -25.995 -18.613 1.00 0.00 17 SER A C 13
ATOM 17795 O O . SER A 1 17 ? 3.142 -26.861 -19.047 1.00 0.00 17 SER A O 13
ATOM 17803 N N . GLU A 1 18 ? 3.485 -24.787 -18.243 1.00 0.00 18 GLU A N 13
ATOM 17804 C CA . GLU A 1 18 ? 2.081 -24.404 -18.328 1.00 0.00 18 GLU A CA 13
ATOM 17805 C C . GLU A 1 18 ? 1.655 -24.217 -19.781 1.00 0.00 18 GLU A C 13
ATOM 17806 O O . GLU A 1 18 ? 0.560 -24.618 -20.176 1.00 0.00 18 GLU A O 13
ATOM 17818 N N . VAL A 1 19 ? 2.529 -23.604 -20.574 1.00 0.00 19 VAL A N 13
ATOM 17819 C CA . VAL A 1 19 ? 2.245 -23.363 -21.983 1.00 0.00 19 VAL A CA 13
ATOM 17820 C C . VAL A 1 19 ? 2.306 -24.659 -22.785 1.00 0.00 19 VAL A C 13
ATOM 17821 O O . VAL A 1 19 ? 1.585 -24.828 -23.769 1.00 0.00 19 VAL A O 13
ATOM 17834 N N . LEU A 1 20 ? 3.171 -25.572 -22.358 1.00 0.00 20 LEU A N 13
ATOM 17835 C CA . LEU A 1 20 ? 3.327 -26.854 -23.035 1.00 0.00 20 LEU A CA 13
ATOM 17836 C C . LEU A 1 20 ? 2.039 -27.668 -22.964 1.00 0.00 20 LEU A C 13
ATOM 17837 O O . LEU A 1 20 ? 1.793 -28.535 -23.801 1.00 0.00 20 LEU A O 13
ATOM 17853 N N . GLY A 1 21 ? 1.219 -27.381 -21.958 1.00 0.00 21 GLY A N 13
ATOM 17854 C CA . GLY A 1 21 ? -0.035 -28.093 -21.797 1.00 0.00 21 GLY A CA 13
ATOM 17855 C C . GLY A 1 21 ? -1.237 -27.240 -22.151 1.00 0.00 21 GLY A C 13
ATOM 17856 O O . GLY A 1 21 ? -2.361 -27.542 -21.749 1.00 0.00 21 GLY A O 13
ATOM 17860 N N . TRP A 1 22 ? -1.000 -26.171 -22.903 1.00 0.00 22 TRP A N 13
ATOM 17861 C CA . TRP A 1 22 ? -2.073 -25.270 -23.309 1.00 0.00 22 TRP A CA 13
ATOM 17862 C C . TRP A 1 22 ? -2.718 -25.743 -24.607 1.00 0.00 22 TRP A C 13
ATOM 17863 O O . TRP A 1 22 ? -2.343 -26.778 -25.157 1.00 0.00 22 TRP A O 13
ATOM 17884 N N . ASP A 1 23 ? -3.691 -24.978 -25.091 1.00 0.00 23 ASP A N 13
ATOM 17885 C CA . ASP A 1 23 ? -4.388 -25.319 -26.326 1.00 0.00 23 ASP A CA 13
ATOM 17886 C C . ASP A 1 23 ? -4.509 -24.100 -27.235 1.00 0.00 23 ASP A C 13
ATOM 17887 O O . ASP A 1 23 ? -4.337 -22.958 -26.810 1.00 0.00 23 ASP A O 13
ATOM 17896 N N . PRO A 1 24 ? -4.812 -24.346 -28.519 1.00 0.00 24 PRO A N 13
ATOM 17897 C CA . PRO A 1 24 ? -4.962 -23.282 -29.515 1.00 0.00 24 PRO A CA 13
ATOM 17898 C C . PRO A 1 24 ? -6.212 -22.440 -29.280 1.00 0.00 24 PRO A C 13
ATOM 17899 O O . PRO A 1 24 ? -6.420 -21.422 -29.941 1.00 0.00 24 PRO A O 13
ATOM 17910 N N . ASP A 1 25 ? -7.040 -22.871 -28.335 1.00 0.00 25 ASP A N 13
ATOM 17911 C CA . ASP A 1 25 ? -8.269 -22.155 -28.012 1.00 0.00 25 ASP A CA 13
ATOM 17912 C C . ASP A 1 25 ? -8.165 -21.486 -26.645 1.00 0.00 25 ASP A C 13
ATOM 17913 O O . ASP A 1 25 ? -8.891 -20.537 -26.350 1.00 0.00 25 ASP A O 13
ATOM 17922 N N . SER A 1 26 ? -7.257 -21.988 -25.814 1.00 0.00 26 SER A N 13
ATOM 17923 C CA . SER A 1 26 ? -7.061 -21.442 -24.476 1.00 0.00 26 SER A CA 13
ATOM 17924 C C . SER A 1 26 ? -5.964 -20.381 -24.477 1.00 0.00 26 SER A C 13
ATOM 17925 O O . SER A 1 26 ? -6.109 -19.320 -23.868 1.00 0.00 26 SER A O 13
ATOM 17933 N N . LEU A 1 27 ? -4.867 -20.675 -25.166 1.00 0.00 27 LEU A N 13
ATOM 17934 C CA . LEU A 1 27 ? -3.744 -19.748 -25.249 1.00 0.00 27 LEU A CA 13
ATOM 17935 C C . LEU A 1 27 ? -4.214 -18.360 -25.674 1.00 0.00 27 LEU A C 13
ATOM 17936 O O . LEU A 1 27 ? -3.627 -17.350 -25.288 1.00 0.00 27 LEU A O 13
ATOM 17952 N N . ALA A 1 28 ? -5.277 -18.320 -26.471 1.00 0.00 28 ALA A N 13
ATOM 17953 C CA . ALA A 1 28 ? -5.828 -17.056 -26.946 1.00 0.00 28 ALA A CA 13
ATOM 17954 C C . ALA A 1 28 ? -6.198 -16.146 -25.779 1.00 0.00 28 ALA A C 13
ATOM 17955 O O . ALA A 1 28 ? -6.096 -14.923 -25.877 1.00 0.00 28 ALA A O 13
ATOM 17962 N N . ASP A 1 29 ? -6.627 -16.750 -24.677 1.00 0.00 29 ASP A N 13
ATOM 17963 C CA . ASP A 1 29 ? -7.013 -15.994 -23.491 1.00 0.00 29 ASP A CA 13
ATOM 17964 C C . ASP A 1 29 ? -5.819 -15.237 -22.918 1.00 0.00 29 ASP A C 13
ATOM 17965 O O . ASP A 1 29 ? -5.935 -14.073 -22.533 1.00 0.00 29 ASP A O 13
ATOM 17974 N N . TYR A 1 30 ? -4.672 -15.905 -22.863 1.00 0.00 30 TYR A N 13
ATOM 17975 C CA . TYR A 1 30 ? -3.457 -15.297 -22.333 1.00 0.00 30 TYR A CA 13
ATOM 17976 C C . TYR A 1 30 ? -3.182 -13.956 -23.006 1.00 0.00 30 TYR A C 13
ATOM 17977 O O . TYR A 1 30 ? -2.854 -12.971 -22.344 1.00 0.00 30 TYR A O 13
ATOM 17995 N N . PHE A 1 31 ? -3.317 -13.926 -24.328 1.00 0.00 31 PHE A N 13
ATOM 17996 C CA . PHE A 1 31 ? -3.083 -12.706 -25.093 1.00 0.00 31 PHE A CA 13
ATOM 17997 C C . PHE A 1 31 ? -4.133 -11.649 -24.766 1.00 0.00 31 PHE A C 13
ATOM 17998 O O . PHE A 1 31 ? -3.822 -10.464 -24.646 1.00 0.00 31 PHE A O 13
ATOM 18015 N N . LYS A 1 32 ? -5.380 -12.086 -24.623 1.00 0.00 32 LYS A N 13
ATOM 18016 C CA . LYS A 1 32 ? -6.478 -11.180 -24.310 1.00 0.00 32 LYS A CA 13
ATOM 18017 C C . LYS A 1 32 ? -6.181 -10.383 -23.044 1.00 0.00 32 LYS A C 13
ATOM 18018 O O . LYS A 1 32 ? -6.690 -9.277 -22.860 1.00 0.00 32 LYS A O 13
ATOM 18037 N N . LYS A 1 33 ? -5.353 -10.950 -22.173 1.00 0.00 33 LYS A N 13
ATOM 18038 C CA . LYS A 1 33 ? -4.985 -10.292 -20.925 1.00 0.00 33 LYS A CA 13
ATOM 18039 C C . LYS A 1 33 ? -3.842 -9.306 -21.147 1.00 0.00 33 LYS A C 13
ATOM 18040 O O . LYS A 1 33 ? -3.684 -8.344 -20.394 1.00 0.00 33 LYS A O 13
ATOM 18059 N N . LEU A 1 34 ? -3.048 -9.551 -22.183 1.00 0.00 34 LEU A N 13
ATOM 18060 C CA . LEU A 1 34 ? -1.920 -8.683 -22.504 1.00 0.00 34 LEU A CA 13
ATOM 18061 C C . LEU A 1 34 ? -2.321 -7.626 -23.528 1.00 0.00 34 LEU A C 13
ATOM 18062 O O . LEU A 1 34 ? -1.468 -7.018 -24.173 1.00 0.00 34 LEU A O 13
ATOM 18078 N N . ASN A 1 35 ? -3.625 -7.411 -23.670 1.00 0.00 35 ASN A N 13
ATOM 18079 C CA . ASN A 1 35 ? -4.139 -6.425 -24.613 1.00 0.00 35 ASN A CA 13
ATOM 18080 C C . ASN A 1 35 ? -3.744 -6.783 -26.043 1.00 0.00 35 ASN A C 13
ATOM 18081 O O . ASN A 1 35 ? -3.710 -5.922 -26.923 1.00 0.00 35 ASN A O 13
ATOM 18092 N N . TYR A 1 36 ? -3.446 -8.058 -26.267 1.00 0.00 36 TYR A N 13
ATOM 18093 C CA . TYR A 1 36 ? -3.051 -8.530 -27.589 1.00 0.00 36 TYR A CA 13
ATOM 18094 C C . TYR A 1 36 ? -4.207 -9.247 -28.279 1.00 0.00 36 TYR A C 13
ATOM 18095 O O . TYR A 1 36 ? -4.163 -10.459 -28.494 1.00 0.00 36 TYR A O 13
ATOM 18113 N N . LYS A 1 37 ? -5.243 -8.490 -28.624 1.00 0.00 37 LYS A N 13
ATOM 18114 C CA . LYS A 1 37 ? -6.412 -9.050 -29.292 1.00 0.00 37 LYS A CA 13
ATOM 18115 C C . LYS A 1 37 ? -6.090 -9.416 -30.737 1.00 0.00 37 LYS A C 13
ATOM 18116 O O . LYS A 1 37 ? -6.769 -10.246 -31.343 1.00 0.00 37 LYS A O 13
ATOM 18135 N N . ASP A 1 38 ? -5.050 -8.795 -31.282 1.00 0.00 38 ASP A N 13
ATOM 18136 C CA . ASP A 1 38 ? -4.637 -9.057 -32.656 1.00 0.00 38 ASP A CA 13
ATOM 18137 C C . ASP A 1 38 ? -3.913 -10.396 -32.759 1.00 0.00 38 ASP A C 13
ATOM 18138 O O . ASP A 1 38 ? -3.842 -10.993 -33.834 1.00 0.00 38 ASP A O 13
ATOM 18147 N N . CYS A 1 39 ? -3.378 -10.862 -31.636 1.00 0.00 39 CYS A N 13
ATOM 18148 C CA . CYS A 1 39 ? -2.658 -12.130 -31.600 1.00 0.00 39 CYS A CA 13
ATOM 18149 C C . CYS A 1 39 ? -3.601 -13.281 -31.266 1.00 0.00 39 CYS A C 13
ATOM 18150 O O . CYS A 1 39 ? -3.606 -14.308 -31.944 1.00 0.00 39 CYS A O 13
ATOM 18158 N N . GLU A 1 40 ? -4.397 -13.102 -30.216 1.00 0.00 40 GLU A N 13
ATOM 18159 C CA . GLU A 1 40 ? -5.343 -14.128 -29.792 1.00 0.00 40 GLU A CA 13
ATOM 18160 C C . GLU A 1 40 ? -6.211 -14.585 -30.961 1.00 0.00 40 GLU A C 13
ATOM 18161 O O . GLU A 1 40 ? -6.659 -15.731 -31.006 1.00 0.00 40 GLU A O 13
ATOM 18173 N N . LYS A 1 41 ? -6.446 -13.680 -31.905 1.00 0.00 41 LYS A N 13
ATOM 18174 C CA . LYS A 1 41 ? -7.260 -13.987 -33.075 1.00 0.00 41 LYS A CA 13
ATOM 18175 C C . LYS A 1 41 ? -6.624 -15.099 -33.903 1.00 0.00 41 LYS A C 13
ATOM 18176 O O . LYS A 1 41 ? -7.241 -16.136 -34.146 1.00 0.00 41 LYS A O 13
ATOM 18195 N N . ALA A 1 42 ? -5.386 -14.877 -34.332 1.00 0.00 42 ALA A N 13
ATOM 18196 C CA . ALA A 1 42 ? -4.665 -15.861 -35.130 1.00 0.00 42 ALA A CA 13
ATOM 18197 C C . ALA A 1 42 ? -4.429 -17.143 -34.338 1.00 0.00 42 ALA A C 13
ATOM 18198 O O . ALA A 1 42 ? -4.361 -18.233 -34.907 1.00 0.00 42 ALA A O 13
ATOM 18205 N N . VAL A 1 43 ? -4.305 -17.005 -33.022 1.00 0.00 43 VAL A N 13
ATOM 18206 C CA . VAL A 1 43 ? -4.076 -18.153 -32.151 1.00 0.00 43 VAL A CA 13
ATOM 18207 C C . VAL A 1 43 ? -5.239 -19.136 -32.222 1.00 0.00 43 VAL A C 13
ATOM 18208 O O . VAL A 1 43 ? -5.050 -20.348 -32.115 1.00 0.00 43 VAL A O 13
ATOM 18221 N N . LYS A 1 44 ? -6.444 -18.606 -32.403 1.00 0.00 44 LYS A N 13
ATOM 18222 C CA . LYS A 1 44 ? -7.640 -19.436 -32.490 1.00 0.00 44 LYS A CA 13
ATOM 18223 C C . LYS A 1 44 ? -7.980 -19.749 -33.944 1.00 0.00 44 LYS A C 13
ATOM 18224 O O . LYS A 1 44 ? -8.438 -20.847 -34.262 1.00 0.00 44 LYS A O 13
ATOM 18243 N N . LYS A 1 45 ? -7.752 -18.779 -34.822 1.00 0.00 45 LYS A N 13
ATOM 18244 C CA . LYS A 1 45 ? -8.031 -18.952 -36.243 1.00 0.00 45 LYS A CA 13
ATOM 18245 C C . LYS A 1 45 ? -7.088 -19.978 -36.862 1.00 0.00 45 LYS A C 13
ATOM 18246 O O . LYS A 1 45 ? -7.527 -20.925 -37.515 1.00 0.00 45 LYS A O 13
ATOM 18265 N N . TYR A 1 46 ? -5.790 -19.785 -36.651 1.00 0.00 46 TYR A N 13
ATOM 18266 C CA . TYR A 1 46 ? -4.785 -20.694 -37.189 1.00 0.00 46 TYR A CA 13
ATOM 18267 C C . TYR A 1 46 ? -4.617 -21.914 -36.290 1.00 0.00 46 TYR A C 13
ATOM 18268 O O . TYR A 1 46 ? -3.936 -22.876 -36.650 1.00 0.00 46 TYR A O 13
ATOM 18286 N N . HIS A 1 47 ? -5.243 -21.869 -35.118 1.00 0.00 47 HIS A N 13
ATOM 18287 C CA . HIS A 1 47 ? -5.164 -22.971 -34.167 1.00 0.00 47 HIS A CA 13
ATOM 18288 C C . HIS A 1 47 ? -3.732 -23.167 -33.678 1.00 0.00 47 HIS A C 13
ATOM 18289 O O . HIS A 1 47 ? -3.117 -24.204 -33.928 1.00 0.00 47 HIS A O 13
ATOM 18303 N N . ILE A 1 48 ? -3.207 -22.164 -32.982 1.00 0.00 48 ILE A N 13
ATOM 18304 C CA . ILE A 1 48 ? -1.848 -22.227 -32.459 1.00 0.00 48 ILE A CA 13
ATOM 18305 C C . ILE A 1 48 ? -1.849 -22.456 -30.952 1.00 0.00 48 ILE A C 13
ATOM 18306 O O . ILE A 1 48 ? -2.133 -21.544 -30.175 1.00 0.00 48 ILE A O 13
ATOM 18322 N N . ASP A 1 49 ? -1.528 -23.679 -30.545 1.00 0.00 49 ASP A N 13
ATOM 18323 C CA . ASP A 1 49 ? -1.489 -24.028 -29.129 1.00 0.00 49 ASP A CA 13
ATOM 18324 C C . ASP A 1 49 ? -0.243 -23.453 -28.462 1.00 0.00 49 ASP A C 13
ATOM 18325 O O . ASP A 1 49 ? 0.697 -23.033 -29.136 1.00 0.00 49 ASP A O 13
ATOM 18334 N N . GLY A 1 50 ? -0.244 -23.436 -27.133 1.00 0.00 50 GLY A N 13
ATOM 18335 C CA . GLY A 1 50 ? 0.890 -22.909 -26.396 1.00 0.00 50 GLY A CA 13
ATOM 18336 C C . GLY A 1 50 ? 2.205 -23.515 -26.847 1.00 0.00 50 GLY A C 13
ATOM 18337 O O . GLY A 1 50 ? 3.183 -22.800 -27.065 1.00 0.00 50 GLY A O 13
ATOM 18341 N N . ALA A 1 51 ? 2.230 -24.836 -26.985 1.00 0.00 51 ALA A N 13
ATOM 18342 C CA . ALA A 1 51 ? 3.434 -25.537 -27.412 1.00 0.00 51 ALA A CA 13
ATOM 18343 C C . ALA A 1 51 ? 3.956 -24.979 -28.731 1.00 0.00 51 ALA A C 13
ATOM 18344 O O . ALA A 1 51 ? 5.148 -25.064 -29.025 1.00 0.00 51 ALA A O 13
ATOM 18351 N N . ARG A 1 52 ? 3.055 -24.408 -29.524 1.00 0.00 52 ARG A N 13
ATOM 18352 C CA . ARG A 1 52 ? 3.424 -23.837 -30.814 1.00 0.00 52 ARG A CA 13
ATOM 18353 C C . ARG A 1 52 ? 3.920 -22.403 -30.652 1.00 0.00 52 ARG A C 13
ATOM 18354 O O . ARG A 1 52 ? 4.684 -21.902 -31.477 1.00 0.00 52 ARG A O 13
ATOM 18375 N N . PHE A 1 53 ? 3.479 -21.747 -29.583 1.00 0.00 53 PHE A N 13
ATOM 18376 C CA . PHE A 1 53 ? 3.876 -20.370 -29.314 1.00 0.00 53 PHE A CA 13
ATOM 18377 C C . PHE A 1 53 ? 5.338 -20.300 -28.883 1.00 0.00 53 PHE A C 13
ATOM 18378 O O . PHE A 1 53 ? 6.097 -19.455 -29.360 1.00 0.00 53 PHE A O 13
ATOM 18395 N N . LEU A 1 54 ? 5.725 -21.192 -27.979 1.00 0.00 54 LEU A N 13
ATOM 18396 C CA . LEU A 1 54 ? 7.096 -21.233 -27.482 1.00 0.00 54 LEU A CA 13
ATOM 18397 C C . LEU A 1 54 ? 8.073 -21.565 -28.606 1.00 0.00 54 LEU A C 13
ATOM 18398 O O . LEU A 1 54 ? 9.253 -21.225 -28.537 1.00 0.00 54 LEU A O 13
ATOM 18414 N N . ASN A 1 55 ? 7.571 -22.230 -29.642 1.00 0.00 55 ASN A N 13
ATOM 18415 C CA . ASN A 1 55 ? 8.399 -22.607 -30.782 1.00 0.00 55 ASN A CA 13
ATOM 18416 C C . ASN A 1 55 ? 8.157 -21.672 -31.962 1.00 0.00 55 ASN A C 13
ATOM 18417 O O . ASN A 1 55 ? 8.251 -22.079 -33.121 1.00 0.00 55 ASN A O 13
ATOM 18428 N N . LEU A 1 56 ? 7.846 -20.416 -31.661 1.00 0.00 56 LEU A N 13
ATOM 18429 C CA . LEU A 1 56 ? 7.591 -19.421 -32.697 1.00 0.00 56 LEU A CA 13
ATOM 18430 C C . LEU A 1 56 ? 8.715 -19.409 -33.729 1.00 0.00 56 LEU A C 13
ATOM 18431 O O . LEU A 1 56 ? 9.799 -18.883 -33.477 1.00 0.00 56 LEU A O 13
ATOM 18447 N N . THR A 1 57 ? 8.448 -19.991 -34.894 1.00 0.00 57 THR A N 13
ATOM 18448 C CA . THR A 1 57 ? 9.435 -20.047 -35.965 1.00 0.00 57 THR A CA 13
ATOM 18449 C C . THR A 1 57 ? 9.032 -19.153 -37.132 1.00 0.00 57 THR A C 13
ATOM 18450 O O . THR A 1 57 ? 7.933 -18.600 -37.150 1.00 0.00 57 THR A O 13
ATOM 18461 N N . GLU A 1 58 ? 9.928 -19.018 -38.105 1.00 0.00 58 GLU A N 13
ATOM 18462 C CA . GLU A 1 58 ? 9.663 -18.190 -39.276 1.00 0.00 58 GLU A CA 13
ATOM 18463 C C . GLU A 1 58 ? 8.378 -18.628 -39.972 1.00 0.00 58 GLU A C 13
ATOM 18464 O O . GLU A 1 58 ? 7.732 -17.838 -40.660 1.00 0.00 58 GLU A O 13
ATOM 18476 N N . ASN A 1 59 ? 8.014 -19.893 -39.789 1.00 0.00 59 ASN A N 13
ATOM 18477 C CA . ASN A 1 59 ? 6.807 -20.437 -40.400 1.00 0.00 59 ASN A CA 13
ATOM 18478 C C . ASN A 1 59 ? 5.562 -19.981 -39.646 1.00 0.00 59 ASN A C 13
ATOM 18479 O O . ASN A 1 59 ? 4.477 -19.883 -40.220 1.00 0.00 59 ASN A O 13
ATOM 18490 N N . ASP A 1 60 ? 5.726 -19.702 -38.357 1.00 0.00 60 ASP A N 13
ATOM 18491 C CA . ASP A 1 60 ? 4.616 -19.254 -37.524 1.00 0.00 60 ASP A CA 13
ATOM 18492 C C . ASP A 1 60 ? 4.507 -17.733 -37.537 1.00 0.00 60 ASP A C 13
ATOM 18493 O O . ASP A 1 60 ? 3.413 -17.180 -37.648 1.00 0.00 60 ASP A O 13
ATOM 18502 N N . ILE A 1 61 ? 5.649 -17.062 -37.421 1.00 0.00 61 ILE A N 13
ATOM 18503 C CA . ILE A 1 61 ? 5.681 -15.605 -37.420 1.00 0.00 61 ILE A CA 13
ATOM 18504 C C . ILE A 1 61 ? 4.970 -15.038 -38.644 1.00 0.00 61 ILE A C 13
ATOM 18505 O O . ILE A 1 61 ? 4.298 -14.010 -38.562 1.00 0.00 61 ILE A O 13
ATOM 18521 N N . GLN A 1 62 ? 5.123 -15.716 -39.777 1.00 0.00 62 GLN A N 13
ATOM 18522 C CA . GLN A 1 62 ? 4.494 -15.280 -41.018 1.00 0.00 62 GLN A CA 13
ATOM 18523 C C . GLN A 1 62 ? 2.977 -15.231 -40.872 1.00 0.00 62 GLN A C 13
ATOM 18524 O O . GLN A 1 62 ? 2.297 -14.490 -41.582 1.00 0.00 62 GLN A O 13
ATOM 18538 N N . LYS A 1 63 ? 2.450 -16.026 -39.947 1.00 0.00 63 LYS A N 13
ATOM 18539 C CA . LYS A 1 63 ? 1.013 -16.074 -39.705 1.00 0.00 63 LYS A CA 13
ATOM 18540 C C . LYS A 1 63 ? 0.601 -15.034 -38.668 1.00 0.00 63 LYS A C 13
ATOM 18541 O O . LYS A 1 63 ? -0.536 -15.031 -38.196 1.00 0.00 63 LYS A O 13
ATOM 18560 N N . PHE A 1 64 ? 1.531 -14.152 -38.319 1.00 0.00 64 PHE A N 13
ATOM 18561 C CA . PHE A 1 64 ? 1.264 -13.106 -37.338 1.00 0.00 64 PHE A CA 13
ATOM 18562 C C . PHE A 1 64 ? 1.487 -11.723 -37.943 1.00 0.00 64 PHE A C 13
ATOM 18563 O O . PHE A 1 64 ? 2.167 -11.563 -38.956 1.00 0.00 64 PHE A O 13
ATOM 18580 N N . PRO A 1 65 ? 0.899 -10.699 -37.307 1.00 0.00 65 PRO A N 13
ATOM 18581 C CA . PRO A 1 65 ? 1.018 -9.311 -37.764 1.00 0.00 65 PRO A CA 13
ATOM 18582 C C . PRO A 1 65 ? 2.424 -8.754 -37.566 1.00 0.00 65 PRO A C 13
ATOM 18583 O O . PRO A 1 65 ? 3.137 -9.152 -36.645 1.00 0.00 65 PRO A O 13
ATOM 18594 N N . LYS A 1 66 ? 2.818 -7.831 -38.437 1.00 0.00 66 LYS A N 13
ATOM 18595 C CA . LYS A 1 66 ? 4.138 -7.218 -38.359 1.00 0.00 66 LYS A CA 13
ATOM 18596 C C . LYS A 1 66 ? 4.237 -6.291 -37.151 1.00 0.00 66 LYS A C 13
ATOM 18597 O O . LYS A 1 66 ? 5.306 -5.760 -36.849 1.00 0.00 66 LYS A O 13
ATOM 18616 N N . LEU A 1 67 ? 3.116 -6.103 -36.463 1.00 0.00 67 LEU A N 13
ATOM 18617 C CA . LEU A 1 67 ? 3.077 -5.242 -35.286 1.00 0.00 67 LEU A CA 13
ATOM 18618 C C . LEU A 1 67 ? 3.249 -6.057 -34.009 1.00 0.00 67 LEU A C 13
ATOM 18619 O O . LEU A 1 67 ? 3.550 -5.510 -32.948 1.00 0.00 67 LEU A O 13
ATOM 18635 N N . ARG A 1 68 ? 3.058 -7.367 -34.119 1.00 0.00 68 ARG A N 13
ATOM 18636 C CA . ARG A 1 68 ? 3.194 -8.258 -32.973 1.00 0.00 68 ARG A CA 13
ATOM 18637 C C . ARG A 1 68 ? 4.226 -9.347 -33.249 1.00 0.00 68 ARG A C 13
ATOM 18638 O O . ARG A 1 68 ? 4.566 -10.134 -32.366 1.00 0.00 68 ARG A O 13
ATOM 18659 N N . VAL A 1 69 ? 4.721 -9.386 -34.482 1.00 0.00 69 VAL A N 13
ATOM 18660 C CA . VAL A 1 69 ? 5.715 -10.378 -34.876 1.00 0.00 69 VAL A CA 13
ATOM 18661 C C . VAL A 1 69 ? 6.869 -10.424 -33.881 1.00 0.00 69 VAL A C 13
ATOM 18662 O O . VAL A 1 69 ? 7.186 -11.466 -33.307 1.00 0.00 69 VAL A O 13
ATOM 18675 N N . PRO A 1 70 ? 7.515 -9.267 -33.671 1.00 0.00 70 PRO A N 13
ATOM 18676 C CA . PRO A 1 70 ? 8.645 -9.148 -32.744 1.00 0.00 70 PRO A CA 13
ATOM 18677 C C . PRO A 1 70 ? 8.217 -9.288 -31.287 1.00 0.00 70 PRO A C 13
ATOM 18678 O O . PRO A 1 70 ? 8.993 -9.735 -30.443 1.00 0.00 70 PRO A O 13
ATOM 18689 N N . ILE A 1 71 ? 6.978 -8.902 -31.000 1.00 0.00 71 ILE A N 13
ATOM 18690 C CA . ILE A 1 71 ? 6.447 -8.986 -29.645 1.00 0.00 71 ILE A CA 13
ATOM 18691 C C . ILE A 1 71 ? 6.253 -10.437 -29.220 1.00 0.00 71 ILE A C 13
ATOM 18692 O O . ILE A 1 71 ? 6.596 -10.819 -28.100 1.00 0.00 71 ILE A O 13
ATOM 18708 N N . LEU A 1 72 ? 5.702 -11.243 -30.121 1.00 0.00 72 LEU A N 13
ATOM 18709 C CA . LEU A 1 72 ? 5.463 -12.655 -29.840 1.00 0.00 72 LEU A CA 13
ATOM 18710 C C . LEU A 1 72 ? 6.779 -13.420 -29.741 1.00 0.00 72 LEU A C 13
ATOM 18711 O O . LEU A 1 72 ? 6.944 -14.281 -28.877 1.00 0.00 72 LEU A O 13
ATOM 18727 N N . SER A 1 73 ? 7.714 -13.098 -30.629 1.00 0.00 73 SER A N 13
ATOM 18728 C CA . SER A 1 73 ? 9.015 -13.757 -30.642 1.00 0.00 73 SER A CA 13
ATOM 18729 C C . SER A 1 73 ? 9.777 -13.480 -29.350 1.00 0.00 73 SER A C 13
ATOM 18730 O O . SER A 1 73 ? 10.524 -14.328 -28.862 1.00 0.00 73 SER A O 13
ATOM 18738 N N . LYS A 1 74 ? 9.583 -12.286 -28.801 1.00 0.00 74 LYS A N 13
ATOM 18739 C CA . LYS A 1 74 ? 10.249 -11.895 -27.564 1.00 0.00 74 LYS A CA 13
ATOM 18740 C C . LYS A 1 74 ? 9.534 -12.481 -26.351 1.00 0.00 74 LYS A C 13
ATOM 18741 O O . LYS A 1 74 ? 10.171 -12.887 -25.378 1.00 0.00 74 LYS A O 13
ATOM 18760 N N . LEU A 1 75 ? 8.208 -12.525 -26.416 1.00 0.00 75 LEU A N 13
ATOM 18761 C CA . LEU A 1 75 ? 7.406 -13.064 -25.323 1.00 0.00 75 LEU A CA 13
ATOM 18762 C C . LEU A 1 75 ? 7.564 -14.578 -25.228 1.00 0.00 75 LEU A C 13
ATOM 18763 O O . LEU A 1 75 ? 7.728 -15.127 -24.138 1.00 0.00 75 LEU A O 13
ATOM 18779 N N . SER A 1 76 ? 7.514 -15.247 -26.375 1.00 0.00 76 SER A N 13
ATOM 18780 C CA . SER A 1 76 ? 7.650 -16.698 -26.421 1.00 0.00 76 SER A CA 13
ATOM 18781 C C . SER A 1 76 ? 8.899 -17.150 -25.670 1.00 0.00 76 SER A C 13
ATOM 18782 O O . SER A 1 76 ? 8.893 -18.183 -25.001 1.00 0.00 76 SER A O 13
ATOM 18790 N N . GLN A 1 77 ? 9.968 -16.369 -25.787 1.00 0.00 77 GLN A N 13
ATOM 18791 C CA . GLN A 1 77 ? 11.224 -16.689 -25.120 1.00 0.00 77 GLN A CA 13
ATOM 18792 C C . GLN A 1 77 ? 11.119 -16.453 -23.617 1.00 0.00 77 GLN A C 13
ATOM 18793 O O . GLN A 1 77 ? 11.631 -17.238 -22.820 1.00 0.00 77 GLN A O 13
ATOM 18807 N N . GLU A 1 78 ? 10.451 -15.367 -23.239 1.00 0.00 78 GLU A N 13
ATOM 18808 C CA . GLU A 1 78 ? 10.280 -15.028 -21.831 1.00 0.00 78 GLU A CA 13
ATOM 18809 C C . GLU A 1 78 ? 9.685 -16.202 -21.058 1.00 0.00 78 GLU A C 13
ATOM 18810 O O . GLU A 1 78 ? 10.053 -16.452 -19.909 1.00 0.00 78 GLU A O 13
ATOM 18822 N N . ILE A 1 79 ? 8.764 -16.916 -21.695 1.00 0.00 79 ILE A N 13
ATOM 18823 C CA . ILE A 1 79 ? 8.119 -18.063 -21.068 1.00 0.00 79 ILE A CA 13
ATOM 18824 C C . ILE A 1 79 ? 9.084 -19.237 -20.943 1.00 0.00 79 ILE A C 13
ATOM 18825 O O . ILE A 1 79 ? 9.153 -19.888 -19.901 1.00 0.00 79 ILE A O 13
ATOM 18841 N N . ASN A 1 80 ? 9.829 -19.500 -22.011 1.00 0.00 80 ASN A N 13
ATOM 18842 C CA . ASN A 1 80 ? 10.792 -20.595 -22.021 1.00 0.00 80 ASN A CA 13
ATOM 18843 C C . ASN A 1 80 ? 11.788 -20.453 -20.875 1.00 0.00 80 ASN A C 13
ATOM 18844 O O . ASN A 1 80 ? 12.292 -21.446 -20.349 1.00 0.00 80 ASN A O 13
ATOM 18855 N N . LYS A 1 81 ? 12.069 -19.212 -20.492 1.00 0.00 81 LYS A N 13
ATOM 18856 C CA . LYS A 1 81 ? 13.003 -18.938 -19.407 1.00 0.00 81 LYS A CA 13
ATOM 18857 C C . LYS A 1 81 ? 12.287 -18.933 -18.060 1.00 0.00 81 LYS A C 13
ATOM 18858 O O . LYS A 1 81 ? 12.924 -18.984 -17.009 1.00 0.00 81 LYS A O 13
ATOM 18877 N N . ASN A 1 82 ? 10.960 -18.873 -18.101 1.00 0.00 82 ASN A N 13
ATOM 18878 C CA . ASN A 1 82 ? 10.158 -18.862 -16.883 1.00 0.00 82 ASN A CA 13
ATOM 18879 C C . ASN A 1 82 ? 10.018 -20.270 -16.312 1.00 0.00 82 ASN A C 13
ATOM 18880 O O . ASN A 1 82 ? 9.530 -20.451 -15.197 1.00 0.00 82 ASN A O 13
ATOM 18891 N N . GLU A 1 83 ? 10.451 -21.262 -17.084 1.00 0.00 83 GLU A N 13
ATOM 18892 C CA . GLU A 1 83 ? 10.373 -22.653 -16.654 1.00 0.00 83 GLU A CA 13
ATOM 18893 C C . GLU A 1 83 ? 10.992 -22.830 -15.270 1.00 0.00 83 GLU A C 13
ATOM 18894 O O . GLU A 1 83 ? 12.103 -22.368 -15.013 1.00 0.00 83 GLU A O 13
ATOM 18906 N N . GLU A 1 84 ? 10.263 -23.501 -14.384 1.00 0.00 84 GLU A N 13
ATOM 18907 C CA . GLU A 1 84 ? 10.740 -23.738 -13.026 1.00 0.00 84 GLU A CA 13
ATOM 18908 C C . GLU A 1 84 ? 11.973 -24.637 -13.032 1.00 0.00 84 GLU A C 13
ATOM 18909 O O . GLU A 1 84 ? 11.886 -25.825 -13.340 1.00 0.00 84 GLU A O 13
ATOM 18921 N N . ARG A 1 85 ? 13.120 -24.059 -12.689 1.00 0.00 85 ARG A N 13
ATOM 18922 C CA . ARG A 1 85 ? 14.371 -24.807 -12.656 1.00 0.00 85 ARG A CA 13
ATOM 18923 C C . ARG A 1 85 ? 14.282 -25.974 -11.677 1.00 0.00 85 ARG A C 13
ATOM 18924 O O . ARG A 1 85 ? 14.310 -25.782 -10.462 1.00 0.00 85 ARG A O 13
ATOM 18945 N N . ARG A 1 86 ? 14.173 -27.184 -12.216 1.00 0.00 86 ARG A N 13
ATOM 18946 C CA . ARG A 1 86 ? 14.077 -28.382 -11.391 1.00 0.00 86 ARG A CA 13
ATOM 18947 C C . ARG A 1 86 ? 15.411 -28.684 -10.715 1.00 0.00 86 ARG A C 13
ATOM 18948 O O . ARG A 1 86 ? 16.359 -29.130 -11.361 1.00 0.00 86 ARG A O 13
ATOM 18969 N N . SER A 1 87 ? 15.477 -28.438 -9.410 1.00 0.00 87 SER A N 13
ATOM 18970 C CA . SER A 1 87 ? 16.695 -28.680 -8.647 1.00 0.00 87 SER A CA 13
ATOM 18971 C C . SER A 1 87 ? 16.550 -29.920 -7.770 1.00 0.00 87 SER A C 13
ATOM 18972 O O . SER A 1 87 ? 15.489 -30.167 -7.196 1.00 0.00 87 SER A O 13
ATOM 18980 N N . ILE A 1 88 ? 17.624 -30.697 -7.672 1.00 0.00 88 ILE A N 13
ATOM 18981 C CA . ILE A 1 88 ? 17.617 -31.910 -6.865 1.00 0.00 88 ILE A CA 13
ATOM 18982 C C . ILE A 1 88 ? 17.673 -31.581 -5.377 1.00 0.00 88 ILE A C 13
ATOM 18983 O O . ILE A 1 88 ? 18.495 -30.777 -4.938 1.00 0.00 88 ILE A O 13
ATOM 18999 N N . PHE A 1 89 ? 16.793 -32.210 -4.605 1.00 0.00 89 PHE A N 13
ATOM 19000 C CA . PHE A 1 89 ? 16.742 -31.985 -3.165 1.00 0.00 89 PHE A CA 13
ATOM 19001 C C . PHE A 1 89 ? 16.426 -30.525 -2.853 1.00 0.00 89 PHE A C 13
ATOM 19002 O O . PHE A 1 89 ? 16.833 -29.996 -1.818 1.00 0.00 89 PHE A O 13
ATOM 19019 N N . THR A 1 90 ? 15.697 -29.878 -3.757 1.00 0.00 90 THR A N 13
ATOM 19020 C CA . THR A 1 90 ? 15.327 -28.479 -3.581 1.00 0.00 90 THR A CA 13
ATOM 19021 C C . THR A 1 90 ? 14.597 -28.265 -2.260 1.00 0.00 90 THR A C 13
ATOM 19022 O O . THR A 1 90 ? 14.325 -29.218 -1.528 1.00 0.00 90 THR A O 13
ATOM 19033 N N . GLY A 1 1 ? -10.829 -8.576 0.950 1.00 0.00 1 GLY A N 14
ATOM 19034 C CA . GLY A 1 1 ? -10.136 -8.039 -0.206 1.00 0.00 1 GLY A CA 14
ATOM 19035 C C . GLY A 1 1 ? -10.514 -8.749 -1.491 1.00 0.00 1 GLY A C 14
ATOM 19036 O O . GLY A 1 1 ? -10.773 -9.952 -1.490 1.00 0.00 1 GLY A O 14
ATOM 19040 N N . SER A 1 2 ? -10.547 -8.003 -2.590 1.00 0.00 2 SER A N 14
ATOM 19041 C CA . SER A 1 2 ? -10.902 -8.568 -3.887 1.00 0.00 2 SER A CA 14
ATOM 19042 C C . SER A 1 2 ? -10.271 -7.764 -5.020 1.00 0.00 2 SER A C 14
ATOM 19043 O O . SER A 1 2 ? -10.859 -6.802 -5.515 1.00 0.00 2 SER A O 14
ATOM 19051 N N . SER A 1 3 ? -9.071 -8.166 -5.426 1.00 0.00 3 SER A N 14
ATOM 19052 C CA . SER A 1 3 ? -8.358 -7.481 -6.499 1.00 0.00 3 SER A CA 14
ATOM 19053 C C . SER A 1 3 ? -7.713 -8.485 -7.449 1.00 0.00 3 SER A C 14
ATOM 19054 O O . SER A 1 3 ? -7.921 -9.692 -7.330 1.00 0.00 3 SER A O 14
ATOM 19062 N N . GLY A 1 4 ? -6.928 -7.976 -8.394 1.00 0.00 4 GLY A N 14
ATOM 19063 C CA . GLY A 1 4 ? -6.265 -8.841 -9.352 1.00 0.00 4 GLY A CA 14
ATOM 19064 C C . GLY A 1 4 ? -5.013 -8.211 -9.932 1.00 0.00 4 GLY A C 14
ATOM 19065 O O . GLY A 1 4 ? -4.856 -6.991 -9.907 1.00 0.00 4 GLY A O 14
ATOM 19069 N N . SER A 1 5 ? -4.120 -9.046 -10.453 1.00 0.00 5 SER A N 14
ATOM 19070 C CA . SER A 1 5 ? -2.873 -8.564 -11.036 1.00 0.00 5 SER A CA 14
ATOM 19071 C C . SER A 1 5 ? -3.148 -7.610 -12.195 1.00 0.00 5 SER A C 14
ATOM 19072 O O . SER A 1 5 ? -4.219 -7.646 -12.802 1.00 0.00 5 SER A O 14
ATOM 19080 N N . SER A 1 6 ? -2.173 -6.758 -12.496 1.00 0.00 6 SER A N 14
ATOM 19081 C CA . SER A 1 6 ? -2.311 -5.792 -13.579 1.00 0.00 6 SER A CA 14
ATOM 19082 C C . SER A 1 6 ? -1.112 -5.858 -14.521 1.00 0.00 6 SER A C 14
ATOM 19083 O O . SER A 1 6 ? 0.034 -5.728 -14.095 1.00 0.00 6 SER A O 14
ATOM 19091 N N . GLY A 1 7 ? -1.388 -6.061 -15.806 1.00 0.00 7 GLY A N 14
ATOM 19092 C CA . GLY A 1 7 ? -0.324 -6.142 -16.790 1.00 0.00 7 GLY A CA 14
ATOM 19093 C C . GLY A 1 7 ? -0.212 -4.883 -17.627 1.00 0.00 7 GLY A C 14
ATOM 19094 O O . GLY A 1 7 ? -1.101 -4.578 -18.422 1.00 0.00 7 GLY A O 14
ATOM 19098 N N . MET A 1 8 ? 0.882 -4.150 -17.448 1.00 0.00 8 MET A N 14
ATOM 19099 C CA . MET A 1 8 ? 1.105 -2.917 -18.194 1.00 0.00 8 MET A CA 14
ATOM 19100 C C . MET A 1 8 ? 2.050 -3.156 -19.368 1.00 0.00 8 MET A C 14
ATOM 19101 O O . MET A 1 8 ? 3.255 -2.928 -19.264 1.00 0.00 8 MET A O 14
ATOM 19115 N N . ALA A 1 9 ? 1.495 -3.615 -20.485 1.00 0.00 9 ALA A N 14
ATOM 19116 C CA . ALA A 1 9 ? 2.287 -3.883 -21.678 1.00 0.00 9 ALA A CA 14
ATOM 19117 C C . ALA A 1 9 ? 3.468 -4.794 -21.360 1.00 0.00 9 ALA A C 14
ATOM 19118 O O . ALA A 1 9 ? 4.559 -4.324 -21.034 1.00 0.00 9 ALA A O 14
ATOM 19125 N N . LEU A 1 10 ? 3.243 -6.100 -21.457 1.00 0.00 10 LEU A N 14
ATOM 19126 C CA . LEU A 1 10 ? 4.289 -7.079 -21.178 1.00 0.00 10 LEU A CA 14
ATOM 19127 C C . LEU A 1 10 ? 4.840 -6.901 -19.767 1.00 0.00 10 LEU A C 14
ATOM 19128 O O . LEU A 1 10 ? 5.723 -6.076 -19.534 1.00 0.00 10 LEU A O 14
ATOM 19144 N N . ARG A 1 11 ? 4.313 -7.682 -18.829 1.00 0.00 11 ARG A N 14
ATOM 19145 C CA . ARG A 1 11 ? 4.753 -7.611 -17.441 1.00 0.00 11 ARG A CA 14
ATOM 19146 C C . ARG A 1 11 ? 4.645 -8.976 -16.767 1.00 0.00 11 ARG A C 14
ATOM 19147 O O . ARG A 1 11 ? 5.540 -9.388 -16.031 1.00 0.00 11 ARG A O 14
ATOM 19168 N N . ASN A 1 12 ? 3.541 -9.671 -17.023 1.00 0.00 12 ASN A N 14
ATOM 19169 C CA . ASN A 1 12 ? 3.315 -10.988 -16.439 1.00 0.00 12 ASN A CA 14
ATOM 19170 C C . ASN A 1 12 ? 3.462 -12.082 -17.493 1.00 0.00 12 ASN A C 14
ATOM 19171 O O . ASN A 1 12 ? 2.781 -12.067 -18.518 1.00 0.00 12 ASN A O 14
ATOM 19182 N N . VAL A 1 13 ? 4.355 -13.031 -17.232 1.00 0.00 13 VAL A N 14
ATOM 19183 C CA . VAL A 1 13 ? 4.590 -14.134 -18.156 1.00 0.00 13 VAL A CA 14
ATOM 19184 C C . VAL A 1 13 ? 4.341 -15.479 -17.482 1.00 0.00 13 VAL A C 14
ATOM 19185 O O . VAL A 1 13 ? 4.799 -15.738 -16.369 1.00 0.00 13 VAL A O 14
ATOM 19198 N N . PRO A 1 14 ? 3.596 -16.357 -18.170 1.00 0.00 14 PRO A N 14
ATOM 19199 C CA . PRO A 1 14 ? 3.269 -17.691 -17.658 1.00 0.00 14 PRO A CA 14
ATOM 19200 C C . PRO A 1 14 ? 4.486 -18.609 -17.613 1.00 0.00 14 PRO A C 14
ATOM 19201 O O . PRO A 1 14 ? 5.581 -18.225 -18.025 1.00 0.00 14 PRO A O 14
ATOM 19212 N N . PHE A 1 15 ? 4.287 -19.823 -17.110 1.00 0.00 15 PHE A N 14
ATOM 19213 C CA . PHE A 1 15 ? 5.369 -20.796 -17.011 1.00 0.00 15 PHE A CA 14
ATOM 19214 C C . PHE A 1 15 ? 5.443 -21.657 -18.268 1.00 0.00 15 PHE A C 14
ATOM 19215 O O . PHE A 1 15 ? 4.442 -21.857 -18.956 1.00 0.00 15 PHE A O 14
ATOM 19232 N N . ARG A 1 16 ? 6.636 -22.163 -18.562 1.00 0.00 16 ARG A N 14
ATOM 19233 C CA . ARG A 1 16 ? 6.842 -23.001 -19.737 1.00 0.00 16 ARG A CA 14
ATOM 19234 C C . ARG A 1 16 ? 5.973 -24.253 -19.671 1.00 0.00 16 ARG A C 14
ATOM 19235 O O . ARG A 1 16 ? 5.159 -24.504 -20.559 1.00 0.00 16 ARG A O 14
ATOM 19256 N N . SER A 1 17 ? 6.154 -25.037 -18.613 1.00 0.00 17 SER A N 14
ATOM 19257 C CA . SER A 1 17 ? 5.390 -26.266 -18.432 1.00 0.00 17 SER A CA 14
ATOM 19258 C C . SER A 1 17 ? 3.895 -26.006 -18.597 1.00 0.00 17 SER A C 14
ATOM 19259 O O . SER A 1 17 ? 3.151 -26.872 -19.053 1.00 0.00 17 SER A O 14
ATOM 19267 N N . GLU A 1 18 ? 3.465 -24.806 -18.221 1.00 0.00 18 GLU A N 14
ATOM 19268 C CA . GLU A 1 18 ? 2.060 -24.431 -18.325 1.00 0.00 18 GLU A CA 14
ATOM 19269 C C . GLU A 1 18 ? 1.653 -24.249 -19.785 1.00 0.00 18 GLU A C 14
ATOM 19270 O O . GLU A 1 18 ? 0.577 -24.681 -20.200 1.00 0.00 18 GLU A O 14
ATOM 19282 N N . VAL A 1 19 ? 2.520 -23.605 -20.559 1.00 0.00 19 VAL A N 14
ATOM 19283 C CA . VAL A 1 19 ? 2.253 -23.365 -21.972 1.00 0.00 19 VAL A CA 14
ATOM 19284 C C . VAL A 1 19 ? 2.339 -24.658 -22.775 1.00 0.00 19 VAL A C 14
ATOM 19285 O O . VAL A 1 19 ? 1.619 -24.841 -23.758 1.00 0.00 19 VAL A O 14
ATOM 19298 N N . LEU A 1 20 ? 3.223 -25.554 -22.350 1.00 0.00 20 LEU A N 14
ATOM 19299 C CA . LEU A 1 20 ? 3.403 -26.833 -23.029 1.00 0.00 20 LEU A CA 14
ATOM 19300 C C . LEU A 1 20 ? 2.123 -27.661 -22.979 1.00 0.00 20 LEU A C 14
ATOM 19301 O O . LEU A 1 20 ? 1.905 -28.537 -23.815 1.00 0.00 20 LEU A O 14
ATOM 19317 N N . GLY A 1 21 ? 1.278 -27.376 -21.993 1.00 0.00 21 GLY A N 14
ATOM 19318 C CA . GLY A 1 21 ? 0.029 -28.102 -21.853 1.00 0.00 21 GLY A CA 14
ATOM 19319 C C . GLY A 1 21 ? -1.178 -27.252 -22.198 1.00 0.00 21 GLY A C 14
ATOM 19320 O O . GLY A 1 21 ? -2.300 -27.567 -21.803 1.00 0.00 21 GLY A O 14
ATOM 19324 N N . TRP A 1 22 ? -0.947 -26.171 -22.934 1.00 0.00 22 TRP A N 14
ATOM 19325 C CA . TRP A 1 22 ? -2.024 -25.271 -23.330 1.00 0.00 22 TRP A CA 14
ATOM 19326 C C . TRP A 1 22 ? -2.675 -25.738 -24.627 1.00 0.00 22 TRP A C 14
ATOM 19327 O O . TRP A 1 22 ? -2.295 -26.767 -25.187 1.00 0.00 22 TRP A O 14
ATOM 19348 N N . ASP A 1 23 ? -3.656 -24.977 -25.099 1.00 0.00 23 ASP A N 14
ATOM 19349 C CA . ASP A 1 23 ? -4.359 -25.314 -26.332 1.00 0.00 23 ASP A CA 14
ATOM 19350 C C . ASP A 1 23 ? -4.481 -24.093 -27.238 1.00 0.00 23 ASP A C 14
ATOM 19351 O O . ASP A 1 23 ? -4.306 -22.952 -26.810 1.00 0.00 23 ASP A O 14
ATOM 19360 N N . PRO A 1 24 ? -4.787 -24.336 -28.521 1.00 0.00 24 PRO A N 14
ATOM 19361 C CA . PRO A 1 24 ? -4.938 -23.269 -29.515 1.00 0.00 24 PRO A CA 14
ATOM 19362 C C . PRO A 1 24 ? -6.186 -22.427 -29.275 1.00 0.00 24 PRO A C 14
ATOM 19363 O O . PRO A 1 24 ? -6.394 -21.407 -29.932 1.00 0.00 24 PRO A O 14
ATOM 19374 N N . ASP A 1 25 ? -7.014 -22.859 -28.330 1.00 0.00 25 ASP A N 14
ATOM 19375 C CA . ASP A 1 25 ? -8.241 -22.143 -28.002 1.00 0.00 25 ASP A CA 14
ATOM 19376 C C . ASP A 1 25 ? -8.134 -21.478 -26.633 1.00 0.00 25 ASP A C 14
ATOM 19377 O O . ASP A 1 25 ? -8.862 -20.532 -26.332 1.00 0.00 25 ASP A O 14
ATOM 19386 N N . SER A 1 26 ? -7.221 -21.981 -25.807 1.00 0.00 26 SER A N 14
ATOM 19387 C CA . SER A 1 26 ? -7.022 -21.439 -24.468 1.00 0.00 26 SER A CA 14
ATOM 19388 C C . SER A 1 26 ? -5.928 -20.375 -24.470 1.00 0.00 26 SER A C 14
ATOM 19389 O O . SER A 1 26 ? -6.075 -19.316 -23.858 1.00 0.00 26 SER A O 14
ATOM 19397 N N . LEU A 1 27 ? -4.832 -20.664 -25.162 1.00 0.00 27 LEU A N 14
ATOM 19398 C CA . LEU A 1 27 ? -3.712 -19.733 -25.245 1.00 0.00 27 LEU A CA 14
ATOM 19399 C C . LEU A 1 27 ? -4.186 -18.347 -25.670 1.00 0.00 27 LEU A C 14
ATOM 19400 O O . LEU A 1 27 ? -3.601 -17.335 -25.284 1.00 0.00 27 LEU A O 14
ATOM 19416 N N . ALA A 1 28 ? -5.251 -18.309 -26.464 1.00 0.00 28 ALA A N 14
ATOM 19417 C CA . ALA A 1 28 ? -5.806 -17.048 -26.938 1.00 0.00 28 ALA A CA 14
ATOM 19418 C C . ALA A 1 28 ? -6.179 -16.140 -25.771 1.00 0.00 28 ALA A C 14
ATOM 19419 O O . ALA A 1 28 ? -6.091 -14.916 -25.872 1.00 0.00 28 ALA A O 14
ATOM 19426 N N . ASP A 1 29 ? -6.596 -16.747 -24.665 1.00 0.00 29 ASP A N 14
ATOM 19427 C CA . ASP A 1 29 ? -6.982 -15.992 -23.478 1.00 0.00 29 ASP A CA 14
ATOM 19428 C C . ASP A 1 29 ? -5.791 -15.228 -22.909 1.00 0.00 29 ASP A C 14
ATOM 19429 O O . ASP A 1 29 ? -5.913 -14.062 -22.530 1.00 0.00 29 ASP A O 14
ATOM 19438 N N . TYR A 1 30 ? -4.642 -15.891 -22.851 1.00 0.00 30 TYR A N 14
ATOM 19439 C CA . TYR A 1 30 ? -3.430 -15.275 -22.324 1.00 0.00 30 TYR A CA 14
ATOM 19440 C C . TYR A 1 30 ? -3.162 -13.934 -23.001 1.00 0.00 30 TYR A C 14
ATOM 19441 O O . TYR A 1 30 ? -2.843 -12.945 -22.341 1.00 0.00 30 TYR A O 14
ATOM 19459 N N . PHE A 1 31 ? -3.293 -13.910 -24.323 1.00 0.00 31 PHE A N 14
ATOM 19460 C CA . PHE A 1 31 ? -3.066 -12.691 -25.092 1.00 0.00 31 PHE A CA 14
ATOM 19461 C C . PHE A 1 31 ? -4.121 -11.638 -24.767 1.00 0.00 31 PHE A C 14
ATOM 19462 O O . PHE A 1 31 ? -3.814 -10.452 -24.642 1.00 0.00 31 PHE A O 14
ATOM 19479 N N . LYS A 1 32 ? -5.367 -12.080 -24.631 1.00 0.00 32 LYS A N 14
ATOM 19480 C CA . LYS A 1 32 ? -6.469 -11.178 -24.321 1.00 0.00 32 LYS A CA 14
ATOM 19481 C C . LYS A 1 32 ? -6.179 -10.380 -23.054 1.00 0.00 32 LYS A C 14
ATOM 19482 O O . LYS A 1 32 ? -6.687 -9.273 -22.874 1.00 0.00 32 LYS A O 14
ATOM 19501 N N . LYS A 1 33 ? -5.357 -10.948 -22.177 1.00 0.00 33 LYS A N 14
ATOM 19502 C CA . LYS A 1 33 ? -4.996 -10.289 -20.928 1.00 0.00 33 LYS A CA 14
ATOM 19503 C C . LYS A 1 33 ? -3.860 -9.294 -21.146 1.00 0.00 33 LYS A C 14
ATOM 19504 O O . LYS A 1 33 ? -3.715 -8.328 -20.396 1.00 0.00 33 LYS A O 14
ATOM 19523 N N . LEU A 1 34 ? -3.058 -9.536 -22.178 1.00 0.00 34 LEU A N 14
ATOM 19524 C CA . LEU A 1 34 ? -1.936 -8.660 -22.495 1.00 0.00 34 LEU A CA 14
ATOM 19525 C C . LEU A 1 34 ? -2.343 -7.602 -23.517 1.00 0.00 34 LEU A C 14
ATOM 19526 O O . LEU A 1 34 ? -1.493 -6.972 -24.144 1.00 0.00 34 LEU A O 14
ATOM 19542 N N . ASN A 1 35 ? -3.648 -7.412 -23.676 1.00 0.00 35 ASN A N 14
ATOM 19543 C CA . ASN A 1 35 ? -4.168 -6.429 -24.620 1.00 0.00 35 ASN A CA 14
ATOM 19544 C C . ASN A 1 35 ? -3.772 -6.786 -26.050 1.00 0.00 35 ASN A C 14
ATOM 19545 O O . ASN A 1 35 ? -3.738 -5.924 -26.929 1.00 0.00 35 ASN A O 14
ATOM 19556 N N . TYR A 1 36 ? -3.472 -8.060 -26.275 1.00 0.00 36 TYR A N 14
ATOM 19557 C CA . TYR A 1 36 ? -3.076 -8.530 -27.597 1.00 0.00 36 TYR A CA 14
ATOM 19558 C C . TYR A 1 36 ? -4.231 -9.249 -28.288 1.00 0.00 36 TYR A C 14
ATOM 19559 O O . TYR A 1 36 ? -4.181 -10.459 -28.510 1.00 0.00 36 TYR A O 14
ATOM 19577 N N . LYS A 1 37 ? -5.272 -8.495 -28.625 1.00 0.00 37 LYS A N 14
ATOM 19578 C CA . LYS A 1 37 ? -6.440 -9.057 -29.293 1.00 0.00 37 LYS A CA 14
ATOM 19579 C C . LYS A 1 37 ? -6.117 -9.425 -30.737 1.00 0.00 37 LYS A C 14
ATOM 19580 O O . LYS A 1 37 ? -6.801 -10.248 -31.346 1.00 0.00 37 LYS A O 14
ATOM 19599 N N . ASP A 1 38 ? -5.070 -8.812 -31.279 1.00 0.00 38 ASP A N 14
ATOM 19600 C CA . ASP A 1 38 ? -4.655 -9.078 -32.651 1.00 0.00 38 ASP A CA 14
ATOM 19601 C C . ASP A 1 38 ? -3.932 -10.417 -32.751 1.00 0.00 38 ASP A C 14
ATOM 19602 O O . ASP A 1 38 ? -3.886 -11.031 -33.818 1.00 0.00 38 ASP A O 14
ATOM 19611 N N . CYS A 1 39 ? -3.369 -10.865 -31.634 1.00 0.00 39 CYS A N 14
ATOM 19612 C CA . CYS A 1 39 ? -2.647 -12.131 -31.596 1.00 0.00 39 CYS A CA 14
ATOM 19613 C C . CYS A 1 39 ? -3.588 -13.284 -31.261 1.00 0.00 39 CYS A C 14
ATOM 19614 O O . CYS A 1 39 ? -3.588 -14.313 -31.936 1.00 0.00 39 CYS A O 14
ATOM 19622 N N . GLU A 1 40 ? -4.386 -13.104 -30.213 1.00 0.00 40 GLU A N 14
ATOM 19623 C CA . GLU A 1 40 ? -5.329 -14.131 -29.787 1.00 0.00 40 GLU A CA 14
ATOM 19624 C C . GLU A 1 40 ? -6.196 -14.592 -30.956 1.00 0.00 40 GLU A C 14
ATOM 19625 O O . GLU A 1 40 ? -6.644 -15.738 -30.997 1.00 0.00 40 GLU A O 14
ATOM 19637 N N . LYS A 1 41 ? -6.427 -13.691 -31.904 1.00 0.00 41 LYS A N 14
ATOM 19638 C CA . LYS A 1 41 ? -7.239 -14.003 -33.075 1.00 0.00 41 LYS A CA 14
ATOM 19639 C C . LYS A 1 41 ? -6.597 -15.112 -33.902 1.00 0.00 41 LYS A C 14
ATOM 19640 O O . LYS A 1 41 ? -7.203 -16.158 -34.133 1.00 0.00 41 LYS A O 14
ATOM 19659 N N . ALA A 1 42 ? -5.366 -14.877 -34.345 1.00 0.00 42 ALA A N 14
ATOM 19660 C CA . ALA A 1 42 ? -4.641 -15.858 -35.143 1.00 0.00 42 ALA A CA 14
ATOM 19661 C C . ALA A 1 42 ? -4.405 -17.141 -34.354 1.00 0.00 42 ALA A C 14
ATOM 19662 O O . ALA A 1 42 ? -4.328 -18.228 -34.927 1.00 0.00 42 ALA A O 14
ATOM 19669 N N . VAL A 1 43 ? -4.289 -17.008 -33.037 1.00 0.00 43 VAL A N 14
ATOM 19670 C CA . VAL A 1 43 ? -4.062 -18.157 -32.169 1.00 0.00 43 VAL A CA 14
ATOM 19671 C C . VAL A 1 43 ? -5.228 -19.137 -32.238 1.00 0.00 43 VAL A C 14
ATOM 19672 O O . VAL A 1 43 ? -5.041 -20.349 -32.136 1.00 0.00 43 VAL A O 14
ATOM 19685 N N . LYS A 1 44 ? -6.432 -18.603 -32.412 1.00 0.00 44 LYS A N 14
ATOM 19686 C CA . LYS A 1 44 ? -7.630 -19.429 -32.497 1.00 0.00 44 LYS A CA 14
ATOM 19687 C C . LYS A 1 44 ? -7.977 -19.738 -33.950 1.00 0.00 44 LYS A C 14
ATOM 19688 O O . LYS A 1 44 ? -8.463 -20.824 -34.266 1.00 0.00 44 LYS A O 14
ATOM 19707 N N . LYS A 1 45 ? -7.722 -18.776 -34.831 1.00 0.00 45 LYS A N 14
ATOM 19708 C CA . LYS A 1 45 ? -8.004 -18.946 -36.252 1.00 0.00 45 LYS A CA 14
ATOM 19709 C C . LYS A 1 45 ? -7.063 -19.971 -36.875 1.00 0.00 45 LYS A C 14
ATOM 19710 O O . LYS A 1 45 ? -7.503 -20.911 -37.536 1.00 0.00 45 LYS A O 14
ATOM 19729 N N . TYR A 1 46 ? -5.765 -19.784 -36.659 1.00 0.00 46 TYR A N 14
ATOM 19730 C CA . TYR A 1 46 ? -4.762 -20.692 -37.200 1.00 0.00 46 TYR A CA 14
ATOM 19731 C C . TYR A 1 46 ? -4.589 -21.912 -36.301 1.00 0.00 46 TYR A C 14
ATOM 19732 O O . TYR A 1 46 ? -3.909 -22.873 -36.662 1.00 0.00 46 TYR A O 14
ATOM 19750 N N . HIS A 1 47 ? -5.211 -21.866 -35.127 1.00 0.00 47 HIS A N 14
ATOM 19751 C CA . HIS A 1 47 ? -5.128 -22.968 -34.174 1.00 0.00 47 HIS A CA 14
ATOM 19752 C C . HIS A 1 47 ? -3.695 -23.159 -33.688 1.00 0.00 47 HIS A C 14
ATOM 19753 O O . HIS A 1 47 ? -3.071 -24.188 -33.953 1.00 0.00 47 HIS A O 14
ATOM 19767 N N . ILE A 1 48 ? -3.178 -22.163 -32.976 1.00 0.00 48 ILE A N 14
ATOM 19768 C CA . ILE A 1 48 ? -1.819 -22.223 -32.453 1.00 0.00 48 ILE A CA 14
ATOM 19769 C C . ILE A 1 48 ? -1.820 -22.443 -30.944 1.00 0.00 48 ILE A C 14
ATOM 19770 O O . ILE A 1 48 ? -2.100 -21.525 -30.173 1.00 0.00 48 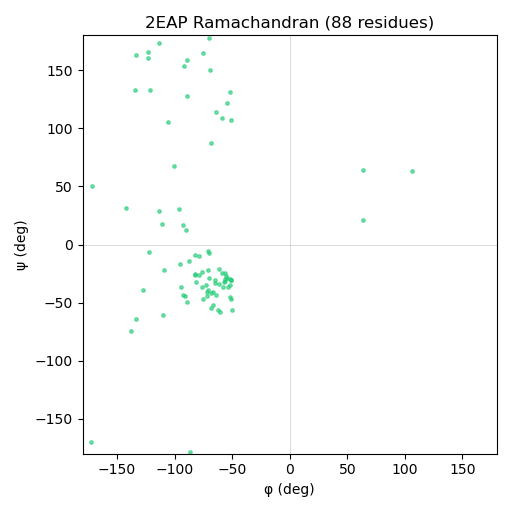ILE A O 14
ATOM 19786 N N . ASP A 1 49 ? -1.503 -23.664 -30.530 1.00 0.00 49 ASP A N 14
ATOM 19787 C CA . ASP A 1 49 ? -1.465 -24.005 -29.113 1.00 0.00 49 ASP A CA 14
ATOM 19788 C C . ASP A 1 49 ? -0.217 -23.431 -28.450 1.00 0.00 49 ASP A C 14
ATOM 19789 O O . ASP A 1 49 ? 0.722 -23.013 -29.127 1.00 0.00 49 ASP A O 14
ATOM 19798 N N . GLY A 1 50 ? -0.214 -23.412 -27.120 1.00 0.00 50 GLY A N 14
ATOM 19799 C CA . GLY A 1 50 ? 0.923 -22.885 -26.388 1.00 0.00 50 GLY A CA 14
ATOM 19800 C C . GLY A 1 50 ? 2.236 -23.493 -26.840 1.00 0.00 50 GLY A C 14
ATOM 19801 O O . GLY A 1 50 ? 3.213 -22.780 -27.065 1.00 0.00 50 GLY A O 14
ATOM 19805 N N . ALA A 1 51 ? 2.259 -24.816 -26.973 1.00 0.00 51 ALA A N 14
ATOM 19806 C CA . ALA A 1 51 ? 3.462 -25.519 -27.401 1.00 0.00 51 ALA A CA 14
ATOM 19807 C C . ALA A 1 51 ? 3.983 -24.962 -28.722 1.00 0.00 51 ALA A C 14
ATOM 19808 O O . ALA A 1 51 ? 5.179 -25.029 -29.006 1.00 0.00 51 ALA A O 14
ATOM 19815 N N . ARG A 1 52 ? 3.078 -24.413 -29.525 1.00 0.00 52 ARG A N 14
ATOM 19816 C CA . ARG A 1 52 ? 3.446 -23.845 -30.816 1.00 0.00 52 ARG A CA 14
ATOM 19817 C C . ARG A 1 52 ? 3.942 -22.411 -30.659 1.00 0.00 52 ARG A C 14
ATOM 19818 O O . ARG A 1 52 ? 4.709 -21.914 -31.483 1.00 0.00 52 ARG A O 14
ATOM 19839 N N . PHE A 1 53 ? 3.498 -21.751 -29.594 1.00 0.00 53 PHE A N 14
ATOM 19840 C CA . PHE A 1 53 ? 3.895 -20.373 -29.328 1.00 0.00 53 PHE A CA 14
ATOM 19841 C C . PHE A 1 53 ? 5.362 -20.300 -28.914 1.00 0.00 53 PHE A C 14
ATOM 19842 O O . PHE A 1 53 ? 6.117 -19.460 -29.405 1.00 0.00 53 PHE A O 14
ATOM 19859 N N . LEU A 1 54 ? 5.758 -21.184 -28.005 1.00 0.00 54 LEU A N 14
ATOM 19860 C CA . LEU A 1 54 ? 7.134 -21.221 -27.523 1.00 0.00 54 LEU A CA 14
ATOM 19861 C C . LEU A 1 54 ? 8.100 -21.556 -28.655 1.00 0.00 54 LEU A C 14
ATOM 19862 O O . LEU A 1 54 ? 9.280 -21.213 -28.599 1.00 0.00 54 LEU A O 14
ATOM 19878 N N . ASN A 1 55 ? 7.589 -22.226 -29.683 1.00 0.00 55 ASN A N 14
ATOM 19879 C CA . ASN A 1 55 ? 8.406 -22.606 -30.830 1.00 0.00 55 ASN A CA 14
ATOM 19880 C C . ASN A 1 55 ? 8.158 -21.669 -32.008 1.00 0.00 55 ASN A C 14
ATOM 19881 O O . ASN A 1 55 ? 8.248 -22.075 -33.168 1.00 0.00 55 ASN A O 14
ATOM 19892 N N . LEU A 1 56 ? 7.847 -20.414 -31.703 1.00 0.00 56 LEU A N 14
ATOM 19893 C CA . LEU A 1 56 ? 7.587 -19.418 -32.737 1.00 0.00 56 LEU A CA 14
ATOM 19894 C C . LEU A 1 56 ? 8.706 -19.403 -33.773 1.00 0.00 56 LEU A C 14
ATOM 19895 O O . LEU A 1 56 ? 9.791 -18.874 -33.525 1.00 0.00 56 LEU A O 14
ATOM 19911 N N . THR A 1 57 ? 8.436 -19.985 -34.937 1.00 0.00 57 THR A N 14
ATOM 19912 C CA . THR A 1 57 ? 9.419 -20.038 -36.012 1.00 0.00 57 THR A CA 14
ATOM 19913 C C . THR A 1 57 ? 9.009 -19.145 -37.177 1.00 0.00 57 THR A C 14
ATOM 19914 O O . THR A 1 57 ? 7.914 -18.585 -37.185 1.00 0.00 57 THR A O 14
ATOM 19925 N N . GLU A 1 58 ? 9.896 -19.017 -38.159 1.00 0.00 58 GLU A N 14
ATOM 19926 C CA . GLU A 1 58 ? 9.624 -18.191 -39.330 1.00 0.00 58 GLU A CA 14
ATOM 19927 C C . GLU A 1 58 ? 8.328 -18.621 -40.011 1.00 0.00 58 GLU A C 14
ATOM 19928 O O . GLU A 1 58 ? 7.679 -17.828 -40.691 1.00 0.00 58 GLU A O 14
ATOM 19940 N N . ASN A 1 59 ? 7.959 -19.884 -39.823 1.00 0.00 59 ASN A N 14
ATOM 19941 C CA . ASN A 1 59 ? 6.742 -20.421 -40.419 1.00 0.00 59 ASN A CA 14
ATOM 19942 C C . ASN A 1 59 ? 5.508 -19.955 -39.652 1.00 0.00 59 ASN A C 14
ATOM 19943 O O . ASN A 1 59 ? 4.418 -19.848 -40.215 1.00 0.00 59 ASN A O 14
ATOM 19954 N N . ASP A 1 60 ? 5.688 -19.680 -38.365 1.00 0.00 60 ASP A N 14
ATOM 19955 C CA . ASP A 1 60 ? 4.590 -19.224 -37.520 1.00 0.00 60 ASP A CA 14
ATOM 19956 C C . ASP A 1 60 ? 4.489 -17.702 -37.537 1.00 0.00 60 ASP A C 14
ATOM 19957 O O . ASP A 1 60 ? 3.396 -17.144 -37.644 1.00 0.00 60 ASP A O 14
ATOM 19966 N N . ILE A 1 61 ? 5.633 -17.036 -37.429 1.00 0.00 61 ILE A N 14
ATOM 19967 C CA . ILE A 1 61 ? 5.673 -15.579 -37.432 1.00 0.00 61 ILE A CA 14
ATOM 19968 C C . ILE A 1 61 ? 4.953 -15.012 -38.651 1.00 0.00 61 ILE A C 14
ATOM 19969 O O . ILE A 1 61 ? 4.265 -13.996 -38.560 1.00 0.00 61 ILE A O 14
ATOM 19985 N N . GLN A 1 62 ? 5.117 -15.677 -39.790 1.00 0.00 62 GLN A N 14
ATOM 19986 C CA . GLN A 1 62 ? 4.482 -15.240 -41.027 1.00 0.00 62 GLN A CA 14
ATOM 19987 C C . GLN A 1 62 ? 2.965 -15.194 -40.874 1.00 0.00 62 GLN A C 14
ATOM 19988 O O . GLN A 1 62 ? 2.282 -14.451 -41.579 1.00 0.00 62 GLN A O 14
ATOM 20002 N N . LYS A 1 63 ? 2.445 -15.993 -39.950 1.00 0.00 63 LYS A N 14
ATOM 20003 C CA . LYS A 1 63 ? 1.008 -16.044 -39.702 1.00 0.00 63 LYS A CA 14
ATOM 20004 C C . LYS A 1 63 ? 0.599 -15.007 -38.661 1.00 0.00 63 LYS A C 14
ATOM 20005 O O . LYS A 1 63 ? -0.537 -15.006 -38.186 1.00 0.00 63 LYS A O 14
ATOM 20024 N N . PHE A 1 64 ? 1.530 -14.126 -38.312 1.00 0.00 64 PHE A N 14
ATOM 20025 C CA . PHE A 1 64 ? 1.265 -13.083 -37.327 1.00 0.00 64 PHE A CA 14
ATOM 20026 C C . PHE A 1 64 ? 1.487 -11.699 -37.928 1.00 0.00 64 PHE A C 14
ATOM 20027 O O . PHE A 1 64 ? 2.166 -11.536 -38.942 1.00 0.00 64 PHE A O 14
ATOM 20044 N N . PRO A 1 65 ? 0.900 -10.676 -37.289 1.00 0.00 65 PRO A N 14
ATOM 20045 C CA . PRO A 1 65 ? 1.018 -9.287 -37.742 1.00 0.00 65 PRO A CA 14
ATOM 20046 C C . PRO A 1 65 ? 2.424 -8.731 -37.545 1.00 0.00 65 PRO A C 14
ATOM 20047 O O . PRO A 1 65 ? 3.138 -9.130 -36.624 1.00 0.00 65 PRO A O 14
ATOM 20058 N N . LYS A 1 66 ? 2.817 -7.807 -38.415 1.00 0.00 66 LYS A N 14
ATOM 20059 C CA . LYS A 1 66 ? 4.138 -7.193 -38.336 1.00 0.00 66 LYS A CA 14
ATOM 20060 C C . LYS A 1 66 ? 4.238 -6.270 -37.126 1.00 0.00 66 LYS A C 14
ATOM 20061 O O . LYS A 1 66 ? 5.308 -5.739 -36.824 1.00 0.00 66 LYS A O 14
ATOM 20080 N N . LEU A 1 67 ? 3.118 -6.084 -36.436 1.00 0.00 67 LEU A N 14
ATOM 20081 C CA . LEU A 1 67 ? 3.080 -5.225 -35.257 1.00 0.00 67 LEU A CA 14
ATOM 20082 C C . LEU A 1 67 ? 3.253 -6.044 -33.982 1.00 0.00 67 LEU A C 14
ATOM 20083 O O . LEU A 1 67 ? 3.555 -5.500 -32.920 1.00 0.00 67 LEU A O 14
ATOM 20099 N N . ARG A 1 68 ? 3.061 -7.354 -34.095 1.00 0.00 68 ARG A N 14
ATOM 20100 C CA . ARG A 1 68 ? 3.197 -8.248 -32.952 1.00 0.00 68 ARG A CA 14
ATOM 20101 C C . ARG A 1 68 ? 4.228 -9.338 -33.233 1.00 0.00 68 ARG A C 14
ATOM 20102 O O . ARG A 1 68 ? 4.567 -10.129 -32.352 1.00 0.00 68 ARG A O 14
ATOM 20123 N N . VAL A 1 69 ? 4.722 -9.373 -34.466 1.00 0.00 69 VAL A N 14
ATOM 20124 C CA . VAL A 1 69 ? 5.715 -10.365 -34.864 1.00 0.00 69 VAL A CA 14
ATOM 20125 C C . VAL A 1 69 ? 6.870 -10.416 -33.870 1.00 0.00 69 VAL A C 14
ATOM 20126 O O . VAL A 1 69 ? 7.185 -11.460 -33.300 1.00 0.00 69 VAL A O 14
ATOM 20139 N N . PRO A 1 70 ? 7.517 -9.261 -33.656 1.00 0.00 70 PRO A N 14
ATOM 20140 C CA . PRO A 1 70 ? 8.648 -9.147 -32.730 1.00 0.00 70 PRO A CA 14
ATOM 20141 C C . PRO A 1 70 ? 8.220 -9.290 -31.273 1.00 0.00 70 PRO A C 14
ATOM 20142 O O . PRO A 1 70 ? 8.996 -9.743 -30.431 1.00 0.00 70 PRO A O 14
ATOM 20153 N N . ILE A 1 71 ? 6.983 -8.903 -30.984 1.00 0.00 71 ILE A N 14
ATOM 20154 C CA . ILE A 1 71 ? 6.453 -8.991 -29.629 1.00 0.00 71 ILE A CA 14
ATOM 20155 C C . ILE A 1 71 ? 6.254 -10.443 -29.209 1.00 0.00 71 ILE A C 14
ATOM 20156 O O . ILE A 1 71 ? 6.585 -10.828 -28.087 1.00 0.00 71 ILE A O 14
ATOM 20172 N N . LEU A 1 72 ? 5.714 -11.247 -30.118 1.00 0.00 72 LEU A N 14
ATOM 20173 C CA . LEU A 1 72 ? 5.472 -12.660 -29.844 1.00 0.00 72 LEU A CA 14
ATOM 20174 C C . LEU A 1 72 ? 6.786 -13.430 -29.757 1.00 0.00 72 LEU A C 14
ATOM 20175 O O . LEU A 1 72 ? 6.946 -14.311 -28.912 1.00 0.00 72 LEU A O 14
ATOM 20191 N N . SER A 1 73 ? 7.725 -13.090 -30.634 1.00 0.00 73 SER A N 14
ATOM 20192 C CA . SER A 1 73 ? 9.025 -13.750 -30.658 1.00 0.00 73 SER A CA 14
ATOM 20193 C C . SER A 1 73 ? 9.791 -13.487 -29.365 1.00 0.00 73 SER A C 14
ATOM 20194 O O . SER A 1 73 ? 10.540 -14.340 -28.888 1.00 0.00 73 SER A O 14
ATOM 20202 N N . LYS A 1 74 ? 9.598 -12.299 -28.802 1.00 0.00 74 LYS A N 14
ATOM 20203 C CA . LYS A 1 74 ? 10.269 -11.921 -27.564 1.00 0.00 74 LYS A CA 14
ATOM 20204 C C . LYS A 1 74 ? 9.540 -12.495 -26.353 1.00 0.00 74 LYS A C 14
ATOM 20205 O O . LYS A 1 74 ? 10.165 -12.873 -25.361 1.00 0.00 74 LYS A O 14
ATOM 20224 N N . LEU A 1 75 ? 8.216 -12.558 -26.440 1.00 0.00 75 LEU A N 14
ATOM 20225 C CA . LEU A 1 75 ? 7.402 -13.088 -25.352 1.00 0.00 75 LEU A CA 14
ATOM 20226 C C . LEU A 1 75 ? 7.544 -14.604 -25.254 1.00 0.00 75 LEU A C 14
ATOM 20227 O O . LEU A 1 75 ? 7.717 -15.152 -24.166 1.00 0.00 75 LEU A O 14
ATOM 20243 N N . SER A 1 76 ? 7.471 -15.275 -26.400 1.00 0.00 76 SER A N 14
ATOM 20244 C CA . SER A 1 76 ? 7.589 -16.727 -26.443 1.00 0.00 76 SER A CA 14
ATOM 20245 C C . SER A 1 76 ? 8.844 -17.192 -25.710 1.00 0.00 76 SER A C 14
ATOM 20246 O O . SER A 1 76 ? 8.843 -18.236 -25.057 1.00 0.00 76 SER A O 14
ATOM 20254 N N . GLN A 1 77 ? 9.912 -16.410 -25.823 1.00 0.00 77 GLN A N 14
ATOM 20255 C CA . GLN A 1 77 ? 11.174 -16.741 -25.172 1.00 0.00 77 GLN A CA 14
ATOM 20256 C C . GLN A 1 77 ? 11.093 -16.492 -23.670 1.00 0.00 77 GLN A C 14
ATOM 20257 O O . GLN A 1 77 ? 11.652 -17.247 -22.875 1.00 0.00 77 GLN A O 14
ATOM 20271 N N . GLU A 1 78 ? 10.394 -15.428 -23.288 1.00 0.00 78 GLU A N 14
ATOM 20272 C CA . GLU A 1 78 ? 10.242 -15.080 -21.880 1.00 0.00 78 GLU A CA 14
ATOM 20273 C C . GLU A 1 78 ? 9.638 -16.240 -21.095 1.00 0.00 78 GLU A C 14
ATOM 20274 O O . GLU A 1 78 ? 10.029 -16.503 -19.957 1.00 0.00 78 GLU A O 14
ATOM 20286 N N . ILE A 1 79 ? 8.684 -16.931 -21.710 1.00 0.00 79 ILE A N 14
ATOM 20287 C CA . ILE A 1 79 ? 8.027 -18.063 -21.069 1.00 0.00 79 ILE A CA 14
ATOM 20288 C C . ILE A 1 79 ? 8.988 -19.237 -20.908 1.00 0.00 79 ILE A C 14
ATOM 20289 O O . ILE A 1 79 ? 8.988 -19.915 -19.882 1.00 0.00 79 ILE A O 14
ATOM 20305 N N . ASN A 1 80 ? 9.807 -19.468 -21.929 1.00 0.00 80 ASN A N 14
ATOM 20306 C CA . ASN A 1 80 ? 10.774 -20.560 -21.900 1.00 0.00 80 ASN A CA 14
ATOM 20307 C C . ASN A 1 80 ? 11.698 -20.436 -20.692 1.00 0.00 80 ASN A C 14
ATOM 20308 O O . ASN A 1 80 ? 12.120 -21.437 -20.114 1.00 0.00 80 ASN A O 14
ATOM 20319 N N . LYS A 1 81 ? 12.009 -19.200 -20.317 1.00 0.00 81 LYS A N 14
ATOM 20320 C CA . LYS A 1 81 ? 12.881 -18.943 -19.177 1.00 0.00 81 LYS A CA 14
ATOM 20321 C C . LYS A 1 81 ? 12.085 -18.924 -17.876 1.00 0.00 81 LYS A C 14
ATOM 20322 O O . LYS A 1 81 ? 12.655 -18.822 -16.790 1.00 0.00 81 LYS A O 14
ATOM 20341 N N . ASN A 1 82 ? 10.765 -19.023 -17.993 1.00 0.00 82 ASN A N 14
ATOM 20342 C CA . ASN A 1 82 ? 9.891 -19.019 -16.826 1.00 0.00 82 ASN A CA 14
ATOM 20343 C C . ASN A 1 82 ? 9.573 -20.442 -16.379 1.00 0.00 82 ASN A C 14
ATOM 20344 O O . ASN A 1 82 ? 8.579 -20.680 -15.695 1.00 0.00 82 ASN A O 14
ATOM 20355 N N . GLU A 1 83 ? 10.426 -21.384 -16.770 1.00 0.00 83 GLU A N 14
ATOM 20356 C CA . GLU A 1 83 ? 10.235 -22.784 -16.409 1.00 0.00 83 GLU A CA 14
ATOM 20357 C C . GLU A 1 83 ? 10.747 -23.057 -14.998 1.00 0.00 83 GLU A C 14
ATOM 20358 O O . GLU A 1 83 ? 11.865 -22.680 -14.649 1.00 0.00 83 GLU A O 14
ATOM 20370 N N . GLU A 1 84 ? 9.920 -23.715 -14.191 1.00 0.00 84 GLU A N 14
ATOM 20371 C CA . GLU A 1 84 ? 10.289 -24.037 -12.818 1.00 0.00 84 GLU A CA 14
ATOM 20372 C C . GLU A 1 84 ? 11.492 -24.975 -12.783 1.00 0.00 84 GLU A C 14
ATOM 20373 O O . GLU A 1 84 ? 11.378 -26.159 -13.099 1.00 0.00 84 GLU A O 14
ATOM 20385 N N . ARG A 1 85 ? 12.644 -24.436 -12.399 1.00 0.00 85 ARG A N 14
ATOM 20386 C CA . ARG A 1 85 ? 13.869 -25.224 -12.324 1.00 0.00 85 ARG A CA 14
ATOM 20387 C C . ARG A 1 85 ? 13.882 -26.090 -11.069 1.00 0.00 85 ARG A C 14
ATOM 20388 O O . ARG A 1 85 ? 14.720 -25.907 -10.185 1.00 0.00 85 ARG A O 14
ATOM 20409 N N . ARG A 1 86 ? 12.949 -27.034 -10.997 1.00 0.00 86 ARG A N 14
ATOM 20410 C CA . ARG A 1 86 ? 12.853 -27.927 -9.849 1.00 0.00 86 ARG A CA 14
ATOM 20411 C C . ARG A 1 86 ? 12.687 -27.135 -8.555 1.00 0.00 86 ARG A C 14
ATOM 20412 O O . ARG A 1 86 ? 13.652 -26.912 -7.824 1.00 0.00 86 ARG A O 14
ATOM 20433 N N . SER A 1 87 ? 11.458 -26.710 -8.280 1.00 0.00 87 SER A N 14
ATOM 20434 C CA . SER A 1 87 ? 11.167 -25.939 -7.078 1.00 0.00 87 SER A CA 14
ATOM 20435 C C . SER A 1 87 ? 11.999 -24.660 -7.038 1.00 0.00 87 SER A C 14
ATOM 20436 O O . SER A 1 87 ? 13.030 -24.599 -6.368 1.00 0.00 87 SER A O 14
ATOM 20444 N N . ILE A 1 88 ? 11.543 -23.643 -7.760 1.00 0.00 88 ILE A N 14
ATOM 20445 C CA . ILE A 1 88 ? 12.243 -22.365 -7.807 1.00 0.00 88 ILE A CA 14
ATOM 20446 C C . ILE A 1 88 ? 12.523 -21.840 -6.403 1.00 0.00 88 ILE A C 14
ATOM 20447 O O . ILE A 1 88 ? 11.788 -22.135 -5.460 1.00 0.00 88 ILE A O 14
ATOM 20463 N N . PHE A 1 89 ? 13.589 -21.058 -6.271 1.00 0.00 89 PHE A N 14
ATOM 20464 C CA . PHE A 1 89 ? 13.966 -20.490 -4.982 1.00 0.00 89 PHE A CA 14
ATOM 20465 C C . PHE A 1 89 ? 12.783 -19.774 -4.336 1.00 0.00 89 PHE A C 14
ATOM 20466 O O . PHE A 1 89 ? 12.370 -20.109 -3.226 1.00 0.00 89 PHE A O 14
ATOM 20483 N N . THR A 1 90 ? 12.242 -18.785 -5.040 1.00 0.00 90 THR A N 14
ATOM 20484 C CA . THR A 1 90 ? 11.109 -18.019 -4.537 1.00 0.00 90 THR A CA 14
ATOM 20485 C C . THR A 1 90 ? 9.796 -18.753 -4.786 1.00 0.00 90 THR A C 14
ATOM 20486 O O . THR A 1 90 ? 8.865 -18.669 -3.985 1.00 0.00 90 THR A O 14
ATOM 20497 N N . GLY A 1 1 ? -1.571 0.558 -3.850 1.00 0.00 1 GLY A N 15
ATOM 20498 C CA . GLY A 1 1 ? -1.915 1.060 -5.167 1.00 0.00 1 GLY A CA 15
ATOM 20499 C C . GLY A 1 1 ? -2.679 2.368 -5.108 1.00 0.00 1 GLY A C 15
ATOM 20500 O O . GLY A 1 1 ? -3.895 2.393 -5.297 1.00 0.00 1 GLY A O 15
ATOM 20504 N N . SER A 1 2 ? -1.965 3.457 -4.844 1.00 0.00 2 SER A N 15
ATOM 20505 C CA . SER A 1 2 ? -2.585 4.774 -4.756 1.00 0.00 2 SER A CA 15
ATOM 20506 C C . SER A 1 2 ? -2.343 5.576 -6.031 1.00 0.00 2 SER A C 15
ATOM 20507 O O . SER A 1 2 ? -3.136 6.446 -6.391 1.00 0.00 2 SER A O 15
ATOM 20515 N N . SER A 1 3 ? -1.241 5.275 -6.711 1.00 0.00 3 SER A N 15
ATOM 20516 C CA . SER A 1 3 ? -0.891 5.970 -7.945 1.00 0.00 3 SER A CA 15
ATOM 20517 C C . SER A 1 3 ? -0.613 4.975 -9.068 1.00 0.00 3 SER A C 15
ATOM 20518 O O . SER A 1 3 ? -0.381 3.792 -8.821 1.00 0.00 3 SER A O 15
ATOM 20526 N N . GLY A 1 4 ? -0.638 5.465 -10.304 1.00 0.00 4 GLY A N 15
ATOM 20527 C CA . GLY A 1 4 ? -0.387 4.607 -11.447 1.00 0.00 4 GLY A CA 15
ATOM 20528 C C . GLY A 1 4 ? -0.295 5.383 -12.746 1.00 0.00 4 GLY A C 15
ATOM 20529 O O . GLY A 1 4 ? -0.437 6.606 -12.757 1.00 0.00 4 GLY A O 15
ATOM 20533 N N . SER A 1 5 ? -0.055 4.672 -13.843 1.00 0.00 5 SER A N 15
ATOM 20534 C CA . SER A 1 5 ? 0.062 5.303 -15.152 1.00 0.00 5 SER A CA 15
ATOM 20535 C C . SER A 1 5 ? -0.099 4.274 -16.267 1.00 0.00 5 SER A C 15
ATOM 20536 O O . SER A 1 5 ? -0.151 3.071 -16.013 1.00 0.00 5 SER A O 15
ATOM 20544 N N . SER A 1 6 ? -0.177 4.757 -17.503 1.00 0.00 6 SER A N 15
ATOM 20545 C CA . SER A 1 6 ? -0.335 3.881 -18.658 1.00 0.00 6 SER A CA 15
ATOM 20546 C C . SER A 1 6 ? 0.897 3.001 -18.845 1.00 0.00 6 SER A C 15
ATOM 20547 O O . SER A 1 6 ? 1.896 3.155 -18.145 1.00 0.00 6 SER A O 15
ATOM 20555 N N . GLY A 1 7 ? 0.817 2.077 -19.798 1.00 0.00 7 GLY A N 15
ATOM 20556 C CA . GLY A 1 7 ? 1.931 1.185 -20.062 1.00 0.00 7 GLY A CA 15
ATOM 20557 C C . GLY A 1 7 ? 1.500 -0.264 -20.176 1.00 0.00 7 GLY A C 15
ATOM 20558 O O . GLY A 1 7 ? 0.806 -0.639 -21.120 1.00 0.00 7 GLY A O 15
ATOM 20562 N N . MET A 1 8 ? 1.913 -1.080 -19.212 1.00 0.00 8 MET A N 15
ATOM 20563 C CA . MET A 1 8 ? 1.565 -2.496 -19.209 1.00 0.00 8 MET A CA 15
ATOM 20564 C C . MET A 1 8 ? 2.087 -3.187 -20.465 1.00 0.00 8 MET A C 15
ATOM 20565 O O . MET A 1 8 ? 1.450 -3.147 -21.517 1.00 0.00 8 MET A O 15
ATOM 20579 N N . ALA A 1 9 ? 3.250 -3.819 -20.348 1.00 0.00 9 ALA A N 15
ATOM 20580 C CA . ALA A 1 9 ? 3.857 -4.519 -21.473 1.00 0.00 9 ALA A CA 15
ATOM 20581 C C . ALA A 1 9 ? 4.766 -5.645 -20.993 1.00 0.00 9 ALA A C 15
ATOM 20582 O O . ALA A 1 9 ? 5.809 -5.399 -20.386 1.00 0.00 9 ALA A O 15
ATOM 20589 N N . LEU A 1 10 ? 4.364 -6.881 -21.269 1.00 0.00 10 LEU A N 15
ATOM 20590 C CA . LEU A 1 10 ? 5.143 -8.047 -20.865 1.00 0.00 10 LEU A CA 15
ATOM 20591 C C . LEU A 1 10 ? 5.489 -7.983 -19.380 1.00 0.00 10 LEU A C 15
ATOM 20592 O O . LEU A 1 10 ? 6.525 -8.491 -18.952 1.00 0.00 10 LEU A O 15
ATOM 20608 N N . ARG A 1 11 ? 4.613 -7.357 -18.601 1.00 0.00 11 ARG A N 15
ATOM 20609 C CA . ARG A 1 11 ? 4.826 -7.227 -17.164 1.00 0.00 11 ARG A CA 15
ATOM 20610 C C . ARG A 1 11 ? 4.686 -8.579 -16.470 1.00 0.00 11 ARG A C 15
ATOM 20611 O O . ARG A 1 11 ? 5.259 -8.802 -15.405 1.00 0.00 11 ARG A O 15
ATOM 20632 N N . ASN A 1 12 ? 3.920 -9.476 -17.082 1.00 0.00 12 ASN A N 15
ATOM 20633 C CA . ASN A 1 12 ? 3.704 -10.805 -16.522 1.00 0.00 12 ASN A CA 15
ATOM 20634 C C . ASN A 1 12 ? 3.873 -11.880 -17.591 1.00 0.00 12 ASN A C 15
ATOM 20635 O O . ASN A 1 12 ? 3.468 -11.697 -18.740 1.00 0.00 12 ASN A O 15
ATOM 20646 N N . VAL A 1 13 ? 4.472 -13.002 -17.206 1.00 0.00 13 VAL A N 15
ATOM 20647 C CA . VAL A 1 13 ? 4.692 -14.108 -18.131 1.00 0.00 13 VAL A CA 15
ATOM 20648 C C . VAL A 1 13 ? 4.411 -15.448 -17.461 1.00 0.00 13 VAL A C 15
ATOM 20649 O O . VAL A 1 13 ? 4.857 -15.719 -16.346 1.00 0.00 13 VAL A O 15
ATOM 20662 N N . PRO A 1 14 ? 3.655 -16.310 -18.157 1.00 0.00 14 PRO A N 15
ATOM 20663 C CA . PRO A 1 14 ? 3.298 -17.638 -17.650 1.00 0.00 14 PRO A CA 15
ATOM 20664 C C . PRO A 1 14 ? 4.496 -18.580 -17.598 1.00 0.00 14 PRO A C 15
ATOM 20665 O O . PRO A 1 14 ? 5.598 -18.222 -18.014 1.00 0.00 14 PRO A O 15
ATOM 20676 N N . PHE A 1 15 ? 4.273 -19.786 -17.086 1.00 0.00 15 PHE A N 15
ATOM 20677 C CA . PHE A 1 15 ? 5.335 -20.780 -16.979 1.00 0.00 15 PHE A CA 15
ATOM 20678 C C . PHE A 1 15 ? 5.404 -21.639 -18.239 1.00 0.00 15 PHE A C 15
ATOM 20679 O O . PHE A 1 15 ? 4.391 -21.882 -18.894 1.00 0.00 15 PHE A O 15
ATOM 20696 N N . ARG A 1 16 ? 6.608 -22.094 -18.571 1.00 0.00 16 ARG A N 15
ATOM 20697 C CA . ARG A 1 16 ? 6.811 -22.924 -19.753 1.00 0.00 16 ARG A CA 15
ATOM 20698 C C . ARG A 1 16 ? 5.965 -24.192 -19.678 1.00 0.00 16 ARG A C 15
ATOM 20699 O O . ARG A 1 16 ? 5.166 -24.470 -20.572 1.00 0.00 16 ARG A O 15
ATOM 20720 N N . SER A 1 17 ? 6.148 -24.957 -18.607 1.00 0.00 17 SER A N 15
ATOM 20721 C CA . SER A 1 17 ? 5.405 -26.198 -18.418 1.00 0.00 17 SER A CA 15
ATOM 20722 C C . SER A 1 17 ? 3.907 -25.966 -18.591 1.00 0.00 17 SER A C 15
ATOM 20723 O O . SER A 1 17 ? 3.188 -26.833 -19.085 1.00 0.00 17 SER A O 15
ATOM 20731 N N . GLU A 1 18 ? 3.445 -24.789 -18.180 1.00 0.00 18 GLU A N 15
ATOM 20732 C CA . GLU A 1 18 ? 2.033 -24.443 -18.289 1.00 0.00 18 GLU A CA 15
ATOM 20733 C C . GLU A 1 18 ? 1.627 -24.266 -19.749 1.00 0.00 18 GLU A C 15
ATOM 20734 O O . GLU A 1 18 ? 0.555 -24.705 -20.164 1.00 0.00 18 GLU A O 15
ATOM 20746 N N . VAL A 1 19 ? 2.492 -23.619 -20.523 1.00 0.00 19 VAL A N 15
ATOM 20747 C CA . VAL A 1 19 ? 2.225 -23.383 -21.937 1.00 0.00 19 VAL A CA 15
ATOM 20748 C C . VAL A 1 19 ? 2.321 -24.678 -22.737 1.00 0.00 19 VAL A C 15
ATOM 20749 O O . VAL A 1 19 ? 1.583 -24.879 -23.703 1.00 0.00 19 VAL A O 15
ATOM 20762 N N . LEU A 1 20 ? 3.234 -25.552 -22.330 1.00 0.00 20 LEU A N 15
ATOM 20763 C CA . LEU A 1 20 ? 3.426 -26.829 -23.008 1.00 0.00 20 LEU A CA 15
ATOM 20764 C C . LEU A 1 20 ? 2.154 -27.669 -22.961 1.00 0.00 20 LEU A C 15
ATOM 20765 O O . LEU A 1 20 ? 1.961 -28.570 -23.776 1.00 0.00 20 LEU A O 15
ATOM 20781 N N . GLY A 1 21 ? 1.285 -27.364 -22.001 1.00 0.00 21 GLY A N 15
ATOM 20782 C CA . GLY A 1 21 ? 0.041 -28.099 -21.866 1.00 0.00 21 GLY A CA 15
ATOM 20783 C C . GLY A 1 21 ? -1.170 -27.254 -22.207 1.00 0.00 21 GLY A C 15
ATOM 20784 O O . GLY A 1 21 ? -2.292 -27.580 -21.819 1.00 0.00 21 GLY A O 15
ATOM 20788 N N . TRP A 1 22 ? -0.945 -26.165 -22.934 1.00 0.00 22 TRP A N 15
ATOM 20789 C CA . TRP A 1 22 ? -2.027 -25.270 -23.325 1.00 0.00 22 TRP A CA 15
ATOM 20790 C C . TRP A 1 22 ? -2.679 -25.738 -24.622 1.00 0.00 22 TRP A C 15
ATOM 20791 O O . TRP A 1 22 ? -2.296 -26.765 -25.184 1.00 0.00 22 TRP A O 15
ATOM 20812 N N . ASP A 1 23 ? -3.663 -24.980 -25.092 1.00 0.00 23 ASP A N 15
ATOM 20813 C CA . ASP A 1 23 ? -4.367 -25.318 -26.324 1.00 0.00 23 ASP A CA 15
ATOM 20814 C C . ASP A 1 23 ? -4.493 -24.096 -27.229 1.00 0.00 23 ASP A C 15
ATOM 20815 O O . ASP A 1 23 ? -4.321 -22.955 -26.801 1.00 0.00 23 ASP A O 15
ATOM 20824 N N . PRO A 1 24 ? -4.801 -24.340 -28.512 1.00 0.00 24 PRO A N 15
ATOM 20825 C CA . PRO A 1 24 ? -4.956 -23.273 -29.505 1.00 0.00 24 PRO A CA 15
ATOM 20826 C C . PRO A 1 24 ? -6.206 -22.433 -29.263 1.00 0.00 24 PRO A C 15
ATOM 20827 O O . PRO A 1 24 ? -6.417 -21.413 -29.919 1.00 0.00 24 PRO A O 15
ATOM 20838 N N . ASP A 1 25 ? -7.031 -22.869 -28.317 1.00 0.00 25 ASP A N 15
ATOM 20839 C CA . ASP A 1 25 ? -8.260 -22.157 -27.988 1.00 0.00 25 ASP A CA 15
ATOM 20840 C C . ASP A 1 25 ? -8.151 -21.487 -26.621 1.00 0.00 25 ASP A C 15
ATOM 20841 O O . ASP A 1 25 ? -8.877 -20.539 -26.323 1.00 0.00 25 ASP A O 15
ATOM 20850 N N . SER A 1 26 ? -7.238 -21.987 -25.794 1.00 0.00 26 SER A N 15
ATOM 20851 C CA . SER A 1 26 ? -7.036 -21.441 -24.458 1.00 0.00 26 SER A CA 15
ATOM 20852 C C . SER A 1 26 ? -5.942 -20.378 -24.465 1.00 0.00 26 SER A C 15
ATOM 20853 O O . SER A 1 26 ? -6.085 -19.319 -23.852 1.00 0.00 26 SER A O 15
ATOM 20861 N N . LEU A 1 27 ? -4.849 -20.667 -25.162 1.00 0.00 27 LEU A N 15
ATOM 20862 C CA . LEU A 1 27 ? -3.729 -19.737 -25.250 1.00 0.00 27 LEU A CA 15
ATOM 20863 C C . LEU A 1 27 ? -4.204 -18.351 -25.673 1.00 0.00 27 LEU A C 15
ATOM 20864 O O . LEU A 1 27 ? -3.615 -17.340 -25.291 1.00 0.00 27 LEU A O 15
ATOM 20880 N N . ALA A 1 28 ? -5.273 -18.312 -26.460 1.00 0.00 28 ALA A N 15
ATOM 20881 C CA . ALA A 1 28 ? -5.830 -17.050 -26.931 1.00 0.00 28 ALA A CA 15
ATOM 20882 C C . ALA A 1 28 ? -6.197 -16.142 -25.762 1.00 0.00 28 ALA A C 15
ATOM 20883 O O . ALA A 1 28 ? -6.104 -14.919 -25.861 1.00 0.00 28 ALA A O 15
ATOM 20890 N N . ASP A 1 29 ? -6.616 -16.749 -24.657 1.00 0.00 29 ASP A N 15
ATOM 20891 C CA . ASP A 1 29 ? -6.997 -15.995 -23.468 1.00 0.00 29 ASP A CA 15
ATOM 20892 C C . ASP A 1 29 ? -5.802 -15.234 -22.901 1.00 0.00 29 ASP A C 15
ATOM 20893 O O . ASP A 1 29 ? -5.920 -14.070 -22.518 1.00 0.00 29 ASP A O 15
ATOM 20902 N N . TYR A 1 30 ? -4.654 -15.900 -22.849 1.00 0.00 30 TYR A N 15
ATOM 20903 C CA . TYR A 1 30 ? -3.439 -15.289 -22.325 1.00 0.00 30 TYR A CA 15
ATOM 20904 C C . TYR A 1 30 ? -3.170 -13.947 -23.000 1.00 0.00 30 TYR A C 15
ATOM 20905 O O . TYR A 1 30 ? -2.846 -12.960 -22.338 1.00 0.00 30 TYR A O 15
ATOM 20923 N N . PHE A 1 31 ? -3.306 -13.919 -24.321 1.00 0.00 31 PHE A N 15
ATOM 20924 C CA . PHE A 1 31 ? -3.078 -12.699 -25.088 1.00 0.00 31 PHE A CA 15
ATOM 20925 C C . PHE A 1 31 ? -4.133 -11.646 -24.760 1.00 0.00 31 PHE A C 15
ATOM 20926 O O . PHE A 1 31 ? -3.824 -10.461 -24.630 1.00 0.00 31 PHE A O 15
ATOM 20943 N N . LYS A 1 32 ? -5.379 -12.087 -24.628 1.00 0.00 32 LYS A N 15
ATOM 20944 C CA . LYS A 1 32 ? -6.481 -11.184 -24.316 1.00 0.00 32 LYS A CA 15
ATOM 20945 C C . LYS A 1 32 ? -6.191 -10.391 -23.045 1.00 0.00 32 LYS A C 15
ATOM 20946 O O . LYS A 1 32 ? -6.699 -9.285 -22.862 1.00 0.00 32 LYS A O 15
ATOM 20965 N N . LYS A 1 33 ? -5.370 -10.963 -22.171 1.00 0.00 33 LYS A N 15
ATOM 20966 C CA . LYS A 1 33 ? -5.009 -10.309 -20.919 1.00 0.00 33 LYS A CA 15
ATOM 20967 C C . LYS A 1 33 ? -3.871 -9.316 -21.132 1.00 0.00 33 LYS A C 15
ATOM 20968 O O . LYS A 1 33 ? -3.727 -8.351 -20.380 1.00 0.00 33 LYS A O 15
ATOM 20987 N N . LEU A 1 34 ? -3.066 -9.557 -22.160 1.00 0.00 34 LEU A N 15
ATOM 20988 C CA . LEU A 1 34 ? -1.941 -8.683 -22.473 1.00 0.00 34 LEU A CA 15
ATOM 20989 C C . LEU A 1 34 ? -2.343 -7.621 -23.492 1.00 0.00 34 LEU A C 15
ATOM 20990 O O . LEU A 1 34 ? -1.491 -6.986 -24.111 1.00 0.00 34 LEU A O 15
ATOM 21006 N N . ASN A 1 35 ? -3.649 -7.434 -23.660 1.00 0.00 35 ASN A N 15
ATOM 21007 C CA . ASN A 1 35 ? -4.164 -6.448 -24.603 1.00 0.00 35 ASN A CA 15
ATOM 21008 C C . ASN A 1 35 ? -3.767 -6.803 -26.032 1.00 0.00 35 ASN A C 15
ATOM 21009 O O . ASN A 1 35 ? -3.738 -5.941 -26.911 1.00 0.00 35 ASN A O 15
ATOM 21020 N N . TYR A 1 36 ? -3.464 -8.076 -26.257 1.00 0.00 36 TYR A N 15
ATOM 21021 C CA . TYR A 1 36 ? -3.067 -8.545 -27.580 1.00 0.00 36 TYR A CA 15
ATOM 21022 C C . TYR A 1 36 ? -4.223 -9.258 -28.274 1.00 0.00 36 TYR A C 15
ATOM 21023 O O . TYR A 1 36 ? -4.179 -10.469 -28.494 1.00 0.00 36 TYR A O 15
ATOM 21041 N N . LYS A 1 37 ? -5.257 -8.498 -28.619 1.00 0.00 37 LYS A N 15
ATOM 21042 C CA . LYS A 1 37 ? -6.426 -9.054 -29.290 1.00 0.00 37 LYS A CA 15
ATOM 21043 C C . LYS A 1 37 ? -6.100 -9.420 -30.735 1.00 0.00 37 LYS A C 15
ATOM 21044 O O . LYS A 1 37 ? -6.785 -10.241 -31.346 1.00 0.00 37 LYS A O 15
ATOM 21063 N N . ASP A 1 38 ? -5.051 -8.808 -31.273 1.00 0.00 38 ASP A N 15
ATOM 21064 C CA . ASP A 1 38 ? -4.633 -9.072 -32.645 1.00 0.00 38 ASP A CA 15
ATOM 21065 C C . ASP A 1 38 ? -3.913 -10.413 -32.746 1.00 0.00 38 ASP A C 15
ATOM 21066 O O . ASP A 1 38 ? -3.857 -11.021 -33.816 1.00 0.00 38 ASP A O 15
ATOM 21075 N N . CYS A 1 39 ? -3.362 -10.868 -31.626 1.00 0.00 39 CYS A N 15
ATOM 21076 C CA . CYS A 1 39 ? -2.644 -12.137 -31.588 1.00 0.00 39 CYS A CA 15
ATOM 21077 C C . CYS A 1 39 ? -3.588 -13.287 -31.255 1.00 0.00 39 CYS A C 15
ATOM 21078 O O . CYS A 1 39 ? -3.591 -14.316 -31.931 1.00 0.00 39 CYS A O 15
ATOM 21086 N N . GLU A 1 40 ? -4.388 -13.106 -30.209 1.00 0.00 40 GLU A N 15
ATOM 21087 C CA . GLU A 1 40 ? -5.335 -14.131 -29.785 1.00 0.00 40 GLU A CA 15
ATOM 21088 C C . GLU A 1 40 ? -6.199 -14.590 -30.956 1.00 0.00 40 GLU A C 15
ATOM 21089 O O . GLU A 1 40 ? -6.647 -15.736 -31.000 1.00 0.00 40 GLU A O 15
ATOM 21101 N N . LYS A 1 41 ? -6.431 -13.686 -31.902 1.00 0.00 41 LYS A N 15
ATOM 21102 C CA . LYS A 1 41 ? -7.241 -13.996 -33.074 1.00 0.00 41 LYS A CA 15
ATOM 21103 C C . LYS A 1 41 ? -6.601 -15.107 -33.900 1.00 0.00 41 LYS A C 15
ATOM 21104 O O . LYS A 1 41 ? -7.213 -16.149 -34.135 1.00 0.00 41 LYS A O 15
ATOM 21123 N N . ALA A 1 42 ? -5.366 -14.879 -34.335 1.00 0.00 42 ALA A N 15
ATOM 21124 C CA . ALA A 1 42 ? -4.643 -15.862 -35.130 1.00 0.00 42 ALA A CA 15
ATOM 21125 C C . ALA A 1 42 ? -4.414 -17.146 -34.341 1.00 0.00 42 ALA A C 15
ATOM 21126 O O . ALA A 1 42 ? -4.350 -18.235 -34.912 1.00 0.00 42 ALA A O 15
ATOM 21133 N N . VAL A 1 43 ? -4.290 -17.012 -33.024 1.00 0.00 43 VAL A N 15
ATOM 21134 C CA . VAL A 1 43 ? -4.069 -18.162 -32.156 1.00 0.00 43 VAL A CA 15
ATOM 21135 C C . VAL A 1 43 ? -5.235 -19.140 -32.231 1.00 0.00 43 VAL A C 15
ATOM 21136 O O . VAL A 1 43 ? -5.052 -20.353 -32.118 1.00 0.00 43 VAL A O 15
ATOM 21149 N N . LYS A 1 44 ? -6.437 -18.606 -32.423 1.00 0.00 44 LYS A N 15
ATOM 21150 C CA . LYS A 1 44 ? -7.636 -19.431 -32.516 1.00 0.00 44 LYS A CA 15
ATOM 21151 C C . LYS A 1 44 ? -7.964 -19.752 -33.971 1.00 0.00 44 LYS A C 15
ATOM 21152 O O . LYS A 1 44 ? -8.403 -20.857 -34.290 1.00 0.00 44 LYS A O 15
ATOM 21171 N N . LYS A 1 45 ? -7.746 -18.780 -34.850 1.00 0.00 45 LYS A N 15
ATOM 21172 C CA . LYS A 1 45 ? -8.015 -18.959 -36.272 1.00 0.00 45 LYS A CA 15
ATOM 21173 C C . LYS A 1 45 ? -7.066 -19.986 -36.881 1.00 0.00 45 LYS A C 15
ATOM 21174 O O . LYS A 1 45 ? -7.499 -20.940 -37.528 1.00 0.00 45 LYS A O 15
ATOM 21193 N N . TYR A 1 46 ? -5.770 -19.786 -36.668 1.00 0.00 46 TYR A N 15
ATOM 21194 C CA . TYR A 1 46 ? -4.759 -20.694 -37.196 1.00 0.00 46 TYR A CA 15
ATOM 21195 C C . TYR A 1 46 ? -4.592 -21.910 -36.290 1.00 0.00 46 TYR A C 15
ATOM 21196 O O . TYR A 1 46 ? -3.919 -22.877 -36.647 1.00 0.00 46 TYR A O 15
ATOM 21214 N N . HIS A 1 47 ? -5.212 -21.854 -35.116 1.00 0.00 47 HIS A N 15
ATOM 21215 C CA . HIS A 1 47 ? -5.134 -22.951 -34.157 1.00 0.00 47 HIS A CA 15
ATOM 21216 C C . HIS A 1 47 ? -3.701 -23.149 -33.673 1.00 0.00 47 HIS A C 15
ATOM 21217 O O . HIS A 1 47 ? -3.084 -24.181 -33.935 1.00 0.00 47 HIS A O 15
ATOM 21231 N N . ILE A 1 48 ? -3.179 -22.153 -32.966 1.00 0.00 48 ILE A N 15
ATOM 21232 C CA . ILE A 1 48 ? -1.819 -22.218 -32.444 1.00 0.00 48 ILE A CA 15
ATOM 21233 C C . ILE A 1 48 ? -1.819 -22.441 -30.936 1.00 0.00 48 ILE A C 15
ATOM 21234 O O . ILE A 1 48 ? -2.093 -21.523 -30.162 1.00 0.00 48 ILE A O 15
ATOM 21250 N N . ASP A 1 49 ? -1.508 -23.665 -30.525 1.00 0.00 49 ASP A N 15
ATOM 21251 C CA . ASP A 1 49 ? -1.469 -24.009 -29.108 1.00 0.00 49 ASP A CA 15
ATOM 21252 C C . ASP A 1 49 ? -0.223 -23.432 -28.443 1.00 0.00 49 ASP A C 15
ATOM 21253 O O . ASP A 1 49 ? 0.716 -23.012 -29.119 1.00 0.00 49 ASP A O 15
ATOM 21262 N N . GLY A 1 50 ? -0.222 -23.414 -27.114 1.00 0.00 50 GLY A N 15
ATOM 21263 C CA . GLY A 1 50 ? 0.913 -22.886 -26.379 1.00 0.00 50 GLY A CA 15
ATOM 21264 C C . GLY A 1 50 ? 2.228 -23.491 -26.831 1.00 0.00 50 GLY A C 15
ATOM 21265 O O . GLY A 1 50 ? 3.201 -22.774 -27.062 1.00 0.00 50 GLY A O 15
ATOM 21269 N N . ALA A 1 51 ? 2.257 -24.813 -26.955 1.00 0.00 51 ALA A N 15
ATOM 21270 C CA . ALA A 1 51 ? 3.462 -25.514 -27.382 1.00 0.00 51 ALA A CA 15
ATOM 21271 C C . ALA A 1 51 ? 3.981 -24.959 -28.704 1.00 0.00 51 ALA A C 15
ATOM 21272 O O . ALA A 1 51 ? 5.176 -25.026 -28.990 1.00 0.00 51 ALA A O 15
ATOM 21279 N N . ARG A 1 52 ? 3.074 -24.412 -29.507 1.00 0.00 52 ARG A N 15
ATOM 21280 C CA . ARG A 1 52 ? 3.440 -23.848 -30.801 1.00 0.00 52 ARG A CA 15
ATOM 21281 C C . ARG A 1 52 ? 3.935 -22.413 -30.647 1.00 0.00 52 ARG A C 15
ATOM 21282 O O . ARG A 1 52 ? 4.709 -21.921 -31.468 1.00 0.00 52 ARG A O 15
ATOM 21303 N N . PHE A 1 53 ? 3.483 -21.746 -29.590 1.00 0.00 53 PHE A N 15
ATOM 21304 C CA . PHE A 1 53 ? 3.879 -20.367 -29.329 1.00 0.00 53 PHE A CA 15
ATOM 21305 C C . PHE A 1 53 ? 5.346 -20.292 -28.915 1.00 0.00 53 PHE A C 15
ATOM 21306 O O . PHE A 1 53 ? 6.096 -19.443 -29.398 1.00 0.00 53 PHE A O 15
ATOM 21323 N N . LEU A 1 54 ? 5.748 -21.185 -28.017 1.00 0.00 54 LEU A N 15
ATOM 21324 C CA . LEU A 1 54 ? 7.125 -21.220 -27.537 1.00 0.00 54 LEU A CA 15
ATOM 21325 C C . LEU A 1 54 ? 8.088 -21.558 -28.670 1.00 0.00 54 LEU A C 15
ATOM 21326 O O . LEU A 1 54 ? 9.268 -21.214 -28.617 1.00 0.00 54 LEU A O 15
ATOM 21342 N N . ASN A 1 55 ? 7.576 -22.231 -29.695 1.00 0.00 55 ASN A N 15
ATOM 21343 C CA . ASN A 1 55 ? 8.391 -22.614 -30.842 1.00 0.00 55 ASN A CA 15
ATOM 21344 C C . ASN A 1 55 ? 8.152 -21.671 -32.018 1.00 0.00 55 ASN A C 15
ATOM 21345 O O . ASN A 1 55 ? 8.252 -22.071 -33.178 1.00 0.00 55 ASN A O 15
ATOM 21356 N N . LEU A 1 56 ? 7.838 -20.418 -31.709 1.00 0.00 56 LEU A N 15
ATOM 21357 C CA . LEU A 1 56 ? 7.586 -19.416 -32.740 1.00 0.00 56 LEU A CA 15
ATOM 21358 C C . LEU A 1 56 ? 8.712 -19.398 -33.768 1.00 0.00 56 LEU A C 15
ATOM 21359 O O . LEU A 1 56 ? 9.796 -18.873 -33.509 1.00 0.00 56 LEU A O 15
ATOM 21375 N N . THR A 1 57 ? 8.449 -19.972 -34.938 1.00 0.00 57 THR A N 15
ATOM 21376 C CA . THR A 1 57 ? 9.439 -20.021 -36.006 1.00 0.00 57 THR A CA 15
ATOM 21377 C C . THR A 1 57 ? 9.034 -19.127 -37.172 1.00 0.00 57 THR A C 15
ATOM 21378 O O . THR A 1 57 ? 7.939 -18.567 -37.185 1.00 0.00 57 THR A O 15
ATOM 21389 N N . GLU A 1 58 ? 9.925 -18.999 -38.151 1.00 0.00 58 GLU A N 15
ATOM 21390 C CA . GLU A 1 58 ? 9.658 -18.172 -39.322 1.00 0.00 58 GLU A CA 15
ATOM 21391 C C . GLU A 1 58 ? 8.368 -18.605 -40.011 1.00 0.00 58 GLU A C 15
ATOM 21392 O O . GLU A 1 58 ? 7.725 -17.815 -40.701 1.00 0.00 58 GLU A O 15
ATOM 21404 N N . ASN A 1 59 ? 7.995 -19.866 -39.819 1.00 0.00 59 ASN A N 15
ATOM 21405 C CA . ASN A 1 59 ? 6.782 -20.406 -40.423 1.00 0.00 59 ASN A CA 15
ATOM 21406 C C . ASN A 1 59 ? 5.544 -19.949 -39.657 1.00 0.00 59 ASN A C 15
ATOM 21407 O O . ASN A 1 59 ? 4.455 -19.847 -40.222 1.00 0.00 59 ASN A O 15
ATOM 21418 N N . ASP A 1 60 ? 5.719 -19.674 -38.369 1.00 0.00 60 ASP A N 15
ATOM 21419 C CA . ASP A 1 60 ? 4.617 -19.227 -37.526 1.00 0.00 60 ASP A CA 15
ATOM 21420 C C . ASP A 1 60 ? 4.507 -17.705 -37.538 1.00 0.00 60 ASP A C 15
ATOM 21421 O O . ASP A 1 60 ? 3.411 -17.154 -37.647 1.00 0.00 60 ASP A O 15
ATOM 21430 N N . ILE A 1 61 ? 5.648 -17.033 -37.426 1.00 0.00 61 ILE A N 15
ATOM 21431 C CA . ILE A 1 61 ? 5.679 -15.576 -37.424 1.00 0.00 61 ILE A CA 15
ATOM 21432 C C . ILE A 1 61 ? 4.960 -15.010 -38.645 1.00 0.00 61 ILE A C 15
ATOM 21433 O O . ILE A 1 61 ? 4.271 -13.995 -38.555 1.00 0.00 61 ILE A O 15
ATOM 21449 N N . GLN A 1 62 ? 5.126 -15.675 -39.783 1.00 0.00 62 GLN A N 15
ATOM 21450 C CA . GLN A 1 62 ? 4.492 -15.238 -41.022 1.00 0.00 62 GLN A CA 15
ATOM 21451 C C . GLN A 1 62 ? 2.975 -15.193 -40.870 1.00 0.00 62 GLN A C 15
ATOM 21452 O O . GLN A 1 62 ? 2.291 -14.454 -41.578 1.00 0.00 62 GLN A O 15
ATOM 21466 N N . LYS A 1 63 ? 2.454 -15.990 -39.943 1.00 0.00 63 LYS A N 15
ATOM 21467 C CA . LYS A 1 63 ? 1.018 -16.041 -39.696 1.00 0.00 63 LYS A CA 15
ATOM 21468 C C . LYS A 1 63 ? 0.608 -15.007 -38.653 1.00 0.00 63 LYS A C 15
ATOM 21469 O O . LYS A 1 63 ? -0.526 -15.012 -38.172 1.00 0.00 63 LYS A O 15
ATOM 21488 N N . PHE A 1 64 ? 1.535 -14.120 -38.309 1.00 0.00 64 PHE A N 15
ATOM 21489 C CA . PHE A 1 64 ? 1.270 -13.079 -37.323 1.00 0.00 64 PHE A CA 15
ATOM 21490 C C . PHE A 1 64 ? 1.490 -11.693 -37.922 1.00 0.00 64 PHE A C 15
ATOM 21491 O O . PHE A 1 64 ? 2.169 -11.528 -38.936 1.00 0.00 64 PHE A O 15
ATOM 21508 N N . PRO A 1 65 ? 0.902 -10.672 -37.281 1.00 0.00 65 PRO A N 15
ATOM 21509 C CA . PRO A 1 65 ? 1.019 -9.282 -37.732 1.00 0.00 65 PRO A CA 15
ATOM 21510 C C . PRO A 1 65 ? 2.425 -8.725 -37.535 1.00 0.00 65 PRO A C 15
ATOM 21511 O O . PRO A 1 65 ? 3.139 -9.124 -36.615 1.00 0.00 65 PRO A O 15
ATOM 21522 N N . LYS A 1 66 ? 2.816 -7.799 -38.404 1.00 0.00 66 LYS A N 15
ATOM 21523 C CA . LYS A 1 66 ? 4.136 -7.185 -38.325 1.00 0.00 66 LYS A CA 15
ATOM 21524 C C . LYS A 1 66 ? 4.236 -6.263 -37.114 1.00 0.00 66 LYS A C 15
ATOM 21525 O O . LYS A 1 66 ? 5.306 -5.733 -36.811 1.00 0.00 66 LYS A O 15
ATOM 21544 N N . LEU A 1 67 ? 3.116 -6.078 -36.424 1.00 0.00 67 LEU A N 15
ATOM 21545 C CA . LEU A 1 67 ? 3.078 -5.221 -35.244 1.00 0.00 67 LEU A CA 15
ATOM 21546 C C . LEU A 1 67 ? 3.253 -6.041 -33.970 1.00 0.00 67 LEU A C 15
ATOM 21547 O O . LEU A 1 67 ? 3.555 -5.498 -32.907 1.00 0.00 67 LEU A O 15
ATOM 21563 N N . ARG A 1 68 ? 3.064 -7.352 -34.085 1.00 0.00 68 ARG A N 15
ATOM 21564 C CA . ARG A 1 68 ? 3.202 -8.247 -32.942 1.00 0.00 68 ARG A CA 15
ATOM 21565 C C . ARG A 1 68 ? 4.233 -9.335 -33.226 1.00 0.00 68 ARG A C 15
ATOM 21566 O O . ARG A 1 68 ? 4.573 -10.128 -32.347 1.00 0.00 68 ARG A O 15
ATOM 21587 N N . VAL A 1 69 ? 4.727 -9.368 -34.460 1.00 0.00 69 VAL A N 15
ATOM 21588 C CA . VAL A 1 69 ? 5.720 -10.359 -34.859 1.00 0.00 69 VAL A CA 15
ATOM 21589 C C . VAL A 1 69 ? 6.876 -10.410 -33.867 1.00 0.00 69 VAL A C 15
ATOM 21590 O O . VAL A 1 69 ? 7.193 -11.454 -33.298 1.00 0.00 69 VAL A O 15
ATOM 21603 N N . PRO A 1 70 ? 7.523 -9.254 -33.653 1.00 0.00 70 PRO A N 15
ATOM 21604 C CA . PRO A 1 70 ? 8.654 -9.140 -32.727 1.00 0.00 70 PRO A CA 15
ATOM 21605 C C . PRO A 1 70 ? 8.228 -9.286 -31.270 1.00 0.00 70 PRO A C 15
ATOM 21606 O O . PRO A 1 70 ? 9.005 -9.740 -30.430 1.00 0.00 70 PRO A O 15
ATOM 21617 N N . ILE A 1 71 ? 6.991 -8.898 -30.979 1.00 0.00 71 ILE A N 15
ATOM 21618 C CA . ILE A 1 71 ? 6.463 -8.987 -29.623 1.00 0.00 71 ILE A CA 15
ATOM 21619 C C . ILE A 1 71 ? 6.264 -10.440 -29.206 1.00 0.00 71 ILE A C 15
ATOM 21620 O O . ILE A 1 71 ? 6.598 -10.827 -28.085 1.00 0.00 71 ILE A O 15
ATOM 21636 N N . LEU A 1 72 ? 5.720 -11.242 -30.115 1.00 0.00 72 LEU A N 15
ATOM 21637 C CA . LEU A 1 72 ? 5.478 -12.655 -29.842 1.00 0.00 72 LEU A CA 15
ATOM 21638 C C . LEU A 1 72 ? 6.791 -13.426 -29.757 1.00 0.00 72 LEU A C 15
ATOM 21639 O O . LEU A 1 72 ? 6.957 -14.297 -28.903 1.00 0.00 72 LEU A O 15
ATOM 21655 N N . SER A 1 73 ? 7.723 -13.098 -30.646 1.00 0.00 73 SER A N 15
ATOM 21656 C CA . SER A 1 73 ? 9.022 -13.760 -30.672 1.00 0.00 73 SER A CA 15
ATOM 21657 C C . SER A 1 73 ? 9.793 -13.496 -29.383 1.00 0.00 73 SER A C 15
ATOM 21658 O O . SER A 1 73 ? 10.551 -14.345 -28.913 1.00 0.00 73 SER A O 15
ATOM 21666 N N . LYS A 1 74 ? 9.593 -12.312 -28.814 1.00 0.00 74 LYS A N 15
ATOM 21667 C CA . LYS A 1 74 ? 10.268 -11.933 -27.578 1.00 0.00 74 LYS A CA 15
ATOM 21668 C C . LYS A 1 74 ? 9.544 -12.509 -26.365 1.00 0.00 74 LYS A C 15
ATOM 21669 O O . LYS A 1 74 ? 10.175 -12.912 -25.386 1.00 0.00 74 LYS A O 15
ATOM 21688 N N . LEU A 1 75 ? 8.218 -12.547 -26.435 1.00 0.00 75 LEU A N 15
ATOM 21689 C CA . LEU A 1 75 ? 7.409 -13.075 -25.343 1.00 0.00 75 LEU A CA 15
ATOM 21690 C C . LEU A 1 75 ? 7.549 -14.591 -25.245 1.00 0.00 75 LEU A C 15
ATOM 21691 O O . LEU A 1 75 ? 7.725 -15.139 -24.157 1.00 0.00 75 LEU A O 15
ATOM 21707 N N . SER A 1 76 ? 7.473 -15.262 -26.390 1.00 0.00 76 SER A N 15
ATOM 21708 C CA . SER A 1 76 ? 7.590 -16.715 -26.433 1.00 0.00 76 SER A CA 15
ATOM 21709 C C . SER A 1 76 ? 8.846 -17.181 -25.702 1.00 0.00 76 SER A C 15
ATOM 21710 O O . SER A 1 76 ? 8.842 -18.218 -25.039 1.00 0.00 76 SER A O 15
ATOM 21718 N N . GLN A 1 77 ? 9.919 -16.407 -25.830 1.00 0.00 77 GLN A N 15
ATOM 21719 C CA . GLN A 1 77 ? 11.182 -16.740 -25.182 1.00 0.00 77 GLN A CA 15
ATOM 21720 C C . GLN A 1 77 ? 11.102 -16.502 -23.678 1.00 0.00 77 GLN A C 15
ATOM 21721 O O . GLN A 1 77 ? 11.649 -17.271 -22.889 1.00 0.00 77 GLN A O 15
ATOM 21735 N N . GLU A 1 78 ? 10.417 -15.431 -23.289 1.00 0.00 78 GLU A N 15
ATOM 21736 C CA . GLU A 1 78 ? 10.267 -15.092 -21.879 1.00 0.00 78 GLU A CA 15
ATOM 21737 C C . GLU A 1 78 ? 9.662 -16.257 -21.100 1.00 0.00 78 GLU A C 15
ATOM 21738 O O . GLU A 1 78 ? 10.046 -16.522 -19.961 1.00 0.00 78 GLU A O 15
ATOM 21750 N N . ILE A 1 79 ? 8.714 -16.948 -21.724 1.00 0.00 79 ILE A N 15
ATOM 21751 C CA . ILE A 1 79 ? 8.056 -18.085 -21.090 1.00 0.00 79 ILE A CA 15
ATOM 21752 C C . ILE A 1 79 ? 9.007 -19.270 -20.966 1.00 0.00 79 ILE A C 15
ATOM 21753 O O . ILE A 1 79 ? 9.044 -19.944 -19.937 1.00 0.00 79 ILE A O 15
ATOM 21769 N N . ASN A 1 80 ? 9.776 -19.519 -22.021 1.00 0.00 80 ASN A N 15
ATOM 21770 C CA . ASN A 1 80 ? 10.729 -20.623 -22.029 1.00 0.00 80 ASN A CA 15
ATOM 21771 C C . ASN A 1 80 ? 11.712 -20.502 -20.869 1.00 0.00 80 ASN A C 15
ATOM 21772 O O . ASN A 1 80 ? 12.158 -21.504 -20.310 1.00 0.00 80 ASN A O 15
ATOM 21783 N N . LYS A 1 81 ? 12.047 -19.267 -20.511 1.00 0.00 81 LYS A N 15
ATOM 21784 C CA . LYS A 1 81 ? 12.976 -19.012 -19.417 1.00 0.00 81 LYS A CA 15
ATOM 21785 C C . LYS A 1 81 ? 12.232 -18.877 -18.092 1.00 0.00 81 LYS A C 15
ATOM 21786 O O . LYS A 1 81 ? 12.806 -18.460 -17.087 1.00 0.00 81 LYS A O 15
ATOM 21805 N N . ASN A 1 82 ? 10.952 -19.233 -18.098 1.00 0.00 82 ASN A N 15
ATOM 21806 C CA . ASN A 1 82 ? 10.130 -19.152 -16.896 1.00 0.00 82 ASN A CA 15
ATOM 21807 C C . ASN A 1 82 ? 9.946 -20.531 -16.269 1.00 0.00 82 ASN A C 15
ATOM 21808 O O . ASN A 1 82 ? 9.397 -20.658 -15.175 1.00 0.00 82 ASN A O 15
ATOM 21819 N N . GLU A 1 83 ? 10.410 -21.561 -16.971 1.00 0.00 83 GLU A N 15
ATOM 21820 C CA . GLU A 1 83 ? 10.296 -22.930 -16.482 1.00 0.00 83 GLU A CA 15
ATOM 21821 C C . GLU A 1 83 ? 10.840 -23.047 -15.061 1.00 0.00 83 GLU A C 15
ATOM 21822 O O . GLU A 1 83 ? 11.928 -22.559 -14.760 1.00 0.00 83 GLU A O 15
ATOM 21834 N N . GLU A 1 84 ? 10.072 -23.699 -14.192 1.00 0.00 84 GLU A N 15
ATOM 21835 C CA . GLU A 1 84 ? 10.476 -23.879 -12.803 1.00 0.00 84 GLU A CA 15
ATOM 21836 C C . GLU A 1 84 ? 11.661 -24.834 -12.700 1.00 0.00 84 GLU A C 15
ATOM 21837 O O . GLU A 1 84 ? 11.520 -26.040 -12.905 1.00 0.00 84 GLU A O 15
ATOM 21849 N N . ARG A 1 85 ? 12.830 -24.286 -12.382 1.00 0.00 85 ARG A N 15
ATOM 21850 C CA . ARG A 1 85 ? 14.040 -25.089 -12.253 1.00 0.00 85 ARG A CA 15
ATOM 21851 C C . ARG A 1 85 ? 14.026 -25.890 -10.955 1.00 0.00 85 ARG A C 15
ATOM 21852 O O . ARG A 1 85 ? 13.341 -25.529 -9.998 1.00 0.00 85 ARG A O 15
ATOM 21873 N N . ARG A 1 86 ? 14.787 -26.980 -10.930 1.00 0.00 86 ARG A N 15
ATOM 21874 C CA . ARG A 1 86 ? 14.860 -27.833 -9.751 1.00 0.00 86 ARG A CA 15
ATOM 21875 C C . ARG A 1 86 ? 15.401 -27.059 -8.552 1.00 0.00 86 ARG A C 15
ATOM 21876 O O . ARG A 1 86 ? 15.021 -27.318 -7.410 1.00 0.00 86 ARG A O 15
ATOM 21897 N N . SER A 1 87 ? 16.290 -26.108 -8.821 1.00 0.00 87 SER A N 15
ATOM 21898 C CA . SER A 1 87 ? 16.886 -25.298 -7.764 1.00 0.00 87 SER A CA 15
ATOM 21899 C C . SER A 1 87 ? 16.211 -23.932 -7.680 1.00 0.00 87 SER A C 15
ATOM 21900 O O . SER A 1 87 ? 16.876 -22.909 -7.518 1.00 0.00 87 SER A O 15
ATOM 21908 N N . ILE A 1 88 ? 14.887 -23.926 -7.792 1.00 0.00 88 ILE A N 15
ATOM 21909 C CA . ILE A 1 88 ? 14.122 -22.687 -7.727 1.00 0.00 88 ILE A CA 15
ATOM 21910 C C . ILE A 1 88 ? 14.044 -22.163 -6.297 1.00 0.00 88 ILE A C 15
ATOM 21911 O O . ILE A 1 88 ? 13.843 -22.928 -5.354 1.00 0.00 88 ILE A O 15
ATOM 21927 N N . PHE A 1 89 ? 14.203 -20.852 -6.144 1.00 0.00 89 PHE A N 15
ATOM 21928 C CA . PHE A 1 89 ? 14.150 -20.224 -4.829 1.00 0.00 89 PHE A CA 15
ATOM 21929 C C . PHE A 1 89 ? 13.699 -18.771 -4.938 1.00 0.00 89 PHE A C 15
ATOM 21930 O O . PHE A 1 89 ? 14.510 -17.871 -5.162 1.00 0.00 89 PHE A O 15
ATOM 21947 N N . THR A 1 90 ? 12.398 -18.547 -4.779 1.00 0.00 90 THR A N 15
ATOM 21948 C CA . THR A 1 90 ? 11.837 -17.205 -4.861 1.00 0.00 90 THR A CA 15
ATOM 21949 C C . THR A 1 90 ? 11.217 -16.786 -3.533 1.00 0.00 90 THR A C 15
ATOM 21950 O O . THR A 1 90 ? 11.433 -15.670 -3.059 1.00 0.00 90 THR A O 15
ATOM 21961 N N . GLY A 1 1 ? -14.120 5.641 -15.983 1.00 0.00 1 GLY A N 16
ATOM 21962 C CA . GLY A 1 1 ? -14.887 4.420 -15.821 1.00 0.00 1 GLY A CA 16
ATOM 21963 C C . GLY A 1 1 ? -14.444 3.326 -16.773 1.00 0.00 1 GLY A C 16
ATOM 21964 O O . GLY A 1 1 ? -15.240 2.469 -17.157 1.00 0.00 1 GLY A O 16
ATOM 21968 N N . SER A 1 2 ? -13.172 3.356 -17.155 1.00 0.00 2 SER A N 16
ATOM 21969 C CA . SER A 1 2 ? -12.625 2.363 -18.072 1.00 0.00 2 SER A CA 16
ATOM 21970 C C . SER A 1 2 ? -11.499 1.575 -17.411 1.00 0.00 2 SER A C 16
ATOM 21971 O O . SER A 1 2 ? -10.839 2.064 -16.495 1.00 0.00 2 SER A O 16
ATOM 21979 N N . SER A 1 3 ? -11.285 0.351 -17.884 1.00 0.00 3 SER A N 16
ATOM 21980 C CA . SER A 1 3 ? -10.241 -0.508 -17.337 1.00 0.00 3 SER A CA 16
ATOM 21981 C C . SER A 1 3 ? -9.078 -0.640 -18.316 1.00 0.00 3 SER A C 16
ATOM 21982 O O . SER A 1 3 ? -8.389 -1.658 -18.345 1.00 0.00 3 SER A O 16
ATOM 21990 N N . GLY A 1 4 ? -8.866 0.400 -19.117 1.00 0.00 4 GLY A N 16
ATOM 21991 C CA . GLY A 1 4 ? -7.786 0.382 -20.087 1.00 0.00 4 GLY A CA 16
ATOM 21992 C C . GLY A 1 4 ? -6.427 0.573 -19.444 1.00 0.00 4 GLY A C 16
ATOM 21993 O O . GLY A 1 4 ? -6.075 1.680 -19.037 1.00 0.00 4 GLY A O 16
ATOM 21997 N N . SER A 1 5 ? -5.660 -0.509 -19.351 1.00 0.00 5 SER A N 16
ATOM 21998 C CA . SER A 1 5 ? -4.334 -0.457 -18.748 1.00 0.00 5 SER A CA 16
ATOM 21999 C C . SER A 1 5 ? -3.341 0.235 -19.678 1.00 0.00 5 SER A C 16
ATOM 22000 O O . SER A 1 5 ? -3.269 -0.073 -20.867 1.00 0.00 5 SER A O 16
ATOM 22008 N N . SER A 1 6 ? -2.579 1.174 -19.126 1.00 0.00 6 SER A N 16
ATOM 22009 C CA . SER A 1 6 ? -1.593 1.913 -19.905 1.00 0.00 6 SER A CA 16
ATOM 22010 C C . SER A 1 6 ? -0.314 2.127 -19.101 1.00 0.00 6 SER A C 16
ATOM 22011 O O . SER A 1 6 ? -0.292 2.898 -18.142 1.00 0.00 6 SER A O 16
ATOM 22019 N N . GLY A 1 7 ? 0.751 1.439 -19.500 1.00 0.00 7 GLY A N 16
ATOM 22020 C CA . GLY A 1 7 ? 2.019 1.566 -18.806 1.00 0.00 7 GLY A CA 16
ATOM 22021 C C . GLY A 1 7 ? 2.737 0.239 -18.663 1.00 0.00 7 GLY A C 16
ATOM 22022 O O . GLY A 1 7 ? 3.919 0.127 -18.988 1.00 0.00 7 GLY A O 16
ATOM 22026 N N . MET A 1 8 ? 2.023 -0.769 -18.172 1.00 0.00 8 MET A N 16
ATOM 22027 C CA . MET A 1 8 ? 2.600 -2.095 -17.986 1.00 0.00 8 MET A CA 16
ATOM 22028 C C . MET A 1 8 ? 2.677 -2.846 -19.311 1.00 0.00 8 MET A C 16
ATOM 22029 O O . MET A 1 8 ? 1.746 -2.801 -20.115 1.00 0.00 8 MET A O 16
ATOM 22043 N N . ALA A 1 9 ? 3.791 -3.534 -19.533 1.00 0.00 9 ALA A N 16
ATOM 22044 C CA . ALA A 1 9 ? 3.988 -4.296 -20.760 1.00 0.00 9 ALA A CA 16
ATOM 22045 C C . ALA A 1 9 ? 5.013 -5.407 -20.558 1.00 0.00 9 ALA A C 16
ATOM 22046 O O . ALA A 1 9 ? 6.101 -5.173 -20.029 1.00 0.00 9 ALA A O 16
ATOM 22053 N N . LEU A 1 10 ? 4.660 -6.615 -20.982 1.00 0.00 10 LEU A N 16
ATOM 22054 C CA . LEU A 1 10 ? 5.550 -7.763 -20.848 1.00 0.00 10 LEU A CA 16
ATOM 22055 C C . LEU A 1 10 ? 6.055 -7.896 -19.414 1.00 0.00 10 LEU A C 16
ATOM 22056 O O . LEU A 1 10 ? 7.162 -8.379 -19.178 1.00 0.00 10 LEU A O 16
ATOM 22072 N N . ARG A 1 11 ? 5.234 -7.466 -18.461 1.00 0.00 11 ARG A N 16
ATOM 22073 C CA . ARG A 1 11 ? 5.597 -7.538 -17.051 1.00 0.00 11 ARG A CA 16
ATOM 22074 C C . ARG A 1 11 ? 5.195 -8.884 -16.455 1.00 0.00 11 ARG A C 16
ATOM 22075 O O . ARG A 1 11 ? 5.814 -9.363 -15.505 1.00 0.00 11 ARG A O 16
ATOM 22096 N N . ASN A 1 12 ? 4.154 -9.488 -17.018 1.00 0.00 12 ASN A N 16
ATOM 22097 C CA . ASN A 1 12 ? 3.669 -10.778 -16.541 1.00 0.00 12 ASN A CA 16
ATOM 22098 C C . ASN A 1 12 ? 3.832 -11.851 -17.614 1.00 0.00 12 ASN A C 16
ATOM 22099 O O . ASN A 1 12 ? 3.398 -11.677 -18.752 1.00 0.00 12 ASN A O 16
ATOM 22110 N N . VAL A 1 13 ? 4.459 -12.962 -17.241 1.00 0.00 13 VAL A N 16
ATOM 22111 C CA . VAL A 1 13 ? 4.678 -14.065 -18.170 1.00 0.00 13 VAL A CA 16
ATOM 22112 C C . VAL A 1 13 ? 4.430 -15.409 -17.495 1.00 0.00 13 VAL A C 16
ATOM 22113 O O . VAL A 1 13 ? 4.899 -15.672 -16.388 1.00 0.00 13 VAL A O 16
ATOM 22126 N N . PRO A 1 14 ? 3.673 -16.282 -18.177 1.00 0.00 14 PRO A N 16
ATOM 22127 C CA . PRO A 1 14 ? 3.345 -17.615 -17.663 1.00 0.00 14 PRO A CA 16
ATOM 22128 C C . PRO A 1 14 ? 4.558 -18.539 -17.633 1.00 0.00 14 PRO A C 16
ATOM 22129 O O . PRO A 1 14 ? 5.650 -18.160 -18.056 1.00 0.00 14 PRO A O 16
ATOM 22140 N N . PHE A 1 15 ? 4.359 -19.753 -17.131 1.00 0.00 15 PHE A N 16
ATOM 22141 C CA . PHE A 1 15 ? 5.437 -20.732 -17.045 1.00 0.00 15 PHE A CA 16
ATOM 22142 C C . PHE A 1 15 ? 5.480 -21.604 -18.296 1.00 0.00 15 PHE A C 16
ATOM 22143 O O . PHE A 1 15 ? 4.463 -21.806 -18.960 1.00 0.00 15 PHE A O 16
ATOM 22160 N N . ARG A 1 16 ? 6.664 -22.119 -18.610 1.00 0.00 16 ARG A N 16
ATOM 22161 C CA . ARG A 1 16 ? 6.841 -22.969 -19.782 1.00 0.00 16 ARG A CA 16
ATOM 22162 C C . ARG A 1 16 ? 5.970 -24.218 -19.684 1.00 0.00 16 ARG A C 16
ATOM 22163 O O . ARG A 1 16 ? 5.136 -24.476 -20.551 1.00 0.00 16 ARG A O 16
ATOM 22184 N N . SER A 1 17 ? 6.172 -24.991 -18.621 1.00 0.00 17 SER A N 16
ATOM 22185 C CA . SER A 1 17 ? 5.409 -26.216 -18.412 1.00 0.00 17 SER A CA 16
ATOM 22186 C C . SER A 1 17 ? 3.912 -25.954 -18.548 1.00 0.00 17 SER A C 16
ATOM 22187 O O . SER A 1 17 ? 3.156 -26.824 -18.978 1.00 0.00 17 SER A O 16
ATOM 22195 N N . GLU A 1 18 ? 3.493 -24.748 -18.179 1.00 0.00 18 GLU A N 16
ATOM 22196 C CA . GLU A 1 18 ? 2.086 -24.371 -18.260 1.00 0.00 18 GLU A CA 16
ATOM 22197 C C . GLU A 1 18 ? 1.653 -24.195 -19.712 1.00 0.00 18 GLU A C 16
ATOM 22198 O O . GLU A 1 18 ? 0.555 -24.599 -20.098 1.00 0.00 18 GLU A O 16
ATOM 22210 N N . VAL A 1 19 ? 2.522 -23.588 -20.514 1.00 0.00 19 VAL A N 16
ATOM 22211 C CA . VAL A 1 19 ? 2.230 -23.358 -21.924 1.00 0.00 19 VAL A CA 16
ATOM 22212 C C . VAL A 1 19 ? 2.321 -24.654 -22.722 1.00 0.00 19 VAL A C 16
ATOM 22213 O O . VAL A 1 19 ? 1.579 -24.857 -23.684 1.00 0.00 19 VAL A O 16
ATOM 22226 N N . LEU A 1 20 ? 3.235 -25.529 -22.317 1.00 0.00 20 LEU A N 16
ATOM 22227 C CA . LEU A 1 20 ? 3.423 -26.807 -22.994 1.00 0.00 20 LEU A CA 16
ATOM 22228 C C . LEU A 1 20 ? 2.150 -27.645 -22.940 1.00 0.00 20 LEU A C 16
ATOM 22229 O O . LEU A 1 20 ? 1.953 -28.547 -23.752 1.00 0.00 20 LEU A O 16
ATOM 22245 N N . GLY A 1 21 ? 1.287 -27.338 -21.976 1.00 0.00 21 GLY A N 16
ATOM 22246 C CA . GLY A 1 21 ? 0.042 -28.071 -21.834 1.00 0.00 21 GLY A CA 16
ATOM 22247 C C . GLY A 1 21 ? -1.170 -27.226 -22.175 1.00 0.00 21 GLY A C 16
ATOM 22248 O O . GLY A 1 21 ? -2.285 -27.528 -21.749 1.00 0.00 21 GLY A O 16
ATOM 22252 N N . TRP A 1 22 ? -0.952 -26.165 -22.943 1.00 0.00 22 TRP A N 16
ATOM 22253 C CA . TRP A 1 22 ? -2.036 -25.273 -23.339 1.00 0.00 22 TRP A CA 16
ATOM 22254 C C . TRP A 1 22 ? -2.682 -25.744 -24.638 1.00 0.00 22 TRP A C 16
ATOM 22255 O O . TRP A 1 22 ? -2.295 -26.770 -25.197 1.00 0.00 22 TRP A O 16
ATOM 22276 N N . ASP A 1 23 ? -3.666 -24.988 -25.112 1.00 0.00 23 ASP A N 16
ATOM 22277 C CA . ASP A 1 23 ? -4.364 -25.328 -26.346 1.00 0.00 23 ASP A CA 16
ATOM 22278 C C . ASP A 1 23 ? -4.493 -24.108 -27.252 1.00 0.00 23 ASP A C 16
ATOM 22279 O O . ASP A 1 23 ? -4.325 -22.966 -26.823 1.00 0.00 23 ASP A O 16
ATOM 22288 N N . PRO A 1 24 ? -4.796 -24.352 -28.535 1.00 0.00 24 PRO A N 16
ATOM 22289 C CA . PRO A 1 24 ? -4.952 -23.286 -29.529 1.00 0.00 24 PRO A CA 16
ATOM 22290 C C . PRO A 1 24 ? -6.205 -22.451 -29.290 1.00 0.00 24 PRO A C 16
ATOM 22291 O O . PRO A 1 24 ? -6.419 -21.433 -29.949 1.00 0.00 24 PRO A O 16
ATOM 22302 N N . ASP A 1 25 ? -7.030 -22.887 -28.345 1.00 0.00 25 ASP A N 16
ATOM 22303 C CA . ASP A 1 25 ? -8.262 -22.178 -28.018 1.00 0.00 25 ASP A CA 16
ATOM 22304 C C . ASP A 1 25 ? -8.159 -21.511 -26.650 1.00 0.00 25 ASP A C 16
ATOM 22305 O O . ASP A 1 25 ? -8.888 -20.565 -26.352 1.00 0.00 25 ASP A O 16
ATOM 22314 N N . SER A 1 26 ? -7.249 -22.012 -25.820 1.00 0.00 26 SER A N 16
ATOM 22315 C CA . SER A 1 26 ? -7.053 -21.468 -24.481 1.00 0.00 26 SER A CA 16
ATOM 22316 C C . SER A 1 26 ? -5.960 -20.404 -24.482 1.00 0.00 26 SER A C 16
ATOM 22317 O O . SER A 1 26 ? -6.104 -19.349 -23.863 1.00 0.00 26 SER A O 16
ATOM 22325 N N . LEU A 1 27 ? -4.866 -20.690 -25.179 1.00 0.00 27 LEU A N 16
ATOM 22326 C CA . LEU A 1 27 ? -3.746 -19.759 -25.261 1.00 0.00 27 LEU A CA 16
ATOM 22327 C C . LEU A 1 27 ? -4.221 -18.370 -25.677 1.00 0.00 27 LEU A C 16
ATOM 22328 O O . LEU A 1 27 ? -3.639 -17.360 -25.283 1.00 0.00 27 LEU A O 16
ATOM 22344 N N . ALA A 1 28 ? -5.285 -18.328 -26.473 1.00 0.00 28 ALA A N 16
ATOM 22345 C CA . ALA A 1 28 ? -5.842 -17.064 -26.938 1.00 0.00 28 ALA A CA 16
ATOM 22346 C C . ALA A 1 28 ? -6.212 -16.162 -25.765 1.00 0.00 28 ALA A C 16
ATOM 22347 O O . ALA A 1 28 ? -6.125 -14.938 -25.860 1.00 0.00 28 ALA A O 16
ATOM 22354 N N . ASP A 1 29 ? -6.624 -16.775 -24.661 1.00 0.00 29 ASP A N 16
ATOM 22355 C CA . ASP A 1 29 ? -7.007 -16.028 -23.469 1.00 0.00 29 ASP A CA 16
ATOM 22356 C C . ASP A 1 29 ? -5.816 -15.263 -22.901 1.00 0.00 29 ASP A C 16
ATOM 22357 O O . ASP A 1 29 ? -5.939 -14.101 -22.513 1.00 0.00 29 ASP A O 16
ATOM 22366 N N . TYR A 1 30 ? -4.664 -15.923 -22.854 1.00 0.00 30 TYR A N 16
ATOM 22367 C CA . TYR A 1 30 ? -3.451 -15.307 -22.330 1.00 0.00 30 TYR A CA 16
ATOM 22368 C C . TYR A 1 30 ? -3.189 -13.962 -23.001 1.00 0.00 30 TYR A C 16
ATOM 22369 O O . TYR A 1 30 ? -2.871 -12.975 -22.337 1.00 0.00 30 TYR A O 16
ATOM 22387 N N . PHE A 1 31 ? -3.326 -13.931 -24.322 1.00 0.00 31 PHE A N 16
ATOM 22388 C CA . PHE A 1 31 ? -3.105 -12.708 -25.085 1.00 0.00 31 PHE A CA 16
ATOM 22389 C C . PHE A 1 31 ? -4.164 -11.660 -24.753 1.00 0.00 31 PHE A C 16
ATOM 22390 O O . PHE A 1 31 ? -3.862 -10.473 -24.627 1.00 0.00 31 PHE A O 16
ATOM 22407 N N . LYS A 1 32 ? -5.407 -12.108 -24.612 1.00 0.00 32 LYS A N 16
ATOM 22408 C CA . LYS A 1 32 ? -6.512 -11.212 -24.293 1.00 0.00 32 LYS A CA 16
ATOM 22409 C C . LYS A 1 32 ? -6.217 -10.413 -23.028 1.00 0.00 32 LYS A C 16
ATOM 22410 O O . LYS A 1 32 ? -6.726 -9.306 -22.847 1.00 0.00 32 LYS A O 16
ATOM 22429 N N . LYS A 1 33 ? -5.392 -10.980 -22.154 1.00 0.00 33 LYS A N 16
ATOM 22430 C CA . LYS A 1 33 ? -5.026 -10.320 -20.907 1.00 0.00 33 LYS A CA 16
ATOM 22431 C C . LYS A 1 33 ? -3.884 -9.333 -21.127 1.00 0.00 33 LYS A C 16
ATOM 22432 O O . LYS A 1 33 ? -3.732 -8.366 -20.379 1.00 0.00 33 LYS A O 16
ATOM 22451 N N . LEU A 1 34 ? -3.085 -9.582 -22.158 1.00 0.00 34 LEU A N 16
ATOM 22452 C CA . LEU A 1 34 ? -1.957 -8.714 -22.479 1.00 0.00 34 LEU A CA 16
ATOM 22453 C C . LEU A 1 34 ? -2.360 -7.649 -23.493 1.00 0.00 34 LEU A C 16
ATOM 22454 O O . LEU A 1 34 ? -1.508 -7.009 -24.108 1.00 0.00 34 LEU A O 16
ATOM 22470 N N . ASN A 1 35 ? -3.665 -7.464 -23.662 1.00 0.00 35 ASN A N 16
ATOM 22471 C CA . ASN A 1 35 ? -4.182 -6.475 -24.601 1.00 0.00 35 ASN A CA 16
ATOM 22472 C C . ASN A 1 35 ? -3.785 -6.824 -26.032 1.00 0.00 35 ASN A C 16
ATOM 22473 O O . ASN A 1 35 ? -3.801 -5.969 -26.919 1.00 0.00 35 ASN A O 16
ATOM 22484 N N . TYR A 1 36 ? -3.429 -8.085 -26.250 1.00 0.00 36 TYR A N 16
ATOM 22485 C CA . TYR A 1 36 ? -3.026 -8.548 -27.573 1.00 0.00 36 TYR A CA 16
ATOM 22486 C C . TYR A 1 36 ? -4.178 -9.259 -28.276 1.00 0.00 36 TYR A C 16
ATOM 22487 O O . TYR A 1 36 ? -4.129 -10.467 -28.509 1.00 0.00 36 TYR A O 16
ATOM 22505 N N . LYS A 1 37 ? -5.216 -8.501 -28.612 1.00 0.00 37 LYS A N 16
ATOM 22506 C CA . LYS A 1 37 ? -6.382 -9.056 -29.290 1.00 0.00 37 LYS A CA 16
ATOM 22507 C C . LYS A 1 37 ? -6.052 -9.412 -30.736 1.00 0.00 37 LYS A C 16
ATOM 22508 O O . LYS A 1 37 ? -6.718 -10.248 -31.346 1.00 0.00 37 LYS A O 16
ATOM 22527 N N . ASP A 1 38 ? -5.021 -8.773 -31.277 1.00 0.00 38 ASP A N 16
ATOM 22528 C CA . ASP A 1 38 ? -4.601 -9.024 -32.651 1.00 0.00 38 ASP A CA 16
ATOM 22529 C C . ASP A 1 38 ? -3.874 -10.361 -32.761 1.00 0.00 38 ASP A C 16
ATOM 22530 O O . ASP A 1 38 ? -3.768 -10.934 -33.846 1.00 0.00 38 ASP A O 16
ATOM 22539 N N . CYS A 1 39 ? -3.374 -10.851 -31.632 1.00 0.00 39 CYS A N 16
ATOM 22540 C CA . CYS A 1 39 ? -2.654 -12.119 -31.602 1.00 0.00 39 CYS A CA 16
ATOM 22541 C C . CYS A 1 39 ? -3.598 -13.272 -31.274 1.00 0.00 39 CYS A C 16
ATOM 22542 O O . CYS A 1 39 ? -3.603 -14.295 -31.958 1.00 0.00 39 CYS A O 16
ATOM 22550 N N . GLU A 1 40 ? -4.394 -13.098 -30.224 1.00 0.00 40 GLU A N 16
ATOM 22551 C CA . GLU A 1 40 ? -5.340 -14.126 -29.805 1.00 0.00 40 GLU A CA 16
ATOM 22552 C C . GLU A 1 40 ? -6.206 -14.578 -30.977 1.00 0.00 40 GLU A C 16
ATOM 22553 O O . GLU A 1 40 ? -6.649 -15.726 -31.031 1.00 0.00 40 GLU A O 16
ATOM 22565 N N . LYS A 1 41 ? -6.445 -13.668 -31.915 1.00 0.00 41 LYS A N 16
ATOM 22566 C CA . LYS A 1 41 ? -7.257 -13.971 -33.087 1.00 0.00 41 LYS A CA 16
ATOM 22567 C C . LYS A 1 41 ? -6.621 -15.081 -33.917 1.00 0.00 41 LYS A C 16
ATOM 22568 O O . LYS A 1 41 ? -7.244 -16.111 -34.174 1.00 0.00 41 LYS A O 16
ATOM 22587 N N . ALA A 1 42 ? -5.377 -14.865 -34.333 1.00 0.00 42 ALA A N 16
ATOM 22588 C CA . ALA A 1 42 ? -4.657 -15.850 -35.130 1.00 0.00 42 ALA A CA 16
ATOM 22589 C C . ALA A 1 42 ? -4.421 -17.132 -34.339 1.00 0.00 42 ALA A C 16
ATOM 22590 O O . ALA A 1 42 ? -4.356 -18.221 -34.908 1.00 0.00 42 ALA A O 16
ATOM 22597 N N . VAL A 1 43 ? -4.294 -16.994 -33.023 1.00 0.00 43 VAL A N 16
ATOM 22598 C CA . VAL A 1 43 ? -4.066 -18.142 -32.153 1.00 0.00 43 VAL A CA 16
ATOM 22599 C C . VAL A 1 43 ? -5.228 -19.127 -32.227 1.00 0.00 43 VAL A C 16
ATOM 22600 O O . VAL A 1 43 ? -5.037 -20.338 -32.117 1.00 0.00 43 VAL A O 16
ATOM 22613 N N . LYS A 1 44 ? -6.432 -18.599 -32.415 1.00 0.00 44 LYS A N 16
ATOM 22614 C CA . LYS A 1 44 ? -7.627 -19.431 -32.506 1.00 0.00 44 LYS A CA 16
ATOM 22615 C C . LYS A 1 44 ? -7.959 -19.748 -33.961 1.00 0.00 44 LYS A C 16
ATOM 22616 O O . LYS A 1 44 ? -8.400 -20.852 -34.282 1.00 0.00 44 LYS A O 16
ATOM 22635 N N . LYS A 1 45 ? -7.745 -18.773 -34.838 1.00 0.00 45 LYS A N 16
ATOM 22636 C CA . LYS A 1 45 ? -8.019 -18.948 -36.259 1.00 0.00 45 LYS A CA 16
ATOM 22637 C C . LYS A 1 45 ? -7.071 -19.972 -36.874 1.00 0.00 45 LYS A C 16
ATOM 22638 O O . LYS A 1 45 ? -7.506 -20.925 -37.522 1.00 0.00 45 LYS A O 16
ATOM 22657 N N . TYR A 1 46 ? -5.774 -19.772 -36.665 1.00 0.00 46 TYR A N 16
ATOM 22658 C CA . TYR A 1 46 ? -4.765 -20.678 -37.200 1.00 0.00 46 TYR A CA 16
ATOM 22659 C C . TYR A 1 46 ? -4.598 -21.899 -36.300 1.00 0.00 46 TYR A C 16
ATOM 22660 O O . TYR A 1 46 ? -3.921 -22.863 -36.661 1.00 0.00 46 TYR A O 16
ATOM 22678 N N . HIS A 1 47 ? -5.220 -21.851 -35.126 1.00 0.00 47 HIS A N 16
ATOM 22679 C CA . HIS A 1 47 ? -5.142 -22.953 -34.174 1.00 0.00 47 HIS A CA 16
ATOM 22680 C C . HIS A 1 47 ? -3.710 -23.149 -33.687 1.00 0.00 47 HIS A C 16
ATOM 22681 O O . HIS A 1 47 ? -3.090 -24.181 -33.950 1.00 0.00 47 HIS A O 16
ATOM 22695 N N . ILE A 1 48 ? -3.189 -22.154 -32.976 1.00 0.00 48 ILE A N 16
ATOM 22696 C CA . ILE A 1 48 ? -1.831 -22.219 -32.453 1.00 0.00 48 ILE A CA 16
ATOM 22697 C C . ILE A 1 48 ? -1.833 -22.446 -30.945 1.00 0.00 48 ILE A C 16
ATOM 22698 O O . ILE A 1 48 ? -2.119 -21.533 -30.170 1.00 0.00 48 ILE A O 16
ATOM 22714 N N . ASP A 1 49 ? -1.511 -23.668 -30.536 1.00 0.00 49 ASP A N 16
ATOM 22715 C CA . ASP A 1 49 ? -1.473 -24.015 -29.120 1.00 0.00 49 ASP A CA 16
ATOM 22716 C C . ASP A 1 49 ? -0.231 -23.433 -28.451 1.00 0.00 49 ASP A C 16
ATOM 22717 O O . ASP A 1 49 ? 0.707 -23.008 -29.124 1.00 0.00 49 ASP A O 16
ATOM 22726 N N . GLY A 1 50 ? -0.234 -23.417 -27.121 1.00 0.00 50 GLY A N 16
ATOM 22727 C CA . GLY A 1 50 ? 0.897 -22.884 -26.384 1.00 0.00 50 GLY A CA 16
ATOM 22728 C C . GLY A 1 50 ? 2.215 -23.483 -26.832 1.00 0.00 50 GLY A C 16
ATOM 22729 O O . GLY A 1 50 ? 3.185 -22.761 -27.064 1.00 0.00 50 GLY A O 16
ATOM 22733 N N . ALA A 1 51 ? 2.252 -24.806 -26.953 1.00 0.00 51 ALA A N 16
ATOM 22734 C CA . ALA A 1 51 ? 3.462 -25.501 -27.376 1.00 0.00 51 ALA A CA 16
ATOM 22735 C C . ALA A 1 51 ? 3.985 -24.939 -28.694 1.00 0.00 51 ALA A C 16
ATOM 22736 O O . ALA A 1 51 ? 5.184 -24.985 -28.967 1.00 0.00 51 ALA A O 16
ATOM 22743 N N . ARG A 1 52 ? 3.077 -24.410 -29.508 1.00 0.00 52 ARG A N 16
ATOM 22744 C CA . ARG A 1 52 ? 3.447 -23.842 -30.798 1.00 0.00 52 ARG A CA 16
ATOM 22745 C C . ARG A 1 52 ? 3.945 -22.408 -30.638 1.00 0.00 52 ARG A C 16
ATOM 22746 O O . ARG A 1 52 ? 4.736 -21.920 -31.446 1.00 0.00 52 ARG A O 16
ATOM 22767 N N . PHE A 1 53 ? 3.475 -21.738 -29.591 1.00 0.00 53 PHE A N 16
ATOM 22768 C CA . PHE A 1 53 ? 3.871 -20.359 -29.326 1.00 0.00 53 PHE A CA 16
ATOM 22769 C C . PHE A 1 53 ? 5.339 -20.284 -28.917 1.00 0.00 53 PHE A C 16
ATOM 22770 O O . PHE A 1 53 ? 6.091 -19.444 -29.412 1.00 0.00 53 PHE A O 16
ATOM 22787 N N . LEU A 1 54 ? 5.740 -21.167 -28.009 1.00 0.00 54 LEU A N 16
ATOM 22788 C CA . LEU A 1 54 ? 7.118 -21.202 -27.532 1.00 0.00 54 LEU A CA 16
ATOM 22789 C C . LEU A 1 54 ? 8.079 -21.547 -28.665 1.00 0.00 54 LEU A C 16
ATOM 22790 O O . LEU A 1 54 ? 9.259 -21.203 -28.618 1.00 0.00 54 LEU A O 16
ATOM 22806 N N . ASN A 1 55 ? 7.563 -22.227 -29.684 1.00 0.00 55 ASN A N 16
ATOM 22807 C CA . ASN A 1 55 ? 8.375 -22.617 -30.831 1.00 0.00 55 ASN A CA 16
ATOM 22808 C C . ASN A 1 55 ? 8.138 -21.678 -32.010 1.00 0.00 55 ASN A C 16
ATOM 22809 O O . ASN A 1 55 ? 8.236 -22.082 -33.170 1.00 0.00 55 ASN A O 16
ATOM 22820 N N . LEU A 1 56 ? 7.827 -20.423 -31.706 1.00 0.00 56 LEU A N 16
ATOM 22821 C CA . LEU A 1 56 ? 7.576 -19.425 -32.740 1.00 0.00 56 LEU A CA 16
ATOM 22822 C C . LEU A 1 56 ? 8.704 -19.409 -33.767 1.00 0.00 56 LEU A C 16
ATOM 22823 O O . LEU A 1 56 ? 9.787 -18.883 -33.509 1.00 0.00 56 LEU A O 16
ATOM 22839 N N . THR A 1 57 ? 8.443 -19.989 -34.934 1.00 0.00 57 THR A N 16
ATOM 22840 C CA . THR A 1 57 ? 9.435 -20.041 -36.001 1.00 0.00 57 THR A CA 16
ATOM 22841 C C . THR A 1 57 ? 9.037 -19.142 -37.166 1.00 0.00 57 THR A C 16
ATOM 22842 O O . THR A 1 57 ? 7.943 -18.580 -37.182 1.00 0.00 57 THR A O 16
ATOM 22853 N N . GLU A 1 58 ? 9.933 -19.012 -38.139 1.00 0.00 58 GLU A N 16
ATOM 22854 C CA . GLU A 1 58 ? 9.674 -18.180 -39.309 1.00 0.00 58 GLU A CA 16
ATOM 22855 C C . GLU A 1 58 ? 8.386 -18.607 -40.006 1.00 0.00 58 GLU A C 16
ATOM 22856 O O . GLU A 1 58 ? 7.747 -17.812 -40.693 1.00 0.00 58 GLU A O 16
ATOM 22868 N N . ASN A 1 59 ? 8.012 -19.869 -39.823 1.00 0.00 59 ASN A N 16
ATOM 22869 C CA . ASN A 1 59 ? 6.801 -20.404 -40.435 1.00 0.00 59 ASN A CA 16
ATOM 22870 C C . ASN A 1 59 ? 5.560 -19.949 -39.673 1.00 0.00 59 ASN A C 16
ATOM 22871 O O . ASN A 1 59 ? 4.473 -19.843 -40.242 1.00 0.00 59 ASN A O 16
ATOM 22882 N N . ASP A 1 60 ? 5.730 -19.682 -38.383 1.00 0.00 60 ASP A N 16
ATOM 22883 C CA . ASP A 1 60 ? 4.625 -19.237 -37.542 1.00 0.00 60 ASP A CA 16
ATOM 22884 C C . ASP A 1 60 ? 4.514 -17.715 -37.550 1.00 0.00 60 ASP A C 16
ATOM 22885 O O . ASP A 1 60 ? 3.418 -17.164 -37.656 1.00 0.00 60 ASP A O 16
ATOM 22894 N N . ILE A 1 61 ? 5.655 -17.044 -37.437 1.00 0.00 61 ILE A N 16
ATOM 22895 C CA . ILE A 1 61 ? 5.685 -15.586 -37.431 1.00 0.00 61 ILE A CA 16
ATOM 22896 C C . ILE A 1 61 ? 4.965 -15.017 -38.649 1.00 0.00 61 ILE A C 16
ATOM 22897 O O . ILE A 1 61 ? 4.275 -14.002 -38.555 1.00 0.00 61 ILE A O 16
ATOM 22913 N N . GLN A 1 62 ? 5.130 -15.678 -39.790 1.00 0.00 62 GLN A N 16
ATOM 22914 C CA . GLN A 1 62 ? 4.494 -15.238 -41.026 1.00 0.00 62 GLN A CA 16
ATOM 22915 C C . GLN A 1 62 ? 2.977 -15.195 -40.873 1.00 0.00 62 GLN A C 16
ATOM 22916 O O . GLN A 1 62 ? 2.292 -14.451 -41.575 1.00 0.00 62 GLN A O 16
ATOM 22930 N N . LYS A 1 63 ? 2.458 -15.998 -39.951 1.00 0.00 63 LYS A N 16
ATOM 22931 C CA . LYS A 1 63 ? 1.022 -16.052 -39.703 1.00 0.00 63 LYS A CA 16
ATOM 22932 C C . LYS A 1 63 ? 0.609 -15.014 -38.665 1.00 0.00 63 LYS A C 16
ATOM 22933 O O . LYS A 1 63 ? -0.528 -15.010 -38.194 1.00 0.00 63 LYS A O 16
ATOM 22952 N N . PHE A 1 64 ? 1.540 -14.132 -38.314 1.00 0.00 64 PHE A N 16
ATOM 22953 C CA . PHE A 1 64 ? 1.272 -13.088 -37.332 1.00 0.00 64 PHE A CA 16
ATOM 22954 C C . PHE A 1 64 ? 1.496 -11.704 -37.935 1.00 0.00 64 PHE A C 16
ATOM 22955 O O . PHE A 1 64 ? 2.180 -11.543 -38.946 1.00 0.00 64 PHE A O 16
ATOM 22972 N N . PRO A 1 65 ? 0.906 -10.681 -37.301 1.00 0.00 65 PRO A N 16
ATOM 22973 C CA . PRO A 1 65 ? 1.026 -9.292 -37.756 1.00 0.00 65 PRO A CA 16
ATOM 22974 C C . PRO A 1 65 ? 2.431 -8.735 -37.554 1.00 0.00 65 PRO A C 16
ATOM 22975 O O . PRO A 1 65 ? 3.141 -9.133 -36.630 1.00 0.00 65 PRO A O 16
ATOM 22986 N N . LYS A 1 66 ? 2.827 -7.812 -38.424 1.00 0.00 66 LYS A N 16
ATOM 22987 C CA . LYS A 1 66 ? 4.147 -7.198 -38.341 1.00 0.00 66 LYS A CA 16
ATOM 22988 C C . LYS A 1 66 ? 4.241 -6.272 -37.133 1.00 0.00 66 LYS A C 16
ATOM 22989 O O . LYS A 1 66 ? 5.307 -5.734 -36.831 1.00 0.00 66 LYS A O 16
ATOM 23008 N N . LEU A 1 67 ? 3.120 -6.090 -36.444 1.00 0.00 67 LEU A N 16
ATOM 23009 C CA . LEU A 1 67 ? 3.076 -5.229 -35.267 1.00 0.00 67 LEU A CA 16
ATOM 23010 C C . LEU A 1 67 ? 3.251 -6.044 -33.990 1.00 0.00 67 LEU A C 16
ATOM 23011 O O . LEU A 1 67 ? 3.555 -5.497 -32.929 1.00 0.00 67 LEU A O 16
ATOM 23027 N N . ARG A 1 68 ? 3.060 -7.354 -34.099 1.00 0.00 68 ARG A N 16
ATOM 23028 C CA . ARG A 1 68 ? 3.199 -8.245 -32.953 1.00 0.00 68 ARG A CA 16
ATOM 23029 C C . ARG A 1 68 ? 4.231 -9.334 -33.232 1.00 0.00 68 ARG A C 16
ATOM 23030 O O . ARG A 1 68 ? 4.572 -10.121 -32.349 1.00 0.00 68 ARG A O 16
ATOM 23051 N N . VAL A 1 69 ? 4.723 -9.373 -34.466 1.00 0.00 69 VAL A N 16
ATOM 23052 C CA . VAL A 1 69 ? 5.716 -10.364 -34.862 1.00 0.00 69 VAL A CA 16
ATOM 23053 C C . VAL A 1 69 ? 6.869 -10.416 -33.865 1.00 0.00 69 VAL A C 16
ATOM 23054 O O . VAL A 1 69 ? 7.180 -11.460 -33.292 1.00 0.00 69 VAL A O 16
ATOM 23067 N N . PRO A 1 70 ? 7.519 -9.262 -33.653 1.00 0.00 70 PRO A N 16
ATOM 23068 C CA . PRO A 1 70 ? 8.648 -9.149 -32.724 1.00 0.00 70 PRO A CA 16
ATOM 23069 C C . PRO A 1 70 ? 8.217 -9.288 -31.268 1.00 0.00 70 PRO A C 16
ATOM 23070 O O . PRO A 1 70 ? 8.992 -9.732 -30.421 1.00 0.00 70 PRO A O 16
ATOM 23081 N N . ILE A 1 71 ? 6.976 -8.906 -30.984 1.00 0.00 71 ILE A N 16
ATOM 23082 C CA . ILE A 1 71 ? 6.442 -8.990 -29.631 1.00 0.00 71 ILE A CA 16
ATOM 23083 C C . ILE A 1 71 ? 6.240 -10.441 -29.208 1.00 0.00 71 ILE A C 16
ATOM 23084 O O . ILE A 1 71 ? 6.558 -10.821 -28.081 1.00 0.00 71 ILE A O 16
ATOM 23100 N N . LEU A 1 72 ? 5.712 -11.249 -30.121 1.00 0.00 72 LEU A N 16
ATOM 23101 C CA . LEU A 1 72 ? 5.469 -12.661 -29.845 1.00 0.00 72 LEU A CA 16
ATOM 23102 C C . LEU A 1 72 ? 6.783 -13.432 -29.756 1.00 0.00 72 LEU A C 16
ATOM 23103 O O . LEU A 1 72 ? 6.947 -14.302 -28.901 1.00 0.00 72 LEU A O 16
ATOM 23119 N N . SER A 1 73 ? 7.716 -13.105 -30.644 1.00 0.00 73 SER A N 16
ATOM 23120 C CA . SER A 1 73 ? 9.015 -13.768 -30.667 1.00 0.00 73 SER A CA 16
ATOM 23121 C C . SER A 1 73 ? 9.785 -13.499 -29.378 1.00 0.00 73 SER A C 16
ATOM 23122 O O . SER A 1 73 ? 10.546 -14.345 -28.907 1.00 0.00 73 SER A O 16
ATOM 23130 N N . LYS A 1 74 ? 9.582 -12.314 -28.812 1.00 0.00 74 LYS A N 16
ATOM 23131 C CA . LYS A 1 74 ? 10.255 -11.931 -27.576 1.00 0.00 74 LYS A CA 16
ATOM 23132 C C . LYS A 1 74 ? 9.539 -12.515 -26.363 1.00 0.00 74 LYS A C 16
ATOM 23133 O O . LYS A 1 74 ? 10.175 -12.915 -25.387 1.00 0.00 74 LYS A O 16
ATOM 23152 N N . LEU A 1 75 ? 8.213 -12.563 -26.430 1.00 0.00 75 LEU A N 16
ATOM 23153 C CA . LEU A 1 75 ? 7.410 -13.100 -25.337 1.00 0.00 75 LEU A CA 16
ATOM 23154 C C . LEU A 1 75 ? 7.557 -14.616 -25.248 1.00 0.00 75 LEU A C 16
ATOM 23155 O O . LEU A 1 75 ? 7.739 -15.169 -24.163 1.00 0.00 75 LEU A O 16
ATOM 23171 N N . SER A 1 76 ? 7.478 -15.281 -26.396 1.00 0.00 76 SER A N 16
ATOM 23172 C CA . SER A 1 76 ? 7.600 -16.734 -26.447 1.00 0.00 76 SER A CA 16
ATOM 23173 C C . SER A 1 76 ? 8.861 -17.199 -25.725 1.00 0.00 76 SER A C 16
ATOM 23174 O O . SER A 1 76 ? 8.868 -18.246 -25.078 1.00 0.00 76 SER A O 16
ATOM 23182 N N . GLN A 1 77 ? 9.926 -16.412 -25.841 1.00 0.00 77 GLN A N 16
ATOM 23183 C CA . GLN A 1 77 ? 11.193 -16.743 -25.200 1.00 0.00 77 GLN A CA 16
ATOM 23184 C C . GLN A 1 77 ? 11.123 -16.498 -23.697 1.00 0.00 77 GLN A C 16
ATOM 23185 O O . GLN A 1 77 ? 11.688 -17.255 -22.908 1.00 0.00 77 GLN A O 16
ATOM 23199 N N . GLU A 1 78 ? 10.428 -15.434 -23.307 1.00 0.00 78 GLU A N 16
ATOM 23200 C CA . GLU A 1 78 ? 10.286 -15.089 -21.898 1.00 0.00 78 GLU A CA 16
ATOM 23201 C C . GLU A 1 78 ? 9.683 -16.250 -21.111 1.00 0.00 78 GLU A C 16
ATOM 23202 O O . GLU A 1 78 ? 10.076 -16.513 -19.975 1.00 0.00 78 GLU A O 16
ATOM 23214 N N . ILE A 1 79 ? 8.728 -16.939 -21.725 1.00 0.00 79 ILE A N 16
ATOM 23215 C CA . ILE A 1 79 ? 8.071 -18.072 -21.084 1.00 0.00 79 ILE A CA 16
ATOM 23216 C C . ILE A 1 79 ? 9.025 -19.253 -20.944 1.00 0.00 79 ILE A C 16
ATOM 23217 O O . ILE A 1 79 ? 9.093 -19.888 -19.892 1.00 0.00 79 ILE A O 16
ATOM 23233 N N . ASN A 1 80 ? 9.762 -19.541 -22.012 1.00 0.00 80 ASN A N 16
ATOM 23234 C CA . ASN A 1 80 ? 10.714 -20.646 -22.008 1.00 0.00 80 ASN A CA 16
ATOM 23235 C C . ASN A 1 80 ? 11.652 -20.552 -20.808 1.00 0.00 80 ASN A C 16
ATOM 23236 O O . ASN A 1 80 ? 11.872 -21.534 -20.099 1.00 0.00 80 ASN A O 16
ATOM 23247 N N . LYS A 1 81 ? 12.202 -19.363 -20.586 1.00 0.00 81 LYS A N 16
ATOM 23248 C CA . LYS A 1 81 ? 13.115 -19.138 -19.472 1.00 0.00 81 LYS A CA 16
ATOM 23249 C C . LYS A 1 81 ? 12.356 -19.081 -18.150 1.00 0.00 81 LYS A C 16
ATOM 23250 O O . LYS A 1 81 ? 12.948 -19.205 -17.078 1.00 0.00 81 LYS A O 16
ATOM 23269 N N . ASN A 1 82 ? 11.043 -18.896 -18.234 1.00 0.00 82 ASN A N 16
ATOM 23270 C CA . ASN A 1 82 ? 10.203 -18.824 -17.043 1.00 0.00 82 ASN A CA 16
ATOM 23271 C C . ASN A 1 82 ? 9.981 -20.212 -16.450 1.00 0.00 82 ASN A C 16
ATOM 23272 O O . ASN A 1 82 ? 9.452 -20.349 -15.348 1.00 0.00 82 ASN A O 16
ATOM 23283 N N . GLU A 1 83 ? 10.391 -21.238 -17.189 1.00 0.00 83 GLU A N 16
ATOM 23284 C CA . GLU A 1 83 ? 10.237 -22.616 -16.735 1.00 0.00 83 GLU A CA 16
ATOM 23285 C C . GLU A 1 83 ? 10.804 -22.792 -15.329 1.00 0.00 83 GLU A C 16
ATOM 23286 O O . GLU A 1 83 ? 11.752 -22.110 -14.942 1.00 0.00 83 GLU A O 16
ATOM 23298 N N . GLU A 1 84 ? 10.215 -23.712 -14.571 1.00 0.00 84 GLU A N 16
ATOM 23299 C CA . GLU A 1 84 ? 10.661 -23.976 -13.208 1.00 0.00 84 GLU A CA 16
ATOM 23300 C C . GLU A 1 84 ? 11.813 -24.977 -13.197 1.00 0.00 84 GLU A C 16
ATOM 23301 O O . GLU A 1 84 ? 11.631 -26.152 -13.514 1.00 0.00 84 GLU A O 16
ATOM 23313 N N . ARG A 1 85 ? 12.998 -24.501 -12.831 1.00 0.00 85 ARG A N 16
ATOM 23314 C CA . ARG A 1 85 ? 14.181 -25.352 -12.780 1.00 0.00 85 ARG A CA 16
ATOM 23315 C C . ARG A 1 85 ? 13.992 -26.486 -11.777 1.00 0.00 85 ARG A C 16
ATOM 23316 O O . ARG A 1 85 ? 14.130 -27.661 -12.119 1.00 0.00 85 ARG A O 16
ATOM 23337 N N . ARG A 1 86 ? 13.675 -26.126 -10.537 1.00 0.00 86 ARG A N 16
ATOM 23338 C CA . ARG A 1 86 ? 13.469 -27.113 -9.484 1.00 0.00 86 ARG A CA 16
ATOM 23339 C C . ARG A 1 86 ? 12.124 -27.814 -9.652 1.00 0.00 86 ARG A C 16
ATOM 23340 O O . ARG A 1 86 ? 11.116 -27.388 -9.088 1.00 0.00 86 ARG A O 16
ATOM 23361 N N . SER A 1 87 ? 12.117 -28.891 -10.431 1.00 0.00 87 SER A N 16
ATOM 23362 C CA . SER A 1 87 ? 10.895 -29.649 -10.677 1.00 0.00 87 SER A CA 16
ATOM 23363 C C . SER A 1 87 ? 10.468 -30.410 -9.426 1.00 0.00 87 SER A C 16
ATOM 23364 O O . SER A 1 87 ? 11.305 -30.882 -8.656 1.00 0.00 87 SER A O 16
ATOM 23372 N N . ILE A 1 88 ? 9.159 -30.526 -9.230 1.00 0.00 88 ILE A N 16
ATOM 23373 C CA . ILE A 1 88 ? 8.619 -31.231 -8.074 1.00 0.00 88 ILE A CA 16
ATOM 23374 C C . ILE A 1 88 ? 8.168 -32.638 -8.449 1.00 0.00 88 ILE A C 16
ATOM 23375 O O . ILE A 1 88 ? 7.193 -33.156 -7.903 1.00 0.00 88 ILE A O 16
ATOM 23391 N N . PHE A 1 89 ? 8.884 -33.253 -9.385 1.00 0.00 89 PHE A N 16
ATOM 23392 C CA . PHE A 1 89 ? 8.558 -34.602 -9.833 1.00 0.00 89 PHE A CA 16
ATOM 23393 C C . PHE A 1 89 ? 9.517 -35.623 -9.228 1.00 0.00 89 PHE A C 16
ATOM 23394 O O . PHE A 1 89 ? 9.770 -36.678 -9.811 1.00 0.00 89 PHE A O 16
ATOM 23411 N N . THR A 1 90 ? 10.049 -35.302 -8.053 1.00 0.00 90 THR A N 16
ATOM 23412 C CA . THR A 1 90 ? 10.982 -36.188 -7.368 1.00 0.00 90 THR A CA 16
ATOM 23413 C C . THR A 1 90 ? 10.261 -37.061 -6.346 1.00 0.00 90 THR A C 16
ATOM 23414 O O . THR A 1 90 ? 10.892 -37.676 -5.485 1.00 0.00 90 THR A O 16
ATOM 23425 N N . GLY A 1 1 ? -15.483 0.556 -10.078 1.00 0.00 1 GLY A N 17
ATOM 23426 C CA . GLY A 1 1 ? -15.778 -0.742 -10.655 1.00 0.00 1 GLY A CA 17
ATOM 23427 C C . GLY A 1 1 ? -14.811 -1.815 -10.195 1.00 0.00 1 GLY A C 17
ATOM 23428 O O . GLY A 1 1 ? -13.951 -1.564 -9.351 1.00 0.00 1 GLY A O 17
ATOM 23432 N N . SER A 1 2 ? -14.952 -3.014 -10.750 1.00 0.00 2 SER A N 17
ATOM 23433 C CA . SER A 1 2 ? -14.087 -4.131 -10.387 1.00 0.00 2 SER A CA 17
ATOM 23434 C C . SER A 1 2 ? -12.804 -4.115 -11.213 1.00 0.00 2 SER A C 17
ATOM 23435 O O . SER A 1 2 ? -12.836 -4.271 -12.433 1.00 0.00 2 SER A O 17
ATOM 23443 N N . SER A 1 3 ? -11.675 -3.925 -10.537 1.00 0.00 3 SER A N 17
ATOM 23444 C CA . SER A 1 3 ? -10.381 -3.884 -11.207 1.00 0.00 3 SER A CA 17
ATOM 23445 C C . SER A 1 3 ? -9.274 -4.377 -10.280 1.00 0.00 3 SER A C 17
ATOM 23446 O O . SER A 1 3 ? -8.514 -3.584 -9.725 1.00 0.00 3 SER A O 17
ATOM 23454 N N . GLY A 1 4 ? -9.189 -5.694 -10.119 1.00 0.00 4 GLY A N 17
ATOM 23455 C CA . GLY A 1 4 ? -8.172 -6.272 -9.259 1.00 0.00 4 GLY A CA 17
ATOM 23456 C C . GLY A 1 4 ? -6.767 -5.968 -9.738 1.00 0.00 4 GLY A C 17
ATOM 23457 O O . GLY A 1 4 ? -6.010 -5.272 -9.062 1.00 0.00 4 GLY A O 17
ATOM 23461 N N . SER A 1 5 ? -6.416 -6.494 -10.908 1.00 0.00 5 SER A N 17
ATOM 23462 C CA . SER A 1 5 ? -5.089 -6.280 -11.474 1.00 0.00 5 SER A CA 17
ATOM 23463 C C . SER A 1 5 ? -4.983 -6.908 -12.861 1.00 0.00 5 SER A C 17
ATOM 23464 O O . SER A 1 5 ? -5.403 -8.046 -13.073 1.00 0.00 5 SER A O 17
ATOM 23472 N N . SER A 1 6 ? -4.419 -6.158 -13.802 1.00 0.00 6 SER A N 17
ATOM 23473 C CA . SER A 1 6 ? -4.261 -6.638 -15.170 1.00 0.00 6 SER A CA 17
ATOM 23474 C C . SER A 1 6 ? -2.808 -6.522 -15.621 1.00 0.00 6 SER A C 17
ATOM 23475 O O . SER A 1 6 ? -2.135 -7.526 -15.848 1.00 0.00 6 SER A O 17
ATOM 23483 N N . GLY A 1 7 ? -2.332 -5.287 -15.750 1.00 0.00 7 GLY A N 17
ATOM 23484 C CA . GLY A 1 7 ? -0.963 -5.060 -16.174 1.00 0.00 7 GLY A CA 17
ATOM 23485 C C . GLY A 1 7 ? -0.786 -5.220 -17.671 1.00 0.00 7 GLY A C 17
ATOM 23486 O O . GLY A 1 7 ? -0.771 -6.339 -18.185 1.00 0.00 7 GLY A O 17
ATOM 23490 N N . MET A 1 8 ? -0.652 -4.100 -18.373 1.00 0.00 8 MET A N 17
ATOM 23491 C CA . MET A 1 8 ? -0.476 -4.121 -19.820 1.00 0.00 8 MET A CA 17
ATOM 23492 C C . MET A 1 8 ? 0.984 -4.368 -20.186 1.00 0.00 8 MET A C 17
ATOM 23493 O O . MET A 1 8 ? 1.866 -4.317 -19.329 1.00 0.00 8 MET A O 17
ATOM 23507 N N . ALA A 1 9 ? 1.232 -4.636 -21.464 1.00 0.00 9 ALA A N 17
ATOM 23508 C CA . ALA A 1 9 ? 2.585 -4.888 -21.943 1.00 0.00 9 ALA A CA 17
ATOM 23509 C C . ALA A 1 9 ? 3.171 -6.140 -21.298 1.00 0.00 9 ALA A C 17
ATOM 23510 O O . ALA A 1 9 ? 2.463 -6.898 -20.633 1.00 0.00 9 ALA A O 17
ATOM 23517 N N . LEU A 1 10 ? 4.467 -6.351 -21.498 1.00 0.00 10 LEU A N 17
ATOM 23518 C CA . LEU A 1 10 ? 5.149 -7.512 -20.936 1.00 0.00 10 LEU A CA 17
ATOM 23519 C C . LEU A 1 10 ? 5.426 -7.314 -19.449 1.00 0.00 10 LEU A C 17
ATOM 23520 O O . LEU A 1 10 ? 6.576 -7.169 -19.036 1.00 0.00 10 LEU A O 17
ATOM 23536 N N . ARG A 1 11 ? 4.364 -7.310 -18.650 1.00 0.00 11 ARG A N 17
ATOM 23537 C CA . ARG A 1 11 ? 4.493 -7.131 -17.209 1.00 0.00 11 ARG A CA 17
ATOM 23538 C C . ARG A 1 11 ? 4.474 -8.477 -16.490 1.00 0.00 11 ARG A C 17
ATOM 23539 O O . ARG A 1 11 ? 5.034 -8.620 -15.404 1.00 0.00 11 ARG A O 17
ATOM 23560 N N . ASN A 1 12 ? 3.824 -9.461 -17.104 1.00 0.00 12 ASN A N 17
ATOM 23561 C CA . ASN A 1 12 ? 3.731 -10.795 -16.522 1.00 0.00 12 ASN A CA 17
ATOM 23562 C C . ASN A 1 12 ? 3.891 -11.868 -17.594 1.00 0.00 12 ASN A C 17
ATOM 23563 O O . ASN A 1 12 ? 3.482 -11.682 -18.740 1.00 0.00 12 ASN A O 17
ATOM 23574 N N . VAL A 1 13 ? 4.488 -12.993 -17.214 1.00 0.00 13 VAL A N 17
ATOM 23575 C CA . VAL A 1 13 ? 4.700 -14.098 -18.141 1.00 0.00 13 VAL A CA 17
ATOM 23576 C C . VAL A 1 13 ? 4.428 -15.439 -17.470 1.00 0.00 13 VAL A C 17
ATOM 23577 O O . VAL A 1 13 ? 4.886 -15.710 -16.359 1.00 0.00 13 VAL A O 17
ATOM 23590 N N . PRO A 1 14 ? 3.666 -16.302 -18.158 1.00 0.00 14 PRO A N 17
ATOM 23591 C CA . PRO A 1 14 ? 3.316 -17.631 -17.648 1.00 0.00 14 PRO A CA 17
ATOM 23592 C C . PRO A 1 14 ? 4.516 -18.571 -17.609 1.00 0.00 14 PRO A C 17
ATOM 23593 O O . PRO A 1 14 ? 5.610 -18.216 -18.048 1.00 0.00 14 PRO A O 17
ATOM 23604 N N . PHE A 1 15 ? 4.304 -19.772 -17.082 1.00 0.00 15 PHE A N 17
ATOM 23605 C CA . PHE A 1 15 ? 5.369 -20.764 -16.986 1.00 0.00 15 PHE A CA 17
ATOM 23606 C C . PHE A 1 15 ? 5.429 -21.621 -18.247 1.00 0.00 15 PHE A C 17
ATOM 23607 O O . PHE A 1 15 ? 4.414 -21.844 -18.907 1.00 0.00 15 PHE A O 17
ATOM 23624 N N . ARG A 1 16 ? 6.625 -22.099 -18.574 1.00 0.00 16 ARG A N 17
ATOM 23625 C CA . ARG A 1 16 ? 6.819 -22.930 -19.756 1.00 0.00 16 ARG A CA 17
ATOM 23626 C C . ARG A 1 16 ? 5.968 -24.195 -19.676 1.00 0.00 16 ARG A C 17
ATOM 23627 O O . ARG A 1 16 ? 5.159 -24.467 -20.563 1.00 0.00 16 ARG A O 17
ATOM 23648 N N . SER A 1 17 ? 6.159 -24.963 -18.609 1.00 0.00 17 SER A N 17
ATOM 23649 C CA . SER A 1 17 ? 5.413 -26.201 -18.415 1.00 0.00 17 SER A CA 17
ATOM 23650 C C . SER A 1 17 ? 3.914 -25.964 -18.580 1.00 0.00 17 SER A C 17
ATOM 23651 O O . SER A 1 17 ? 3.186 -26.836 -19.052 1.00 0.00 17 SER A O 17
ATOM 23659 N N . GLU A 1 18 ? 3.463 -24.777 -18.187 1.00 0.00 18 GLU A N 17
ATOM 23660 C CA . GLU A 1 18 ? 2.052 -24.425 -18.290 1.00 0.00 18 GLU A CA 17
ATOM 23661 C C . GLU A 1 18 ? 1.640 -24.249 -19.749 1.00 0.00 18 GLU A C 17
ATOM 23662 O O . GLU A 1 18 ? 0.566 -24.689 -20.160 1.00 0.00 18 GLU A O 17
ATOM 23674 N N . VAL A 1 19 ? 2.502 -23.603 -20.527 1.00 0.00 19 VAL A N 17
ATOM 23675 C CA . VAL A 1 19 ? 2.230 -23.369 -21.940 1.00 0.00 19 VAL A CA 17
ATOM 23676 C C . VAL A 1 19 ? 2.333 -24.662 -22.742 1.00 0.00 19 VAL A C 17
ATOM 23677 O O . VAL A 1 19 ? 1.601 -24.865 -23.711 1.00 0.00 19 VAL A O 17
ATOM 23690 N N . LEU A 1 20 ? 3.247 -25.534 -22.331 1.00 0.00 20 LEU A N 17
ATOM 23691 C CA . LEU A 1 20 ? 3.447 -26.810 -23.010 1.00 0.00 20 LEU A CA 17
ATOM 23692 C C . LEU A 1 20 ? 2.178 -27.654 -22.967 1.00 0.00 20 LEU A C 17
ATOM 23693 O O . LEU A 1 20 ? 1.989 -28.551 -23.788 1.00 0.00 20 LEU A O 17
ATOM 23709 N N . GLY A 1 21 ? 1.309 -27.359 -22.005 1.00 0.00 21 GLY A N 17
ATOM 23710 C CA . GLY A 1 21 ? 0.067 -28.099 -21.875 1.00 0.00 21 GLY A CA 17
ATOM 23711 C C . GLY A 1 21 ? -1.147 -27.258 -22.212 1.00 0.00 21 GLY A C 17
ATOM 23712 O O . GLY A 1 21 ? -2.265 -27.581 -21.811 1.00 0.00 21 GLY A O 17
ATOM 23716 N N . TRP A 1 22 ? -0.928 -26.175 -22.949 1.00 0.00 22 TRP A N 17
ATOM 23717 C CA . TRP A 1 22 ? -2.015 -25.283 -23.338 1.00 0.00 22 TRP A CA 17
ATOM 23718 C C . TRP A 1 22 ? -2.663 -25.749 -24.637 1.00 0.00 22 TRP A C 17
ATOM 23719 O O . TRP A 1 22 ? -2.273 -26.770 -25.205 1.00 0.00 22 TRP A O 17
ATOM 23740 N N . ASP A 1 23 ? -3.653 -24.996 -25.103 1.00 0.00 23 ASP A N 17
ATOM 23741 C CA . ASP A 1 23 ? -4.354 -25.332 -26.337 1.00 0.00 23 ASP A CA 17
ATOM 23742 C C . ASP A 1 23 ? -4.481 -24.109 -27.240 1.00 0.00 23 ASP A C 17
ATOM 23743 O O . ASP A 1 23 ? -4.312 -22.968 -26.809 1.00 0.00 23 ASP A O 17
ATOM 23752 N N . PRO A 1 24 ? -4.786 -24.350 -28.524 1.00 0.00 24 PRO A N 17
ATOM 23753 C CA . PRO A 1 24 ? -4.942 -23.282 -29.515 1.00 0.00 24 PRO A CA 17
ATOM 23754 C C . PRO A 1 24 ? -6.194 -22.445 -29.273 1.00 0.00 24 PRO A C 17
ATOM 23755 O O . PRO A 1 24 ? -6.405 -21.424 -29.927 1.00 0.00 24 PRO A O 17
ATOM 23766 N N . ASP A 1 25 ? -7.020 -22.885 -28.330 1.00 0.00 25 ASP A N 17
ATOM 23767 C CA . ASP A 1 25 ? -8.251 -22.175 -28.001 1.00 0.00 25 ASP A CA 17
ATOM 23768 C C . ASP A 1 25 ? -8.145 -21.509 -26.633 1.00 0.00 25 ASP A C 17
ATOM 23769 O O . ASP A 1 25 ? -8.874 -20.564 -26.334 1.00 0.00 25 ASP A O 17
ATOM 23778 N N . SER A 1 26 ? -7.233 -22.009 -25.806 1.00 0.00 26 SER A N 17
ATOM 23779 C CA . SER A 1 26 ? -7.034 -21.465 -24.467 1.00 0.00 26 SER A CA 17
ATOM 23780 C C . SER A 1 26 ? -5.943 -20.399 -24.470 1.00 0.00 26 SER A C 17
ATOM 23781 O O . SER A 1 26 ? -6.088 -19.344 -23.852 1.00 0.00 26 SER A O 17
ATOM 23789 N N . LEU A 1 27 ? -4.850 -20.683 -25.170 1.00 0.00 27 LEU A N 17
ATOM 23790 C CA . LEU A 1 27 ? -3.732 -19.749 -25.255 1.00 0.00 27 LEU A CA 17
ATOM 23791 C C . LEU A 1 27 ? -4.211 -18.363 -25.675 1.00 0.00 27 LEU A C 17
ATOM 23792 O O . LEU A 1 27 ? -3.628 -17.350 -25.289 1.00 0.00 27 LEU A O 17
ATOM 23808 N N . ALA A 1 28 ? -5.279 -18.326 -26.466 1.00 0.00 28 ALA A N 17
ATOM 23809 C CA . ALA A 1 28 ? -5.839 -17.065 -26.935 1.00 0.00 28 ALA A CA 17
ATOM 23810 C C . ALA A 1 28 ? -6.214 -16.162 -25.764 1.00 0.00 28 ALA A C 17
ATOM 23811 O O . ALA A 1 28 ? -6.144 -14.937 -25.866 1.00 0.00 28 ALA A O 17
ATOM 23818 N N . ASP A 1 29 ? -6.613 -16.774 -24.655 1.00 0.00 29 ASP A N 17
ATOM 23819 C CA . ASP A 1 29 ? -7.000 -16.026 -23.465 1.00 0.00 29 ASP A CA 17
ATOM 23820 C C . ASP A 1 29 ? -5.810 -15.260 -22.895 1.00 0.00 29 ASP A C 17
ATOM 23821 O O . ASP A 1 29 ? -5.934 -14.097 -22.510 1.00 0.00 29 ASP A O 17
ATOM 23830 N N . TYR A 1 30 ? -4.658 -15.920 -22.842 1.00 0.00 30 TYR A N 17
ATOM 23831 C CA . TYR A 1 30 ? -3.447 -15.303 -22.316 1.00 0.00 30 TYR A CA 17
ATOM 23832 C C . TYR A 1 30 ? -3.183 -13.959 -22.989 1.00 0.00 30 TYR A C 17
ATOM 23833 O O . TYR A 1 30 ? -2.868 -12.970 -22.326 1.00 0.00 30 TYR A O 17
ATOM 23851 N N . PHE A 1 31 ? -3.315 -13.931 -24.311 1.00 0.00 31 PHE A N 17
ATOM 23852 C CA . PHE A 1 31 ? -3.091 -12.710 -25.076 1.00 0.00 31 PHE A CA 17
ATOM 23853 C C . PHE A 1 31 ? -4.148 -11.660 -24.746 1.00 0.00 31 PHE A C 17
ATOM 23854 O O . PHE A 1 31 ? -3.845 -10.473 -24.627 1.00 0.00 31 PHE A O 17
ATOM 23871 N N . LYS A 1 32 ? -5.391 -12.107 -24.600 1.00 0.00 32 LYS A N 17
ATOM 23872 C CA . LYS A 1 32 ? -6.495 -11.208 -24.283 1.00 0.00 32 LYS A CA 17
ATOM 23873 C C . LYS A 1 32 ? -6.197 -10.405 -23.021 1.00 0.00 32 LYS A C 17
ATOM 23874 O O . LYS A 1 32 ? -6.712 -9.301 -22.839 1.00 0.00 32 LYS A O 17
ATOM 23893 N N . LYS A 1 33 ? -5.363 -10.965 -22.152 1.00 0.00 33 LYS A N 17
ATOM 23894 C CA . LYS A 1 33 ? -4.994 -10.300 -20.907 1.00 0.00 33 LYS A CA 17
ATOM 23895 C C . LYS A 1 33 ? -3.850 -9.317 -21.134 1.00 0.00 33 LYS A C 17
ATOM 23896 O O . LYS A 1 33 ? -3.692 -8.350 -20.388 1.00 0.00 33 LYS A O 17
ATOM 23915 N N . LEU A 1 34 ? -3.056 -9.569 -22.169 1.00 0.00 34 LEU A N 17
ATOM 23916 C CA . LEU A 1 34 ? -1.926 -8.705 -22.495 1.00 0.00 34 LEU A CA 17
ATOM 23917 C C . LEU A 1 34 ? -2.331 -7.640 -23.509 1.00 0.00 34 LEU A C 17
ATOM 23918 O O . LEU A 1 34 ? -1.479 -7.006 -24.130 1.00 0.00 34 LEU A O 17
ATOM 23934 N N . ASN A 1 35 ? -3.636 -7.449 -23.670 1.00 0.00 35 ASN A N 17
ATOM 23935 C CA . ASN A 1 35 ? -4.153 -6.459 -24.608 1.00 0.00 35 ASN A CA 17
ATOM 23936 C C . ASN A 1 35 ? -3.766 -6.813 -26.040 1.00 0.00 35 ASN A C 17
ATOM 23937 O O . ASN A 1 35 ? -3.788 -5.960 -26.929 1.00 0.00 35 ASN A O 17
ATOM 23948 N N . TYR A 1 36 ? -3.412 -8.074 -26.257 1.00 0.00 36 TYR A N 17
ATOM 23949 C CA . TYR A 1 36 ? -3.018 -8.541 -27.581 1.00 0.00 36 TYR A CA 17
ATOM 23950 C C . TYR A 1 36 ? -4.176 -9.254 -28.274 1.00 0.00 36 TYR A C 17
ATOM 23951 O O . TYR A 1 36 ? -4.129 -10.462 -28.504 1.00 0.00 36 TYR A O 17
ATOM 23969 N N . LYS A 1 37 ? -5.215 -8.495 -28.606 1.00 0.00 37 LYS A N 17
ATOM 23970 C CA . LYS A 1 37 ? -6.385 -9.051 -29.275 1.00 0.00 37 LYS A CA 17
ATOM 23971 C C . LYS A 1 37 ? -6.065 -9.412 -30.722 1.00 0.00 37 LYS A C 17
ATOM 23972 O O . LYS A 1 37 ? -6.740 -10.244 -31.328 1.00 0.00 37 LYS A O 17
ATOM 23991 N N . ASP A 1 38 ? -5.031 -8.782 -31.269 1.00 0.00 38 ASP A N 17
ATOM 23992 C CA . ASP A 1 38 ? -4.620 -9.039 -32.644 1.00 0.00 38 ASP A CA 17
ATOM 23993 C C . ASP A 1 38 ? -3.895 -10.377 -32.754 1.00 0.00 38 ASP A C 17
ATOM 23994 O O . ASP A 1 38 ? -3.817 -10.966 -33.833 1.00 0.00 38 ASP A O 17
ATOM 24003 N N . CYS A 1 39 ? -3.366 -10.851 -31.631 1.00 0.00 39 CYS A N 17
ATOM 24004 C CA . CYS A 1 39 ? -2.645 -12.119 -31.601 1.00 0.00 39 CYS A CA 17
ATOM 24005 C C . CYS A 1 39 ? -3.587 -13.272 -31.272 1.00 0.00 39 CYS A C 17
ATOM 24006 O O . CYS A 1 39 ? -3.595 -14.294 -31.957 1.00 0.00 39 CYS A O 17
ATOM 24014 N N . GLU A 1 40 ? -4.379 -13.100 -30.218 1.00 0.00 40 GLU A N 17
ATOM 24015 C CA . GLU A 1 40 ? -5.323 -14.129 -29.798 1.00 0.00 40 GLU A CA 17
ATOM 24016 C C . GLU A 1 40 ? -6.192 -14.581 -30.968 1.00 0.00 40 GLU A C 17
ATOM 24017 O O . GLU A 1 40 ? -6.632 -15.730 -31.022 1.00 0.00 40 GLU A O 17
ATOM 24029 N N . LYS A 1 41 ? -6.436 -13.670 -31.903 1.00 0.00 41 LYS A N 17
ATOM 24030 C CA . LYS A 1 41 ? -7.251 -13.972 -33.074 1.00 0.00 41 LYS A CA 17
ATOM 24031 C C . LYS A 1 41 ? -6.618 -15.084 -33.905 1.00 0.00 41 LYS A C 17
ATOM 24032 O O . LYS A 1 41 ? -7.242 -16.113 -34.161 1.00 0.00 41 LYS A O 17
ATOM 24051 N N . ALA A 1 42 ? -5.374 -14.869 -34.322 1.00 0.00 42 ALA A N 17
ATOM 24052 C CA . ALA A 1 42 ? -4.656 -15.854 -35.121 1.00 0.00 42 ALA A CA 17
ATOM 24053 C C . ALA A 1 42 ? -4.421 -17.136 -34.330 1.00 0.00 42 ALA A C 17
ATOM 24054 O O . ALA A 1 42 ? -4.358 -18.226 -34.899 1.00 0.00 42 ALA A O 17
ATOM 24061 N N . VAL A 1 43 ? -4.290 -16.999 -33.014 1.00 0.00 43 VAL A N 17
ATOM 24062 C CA . VAL A 1 43 ? -4.062 -18.147 -32.145 1.00 0.00 43 VAL A CA 17
ATOM 24063 C C . VAL A 1 43 ? -5.223 -19.132 -32.219 1.00 0.00 43 VAL A C 17
ATOM 24064 O O . VAL A 1 43 ? -5.033 -20.343 -32.105 1.00 0.00 43 VAL A O 17
ATOM 24077 N N . LYS A 1 44 ? -6.428 -18.604 -32.410 1.00 0.00 44 LYS A N 17
ATOM 24078 C CA . LYS A 1 44 ? -7.622 -19.435 -32.501 1.00 0.00 44 LYS A CA 17
ATOM 24079 C C . LYS A 1 44 ? -7.952 -19.756 -33.955 1.00 0.00 44 LYS A C 17
ATOM 24080 O O . LYS A 1 44 ? -8.384 -20.864 -34.274 1.00 0.00 44 LYS A O 17
ATOM 24099 N N . LYS A 1 45 ? -7.745 -18.781 -34.833 1.00 0.00 45 LYS A N 17
ATOM 24100 C CA . LYS A 1 45 ? -8.017 -18.960 -36.254 1.00 0.00 45 LYS A CA 17
ATOM 24101 C C . LYS A 1 45 ? -7.066 -19.984 -36.866 1.00 0.00 45 LYS A C 17
ATOM 24102 O O . LYS A 1 45 ? -7.499 -20.939 -37.510 1.00 0.00 45 LYS A O 17
ATOM 24121 N N . TYR A 1 46 ? -5.770 -19.778 -36.659 1.00 0.00 46 TYR A N 17
ATOM 24122 C CA . TYR A 1 46 ? -4.759 -20.683 -37.191 1.00 0.00 46 TYR A CA 17
ATOM 24123 C C . TYR A 1 46 ? -4.590 -21.902 -36.289 1.00 0.00 46 TYR A C 17
ATOM 24124 O O . TYR A 1 46 ? -3.915 -22.867 -36.649 1.00 0.00 46 TYR A O 17
ATOM 24142 N N . HIS A 1 47 ? -5.210 -21.851 -35.114 1.00 0.00 47 HIS A N 17
ATOM 24143 C CA . HIS A 1 47 ? -5.130 -22.951 -34.159 1.00 0.00 47 HIS A CA 17
ATOM 24144 C C . HIS A 1 47 ? -3.697 -23.147 -33.674 1.00 0.00 47 HIS A C 17
ATOM 24145 O O . HIS A 1 47 ? -3.078 -24.179 -33.936 1.00 0.00 47 HIS A O 17
ATOM 24159 N N . ILE A 1 48 ? -3.176 -22.150 -32.966 1.00 0.00 48 ILE A N 17
ATOM 24160 C CA . ILE A 1 48 ? -1.817 -22.213 -32.444 1.00 0.00 48 ILE A CA 17
ATOM 24161 C C . ILE A 1 48 ? -1.817 -22.442 -30.937 1.00 0.00 48 ILE A C 17
ATOM 24162 O O . ILE A 1 48 ? -2.098 -21.529 -30.160 1.00 0.00 48 ILE A O 17
ATOM 24178 N N . ASP A 1 49 ? -1.498 -23.666 -30.529 1.00 0.00 49 ASP A N 17
ATOM 24179 C CA . ASP A 1 49 ? -1.459 -24.014 -29.114 1.00 0.00 49 ASP A CA 17
ATOM 24180 C C . ASP A 1 49 ? -0.218 -23.431 -28.445 1.00 0.00 49 ASP A C 17
ATOM 24181 O O . ASP A 1 49 ? 0.720 -23.005 -29.118 1.00 0.00 49 ASP A O 17
ATOM 24190 N N . GLY A 1 50 ? -0.221 -23.414 -27.116 1.00 0.00 50 GLY A N 17
ATOM 24191 C CA . GLY A 1 50 ? 0.909 -22.879 -26.378 1.00 0.00 50 GLY A CA 17
ATOM 24192 C C . GLY A 1 50 ? 2.228 -23.475 -26.826 1.00 0.00 50 GLY A C 17
ATOM 24193 O O . GLY A 1 50 ? 3.196 -22.752 -27.060 1.00 0.00 50 GLY A O 17
ATOM 24197 N N . ALA A 1 51 ? 2.268 -24.798 -26.946 1.00 0.00 51 ALA A N 17
ATOM 24198 C CA . ALA A 1 51 ? 3.479 -25.491 -27.369 1.00 0.00 51 ALA A CA 17
ATOM 24199 C C . ALA A 1 51 ? 3.999 -24.930 -28.688 1.00 0.00 51 ALA A C 17
ATOM 24200 O O . ALA A 1 51 ? 5.198 -24.977 -28.964 1.00 0.00 51 ALA A O 17
ATOM 24207 N N . ARG A 1 52 ? 3.090 -24.401 -29.501 1.00 0.00 52 ARG A N 17
ATOM 24208 C CA . ARG A 1 52 ? 3.458 -23.833 -30.792 1.00 0.00 52 ARG A CA 17
ATOM 24209 C C . ARG A 1 52 ? 3.954 -22.399 -30.634 1.00 0.00 52 ARG A C 17
ATOM 24210 O O . ARG A 1 52 ? 4.745 -21.911 -31.442 1.00 0.00 52 ARG A O 17
ATOM 24231 N N . PHE A 1 53 ? 3.483 -21.727 -29.588 1.00 0.00 53 PHE A N 17
ATOM 24232 C CA . PHE A 1 53 ? 3.878 -20.348 -29.324 1.00 0.00 53 PHE A CA 17
ATOM 24233 C C . PHE A 1 53 ? 5.346 -20.271 -28.917 1.00 0.00 53 PHE A C 17
ATOM 24234 O O . PHE A 1 53 ? 6.091 -19.414 -29.396 1.00 0.00 53 PHE A O 17
ATOM 24251 N N . LEU A 1 54 ? 5.756 -21.171 -28.030 1.00 0.00 54 LEU A N 17
ATOM 24252 C CA . LEU A 1 54 ? 7.136 -21.205 -27.557 1.00 0.00 54 LEU A CA 17
ATOM 24253 C C . LEU A 1 54 ? 8.093 -21.545 -28.695 1.00 0.00 54 LEU A C 17
ATOM 24254 O O . LEU A 1 54 ? 9.267 -21.179 -28.661 1.00 0.00 54 LEU A O 17
ATOM 24270 N N . ASN A 1 55 ? 7.582 -22.246 -29.702 1.00 0.00 55 ASN A N 17
ATOM 24271 C CA . ASN A 1 55 ? 8.392 -22.633 -30.851 1.00 0.00 55 ASN A CA 17
ATOM 24272 C C . ASN A 1 55 ? 8.155 -21.690 -32.027 1.00 0.00 55 ASN A C 17
ATOM 24273 O O . ASN A 1 55 ? 8.254 -22.090 -33.188 1.00 0.00 55 ASN A O 17
ATOM 24284 N N . LEU A 1 56 ? 7.842 -20.436 -31.718 1.00 0.00 56 LEU A N 17
ATOM 24285 C CA . LEU A 1 56 ? 7.591 -19.434 -32.748 1.00 0.00 56 LEU A CA 17
ATOM 24286 C C . LEU A 1 56 ? 8.719 -19.416 -33.776 1.00 0.00 56 LEU A C 17
ATOM 24287 O O . LEU A 1 56 ? 9.802 -18.892 -33.516 1.00 0.00 56 LEU A O 17
ATOM 24303 N N . THR A 1 57 ? 8.456 -19.991 -34.946 1.00 0.00 57 THR A N 17
ATOM 24304 C CA . THR A 1 57 ? 9.447 -20.040 -36.013 1.00 0.00 57 THR A CA 17
ATOM 24305 C C . THR A 1 57 ? 9.044 -19.144 -37.179 1.00 0.00 57 THR A C 17
ATOM 24306 O O . THR A 1 57 ? 7.949 -18.584 -37.193 1.00 0.00 57 THR A O 17
ATOM 24317 N N . GLU A 1 58 ? 9.937 -19.013 -38.155 1.00 0.00 58 GLU A N 17
ATOM 24318 C CA . GLU A 1 58 ? 9.674 -18.184 -39.325 1.00 0.00 58 GLU A CA 17
ATOM 24319 C C . GLU A 1 58 ? 8.387 -18.619 -40.021 1.00 0.00 58 GLU A C 17
ATOM 24320 O O . GLU A 1 58 ? 7.748 -17.830 -40.715 1.00 0.00 58 GLU A O 17
ATOM 24332 N N . ASN A 1 59 ? 8.015 -19.880 -39.830 1.00 0.00 59 ASN A N 17
ATOM 24333 C CA . ASN A 1 59 ? 6.806 -20.421 -40.440 1.00 0.00 59 ASN A CA 17
ATOM 24334 C C . ASN A 1 59 ? 5.564 -19.970 -39.677 1.00 0.00 59 ASN A C 17
ATOM 24335 O O . ASN A 1 59 ? 4.474 -19.879 -40.244 1.00 0.00 59 ASN A O 17
ATOM 24346 N N . ASP A 1 60 ? 5.735 -19.689 -38.390 1.00 0.00 60 ASP A N 17
ATOM 24347 C CA . ASP A 1 60 ? 4.629 -19.246 -37.550 1.00 0.00 60 ASP A CA 17
ATOM 24348 C C . ASP A 1 60 ? 4.518 -17.725 -37.556 1.00 0.00 60 ASP A C 17
ATOM 24349 O O . ASP A 1 60 ? 3.422 -17.173 -37.662 1.00 0.00 60 ASP A O 17
ATOM 24358 N N . ILE A 1 61 ? 5.658 -17.053 -37.441 1.00 0.00 61 ILE A N 17
ATOM 24359 C CA . ILE A 1 61 ? 5.688 -15.595 -37.433 1.00 0.00 61 ILE A CA 17
ATOM 24360 C C . ILE A 1 61 ? 4.968 -15.025 -38.650 1.00 0.00 61 ILE A C 17
ATOM 24361 O O . ILE A 1 61 ? 4.281 -14.008 -38.556 1.00 0.00 61 ILE A O 17
ATOM 24377 N N . GLN A 1 62 ? 5.128 -15.687 -39.791 1.00 0.00 62 GLN A N 17
ATOM 24378 C CA . GLN A 1 62 ? 4.492 -15.246 -41.027 1.00 0.00 62 GLN A CA 17
ATOM 24379 C C . GLN A 1 62 ? 2.976 -15.201 -40.872 1.00 0.00 62 GLN A C 17
ATOM 24380 O O . GLN A 1 62 ? 2.291 -14.452 -41.570 1.00 0.00 62 GLN A O 17
ATOM 24394 N N . LYS A 1 63 ? 2.455 -16.008 -39.953 1.00 0.00 63 LYS A N 17
ATOM 24395 C CA . LYS A 1 63 ? 1.020 -16.060 -39.705 1.00 0.00 63 LYS A CA 17
ATOM 24396 C C . LYS A 1 63 ? 0.608 -15.018 -38.670 1.00 0.00 63 LYS A C 17
ATOM 24397 O O . LYS A 1 63 ? -0.535 -15.002 -38.211 1.00 0.00 63 LYS A O 17
ATOM 24416 N N . PHE A 1 64 ? 1.544 -14.147 -38.309 1.00 0.00 64 PHE A N 17
ATOM 24417 C CA . PHE A 1 64 ? 1.278 -13.101 -37.328 1.00 0.00 64 PHE A CA 17
ATOM 24418 C C . PHE A 1 64 ? 1.500 -11.719 -37.934 1.00 0.00 64 PHE A C 17
ATOM 24419 O O . PHE A 1 64 ? 2.182 -11.559 -38.947 1.00 0.00 64 PHE A O 17
ATOM 24436 N N . PRO A 1 65 ? 0.911 -10.694 -37.301 1.00 0.00 65 PRO A N 17
ATOM 24437 C CA . PRO A 1 65 ? 1.029 -9.306 -37.760 1.00 0.00 65 PRO A CA 17
ATOM 24438 C C . PRO A 1 65 ? 2.434 -8.748 -37.561 1.00 0.00 65 PRO A C 17
ATOM 24439 O O . PRO A 1 65 ? 3.145 -9.142 -36.636 1.00 0.00 65 PRO A O 17
ATOM 24450 N N . LYS A 1 66 ? 2.829 -7.829 -38.435 1.00 0.00 66 LYS A N 17
ATOM 24451 C CA . LYS A 1 66 ? 4.149 -7.214 -38.355 1.00 0.00 66 LYS A CA 17
ATOM 24452 C C . LYS A 1 66 ? 4.244 -6.283 -37.150 1.00 0.00 66 LYS A C 17
ATOM 24453 O O . LYS A 1 66 ? 5.311 -5.744 -36.852 1.00 0.00 66 LYS A O 17
ATOM 24472 N N . LEU A 1 67 ? 3.124 -6.099 -36.461 1.00 0.00 67 LEU A N 17
ATOM 24473 C CA . LEU A 1 67 ? 3.081 -5.234 -35.287 1.00 0.00 67 LEU A CA 17
ATOM 24474 C C . LEU A 1 67 ? 3.258 -6.044 -34.007 1.00 0.00 67 LEU A C 17
ATOM 24475 O O . LEU A 1 67 ? 3.560 -5.493 -32.949 1.00 0.00 67 LEU A O 17
ATOM 24491 N N . ARG A 1 68 ? 3.070 -7.356 -34.112 1.00 0.00 68 ARG A N 17
ATOM 24492 C CA . ARG A 1 68 ? 3.210 -8.242 -32.963 1.00 0.00 68 ARG A CA 17
ATOM 24493 C C . ARG A 1 68 ? 4.240 -9.333 -33.241 1.00 0.00 68 ARG A C 17
ATOM 24494 O O . ARG A 1 68 ? 4.580 -10.120 -32.357 1.00 0.00 68 ARG A O 17
ATOM 24515 N N . VAL A 1 69 ? 4.733 -9.375 -34.475 1.00 0.00 69 VAL A N 17
ATOM 24516 C CA . VAL A 1 69 ? 5.724 -10.369 -34.869 1.00 0.00 69 VAL A CA 17
ATOM 24517 C C . VAL A 1 69 ? 6.877 -10.420 -33.873 1.00 0.00 69 VAL A C 17
ATOM 24518 O O . VAL A 1 69 ? 7.187 -11.463 -33.297 1.00 0.00 69 VAL A O 17
ATOM 24531 N N . PRO A 1 70 ? 7.529 -9.267 -33.664 1.00 0.00 70 PRO A N 17
ATOM 24532 C CA . PRO A 1 70 ? 8.659 -9.154 -32.736 1.00 0.00 70 PRO A CA 17
ATOM 24533 C C . PRO A 1 70 ? 8.229 -9.289 -31.279 1.00 0.00 70 PRO A C 17
ATOM 24534 O O . PRO A 1 70 ? 9.002 -9.738 -30.433 1.00 0.00 70 PRO A O 17
ATOM 24545 N N . ILE A 1 71 ? 6.991 -8.898 -30.994 1.00 0.00 71 ILE A N 17
ATOM 24546 C CA . ILE A 1 71 ? 6.458 -8.977 -29.640 1.00 0.00 71 ILE A CA 17
ATOM 24547 C C . ILE A 1 71 ? 6.252 -10.427 -29.215 1.00 0.00 71 ILE A C 17
ATOM 24548 O O . ILE A 1 71 ? 6.564 -10.804 -28.084 1.00 0.00 71 ILE A O 17
ATOM 24564 N N . LEU A 1 72 ? 5.727 -11.236 -30.127 1.00 0.00 72 LEU A N 17
ATOM 24565 C CA . LEU A 1 72 ? 5.480 -12.647 -29.848 1.00 0.00 72 LEU A CA 17
ATOM 24566 C C . LEU A 1 72 ? 6.791 -13.422 -29.759 1.00 0.00 72 LEU A C 17
ATOM 24567 O O . LEU A 1 72 ? 6.954 -14.290 -28.902 1.00 0.00 72 LEU A O 17
ATOM 24583 N N . SER A 1 73 ? 7.724 -13.099 -30.649 1.00 0.00 73 SER A N 17
ATOM 24584 C CA . SER A 1 73 ? 9.021 -13.766 -30.673 1.00 0.00 73 SER A CA 17
ATOM 24585 C C . SER A 1 73 ? 9.793 -13.498 -29.384 1.00 0.00 73 SER A C 17
ATOM 24586 O O . SER A 1 73 ? 10.566 -14.338 -28.923 1.00 0.00 73 SER A O 17
ATOM 24594 N N . LYS A 1 74 ? 9.577 -12.321 -28.807 1.00 0.00 74 LYS A N 17
ATOM 24595 C CA . LYS A 1 74 ? 10.250 -11.939 -27.571 1.00 0.00 74 LYS A CA 17
ATOM 24596 C C . LYS A 1 74 ? 9.528 -12.517 -26.358 1.00 0.00 74 LYS A C 17
ATOM 24597 O O . LYS A 1 74 ? 10.161 -12.933 -25.386 1.00 0.00 74 LYS A O 17
ATOM 24616 N N . LEU A 1 75 ? 8.202 -12.541 -26.421 1.00 0.00 75 LEU A N 17
ATOM 24617 C CA . LEU A 1 75 ? 7.393 -13.070 -25.328 1.00 0.00 75 LEU A CA 17
ATOM 24618 C C . LEU A 1 75 ? 7.526 -14.586 -25.236 1.00 0.00 75 LEU A C 17
ATOM 24619 O O . LEU A 1 75 ? 7.702 -15.140 -24.151 1.00 0.00 75 LEU A O 17
ATOM 24635 N N . SER A 1 76 ? 7.442 -15.253 -26.383 1.00 0.00 76 SER A N 17
ATOM 24636 C CA . SER A 1 76 ? 7.552 -16.706 -26.433 1.00 0.00 76 SER A CA 17
ATOM 24637 C C . SER A 1 76 ? 8.806 -17.182 -25.705 1.00 0.00 76 SER A C 17
ATOM 24638 O O . SER A 1 76 ? 8.793 -18.215 -25.037 1.00 0.00 76 SER A O 17
ATOM 24646 N N . GLN A 1 77 ? 9.886 -16.420 -25.842 1.00 0.00 77 GLN A N 17
ATOM 24647 C CA . GLN A 1 77 ? 11.149 -16.764 -25.199 1.00 0.00 77 GLN A CA 17
ATOM 24648 C C . GLN A 1 77 ? 11.078 -16.518 -23.695 1.00 0.00 77 GLN A C 17
ATOM 24649 O O . GLN A 1 77 ? 11.638 -17.278 -22.906 1.00 0.00 77 GLN A O 17
ATOM 24663 N N . GLU A 1 78 ? 10.386 -15.451 -23.306 1.00 0.00 78 GLU A N 17
ATOM 24664 C CA . GLU A 1 78 ? 10.244 -15.106 -21.897 1.00 0.00 78 GLU A CA 17
ATOM 24665 C C . GLU A 1 78 ? 9.630 -16.262 -21.112 1.00 0.00 78 GLU A C 17
ATOM 24666 O O . GLU A 1 78 ? 10.002 -16.515 -19.966 1.00 0.00 78 GLU A O 17
ATOM 24678 N N . ILE A 1 79 ? 8.688 -16.959 -21.738 1.00 0.00 79 ILE A N 17
ATOM 24679 C CA . ILE A 1 79 ? 8.023 -18.088 -21.100 1.00 0.00 79 ILE A CA 17
ATOM 24680 C C . ILE A 1 79 ? 8.965 -19.280 -20.970 1.00 0.00 79 ILE A C 17
ATOM 24681 O O . ILE A 1 79 ? 8.976 -19.968 -19.950 1.00 0.00 79 ILE A O 17
ATOM 24697 N N . ASN A 1 80 ? 9.757 -19.517 -22.011 1.00 0.00 80 ASN A N 17
ATOM 24698 C CA . ASN A 1 80 ? 10.705 -20.625 -22.014 1.00 0.00 80 ASN A CA 17
ATOM 24699 C C . ASN A 1 80 ? 11.660 -20.527 -20.828 1.00 0.00 80 ASN A C 17
ATOM 24700 O O . ASN A 1 80 ? 12.081 -21.540 -20.270 1.00 0.00 80 ASN A O 17
ATOM 24711 N N . LYS A 1 81 ? 11.998 -19.299 -20.448 1.00 0.00 81 LYS A N 17
ATOM 24712 C CA . LYS A 1 81 ? 12.902 -19.066 -19.328 1.00 0.00 81 LYS A CA 17
ATOM 24713 C C . LYS A 1 81 ? 12.126 -18.937 -18.021 1.00 0.00 81 LYS A C 17
ATOM 24714 O O . LYS A 1 81 ? 12.679 -18.536 -16.997 1.00 0.00 81 LYS A O 17
ATOM 24733 N N . ASN A 1 82 ? 10.843 -19.280 -18.063 1.00 0.00 82 ASN A N 17
ATOM 24734 C CA . ASN A 1 82 ? 9.992 -19.202 -16.881 1.00 0.00 82 ASN A CA 17
ATOM 24735 C C . ASN A 1 82 ? 9.635 -20.597 -16.375 1.00 0.00 82 ASN A C 17
ATOM 24736 O O . ASN A 1 82 ? 8.652 -20.774 -15.657 1.00 0.00 82 ASN A O 17
ATOM 24747 N N . GLU A 1 83 ? 10.442 -21.582 -16.755 1.00 0.00 83 GLU A N 17
ATOM 24748 C CA . GLU A 1 83 ? 10.211 -22.961 -16.340 1.00 0.00 83 GLU A CA 17
ATOM 24749 C C . GLU A 1 83 ? 10.654 -23.175 -14.896 1.00 0.00 83 GLU A C 17
ATOM 24750 O O . GLU A 1 83 ? 11.753 -22.780 -14.508 1.00 0.00 83 GLU A O 17
ATOM 24762 N N . GLU A 1 84 ? 9.790 -23.803 -14.104 1.00 0.00 84 GLU A N 17
ATOM 24763 C CA . GLU A 1 84 ? 10.092 -24.069 -12.703 1.00 0.00 84 GLU A CA 17
ATOM 24764 C C . GLU A 1 84 ? 11.314 -24.974 -12.572 1.00 0.00 84 GLU A C 17
ATOM 24765 O O . GLU A 1 84 ? 11.276 -26.144 -12.951 1.00 0.00 84 GLU A O 17
ATOM 24777 N N . ARG A 1 85 ? 12.396 -24.422 -12.032 1.00 0.00 85 ARG A N 17
ATOM 24778 C CA . ARG A 1 85 ? 13.630 -25.177 -11.852 1.00 0.00 85 ARG A CA 17
ATOM 24779 C C . ARG A 1 85 ? 13.458 -26.253 -10.784 1.00 0.00 85 ARG A C 17
ATOM 24780 O O . ARG A 1 85 ? 13.024 -25.969 -9.667 1.00 0.00 85 ARG A O 17
ATOM 24801 N N . ARG A 1 86 ? 13.800 -27.488 -11.135 1.00 0.00 86 ARG A N 17
ATOM 24802 C CA . ARG A 1 86 ? 13.682 -28.607 -10.207 1.00 0.00 86 ARG A CA 17
ATOM 24803 C C . ARG A 1 86 ? 14.472 -28.339 -8.930 1.00 0.00 86 ARG A C 17
ATOM 24804 O O . ARG A 1 86 ? 15.626 -27.913 -8.979 1.00 0.00 86 ARG A O 17
ATOM 24825 N N . SER A 1 87 ? 13.843 -28.592 -7.787 1.00 0.00 87 SER A N 17
ATOM 24826 C CA . SER A 1 87 ? 14.486 -28.375 -6.496 1.00 0.00 87 SER A CA 17
ATOM 24827 C C . SER A 1 87 ? 15.055 -29.679 -5.946 1.00 0.00 87 SER A C 17
ATOM 24828 O O . SER A 1 87 ? 15.853 -29.673 -5.008 1.00 0.00 87 SER A O 17
ATOM 24836 N N . ILE A 1 88 ? 14.639 -30.794 -6.536 1.00 0.00 88 ILE A N 17
ATOM 24837 C CA . ILE A 1 88 ? 15.109 -32.106 -6.107 1.00 0.00 88 ILE A CA 17
ATOM 24838 C C . ILE A 1 88 ? 16.551 -32.343 -6.541 1.00 0.00 88 ILE A C 17
ATOM 24839 O O . ILE A 1 88 ? 16.896 -32.165 -7.710 1.00 0.00 88 ILE A O 17
ATOM 24855 N N . PHE A 1 89 ? 17.390 -32.748 -5.593 1.00 0.00 89 PHE A N 17
ATOM 24856 C CA . PHE A 1 89 ? 18.795 -33.011 -5.878 1.00 0.00 89 PHE A CA 17
ATOM 24857 C C . PHE A 1 89 ? 19.356 -34.062 -4.924 1.00 0.00 89 PHE A C 17
ATOM 24858 O O . PHE A 1 89 ? 19.509 -33.812 -3.727 1.00 0.00 89 PHE A O 17
ATOM 24875 N N . THR A 1 90 ? 19.660 -35.239 -5.461 1.00 0.00 90 THR A N 17
ATOM 24876 C CA . THR A 1 90 ? 20.202 -36.329 -4.659 1.00 0.00 90 THR A CA 17
ATOM 24877 C C . THR A 1 90 ? 21.166 -37.184 -5.473 1.00 0.00 90 THR A C 17
ATOM 24878 O O . THR A 1 90 ? 22.293 -36.773 -5.752 1.00 0.00 90 THR A O 17
ATOM 24889 N N . GLY A 1 1 ? -13.400 -11.165 -10.491 1.00 0.00 1 GLY A N 18
ATOM 24890 C CA . GLY A 1 1 ? -14.043 -9.897 -10.783 1.00 0.00 1 GLY A CA 18
ATOM 24891 C C . GLY A 1 1 ? -14.029 -8.954 -9.596 1.00 0.00 1 GLY A C 18
ATOM 24892 O O . GLY A 1 1 ? -15.067 -8.417 -9.210 1.00 0.00 1 GLY A O 18
ATOM 24896 N N . SER A 1 2 ? -12.851 -8.753 -9.016 1.00 0.00 2 SER A N 18
ATOM 24897 C CA . SER A 1 2 ? -12.707 -7.872 -7.863 1.00 0.00 2 SER A CA 18
ATOM 24898 C C . SER A 1 2 ? -11.235 -7.661 -7.520 1.00 0.00 2 SER A C 18
ATOM 24899 O O . SER A 1 2 ? -10.714 -8.257 -6.578 1.00 0.00 2 SER A O 18
ATOM 24907 N N . SER A 1 3 ? -10.570 -6.808 -8.294 1.00 0.00 3 SER A N 18
ATOM 24908 C CA . SER A 1 3 ? -9.157 -6.521 -8.076 1.00 0.00 3 SER A CA 18
ATOM 24909 C C . SER A 1 3 ? -8.317 -7.786 -8.220 1.00 0.00 3 SER A C 18
ATOM 24910 O O . SER A 1 3 ? -7.302 -7.951 -7.545 1.00 0.00 3 SER A O 18
ATOM 24918 N N . GLY A 1 4 ? -8.749 -8.678 -9.106 1.00 0.00 4 GLY A N 18
ATOM 24919 C CA . GLY A 1 4 ? -8.026 -9.918 -9.324 1.00 0.00 4 GLY A CA 18
ATOM 24920 C C . GLY A 1 4 ? -6.764 -9.718 -10.140 1.00 0.00 4 GLY A C 18
ATOM 24921 O O . GLY A 1 4 ? -6.378 -8.585 -10.430 1.00 0.00 4 GLY A O 18
ATOM 24925 N N . SER A 1 5 ? -6.120 -10.819 -10.510 1.00 0.00 5 SER A N 18
ATOM 24926 C CA . SER A 1 5 ? -4.891 -10.760 -11.293 1.00 0.00 5 SER A CA 18
ATOM 24927 C C . SER A 1 5 ? -5.192 -10.865 -12.785 1.00 0.00 5 SER A C 18
ATOM 24928 O O . SER A 1 5 ? -5.998 -11.692 -13.210 1.00 0.00 5 SER A O 18
ATOM 24936 N N . SER A 1 6 ? -4.537 -10.020 -13.575 1.00 0.00 6 SER A N 18
ATOM 24937 C CA . SER A 1 6 ? -4.737 -10.014 -15.020 1.00 0.00 6 SER A CA 18
ATOM 24938 C C . SER A 1 6 ? -3.618 -9.247 -15.719 1.00 0.00 6 SER A C 18
ATOM 24939 O O . SER A 1 6 ? -3.039 -9.724 -16.694 1.00 0.00 6 SER A O 18
ATOM 24947 N N . GLY A 1 7 ? -3.319 -8.055 -15.213 1.00 0.00 7 GLY A N 18
ATOM 24948 C CA . GLY A 1 7 ? -2.272 -7.240 -15.800 1.00 0.00 7 GLY A CA 18
ATOM 24949 C C . GLY A 1 7 ? -2.471 -7.025 -17.288 1.00 0.00 7 GLY A C 18
ATOM 24950 O O . GLY A 1 7 ? -3.525 -7.349 -17.833 1.00 0.00 7 GLY A O 18
ATOM 24954 N N . MET A 1 8 ? -1.455 -6.475 -17.945 1.00 0.00 8 MET A N 18
ATOM 24955 C CA . MET A 1 8 ? -1.524 -6.216 -19.378 1.00 0.00 8 MET A CA 18
ATOM 24956 C C . MET A 1 8 ? -0.187 -5.701 -19.903 1.00 0.00 8 MET A C 18
ATOM 24957 O O . MET A 1 8 ? -0.080 -4.553 -20.335 1.00 0.00 8 MET A O 18
ATOM 24971 N N . ALA A 1 9 ? 0.829 -6.556 -19.861 1.00 0.00 9 ALA A N 18
ATOM 24972 C CA . ALA A 1 9 ? 2.158 -6.187 -20.333 1.00 0.00 9 ALA A CA 18
ATOM 24973 C C . ALA A 1 9 ? 3.127 -7.358 -20.215 1.00 0.00 9 ALA A C 18
ATOM 24974 O O . ALA A 1 9 ? 2.822 -8.368 -19.579 1.00 0.00 9 ALA A O 18
ATOM 24981 N N . LEU A 1 10 ? 4.295 -7.218 -20.831 1.00 0.00 10 LEU A N 18
ATOM 24982 C CA . LEU A 1 10 ? 5.310 -8.265 -20.796 1.00 0.00 10 LEU A CA 18
ATOM 24983 C C . LEU A 1 10 ? 5.764 -8.536 -19.365 1.00 0.00 10 LEU A C 18
ATOM 24984 O O . LEU A 1 10 ? 6.341 -9.583 -19.074 1.00 0.00 10 LEU A O 18
ATOM 25000 N N . ARG A 1 11 ? 5.497 -7.585 -18.475 1.00 0.00 11 ARG A N 18
ATOM 25001 C CA . ARG A 1 11 ? 5.877 -7.721 -17.074 1.00 0.00 11 ARG A CA 18
ATOM 25002 C C . ARG A 1 11 ? 5.389 -9.050 -16.505 1.00 0.00 11 ARG A C 18
ATOM 25003 O O . ARG A 1 11 ? 6.017 -9.625 -15.618 1.00 0.00 11 ARG A O 18
ATOM 25024 N N . ASN A 1 12 ? 4.263 -9.532 -17.023 1.00 0.00 12 ASN A N 18
ATOM 25025 C CA . ASN A 1 12 ? 3.690 -10.793 -16.566 1.00 0.00 12 ASN A CA 18
ATOM 25026 C C . ASN A 1 12 ? 3.846 -11.878 -17.627 1.00 0.00 12 ASN A C 18
ATOM 25027 O O . ASN A 1 12 ? 3.404 -11.717 -18.764 1.00 0.00 12 ASN A O 18
ATOM 25038 N N . VAL A 1 13 ? 4.477 -12.984 -17.246 1.00 0.00 13 VAL A N 18
ATOM 25039 C CA . VAL A 1 13 ? 4.690 -14.097 -18.163 1.00 0.00 13 VAL A CA 18
ATOM 25040 C C . VAL A 1 13 ? 4.419 -15.432 -17.480 1.00 0.00 13 VAL A C 18
ATOM 25041 O O . VAL A 1 13 ? 4.877 -15.692 -16.366 1.00 0.00 13 VAL A O 18
ATOM 25054 N N . PRO A 1 14 ? 3.658 -16.302 -18.160 1.00 0.00 14 PRO A N 18
ATOM 25055 C CA . PRO A 1 14 ? 3.309 -17.626 -17.638 1.00 0.00 14 PRO A CA 18
ATOM 25056 C C . PRO A 1 14 ? 4.510 -18.565 -17.590 1.00 0.00 14 PRO A C 18
ATOM 25057 O O . PRO A 1 14 ? 5.612 -18.200 -17.999 1.00 0.00 14 PRO A O 18
ATOM 25068 N N . PHE A 1 15 ? 4.289 -19.776 -17.089 1.00 0.00 15 PHE A N 18
ATOM 25069 C CA . PHE A 1 15 ? 5.353 -20.767 -16.988 1.00 0.00 15 PHE A CA 18
ATOM 25070 C C . PHE A 1 15 ? 5.415 -21.629 -18.245 1.00 0.00 15 PHE A C 18
ATOM 25071 O O . PHE A 1 15 ? 4.402 -21.852 -18.908 1.00 0.00 15 PHE A O 18
ATOM 25088 N N . ARG A 1 16 ? 6.611 -22.111 -18.566 1.00 0.00 16 ARG A N 18
ATOM 25089 C CA . ARG A 1 16 ? 6.807 -22.948 -19.744 1.00 0.00 16 ARG A CA 18
ATOM 25090 C C . ARG A 1 16 ? 5.953 -24.210 -19.663 1.00 0.00 16 ARG A C 18
ATOM 25091 O O . ARG A 1 16 ? 5.140 -24.480 -20.547 1.00 0.00 16 ARG A O 18
ATOM 25112 N N . SER A 1 17 ? 6.145 -24.980 -18.596 1.00 0.00 17 SER A N 18
ATOM 25113 C CA . SER A 1 17 ? 5.396 -26.216 -18.401 1.00 0.00 17 SER A CA 18
ATOM 25114 C C . SER A 1 17 ? 3.899 -25.975 -18.565 1.00 0.00 17 SER A C 18
ATOM 25115 O O . SER A 1 17 ? 3.167 -26.849 -19.028 1.00 0.00 17 SER A O 18
ATOM 25123 N N . GLU A 1 18 ? 3.451 -24.784 -18.181 1.00 0.00 18 GLU A N 18
ATOM 25124 C CA . GLU A 1 18 ? 2.041 -24.428 -18.284 1.00 0.00 18 GLU A CA 18
ATOM 25125 C C . GLU A 1 18 ? 1.630 -24.252 -19.743 1.00 0.00 18 GLU A C 18
ATOM 25126 O O . GLU A 1 18 ? 0.556 -24.692 -20.155 1.00 0.00 18 GLU A O 18
ATOM 25138 N N . VAL A 1 19 ? 2.492 -23.605 -20.521 1.00 0.00 19 VAL A N 18
ATOM 25139 C CA . VAL A 1 19 ? 2.220 -23.370 -21.934 1.00 0.00 19 VAL A CA 18
ATOM 25140 C C . VAL A 1 19 ? 2.326 -24.663 -22.736 1.00 0.00 19 VAL A C 18
ATOM 25141 O O . VAL A 1 19 ? 1.599 -24.863 -23.709 1.00 0.00 19 VAL A O 18
ATOM 25154 N N . LEU A 1 20 ? 3.235 -25.537 -22.320 1.00 0.00 20 LEU A N 18
ATOM 25155 C CA . LEU A 1 20 ? 3.436 -26.813 -22.999 1.00 0.00 20 LEU A CA 18
ATOM 25156 C C . LEU A 1 20 ? 2.166 -27.657 -22.961 1.00 0.00 20 LEU A C 18
ATOM 25157 O O . LEU A 1 20 ? 1.977 -28.549 -23.785 1.00 0.00 20 LEU A O 18
ATOM 25173 N N . GLY A 1 21 ? 1.297 -27.366 -21.997 1.00 0.00 21 GLY A N 18
ATOM 25174 C CA . GLY A 1 21 ? 0.055 -28.105 -21.870 1.00 0.00 21 GLY A CA 18
ATOM 25175 C C . GLY A 1 21 ? -1.158 -27.262 -22.209 1.00 0.00 21 GLY A C 18
ATOM 25176 O O . GLY A 1 21 ? -2.278 -27.586 -21.811 1.00 0.00 21 GLY A O 18
ATOM 25180 N N . TRP A 1 22 ? -0.937 -26.178 -22.943 1.00 0.00 22 TRP A N 18
ATOM 25181 C CA . TRP A 1 22 ? -2.022 -25.285 -23.334 1.00 0.00 22 TRP A CA 18
ATOM 25182 C C . TRP A 1 22 ? -2.669 -25.750 -24.633 1.00 0.00 22 TRP A C 18
ATOM 25183 O O . TRP A 1 22 ? -2.280 -26.772 -25.200 1.00 0.00 22 TRP A O 18
ATOM 25204 N N . ASP A 1 23 ? -3.658 -24.996 -25.100 1.00 0.00 23 ASP A N 18
ATOM 25205 C CA . ASP A 1 23 ? -4.358 -25.331 -26.335 1.00 0.00 23 ASP A CA 18
ATOM 25206 C C . ASP A 1 23 ? -4.479 -24.109 -27.240 1.00 0.00 23 ASP A C 18
ATOM 25207 O O . ASP A 1 23 ? -4.307 -22.968 -26.810 1.00 0.00 23 ASP A O 18
ATOM 25216 N N . PRO A 1 24 ? -4.782 -24.351 -28.524 1.00 0.00 24 PRO A N 18
ATOM 25217 C CA . PRO A 1 24 ? -4.933 -23.283 -29.516 1.00 0.00 24 PRO A CA 18
ATOM 25218 C C . PRO A 1 24 ? -6.182 -22.442 -29.278 1.00 0.00 24 PRO A C 18
ATOM 25219 O O . PRO A 1 24 ? -6.389 -21.421 -29.934 1.00 0.00 24 PRO A O 18
ATOM 25230 N N . ASP A 1 25 ? -7.012 -22.877 -28.336 1.00 0.00 25 ASP A N 18
ATOM 25231 C CA . ASP A 1 25 ? -8.241 -22.163 -28.011 1.00 0.00 25 ASP A CA 18
ATOM 25232 C C . ASP A 1 25 ? -8.133 -21.492 -26.645 1.00 0.00 25 ASP A C 18
ATOM 25233 O O . ASP A 1 25 ? -8.858 -20.541 -26.351 1.00 0.00 25 ASP A O 18
ATOM 25242 N N . SER A 1 26 ? -7.225 -21.993 -25.814 1.00 0.00 26 SER A N 18
ATOM 25243 C CA . SER A 1 26 ? -7.026 -21.445 -24.478 1.00 0.00 26 SER A CA 18
ATOM 25244 C C . SER A 1 26 ? -5.929 -20.385 -24.483 1.00 0.00 26 SER A C 18
ATOM 25245 O O . SER A 1 26 ? -6.069 -19.328 -23.866 1.00 0.00 26 SER A O 18
ATOM 25253 N N . LEU A 1 27 ? -4.838 -20.674 -25.183 1.00 0.00 27 LEU A N 18
ATOM 25254 C CA . LEU A 1 27 ? -3.716 -19.747 -25.270 1.00 0.00 27 LEU A CA 18
ATOM 25255 C C . LEU A 1 27 ? -4.188 -18.358 -25.690 1.00 0.00 27 LEU A C 18
ATOM 25256 O O . LEU A 1 27 ? -3.601 -17.349 -25.302 1.00 0.00 27 LEU A O 18
ATOM 25272 N N . ALA A 1 28 ? -5.255 -18.316 -26.482 1.00 0.00 28 ALA A N 18
ATOM 25273 C CA . ALA A 1 28 ? -5.808 -17.052 -26.951 1.00 0.00 28 ALA A CA 18
ATOM 25274 C C . ALA A 1 28 ? -6.183 -16.149 -25.780 1.00 0.00 28 ALA A C 18
ATOM 25275 O O . ALA A 1 28 ? -6.096 -14.925 -25.876 1.00 0.00 28 ALA A O 18
ATOM 25282 N N . ASP A 1 29 ? -6.600 -16.761 -24.677 1.00 0.00 29 ASP A N 18
ATOM 25283 C CA . ASP A 1 29 ? -6.987 -16.012 -23.487 1.00 0.00 29 ASP A CA 18
ATOM 25284 C C . ASP A 1 29 ? -5.796 -15.250 -22.913 1.00 0.00 29 ASP A C 18
ATOM 25285 O O . ASP A 1 29 ? -5.918 -14.088 -22.526 1.00 0.00 29 ASP A O 18
ATOM 25294 N N . TYR A 1 30 ? -4.647 -15.914 -22.860 1.00 0.00 30 TYR A N 18
ATOM 25295 C CA . TYR A 1 30 ? -3.435 -15.301 -22.329 1.00 0.00 30 TYR A CA 18
ATOM 25296 C C . TYR A 1 30 ? -3.166 -13.956 -22.998 1.00 0.00 30 TYR A C 18
ATOM 25297 O O . TYR A 1 30 ? -2.848 -12.970 -22.333 1.00 0.00 30 TYR A O 18
ATOM 25315 N N . PHE A 1 31 ? -3.298 -13.924 -24.320 1.00 0.00 31 PHE A N 18
ATOM 25316 C CA . PHE A 1 31 ? -3.070 -12.701 -25.082 1.00 0.00 31 PHE A CA 18
ATOM 25317 C C . PHE A 1 31 ? -4.122 -11.649 -24.748 1.00 0.00 31 PHE A C 18
ATOM 25318 O O . PHE A 1 31 ? -3.816 -10.462 -24.630 1.00 0.00 31 PHE A O 18
ATOM 25335 N N . LYS A 1 32 ? -5.366 -12.091 -24.598 1.00 0.00 32 LYS A N 18
ATOM 25336 C CA . LYS A 1 32 ? -6.466 -11.190 -24.277 1.00 0.00 32 LYS A CA 18
ATOM 25337 C C . LYS A 1 32 ? -6.165 -10.391 -23.013 1.00 0.00 32 LYS A C 18
ATOM 25338 O O . LYS A 1 32 ? -6.679 -9.289 -22.825 1.00 0.00 32 LYS A O 18
ATOM 25357 N N . LYS A 1 33 ? -5.327 -10.954 -22.149 1.00 0.00 33 LYS A N 18
ATOM 25358 C CA . LYS A 1 33 ? -4.954 -10.294 -20.904 1.00 0.00 33 LYS A CA 18
ATOM 25359 C C . LYS A 1 33 ? -3.810 -9.310 -21.131 1.00 0.00 33 LYS A C 18
ATOM 25360 O O . LYS A 1 33 ? -3.649 -8.347 -20.380 1.00 0.00 33 LYS A O 18
ATOM 25379 N N . LEU A 1 34 ? -3.021 -9.558 -22.170 1.00 0.00 34 LEU A N 18
ATOM 25380 C CA . LEU A 1 34 ? -1.893 -8.692 -22.497 1.00 0.00 34 LEU A CA 18
ATOM 25381 C C . LEU A 1 34 ? -2.302 -7.622 -23.504 1.00 0.00 34 LEU A C 18
ATOM 25382 O O . LEU A 1 34 ? -1.453 -6.982 -24.124 1.00 0.00 34 LEU A O 18
ATOM 25398 N N . ASN A 1 35 ? -3.608 -7.432 -23.660 1.00 0.00 35 ASN A N 18
ATOM 25399 C CA . ASN A 1 35 ? -4.130 -6.437 -24.590 1.00 0.00 35 ASN A CA 18
ATOM 25400 C C . ASN A 1 35 ? -3.744 -6.780 -26.026 1.00 0.00 35 ASN A C 18
ATOM 25401 O O . ASN A 1 35 ? -3.726 -5.913 -26.899 1.00 0.00 35 ASN A O 18
ATOM 25412 N N . TYR A 1 36 ? -3.437 -8.051 -26.262 1.00 0.00 36 TYR A N 18
ATOM 25413 C CA . TYR A 1 36 ? -3.050 -8.509 -27.591 1.00 0.00 36 TYR A CA 18
ATOM 25414 C C . TYR A 1 36 ? -4.207 -9.231 -28.277 1.00 0.00 36 TYR A C 18
ATOM 25415 O O . TYR A 1 36 ? -4.155 -10.440 -28.501 1.00 0.00 36 TYR A O 18
ATOM 25433 N N . LYS A 1 37 ? -5.250 -8.479 -28.609 1.00 0.00 37 LYS A N 18
ATOM 25434 C CA . LYS A 1 37 ? -6.420 -9.043 -29.272 1.00 0.00 37 LYS A CA 18
ATOM 25435 C C . LYS A 1 37 ? -6.103 -9.409 -30.718 1.00 0.00 37 LYS A C 18
ATOM 25436 O O . LYS A 1 37 ? -6.778 -10.246 -31.319 1.00 0.00 37 LYS A O 18
ATOM 25455 N N . ASP A 1 38 ? -5.072 -8.779 -31.270 1.00 0.00 38 ASP A N 18
ATOM 25456 C CA . ASP A 1 38 ? -4.664 -9.041 -32.646 1.00 0.00 38 ASP A CA 18
ATOM 25457 C C . ASP A 1 38 ? -3.932 -10.375 -32.750 1.00 0.00 38 ASP A C 18
ATOM 25458 O O . ASP A 1 38 ? -3.853 -10.969 -33.827 1.00 0.00 38 ASP A O 18
ATOM 25467 N N . CYS A 1 39 ? -3.397 -10.840 -31.627 1.00 0.00 39 CYS A N 18
ATOM 25468 C CA . CYS A 1 39 ? -2.668 -12.104 -31.593 1.00 0.00 39 CYS A CA 18
ATOM 25469 C C . CYS A 1 39 ? -3.603 -13.261 -31.256 1.00 0.00 39 CYS A C 18
ATOM 25470 O O . CYS A 1 39 ? -3.605 -14.287 -31.936 1.00 0.00 39 CYS A O 18
ATOM 25478 N N . GLU A 1 40 ? -4.395 -13.088 -30.203 1.00 0.00 40 GLU A N 18
ATOM 25479 C CA . GLU A 1 40 ? -5.332 -14.120 -29.775 1.00 0.00 40 GLU A CA 18
ATOM 25480 C C . GLU A 1 40 ? -6.203 -14.581 -30.941 1.00 0.00 40 GLU A C 18
ATOM 25481 O O . GLU A 1 40 ? -6.640 -15.731 -30.988 1.00 0.00 40 GLU A O 18
ATOM 25493 N N . LYS A 1 41 ? -6.451 -13.675 -31.881 1.00 0.00 41 LYS A N 18
ATOM 25494 C CA . LYS A 1 41 ? -7.268 -13.986 -33.048 1.00 0.00 41 LYS A CA 18
ATOM 25495 C C . LYS A 1 41 ? -6.629 -15.094 -33.880 1.00 0.00 41 LYS A C 18
ATOM 25496 O O . LYS A 1 41 ? -7.241 -16.133 -34.121 1.00 0.00 41 LYS A O 18
ATOM 25515 N N . ALA A 1 42 ? -5.394 -14.864 -34.314 1.00 0.00 42 ALA A N 18
ATOM 25516 C CA . ALA A 1 42 ? -4.671 -15.843 -35.115 1.00 0.00 42 ALA A CA 18
ATOM 25517 C C . ALA A 1 42 ? -4.427 -17.125 -34.327 1.00 0.00 42 ALA A C 18
ATOM 25518 O O . ALA A 1 42 ? -4.362 -18.214 -34.897 1.00 0.00 42 ALA A O 18
ATOM 25525 N N . VAL A 1 43 ? -4.291 -16.989 -33.011 1.00 0.00 43 VAL A N 18
ATOM 25526 C CA . VAL A 1 43 ? -4.054 -18.136 -32.144 1.00 0.00 43 VAL A CA 18
ATOM 25527 C C . VAL A 1 43 ? -5.213 -19.124 -32.211 1.00 0.00 43 VAL A C 18
ATOM 25528 O O . VAL A 1 43 ? -5.018 -20.335 -32.101 1.00 0.00 43 VAL A O 18
ATOM 25541 N N . LYS A 1 44 ? -6.420 -18.600 -32.393 1.00 0.00 44 LYS A N 18
ATOM 25542 C CA . LYS A 1 44 ? -7.613 -19.435 -32.477 1.00 0.00 44 LYS A CA 18
ATOM 25543 C C . LYS A 1 44 ? -7.952 -19.754 -33.929 1.00 0.00 44 LYS A C 18
ATOM 25544 O O . LYS A 1 44 ? -8.390 -20.860 -34.247 1.00 0.00 44 LYS A O 18
ATOM 25563 N N . LYS A 1 45 ? -7.747 -18.779 -34.808 1.00 0.00 45 LYS A N 18
ATOM 25564 C CA . LYS A 1 45 ? -8.028 -18.956 -36.227 1.00 0.00 45 LYS A CA 18
ATOM 25565 C C . LYS A 1 45 ? -7.080 -19.977 -36.847 1.00 0.00 45 LYS A C 18
ATOM 25566 O O . LYS A 1 45 ? -7.516 -20.933 -37.490 1.00 0.00 45 LYS A O 18
ATOM 25585 N N . TYR A 1 46 ? -5.783 -19.771 -36.648 1.00 0.00 46 TYR A N 18
ATOM 25586 C CA . TYR A 1 46 ? -4.774 -20.673 -37.189 1.00 0.00 46 TYR A CA 18
ATOM 25587 C C . TYR A 1 46 ? -4.605 -21.899 -36.296 1.00 0.00 46 TYR A C 18
ATOM 25588 O O . TYR A 1 46 ? -3.930 -22.861 -36.663 1.00 0.00 46 TYR A O 18
ATOM 25606 N N . HIS A 1 47 ? -5.226 -21.857 -35.121 1.00 0.00 47 HIS A N 18
ATOM 25607 C CA . HIS A 1 47 ? -5.147 -22.964 -34.175 1.00 0.00 47 HIS A CA 18
ATOM 25608 C C . HIS A 1 47 ? -3.713 -23.166 -33.693 1.00 0.00 47 HIS A C 18
ATOM 25609 O O . HIS A 1 47 ? -3.092 -24.191 -33.975 1.00 0.00 47 HIS A O 18
ATOM 25623 N N . ILE A 1 48 ? -3.194 -22.181 -32.967 1.00 0.00 48 ILE A N 18
ATOM 25624 C CA . ILE A 1 48 ? -1.834 -22.251 -32.446 1.00 0.00 48 ILE A CA 18
ATOM 25625 C C . ILE A 1 48 ? -1.834 -22.476 -30.938 1.00 0.00 48 ILE A C 18
ATOM 25626 O O . ILE A 1 48 ? -2.130 -21.565 -30.165 1.00 0.00 48 ILE A O 18
ATOM 25642 N N . ASP A 1 49 ? -1.498 -23.693 -30.527 1.00 0.00 49 ASP A N 18
ATOM 25643 C CA . ASP A 1 49 ? -1.456 -24.037 -29.110 1.00 0.00 49 ASP A CA 18
ATOM 25644 C C . ASP A 1 49 ? -0.216 -23.448 -28.444 1.00 0.00 49 ASP A C 18
ATOM 25645 O O . ASP A 1 49 ? 0.721 -23.023 -29.119 1.00 0.00 49 ASP A O 18
ATOM 25654 N N . GLY A 1 50 ? -0.220 -23.424 -27.115 1.00 0.00 50 GLY A N 18
ATOM 25655 C CA . GLY A 1 50 ? 0.909 -22.883 -26.380 1.00 0.00 50 GLY A CA 18
ATOM 25656 C C . GLY A 1 50 ? 2.230 -23.481 -26.824 1.00 0.00 50 GLY A C 18
ATOM 25657 O O . GLY A 1 50 ? 3.198 -22.758 -27.057 1.00 0.00 50 GLY A O 18
ATOM 25661 N N . ALA A 1 51 ? 2.270 -24.804 -26.939 1.00 0.00 51 ALA A N 18
ATOM 25662 C CA . ALA A 1 51 ? 3.481 -25.498 -27.357 1.00 0.00 51 ALA A CA 18
ATOM 25663 C C . ALA A 1 51 ? 4.004 -24.942 -28.677 1.00 0.00 51 ALA A C 18
ATOM 25664 O O . ALA A 1 51 ? 5.205 -24.982 -28.946 1.00 0.00 51 ALA A O 18
ATOM 25671 N N . ARG A 1 52 ? 3.096 -24.424 -29.497 1.00 0.00 52 ARG A N 18
ATOM 25672 C CA . ARG A 1 52 ? 3.466 -23.861 -30.790 1.00 0.00 52 ARG A CA 18
ATOM 25673 C C . ARG A 1 52 ? 3.962 -22.426 -30.637 1.00 0.00 52 ARG A C 18
ATOM 25674 O O . ARG A 1 52 ? 4.753 -21.942 -31.447 1.00 0.00 52 ARG A O 18
ATOM 25695 N N . PHE A 1 53 ? 3.492 -21.751 -29.593 1.00 0.00 53 PHE A N 18
ATOM 25696 C CA . PHE A 1 53 ? 3.887 -20.372 -29.334 1.00 0.00 53 PHE A CA 18
ATOM 25697 C C . PHE A 1 53 ? 5.354 -20.294 -28.923 1.00 0.00 53 PHE A C 18
ATOM 25698 O O . PHE A 1 53 ? 6.100 -19.436 -29.399 1.00 0.00 53 PHE A O 18
ATOM 25715 N N . LEU A 1 54 ? 5.763 -21.194 -28.036 1.00 0.00 54 LEU A N 18
ATOM 25716 C CA . LEU A 1 54 ? 7.141 -21.228 -27.559 1.00 0.00 54 LEU A CA 18
ATOM 25717 C C . LEU A 1 54 ? 8.101 -21.569 -28.694 1.00 0.00 54 LEU A C 18
ATOM 25718 O O . LEU A 1 54 ? 9.279 -21.214 -28.651 1.00 0.00 54 LEU A O 18
ATOM 25734 N N . ASN A 1 55 ? 7.590 -22.258 -29.708 1.00 0.00 55 ASN A N 18
ATOM 25735 C CA . ASN A 1 55 ? 8.402 -22.646 -30.856 1.00 0.00 55 ASN A CA 18
ATOM 25736 C C . ASN A 1 55 ? 8.166 -21.703 -32.033 1.00 0.00 55 ASN A C 18
ATOM 25737 O O . ASN A 1 55 ? 8.266 -22.104 -33.193 1.00 0.00 55 ASN A O 18
ATOM 25748 N N . LEU A 1 56 ? 7.853 -20.449 -31.725 1.00 0.00 56 LEU A N 18
ATOM 25749 C CA . LEU A 1 56 ? 7.603 -19.448 -32.757 1.00 0.00 56 LEU A CA 18
ATOM 25750 C C . LEU A 1 56 ? 8.731 -19.432 -33.784 1.00 0.00 56 LEU A C 18
ATOM 25751 O O . LEU A 1 56 ? 9.815 -18.909 -33.524 1.00 0.00 56 LEU A O 18
ATOM 25767 N N . THR A 1 57 ? 8.467 -20.006 -34.954 1.00 0.00 57 THR A N 18
ATOM 25768 C CA . THR A 1 57 ? 9.459 -20.056 -36.021 1.00 0.00 57 THR A CA 18
ATOM 25769 C C . THR A 1 57 ? 9.067 -19.146 -37.179 1.00 0.00 57 THR A C 18
ATOM 25770 O O . THR A 1 57 ? 7.968 -18.591 -37.199 1.00 0.00 57 THR A O 18
ATOM 25781 N N . GLU A 1 58 ? 9.972 -18.997 -38.141 1.00 0.00 58 GLU A N 18
ATOM 25782 C CA . GLU A 1 58 ? 9.719 -18.153 -39.302 1.00 0.00 58 GLU A CA 18
ATOM 25783 C C . GLU A 1 58 ? 8.438 -18.577 -40.016 1.00 0.00 58 GLU A C 18
ATOM 25784 O O . GLU A 1 58 ? 7.801 -17.777 -40.698 1.00 0.00 58 GLU A O 18
ATOM 25796 N N . ASN A 1 59 ? 8.069 -19.843 -39.851 1.00 0.00 59 ASN A N 18
ATOM 25797 C CA . ASN A 1 59 ? 6.866 -20.376 -40.480 1.00 0.00 59 ASN A CA 18
ATOM 25798 C C . ASN A 1 59 ? 5.616 -19.939 -39.721 1.00 0.00 59 ASN A C 18
ATOM 25799 O O . ASN A 1 59 ? 4.536 -19.819 -40.300 1.00 0.00 59 ASN A O 18
ATOM 25810 N N . ASP A 1 60 ? 5.772 -19.702 -38.423 1.00 0.00 60 ASP A N 18
ATOM 25811 C CA . ASP A 1 60 ? 4.658 -19.276 -37.585 1.00 0.00 60 ASP A CA 18
ATOM 25812 C C . ASP A 1 60 ? 4.534 -17.756 -37.576 1.00 0.00 60 ASP A C 18
ATOM 25813 O O . ASP A 1 60 ? 3.433 -17.213 -37.673 1.00 0.00 60 ASP A O 18
ATOM 25822 N N . ILE A 1 61 ? 5.669 -17.076 -37.458 1.00 0.00 61 ILE A N 18
ATOM 25823 C CA . ILE A 1 61 ? 5.687 -15.618 -37.437 1.00 0.00 61 ILE A CA 18
ATOM 25824 C C . ILE A 1 61 ? 4.963 -15.042 -38.649 1.00 0.00 61 ILE A C 18
ATOM 25825 O O . ILE A 1 61 ? 4.271 -14.030 -38.547 1.00 0.00 61 ILE A O 18
ATOM 25841 N N . GLN A 1 62 ? 5.128 -15.694 -39.795 1.00 0.00 62 GLN A N 18
ATOM 25842 C CA . GLN A 1 62 ? 4.489 -15.247 -41.027 1.00 0.00 62 GLN A CA 18
ATOM 25843 C C . GLN A 1 62 ? 2.972 -15.213 -40.872 1.00 0.00 62 GLN A C 18
ATOM 25844 O O . GLN A 1 62 ? 2.282 -14.478 -41.579 1.00 0.00 62 GLN A O 18
ATOM 25858 N N . LYS A 1 63 ? 2.459 -16.012 -39.944 1.00 0.00 63 LYS A N 18
ATOM 25859 C CA . LYS A 1 63 ? 1.024 -16.073 -39.694 1.00 0.00 63 LYS A CA 18
ATOM 25860 C C . LYS A 1 63 ? 0.605 -15.027 -38.667 1.00 0.00 63 LYS A C 18
ATOM 25861 O O . LYS A 1 63 ? -0.536 -15.017 -38.205 1.00 0.00 63 LYS A O 18
ATOM 25880 N N . PHE A 1 64 ? 1.535 -14.145 -38.314 1.00 0.00 64 PHE A N 18
ATOM 25881 C CA . PHE A 1 64 ? 1.262 -13.094 -37.341 1.00 0.00 64 PHE A CA 18
ATOM 25882 C C . PHE A 1 64 ? 1.494 -11.715 -37.951 1.00 0.00 64 PHE A C 18
ATOM 25883 O O . PHE A 1 64 ? 2.184 -11.562 -38.960 1.00 0.00 64 PHE A O 18
ATOM 25900 N N . PRO A 1 65 ? 0.904 -10.685 -37.326 1.00 0.00 65 PRO A N 18
ATOM 25901 C CA . PRO A 1 65 ? 1.032 -9.300 -37.789 1.00 0.00 65 PRO A CA 18
ATOM 25902 C C . PRO A 1 65 ? 2.438 -8.747 -37.584 1.00 0.00 65 PRO A C 18
ATOM 25903 O O . PRO A 1 65 ? 3.142 -9.142 -36.654 1.00 0.00 65 PRO A O 18
ATOM 25914 N N . LYS A 1 66 ? 2.842 -7.830 -38.457 1.00 0.00 66 LYS A N 18
ATOM 25915 C CA . LYS A 1 66 ? 4.164 -7.221 -38.370 1.00 0.00 66 LYS A CA 18
ATOM 25916 C C . LYS A 1 66 ? 4.255 -6.287 -37.168 1.00 0.00 66 LYS A C 18
ATOM 25917 O O . LYS A 1 66 ? 5.323 -5.754 -36.862 1.00 0.00 66 LYS A O 18
ATOM 25936 N N . LEU A 1 67 ? 3.130 -6.094 -36.488 1.00 0.00 67 LEU A N 18
ATOM 25937 C CA . LEU A 1 67 ? 3.083 -5.225 -35.317 1.00 0.00 67 LEU A CA 18
ATOM 25938 C C . LEU A 1 67 ? 3.251 -6.032 -34.034 1.00 0.00 67 LEU A C 18
ATOM 25939 O O . LEU A 1 67 ? 3.546 -5.478 -32.974 1.00 0.00 67 LEU A O 18
ATOM 25955 N N . ARG A 1 68 ? 3.063 -7.343 -34.136 1.00 0.00 68 ARG A N 18
ATOM 25956 C CA . ARG A 1 68 ? 3.194 -8.227 -32.984 1.00 0.00 68 ARG A CA 18
ATOM 25957 C C . ARG A 1 68 ? 4.217 -9.326 -33.255 1.00 0.00 68 ARG A C 18
ATOM 25958 O O . ARG A 1 68 ? 4.541 -10.119 -32.371 1.00 0.00 68 ARG A O 18
ATOM 25979 N N . VAL A 1 69 ? 4.722 -9.367 -34.484 1.00 0.00 69 VAL A N 18
ATOM 25980 C CA . VAL A 1 69 ? 5.709 -10.368 -34.873 1.00 0.00 69 VAL A CA 18
ATOM 25981 C C . VAL A 1 69 ? 6.857 -10.425 -33.872 1.00 0.00 69 VAL A C 18
ATOM 25982 O O . VAL A 1 69 ? 7.158 -11.470 -33.294 1.00 0.00 69 VAL A O 18
ATOM 25995 N N . PRO A 1 70 ? 7.515 -9.276 -33.659 1.00 0.00 70 PRO A N 18
ATOM 25996 C CA . PRO A 1 70 ? 8.640 -9.168 -32.726 1.00 0.00 70 PRO A CA 18
ATOM 25997 C C . PRO A 1 70 ? 8.202 -9.300 -31.272 1.00 0.00 70 PRO A C 18
ATOM 25998 O O . PRO A 1 70 ? 8.970 -9.751 -30.421 1.00 0.00 70 PRO A O 18
ATOM 26009 N N . ILE A 1 71 ? 6.965 -8.904 -30.993 1.00 0.00 71 ILE A N 18
ATOM 26010 C CA . ILE A 1 71 ? 6.425 -8.981 -29.641 1.00 0.00 71 ILE A CA 18
ATOM 26011 C C . ILE A 1 71 ? 6.210 -10.429 -29.216 1.00 0.00 71 ILE A C 18
ATOM 26012 O O . ILE A 1 71 ? 6.479 -10.799 -28.072 1.00 0.00 71 ILE A O 18
ATOM 26028 N N . LEU A 1 72 ? 5.724 -11.246 -30.144 1.00 0.00 72 LEU A N 18
ATOM 26029 C CA . LEU A 1 72 ? 5.474 -12.656 -29.867 1.00 0.00 72 LEU A CA 18
ATOM 26030 C C . LEU A 1 72 ? 6.783 -13.433 -29.770 1.00 0.00 72 LEU A C 18
ATOM 26031 O O . LEU A 1 72 ? 6.935 -14.309 -28.919 1.00 0.00 72 LEU A O 18
ATOM 26047 N N . SER A 1 73 ? 7.726 -13.104 -30.647 1.00 0.00 73 SER A N 18
ATOM 26048 C CA . SER A 1 73 ? 9.023 -13.772 -30.662 1.00 0.00 73 SER A CA 18
ATOM 26049 C C . SER A 1 73 ? 9.785 -13.506 -29.367 1.00 0.00 73 SER A C 18
ATOM 26050 O O . SER A 1 73 ? 10.530 -14.360 -28.885 1.00 0.00 73 SER A O 18
ATOM 26058 N N . LYS A 1 74 ? 9.594 -12.315 -28.810 1.00 0.00 74 LYS A N 18
ATOM 26059 C CA . LYS A 1 74 ? 10.262 -11.934 -27.571 1.00 0.00 74 LYS A CA 18
ATOM 26060 C C . LYS A 1 74 ? 9.529 -12.504 -26.360 1.00 0.00 74 LYS A C 18
ATOM 26061 O O . LYS A 1 74 ? 10.152 -12.901 -25.375 1.00 0.00 74 LYS A O 18
ATOM 26080 N N . LEU A 1 75 ? 8.203 -12.544 -26.442 1.00 0.00 75 LEU A N 18
ATOM 26081 C CA . LEU A 1 75 ? 7.385 -13.068 -25.354 1.00 0.00 75 LEU A CA 18
ATOM 26082 C C . LEU A 1 75 ? 7.516 -14.584 -25.255 1.00 0.00 75 LEU A C 18
ATOM 26083 O O . LEU A 1 75 ? 7.681 -15.134 -24.166 1.00 0.00 75 LEU A O 18
ATOM 26099 N N . SER A 1 76 ? 7.443 -15.255 -26.400 1.00 0.00 76 SER A N 18
ATOM 26100 C CA . SER A 1 76 ? 7.551 -16.709 -26.443 1.00 0.00 76 SER A CA 18
ATOM 26101 C C . SER A 1 76 ? 8.800 -17.182 -25.706 1.00 0.00 76 SER A C 18
ATOM 26102 O O . SER A 1 76 ? 8.782 -18.210 -25.030 1.00 0.00 76 SER A O 18
ATOM 26110 N N . GLN A 1 77 ? 9.883 -16.424 -25.843 1.00 0.00 77 GLN A N 18
ATOM 26111 C CA . GLN A 1 77 ? 11.142 -16.766 -25.191 1.00 0.00 77 GLN A CA 18
ATOM 26112 C C . GLN A 1 77 ? 11.066 -16.508 -23.690 1.00 0.00 77 GLN A C 18
ATOM 26113 O O . GLN A 1 77 ? 11.630 -17.257 -22.893 1.00 0.00 77 GLN A O 18
ATOM 26127 N N . GLU A 1 78 ? 10.364 -15.444 -23.312 1.00 0.00 78 GLU A N 18
ATOM 26128 C CA . GLU A 1 78 ? 10.215 -15.088 -21.906 1.00 0.00 78 GLU A CA 18
ATOM 26129 C C . GLU A 1 78 ? 9.598 -16.238 -21.116 1.00 0.00 78 GLU A C 18
ATOM 26130 O O . GLU A 1 78 ? 9.944 -16.464 -19.956 1.00 0.00 78 GLU A O 18
ATOM 26142 N N . ILE A 1 79 ? 8.682 -16.961 -21.752 1.00 0.00 79 ILE A N 18
ATOM 26143 C CA . ILE A 1 79 ? 8.017 -18.087 -21.109 1.00 0.00 79 ILE A CA 18
ATOM 26144 C C . ILE A 1 79 ? 8.960 -19.277 -20.973 1.00 0.00 79 ILE A C 18
ATOM 26145 O O . ILE A 1 79 ? 8.971 -19.959 -19.949 1.00 0.00 79 ILE A O 18
ATOM 26161 N N . ASN A 1 80 ? 9.752 -19.520 -22.012 1.00 0.00 80 ASN A N 18
ATOM 26162 C CA . ASN A 1 80 ? 10.701 -20.628 -22.007 1.00 0.00 80 ASN A CA 18
ATOM 26163 C C . ASN A 1 80 ? 11.656 -20.521 -20.822 1.00 0.00 80 ASN A C 18
ATOM 26164 O O . ASN A 1 80 ? 12.079 -21.530 -20.258 1.00 0.00 80 ASN A O 18
ATOM 26175 N N . LYS A 1 81 ? 11.992 -19.291 -20.449 1.00 0.00 81 LYS A N 18
ATOM 26176 C CA . LYS A 1 81 ? 12.896 -19.050 -19.330 1.00 0.00 81 LYS A CA 18
ATOM 26177 C C . LYS A 1 81 ? 12.120 -18.914 -18.024 1.00 0.00 81 LYS A C 18
ATOM 26178 O O . LYS A 1 81 ? 12.672 -18.507 -17.003 1.00 0.00 81 LYS A O 18
ATOM 26197 N N . ASN A 1 82 ? 10.837 -19.259 -18.064 1.00 0.00 82 ASN A N 18
ATOM 26198 C CA . ASN A 1 82 ? 9.986 -19.176 -16.883 1.00 0.00 82 ASN A CA 18
ATOM 26199 C C . ASN A 1 82 ? 9.647 -20.568 -16.358 1.00 0.00 82 ASN A C 18
ATOM 26200 O O . ASN A 1 82 ? 8.664 -20.748 -15.639 1.00 0.00 82 ASN A O 18
ATOM 26211 N N . GLU A 1 83 ? 10.467 -21.548 -16.723 1.00 0.00 83 GLU A N 18
ATOM 26212 C CA . GLU A 1 83 ? 10.253 -22.924 -16.289 1.00 0.00 83 GLU A CA 18
ATOM 26213 C C . GLU A 1 83 ? 10.753 -23.128 -14.862 1.00 0.00 83 GLU A C 18
ATOM 26214 O O . GLU A 1 83 ? 11.795 -22.599 -14.478 1.00 0.00 83 GLU A O 18
ATOM 26226 N N . GLU A 1 84 ? 10.001 -23.898 -14.082 1.00 0.00 84 GLU A N 18
ATOM 26227 C CA . GLU A 1 84 ? 10.367 -24.171 -12.697 1.00 0.00 84 GLU A CA 18
ATOM 26228 C C . GLU A 1 84 ? 11.509 -25.181 -12.625 1.00 0.00 84 GLU A C 18
ATOM 26229 O O . GLU A 1 84 ? 11.361 -26.331 -13.037 1.00 0.00 84 GLU A O 18
ATOM 26241 N N . ARG A 1 85 ? 12.647 -24.741 -12.099 1.00 0.00 85 ARG A N 18
ATOM 26242 C CA . ARG A 1 85 ? 13.815 -25.604 -11.975 1.00 0.00 85 ARG A CA 18
ATOM 26243 C C . ARG A 1 85 ? 13.542 -26.752 -11.006 1.00 0.00 85 ARG A C 18
ATOM 26244 O O . ARG A 1 85 ? 13.434 -26.544 -9.797 1.00 0.00 85 ARG A O 18
ATOM 26265 N N . ARG A 1 86 ? 13.431 -27.961 -11.546 1.00 0.00 86 ARG A N 18
ATOM 26266 C CA . ARG A 1 86 ? 13.169 -29.140 -10.730 1.00 0.00 86 ARG A CA 18
ATOM 26267 C C . ARG A 1 86 ? 14.214 -29.282 -9.627 1.00 0.00 86 ARG A C 18
ATOM 26268 O O . ARG A 1 86 ? 15.212 -28.561 -9.607 1.00 0.00 86 ARG A O 18
ATOM 26289 N N . SER A 1 87 ? 13.977 -30.215 -8.710 1.00 0.00 87 SER A N 18
ATOM 26290 C CA . SER A 1 87 ? 14.895 -30.448 -7.602 1.00 0.00 87 SER A CA 18
ATOM 26291 C C . SER A 1 87 ? 15.306 -31.916 -7.536 1.00 0.00 87 SER A C 18
ATOM 26292 O O . SER A 1 87 ? 14.552 -32.762 -7.054 1.00 0.00 87 SER A O 18
ATOM 26300 N N . ILE A 1 88 ? 16.506 -32.210 -8.024 1.00 0.00 88 ILE A N 18
ATOM 26301 C CA . ILE A 1 88 ? 17.019 -33.574 -8.021 1.00 0.00 88 ILE A CA 18
ATOM 26302 C C . ILE A 1 88 ? 17.994 -33.792 -6.868 1.00 0.00 88 ILE A C 18
ATOM 26303 O O . ILE A 1 88 ? 18.240 -32.888 -6.069 1.00 0.00 88 ILE A O 18
ATOM 26319 N N . PHE A 1 89 ? 18.548 -34.997 -6.789 1.00 0.00 89 PHE A N 18
ATOM 26320 C CA . PHE A 1 89 ? 19.497 -35.335 -5.735 1.00 0.00 89 PHE A CA 18
ATOM 26321 C C . PHE A 1 89 ? 20.840 -35.754 -6.327 1.00 0.00 89 PHE A C 18
ATOM 26322 O O . PHE A 1 89 ? 21.898 -35.347 -5.845 1.00 0.00 89 PHE A O 18
ATOM 26339 N N . THR A 1 90 ? 20.790 -36.570 -7.375 1.00 0.00 90 THR A N 18
ATOM 26340 C CA . THR A 1 90 ? 22.001 -37.046 -8.031 1.00 0.00 90 THR A CA 18
ATOM 26341 C C . THR A 1 90 ? 22.235 -36.316 -9.349 1.00 0.00 90 THR A C 18
ATOM 26342 O O . THR A 1 90 ? 23.376 -36.061 -9.735 1.00 0.00 90 THR A O 18
ATOM 26353 N N . GLY A 1 1 ? -11.046 15.212 -7.919 1.00 0.00 1 GLY A N 19
ATOM 26354 C CA . GLY A 1 1 ? -10.966 14.890 -9.332 1.00 0.00 1 GLY A CA 19
ATOM 26355 C C . GLY A 1 1 ? -10.408 13.503 -9.580 1.00 0.00 1 GLY A C 19
ATOM 26356 O O . GLY A 1 1 ? -9.562 13.023 -8.825 1.00 0.00 1 GLY A O 19
ATOM 26360 N N . SER A 1 2 ? -10.883 12.856 -10.639 1.00 0.00 2 SER A N 19
ATOM 26361 C CA . SER A 1 2 ? -10.430 11.513 -10.982 1.00 0.00 2 SER A CA 19
ATOM 26362 C C . SER A 1 2 ? -9.348 11.562 -12.056 1.00 0.00 2 SER A C 19
ATOM 26363 O O . SER A 1 2 ? -9.406 12.380 -12.974 1.00 0.00 2 SER A O 19
ATOM 26371 N N . SER A 1 3 ? -8.361 10.680 -11.934 1.00 0.00 3 SER A N 19
ATOM 26372 C CA . SER A 1 3 ? -7.263 10.624 -12.892 1.00 0.00 3 SER A CA 19
ATOM 26373 C C . SER A 1 3 ? -6.432 9.360 -12.693 1.00 0.00 3 SER A C 19
ATOM 26374 O O . SER A 1 3 ? -5.980 9.069 -11.586 1.00 0.00 3 SER A O 19
ATOM 26382 N N . GLY A 1 4 ? -6.235 8.612 -13.774 1.00 0.00 4 GLY A N 19
ATOM 26383 C CA . GLY A 1 4 ? -5.459 7.388 -13.698 1.00 0.00 4 GLY A CA 19
ATOM 26384 C C . GLY A 1 4 ? -5.281 6.729 -15.052 1.00 0.00 4 GLY A C 19
ATOM 26385 O O . GLY A 1 4 ? -5.888 5.695 -15.331 1.00 0.00 4 GLY A O 19
ATOM 26389 N N . SER A 1 5 ? -4.449 7.330 -15.896 1.00 0.00 5 SER A N 19
ATOM 26390 C CA . SER A 1 5 ? -4.197 6.798 -17.230 1.00 0.00 5 SER A CA 19
ATOM 26391 C C . SER A 1 5 ? -3.344 5.536 -17.159 1.00 0.00 5 SER A C 19
ATOM 26392 O O . SER A 1 5 ? -2.422 5.441 -16.349 1.00 0.00 5 SER A O 19
ATOM 26400 N N . SER A 1 6 ? -3.659 4.568 -18.014 1.00 0.00 6 SER A N 19
ATOM 26401 C CA . SER A 1 6 ? -2.924 3.308 -18.047 1.00 0.00 6 SER A CA 19
ATOM 26402 C C . SER A 1 6 ? -2.668 2.866 -19.485 1.00 0.00 6 SER A C 19
ATOM 26403 O O . SER A 1 6 ? -3.162 3.478 -20.431 1.00 0.00 6 SER A O 19
ATOM 26411 N N . GLY A 1 7 ? -1.892 1.798 -19.640 1.00 0.00 7 GLY A N 19
ATOM 26412 C CA . GLY A 1 7 ? -1.582 1.291 -20.964 1.00 0.00 7 GLY A CA 19
ATOM 26413 C C . GLY A 1 7 ? -0.227 0.616 -21.024 1.00 0.00 7 GLY A C 19
ATOM 26414 O O . GLY A 1 7 ? 0.657 1.048 -21.763 1.00 0.00 7 GLY A O 19
ATOM 26418 N N . MET A 1 8 ? -0.062 -0.447 -20.244 1.00 0.00 8 MET A N 19
ATOM 26419 C CA . MET A 1 8 ? 1.196 -1.183 -20.211 1.00 0.00 8 MET A CA 19
ATOM 26420 C C . MET A 1 8 ? 1.146 -2.388 -21.146 1.00 0.00 8 MET A C 19
ATOM 26421 O O . MET A 1 8 ? 0.108 -2.682 -21.739 1.00 0.00 8 MET A O 19
ATOM 26435 N N . ALA A 1 9 ? 2.273 -3.081 -21.273 1.00 0.00 9 ALA A N 19
ATOM 26436 C CA . ALA A 1 9 ? 2.356 -4.254 -22.134 1.00 0.00 9 ALA A CA 19
ATOM 26437 C C . ALA A 1 9 ? 3.194 -5.351 -21.487 1.00 0.00 9 ALA A C 19
ATOM 26438 O O . ALA A 1 9 ? 3.979 -5.091 -20.574 1.00 0.00 9 ALA A O 19
ATOM 26445 N N . LEU A 1 10 ? 3.022 -6.579 -21.965 1.00 0.00 10 LEU A N 19
ATOM 26446 C CA . LEU A 1 10 ? 3.763 -7.718 -21.432 1.00 0.00 10 LEU A CA 19
ATOM 26447 C C . LEU A 1 10 ? 3.567 -7.838 -19.924 1.00 0.00 10 LEU A C 19
ATOM 26448 O O . LEU A 1 10 ? 4.287 -7.216 -19.143 1.00 0.00 10 LEU A O 19
ATOM 26464 N N . ARG A 1 11 ? 2.589 -8.643 -19.522 1.00 0.00 11 ARG A N 19
ATOM 26465 C CA . ARG A 1 11 ? 2.299 -8.846 -18.108 1.00 0.00 11 ARG A CA 19
ATOM 26466 C C . ARG A 1 11 ? 3.078 -10.036 -17.558 1.00 0.00 11 ARG A C 19
ATOM 26467 O O . ARG A 1 11 ? 3.985 -10.551 -18.211 1.00 0.00 11 ARG A O 19
ATOM 26488 N N . ASN A 1 12 ? 2.719 -10.468 -16.354 1.00 0.00 12 ASN A N 19
ATOM 26489 C CA . ASN A 1 12 ? 3.385 -11.597 -15.715 1.00 0.00 12 ASN A CA 19
ATOM 26490 C C . ASN A 1 12 ? 3.446 -12.796 -16.657 1.00 0.00 12 ASN A C 19
ATOM 26491 O O . ASN A 1 12 ? 2.454 -13.500 -16.848 1.00 0.00 12 ASN A O 19
ATOM 26502 N N . VAL A 1 13 ? 4.618 -13.023 -17.243 1.00 0.00 13 VAL A N 19
ATOM 26503 C CA . VAL A 1 13 ? 4.809 -14.137 -18.163 1.00 0.00 13 VAL A CA 19
ATOM 26504 C C . VAL A 1 13 ? 4.502 -15.468 -17.486 1.00 0.00 13 VAL A C 19
ATOM 26505 O O . VAL A 1 13 ? 4.945 -15.742 -16.370 1.00 0.00 13 VAL A O 19
ATOM 26518 N N . PRO A 1 14 ? 3.726 -16.317 -18.175 1.00 0.00 14 PRO A N 19
ATOM 26519 C CA . PRO A 1 14 ? 3.342 -17.635 -17.660 1.00 0.00 14 PRO A CA 19
ATOM 26520 C C . PRO A 1 14 ? 4.521 -18.602 -17.606 1.00 0.00 14 PRO A C 19
ATOM 26521 O O . PRO A 1 14 ? 5.625 -18.274 -18.039 1.00 0.00 14 PRO A O 19
ATOM 26532 N N . PHE A 1 15 ? 4.278 -19.794 -17.072 1.00 0.00 15 PHE A N 19
ATOM 26533 C CA . PHE A 1 15 ? 5.320 -20.809 -16.962 1.00 0.00 15 PHE A CA 19
ATOM 26534 C C . PHE A 1 15 ? 5.391 -21.655 -18.229 1.00 0.00 15 PHE A C 19
ATOM 26535 O O . PHE A 1 15 ? 4.368 -21.969 -18.837 1.00 0.00 15 PHE A O 19
ATOM 26552 N N . ARG A 1 16 ? 6.607 -22.021 -18.622 1.00 0.00 16 ARG A N 19
ATOM 26553 C CA . ARG A 1 16 ? 6.813 -22.829 -19.817 1.00 0.00 16 ARG A CA 19
ATOM 26554 C C . ARG A 1 16 ? 5.976 -24.103 -19.763 1.00 0.00 16 ARG A C 19
ATOM 26555 O O . ARG A 1 16 ? 5.191 -24.381 -20.670 1.00 0.00 16 ARG A O 19
ATOM 26576 N N . SER A 1 17 ? 6.148 -24.874 -18.695 1.00 0.00 17 SER A N 19
ATOM 26577 C CA . SER A 1 17 ? 5.412 -26.121 -18.524 1.00 0.00 17 SER A CA 19
ATOM 26578 C C . SER A 1 17 ? 3.914 -25.897 -18.712 1.00 0.00 17 SER A C 19
ATOM 26579 O O . SER A 1 17 ? 3.226 -26.713 -19.324 1.00 0.00 17 SER A O 19
ATOM 26587 N N . GLU A 1 18 ? 3.417 -24.784 -18.181 1.00 0.00 18 GLU A N 19
ATOM 26588 C CA . GLU A 1 18 ? 2.001 -24.453 -18.289 1.00 0.00 18 GLU A CA 19
ATOM 26589 C C . GLU A 1 18 ? 1.597 -24.265 -19.748 1.00 0.00 18 GLU A C 19
ATOM 26590 O O . GLU A 1 18 ? 0.514 -24.680 -20.162 1.00 0.00 18 GLU A O 19
ATOM 26602 N N . VAL A 1 19 ? 2.474 -23.636 -20.523 1.00 0.00 19 VAL A N 19
ATOM 26603 C CA . VAL A 1 19 ? 2.210 -23.392 -21.936 1.00 0.00 19 VAL A CA 19
ATOM 26604 C C . VAL A 1 19 ? 2.296 -24.684 -22.742 1.00 0.00 19 VAL A C 19
ATOM 26605 O O . VAL A 1 19 ? 1.540 -24.887 -23.693 1.00 0.00 19 VAL A O 19
ATOM 26618 N N . LEU A 1 20 ? 3.221 -25.555 -22.355 1.00 0.00 20 LEU A N 19
ATOM 26619 C CA . LEU A 1 20 ? 3.406 -26.830 -23.041 1.00 0.00 20 LEU A CA 19
ATOM 26620 C C . LEU A 1 20 ? 2.136 -27.672 -22.977 1.00 0.00 20 LEU A C 19
ATOM 26621 O O . LEU A 1 20 ? 1.946 -28.589 -23.775 1.00 0.00 20 LEU A O 19
ATOM 26637 N N . GLY A 1 21 ? 1.267 -27.353 -22.022 1.00 0.00 21 GLY A N 19
ATOM 26638 C CA . GLY A 1 21 ? 0.025 -28.089 -21.872 1.00 0.00 21 GLY A CA 19
ATOM 26639 C C . GLY A 1 21 ? -1.190 -27.251 -22.218 1.00 0.00 21 GLY A C 19
ATOM 26640 O O . GLY A 1 21 ? -2.311 -27.585 -21.836 1.00 0.00 21 GLY A O 19
ATOM 26644 N N . TRP A 1 22 ? -0.967 -26.159 -22.941 1.00 0.00 22 TRP A N 19
ATOM 26645 C CA . TRP A 1 22 ? -2.054 -25.270 -23.336 1.00 0.00 22 TRP A CA 19
ATOM 26646 C C . TRP A 1 22 ? -2.698 -25.743 -24.635 1.00 0.00 22 TRP A C 19
ATOM 26647 O O . TRP A 1 22 ? -2.311 -26.769 -25.193 1.00 0.00 22 TRP A O 19
ATOM 26668 N N . ASP A 1 23 ? -3.683 -24.988 -25.110 1.00 0.00 23 ASP A N 19
ATOM 26669 C CA . ASP A 1 23 ? -4.380 -25.329 -26.345 1.00 0.00 23 ASP A CA 19
ATOM 26670 C C . ASP A 1 23 ? -4.510 -24.109 -27.251 1.00 0.00 23 ASP A C 19
ATOM 26671 O O . ASP A 1 23 ? -4.344 -22.967 -26.823 1.00 0.00 23 ASP A O 19
ATOM 26680 N N . PRO A 1 24 ? -4.813 -24.354 -28.534 1.00 0.00 24 PRO A N 19
ATOM 26681 C CA . PRO A 1 24 ? -4.971 -23.288 -29.528 1.00 0.00 24 PRO A CA 19
ATOM 26682 C C . PRO A 1 24 ? -6.225 -22.454 -29.289 1.00 0.00 24 PRO A C 19
ATOM 26683 O O . PRO A 1 24 ? -6.441 -21.437 -29.948 1.00 0.00 24 PRO A O 19
ATOM 26694 N N . ASP A 1 25 ? -7.049 -22.891 -28.343 1.00 0.00 25 ASP A N 19
ATOM 26695 C CA . ASP A 1 25 ? -8.282 -22.184 -28.016 1.00 0.00 25 ASP A CA 19
ATOM 26696 C C . ASP A 1 25 ? -8.181 -21.522 -26.645 1.00 0.00 25 ASP A C 19
ATOM 26697 O O . ASP A 1 25 ? -8.911 -20.577 -26.346 1.00 0.00 25 ASP A O 19
ATOM 26706 N N . SER A 1 26 ? -7.272 -22.025 -25.816 1.00 0.00 26 SER A N 19
ATOM 26707 C CA . SER A 1 26 ? -7.079 -21.485 -24.475 1.00 0.00 26 SER A CA 19
ATOM 26708 C C . SER A 1 26 ? -5.985 -20.421 -24.470 1.00 0.00 26 SER A C 19
ATOM 26709 O O . SER A 1 26 ? -6.127 -19.372 -23.841 1.00 0.00 26 SER A O 19
ATOM 26717 N N . LEU A 1 27 ? -4.894 -20.700 -25.175 1.00 0.00 27 LEU A N 19
ATOM 26718 C CA . LEU A 1 27 ? -3.775 -19.768 -25.253 1.00 0.00 27 LEU A CA 19
ATOM 26719 C C . LEU A 1 27 ? -4.251 -18.379 -25.666 1.00 0.00 27 LEU A C 19
ATOM 26720 O O . LEU A 1 27 ? -3.671 -17.369 -25.267 1.00 0.00 27 LEU A O 19
ATOM 26736 N N . ALA A 1 28 ? -5.311 -18.336 -26.466 1.00 0.00 28 ALA A N 19
ATOM 26737 C CA . ALA A 1 28 ? -5.868 -17.071 -26.929 1.00 0.00 28 ALA A CA 19
ATOM 26738 C C . ALA A 1 28 ? -6.248 -16.176 -25.754 1.00 0.00 28 ALA A C 19
ATOM 26739 O O . ALA A 1 28 ? -6.221 -14.949 -25.862 1.00 0.00 28 ALA A O 19
ATOM 26746 N N . ASP A 1 29 ? -6.604 -16.796 -24.635 1.00 0.00 29 ASP A N 19
ATOM 26747 C CA . ASP A 1 29 ? -6.990 -16.055 -23.440 1.00 0.00 29 ASP A CA 19
ATOM 26748 C C . ASP A 1 29 ? -5.806 -15.272 -22.880 1.00 0.00 29 ASP A C 19
ATOM 26749 O O . ASP A 1 29 ? -5.940 -14.105 -22.512 1.00 0.00 29 ASP A O 19
ATOM 26758 N N . TYR A 1 30 ? -4.650 -15.923 -22.817 1.00 0.00 30 TYR A N 19
ATOM 26759 C CA . TYR A 1 30 ? -3.444 -15.289 -22.298 1.00 0.00 30 TYR A CA 19
ATOM 26760 C C . TYR A 1 30 ? -3.191 -13.952 -22.989 1.00 0.00 30 TYR A C 19
ATOM 26761 O O . TYR A 1 30 ? -2.884 -12.952 -22.339 1.00 0.00 30 TYR A O 19
ATOM 26779 N N . PHE A 1 31 ? -3.323 -13.942 -24.311 1.00 0.00 31 PHE A N 19
ATOM 26780 C CA . PHE A 1 31 ? -3.109 -12.730 -25.092 1.00 0.00 31 PHE A CA 19
ATOM 26781 C C . PHE A 1 31 ? -4.165 -11.678 -24.763 1.00 0.00 31 PHE A C 19
ATOM 26782 O O . PHE A 1 31 ? -3.863 -10.489 -24.660 1.00 0.00 31 PHE A O 19
ATOM 26799 N N . LYS A 1 32 ? -5.405 -12.125 -24.601 1.00 0.00 32 LYS A N 19
ATOM 26800 C CA . LYS A 1 32 ? -6.508 -11.225 -24.283 1.00 0.00 32 LYS A CA 19
ATOM 26801 C C . LYS A 1 32 ? -6.198 -10.403 -23.036 1.00 0.00 32 LYS A C 19
ATOM 26802 O O . LYS A 1 32 ? -6.710 -9.297 -22.865 1.00 0.00 32 LYS A O 19
ATOM 26821 N N . LYS A 1 33 ? -5.355 -10.951 -22.167 1.00 0.00 33 LYS A N 19
ATOM 26822 C CA . LYS A 1 33 ? -4.973 -10.269 -20.936 1.00 0.00 33 LYS A CA 19
ATOM 26823 C C . LYS A 1 33 ? -3.830 -9.291 -21.188 1.00 0.00 33 LYS A C 19
ATOM 26824 O O . LYS A 1 33 ? -3.666 -8.310 -20.460 1.00 0.00 33 LYS A O 19
ATOM 26843 N N . LEU A 1 34 ? -3.043 -9.562 -22.223 1.00 0.00 34 LEU A N 19
ATOM 26844 C CA . LEU A 1 34 ? -1.915 -8.704 -22.572 1.00 0.00 34 LEU A CA 19
ATOM 26845 C C . LEU A 1 34 ? -2.336 -7.632 -23.572 1.00 0.00 34 LEU A C 19
ATOM 26846 O O . LEU A 1 34 ? -1.494 -6.967 -24.175 1.00 0.00 34 LEU A O 19
ATOM 26862 N N . ASN A 1 35 ? -3.644 -7.467 -23.740 1.00 0.00 35 ASN A N 19
ATOM 26863 C CA . ASN A 1 35 ? -4.177 -6.473 -24.665 1.00 0.00 35 ASN A CA 19
ATOM 26864 C C . ASN A 1 35 ? -3.766 -6.791 -26.099 1.00 0.00 35 ASN A C 19
ATOM 26865 O O . ASN A 1 35 ? -3.810 -5.926 -26.975 1.00 0.00 35 ASN A O 19
ATOM 26876 N N . TYR A 1 36 ? -3.369 -8.036 -26.333 1.00 0.00 36 TYR A N 19
ATOM 26877 C CA . TYR A 1 36 ? -2.949 -8.468 -27.661 1.00 0.00 36 TYR A CA 19
ATOM 26878 C C . TYR A 1 36 ? -4.078 -9.202 -28.378 1.00 0.00 36 TYR A C 19
ATOM 26879 O O . TYR A 1 36 ? -3.962 -10.386 -28.696 1.00 0.00 36 TYR A O 19
ATOM 26897 N N . LYS A 1 37 ? -5.171 -8.490 -28.629 1.00 0.00 37 LYS A N 19
ATOM 26898 C CA . LYS A 1 37 ? -6.323 -9.071 -29.310 1.00 0.00 37 LYS A CA 19
ATOM 26899 C C . LYS A 1 37 ? -5.975 -9.442 -30.748 1.00 0.00 37 LYS A C 19
ATOM 26900 O O . LYS A 1 37 ? -6.604 -10.318 -31.342 1.00 0.00 37 LYS A O 19
ATOM 26919 N N . ASP A 1 38 ? -4.969 -8.772 -31.300 1.00 0.00 38 ASP A N 19
ATOM 26920 C CA . ASP A 1 38 ? -4.536 -9.034 -32.668 1.00 0.00 38 ASP A CA 19
ATOM 26921 C C . ASP A 1 38 ? -3.814 -10.374 -32.762 1.00 0.00 38 ASP A C 19
ATOM 26922 O O . ASP A 1 38 ? -3.650 -10.927 -33.850 1.00 0.00 38 ASP A O 19
ATOM 26931 N N . CYS A 1 39 ? -3.384 -10.890 -31.616 1.00 0.00 39 CYS A N 19
ATOM 26932 C CA . CYS A 1 39 ? -2.677 -12.166 -31.570 1.00 0.00 39 CYS A CA 19
ATOM 26933 C C . CYS A 1 39 ? -3.638 -13.309 -31.259 1.00 0.00 39 CYS A C 19
ATOM 26934 O O . CYS A 1 39 ? -3.656 -14.323 -31.955 1.00 0.00 39 CYS A O 19
ATOM 26942 N N . GLU A 1 40 ? -4.433 -13.137 -30.208 1.00 0.00 40 GLU A N 19
ATOM 26943 C CA . GLU A 1 40 ? -5.395 -14.156 -29.804 1.00 0.00 40 GLU A CA 19
ATOM 26944 C C . GLU A 1 40 ? -6.260 -14.587 -30.985 1.00 0.00 40 GLU A C 19
ATOM 26945 O O . GLU A 1 40 ? -6.712 -15.730 -31.054 1.00 0.00 40 GLU A O 19
ATOM 26957 N N . LYS A 1 41 ? -6.486 -13.663 -31.913 1.00 0.00 41 LYS A N 19
ATOM 26958 C CA . LYS A 1 41 ? -7.295 -13.945 -33.092 1.00 0.00 41 LYS A CA 19
ATOM 26959 C C . LYS A 1 41 ? -6.667 -15.053 -33.931 1.00 0.00 41 LYS A C 19
ATOM 26960 O O . LYS A 1 41 ? -7.311 -16.059 -34.230 1.00 0.00 41 LYS A O 19
ATOM 26979 N N . ALA A 1 42 ? -5.407 -14.862 -34.307 1.00 0.00 42 ALA A N 19
ATOM 26980 C CA . ALA A 1 42 ? -4.692 -15.847 -35.109 1.00 0.00 42 ALA A CA 19
ATOM 26981 C C . ALA A 1 42 ? -4.454 -17.130 -34.319 1.00 0.00 42 ALA A C 19
ATOM 26982 O O . ALA A 1 42 ? -4.392 -18.219 -34.888 1.00 0.00 42 ALA A O 19
ATOM 26989 N N . VAL A 1 43 ? -4.320 -16.993 -33.003 1.00 0.00 43 VAL A N 19
ATOM 26990 C CA . VAL A 1 43 ? -4.089 -18.140 -32.134 1.00 0.00 43 VAL A CA 19
ATOM 26991 C C . VAL A 1 43 ? -5.251 -19.126 -32.205 1.00 0.00 43 VAL A C 19
ATOM 26992 O O . VAL A 1 43 ? -5.061 -20.336 -32.086 1.00 0.00 43 VAL A O 19
ATOM 27005 N N . LYS A 1 44 ? -6.455 -18.599 -32.402 1.00 0.00 44 LYS A N 19
ATOM 27006 C CA . LYS A 1 44 ? -7.649 -19.431 -32.491 1.00 0.00 44 LYS A CA 19
ATOM 27007 C C . LYS A 1 44 ? -7.979 -19.755 -33.944 1.00 0.00 44 LYS A C 19
ATOM 27008 O O . LYS A 1 44 ? -8.408 -20.865 -34.262 1.00 0.00 44 LYS A O 19
ATOM 27027 N N . LYS A 1 45 ? -7.774 -18.781 -34.824 1.00 0.00 45 LYS A N 19
ATOM 27028 C CA . LYS A 1 45 ? -8.046 -18.963 -36.245 1.00 0.00 45 LYS A CA 19
ATOM 27029 C C . LYS A 1 45 ? -7.092 -19.984 -36.856 1.00 0.00 45 LYS A C 19
ATOM 27030 O O . LYS A 1 45 ? -7.522 -20.946 -37.493 1.00 0.00 45 LYS A O 19
ATOM 27049 N N . TYR A 1 46 ? -5.797 -19.769 -36.656 1.00 0.00 46 TYR A N 19
ATOM 27050 C CA . TYR A 1 46 ? -4.782 -20.671 -37.189 1.00 0.00 46 TYR A CA 19
ATOM 27051 C C . TYR A 1 46 ? -4.605 -21.887 -36.285 1.00 0.00 46 TYR A C 19
ATOM 27052 O O . TYR A 1 46 ? -3.923 -22.848 -36.642 1.00 0.00 46 TYR A O 19
ATOM 27070 N N . HIS A 1 47 ? -5.226 -21.838 -35.110 1.00 0.00 47 HIS A N 19
ATOM 27071 C CA . HIS A 1 47 ? -5.140 -22.936 -34.153 1.00 0.00 47 HIS A CA 19
ATOM 27072 C C . HIS A 1 47 ? -3.705 -23.123 -33.670 1.00 0.00 47 HIS A C 19
ATOM 27073 O O . HIS A 1 47 ? -3.074 -24.144 -33.948 1.00 0.00 47 HIS A O 19
ATOM 27087 N N . ILE A 1 48 ? -3.195 -22.132 -32.946 1.00 0.00 48 ILE A N 19
ATOM 27088 C CA . ILE A 1 48 ? -1.836 -22.189 -32.424 1.00 0.00 48 ILE A CA 19
ATOM 27089 C C . ILE A 1 48 ? -1.835 -22.424 -30.917 1.00 0.00 48 ILE A C 19
ATOM 27090 O O . ILE A 1 48 ? -2.111 -21.513 -30.136 1.00 0.00 48 ILE A O 19
ATOM 27106 N N . ASP A 1 49 ? -1.521 -23.650 -30.515 1.00 0.00 49 ASP A N 19
ATOM 27107 C CA . ASP A 1 49 ? -1.481 -24.005 -29.101 1.00 0.00 49 ASP A CA 19
ATOM 27108 C C . ASP A 1 49 ? -0.237 -23.429 -28.432 1.00 0.00 49 ASP A C 19
ATOM 27109 O O . ASP A 1 49 ? 0.700 -23.001 -29.104 1.00 0.00 49 ASP A O 19
ATOM 27118 N N . GLY A 1 50 ? -0.236 -23.422 -27.102 1.00 0.00 50 GLY A N 19
ATOM 27119 C CA . GLY A 1 50 ? 0.898 -22.896 -26.364 1.00 0.00 50 GLY A CA 19
ATOM 27120 C C . GLY A 1 50 ? 2.215 -23.490 -26.822 1.00 0.00 50 GLY A C 19
ATOM 27121 O O . GLY A 1 50 ? 3.187 -22.768 -27.039 1.00 0.00 50 GLY A O 19
ATOM 27125 N N . ALA A 1 51 ? 2.247 -24.811 -26.969 1.00 0.00 51 ALA A N 19
ATOM 27126 C CA . ALA A 1 51 ? 3.454 -25.502 -27.404 1.00 0.00 51 ALA A CA 19
ATOM 27127 C C . ALA A 1 51 ? 3.969 -24.931 -28.720 1.00 0.00 51 ALA A C 19
ATOM 27128 O O . ALA A 1 51 ? 5.166 -24.983 -29.005 1.00 0.00 51 ALA A O 19
ATOM 27135 N N . ARG A 1 52 ? 3.059 -24.386 -29.520 1.00 0.00 52 ARG A N 19
ATOM 27136 C CA . ARG A 1 52 ? 3.421 -23.807 -30.808 1.00 0.00 52 ARG A CA 19
ATOM 27137 C C . ARG A 1 52 ? 3.920 -22.374 -30.639 1.00 0.00 52 ARG A C 19
ATOM 27138 O O . ARG A 1 52 ? 4.678 -21.868 -31.466 1.00 0.00 52 ARG A O 19
ATOM 27159 N N . PHE A 1 53 ? 3.489 -21.727 -29.561 1.00 0.00 53 PHE A N 19
ATOM 27160 C CA . PHE A 1 53 ? 3.890 -20.353 -29.284 1.00 0.00 53 PHE A CA 19
ATOM 27161 C C . PHE A 1 53 ? 5.364 -20.284 -28.896 1.00 0.00 53 PHE A C 19
ATOM 27162 O O . PHE A 1 53 ? 6.142 -19.542 -29.498 1.00 0.00 53 PHE A O 19
ATOM 27179 N N . LEU A 1 54 ? 5.741 -21.061 -27.887 1.00 0.00 54 LEU A N 19
ATOM 27180 C CA . LEU A 1 54 ? 7.122 -21.089 -27.418 1.00 0.00 54 LEU A CA 19
ATOM 27181 C C . LEU A 1 54 ? 8.076 -21.446 -28.553 1.00 0.00 54 LEU A C 19
ATOM 27182 O O . LEU A 1 54 ? 9.232 -21.026 -28.560 1.00 0.00 54 LEU A O 19
ATOM 27198 N N . ASN A 1 55 ? 7.583 -22.223 -29.512 1.00 0.00 55 ASN A N 19
ATOM 27199 C CA . ASN A 1 55 ? 8.391 -22.635 -30.653 1.00 0.00 55 ASN A CA 19
ATOM 27200 C C . ASN A 1 55 ? 8.157 -21.714 -31.847 1.00 0.00 55 ASN A C 19
ATOM 27201 O O . ASN A 1 55 ? 8.255 -22.136 -33.000 1.00 0.00 55 ASN A O 19
ATOM 27212 N N . LEU A 1 56 ? 7.846 -20.454 -31.562 1.00 0.00 56 LEU A N 19
ATOM 27213 C CA . LEU A 1 56 ? 7.598 -19.471 -32.612 1.00 0.00 56 LEU A CA 19
ATOM 27214 C C . LEU A 1 56 ? 8.735 -19.462 -33.629 1.00 0.00 56 LEU A C 19
ATOM 27215 O O . LEU A 1 56 ? 9.837 -18.993 -33.341 1.00 0.00 56 LEU A O 19
ATOM 27231 N N . THR A 1 57 ? 8.460 -19.981 -34.821 1.00 0.00 57 THR A N 19
ATOM 27232 C CA . THR A 1 57 ? 9.459 -20.032 -35.882 1.00 0.00 57 THR A CA 19
ATOM 27233 C C . THR A 1 57 ? 9.067 -19.134 -37.049 1.00 0.00 57 THR A C 19
ATOM 27234 O O . THR A 1 57 ? 7.965 -18.587 -37.080 1.00 0.00 57 THR A O 19
ATOM 27245 N N . GLU A 1 58 ? 9.976 -18.987 -38.008 1.00 0.00 58 GLU A N 19
ATOM 27246 C CA . GLU A 1 58 ? 9.724 -18.154 -39.178 1.00 0.00 58 GLU A CA 19
ATOM 27247 C C . GLU A 1 58 ? 8.458 -18.603 -39.903 1.00 0.00 58 GLU A C 19
ATOM 27248 O O . GLU A 1 58 ? 7.821 -17.819 -40.605 1.00 0.00 58 GLU A O 19
ATOM 27260 N N . ASN A 1 59 ? 8.100 -19.871 -39.726 1.00 0.00 59 ASN A N 19
ATOM 27261 C CA . ASN A 1 59 ? 6.911 -20.425 -40.364 1.00 0.00 59 ASN A CA 19
ATOM 27262 C C . ASN A 1 59 ? 5.648 -20.006 -39.617 1.00 0.00 59 ASN A C 19
ATOM 27263 O O . ASN A 1 59 ? 4.565 -19.939 -40.198 1.00 0.00 59 ASN A O 19
ATOM 27274 N N . ASP A 1 60 ? 5.796 -19.726 -38.327 1.00 0.00 60 ASP A N 19
ATOM 27275 C CA . ASP A 1 60 ? 4.668 -19.312 -37.501 1.00 0.00 60 ASP A CA 19
ATOM 27276 C C . ASP A 1 60 ? 4.524 -17.793 -37.499 1.00 0.00 60 ASP A C 19
ATOM 27277 O O . ASP A 1 60 ? 3.419 -17.265 -37.630 1.00 0.00 60 ASP A O 19
ATOM 27286 N N . ILE A 1 61 ? 5.646 -17.098 -37.350 1.00 0.00 61 ILE A N 19
ATOM 27287 C CA . ILE A 1 61 ? 5.643 -15.640 -37.332 1.00 0.00 61 ILE A CA 19
ATOM 27288 C C . ILE A 1 61 ? 4.948 -15.076 -38.566 1.00 0.00 61 ILE A C 19
ATOM 27289 O O . ILE A 1 61 ? 4.263 -14.056 -38.492 1.00 0.00 61 ILE A O 19
ATOM 27305 N N . GLN A 1 62 ? 5.128 -15.748 -39.699 1.00 0.00 62 GLN A N 19
ATOM 27306 C CA . GLN A 1 62 ? 4.517 -15.314 -40.949 1.00 0.00 62 GLN A CA 19
ATOM 27307 C C . GLN A 1 62 ? 2.998 -15.257 -40.822 1.00 0.00 62 GLN A C 19
ATOM 27308 O O . GLN A 1 62 ? 2.330 -14.522 -41.549 1.00 0.00 62 GLN A O 19
ATOM 27322 N N . LYS A 1 63 ? 2.458 -16.039 -39.893 1.00 0.00 63 LYS A N 19
ATOM 27323 C CA . LYS A 1 63 ? 1.018 -16.078 -39.668 1.00 0.00 63 LYS A CA 19
ATOM 27324 C C . LYS A 1 63 ? 0.599 -15.035 -38.636 1.00 0.00 63 LYS A C 19
ATOM 27325 O O . LYS A 1 63 ? -0.536 -15.040 -38.159 1.00 0.00 63 LYS A O 19
ATOM 27344 N N . PHE A 1 64 ? 1.523 -14.142 -38.296 1.00 0.00 64 PHE A N 19
ATOM 27345 C CA . PHE A 1 64 ? 1.249 -13.093 -37.321 1.00 0.00 64 PHE A CA 19
ATOM 27346 C C . PHE A 1 64 ? 1.471 -11.712 -37.930 1.00 0.00 64 PHE A C 19
ATOM 27347 O O . PHE A 1 64 ? 2.152 -11.556 -38.945 1.00 0.00 64 PHE A O 19
ATOM 27364 N N . PRO A 1 65 ? 0.883 -10.686 -37.299 1.00 0.00 65 PRO A N 19
ATOM 27365 C CA . PRO A 1 65 ? 1.001 -9.299 -37.760 1.00 0.00 65 PRO A CA 19
ATOM 27366 C C . PRO A 1 65 ? 2.407 -8.742 -37.565 1.00 0.00 65 PRO A C 19
ATOM 27367 O O . PRO A 1 65 ? 3.123 -9.141 -36.647 1.00 0.00 65 PRO A O 19
ATOM 27378 N N . LYS A 1 66 ? 2.797 -7.816 -38.435 1.00 0.00 66 LYS A N 19
ATOM 27379 C CA . LYS A 1 66 ? 4.117 -7.201 -38.358 1.00 0.00 66 LYS A CA 19
ATOM 27380 C C . LYS A 1 66 ? 4.215 -6.271 -37.153 1.00 0.00 66 LYS A C 19
ATOM 27381 O O . LYS A 1 66 ? 5.283 -5.736 -36.854 1.00 0.00 66 LYS A O 19
ATOM 27400 N N . LEU A 1 67 ? 3.095 -6.084 -36.464 1.00 0.00 67 LEU A N 19
ATOM 27401 C CA . LEU A 1 67 ? 3.054 -5.219 -35.289 1.00 0.00 67 LEU A CA 19
ATOM 27402 C C . LEU A 1 67 ? 3.225 -6.032 -34.009 1.00 0.00 67 LEU A C 19
ATOM 27403 O O . LEU A 1 67 ? 3.523 -5.483 -32.949 1.00 0.00 67 LEU A O 19
ATOM 27419 N N . ARG A 1 68 ? 3.034 -7.343 -34.117 1.00 0.00 68 ARG A N 19
ATOM 27420 C CA . ARG A 1 68 ? 3.168 -8.231 -32.969 1.00 0.00 68 ARG A CA 19
ATOM 27421 C C . ARG A 1 68 ? 4.200 -9.321 -33.242 1.00 0.00 68 ARG A C 19
ATOM 27422 O O . ARG A 1 68 ? 4.536 -10.108 -32.357 1.00 0.00 68 ARG A O 19
ATOM 27443 N N . VAL A 1 69 ? 4.699 -9.362 -34.473 1.00 0.00 69 VAL A N 19
ATOM 27444 C CA . VAL A 1 69 ? 5.693 -10.354 -34.863 1.00 0.00 69 VAL A CA 19
ATOM 27445 C C . VAL A 1 69 ? 6.843 -10.403 -33.863 1.00 0.00 69 VAL A C 19
ATOM 27446 O O . VAL A 1 69 ? 7.154 -11.446 -33.288 1.00 0.00 69 VAL A O 19
ATOM 27459 N N . PRO A 1 70 ? 7.490 -9.248 -33.649 1.00 0.00 70 PRO A N 19
ATOM 27460 C CA . PRO A 1 70 ? 8.615 -9.132 -32.717 1.00 0.00 70 PRO A CA 19
ATOM 27461 C C . PRO A 1 70 ? 8.180 -9.271 -31.262 1.00 0.00 70 PRO A C 19
ATOM 27462 O O . PRO A 1 70 ? 8.950 -9.724 -30.414 1.00 0.00 70 PRO A O 19
ATOM 27473 N N . ILE A 1 71 ? 6.942 -8.880 -30.980 1.00 0.00 71 ILE A N 19
ATOM 27474 C CA . ILE A 1 71 ? 6.404 -8.963 -29.627 1.00 0.00 71 ILE A CA 19
ATOM 27475 C C . ILE A 1 71 ? 6.205 -10.415 -29.203 1.00 0.00 71 ILE A C 19
ATOM 27476 O O . ILE A 1 71 ? 6.475 -10.781 -28.059 1.00 0.00 71 ILE A O 19
ATOM 27492 N N . LEU A 1 72 ? 5.733 -11.237 -30.133 1.00 0.00 72 LEU A N 19
ATOM 27493 C CA . LEU A 1 72 ? 5.499 -12.651 -29.858 1.00 0.00 72 LEU A CA 19
ATOM 27494 C C . LEU A 1 72 ? 6.817 -13.414 -29.771 1.00 0.00 72 LEU A C 19
ATOM 27495 O O . LEU A 1 72 ? 6.972 -14.313 -28.944 1.00 0.00 72 LEU A O 19
ATOM 27511 N N . SER A 1 73 ? 7.764 -13.048 -30.628 1.00 0.00 73 SER A N 19
ATOM 27512 C CA . SER A 1 73 ? 9.069 -13.699 -30.650 1.00 0.00 73 SER A CA 19
ATOM 27513 C C . SER A 1 73 ? 9.831 -13.432 -29.355 1.00 0.00 73 SER A C 19
ATOM 27514 O O . SER A 1 73 ? 10.596 -14.274 -28.886 1.00 0.00 73 SER A O 19
ATOM 27522 N N . LYS A 1 74 ? 9.616 -12.252 -28.783 1.00 0.00 74 LYS A N 19
ATOM 27523 C CA . LYS A 1 74 ? 10.280 -11.872 -27.542 1.00 0.00 74 LYS A CA 19
ATOM 27524 C C . LYS A 1 74 ? 9.553 -12.454 -26.334 1.00 0.00 74 LYS A C 19
ATOM 27525 O O . LYS A 1 74 ? 10.174 -12.789 -25.325 1.00 0.00 74 LYS A O 19
ATOM 27544 N N . LEU A 1 75 ? 8.234 -12.574 -26.445 1.00 0.00 75 LEU A N 19
ATOM 27545 C CA . LEU A 1 75 ? 7.422 -13.118 -25.362 1.00 0.00 75 LEU A CA 19
ATOM 27546 C C . LEU A 1 75 ? 7.564 -14.635 -25.284 1.00 0.00 75 LEU A C 19
ATOM 27547 O O . LEU A 1 75 ? 7.753 -15.196 -24.205 1.00 0.00 75 LEU A O 19
ATOM 27563 N N . SER A 1 76 ? 7.474 -15.292 -26.436 1.00 0.00 76 SER A N 19
ATOM 27564 C CA . SER A 1 76 ? 7.591 -16.745 -26.498 1.00 0.00 76 SER A CA 19
ATOM 27565 C C . SER A 1 76 ? 8.853 -17.219 -25.784 1.00 0.00 76 SER A C 19
ATOM 27566 O O . SER A 1 76 ? 8.859 -18.271 -25.146 1.00 0.00 76 SER A O 19
ATOM 27574 N N . GLN A 1 77 ? 9.920 -16.434 -25.897 1.00 0.00 77 GLN A N 19
ATOM 27575 C CA . GLN A 1 77 ? 11.188 -16.773 -25.263 1.00 0.00 77 GLN A CA 19
ATOM 27576 C C . GLN A 1 77 ? 11.127 -16.531 -23.758 1.00 0.00 77 GLN A C 19
ATOM 27577 O O . GLN A 1 77 ? 11.706 -17.284 -22.976 1.00 0.00 77 GLN A O 19
ATOM 27591 N N . GLU A 1 78 ? 10.422 -15.476 -23.362 1.00 0.00 78 GLU A N 19
ATOM 27592 C CA . GLU A 1 78 ? 10.287 -15.135 -21.950 1.00 0.00 78 GLU A CA 19
ATOM 27593 C C . GLU A 1 78 ? 9.681 -16.296 -21.166 1.00 0.00 78 GLU A C 19
ATOM 27594 O O . GLU A 1 78 ? 10.054 -16.545 -20.019 1.00 0.00 78 GLU A O 19
ATOM 27606 N N . ILE A 1 79 ? 8.745 -17.001 -21.792 1.00 0.00 79 ILE A N 19
ATOM 27607 C CA . ILE A 1 79 ? 8.088 -18.134 -21.154 1.00 0.00 79 ILE A CA 19
ATOM 27608 C C . ILE A 1 79 ? 9.034 -19.324 -21.038 1.00 0.00 79 ILE A C 19
ATOM 27609 O O . ILE A 1 79 ? 9.069 -20.005 -20.013 1.00 0.00 79 ILE A O 19
ATOM 27625 N N . ASN A 1 80 ? 9.802 -19.568 -22.095 1.00 0.00 80 ASN A N 19
ATOM 27626 C CA . ASN A 1 80 ? 10.750 -20.676 -22.112 1.00 0.00 80 ASN A CA 19
ATOM 27627 C C . ASN A 1 80 ? 11.736 -20.565 -20.953 1.00 0.00 80 ASN A C 19
ATOM 27628 O O . ASN A 1 80 ? 12.177 -21.573 -20.399 1.00 0.00 80 ASN A O 19
ATOM 27639 N N . LYS A 1 81 ? 12.078 -19.334 -20.590 1.00 0.00 81 LYS A N 19
ATOM 27640 C CA . LYS A 1 81 ? 13.011 -19.089 -19.496 1.00 0.00 81 LYS A CA 19
ATOM 27641 C C . LYS A 1 81 ? 12.270 -18.959 -18.169 1.00 0.00 81 LYS A C 19
ATOM 27642 O O . LYS A 1 81 ? 12.848 -18.551 -17.162 1.00 0.00 81 LYS A O 19
ATOM 27661 N N . ASN A 1 82 ? 10.988 -19.309 -18.175 1.00 0.00 82 ASN A N 19
ATOM 27662 C CA . ASN A 1 82 ? 10.168 -19.231 -16.971 1.00 0.00 82 ASN A CA 19
ATOM 27663 C C . ASN A 1 82 ? 9.978 -20.613 -16.353 1.00 0.00 82 ASN A C 19
ATOM 27664 O O . ASN A 1 82 ? 9.431 -20.744 -15.258 1.00 0.00 82 ASN A O 19
ATOM 27675 N N . GLU A 1 83 ? 10.432 -21.641 -17.063 1.00 0.00 83 GLU A N 19
ATOM 27676 C CA . GLU A 1 83 ? 10.311 -23.013 -16.584 1.00 0.00 83 GLU A CA 19
ATOM 27677 C C . GLU A 1 83 ? 10.861 -23.145 -15.167 1.00 0.00 83 GLU A C 19
ATOM 27678 O O . GLU A 1 83 ? 11.935 -22.630 -14.857 1.00 0.00 83 GLU A O 19
ATOM 27690 N N . GLU A 1 84 ? 10.116 -23.837 -14.311 1.00 0.00 84 GLU A N 19
ATOM 27691 C CA . GLU A 1 84 ? 10.528 -24.035 -12.926 1.00 0.00 84 GLU A CA 19
ATOM 27692 C C . GLU A 1 84 ? 11.659 -25.055 -12.836 1.00 0.00 84 GLU A C 19
ATOM 27693 O O . GLU A 1 84 ? 11.490 -26.219 -13.201 1.00 0.00 84 GLU A O 19
ATOM 27705 N N . ARG A 1 85 ? 12.812 -24.611 -12.348 1.00 0.00 85 ARG A N 19
ATOM 27706 C CA . ARG A 1 85 ? 13.972 -25.484 -12.211 1.00 0.00 85 ARG A CA 19
ATOM 27707 C C . ARG A 1 85 ? 14.700 -25.219 -10.897 1.00 0.00 85 ARG A C 19
ATOM 27708 O O . ARG A 1 85 ? 14.410 -24.245 -10.201 1.00 0.00 85 ARG A O 19
ATOM 27729 N N . ARG A 1 86 ? 15.646 -26.091 -10.564 1.00 0.00 86 ARG A N 19
ATOM 27730 C CA . ARG A 1 86 ? 16.414 -25.952 -9.333 1.00 0.00 86 ARG A CA 19
ATOM 27731 C C . ARG A 1 86 ? 15.489 -25.804 -8.128 1.00 0.00 86 ARG A C 19
ATOM 27732 O O . ARG A 1 86 ? 15.233 -24.694 -7.662 1.00 0.00 86 ARG A O 19
ATOM 27753 N N . SER A 1 87 ? 14.989 -26.930 -7.630 1.00 0.00 87 SER A N 19
ATOM 27754 C CA . SER A 1 87 ? 14.089 -26.926 -6.483 1.00 0.00 87 SER A CA 19
ATOM 27755 C C . SER A 1 87 ? 14.645 -27.786 -5.352 1.00 0.00 87 SER A C 19
ATOM 27756 O O . SER A 1 87 ? 14.949 -28.964 -5.546 1.00 0.00 87 SER A O 19
ATOM 27764 N N . ILE A 1 88 ? 14.776 -27.190 -4.172 1.00 0.00 88 ILE A N 19
ATOM 27765 C CA . ILE A 1 88 ? 15.294 -27.901 -3.010 1.00 0.00 88 ILE A CA 19
ATOM 27766 C C . ILE A 1 88 ? 14.188 -28.178 -1.997 1.00 0.00 88 ILE A C 19
ATOM 27767 O O . ILE A 1 88 ? 13.734 -27.274 -1.295 1.00 0.00 88 ILE A O 19
ATOM 27783 N N . PHE A 1 89 ? 13.760 -29.434 -1.925 1.00 0.00 89 PHE A N 19
ATOM 27784 C CA . PHE A 1 89 ? 12.708 -29.831 -0.996 1.00 0.00 89 PHE A CA 19
ATOM 27785 C C . PHE A 1 89 ? 13.156 -29.635 0.449 1.00 0.00 89 PHE A C 19
ATOM 27786 O O . PHE A 1 89 ? 12.498 -28.943 1.227 1.00 0.00 89 PHE A O 19
ATOM 27803 N N . THR A 1 90 ? 14.280 -30.250 0.803 1.00 0.00 90 THR A N 19
ATOM 27804 C CA . THR A 1 90 ? 14.816 -30.145 2.154 1.00 0.00 90 THR A CA 19
ATOM 27805 C C . THR A 1 90 ? 15.083 -28.692 2.529 1.00 0.00 90 THR A C 19
ATOM 27806 O O . THR A 1 90 ? 16.100 -28.117 2.140 1.00 0.00 90 THR A O 19
ATOM 27817 N N . GLY A 1 1 ? -8.421 -18.203 -6.127 1.00 0.00 1 GLY A N 20
ATOM 27818 C CA . GLY A 1 1 ? -7.348 -18.383 -7.088 1.00 0.00 1 GLY A CA 20
ATOM 27819 C C . GLY A 1 1 ? -6.389 -17.210 -7.112 1.00 0.00 1 GLY A C 20
ATOM 27820 O O . GLY A 1 1 ? -5.191 -17.375 -6.881 1.00 0.00 1 GLY A O 20
ATOM 27824 N N . SER A 1 2 ? -6.915 -16.023 -7.396 1.00 0.00 2 SER A N 20
ATOM 27825 C CA . SER A 1 2 ? -6.095 -14.818 -7.455 1.00 0.00 2 SER A CA 20
ATOM 27826 C C . SER A 1 2 ? -6.926 -13.580 -7.135 1.00 0.00 2 SER A C 20
ATOM 27827 O O . SER A 1 2 ? -6.570 -12.789 -6.262 1.00 0.00 2 SER A O 20
ATOM 27835 N N . SER A 1 3 ? -8.036 -13.418 -7.849 1.00 0.00 3 SER A N 20
ATOM 27836 C CA . SER A 1 3 ? -8.917 -12.274 -7.645 1.00 0.00 3 SER A CA 20
ATOM 27837 C C . SER A 1 3 ? -8.145 -10.965 -7.776 1.00 0.00 3 SER A C 20
ATOM 27838 O O . SER A 1 3 ? -7.990 -10.223 -6.807 1.00 0.00 3 SER A O 20
ATOM 27846 N N . GLY A 1 4 ? -7.664 -10.687 -8.984 1.00 0.00 4 GLY A N 20
ATOM 27847 C CA . GLY A 1 4 ? -6.914 -9.468 -9.222 1.00 0.00 4 GLY A CA 20
ATOM 27848 C C . GLY A 1 4 ? -7.135 -8.914 -10.616 1.00 0.00 4 GLY A C 20
ATOM 27849 O O . GLY A 1 4 ? -8.028 -9.362 -11.335 1.00 0.00 4 GLY A O 20
ATOM 27853 N N . SER A 1 5 ? -6.320 -7.936 -10.998 1.00 0.00 5 SER A N 20
ATOM 27854 C CA . SER A 1 5 ? -6.433 -7.317 -12.313 1.00 0.00 5 SER A CA 20
ATOM 27855 C C . SER A 1 5 ? -5.150 -6.577 -12.678 1.00 0.00 5 SER A C 20
ATOM 27856 O O . SER A 1 5 ? -4.624 -5.796 -11.886 1.00 0.00 5 SER A O 20
ATOM 27864 N N . SER A 1 6 ? -4.651 -6.830 -13.884 1.00 0.00 6 SER A N 20
ATOM 27865 C CA . SER A 1 6 ? -3.427 -6.192 -14.354 1.00 0.00 6 SER A CA 20
ATOM 27866 C C . SER A 1 6 ? -3.101 -6.626 -15.780 1.00 0.00 6 SER A C 20
ATOM 27867 O O . SER A 1 6 ? -2.699 -7.764 -16.018 1.00 0.00 6 SER A O 20
ATOM 27875 N N . GLY A 1 7 ? -3.279 -5.709 -16.726 1.00 0.00 7 GLY A N 20
ATOM 27876 C CA . GLY A 1 7 ? -3.000 -6.014 -18.117 1.00 0.00 7 GLY A CA 20
ATOM 27877 C C . GLY A 1 7 ? -2.857 -4.768 -18.968 1.00 0.00 7 GLY A C 20
ATOM 27878 O O . GLY A 1 7 ? -3.734 -3.904 -18.967 1.00 0.00 7 GLY A O 20
ATOM 27882 N N . MET A 1 8 ? -1.748 -4.672 -19.693 1.00 0.00 8 MET A N 20
ATOM 27883 C CA . MET A 1 8 ? -1.493 -3.521 -20.552 1.00 0.00 8 MET A CA 20
ATOM 27884 C C . MET A 1 8 ? -0.299 -3.778 -21.465 1.00 0.00 8 MET A C 20
ATOM 27885 O O . MET A 1 8 ? -0.424 -3.751 -22.689 1.00 0.00 8 MET A O 20
ATOM 27899 N N . ALA A 1 9 ? 0.859 -4.026 -20.862 1.00 0.00 9 ALA A N 20
ATOM 27900 C CA . ALA A 1 9 ? 2.075 -4.289 -21.622 1.00 0.00 9 ALA A CA 20
ATOM 27901 C C . ALA A 1 9 ? 2.836 -5.478 -21.046 1.00 0.00 9 ALA A C 20
ATOM 27902 O O . ALA A 1 9 ? 2.333 -6.187 -20.173 1.00 0.00 9 ALA A O 20
ATOM 27909 N N . LEU A 1 10 ? 4.051 -5.693 -21.539 1.00 0.00 10 LEU A N 20
ATOM 27910 C CA . LEU A 1 10 ? 4.882 -6.798 -21.073 1.00 0.00 10 LEU A CA 20
ATOM 27911 C C . LEU A 1 10 ? 5.272 -6.606 -19.611 1.00 0.00 10 LEU A C 20
ATOM 27912 O O . LEU A 1 10 ? 5.820 -5.570 -19.236 1.00 0.00 10 LEU A O 20
ATOM 27928 N N . ARG A 1 11 ? 4.989 -7.614 -18.792 1.00 0.00 11 ARG A N 20
ATOM 27929 C CA . ARG A 1 11 ? 5.312 -7.557 -17.371 1.00 0.00 11 ARG A CA 20
ATOM 27930 C C . ARG A 1 11 ? 5.040 -8.899 -16.698 1.00 0.00 11 ARG A C 20
ATOM 27931 O O . ARG A 1 11 ? 5.788 -9.326 -15.820 1.00 0.00 11 ARG A O 20
ATOM 27952 N N . ASN A 1 12 ? 3.964 -9.558 -17.116 1.00 0.00 12 ASN A N 20
ATOM 27953 C CA . ASN A 1 12 ? 3.593 -10.851 -16.553 1.00 0.00 12 ASN A CA 20
ATOM 27954 C C . ASN A 1 12 ? 3.735 -11.958 -17.593 1.00 0.00 12 ASN A C 20
ATOM 27955 O O . ASN A 1 12 ? 3.186 -11.867 -18.691 1.00 0.00 12 ASN A O 20
ATOM 27966 N N . VAL A 1 13 ? 4.474 -13.005 -17.238 1.00 0.00 13 VAL A N 20
ATOM 27967 C CA . VAL A 1 13 ? 4.686 -14.131 -18.139 1.00 0.00 13 VAL A CA 20
ATOM 27968 C C . VAL A 1 13 ? 4.403 -15.456 -17.440 1.00 0.00 13 VAL A C 20
ATOM 27969 O O . VAL A 1 13 ? 4.851 -15.703 -16.320 1.00 0.00 13 VAL A O 20
ATOM 27982 N N . PRO A 1 14 ? 3.642 -16.330 -18.114 1.00 0.00 14 PRO A N 20
ATOM 27983 C CA . PRO A 1 14 ? 3.283 -17.646 -17.576 1.00 0.00 14 PRO A CA 20
ATOM 27984 C C . PRO A 1 14 ? 4.478 -18.590 -17.507 1.00 0.00 14 PRO A C 20
ATOM 27985 O O . PRO A 1 14 ? 5.600 -18.214 -17.849 1.00 0.00 14 PRO A O 20
ATOM 27996 N N . PHE A 1 15 ? 4.231 -19.818 -17.063 1.00 0.00 15 PHE A N 20
ATOM 27997 C CA . PHE A 1 15 ? 5.288 -20.816 -16.949 1.00 0.00 15 PHE A CA 20
ATOM 27998 C C . PHE A 1 15 ? 5.367 -21.672 -18.210 1.00 0.00 15 PHE A C 20
ATOM 27999 O O . PHE A 1 15 ? 4.354 -21.935 -18.858 1.00 0.00 15 PHE A O 20
ATOM 28016 N N . ARG A 1 16 ? 6.577 -22.102 -18.551 1.00 0.00 16 ARG A N 20
ATOM 28017 C CA . ARG A 1 16 ? 6.789 -22.926 -19.735 1.00 0.00 16 ARG A CA 20
ATOM 28018 C C . ARG A 1 16 ? 5.947 -24.197 -19.671 1.00 0.00 16 ARG A C 20
ATOM 28019 O O . ARG A 1 16 ? 5.153 -24.473 -20.570 1.00 0.00 16 ARG A O 20
ATOM 28040 N N . SER A 1 17 ? 6.127 -24.967 -18.603 1.00 0.00 17 SER A N 20
ATOM 28041 C CA . SER A 1 17 ? 5.387 -26.210 -18.423 1.00 0.00 17 SER A CA 20
ATOM 28042 C C . SER A 1 17 ? 3.889 -25.982 -18.607 1.00 0.00 17 SER A C 20
ATOM 28043 O O . SER A 1 17 ? 3.180 -26.841 -19.130 1.00 0.00 17 SER A O 20
ATOM 28051 N N . GLU A 1 18 ? 3.416 -24.818 -18.173 1.00 0.00 18 GLU A N 20
ATOM 28052 C CA . GLU A 1 18 ? 2.003 -24.478 -18.289 1.00 0.00 18 GLU A CA 20
ATOM 28053 C C . GLU A 1 18 ? 1.607 -24.290 -19.750 1.00 0.00 18 GLU A C 20
ATOM 28054 O O . GLU A 1 18 ? 0.546 -24.743 -20.180 1.00 0.00 18 GLU A O 20
ATOM 28066 N N . VAL A 1 19 ? 2.467 -23.618 -20.509 1.00 0.00 19 VAL A N 20
ATOM 28067 C CA . VAL A 1 19 ? 2.208 -23.371 -21.923 1.00 0.00 19 VAL A CA 20
ATOM 28068 C C . VAL A 1 19 ? 2.330 -24.654 -22.737 1.00 0.00 19 VAL A C 20
ATOM 28069 O O . VAL A 1 19 ? 1.615 -24.849 -23.721 1.00 0.00 19 VAL A O 20
ATOM 28082 N N . LEU A 1 20 ? 3.240 -25.527 -22.321 1.00 0.00 20 LEU A N 20
ATOM 28083 C CA . LEU A 1 20 ? 3.457 -26.794 -23.011 1.00 0.00 20 LEU A CA 20
ATOM 28084 C C . LEU A 1 20 ? 2.193 -27.648 -22.992 1.00 0.00 20 LEU A C 20
ATOM 28085 O O . LEU A 1 20 ? 2.015 -28.531 -23.830 1.00 0.00 20 LEU A O 20
ATOM 28101 N N . GLY A 1 21 ? 1.316 -27.377 -22.030 1.00 0.00 21 GLY A N 20
ATOM 28102 C CA . GLY A 1 21 ? 0.079 -28.127 -21.921 1.00 0.00 21 GLY A CA 20
ATOM 28103 C C . GLY A 1 21 ? -1.139 -27.289 -22.255 1.00 0.00 21 GLY A C 20
ATOM 28104 O O . GLY A 1 21 ? -2.260 -27.636 -21.884 1.00 0.00 21 GLY A O 20
ATOM 28108 N N . TRP A 1 22 ? -0.919 -26.182 -22.955 1.00 0.00 22 TRP A N 20
ATOM 28109 C CA . TRP A 1 22 ? -2.008 -25.291 -23.337 1.00 0.00 22 TRP A CA 20
ATOM 28110 C C . TRP A 1 22 ? -2.661 -25.754 -24.635 1.00 0.00 22 TRP A C 20
ATOM 28111 O O . TRP A 1 22 ? -2.268 -26.770 -25.210 1.00 0.00 22 TRP A O 20
ATOM 28132 N N . ASP A 1 23 ? -3.658 -25.004 -25.092 1.00 0.00 23 ASP A N 20
ATOM 28133 C CA . ASP A 1 23 ? -4.363 -25.338 -26.323 1.00 0.00 23 ASP A CA 20
ATOM 28134 C C . ASP A 1 23 ? -4.485 -24.116 -27.228 1.00 0.00 23 ASP A C 20
ATOM 28135 O O . ASP A 1 23 ? -4.310 -22.975 -26.799 1.00 0.00 23 ASP A O 20
ATOM 28144 N N . PRO A 1 24 ? -4.792 -24.357 -28.511 1.00 0.00 24 PRO A N 20
ATOM 28145 C CA . PRO A 1 24 ? -4.944 -23.289 -29.503 1.00 0.00 24 PRO A CA 20
ATOM 28146 C C . PRO A 1 24 ? -6.191 -22.446 -29.262 1.00 0.00 24 PRO A C 20
ATOM 28147 O O . PRO A 1 24 ? -6.398 -21.424 -29.916 1.00 0.00 24 PRO A O 20
ATOM 28158 N N . ASP A 1 25 ? -7.019 -22.880 -28.318 1.00 0.00 25 ASP A N 20
ATOM 28159 C CA . ASP A 1 25 ? -8.247 -22.165 -27.989 1.00 0.00 25 ASP A CA 20
ATOM 28160 C C . ASP A 1 25 ? -8.137 -21.497 -26.622 1.00 0.00 25 ASP A C 20
ATOM 28161 O O . ASP A 1 25 ? -8.863 -20.550 -26.322 1.00 0.00 25 ASP A O 20
ATOM 28170 N N . SER A 1 26 ? -7.224 -21.999 -25.796 1.00 0.00 26 SER A N 20
ATOM 28171 C CA . SER A 1 26 ? -7.022 -21.455 -24.458 1.00 0.00 26 SER A CA 20
ATOM 28172 C C . SER A 1 26 ? -5.927 -20.392 -24.464 1.00 0.00 26 SER A C 20
ATOM 28173 O O . SER A 1 26 ? -6.064 -19.341 -23.837 1.00 0.00 26 SER A O 20
ATOM 28181 N N . LEU A 1 27 ? -4.842 -20.675 -25.175 1.00 0.00 27 LEU A N 20
ATOM 28182 C CA . LEU A 1 27 ? -3.722 -19.744 -25.263 1.00 0.00 27 LEU A CA 20
ATOM 28183 C C . LEU A 1 27 ? -4.198 -18.356 -25.678 1.00 0.00 27 LEU A C 20
ATOM 28184 O O . LEU A 1 27 ? -3.625 -17.345 -25.273 1.00 0.00 27 LEU A O 20
ATOM 28200 N N . ALA A 1 28 ? -5.252 -18.315 -26.486 1.00 0.00 28 ALA A N 20
ATOM 28201 C CA . ALA A 1 28 ? -5.809 -17.051 -26.952 1.00 0.00 28 ALA A CA 20
ATOM 28202 C C . ALA A 1 28 ? -6.204 -16.160 -25.780 1.00 0.00 28 ALA A C 20
ATOM 28203 O O . ALA A 1 28 ? -6.163 -14.933 -25.879 1.00 0.00 28 ALA A O 20
ATOM 28210 N N . ASP A 1 29 ? -6.588 -16.783 -24.672 1.00 0.00 29 ASP A N 20
ATOM 28211 C CA . ASP A 1 29 ? -6.990 -16.046 -23.480 1.00 0.00 29 ASP A CA 20
ATOM 28212 C C . ASP A 1 29 ? -5.814 -15.269 -22.898 1.00 0.00 29 ASP A C 20
ATOM 28213 O O . ASP A 1 29 ? -5.952 -14.106 -22.518 1.00 0.00 29 ASP A O 20
ATOM 28222 N N . TYR A 1 30 ? -4.657 -15.920 -22.831 1.00 0.00 30 TYR A N 20
ATOM 28223 C CA . TYR A 1 30 ? -3.457 -15.291 -22.292 1.00 0.00 30 TYR A CA 20
ATOM 28224 C C . TYR A 1 30 ? -3.196 -13.947 -22.966 1.00 0.00 30 TYR A C 20
ATOM 28225 O O . TYR A 1 30 ? -2.902 -12.953 -22.302 1.00 0.00 30 TYR A O 20
ATOM 28243 N N . PHE A 1 31 ? -3.308 -13.926 -24.290 1.00 0.00 31 PHE A N 20
ATOM 28244 C CA . PHE A 1 31 ? -3.084 -12.705 -25.056 1.00 0.00 31 PHE A CA 20
ATOM 28245 C C . PHE A 1 31 ? -4.143 -11.656 -24.729 1.00 0.00 31 PHE A C 20
ATOM 28246 O O . PHE A 1 31 ? -3.841 -10.469 -24.610 1.00 0.00 31 PHE A O 20
ATOM 28263 N N . LYS A 1 32 ? -5.386 -12.104 -24.586 1.00 0.00 32 LYS A N 20
ATOM 28264 C CA . LYS A 1 32 ? -6.491 -11.206 -24.272 1.00 0.00 32 LYS A CA 20
ATOM 28265 C C . LYS A 1 32 ? -6.198 -10.402 -23.010 1.00 0.00 32 LYS A C 20
ATOM 28266 O O . LYS A 1 32 ? -6.721 -9.303 -22.825 1.00 0.00 32 LYS A O 20
ATOM 28285 N N . LYS A 1 33 ? -5.356 -10.956 -22.143 1.00 0.00 33 LYS A N 20
ATOM 28286 C CA . LYS A 1 33 ? -4.990 -10.289 -20.899 1.00 0.00 33 LYS A CA 20
ATOM 28287 C C . LYS A 1 33 ? -3.859 -9.292 -21.129 1.00 0.00 33 LYS A C 20
ATOM 28288 O O . LYS A 1 33 ? -3.717 -8.317 -20.389 1.00 0.00 33 LYS A O 20
ATOM 28307 N N . LEU A 1 34 ? -3.057 -9.540 -22.158 1.00 0.00 34 LEU A N 20
ATOM 28308 C CA . LEU A 1 34 ? -1.939 -8.663 -22.487 1.00 0.00 34 LEU A CA 20
ATOM 28309 C C . LEU A 1 34 ? -2.355 -7.610 -23.509 1.00 0.00 34 LEU A C 20
ATOM 28310 O O . LEU A 1 34 ? -1.511 -6.973 -24.137 1.00 0.00 34 LEU A O 20
ATOM 28326 N N . ASN A 1 35 ? -3.663 -7.432 -23.669 1.00 0.00 35 ASN A N 20
ATOM 28327 C CA . ASN A 1 35 ? -4.191 -6.454 -24.614 1.00 0.00 35 ASN A CA 20
ATOM 28328 C C . ASN A 1 35 ? -3.797 -6.813 -26.044 1.00 0.00 35 ASN A C 20
ATOM 28329 O O . ASN A 1 35 ? -3.818 -5.964 -26.935 1.00 0.00 35 ASN A O 20
ATOM 28340 N N . TYR A 1 36 ? -3.440 -8.075 -26.254 1.00 0.00 36 TYR A N 20
ATOM 28341 C CA . TYR A 1 36 ? -3.040 -8.545 -27.575 1.00 0.00 36 TYR A CA 20
ATOM 28342 C C . TYR A 1 36 ? -4.194 -9.260 -28.271 1.00 0.00 36 TYR A C 20
ATOM 28343 O O . TYR A 1 36 ? -4.131 -10.462 -28.530 1.00 0.00 36 TYR A O 20
ATOM 28361 N N . LYS A 1 37 ? -5.249 -8.511 -28.574 1.00 0.00 37 LYS A N 20
ATOM 28362 C CA . LYS A 1 37 ? -6.419 -9.070 -29.241 1.00 0.00 37 LYS A CA 20
ATOM 28363 C C . LYS A 1 37 ? -6.099 -9.429 -30.689 1.00 0.00 37 LYS A C 20
ATOM 28364 O O . LYS A 1 37 ? -6.786 -10.246 -31.302 1.00 0.00 37 LYS A O 20
ATOM 28383 N N . ASP A 1 38 ? -5.053 -8.813 -31.229 1.00 0.00 38 ASP A N 20
ATOM 28384 C CA . ASP A 1 38 ? -4.641 -9.070 -32.604 1.00 0.00 38 ASP A CA 20
ATOM 28385 C C . ASP A 1 38 ? -3.919 -10.409 -32.714 1.00 0.00 38 ASP A C 20
ATOM 28386 O O . ASP A 1 38 ? -3.877 -11.017 -33.785 1.00 0.00 38 ASP A O 20
ATOM 28395 N N . CYS A 1 39 ? -3.353 -10.864 -31.602 1.00 0.00 39 CYS A N 20
ATOM 28396 C CA . CYS A 1 39 ? -2.632 -12.131 -31.573 1.00 0.00 39 CYS A CA 20
ATOM 28397 C C . CYS A 1 39 ? -3.572 -13.285 -31.242 1.00 0.00 39 CYS A C 20
ATOM 28398 O O . CYS A 1 39 ? -3.575 -14.310 -31.922 1.00 0.00 39 CYS A O 20
ATOM 28406 N N . GLU A 1 40 ? -4.368 -13.110 -30.191 1.00 0.00 40 GLU A N 20
ATOM 28407 C CA . GLU A 1 40 ? -5.311 -14.139 -29.768 1.00 0.00 40 GLU A CA 20
ATOM 28408 C C . GLU A 1 40 ? -6.177 -14.597 -30.938 1.00 0.00 40 GLU A C 20
ATOM 28409 O O . GLU A 1 40 ? -6.616 -15.746 -30.988 1.00 0.00 40 GLU A O 20
ATOM 28421 N N . LYS A 1 41 ? -6.419 -13.690 -31.878 1.00 0.00 41 LYS A N 20
ATOM 28422 C CA . LYS A 1 41 ? -7.231 -13.998 -33.049 1.00 0.00 41 LYS A CA 20
ATOM 28423 C C . LYS A 1 41 ? -6.593 -15.108 -33.877 1.00 0.00 41 LYS A C 20
ATOM 28424 O O . LYS A 1 41 ? -7.206 -16.148 -34.117 1.00 0.00 41 LYS A O 20
ATOM 28443 N N . ALA A 1 42 ? -5.357 -14.881 -34.310 1.00 0.00 42 ALA A N 20
ATOM 28444 C CA . ALA A 1 42 ? -4.634 -15.864 -35.109 1.00 0.00 42 ALA A CA 20
ATOM 28445 C C . ALA A 1 42 ? -4.402 -17.148 -34.320 1.00 0.00 42 ALA A C 20
ATOM 28446 O O . ALA A 1 42 ? -4.341 -18.237 -34.891 1.00 0.00 42 ALA A O 20
ATOM 28453 N N . VAL A 1 43 ? -4.272 -17.014 -33.004 1.00 0.00 43 VAL A N 20
ATOM 28454 C CA . VAL A 1 43 ? -4.047 -18.164 -32.137 1.00 0.00 43 VAL A CA 20
ATOM 28455 C C . VAL A 1 43 ? -5.213 -19.143 -32.209 1.00 0.00 43 VAL A C 20
ATOM 28456 O O . VAL A 1 43 ? -5.029 -20.355 -32.093 1.00 0.00 43 VAL A O 20
ATOM 28469 N N . LYS A 1 44 ? -6.415 -18.611 -32.403 1.00 0.00 44 LYS A N 20
ATOM 28470 C CA . LYS A 1 44 ? -7.613 -19.437 -32.494 1.00 0.00 44 LYS A CA 20
ATOM 28471 C C . LYS A 1 44 ? -7.942 -19.761 -33.947 1.00 0.00 44 LYS A C 20
ATOM 28472 O O . LYS A 1 44 ? -8.371 -20.870 -34.265 1.00 0.00 44 LYS A O 20
ATOM 28491 N N . LYS A 1 45 ? -7.735 -18.787 -34.827 1.00 0.00 45 LYS A N 20
ATOM 28492 C CA . LYS A 1 45 ? -8.007 -18.969 -36.248 1.00 0.00 45 LYS A CA 20
ATOM 28493 C C . LYS A 1 45 ? -7.055 -19.993 -36.857 1.00 0.00 45 LYS A C 20
ATOM 28494 O O . LYS A 1 45 ? -7.487 -20.952 -37.497 1.00 0.00 45 LYS A O 20
ATOM 28513 N N . TYR A 1 46 ? -5.759 -19.785 -36.653 1.00 0.00 46 TYR A N 20
ATOM 28514 C CA . TYR A 1 46 ? -4.747 -20.690 -37.183 1.00 0.00 46 TYR A CA 20
ATOM 28515 C C . TYR A 1 46 ? -4.575 -21.906 -36.277 1.00 0.00 46 TYR A C 20
ATOM 28516 O O . TYR A 1 46 ? -3.900 -22.872 -36.635 1.00 0.00 46 TYR A O 20
ATOM 28534 N N . HIS A 1 47 ? -5.192 -21.851 -35.101 1.00 0.00 47 HIS A N 20
ATOM 28535 C CA . HIS A 1 47 ? -5.110 -22.948 -34.142 1.00 0.00 47 HIS A CA 20
ATOM 28536 C C . HIS A 1 47 ? -3.675 -23.144 -33.664 1.00 0.00 47 HIS A C 20
ATOM 28537 O O . HIS A 1 47 ? -3.053 -24.170 -33.942 1.00 0.00 47 HIS A O 20
ATOM 28551 N N . ILE A 1 48 ? -3.156 -22.156 -32.944 1.00 0.00 48 ILE A N 20
ATOM 28552 C CA . ILE A 1 48 ? -1.795 -22.221 -32.426 1.00 0.00 48 ILE A CA 20
ATOM 28553 C C . ILE A 1 48 ? -1.790 -22.440 -30.917 1.00 0.00 48 ILE A C 20
ATOM 28554 O O . ILE A 1 48 ? -2.050 -21.518 -30.145 1.00 0.00 48 ILE A O 20
ATOM 28570 N N . ASP A 1 49 ? -1.492 -23.667 -30.504 1.00 0.00 49 ASP A N 20
ATOM 28571 C CA . ASP A 1 49 ? -1.451 -24.008 -29.087 1.00 0.00 49 ASP A CA 20
ATOM 28572 C C . ASP A 1 49 ? -0.210 -23.419 -28.423 1.00 0.00 49 ASP A C 20
ATOM 28573 O O . ASP A 1 49 ? 0.726 -22.995 -29.099 1.00 0.00 49 ASP A O 20
ATOM 28582 N N . GLY A 1 50 ? -0.211 -23.397 -27.093 1.00 0.00 50 GLY A N 20
ATOM 28583 C CA . GLY A 1 50 ? 0.919 -22.857 -26.360 1.00 0.00 50 GLY A CA 20
ATOM 28584 C C . GLY A 1 50 ? 2.239 -23.453 -26.807 1.00 0.00 50 GLY A C 20
ATOM 28585 O O . GLY A 1 50 ? 3.207 -22.730 -27.039 1.00 0.00 50 GLY A O 20
ATOM 28589 N N . ALA A 1 51 ? 2.278 -24.776 -26.926 1.00 0.00 51 ALA A N 20
ATOM 28590 C CA . ALA A 1 51 ? 3.489 -25.469 -27.348 1.00 0.00 51 ALA A CA 20
ATOM 28591 C C . ALA A 1 51 ? 4.001 -24.921 -28.676 1.00 0.00 51 ALA A C 20
ATOM 28592 O O . ALA A 1 51 ? 5.199 -24.964 -28.955 1.00 0.00 51 ALA A O 20
ATOM 28599 N N . ARG A 1 52 ? 3.085 -24.408 -29.491 1.00 0.00 52 ARG A N 20
ATOM 28600 C CA . ARG A 1 52 ? 3.444 -23.853 -30.790 1.00 0.00 52 ARG A CA 20
ATOM 28601 C C . ARG A 1 52 ? 3.933 -22.414 -30.651 1.00 0.00 52 ARG A C 20
ATOM 28602 O O . ARG A 1 52 ? 4.682 -21.918 -31.492 1.00 0.00 52 ARG A O 20
ATOM 28623 N N . PHE A 1 53 ? 3.502 -21.749 -29.584 1.00 0.00 53 PHE A N 20
ATOM 28624 C CA . PHE A 1 53 ? 3.894 -20.367 -29.335 1.00 0.00 53 PHE A CA 20
ATOM 28625 C C . PHE A 1 53 ? 5.359 -20.284 -28.915 1.00 0.00 53 PHE A C 20
ATOM 28626 O O . PHE A 1 53 ? 6.113 -19.447 -29.412 1.00 0.00 53 PHE A O 20
ATOM 28643 N N . LEU A 1 54 ? 5.754 -21.157 -27.995 1.00 0.00 54 LEU A N 20
ATOM 28644 C CA . LEU A 1 54 ? 7.128 -21.184 -27.506 1.00 0.00 54 LEU A CA 20
ATOM 28645 C C . LEU A 1 54 ? 8.100 -21.525 -28.631 1.00 0.00 54 LEU A C 20
ATOM 28646 O O . LEU A 1 54 ? 9.284 -21.196 -28.563 1.00 0.00 54 LEU A O 20
ATOM 28662 N N . ASN A 1 55 ? 7.591 -22.186 -29.666 1.00 0.00 55 ASN A N 20
ATOM 28663 C CA . ASN A 1 55 ? 8.414 -22.570 -30.807 1.00 0.00 55 ASN A CA 20
ATOM 28664 C C . ASN A 1 55 ? 8.170 -21.640 -31.991 1.00 0.00 55 ASN A C 20
ATOM 28665 O O . ASN A 1 55 ? 8.273 -22.050 -33.148 1.00 0.00 55 ASN A O 20
ATOM 28676 N N . LEU A 1 56 ? 7.848 -20.386 -31.695 1.00 0.00 56 LEU A N 20
ATOM 28677 C CA . LEU A 1 56 ? 7.590 -19.396 -32.735 1.00 0.00 56 LEU A CA 20
ATOM 28678 C C . LEU A 1 56 ? 8.715 -19.382 -33.764 1.00 0.00 56 LEU A C 20
ATOM 28679 O O . LEU A 1 56 ? 9.797 -18.851 -33.511 1.00 0.00 56 LEU A O 20
ATOM 28695 N N . THR A 1 57 ? 8.452 -19.966 -34.929 1.00 0.00 57 THR A N 20
ATOM 28696 C CA . THR A 1 57 ? 9.442 -20.020 -35.998 1.00 0.00 57 THR A CA 20
ATOM 28697 C C . THR A 1 57 ? 9.045 -19.118 -37.161 1.00 0.00 57 THR A C 20
ATOM 28698 O O . THR A 1 57 ? 7.948 -18.562 -37.179 1.00 0.00 57 THR A O 20
ATOM 28709 N N . GLU A 1 58 ? 9.945 -18.979 -38.130 1.00 0.00 58 GLU A N 20
ATOM 28710 C CA . GLU A 1 58 ? 9.686 -18.144 -39.297 1.00 0.00 58 GLU A CA 20
ATOM 28711 C C . GLU A 1 58 ? 8.402 -18.573 -40.000 1.00 0.00 58 GLU A C 20
ATOM 28712 O O . GLU A 1 58 ? 7.760 -17.776 -40.683 1.00 0.00 58 GLU A O 20
ATOM 28724 N N . ASN A 1 59 ? 8.034 -19.838 -39.826 1.00 0.00 59 ASN A N 20
ATOM 28725 C CA . ASN A 1 59 ? 6.827 -20.375 -40.445 1.00 0.00 59 ASN A CA 20
ATOM 28726 C C . ASN A 1 59 ? 5.582 -19.928 -39.685 1.00 0.00 59 ASN A C 20
ATOM 28727 O O . ASN A 1 59 ? 4.497 -19.821 -40.259 1.00 0.00 59 ASN A O 20
ATOM 28738 N N . ASP A 1 60 ? 5.745 -19.667 -38.393 1.00 0.00 60 ASP A N 20
ATOM 28739 C CA . ASP A 1 60 ? 4.635 -19.230 -37.555 1.00 0.00 60 ASP A CA 20
ATOM 28740 C C . ASP A 1 60 ? 4.516 -17.709 -37.560 1.00 0.00 60 ASP A C 20
ATOM 28741 O O . ASP A 1 60 ? 3.417 -17.163 -37.659 1.00 0.00 60 ASP A O 20
ATOM 28750 N N . ILE A 1 61 ? 5.654 -17.031 -37.452 1.00 0.00 61 ILE A N 20
ATOM 28751 C CA . ILE A 1 61 ? 5.677 -15.574 -37.445 1.00 0.00 61 ILE A CA 20
ATOM 28752 C C . ILE A 1 61 ? 4.951 -15.007 -38.660 1.00 0.00 61 ILE A C 20
ATOM 28753 O O . ILE A 1 61 ? 4.260 -13.993 -38.564 1.00 0.00 61 ILE A O 20
ATOM 28769 N N . GLN A 1 62 ? 5.111 -15.669 -39.801 1.00 0.00 62 GLN A N 20
ATOM 28770 C CA . GLN A 1 62 ? 4.469 -15.231 -41.034 1.00 0.00 62 GLN A CA 20
ATOM 28771 C C . GLN A 1 62 ? 2.953 -15.190 -40.874 1.00 0.00 62 GLN A C 20
ATOM 28772 O O . GLN A 1 62 ? 2.263 -14.457 -41.583 1.00 0.00 62 GLN A O 20
ATOM 28786 N N . LYS A 1 63 ? 2.440 -15.982 -39.939 1.00 0.00 63 LYS A N 20
ATOM 28787 C CA . LYS A 1 63 ? 1.005 -16.036 -39.684 1.00 0.00 63 LYS A CA 20
ATOM 28788 C C . LYS A 1 63 ? 0.600 -15.005 -38.636 1.00 0.00 63 LYS A C 20
ATOM 28789 O O . LYS A 1 63 ? -0.526 -15.022 -38.137 1.00 0.00 63 LYS A O 20
ATOM 28808 N N . PHE A 1 64 ? 1.523 -14.108 -38.307 1.00 0.00 64 PHE A N 20
ATOM 28809 C CA . PHE A 1 64 ? 1.261 -13.069 -37.318 1.00 0.00 64 PHE A CA 20
ATOM 28810 C C . PHE A 1 64 ? 1.476 -11.682 -37.917 1.00 0.00 64 PHE A C 20
ATOM 28811 O O . PHE A 1 64 ? 2.148 -11.514 -38.935 1.00 0.00 64 PHE A O 20
ATOM 28828 N N . PRO A 1 65 ? 0.891 -10.662 -37.271 1.00 0.00 65 PRO A N 20
ATOM 28829 C CA . PRO A 1 65 ? 1.003 -9.271 -37.721 1.00 0.00 65 PRO A CA 20
ATOM 28830 C C . PRO A 1 65 ? 2.410 -8.713 -37.532 1.00 0.00 65 PRO A C 20
ATOM 28831 O O . PRO A 1 65 ? 3.131 -9.113 -36.618 1.00 0.00 65 PRO A O 20
ATOM 28842 N N . LYS A 1 66 ? 2.794 -7.784 -38.402 1.00 0.00 66 LYS A N 20
ATOM 28843 C CA . LYS A 1 66 ? 4.114 -7.168 -38.330 1.00 0.00 66 LYS A CA 20
ATOM 28844 C C . LYS A 1 66 ? 4.220 -6.249 -37.118 1.00 0.00 66 LYS A C 20
ATOM 28845 O O . LYS A 1 66 ? 5.291 -5.717 -36.822 1.00 0.00 66 LYS A O 20
ATOM 28864 N N . LEU A 1 67 ? 3.105 -6.067 -36.420 1.00 0.00 67 LEU A N 20
ATOM 28865 C CA . LEU A 1 67 ? 3.073 -5.212 -35.238 1.00 0.00 67 LEU A CA 20
ATOM 28866 C C . LEU A 1 67 ? 3.257 -6.035 -33.966 1.00 0.00 67 LEU A C 20
ATOM 28867 O O . LEU A 1 67 ? 3.566 -5.493 -32.904 1.00 0.00 67 LEU A O 20
ATOM 28883 N N . ARG A 1 68 ? 3.068 -7.345 -34.083 1.00 0.00 68 ARG A N 20
ATOM 28884 C CA . ARG A 1 68 ? 3.214 -8.242 -32.943 1.00 0.00 68 ARG A CA 20
ATOM 28885 C C . ARG A 1 68 ? 4.244 -9.329 -33.235 1.00 0.00 68 ARG A C 20
ATOM 28886 O O . ARG A 1 68 ? 4.590 -10.123 -32.360 1.00 0.00 68 ARG A O 20
ATOM 28907 N N . VAL A 1 69 ? 4.731 -9.359 -34.472 1.00 0.00 69 VAL A N 20
ATOM 28908 C CA . VAL A 1 69 ? 5.722 -10.348 -34.880 1.00 0.00 69 VAL A CA 20
ATOM 28909 C C . VAL A 1 69 ? 6.885 -10.398 -33.896 1.00 0.00 69 VAL A C 20
ATOM 28910 O O . VAL A 1 69 ? 7.207 -11.443 -33.330 1.00 0.00 69 VAL A O 20
ATOM 28923 N N . PRO A 1 70 ? 7.532 -9.243 -33.684 1.00 0.00 70 PRO A N 20
ATOM 28924 C CA . PRO A 1 70 ? 8.670 -9.129 -32.767 1.00 0.00 70 PRO A CA 20
ATOM 28925 C C . PRO A 1 70 ? 8.255 -9.276 -31.307 1.00 0.00 70 PRO A C 20
ATOM 28926 O O . PRO A 1 70 ? 9.043 -9.717 -30.470 1.00 0.00 70 PRO A O 20
ATOM 28937 N N . ILE A 1 71 ? 7.014 -8.905 -31.010 1.00 0.00 71 ILE A N 20
ATOM 28938 C CA . ILE A 1 71 ? 6.495 -8.999 -29.651 1.00 0.00 71 ILE A CA 20
ATOM 28939 C C . ILE A 1 71 ? 6.298 -10.453 -29.236 1.00 0.00 71 ILE A C 20
ATOM 28940 O O . ILE A 1 71 ? 6.633 -10.841 -28.116 1.00 0.00 71 ILE A O 20
ATOM 28956 N N . LEU A 1 72 ? 5.756 -11.254 -30.146 1.00 0.00 72 LEU A N 20
ATOM 28957 C CA . LEU A 1 72 ? 5.517 -12.667 -29.876 1.00 0.00 72 LEU A CA 20
ATOM 28958 C C . LEU A 1 72 ? 6.830 -13.440 -29.817 1.00 0.00 72 LEU A C 20
ATOM 28959 O O . LEU A 1 72 ? 7.001 -14.331 -28.984 1.00 0.00 72 LEU A O 20
ATOM 28975 N N . SER A 1 73 ? 7.757 -13.092 -30.704 1.00 0.00 73 SER A N 20
ATOM 28976 C CA . SER A 1 73 ? 9.055 -13.754 -30.753 1.00 0.00 73 SER A CA 20
ATOM 28977 C C . SER A 1 73 ? 9.835 -13.519 -29.463 1.00 0.00 73 SER A C 20
ATOM 28978 O O . SER A 1 73 ? 10.587 -14.382 -29.012 1.00 0.00 73 SER A O 20
ATOM 28986 N N . LYS A 1 74 ? 9.649 -12.343 -28.873 1.00 0.00 74 LYS A N 20
ATOM 28987 C CA . LYS A 1 74 ? 10.332 -11.991 -27.634 1.00 0.00 74 LYS A CA 20
ATOM 28988 C C . LYS A 1 74 ? 9.573 -12.526 -26.423 1.00 0.00 74 LYS A C 20
ATOM 28989 O O . LYS A 1 74 ? 10.175 -12.911 -25.420 1.00 0.00 74 LYS A O 20
ATOM 29008 N N . LEU A 1 75 ? 8.248 -12.550 -26.525 1.00 0.00 75 LEU A N 20
ATOM 29009 C CA . LEU A 1 75 ? 7.407 -13.039 -25.438 1.00 0.00 75 LEU A CA 20
ATOM 29010 C C . LEU A 1 75 ? 7.513 -14.555 -25.308 1.00 0.00 75 LEU A C 20
ATOM 29011 O O . LEU A 1 75 ? 7.666 -15.084 -24.207 1.00 0.00 75 LEU A O 20
ATOM 29027 N N . SER A 1 76 ? 7.434 -15.249 -26.439 1.00 0.00 76 SER A N 20
ATOM 29028 C CA . SER A 1 76 ? 7.520 -16.704 -26.451 1.00 0.00 76 SER A CA 20
ATOM 29029 C C . SER A 1 76 ? 8.762 -17.181 -25.704 1.00 0.00 76 SER A C 20
ATOM 29030 O O . SER A 1 76 ? 8.731 -18.200 -25.015 1.00 0.00 76 SER A O 20
ATOM 29038 N N . GLN A 1 77 ? 9.853 -16.436 -25.846 1.00 0.00 77 GLN A N 20
ATOM 29039 C CA . GLN A 1 77 ? 11.106 -16.783 -25.185 1.00 0.00 77 GLN A CA 20
ATOM 29040 C C . GLN A 1 77 ? 11.016 -16.535 -23.683 1.00 0.00 77 GLN A C 20
ATOM 29041 O O . GLN A 1 77 ? 11.539 -17.311 -22.884 1.00 0.00 77 GLN A O 20
ATOM 29055 N N . GLU A 1 78 ? 10.348 -15.448 -23.306 1.00 0.00 78 GLU A N 20
ATOM 29056 C CA . GLU A 1 78 ? 10.191 -15.099 -21.899 1.00 0.00 78 GLU A CA 20
ATOM 29057 C C . GLU A 1 78 ? 9.576 -16.255 -21.117 1.00 0.00 78 GLU A C 20
ATOM 29058 O O . GLU A 1 78 ? 9.947 -16.509 -19.970 1.00 0.00 78 GLU A O 20
ATOM 29070 N N . ILE A 1 79 ? 8.635 -16.952 -21.744 1.00 0.00 79 ILE A N 20
ATOM 29071 C CA . ILE A 1 79 ? 7.968 -18.081 -21.107 1.00 0.00 79 ILE A CA 20
ATOM 29072 C C . ILE A 1 79 ? 8.913 -19.270 -20.969 1.00 0.00 79 ILE A C 20
ATOM 29073 O O . ILE A 1 79 ? 8.916 -19.958 -19.950 1.00 0.00 79 ILE A O 20
ATOM 29089 N N . ASN A 1 80 ? 9.714 -19.505 -22.003 1.00 0.00 80 ASN A N 20
ATOM 29090 C CA . ASN A 1 80 ? 10.665 -20.611 -21.998 1.00 0.00 80 ASN A CA 20
ATOM 29091 C C . ASN A 1 80 ? 11.609 -20.510 -20.804 1.00 0.00 80 ASN A C 20
ATOM 29092 O O . ASN A 1 80 ? 12.031 -21.523 -20.245 1.00 0.00 80 ASN A O 20
ATOM 29103 N N . LYS A 1 81 ? 11.937 -19.282 -20.418 1.00 0.00 81 LYS A N 20
ATOM 29104 C CA . LYS A 1 81 ? 12.830 -19.047 -19.290 1.00 0.00 81 LYS A CA 20
ATOM 29105 C C . LYS A 1 81 ? 12.043 -18.925 -17.989 1.00 0.00 81 LYS A C 20
ATOM 29106 O O . LYS A 1 81 ? 12.584 -18.524 -16.960 1.00 0.00 81 LYS A O 20
ATOM 29125 N N . ASN A 1 82 ? 10.762 -19.276 -18.043 1.00 0.00 82 ASN A N 20
ATOM 29126 C CA . ASN A 1 82 ? 9.900 -19.207 -16.868 1.00 0.00 82 ASN A CA 20
ATOM 29127 C C . ASN A 1 82 ? 9.558 -20.605 -16.362 1.00 0.00 82 ASN A C 20
ATOM 29128 O O . ASN A 1 82 ? 8.565 -20.795 -15.659 1.00 0.00 82 ASN A O 20
ATOM 29139 N N . GLU A 1 83 ? 10.387 -21.579 -16.723 1.00 0.00 83 GLU A N 20
ATOM 29140 C CA . GLU A 1 83 ? 10.171 -22.959 -16.305 1.00 0.00 83 GLU A CA 20
ATOM 29141 C C . GLU A 1 83 ? 10.629 -23.169 -14.864 1.00 0.00 83 GLU A C 20
ATOM 29142 O O . GLU A 1 83 ? 11.731 -22.771 -14.488 1.00 0.00 83 GLU A O 20
ATOM 29154 N N . GLU A 1 84 ? 9.773 -23.796 -14.064 1.00 0.00 84 GLU A N 20
ATOM 29155 C CA . GLU A 1 84 ? 10.089 -24.058 -12.664 1.00 0.00 84 GLU A CA 20
ATOM 29156 C C . GLU A 1 84 ? 11.316 -24.957 -12.542 1.00 0.00 84 GLU A C 20
ATOM 29157 O O . GLU A 1 84 ? 11.322 -26.087 -13.031 1.00 0.00 84 GLU A O 20
ATOM 29169 N N . ARG A 1 85 ? 12.353 -24.446 -11.887 1.00 0.00 85 ARG A N 20
ATOM 29170 C CA . ARG A 1 85 ? 13.587 -25.201 -11.701 1.00 0.00 85 ARG A CA 20
ATOM 29171 C C . ARG A 1 85 ? 13.362 -26.389 -10.770 1.00 0.00 85 ARG A C 20
ATOM 29172 O O . ARG A 1 85 ? 14.026 -27.418 -10.890 1.00 0.00 85 ARG A O 20
ATOM 29193 N N . ARG A 1 86 ? 12.423 -26.237 -9.842 1.00 0.00 86 ARG A N 20
ATOM 29194 C CA . ARG A 1 86 ? 12.113 -27.296 -8.889 1.00 0.00 86 ARG A CA 20
ATOM 29195 C C . ARG A 1 86 ? 11.410 -28.461 -9.580 1.00 0.00 86 ARG A C 20
ATOM 29196 O O . ARG A 1 86 ? 10.719 -28.275 -10.582 1.00 0.00 86 ARG A O 20
ATOM 29217 N N . SER A 1 87 ? 11.591 -29.661 -9.039 1.00 0.00 87 SER A N 20
ATOM 29218 C CA . SER A 1 87 ? 10.978 -30.856 -9.605 1.00 0.00 87 SER A CA 20
ATOM 29219 C C . SER A 1 87 ? 11.361 -31.019 -11.073 1.00 0.00 87 SER A C 20
ATOM 29220 O O . SER A 1 87 ? 10.501 -31.214 -11.932 1.00 0.00 87 SER A O 20
ATOM 29228 N N . ILE A 1 88 ? 12.658 -30.938 -11.352 1.00 0.00 88 ILE A N 20
ATOM 29229 C CA . ILE A 1 88 ? 13.155 -31.078 -12.715 1.00 0.00 88 ILE A CA 20
ATOM 29230 C C . ILE A 1 88 ? 12.798 -32.443 -13.293 1.00 0.00 88 ILE A C 20
ATOM 29231 O O . ILE A 1 88 ? 12.792 -32.631 -14.510 1.00 0.00 88 ILE A O 20
ATOM 29247 N N . PHE A 1 89 ? 12.500 -33.392 -12.413 1.00 0.00 89 PHE A N 20
ATOM 29248 C CA . PHE A 1 89 ? 12.140 -34.741 -12.836 1.00 0.00 89 PHE A CA 20
ATOM 29249 C C . PHE A 1 89 ? 11.834 -35.625 -11.631 1.00 0.00 89 PHE A C 20
ATOM 29250 O O . PHE A 1 89 ? 10.795 -36.284 -11.577 1.00 0.00 89 PHE A O 20
ATOM 29267 N N . THR A 1 90 ? 12.747 -35.636 -10.665 1.00 0.00 90 THR A N 20
ATOM 29268 C CA . THR A 1 90 ? 12.577 -36.440 -9.461 1.00 0.00 90 THR A CA 20
ATOM 29269 C C . THR A 1 90 ? 12.214 -37.879 -9.808 1.00 0.00 90 THR A C 20
ATOM 29270 O O . THR A 1 90 ? 13.082 -38.687 -10.139 1.00 0.00 90 THR A O 20
#

Organism: Homo sapiens (NCBI:txid9606)

Solvent-accessible surface area: 6591 Å² total; per-residue (Å²): 135,120,110,64,97,101,37,140,58,74,160,116,26,26,102,90,92,86,0,91,59,53,65,44,95,57,0,2,81,13,0,128,142,14,75,19,110,76,0,25,142,11,0,90,142,96,124,1,33,0,27,119,1,14,98,22,71,135,122,16,38,148,57,14,45,194,129,51,35,72,42,0,40,134,2,3,116,67,0,45,170,42,41,99,220,198,80,101,193,166

GO terms:
  GO:0045860 positive regulation of protein kinase activity (P, IEP)
  GO:0005515 protein binding (F, IPI)
  GO:0006955 immune response (P, TAS)
  GO:0007169 cell surface receptor protein tyrosine kinase signaling pathway (P, TAS)
  GO:0005829 cytosol (C, TAS)
  GO:0005829 cytosol (C, IDA)
  GO:0044853 plasma membrane raft (C, IDA)
  GO:0036398 TCR signalosome (C, IDA)
  GO:0050852 T cell receptor signaling pathway (P, IDA)

Sequence (90 aa):
GSSGSSGMALRNVPFRSEVLGWDPDSLADYFKKLNYKDCEKAVKKYHIDGARFLNLTENDIQKFPKLRVPILSKLSQEINKNEERRSIFTGSSGSSGMALRNVPFRSEVLGWDPDSLADYFKKLNYKDCEKAVKKYHIDGARFLNLTENDIQKFPKLRVPILSKLSQEINKNEERRSIFTGSSGSSGMALRNVPFRSEVLGWDPDSLADYFKKLNYKDCEKAVKKYHIDGARFLNLTENDIQKFPKLRVPILSKLSQEINKNEERRSIFTGSSGSSGMALRNVPFRSEVLGWDPDSLADYFKKLNYKDCEKAVKKYHIDGARFLNLTENDIQKFPKLRVPILSKLSQEINKNEERRSIFTGSSGSSGMALRNVPFRSEVLGWDPDSLADYFKKLNYKDCEKAVKKYHIDGARFLNLTENDIQKFPKLRVPILSKLSQEINKNEERRSIFTGSSGSSGMALRNVPFRSEVLGWDPDSLADYFKKLNYKDCEKAVKKYHIDGARFLNLTENDIQKFPKLRVPILSKLSQEINKNEERRSIFTGSSGSSGMALRNVPFRSEVLGWDPDSLADYFKKLNYKDCEKAVKKYHIDGARFLNLTENDIQKFPKLRVPILSKLSQEINKNEERRSIFTGSSGSSGMALRNVPFRSEVLGWDPDSLADYFKKLNYKDCEKAVKKYHIDGARFLNLTENDIQKFPKLRVPILSKLSQEINKNEERRSIFTGSSGSSGMALRNVPFRSEVLGWDPDSLADYFKKLNYKDCEKAVKKYHIDGARFLNLTENDIQKFPKLRVPILSKLSQEINKNEERRSIFTGSSGSSGMALRNVPFRSEVLGWDPDSLADYFKKLNYKDCEKAVKKYHIDGARFLNLTENDIQKFPKLRVPILSKLSQEINKNEERRSIFTGSSGSSGMALRNVPFRSEVLGWDPDSLADYFKKLNYKDCEKAVKKYHIDGARFLNLTENDIQKFPKLRVPILSKLSQEINKNEERRSIFTGSSGSSGMALRNVPFRSEVLGWDPDSLADYFKKLNYKDCEKAVKKYHIDGARFLNLTENDIQKFPKLRVPILSKLSQEINKNEERRSIFTGSSGSSGMALRNVPFRSEVLGWDPDSLADYFKKLNYKDCEKAVKKYHIDGARFLNLTENDIQKFPKLRVPILSKLSQEINKNEERRSIFTGSSGSSGMALRNVPFRSEVLGWDPDSLADYFKKLNYKDCEKAVKKYHIDGARFLNLTENDIQKFPKLRVPILSKLSQEINKNEERRSIFTGSSGSSGMALRNVPFRSEVLGWDPDSLADYFKKLNYKDCEKAVKKYHIDGARFLNLTENDIQKFPKLRVPILSKLSQEINKNEERRSIFTGSSGSSGMALRNVPFRSEVLGWDPDSLADYFKKLNYKDCEKAVKKYHIDGARFLNLTENDIQKFPKLRVPILSKLSQEINKNEERRSIFTGSSGSSGMALRNVPFRSEVLGWDPDSLADYFKKLNYKDCEKAVKKYHIDGARFLNLTENDIQKFPKLRVPILSKLSQEINKNEERRSIFTGSSGSSGMALRNVPFRSEVLGWDPDSLADYFKKLNYKDCEKAVKKYHIDGARFLNLTENDIQKFPKLRVPILSKLSQEINKNEERRSIFTGSSGSSGMALRNVPFRSEVLGWDPDSLADYFKKLNYKDCEKAVKKYHIDGARFLNLTENDIQKFPKLRVPILSKLSQEINKNEERRSIFTGSSGSSGMALRNVPFRSEVLGWDPDSLADYFKKLNYKDCEKAVKKYHIDGARFLNLTENDIQKFPKLRVPILSKLSQEINKNEERRSIFT

Nearest PDB structures (foldseek):
  2eap-assembly1_A  TM=9.046E-01  e=1.322E-15  Homo sapiens
  5j8y-assembly2_D  TM=8.318E-01  e=3.223E-02  Drosophila melanogaster
  5j8y-assembly1_C  TM=8.100E-01  e=3.650E-02  Drosophila melanogaster
  8b10-assembly1_F  TM=7.345E-01  e=3.430E-02  Homo sapiens
  6luk-assembly1_A  TM=6.680E-01  e=1.120E-01  Homo sapiens

Secondary structure (DSSP, 8-state):
--S----SSTT----HHHHTT--TTTHHHHHHHTT-HHHHHHHHHTT--HHHHHT--HHHHTTS-TTTHHHHHHHHHHHHTTS--SS---

Radius of gyration: 13.51 Å; Cα contacts (8 Å, |Δi|>4): 104; chains: 1; bounding box: 29×33×40 Å